Protein 9CD3 (pdb70)

Structure (mmCIF, N/CA/C/O backbone):
data_9CD3
#
_entry.id   9CD3
#
_cell.length_a   1.00
_cell.length_b   1.00
_cell.length_c   1.00
_cell.angle_alpha   90.00
_cell.angle_beta   90.00
_cell.angle_gamma   90.00
#
_symmetry.space_group_name_H-M   'P 1'
#
loop_
_entity.id
_entity.type
_entity.pdbx_description
1 polymer 'Phosphoketolase family protein'
2 non-polymer 'THIAMINE DIPHOSPHATE'
#
loop_
_atom_site.group_PDB
_atom_site.id
_atom_site.type_symbol
_atom_site.label_atom_id
_atom_site.label_alt_id
_atom_site.label_comp_id
_atom_site.label_asym_id
_atom_site.label_entity_id
_atom_site.label_seq_id
_atom_site.pdbx_PDB_ins_code
_atom_site.Cartn_x
_atom_site.Cartn_y
_atom_site.Cartn_z
_atom_site.occupancy
_atom_site.B_iso_or_equiv
_atom_site.auth_seq_id
_atom_site.auth_comp_id
_atom_site.auth_asym_id
_atom_site.auth_atom_id
_atom_site.pdbx_PDB_model_num
ATOM 1 N N . SER A 1 15 ? 110.66575 107.05169 167.44399 1.000 120.82153 15 SER A N 1
ATOM 2 C CA . SER A 1 15 ? 112.07850 107.32870 167.21375 1.000 128.45363 15 SER A CA 1
ATOM 3 C C . SER A 1 15 ? 112.91060 106.05655 167.32909 1.000 126.84746 15 SER A C 1
ATOM 4 O O . SER A 1 15 ? 113.86021 105.85484 166.57276 1.000 120.40038 15 SER A O 1
ATOM 7 N N . GLY A 1 16 ? 112.54750 105.20258 168.28801 1.000 131.22178 16 GLY A N 1
ATOM 8 C CA . GLY A 1 16 ? 113.26972 103.95313 168.46305 1.000 126.69800 16 GLY A CA 1
ATOM 9 C C . GLY A 1 16 ? 113.15777 103.03729 167.25973 1.000 121.97165 16 GLY A C 1
ATOM 10 O O . GLY A 1 16 ? 114.13850 102.41490 166.84886 1.000 114.87162 16 GLY A O 1
ATOM 11 N N . GLN A 1 17 ? 111.95776 102.93335 166.68538 1.000 121.69736 17 GLN A N 1
ATOM 12 C CA . GLN A 1 17 ? 111.77617 102.11296 165.49285 1.000 116.18821 17 GLN A CA 1
ATOM 13 C C . GLN A 1 17 ? 112.29629 102.81157 164.24270 1.000 109.63352 17 GLN A C 1
ATOM 14 O O . GLN A 1 17 ? 112.67798 102.14482 163.27383 1.000 106.12637 17 GLN A O 1
ATOM 20 N N . ASN A 1 18 ? 112.32195 104.14626 164.24604 1.000 109.40443 18 ASN A N 1
ATOM 21 C CA . ASN A 1 18 ? 112.68956 104.88742 163.04421 1.000 104.33697 18 ASN A CA 1
ATOM 22 C C . ASN A 1 18 ? 114.16839 104.74131 162.70737 1.000 101.79030 18 ASN A C 1
ATOM 23 O O . ASN A 1 18 ? 114.52742 104.69030 161.52511 1.000 95.34905 18 ASN A O 1
ATOM 28 N N . LEU A 1 19 ? 115.03461 104.67317 163.72167 1.000 99.49672 19 LEU A N 1
ATOM 29 C CA . LEU A 1 19 ? 116.47235 104.62730 163.46974 1.000 93.94255 19 LEU A CA 1
ATOM 30 C C . LEU A 1 19 ? 116.86300 103.37122 162.69903 1.000 88.48486 19 LEU A C 1
ATOM 31 O O . LEU A 1 19 ? 117.69725 103.42650 161.78627 1.000 82.80275 19 LEU A O 1
ATOM 36 N N . GLU A 1 20 ? 116.26647 102.22946 163.05007 1.000 88.64498 20 GLU A N 1
ATOM 37 C CA . GLU A 1 20 ? 116.53014 100.99661 162.31591 1.000 85.12802 20 GLU A CA 1
ATOM 38 C C . GLU A 1 20 ? 116.09065 101.11431 160.86407 1.000 79.70881 20 GLU A C 1
ATOM 39 O O . GLU A 1 20 ? 116.78066 100.63173 159.95925 1.000 78.53145 20 GLU A O 1
ATOM 45 N N . ASN A 1 21 ? 114.94177 101.74682 160.62062 1.000 75.56805 21 ASN A N 1
ATOM 46 C CA . ASN A 1 21 ? 114.47873 101.92371 159.24912 1.000 73.60107 21 ASN A CA 1
ATOM 47 C C . ASN A 1 21 ? 115.42187 102.82394 158.46025 1.000 72.61005 21 ASN A C 1
ATOM 48 O O . ASN A 1 21 ? 115.69983 102.56407 157.28323 1.000 72.40127 21 ASN A O 1
ATOM 53 N N . ILE A 1 22 ? 115.93199 103.88390 159.09266 1.000 70.47409 22 ILE A N 1
ATOM 54 C CA . ILE A 1 22 ? 116.90558 104.74313 158.42140 1.000 66.76072 22 ILE A CA 1
ATOM 55 C C . ILE A 1 22 ? 118.16602 103.95655 158.08828 1.000 68.09822 22 ILE A C 1
ATOM 56 O O . ILE A 1 22 ? 118.73018 104.09054 156.99484 1.000 67.42621 22 ILE A O 1
ATOM 61 N N . LYS A 1 23 ? 118.63271 103.13206 159.02957 1.000 70.86644 23 LYS A N 1
ATOM 62 C CA . LYS A 1 23 ? 119.82339 102.32329 158.78488 1.000 66.37178 23 LYS A CA 1
ATOM 63 C C . LYS A 1 23 ? 119.60886 101.35516 157.62657 1.000 61.84781 23 LYS A C 1
ATOM 64 O O . LYS A 1 23 ? 120.49167 101.18656 156.77594 1.000 61.64283 23 LYS A O 1
ATOM 70 N N . LYS A 1 24 ? 118.44007 100.71125 157.57779 1.000 60.93130 24 LYS A N 1
ATOM 71 C CA . LYS A 1 24 ? 118.13373 99.80611 156.47364 1.000 61.47953 24 LYS A CA 1
ATOM 72 C C . LYS A 1 24 ? 118.09416 100.54998 155.14521 1.000 61.67257 24 LYS A C 1
ATOM 73 O O . LYS A 1 24 ? 118.59740 100.05244 154.12857 1.000 64.90905 24 LYS A O 1
ATOM 79 N N . PHE A 1 25 ? 117.49829 101.74511 155.13598 1.000 57.91981 25 PHE A N 1
ATOM 80 C CA . PHE A 1 25 ? 117.45580 102.54861 153.91879 1.000 60.70738 25 PHE A CA 1
ATOM 81 C C . PHE A 1 25 ? 118.86068 102.89587 153.43973 1.000 64.32019 25 PHE A C 1
ATOM 82 O O . PHE A 1 25 ? 119.16428 102.78695 152.24446 1.000 62.30789 25 PHE A O 1
ATOM 90 N N . ILE A 1 26 ? 119.73448 103.30565 154.36314 1.000 61.36489 26 ILE A N 1
ATOM 91 C CA . ILE A 1 26 ? 121.10057 103.66870 153.99113 1.000 58.11019 26 ILE A CA 1
ATOM 92 C C . ILE A 1 26 ? 121.85438 102.45367 153.46352 1.000 59.92357 26 ILE A C 1
ATOM 93 O O . ILE A 1 26 ? 122.60206 102.54689 152.48119 1.000 58.44031 26 ILE A O 1
ATOM 98 N N . ARG A 1 27 ? 121.67324 101.29681 154.10703 1.000 59.77921 27 ARG A N 1
ATOM 99 C CA . ARG A 1 27 ? 122.32476 100.07548 153.64255 1.000 56.37903 27 ARG A CA 1
ATOM 100 C C . ARG A 1 27 ? 121.88479 99.72326 152.22726 1.000 55.11566 27 ARG A C 1
ATOM 101 O O . ARG A 1 27 ? 122.71351 99.39101 151.36805 1.000 56.14754 27 ARG A O 1
ATOM 109 N N . ALA A 1 28 ? 120.57699 99.79477 151.96500 1.000 54.71918 28 ALA A N 1
ATOM 110 C CA . ALA A 1 28 ? 120.07627 99.47366 150.63257 1.000 55.04537 28 ALA A CA 1
ATOM 111 C C . ALA A 1 28 ? 120.60535 100.45227 149.59215 1.000 59.39622 28 ALA A C 1
ATOM 112 O O . ALA A 1 28 ? 120.97837 100.05018 148.48150 1.000 59.56638 28 ALA A O 1
ATOM 114 N N . ALA A 1 29 ? 120.64571 101.74336 149.93289 1.000 57.73698 29 ALA A N 1
ATOM 115 C CA . ALA A 1 29 ? 121.15791 102.73747 148.99477 1.000 56.13176 29 ALA A CA 1
ATOM 116 C C . ALA A 1 29 ? 122.63058 102.50017 148.68409 1.000 58.85163 29 ALA A C 1
ATOM 117 O O . ALA A 1 29 ? 123.05272 102.60772 147.52654 1.000 60.09658 29 ALA A O 1
ATOM 119 N N . ASN A 1 30 ? 123.42755 102.17262 149.70612 1.000 54.39677 30 ASN A N 1
ATOM 120 C CA . ASN A 1 30 ? 124.84100 101.87970 149.48398 1.000 49.09642 30 ASN A CA 1
ATOM 121 C C . ASN A 1 30 ? 125.01836 100.65989 148.58819 1.000 53.30124 30 ASN A C 1
ATOM 122 O O . ASN A 1 30 ? 125.84767 100.66762 147.66562 1.000 54.35274 30 ASN A O 1
ATOM 127 N N . TYR A 1 31 ? 124.24579 99.60047 148.84664 1.000 51.87354 31 TYR A N 1
ATOM 128 C CA . TYR A 1 31 ? 124.33841 98.40224 148.02038 1.000 48.86961 31 TYR A CA 1
ATOM 129 C C . TYR A 1 31 ? 123.99625 98.71045 146.56911 1.000 54.27259 31 TYR A C 1
ATOM 130 O O . TYR A 1 31 ? 124.69366 98.26159 145.65006 1.000 59.42372 31 TYR A O 1
ATOM 139 N N . LEU A 1 32 ? 122.93063 99.48244 146.34115 1.000 52.52501 32 LEU A N 1
ATOM 140 C CA . LEU A 1 32 ? 122.55040 99.80442 144.96949 1.000 51.30284 32 LEU A CA 1
ATOM 141 C C . LEU A 1 32 ? 123.59111 100.69174 144.29593 1.000 54.98434 32 LEU A C 1
ATOM 142 O O . LEU A 1 32 ? 123.84528 100.55084 143.09442 1.000 59.99914 32 LEU A O 1
ATOM 147 N N . THR A 1 33 ? 124.20666 101.60788 145.04827 1.000 55.56811 33 THR A N 1
ATOM 148 C CA . THR A 1 33 ? 125.26353 102.43964 144.47821 1.000 52.55816 33 THR A CA 1
ATOM 149 C C . THR A 1 33 ? 126.43882 101.58877 144.01248 1.000 55.64945 33 THR A C 1
ATOM 150 O O . THR A 1 33 ? 126.94421 101.75978 142.89462 1.000 54.25412 33 THR A O 1
ATOM 154 N N . VAL A 1 34 ? 126.88021 100.65339 144.85790 1.000 57.27194 34 VAL A N 1
ATOM 155 C CA . VAL A 1 34 ? 127.99149 99.78406 144.47416 1.000 54.39622 34 VAL A CA 1
ATOM 156 C C . VAL A 1 34 ? 127.61007 98.93048 143.27008 1.000 54.34481 34 VAL A C 1
ATOM 157 O O . VAL A 1 34 ? 128.42011 98.72099 142.35364 1.000 56.43927 34 VAL A O 1
ATOM 161 N N . SER A 1 35 ? 126.37378 98.42264 143.25363 1.000 58.88017 35 SER A N 1
ATOM 162 C CA . SER A 1 35 ? 125.91248 97.62805 142.12024 1.000 57.07244 35 SER A CA 1
ATOM 163 C C . SER A 1 35 ? 125.98312 98.42752 140.82639 1.000 57.87793 35 SER A C 1
ATOM 164 O O . SER A 1 35 ? 126.52631 97.95108 139.82330 1.000 56.89993 35 SER A O 1
ATOM 167 N N . GLN A 1 36 ? 125.47812 99.66551 140.84750 1.000 57.40074 36 GLN A N 1
ATOM 168 C CA . GLN A 1 36 ? 125.52605 100.50988 139.65663 1.000 59.49555 36 GLN A CA 1
ATOM 169 C C . GLN A 1 36 ? 126.95988 100.76847 139.21926 1.000 64.24347 36 GLN A C 1
ATOM 170 O O . GLN A 1 36 ? 127.26076 100.76335 138.01974 1.000 61.35916 36 GLN A O 1
ATOM 176 N N . ILE A 1 37 ? 127.85594 101.01779 140.17705 1.000 63.39215 37 ILE A N 1
ATOM 177 C CA . ILE A 1 37 ? 129.23521 101.33245 139.81835 1.000 58.49593 37 ILE A CA 1
ATOM 178 C C . ILE A 1 37 ? 129.90957 100.13997 139.14966 1.000 61.62140 37 ILE A C 1
ATOM 179 O O . ILE A 1 37 ? 130.59961 100.29347 138.13499 1.000 58.75092 37 ILE A O 1
ATOM 184 N N . PHE A 1 38 ? 129.71518 98.93536 139.68640 1.000 62.73955 38 PHE A N 1
ATOM 185 C CA . PHE A 1 38 ? 130.53160 97.79805 139.27352 1.000 60.85163 38 PHE A CA 1
ATOM 186 C C . PHE A 1 38 ? 129.82571 96.79454 138.37169 1.000 65.55309 38 PHE A C 1
ATOM 187 O O . PHE A 1 38 ? 130.33923 96.47536 137.29583 1.000 65.51235 38 PHE A O 1
ATOM 195 N N . LEU A 1 39 ? 128.66889 96.27574 138.77219 1.000 65.43588 39 LEU A N 1
ATOM 196 C CA . LEU A 1 39 ? 128.18121 95.02951 138.19741 1.000 63.95158 39 LEU A CA 1
ATOM 197 C C . LEU A 1 39 ? 127.51834 95.22559 136.83971 1.000 67.38487 39 LEU A C 1
ATOM 198 O O . LEU A 1 39 ? 126.90304 96.25727 136.55996 1.000 69.71292 39 LEU A O 1
ATOM 203 N N . GLN A 1 40 ? 127.65401 94.20333 135.99330 1.000 68.67296 40 GLN A N 1
ATOM 204 C CA . GLN A 1 40 ? 126.89177 94.08083 134.76002 1.000 66.81072 40 GLN A CA 1
ATOM 205 C C . GLN A 1 40 ? 126.03045 92.82483 134.73487 1.000 71.70445 40 GLN A C 1
ATOM 206 O O . GLN A 1 40 ? 125.23610 92.65177 133.80275 1.000 67.33103 40 GLN A O 1
ATOM 212 N N . ASP A 1 41 ? 126.15908 91.95394 135.73248 1.000 76.64862 41 ASP A N 1
ATOM 213 C CA . ASP A 1 41 ? 125.37496 90.72981 135.84168 1.000 69.70116 41 ASP A CA 1
ATOM 214 C C . ASP A 1 41 ? 125.46661 90.25282 137.28482 1.000 72.72028 41 ASP A C 1
ATOM 215 O O . ASP A 1 41 ? 126.32176 90.70305 138.05089 1.000 78.03058 41 ASP A O 1
ATOM 220 N N . ASN A 1 42 ? 124.56504 89.33778 137.64709 1.000 70.16228 42 ASN A N 1
ATOM 221 C CA . ASN A 1 42 ? 124.53073 88.73782 138.98295 1.000 69.82860 42 ASN A CA 1
ATOM 222 C C . ASN A 1 42 ? 124.40359 89.80704 140.06791 1.000 69.07815 42 ASN A C 1
ATOM 223 O O . ASN A 1 42 ? 125.17830 89.85335 141.02414 1.000 75.74866 42 ASN A O 1
ATOM 228 N N . PHE A 1 43 ? 123.40083 90.67309 139.91090 1.000 67.68074 43 PHE A N 1
ATOM 229 C CA . PHE A 1 43 ? 123.25950 91.82059 140.80246 1.000 66.33076 43 PHE A CA 1
ATOM 230 C C . PHE A 1 43 ? 122.86085 91.39518 142.20837 1.000 69.24563 43 PHE A C 1
ATOM 231 O O . PHE A 1 43 ? 123.25944 92.02804 143.19245 1.000 72.03664 43 PHE A O 1
ATOM 239 N N . LEU A 1 44 ? 122.06892 90.33272 142.32479 1.000 70.68263 44 LEU A N 1
ATOM 240 C CA . LEU A 1 44 ? 121.59383 89.88389 143.62550 1.000 76.90115 44 LEU A CA 1
ATOM 241 C C . LEU A 1 44 ? 122.59096 88.98801 144.34860 1.000 79.69716 44 LEU A C 1
ATOM 242 O O . LEU A 1 44 ? 122.34729 88.63407 145.50709 1.000 79.07088 44 LEU A O 1
ATOM 247 N N . LEU A 1 45 ? 123.69460 88.61803 143.69586 1.000 79.95312 45 LEU A N 1
ATOM 248 C CA . LEU A 1 45 ? 124.75654 87.80538 144.29091 1.000 81.00055 45 LEU A CA 1
ATOM 249 C C . LEU A 1 45 ? 124.22357 86.44986 144.76149 1.000 84.57715 45 LEU A C 1
ATOM 250 O O . LEU A 1 45 ? 124.35036 86.06741 145.92612 1.000 85.97084 45 LEU A O 1
ATOM 255 N N . GLU A 1 46 ? 123.62085 85.72121 143.82124 1.000 85.26173 46 GLU A N 1
ATOM 256 C CA . GLU A 1 46 ? 123.18602 84.35566 144.09737 1.000 87.57139 46 GLU A CA 1
ATOM 257 C C . GLU A 1 46 ? 124.33790 83.37181 143.92167 1.000 94.89348 46 GLU A C 1
ATOM 258 O O . GLU A 1 46 ? 124.69369 82.64021 144.85137 1.000 99.57544 46 GLU A O 1
ATOM 264 N N . ARG A 1 47 ? 124.92586 83.33840 142.73092 1.000 90.74273 47 ARG A N 1
ATOM 265 C CA . ARG A 1 47 ? 126.12053 82.55633 142.46325 1.000 84.22109 47 ARG A CA 1
ATOM 266 C C . ARG A 1 47 ? 127.36687 83.38243 142.75109 1.000 90.57954 47 ARG A C 1
ATOM 267 O O . ARG A 1 47 ? 127.32639 84.61611 142.71971 1.000 91.01077 47 ARG A O 1
ATOM 275 N N . PRO A 1 48 ? 128.49265 82.73179 143.05493 1.000 93.83049 48 PRO A N 1
ATOM 276 C CA . PRO A 1 48 ? 129.71015 83.48369 143.38450 1.000 92.03584 48 PRO A CA 1
ATOM 277 C C . PRO A 1 48 ? 130.16247 84.37025 142.23418 1.000 87.67680 48 PRO A C 1
ATOM 278 O O . PRO A 1 48 ? 129.99999 84.03678 141.05854 1.000 93.24470 48 PRO A O 1
ATOM 282 N N . LEU A 1 49 ? 130.73126 85.51825 142.59378 1.000 79.04587 49 LEU A N 1
ATOM 283 C CA . LEU A 1 49 ? 131.14971 86.49852 141.60136 1.000 77.27327 49 LEU A CA 1
ATOM 284 C C . LEU A 1 49 ? 132.34144 85.99077 140.79886 1.000 79.93146 49 LEU A C 1
ATOM 285 O O . LEU A 1 49 ? 133.26796 85.38646 141.34371 1.000 83.51472 49 LEU A O 1
ATOM 290 N N . THR A 1 50 ? 132.31131 86.24166 139.49102 1.000 75.92513 50 THR A N 1
ATOM 291 C CA . THR A 1 50 ? 133.39979 85.84976 138.60425 1.000 78.04823 50 THR A CA 1
ATOM 292 C C . THR A 1 50 ? 133.89568 87.04617 137.80271 1.000 78.94347 50 THR A C 1
ATOM 293 O O . THR A 1 50 ? 133.43998 88.17392 138.01306 1.000 79.25551 50 THR A O 1
ATOM 297 N N . PHE A 1 51 ? 134.82884 86.81000 136.88165 1.000 80.08931 51 PHE A N 1
ATOM 298 C CA . PHE A 1 51 ? 135.36709 87.87378 136.04415 1.000 77.94205 51 PHE A CA 1
ATOM 299 C C . PHE A 1 51 ? 134.40009 88.32488 134.95834 1.000 81.13119 51 PHE A C 1
ATOM 300 O O . PHE A 1 51 ? 134.61668 89.38480 134.36198 1.000 82.03735 51 PHE A O 1
ATOM 308 N N . GLU A 1 52 ? 133.34881 87.55637 134.68559 1.000 81.26409 52 GLU A N 1
ATOM 309 C CA . GLU A 1 52 ? 132.39972 87.89691 133.63657 1.000 76.68659 52 GLU A CA 1
ATOM 310 C C . GLU A 1 52 ? 131.28071 88.81251 134.11239 1.000 79.47130 52 GLU A C 1
ATOM 311 O O . GLU A 1 52 ? 130.49321 89.28001 133.28386 1.000 84.20866 52 GLU A O 1
ATOM 317 N N . ASP A 1 53 ? 131.19241 89.08318 135.41511 1.000 78.03061 53 ASP A N 1
ATOM 318 C CA . ASP A 1 53 ? 130.15484 89.93725 135.97950 1.000 74.31696 53 ASP A CA 1
ATOM 319 C C . ASP A 1 53 ? 130.66991 91.33218 136.32001 1.000 74.81491 53 ASP A C 1
ATOM 320 O O . ASP A 1 53 ? 130.12247 91.99587 137.20563 1.000 75.01790 53 ASP A O 1
ATOM 325 N N . ILE A 1 54 ? 131.71351 91.79048 135.63467 1.000 72.15770 54 ILE A N 1
ATOM 326 C CA . ILE A 1 54 ? 132.30761 93.09969 135.87231 1.000 68.09898 54 ILE A CA 1
ATOM 327 C C . ILE A 1 54 ? 132.26954 93.88725 134.57123 1.000 70.37988 54 ILE A C 1
ATOM 328 O O . ILE A 1 54 ? 132.47998 93.32572 133.49085 1.000 77.45596 54 ILE A O 1
ATOM 333 N N . LYS A 1 55 ? 131.99022 95.18245 134.67573 1.000 68.65966 55 LYS A N 1
ATOM 334 C CA . LYS A 1 55 ? 131.87642 96.01947 133.49060 1.000 70.33073 55 LYS A CA 1
ATOM 335 C C . LYS A 1 55 ? 133.21226 96.07703 132.75265 1.000 76.33499 55 LYS A C 1
ATOM 336 O O . LYS A 1 55 ? 134.27184 96.12813 133.38784 1.000 79.12184 55 LYS A O 1
ATOM 342 N N . PRO A 1 56 ? 133.20179 96.06646 131.41805 1.000 77.73043 56 PRO A N 1
ATOM 343 C CA . PRO A 1 56 ? 134.46544 96.17958 130.67204 1.000 77.84968 56 PRO A CA 1
ATOM 344 C C . PRO A 1 56 ? 135.17539 97.50524 130.87767 1.000 82.10054 56 PRO A C 1
ATOM 345 O O . PRO A 1 56 ? 136.39219 97.57767 130.66982 1.000 91.84586 56 PRO A O 1
ATOM 349 N N . ARG A 1 57 ? 134.45724 98.55630 131.26689 1.000 80.86546 57 ARG A N 1
ATOM 350 C CA . ARG A 1 57 ? 135.05176 99.85999 131.53739 1.000 74.40433 57 ARG A CA 1
ATOM 351 C C . ARG A 1 57 ? 134.43070 100.41173 132.80807 1.000 75.38551 57 ARG A C 1
ATOM 352 O O . ARG A 1 57 ? 133.24123 100.74013 132.82443 1.000 76.50681 57 ARG A O 1
ATOM 360 N N . LEU A 1 58 ? 135.22724 100.51837 133.86438 1.000 74.50277 58 LEU A N 1
ATOM 361 C CA . LEU A 1 58 ? 134.74433 101.03131 135.13787 1.000 75.73748 58 LEU A CA 1
ATOM 362 C C . LEU A 1 58 ? 134.81216 102.55251 135.11784 1.000 76.18929 58 LEU A C 1
ATOM 363 O O . LEU A 1 58 ? 135.88634 103.12970 134.91943 1.000 81.75553 58 LEU A O 1
ATOM 368 N N . LEU A 1 59 ? 133.66383 103.19594 135.30695 1.000 76.25307 59 LEU A N 1
ATOM 369 C CA . LEU A 1 59 ? 133.57023 104.64500 135.35356 1.000 70.71944 59 LEU A CA 1
ATOM 370 C C . LEU A 1 59 ? 132.68912 105.04757 136.52629 1.000 68.56714 59 LEU A C 1
ATOM 371 O O . LEU A 1 59 ? 131.80748 104.29866 136.95207 1.000 74.91907 59 LEU A O 1
ATOM 376 N N . GLY A 1 60 ? 132.93848 106.23743 137.05056 1.000 69.37613 60 GLY A N 1
ATOM 377 C CA . GLY A 1 60 ? 132.15139 106.78543 138.13401 1.000 70.02326 60 GLY A CA 1
ATOM 378 C C . GLY A 1 60 ? 133.01304 107.23429 139.29766 1.000 70.95502 60 GLY A C 1
ATOM 379 O O . GLY A 1 60 ? 134.24169 107.22195 139.24638 1.000 79.04399 60 GLY A O 1
ATOM 380 N N . HIS A 1 61 ? 132.32776 107.64244 140.36235 1.000 61.39884 61 HIS A N 1
ATOM 381 C CA . HIS A 1 61 ? 132.95742 108.13545 141.57723 1.000 70.02410 61 HIS A CA 1
ATOM 382 C C . HIS A 1 61 ? 132.25626 107.52436 142.78010 1.000 69.33537 61 HIS A C 1
ATOM 383 O O . HIS A 1 61 ? 131.06532 107.20842 142.71726 1.000 69.15471 61 HIS A O 1
ATOM 390 N N . TRP A 1 62 ? 132.99806 107.35749 143.87636 1.000 67.71603 62 TRP A N 1
ATOM 391 C CA . TRP A 1 62 ? 132.47023 106.71603 145.07039 1.000 64.35039 62 TRP A CA 1
ATOM 392 C C . TRP A 1 62 ? 132.71557 107.49031 146.35849 1.000 65.28081 62 TRP A C 1
ATOM 393 O O . TRP A 1 62 ? 131.96907 107.29133 147.32278 1.000 68.46776 62 TRP A O 1
ATOM 404 N N . GLY A 1 63 ? 133.70115 108.38879 146.39189 1.000 62.13338 63 GLY A N 1
ATOM 405 C CA . GLY A 1 63 ? 134.12926 108.96399 147.65946 1.000 66.75388 63 GLY A CA 1
ATOM 406 C C . GLY A 1 63 ? 133.03271 109.72349 148.38283 1.000 72.72442 63 GLY A C 1
ATOM 407 O O . GLY A 1 63 ? 132.88239 109.60870 149.60151 1.000 67.75924 63 GLY A O 1
ATOM 408 N N . SER A 1 64 ? 132.25532 110.51493 147.64554 1.000 74.94711 64 SER A N 1
ATOM 409 C CA . SER A 1 64 ? 131.22453 111.34984 148.25004 1.000 71.11455 64 SER A CA 1
ATOM 410 C C . SER A 1 64 ? 129.85702 110.68093 148.31144 1.000 64.30297 64 SER A C 1
ATOM 411 O O . SER A 1 64 ? 128.93904 111.24708 148.91306 1.000 69.35943 64 SER A O 1
ATOM 414 N N . CYS A 1 65 ? 129.70177 109.50227 147.71132 1.000 61.68130 65 CYS A N 1
ATOM 415 C CA . CYS A 1 65 ? 128.39453 108.85085 147.67017 1.000 60.24537 65 CYS A CA 1
ATOM 416 C C . CYS A 1 65 ? 127.79650 108.54346 149.04179 1.000 57.36913 65 CYS A C 1
ATOM 417 O O . CYS A 1 65 ? 126.58139 108.74878 149.20434 1.000 60.11087 65 CYS A O 1
ATOM 420 N N . PRO A 1 66 ? 128.54007 108.04047 150.03797 1.000 60.28850 66 PRO A N 1
ATOM 421 C CA . PRO A 1 66 ? 127.88956 107.71171 151.32131 1.000 58.01890 66 PRO A CA 1
ATOM 422 C C . PRO A 1 66 ? 127.20507 108.88484 152.00876 1.000 62.83236 66 PRO A C 1
ATOM 423 O O . PRO A 1 66 ? 126.20423 108.67622 152.70450 1.000 64.40128 66 PRO A O 1
ATOM 427 N N . GLY A 1 67 ? 127.71629 110.10813 151.85583 1.000 61.18190 67 GLY A N 1
ATOM 428 C CA . GLY A 1 67 ? 127.08231 111.24831 152.50445 1.000 55.51437 67 GLY A CA 1
ATOM 429 C C . GLY A 1 67 ? 125.70916 111.56494 151.93997 1.000 62.76173 67 GLY A C 1
ATOM 430 O O . GLY A 1 67 ? 124.78741 111.92885 152.68195 1.000 73.37581 67 GLY A O 1
ATOM 431 N N . VAL A 1 68 ? 125.55467 111.43179 150.62052 1.000 57.99398 68 VAL A N 1
ATOM 432 C CA . VAL A 1 68 ? 124.27307 111.70485 149.97719 1.000 58.85328 68 VAL A CA 1
ATOM 433 C C . VAL A 1 68 ? 123.18976 110.79307 150.53481 1.000 62.99213 68 VAL A C 1
ATOM 434 O O . VAL A 1 68 ? 122.05733 111.22733 150.77906 1.000 65.44339 68 VAL A O 1
ATOM 438 N N . ASN A 1 69 ? 123.51510 109.51372 150.73291 1.000 57.24145 69 ASN A N 1
ATOM 439 C CA . ASN A 1 69 ? 122.53710 108.56703 151.25853 1.000 53.24950 69 ASN A CA 1
ATOM 440 C C . ASN A 1 69 ? 122.09379 108.95934 152.66271 1.000 57.10258 69 ASN A C 1
ATOM 441 O O . ASN A 1 69 ? 120.89706 108.93154 152.98050 1.000 66.32147 69 ASN A O 1
ATOM 446 N N . TRP A 1 70 ? 123.05033 109.33665 153.51537 1.000 51.03319 70 TRP A N 1
ATOM 447 C CA . TRP A 1 70 ? 122.71874 109.78735 154.86314 1.000 55.63956 70 TRP A CA 1
ATOM 448 C C . TRP A 1 70 ? 121.77039 110.97694 154.81887 1.000 57.85292 70 TRP A C 1
ATOM 449 O O . TRP A 1 70 ? 120.72489 110.98812 155.48837 1.000 61.57746 70 TRP A O 1
ATOM 460 N N . VAL A 1 71 ? 122.12539 111.99181 154.02559 1.000 56.90825 71 VAL A N 1
ATOM 461 C CA . VAL A 1 71 ? 121.32535 113.21122 153.97854 1.000 57.83058 71 VAL A CA 1
ATOM 462 C C . VAL A 1 71 ? 119.92200 112.91006 153.47068 1.000 55.52641 71 VAL A C 1
ATOM 463 O O . VAL A 1 71 ? 118.92853 113.37009 154.04568 1.000 60.80517 71 VAL A O 1
ATOM 467 N N . TYR A 1 72 ? 119.81426 112.11903 152.40097 1.000 50.39693 72 TYR A N 1
ATOM 468 C CA . TYR A 1 72 ? 118.50518 111.83659 151.82215 1.000 51.11930 72 TYR A CA 1
ATOM 469 C C . TYR A 1 72 ? 117.62525 111.03681 152.77609 1.000 52.47850 72 TYR A C 1
ATOM 470 O O . TYR A 1 72 ? 116.42910 111.32519 152.90933 1.000 57.54064 72 TYR A O 1
ATOM 479 N N . ALA A 1 73 ? 118.18923 110.02699 153.44671 1.000 49.03392 73 ALA A N 1
ATOM 480 C CA . ALA A 1 73 ? 117.38552 109.23233 154.36994 1.000 51.17731 73 ALA A CA 1
ATOM 481 C C . ALA A 1 73 ? 116.89797 110.07136 155.54468 1.000 58.06541 73 ALA A C 1
ATOM 482 O O . ALA A 1 73 ? 115.72506 109.98275 155.94213 1.000 60.85757 73 ALA A O 1
ATOM 484 N N . HIS A 1 74 ? 117.77820 110.90215 156.11111 1.000 55.48897 74 HIS A N 1
ATOM 485 C CA . HIS A 1 74 ? 117.35010 111.73383 157.23018 1.000 54.85625 74 HIS A CA 1
ATOM 486 C C . HIS A 1 74 ? 116.32571 112.77661 156.79340 1.000 56.65988 74 HIS A C 1
ATOM 487 O O . HIS A 1 74 ? 115.39628 113.08631 157.54957 1.000 64.04757 74 HIS A O 1
ATOM 494 N N . LEU A 1 75 ? 116.45868 113.30686 155.57460 1.000 56.51131 75 LEU A N 1
ATOM 495 C CA . LEU A 1 75 ? 115.46151 114.23983 155.06154 1.000 50.81167 75 LEU A CA 1
ATOM 496 C C . LEU A 1 75 ? 114.11065 113.56135 154.87808 1.000 52.54477 75 LEU A C 1
ATOM 497 O O . LEU A 1 75 ? 113.06745 114.16119 155.15546 1.000 58.43339 75 LEU A O 1
ATOM 502 N N . LEU A 1 76 ? 114.10675 112.31460 154.39838 1.000 55.71539 76 LEU A N 1
ATOM 503 C CA . LEU A 1 76 ? 112.84863 111.58477 154.25654 1.000 56.24959 76 LEU A CA 1
ATOM 504 C C . LEU A 1 76 ? 112.18351 111.36017 155.60934 1.000 58.66262 76 LEU A C 1
ATOM 505 O O . LEU A 1 76 ? 110.96206 111.52343 155.74921 1.000 62.83361 76 LEU A O 1
ATOM 510 N N . ASN A 1 77 ? 112.97170 110.98434 156.61922 1.000 57.65362 77 ASN A N 1
ATOM 511 C CA . ASN A 1 77 ? 112.40777 110.80961 157.95560 1.000 57.47283 77 ASN A CA 1
ATOM 512 C C . ASN A 1 77 ? 111.83163 112.11893 158.48629 1.000 60.06892 77 ASN A C 1
ATOM 513 O O . ASN A 1 77 ? 110.73475 112.14041 159.06557 1.000 65.75375 77 ASN A O 1
ATOM 518 N N . ILE A 1 78 ? 112.55299 113.22519 158.28507 1.000 60.58652 78 ILE A N 1
ATOM 519 C CA . ILE A 1 78 ? 112.07501 114.52433 158.75163 1.000 57.15431 78 ILE A CA 1
ATOM 520 C C . ILE A 1 78 ? 110.78324 114.90881 158.03912 1.000 59.68797 78 ILE A C 1
ATOM 521 O O . ILE A 1 78 ? 109.85508 115.44133 158.65625 1.000 67.72044 78 ILE A O 1
ATOM 526 N N . GLN A 1 79 ? 110.70386 114.65299 156.73097 1.000 58.15001 79 GLN A N 1
ATOM 527 C CA . GLN A 1 79 ? 109.49640 114.98951 155.98279 1.000 57.51846 79 GLN A CA 1
ATOM 528 C C . GLN A 1 79 ? 108.30231 114.17940 156.46308 1.000 61.18155 79 GLN A C 1
ATOM 529 O O . GLN A 1 79 ? 107.18747 114.70512 156.56349 1.000 65.28467 79 GLN A O 1
ATOM 535 N N . LYS A 1 80 ? 108.50850 112.89172 156.74871 1.000 69.61111 80 LYS A N 1
ATOM 536 C CA . LYS A 1 80 ? 107.41391 112.08661 157.28326 1.000 69.20468 80 LYS A CA 1
ATOM 537 C C . LYS A 1 80 ? 106.95210 112.62150 158.63549 1.000 68.27376 80 LYS A C 1
ATOM 538 O O . LYS A 1 80 ? 105.74412 112.72332 158.89770 1.000 68.25410 80 LYS A O 1
ATOM 544 N N . GLN A 1 81 ? 107.90073 112.99417 159.49916 1.000 70.41696 81 GLN A N 1
ATOM 545 C CA . GLN A 1 81 ? 107.52904 113.55997 160.79351 1.000 69.67279 81 GLN A CA 1
ATOM 546 C C . GLN A 1 81 ? 106.76530 114.87099 160.63121 1.000 70.23472 81 GLN A C 1
ATOM 547 O O . GLN A 1 81 ? 105.79870 115.12852 161.35752 1.000 69.88374 81 GLN A O 1
ATOM 553 N N . LEU A 1 82 ? 107.19524 115.71966 159.69450 1.000 72.34791 82 LEU A N 1
ATOM 554 C CA . LEU A 1 82 ? 106.50701 116.98682 159.46354 1.000 66.25113 82 LEU A CA 1
ATOM 555 C C . LEU A 1 82 ? 105.09205 116.75869 158.95408 1.000 66.13561 82 LEU A C 1
ATOM 556 O O . LEU A 1 82 ? 104.14946 117.42592 159.39421 1.000 67.66185 82 LEU A O 1
ATOM 561 N N . GLU A 1 83 ? 104.92607 115.82302 158.01782 1.000 72.37812 83 GLU A N 1
ATOM 562 C CA . GLU A 1 83 ? 103.59814 115.49119 157.52070 1.000 68.84413 83 GLU A CA 1
ATOM 563 C C . GLU A 1 83 ? 102.69882 114.95442 158.62388 1.000 72.54414 83 GLU A C 1
ATOM 564 O O . GLU A 1 83 ? 101.49190 115.22025 158.61059 1.000 69.06440 83 GLU A O 1
ATOM 570 N N . PHE A 1 84 ? 103.26030 114.22088 159.58656 1.000 77.34123 84 PHE A N 1
ATOM 571 C CA . PHE A 1 84 ? 102.44752 113.71297 160.68796 1.000 75.47374 84 PHE A CA 1
ATOM 572 C C . PHE A 1 84 ? 101.84206 114.83721 161.52385 1.000 75.49201 84 PHE A C 1
ATOM 573 O O . PHE A 1 84 ? 100.70207 114.72102 161.98570 1.000 74.64108 84 PHE A O 1
ATOM 581 N N . ALA A 1 85 ? 102.58204 115.92898 161.73223 1.000 83.42441 85 ALA A N 1
ATOM 582 C CA . ALA A 1 85 ? 102.18059 116.98263 162.65892 1.000 75.65779 85 ALA A CA 1
ATOM 583 C C . ALA A 1 85 ? 101.42113 118.12085 161.98458 1.000 74.88011 85 ALA A C 1
ATOM 584 O O . ALA A 1 85 ? 101.38369 119.23401 162.52519 1.000 76.44126 85 ALA A O 1
ATOM 586 N N . LYS A 1 86 ? 100.79927 117.86607 160.83404 1.000 77.10545 86 LYS A N 1
ATOM 587 C CA . LYS A 1 86 ? 99.98709 118.84700 160.10881 1.000 79.94830 86 LYS A CA 1
ATOM 588 C C . LYS A 1 86 ? 100.74202 120.16120 159.89770 1.000 83.05804 86 LYS A C 1
ATOM 589 O O . LYS A 1 86 ? 100.36581 121.21785 160.40612 1.000 82.58714 86 LYS A O 1
ATOM 595 N N . SER A 1 87 ? 101.82448 120.07866 159.13143 1.000 86.08669 87 SER A N 1
ATOM 596 C CA . SER A 1 87 ? 102.61161 121.24327 158.75671 1.000 78.95832 87 SER A CA 1
ATOM 597 C C . SER A 1 87 ? 102.66845 121.37056 157.23990 1.000 78.91467 87 SER A C 1
ATOM 598 O O . SER A 1 87 ? 102.62744 120.37816 156.50797 1.000 82.14748 87 SER A O 1
ATOM 601 N N . GLY A 1 88 ? 102.76360 122.61288 156.77268 1.000 68.18735 88 GLY A N 1
ATOM 602 C CA . GLY A 1 88 ? 102.75024 122.88004 155.34779 1.000 66.02797 88 GLY A CA 1
ATOM 603 C C . GLY A 1 88 ? 104.11879 122.99200 154.70764 1.000 65.92812 88 GLY A C 1
ATOM 604 O O . GLY A 1 88 ? 104.22840 123.33900 153.52865 1.000 71.55435 88 GLY A O 1
ATOM 605 N N . LEU A 1 89 ? 105.16906 122.69353 155.46590 1.000 61.76848 89 LEU A N 1
ATOM 606 C CA . LEU A 1 89 ? 106.53846 122.79639 154.97632 1.000 60.81216 89 LEU A CA 1
ATOM 607 C C . LEU A 1 89 ? 106.85801 121.59666 154.09140 1.000 61.01541 89 LEU A C 1
ATOM 608 O O . LEU A 1 89 ? 106.58158 120.45275 154.46607 1.000 67.14437 89 LEU A O 1
ATOM 613 N N . LYS A 1 90 ? 107.43557 121.85918 152.92186 1.000 56.34256 90 LYS A N 1
ATOM 614 C CA . LYS A 1 90 ? 107.84425 120.81704 151.98859 1.000 54.18680 90 LYS A CA 1
ATOM 615 C C . LYS A 1 90 ? 109.32873 120.96336 151.68183 1.000 57.21493 90 LYS A C 1
ATOM 616 O O . LYS A 1 90 ? 109.78736 122.05114 151.32106 1.000 63.96185 90 LYS A O 1
ATOM 622 N N . ALA A 1 91 ? 110.07039 119.86826 151.81150 1.000 58.55222 91 ALA A N 1
ATOM 623 C CA . ALA A 1 91 ? 111.51906 119.88006 151.66752 1.000 56.63430 91 ALA A CA 1
ATOM 624 C C . ALA A 1 91 ? 111.92921 119.34202 150.30392 1.000 56.23402 91 ALA A C 1
ATOM 625 O O . ALA A 1 91 ? 111.28078 118.44701 149.75587 1.000 61.62030 91 ALA A O 1
ATOM 627 N N . ALA A 1 92 ? 113.00708 119.90066 149.75964 1.000 53.69358 92 ALA A N 1
ATOM 628 C CA . ALA A 1 92 ? 113.58028 119.47385 148.49218 1.000 56.03061 92 ALA A CA 1
ATOM 629 C C . ALA A 1 92 ? 115.05537 119.15115 148.70248 1.000 62.88492 92 ALA A C 1
ATOM 630 O O . ALA A 1 92 ? 115.60653 119.34803 149.78898 1.000 65.66318 92 ALA A O 1
ATOM 632 N N . PHE A 1 93 ? 115.70213 118.64861 147.65197 1.000 66.71224 93 PHE A N 1
ATOM 633 C CA . PHE A 1 93 ? 117.10317 118.25680 147.71588 1.000 65.11461 93 PHE A CA 1
ATOM 634 C C . PHE A 1 93 ? 117.86986 118.87393 146.55708 1.000 62.78539 93 PHE A C 1
ATOM 635 O O . PHE A 1 93 ? 117.39236 118.88368 145.41975 1.000 64.99060 93 PHE A O 1
ATOM 643 N N . MET A 1 94 ? 119.06204 119.38398 146.85505 1.000 66.73894 94 MET A N 1
ATOM 644 C CA . MET A 1 94 ? 119.94020 119.99844 145.86866 1.000 66.34174 94 MET A CA 1
ATOM 645 C C . MET A 1 94 ? 121.30517 119.32928 145.94223 1.000 69.09236 94 MET A C 1
ATOM 646 O O . MET A 1 94 ? 121.91820 119.28171 147.01378 1.000 65.91506 94 MET A O 1
ATOM 651 N N . LEU A 1 95 ? 121.78293 118.82279 144.80738 1.000 73.06879 95 LEU A N 1
ATOM 652 C CA . LEU A 1 95 ? 123.03314 118.07124 144.74812 1.000 71.99845 95 LEU A CA 1
ATOM 653 C C . LEU A 1 95 ? 124.12113 118.94826 144.13786 1.000 74.42140 95 LEU A C 1
ATOM 654 O O . LEU A 1 95 ? 124.13503 119.17977 142.92501 1.000 74.43493 95 LEU A O 1
ATOM 659 N N . GLY A 1 96 ? 125.03237 119.42715 144.98087 1.000 74.10078 96 GLY A N 1
ATOM 660 C CA . GLY A 1 96 ? 126.16664 120.20400 144.53826 1.000 71.29518 96 GLY A CA 1
ATOM 661 C C . GLY A 1 96 ? 127.23075 119.36624 143.85575 1.000 76.13588 96 GLY A C 1
ATOM 662 O O . GLY A 1 96 ? 127.63153 119.64035 142.72072 1.000 80.29367 96 GLY A O 1
ATOM 663 N N . PRO A 1 97 ? 127.72365 118.32806 144.54332 1.000 77.08435 97 PRO A N 1
ATOM 664 C CA . PRO A 1 97 ? 128.67118 117.40697 143.90070 1.000 73.67580 97 PRO A CA 1
ATOM 665 C C . PRO A 1 97 ? 128.00228 116.52266 142.86156 1.000 73.49099 97 PRO A C 1
ATOM 666 O O . PRO A 1 97 ? 127.62948 115.38322 143.15426 1.000 79.75497 97 PRO A O 1
ATOM 670 N N . GLY A 1 98 ? 127.84854 117.03955 141.64216 1.000 70.14291 98 GLY A N 1
ATOM 671 C CA . GLY A 1 98 ? 127.15560 116.32351 140.58370 1.000 69.05001 98 GLY A CA 1
ATOM 672 C C . GLY A 1 98 ? 127.81142 115.02338 140.16001 1.000 73.18669 98 GLY A C 1
ATOM 673 O O . GLY A 1 98 ? 127.20177 114.26659 139.39566 1.000 75.89387 98 GLY A O 1
ATOM 674 N N . HIS A 1 99 ? 129.02957 114.74689 140.62261 1.000 71.97934 99 HIS A N 1
ATOM 675 C CA . HIS A 1 99 ? 129.68453 113.47729 140.33382 1.000 66.60505 99 HIS A CA 1
ATOM 676 C C . HIS A 1 99 ? 129.20852 112.34677 141.23798 1.000 64.31079 99 HIS A C 1
ATOM 677 O O . HIS A 1 99 ? 129.60074 111.19622 141.02169 1.000 68.14639 99 HIS A O 1
ATOM 684 N N . ALA A 1 100 ? 128.36943 112.64096 142.23344 1.000 60.39083 100 ALA A N 1
ATOM 685 C CA . ALA A 1 100 ? 127.76091 111.62654 143.08571 1.000 59.21928 100 ALA A CA 1
ATOM 686 C C . ALA A 1 100 ? 126.38315 111.20180 142.58873 1.000 59.70018 100 ALA A C 1
ATOM 687 O O . ALA A 1 100 ? 125.51003 110.86385 143.39766 1.000 64.28701 100 ALA A O 1
ATOM 689 N N . PHE A 1 101 ? 126.17435 111.21937 141.27299 1.000 62.07830 101 PHE A N 1
ATOM 690 C CA . PHE A 1 101 ? 124.86736 110.89994 140.70330 1.000 57.80434 101 PHE A CA 1
ATOM 691 C C . PHE A 1 101 ? 124.33640 109.51230 141.06165 1.000 59.29891 101 PHE A C 1
ATOM 692 O O . PHE A 1 101 ? 123.12842 109.40889 141.33661 1.000 62.49719 101 PHE A O 1
ATOM 700 N N . PRO A 1 102 ? 125.12907 108.42705 141.05095 1.000 55.88120 102 PRO A N 1
ATOM 701 C CA . PRO A 1 102 ? 124.54122 107.10498 141.34882 1.000 56.16446 102 PRO A CA 1
ATOM 702 C C . PRO A 1 102 ? 123.83837 107.01730 142.69457 1.000 57.34322 102 PRO A C 1
ATOM 703 O O . PRO A 1 102 ? 122.82352 106.31859 142.80452 1.000 63.00562 102 PRO A O 1
ATOM 707 N N . ALA A 1 103 ? 124.33850 107.70292 143.72395 1.000 53.13296 103 ALA A N 1
ATOM 708 C CA . ALA A 1 103 ? 123.63992 107.70528 145.00637 1.000 53.77223 103 ALA A CA 1
ATOM 709 C C . ALA A 1 103 ? 122.26649 108.35826 144.88645 1.000 54.20973 103 ALA A C 1
ATOM 710 O O . ALA A 1 103 ? 121.27854 107.85940 145.44247 1.000 53.72284 103 ALA A O 1
ATOM 712 N N . LEU A 1 104 ? 122.18382 109.47249 144.15529 1.000 54.95185 104 LEU A N 1
ATOM 713 C CA . LEU A 1 104 ? 120.89875 110.13102 143.94638 1.000 52.47662 104 LEU A CA 1
ATOM 714 C C . LEU A 1 104 ? 119.95081 109.24624 143.14906 1.000 55.14326 104 LEU A C 1
ATOM 715 O O . LEU A 1 104 ? 118.75021 109.18824 143.43967 1.000 60.61328 104 LEU A O 1
ATOM 720 N N . GLN A 1 105 ? 120.47152 108.55626 142.13266 1.000 55.26490 105 GLN A N 1
ATOM 721 C CA . GLN A 1 105 ? 119.63820 107.65061 141.34989 1.000 53.89238 105 GLN A CA 1
ATOM 722 C C . GLN A 1 105 ? 119.10082 106.51769 142.21344 1.000 55.47948 105 GLN A C 1
ATOM 723 O O . GLN A 1 105 ? 117.92744 106.14338 142.10197 1.000 59.86465 105 GLN A O 1
ATOM 729 N N . ALA A 1 106 ? 119.94481 105.96488 143.08699 1.000 53.51477 106 ALA A N 1
ATOM 730 C CA . ALA A 1 106 ? 119.49187 104.91532 143.99238 1.000 51.73047 106 ALA A CA 1
ATOM 731 C C . ALA A 1 106 ? 118.42266 105.42973 144.94656 1.000 55.11341 106 ALA A C 1
ATOM 732 O O . ALA A 1 106 ? 117.44508 104.72829 145.22980 1.000 55.67749 106 ALA A O 1
ATOM 734 N N . ASN A 1 107 ? 118.59605 106.64850 145.46365 1.000 57.70774 107 ASN A N 1
ATOM 735 C CA . ASN A 1 107 ? 117.60617 107.20179 146.38459 1.000 52.74758 107 ASN A CA 1
ATOM 736 C C . ASN A 1 107 ? 116.27437 107.45721 145.68796 1.000 57.16042 107 ASN A C 1
ATOM 737 O O . ASN A 1 107 ? 115.20822 107.23684 146.27290 1.000 63.32474 107 ASN A O 1
ATOM 742 N N . LEU A 1 108 ? 116.31324 107.93339 144.44220 1.000 58.37380 108 LEU A N 1
ATOM 743 C CA . LEU A 1 108 ? 115.07374 108.16965 143.70787 1.000 54.54198 108 LEU A CA 1
ATOM 744 C C . LEU A 1 108 ? 114.40169 106.85930 143.31707 1.000 56.62070 108 LEU A C 1
ATOM 745 O O . LEU A 1 108 ? 113.17060 106.78563 143.23705 1.000 61.35128 108 LEU A O 1
ATOM 750 N N . PHE A 1 109 ? 115.19336 105.81557 143.05720 1.000 56.29732 109 PHE A N 1
ATOM 751 C CA . PHE A 1 109 ? 114.61630 104.53484 142.66008 1.000 52.03315 109 PHE A CA 1
ATOM 752 C C . PHE A 1 109 ? 113.87427 103.87376 143.81500 1.000 54.60109 109 PHE A C 1
ATOM 753 O O . PHE A 1 109 ? 112.87156 103.18446 143.60146 1.000 58.11334 109 PHE A O 1
ATOM 761 N N . MET A 1 110 ? 114.36223 104.04990 145.04426 1.000 59.02411 110 MET A N 1
ATOM 762 C CA . MET A 1 110 ? 113.71452 103.41038 146.18426 1.000 59.02937 110 MET A CA 1
ATOM 763 C C . MET A 1 110 ? 112.35732 104.03278 146.47971 1.000 62.96147 110 MET A C 1
ATOM 764 O O . MET A 1 110 ? 111.54607 103.44110 147.20005 1.000 68.42986 110 MET A O 1
ATOM 769 N N . GLU A 1 111 ? 112.10053 105.22497 145.95375 1.000 63.81321 111 GLU A N 1
ATOM 770 C CA . GLU A 1 111 ? 110.76264 105.79160 145.92446 1.000 66.03968 111 GLU A CA 1
ATOM 771 C C . GLU A 1 111 ? 110.09563 105.37204 144.61695 1.000 67.01896 111 GLU A C 1
ATOM 772 O O . GLU A 1 111 ? 110.60369 104.52345 143.88245 1.000 76.85162 111 GLU A O 1
ATOM 778 N N . GLU A 1 112 ? 108.94823 105.95701 144.30140 1.000 65.31445 112 GLU A N 1
ATOM 779 C CA . GLU A 1 112 ? 108.31504 105.71999 143.01380 1.000 77.69715 112 GLU A CA 1
ATOM 780 C C . GLU A 1 112 ? 108.54890 106.86501 142.03846 1.000 79.94736 112 GLU A C 1
ATOM 781 O O . GLU A 1 112 ? 107.93112 106.89434 140.96736 1.000 85.32131 112 GLU A O 1
ATOM 787 N N . THR A 1 113 ? 109.43664 107.80127 142.38579 1.000 75.44590 113 THR A N 1
ATOM 788 C CA . THR A 1 113 ? 109.67803 108.95971 141.53294 1.000 72.46221 113 THR A CA 1
ATOM 789 C C . THR A 1 113 ? 110.22062 108.54478 140.17355 1.000 72.20649 113 THR A C 1
ATOM 790 O O . THR A 1 113 ? 109.78494 109.06298 139.13957 1.000 80.46902 113 THR A O 1
ATOM 794 N N . LEU A 1 114 ? 111.17636 107.61544 140.15332 1.000 64.34357 114 LEU A N 1
ATOM 795 C CA . LEU A 1 114 ? 111.72175 107.15572 138.88177 1.000 66.26642 114 LEU A CA 1
ATOM 796 C C . LEU A 1 114 ? 110.67504 106.40071 138.07420 1.000 73.52293 114 LEU A C 1
ATOM 797 O O . LEU A 1 114 ? 110.60513 106.54316 136.84821 1.000 78.41505 114 LEU A O 1
ATOM 802 N N . SER A 1 115 ? 109.84941 105.59266 138.74414 1.000 73.34651 115 SER A N 1
ATOM 803 C CA . SER A 1 115 ? 108.83838 104.81907 138.03152 1.000 73.39515 115 SER A CA 1
ATOM 804 C C . SER A 1 115 ? 107.73839 105.70700 137.46459 1.000 76.04767 115 SER A C 1
ATOM 805 O O . SER A 1 115 ? 107.07856 105.32358 136.49294 1.000 77.40447 115 SER A O 1
ATOM 808 N N . LYS A 1 116 ? 107.51673 106.88522 138.05307 1.000 76.94412 116 LYS A N 1
ATOM 809 C CA . LYS A 1 116 ? 106.53277 107.80235 137.48672 1.000 73.39803 116 LYS A CA 1
ATOM 810 C C . LYS A 1 116 ? 106.95580 108.34626 136.12912 1.000 70.47561 116 LYS A C 1
ATOM 811 O O . LYS A 1 116 ? 106.09798 108.79148 135.36010 1.000 71.69977 116 LYS A O 1
ATOM 817 N N . VAL A 1 117 ? 108.24940 108.32192 135.81496 1.000 72.08468 117 VAL A N 1
ATOM 818 C CA . VAL A 1 117 ? 108.73698 108.82553 134.54338 1.000 74.90306 117 VAL A CA 1
ATOM 819 C C . VAL A 1 117 ? 109.11900 107.70671 133.57877 1.000 79.99683 117 VAL A C 1
ATOM 820 O O . VAL A 1 117 ? 108.73413 107.76189 132.40494 1.000 84.62316 117 VAL A O 1
ATOM 824 N N . ASP A 1 118 ? 109.85133 106.69386 134.03370 1.000 79.22771 118 ASP A N 1
ATOM 825 C CA . ASP A 1 118 ? 110.22003 105.54999 133.21131 1.000 77.82071 118 ASP A CA 1
ATOM 826 C C . ASP A 1 118 ? 109.52571 104.31143 133.75579 1.000 78.58385 118 ASP A C 1
ATOM 827 O O . ASP A 1 118 ? 109.60562 104.02761 134.95503 1.000 79.69052 118 ASP A O 1
ATOM 832 N N . LYS A 1 119 ? 108.84752 103.57698 132.87206 1.000 79.74070 119 LYS A N 1
ATOM 833 C CA . LYS A 1 119 ? 108.06706 102.42533 133.31086 1.000 80.73050 119 LYS A CA 1
ATOM 834 C C . LYS A 1 119 ? 108.95118 101.24043 133.67885 1.000 79.25702 119 LYS A C 1
ATOM 835 O O . LYS A 1 119 ? 108.56446 100.42144 134.51975 1.000 77.57210 119 LYS A O 1
ATOM 841 N N . LYS A 1 120 ? 110.13241 101.12911 133.06957 1.000 78.07107 120 LYS A N 1
ATOM 842 C CA . LYS A 1 120 ? 111.01752 100.00347 133.34426 1.000 77.98298 120 LYS A CA 1
ATOM 843 C C . LYS A 1 120 ? 111.72556 100.11190 134.68804 1.000 73.94705 120 LYS A C 1
ATOM 844 O O . LYS A 1 120 ? 112.37520 99.14706 135.10194 1.000 71.48310 120 LYS A O 1
ATOM 850 N N . ALA A 1 121 ? 111.61402 101.24535 135.37971 1.000 73.34398 121 ALA A N 1
ATOM 851 C CA . ALA A 1 121 ? 112.31523 101.47081 136.63688 1.000 69.87015 121 ALA A CA 1
ATOM 852 C C . ALA A 1 121 ? 111.44982 101.15159 137.85099 1.000 73.29671 121 ALA A C 1
ATOM 853 O O . ALA A 1 121 ? 111.58921 101.79129 138.89859 1.000 73.40148 121 ALA A O 1
ATOM 855 N N . THR A 1 122 ? 110.55912 100.17079 137.72890 1.000 72.60687 122 THR A N 1
ATOM 856 C CA . THR A 1 122 ? 109.72840 99.76360 138.85255 1.000 68.61127 122 THR A CA 1
ATOM 857 C C . THR A 1 122 ? 110.59271 99.15762 139.95344 1.000 65.72949 122 THR A C 1
ATOM 858 O O . THR A 1 122 ? 111.67727 98.62783 139.70216 1.000 67.73913 122 THR A O 1
ATOM 862 N N . ARG A 1 123 ? 110.10255 99.24204 141.19026 1.000 63.90512 123 ARG A N 1
ATOM 863 C CA . ARG A 1 123 ? 110.86894 98.81899 142.36213 1.000 64.83743 123 ARG A CA 1
ATOM 864 C C . ARG A 1 123 ? 110.79060 97.29894 142.52097 1.000 64.66634 123 ARG A C 1
ATOM 865 O O . ARG A 1 123 ? 110.17300 96.75885 143.44051 1.000 66.79727 123 ARG A O 1
ATOM 873 N N . ASN A 1 124 ? 111.44746 96.60363 141.59687 1.000 64.20908 124 ASN A N 1
ATOM 874 C CA . ASN A 1 124 ? 111.56528 95.15204 141.66259 1.000 61.93868 124 ASN A CA 1
ATOM 875 C C . ASN A 1 124 ? 112.90579 94.74718 141.05440 1.000 66.35547 124 ASN A C 1
ATOM 876 O O . ASN A 1 124 ? 113.76757 95.59158 140.78951 1.000 68.08294 124 ASN A O 1
ATOM 881 N N . ALA A 1 125 ? 113.08062 93.43954 140.84129 1.000 68.76768 125 ALA A N 1
ATOM 882 C CA . ALA A 1 125 ? 114.35189 92.92149 140.34387 1.000 61.61944 125 ALA A CA 1
ATOM 883 C C . ALA A 1 125 ? 114.64175 93.40764 138.92982 1.000 63.92926 125 ALA A C 1
ATOM 884 O O . ALA A 1 125 ? 115.79634 93.70203 138.59073 1.000 70.70768 125 ALA A O 1
ATOM 886 N N . GLN A 1 126 ? 113.61112 93.48182 138.08608 1.000 64.99046 126 GLN A N 1
ATOM 887 C CA . GLN A 1 126 ? 113.80624 93.97923 136.72967 1.000 69.58407 126 GLN A CA 1
ATOM 888 C C . GLN A 1 126 ? 114.31337 95.41428 136.74342 1.000 71.12579 126 GLN A C 1
ATOM 889 O O . GLN A 1 126 ? 115.25289 95.75634 136.01653 1.000 73.21024 126 GLN A O 1
ATOM 895 N N . GLY A 1 127 ? 113.71819 96.26275 137.58253 1.000 64.99430 127 GLY A N 1
ATOM 896 C CA . GLY A 1 127 ? 114.19026 97.63194 137.69171 1.000 63.68764 127 GLY A CA 1
ATOM 897 C C . GLY A 1 127 ? 115.58315 97.72578 138.28333 1.000 66.16867 127 GLY A C 1
ATOM 898 O O . GLY A 1 127 ? 116.38165 98.57446 137.87698 1.000 68.35426 127 GLY A O 1
ATOM 899 N N . ILE A 1 128 ? 115.89169 96.86397 139.25634 1.000 62.44781 128 ILE A N 1
ATOM 900 C CA . ILE A 1 128 ? 117.23303 96.84834 139.83730 1.000 60.06573 128 ILE A CA 1
ATOM 901 C C . ILE A 1 128 ? 118.26939 96.56453 138.75767 1.000 63.08093 128 ILE A C 1
ATOM 902 O O . ILE A 1 128 ? 119.26691 97.28422 138.62216 1.000 67.82664 128 ILE A O 1
ATOM 907 N N . GLU A 1 129 ? 118.03422 95.52188 137.95766 1.000 66.08068 129 GLU A N 1
ATOM 908 C CA . GLU A 1 129 ? 118.95891 95.20380 136.87440 1.000 69.50704 129 GLU A CA 1
ATOM 909 C C . GLU A 1 129 ? 119.01799 96.33297 135.85311 1.000 70.51090 129 GLU A C 1
ATOM 910 O O . GLU A 1 129 ? 120.09888 96.67914 135.35936 1.000 73.66559 129 GLU A O 1
ATOM 916 N N . TYR A 1 130 ? 117.86483 96.92814 135.53664 1.000 66.97229 130 TYR A N 1
ATOM 917 C CA . TYR A 1 130 ? 117.80701 97.98242 134.52929 1.000 69.27770 130 TYR A CA 1
ATOM 918 C C . TYR A 1 130 ? 118.63058 99.19654 134.94474 1.000 70.55508 130 TYR A C 1
ATOM 919 O O . TYR A 1 130 ? 119.35226 99.77956 134.12801 1.000 72.81465 130 TYR A O 1
ATOM 928 N N . ILE A 1 131 ? 118.53852 99.59447 136.21454 1.000 67.41185 131 ILE A N 1
ATOM 929 C CA . ILE A 1 131 ? 119.26869 100.78031 136.65233 1.000 65.33176 131 ILE A CA 1
ATOM 930 C C . ILE A 1 131 ? 120.73537 100.45191 136.90636 1.000 67.13966 131 ILE A C 1
ATOM 931 O O . ILE A 1 131 ? 121.60887 101.31175 136.74394 1.000 73.10141 131 ILE A O 1
ATOM 936 N N . SER A 1 132 ? 121.03853 99.21256 137.30478 1.000 65.04927 132 SER A N 1
ATOM 937 C CA . SER A 1 132 ? 122.42689 98.85921 137.58218 1.000 65.03241 132 SER A CA 1
ATOM 938 C C . SER A 1 132 ? 123.23506 98.72844 136.29716 1.000 68.01491 132 SER A C 1
ATOM 939 O O . SER A 1 132 ? 124.36106 99.22906 136.20825 1.000 75.02143 132 SER A O 1
ATOM 942 N N . LYS A 1 133 ? 122.67800 98.06000 135.28645 1.000 64.01858 133 LYS A N 1
ATOM 943 C CA . LYS A 1 133 ? 123.44766 97.80384 134.07418 1.000 62.55641 133 LYS A CA 1
ATOM 944 C C . LYS A 1 133 ? 123.62366 99.05952 133.22860 1.000 66.38997 133 LYS A C 1
ATOM 945 O O . LYS A 1 133 ? 124.67413 99.23778 132.60202 1.000 70.18630 133 LYS A O 1
ATOM 951 N N . ASN A 1 134 ? 122.63001 99.94405 133.20809 1.000 67.37104 134 ASN A N 1
ATOM 952 C CA . ASN A 1 134 ? 122.61995 101.06796 132.27997 1.000 69.97219 134 ASN A CA 1
ATOM 953 C C . ASN A 1 134 ? 123.31212 102.31382 132.81725 1.000 72.98481 134 ASN A C 1
ATOM 954 O O . ASN A 1 134 ? 123.31816 103.33942 132.13018 1.000 75.24059 134 ASN A O 1
ATOM 959 N N . PHE A 1 135 ? 123.88911 102.26030 134.01370 1.000 70.77323 135 PHE A N 1
ATOM 960 C CA . PHE A 1 135 ? 124.64411 103.39540 134.52875 1.000 67.90619 135 PHE A CA 1
ATOM 961 C C . PHE A 1 135 ? 125.94647 103.54301 133.75053 1.000 71.34742 135 PHE A C 1
ATOM 962 O O . PHE A 1 135 ? 126.72261 102.58876 133.64058 1.000 75.44674 135 PHE A O 1
ATOM 970 N N . SER A 1 136 ? 126.17599 104.73409 133.20043 1.000 72.24078 136 SER A N 1
ATOM 971 C CA . SER A 1 136 ? 127.35954 105.08447 132.41824 1.000 76.86080 136 SER A CA 1
ATOM 972 C C . SER A 1 136 ? 127.50458 104.25502 131.14767 1.000 76.42016 136 SER A C 1
ATOM 973 O O . SER A 1 136 ? 128.52950 104.35509 130.46403 1.000 77.72470 136 SER A O 1
ATOM 976 N N . TRP A 1 137 ? 126.51163 103.44003 130.81177 1.000 75.05530 137 TRP A N 1
ATOM 977 C CA . TRP A 1 137 ? 126.54354 102.65706 129.58475 1.000 70.66706 137 TRP A CA 1
ATOM 978 C C . TRP A 1 137 ? 126.26021 103.55578 128.38266 1.000 73.61937 137 TRP A C 1
ATOM 979 O O . TRP A 1 137 ? 125.48876 104.51169 128.49237 1.000 74.79403 137 TRP A O 1
ATOM 990 N N . PRO A 1 138 ? 126.88085 103.28690 127.23514 1.000 76.07164 138 PRO A N 1
ATOM 991 C CA . PRO A 1 138 ? 126.53358 104.03360 126.01677 1.000 76.40475 138 PRO A CA 1
ATOM 992 C C . PRO A 1 138 ? 125.07363 103.81926 125.64930 1.000 78.85858 138 PRO A C 1
ATOM 993 O O . PRO A 1 138 ? 124.62933 102.69202 125.42288 1.000 79.39776 138 PRO A O 1
ATOM 997 N N . GLY A 1 139 ? 124.32679 104.91820 125.58447 1.000 77.42395 139 GLY A N 1
ATOM 998 C CA . GLY A 1 139 ? 122.90158 104.86322 125.34984 1.000 71.39323 139 GLY A CA 1
ATOM 999 C C . GLY A 1 139 ? 122.05347 104.71100 126.59258 1.000 78.13011 139 GLY A C 1
ATOM 1000 O O . GLY A 1 139 ? 120.82368 104.64284 126.47692 1.000 83.13913 139 GLY A O 1
ATOM 1001 N N . GLY A 1 140 ? 122.66394 104.65235 127.77281 1.000 78.56294 140 GLY A N 1
ATOM 1002 C CA . GLY A 1 140 ? 121.91939 104.53739 129.01063 1.000 72.87416 140 GLY A CA 1
ATOM 1003 C C . GLY A 1 140 ? 121.92013 105.81898 129.81512 1.000 73.52912 140 GLY A C 1
ATOM 1004 O O . GLY A 1 140 ? 121.92327 106.91396 129.24629 1.000 76.51527 140 GLY A O 1
ATOM 1005 N N . PHE A 1 141 ? 121.91111 105.69952 131.13836 1.000 71.87808 141 PHE A N 1
ATOM 1006 C CA . PHE A 1 141 ? 121.95472 106.87874 131.98371 1.000 73.25573 141 PHE A CA 1
ATOM 1007 C C . PHE A 1 141 ? 123.35358 107.49403 131.96546 1.000 78.15485 141 PHE A C 1
ATOM 1008 O O . PHE A 1 141 ? 124.35317 106.78059 131.85150 1.000 84.37020 141 PHE A O 1
ATOM 1016 N N . PRO A 1 142 ? 123.45186 108.81285 132.06929 1.000 81.25581 142 PRO A N 1
ATOM 1017 C CA . PRO A 1 142 ? 124.76041 109.46813 132.14551 1.000 79.11652 142 PRO A CA 1
ATOM 1018 C C . PRO A 1 142 ? 125.38687 109.26043 133.52159 1.000 81.14303 142 PRO A C 1
ATOM 1019 O O . PRO A 1 142 ? 124.79039 108.68345 134.42841 1.000 81.23259 142 PRO A O 1
ATOM 1023 N N . SER A 1 143 ? 126.61876 109.74397 133.66099 1.000 79.00229 143 SER A N 1
ATOM 1024 C CA . SER A 1 143 ? 127.37056 109.59916 134.89917 1.000 78.72574 143 SER A CA 1
ATOM 1025 C C . SER A 1 143 ? 127.17703 110.76124 135.86491 1.000 79.41202 143 SER A C 1
ATOM 1026 O O . SER A 1 143 ? 127.66518 110.68857 136.99763 1.000 75.14401 143 SER A O 1
ATOM 1029 N N . SER A 1 144 ? 126.47825 111.81886 135.45579 1.000 82.06689 144 SER A N 1
ATOM 1030 C CA . SER A 1 144 ? 126.29037 112.99885 136.28715 1.000 80.07389 144 SER A CA 1
ATOM 1031 C C . SER A 1 144 ? 124.84946 113.47553 136.17002 1.000 76.77400 144 SER A C 1
ATOM 1032 O O . SER A 1 144 ? 124.09280 113.03107 135.30322 1.000 76.75731 144 SER A O 1
ATOM 1035 N N . ALA A 1 145 ? 124.47532 114.39246 137.06108 1.000 71.31203 145 ALA A N 1
ATOM 1036 C CA . ALA A 1 145 ? 123.12030 114.92784 137.06611 1.000 72.56090 145 ALA A CA 1
ATOM 1037 C C . ALA A 1 145 ? 122.82965 115.66832 135.76637 1.000 82.44613 145 ALA A C 1
ATOM 1038 O O . ALA A 1 145 ? 123.70909 116.31006 135.18649 1.000 88.52067 145 ALA A O 1
ATOM 1040 N N . SER A 1 146 ? 121.58273 115.57572 135.30940 1.000 76.73931 146 SER A N 1
ATOM 1041 C CA . SER A 1 146 ? 121.20182 116.10367 134.00597 1.000 71.48999 146 SER A CA 1
ATOM 1042 C C . SER A 1 146 ? 119.70495 116.39879 133.97384 1.000 73.34999 146 SER A C 1
ATOM 1043 O O . SER A 1 146 ? 118.98811 116.03689 134.91507 1.000 70.37542 146 SER A O 1
ATOM 1046 N N . PRO A 1 147 ? 119.19456 117.06281 132.92987 1.000 77.20768 147 PRO A N 1
ATOM 1047 C CA . PRO A 1 147 ? 117.73923 117.27420 132.83924 1.000 67.82693 147 PRO A CA 1
ATOM 1048 C C . PRO A 1 147 ? 116.92931 115.99101 132.76348 1.000 68.12524 147 PRO A C 1
ATOM 1049 O O . PRO A 1 147 ? 115.70837 116.03946 132.95243 1.000 71.16274 147 PRO A O 1
ATOM 1053 N N . PHE A 1 148 ? 117.55841 114.84906 132.48287 1.000 68.98960 148 PHE A N 1
ATOM 1054 C CA . PHE A 1 148 ? 116.84072 113.58112 132.43546 1.000 65.64941 148 PHE A CA 1
ATOM 1055 C C . PHE A 1 148 ? 116.45631 113.06427 133.81605 1.000 64.27580 148 PHE A C 1
ATOM 1056 O O . PHE A 1 148 ? 115.72145 112.07619 133.90410 1.000 64.04359 148 PHE A O 1
ATOM 1064 N N . THR A 1 149 ? 116.92759 113.68908 134.87788 1.000 62.54558 149 THR A N 1
ATOM 1065 C CA . THR A 1 149 ? 116.59453 113.23491 136.22028 1.000 60.43001 149 THR A CA 1
ATOM 1066 C C . THR A 1 149 ? 115.49432 114.10064 136.81156 1.000 65.49130 149 THR A C 1
ATOM 1067 O O . THR A 1 149 ? 115.62955 115.33254 136.83158 1.000 68.08658 149 THR A O 1
ATOM 1071 N N . PRO A 1 150 ? 114.39888 113.50716 137.28501 1.000 62.72097 150 PRO A N 1
ATOM 1072 C CA . PRO A 1 150 ? 113.31740 114.30966 137.87079 1.000 58.15030 150 PRO A CA 1
ATOM 1073 C C . PRO A 1 150 ? 113.77449 115.06272 139.11185 1.000 63.19911 150 PRO A C 1
ATOM 1074 O O . PRO A 1 150 ? 114.58416 114.57017 139.89900 1.000 65.88693 150 PRO A O 1
ATOM 1078 N N . GLY A 1 151 ? 113.23164 116.26606 139.28531 1.000 65.51379 151 GLY A N 1
ATOM 1079 C CA . GLY A 1 151 ? 113.54447 117.07870 140.44377 1.000 66.18502 151 GLY A CA 1
ATOM 1080 C C . GLY A 1 151 ? 114.90569 117.73155 140.42842 1.000 71.62192 151 GLY A C 1
ATOM 1081 O O . GLY A 1 151 ? 115.42294 118.07991 141.49316 1.000 74.37383 151 GLY A O 1
ATOM 1082 N N . VAL A 1 152 ? 115.50183 117.91724 139.25441 1.000 74.16042 152 VAL A N 1
ATOM 1083 C CA . VAL A 1 152 ? 116.85547 118.44150 139.11978 1.000 71.09282 152 VAL A CA 1
ATOM 1084 C C . VAL A 1 152 ? 116.79129 119.78353 138.40474 1.000 72.43064 152 VAL A C 1
ATOM 1085 O O . VAL A 1 152 ? 116.15604 119.90325 137.35033 1.000 79.06504 152 VAL A O 1
ATOM 1089 N N . ILE A 1 153 ? 117.44004 120.79278 138.98354 1.000 69.92255 153 ILE A N 1
ATOM 1090 C CA . ILE A 1 153 ? 117.58992 122.08560 138.32127 1.000 69.18405 153 ILE A CA 1
ATOM 1091 C C . ILE A 1 153 ? 119.03933 122.51402 138.16536 1.000 72.29208 153 ILE A C 1
ATOM 1092 O O . ILE A 1 153 ? 119.33750 123.35534 137.29888 1.000 74.83294 153 ILE A O 1
ATOM 1097 N N . LEU A 1 154 ? 119.97318 121.98331 138.94996 1.000 74.02086 154 LEU A N 1
ATOM 1098 C CA . LEU A 1 154 ? 121.38115 122.35504 138.88381 1.000 69.89340 154 LEU A CA 1
ATOM 1099 C C . LEU A 1 154 ? 122.18145 121.17831 138.34274 1.000 79.52507 154 LEU A C 1
ATOM 1100 O O . LEU A 1 154 ? 122.12358 120.07653 138.89869 1.000 86.19256 154 LEU A O 1
ATOM 1105 N N . GLU A 1 155 ? 122.92635 121.41536 137.26138 1.000 77.54536 155 GLU A N 1
ATOM 1106 C CA . GLU A 1 155 ? 123.71094 120.34758 136.64979 1.000 79.04412 155 GLU A CA 1
ATOM 1107 C C . GLU A 1 155 ? 124.87141 119.92933 137.54588 1.000 84.62456 155 GLU A C 1
ATOM 1108 O O . GLU A 1 155 ? 125.08016 118.73584 137.79142 1.000 81.15055 155 GLU A O 1
ATOM 1114 N N . GLY A 1 156 ? 125.63767 120.89791 138.04470 1.000 87.15508 156 GLY A N 1
ATOM 1115 C CA . GLY A 1 156 ? 126.72131 120.62415 138.96496 1.000 81.22246 156 GLY A CA 1
ATOM 1116 C C . GLY A 1 156 ? 128.03187 120.19848 138.33814 1.000 86.86961 156 GLY A C 1
ATOM 1117 O O . GLY A 1 156 ? 128.96185 119.85129 139.07641 1.000 86.63305 156 GLY A O 1
ATOM 1118 N N . GLY A 1 157 ? 128.14083 120.20424 137.00810 1.000 87.60591 157 GLY A N 1
ATOM 1119 C CA . GLY A 1 157 ? 129.39371 119.81172 136.37946 1.000 77.91741 157 GLY A CA 1
ATOM 1120 C C . GLY A 1 157 ? 130.53300 120.75736 136.70547 1.000 83.30968 157 GLY A C 1
ATOM 1121 O O . GLY A 1 157 ? 131.63437 120.32746 137.05480 1.000 88.67683 157 GLY A O 1
ATOM 1122 N N . GLU A 1 158 ? 130.28330 122.05817 136.59690 1.000 81.64738 158 GLU A N 1
ATOM 1123 C CA . GLU A 1 158 ? 131.23941 123.07911 137.00174 1.000 76.27934 158 GLU A CA 1
ATOM 1124 C C . GLU A 1 158 ? 130.92596 123.47117 138.43916 1.000 77.49855 158 GLU A C 1
ATOM 1125 O O . GLU A 1 158 ? 129.82459 123.94926 138.72846 1.000 74.77311 158 GLU A O 1
ATOM 1131 N N . LEU A 1 159 ? 131.88910 123.26102 139.33267 1.000 76.90885 159 LEU A N 1
ATOM 1132 C CA . LEU A 1 159 ? 131.62758 123.39070 140.75915 1.000 75.63951 159 LEU A CA 1
ATOM 1133 C C . LEU A 1 159 ? 131.31476 124.83389 141.13116 1.000 75.38497 159 LEU A C 1
ATOM 1134 O O . LEU A 1 159 ? 131.77810 125.77791 140.48609 1.000 72.00485 159 LEU A O 1
ATOM 1139 N N . GLY A 1 160 ? 130.52093 124.99498 142.18399 1.000 75.80731 160 GLY A N 1
ATOM 1140 C CA . GLY A 1 160 ? 129.98877 126.28512 142.57394 1.000 67.41214 160 GLY A CA 1
ATOM 1141 C C . GLY A 1 160 ? 128.56666 126.47060 142.08161 1.000 75.76859 160 GLY A C 1
ATOM 1142 O O . GLY A 1 160 ? 127.95039 125.58056 141.48670 1.000 78.42979 160 GLY A O 1
ATOM 1143 N N . TYR A 1 161 ? 128.03768 127.65942 142.36195 1.000 70.97382 161 TYR A N 1
ATOM 1144 C CA . TYR A 1 161 ? 126.74685 128.17838 141.92491 1.000 70.19688 161 TYR A CA 1
ATOM 1145 C C . TYR A 1 161 ? 125.57713 127.52711 142.66183 1.000 65.55751 161 TYR A C 1
ATOM 1146 O O . TYR A 1 161 ? 124.44272 127.99033 142.50938 1.000 69.66006 161 TYR A O 1
ATOM 1155 N N . SER A 1 162 ? 125.80721 126.49500 143.47639 1.000 59.30863 162 SER A N 1
ATOM 1156 C CA . SER A 1 162 ? 124.69739 125.77637 144.09398 1.000 64.97487 162 SER A CA 1
ATOM 1157 C C . SER A 1 162 ? 123.97965 126.64187 145.12183 1.000 65.44194 162 SER A C 1
ATOM 1158 O O . SER A 1 162 ? 122.74545 126.68357 145.15660 1.000 69.11909 162 SER A O 1
ATOM 1161 N N . LEU A 1 163 ? 124.73676 127.33857 145.97109 1.000 60.47259 163 LEU A N 1
ATOM 1162 C CA . LEU A 1 163 ? 124.11889 128.17173 146.99783 1.000 55.74815 163 LEU A CA 1
ATOM 1163 C C . LEU A 1 163 ? 123.33368 129.32465 146.38016 1.000 55.63379 163 LEU A C 1
ATOM 1164 O O . LEU A 1 163 ? 122.22546 129.64389 146.82938 1.000 61.77619 163 LEU A O 1
ATOM 1169 N N . SER A 1 164 ? 123.88688 129.95629 145.34239 1.000 59.18346 164 SER A N 1
ATOM 1170 C CA . SER A 1 164 ? 123.17958 131.04953 144.68361 1.000 57.95184 164 SER A CA 1
ATOM 1171 C C . SER A 1 164 ? 121.91645 130.55482 143.98847 1.000 54.10480 164 SER A C 1
ATOM 1172 O O . SER A 1 164 ? 120.86969 131.21058 144.05417 1.000 56.10865 164 SER A O 1
ATOM 1175 N N . THR A 1 165 ? 121.98433 129.39570 143.32716 1.000 54.68339 165 THR A N 1
ATOM 1176 C CA . THR A 1 165 ? 120.78816 128.84951 142.69534 1.000 53.09908 165 THR A CA 1
ATOM 1177 C C . THR A 1 165 ? 119.73251 128.49084 143.73526 1.000 53.05570 165 THR A C 1
ATOM 1178 O O . THR A 1 165 ? 118.53408 128.70447 143.51543 1.000 56.96210 165 THR A O 1
ATOM 1182 N N . ALA A 1 166 ? 120.15839 127.94676 144.87704 1.000 57.08500 166 ALA A N 1
ATOM 1183 C CA . ALA A 1 166 ? 119.21460 127.62293 145.94040 1.000 53.15503 166 ALA A CA 1
ATOM 1184 C C . ALA A 1 166 ? 118.54309 128.87584 146.48436 1.000 55.73180 166 ALA A C 1
ATOM 1185 O O . ALA A 1 166 ? 117.33651 128.87434 146.75342 1.000 56.91044 166 ALA A O 1
ATOM 1187 N N . PHE A 1 167 ? 119.30900 129.95472 146.66345 1.000 59.33030 167 PHE A N 1
ATOM 1188 C CA . PHE A 1 167 ? 118.71048 131.20457 147.12269 1.000 51.40301 167 PHE A CA 1
ATOM 1189 C C . PHE A 1 167 ? 117.76685 131.77863 146.07392 1.000 51.80847 167 PHE A C 1
ATOM 1190 O O . PHE A 1 167 ? 116.78164 132.44361 146.41109 1.000 55.76125 167 PHE A O 1
ATOM 1198 N N . GLY A 1 168 ? 118.05495 131.53919 144.79506 1.000 53.71621 168 GLY A N 1
ATOM 1199 C CA . GLY A 1 168 ? 117.15368 132.00144 143.75305 1.000 50.01257 168 GLY A CA 1
ATOM 1200 C C . GLY A 1 168 ? 115.89050 131.16738 143.65324 1.000 54.55995 168 GLY A C 1
ATOM 1201 O O . GLY A 1 168 ? 114.86761 131.63303 143.14439 1.000 52.46597 168 GLY A O 1
ATOM 1202 N N . ALA A 1 169 ? 115.94611 129.91938 144.12322 1.000 57.39495 169 ALA A N 1
ATOM 1203 C CA . ALA A 1 169 ? 114.77261 129.05407 144.05378 1.000 47.04439 169 ALA A CA 1
ATOM 1204 C C . ALA A 1 169 ? 113.70016 129.47973 145.05109 1.000 53.64144 169 ALA A C 1
ATOM 1205 O O . ALA A 1 169 ? 112.51308 129.51972 144.70929 1.000 60.96432 169 ALA A O 1
ATOM 1207 N N . ILE A 1 170 ? 114.08849 129.79054 146.28842 1.000 58.40187 170 ILE A N 1
ATOM 1208 C CA . ILE A 1 170 ? 113.12873 130.26019 147.28408 1.000 55.47877 170 ILE A CA 1
ATOM 1209 C C . ILE A 1 170 ? 112.96896 131.78012 147.26819 1.000 61.68450 170 ILE A C 1
ATOM 1210 O O . ILE A 1 170 ? 113.44600 132.49359 148.15310 1.000 67.16711 170 ILE A O 1
ATOM 1215 N N . LEU A 1 171 ? 112.19040 132.28086 146.31265 1.000 62.15470 171 LEU A N 1
ATOM 1216 C CA . LEU A 1 171 ? 111.97596 133.71313 146.18861 1.000 59.53804 171 LEU A CA 1
ATOM 1217 C C . LEU A 1 171 ? 110.51732 134.12637 146.26927 1.000 66.10675 171 LEU A C 1
ATOM 1218 O O . LEU A 1 171 ? 110.24452 135.28823 146.58411 1.000 77.96937 171 LEU A O 1
ATOM 1223 N N . ASP A 1 172 ? 109.57722 133.22552 145.98829 1.000 61.40653 172 ASP A N 1
ATOM 1224 C CA . ASP A 1 172 ? 108.17426 133.50183 146.27018 1.000 61.30930 172 ASP A CA 1
ATOM 1225 C C . ASP A 1 172 ? 107.46944 132.27257 146.83207 1.000 64.58886 172 ASP A C 1
ATOM 1226 O O . ASP A 1 172 ? 106.23825 132.18919 146.76209 1.000 70.07775 172 ASP A O 1
ATOM 1231 N N . ASN A 1 173 ? 108.21984 131.32116 147.38472 1.000 64.20514 173 ASN A N 1
ATOM 1232 C CA . ASN A 1 173 ? 107.66923 130.08993 147.93143 1.000 59.89908 173 ASN A CA 1
ATOM 1233 C C . ASN A 1 173 ? 107.91787 130.04889 149.43244 1.000 61.72781 173 ASN A C 1
ATOM 1234 O O . ASN A 1 173 ? 108.93233 129.49957 149.87696 1.000 65.72945 173 ASN A O 1
ATOM 1239 N N . PRO A 1 174 ? 107.02525 130.61858 150.24157 1.000 60.35333 174 PRO A N 1
ATOM 1240 C CA . PRO A 1 174 ? 107.25836 130.63851 151.69490 1.000 60.48226 174 PRO A CA 1
ATOM 1241 C C . PRO A 1 174 ? 107.24940 129.26588 152.34788 1.000 65.08379 174 PRO A C 1
ATOM 1242 O O . PRO A 1 174 ? 107.72144 129.13302 153.48359 1.000 68.44574 174 PRO A O 1
ATOM 1246 N N . ASN A 1 175 ? 106.72138 128.24053 151.67870 1.000 63.20083 175 ASN A N 1
ATOM 1247 C CA . ASN A 1 175 ? 106.60253 126.91050 152.26132 1.000 58.74006 175 ASN A CA 1
ATOM 1248 C C . ASN A 1 175 ? 107.60041 125.91236 151.67822 1.000 60.97856 175 ASN A C 1
ATOM 1249 O O . ASN A 1 175 ? 107.41888 124.70188 151.84163 1.000 66.92028 175 ASN A O 1
ATOM 1254 N N . LEU A 1 176 ? 108.64483 126.38645 151.00569 1.000 58.10041 176 LEU A N 1
ATOM 1255 C CA . LEU A 1 176 ? 109.67243 125.52254 150.44002 1.000 54.17285 176 LEU A CA 1
ATOM 1256 C C . LEU A 1 176 ? 110.95653 125.65603 151.24703 1.000 57.80645 176 LEU A C 1
ATOM 1257 O O . LEU A 1 176 ? 111.43767 126.76969 151.47596 1.000 65.30545 176 LEU A O 1
ATOM 1262 N N . VAL A 1 177 ? 111.50275 124.52210 151.67792 1.000 56.01346 177 VAL A N 1
ATOM 1263 C CA . VAL A 1 177 ? 112.78345 124.46274 152.37517 1.000 52.95957 177 VAL A CA 1
ATOM 1264 C C . VAL A 1 177 ? 113.74427 123.68861 151.48458 1.000 57.80601 177 VAL A C 1
ATOM 1265 O O . VAL A 1 177 ? 113.56949 122.48196 151.27444 1.000 61.41144 177 VAL A O 1
ATOM 1269 N N . MET A 1 178 ? 114.75977 124.37244 150.96628 1.000 58.69620 178 MET A N 1
ATOM 1270 C CA . MET A 1 178 ? 115.71021 123.78086 150.03369 1.000 58.17888 178 MET A CA 1
ATOM 1271 C C . MET A 1 178 ? 116.97713 123.38838 150.78207 1.000 66.10141 178 MET A C 1
ATOM 1272 O O . MET A 1 178 ? 117.64554 124.24407 151.37129 1.000 63.91051 178 MET A O 1
ATOM 1277 N N . THR A 1 179 ? 117.30185 122.09938 150.75709 1.000 66.06370 179 THR A N 1
ATOM 1278 C CA . THR A 1 179 ? 118.51235 121.57858 151.37780 1.000 62.78619 179 THR A CA 1
ATOM 1279 C C . THR A 1 179 ? 119.55072 121.33463 150.29016 1.000 65.19910 179 THR A C 1
ATOM 1280 O O . THR A 1 179 ? 119.33267 120.51630 149.39077 1.000 63.72857 179 THR A O 1
ATOM 1284 N N . THR A 1 180 ? 120.67332 122.04303 150.37383 1.000 68.82401 180 THR A N 1
ATOM 1285 C CA . THR A 1 180 ? 121.71575 121.99289 149.35851 1.000 71.20546 180 THR A CA 1
ATOM 1286 C C . THR A 1 180 ? 123.00084 121.46155 149.97773 1.000 67.64069 180 THR A C 1
ATOM 1287 O O . THR A 1 180 ? 123.39684 121.89186 151.06615 1.000 61.65384 180 THR A O 1
ATOM 1291 N N . LEU A 1 181 ? 123.63815 120.51884 149.28785 1.000 63.45294 181 LEU A N 1
ATOM 1292 C CA . LEU A 1 181 ? 124.85293 119.87089 149.76413 1.000 66.02553 181 LEU A CA 1
ATOM 1293 C C . LEU A 1 181 ? 126.05761 120.44629 149.03222 1.000 67.37289 181 LEU A C 1
ATOM 1294 O O . LEU A 1 181 ? 126.10229 120.43747 147.79826 1.000 73.57500 181 LEU A O 1
ATOM 1299 N N . ILE A 1 182 ? 127.02952 120.94065 149.79621 1.000 63.40373 182 ILE A N 1
ATOM 1300 C CA . ILE A 1 182 ? 128.20544 121.61726 149.26125 1.000 63.26430 182 ILE A CA 1
ATOM 1301 C C . ILE A 1 182 ? 129.45088 120.87044 149.71854 1.000 64.08000 182 ILE A C 1
ATOM 1302 O O . ILE A 1 182 ? 129.59838 120.56978 150.90883 1.000 60.51329 182 ILE A O 1
ATOM 1307 N N . GLY A 1 183 ? 130.34247 120.57217 148.77353 1.000 65.43902 183 GLY A N 1
ATOM 1308 C CA . GLY A 1 183 ? 131.59871 119.93320 149.11699 1.000 64.70684 183 GLY A CA 1
ATOM 1309 C C . GLY A 1 183 ? 132.60714 120.91545 149.68510 1.000 65.54109 183 GLY A C 1
ATOM 1310 O O . GLY A 1 183 ? 132.52632 122.12323 149.47051 1.000 71.62360 183 GLY A O 1
ATOM 1311 N N . ASP A 1 184 ? 133.57879 120.37850 150.42854 1.000 63.77738 184 ASP A N 1
ATOM 1312 C CA . ASP A 1 184 ? 134.58315 121.23840 151.04828 1.000 62.97522 184 ASP A CA 1
ATOM 1313 C C . ASP A 1 184 ? 135.52521 121.83367 150.00859 1.000 64.37437 184 ASP A C 1
ATOM 1314 O O . ASP A 1 184 ? 135.94347 122.99001 150.13148 1.000 67.01270 184 ASP A O 1
ATOM 1319 N N . GLY A 1 185 ? 135.88084 121.05988 148.98322 1.000 65.56310 185 GLY A N 1
ATOM 1320 C CA . GLY A 1 185 ? 136.65027 121.62174 147.88729 1.000 63.96598 185 GLY A CA 1
ATOM 1321 C C . GLY A 1 185 ? 135.86782 122.64078 147.08481 1.000 70.15945 185 GLY A C 1
ATOM 1322 O O . GLY A 1 185 ? 136.42436 123.64741 146.63963 1.000 73.58613 185 GLY A O 1
ATOM 1323 N N . GLU A 1 186 ? 134.56949 122.39724 146.88975 1.000 68.06839 186 GLU A N 1
ATOM 1324 C CA . GLU A 1 186 ? 133.72813 123.35481 146.18056 1.000 64.81888 186 GLU A CA 1
ATOM 1325 C C . GLU A 1 186 ? 133.59756 124.66429 146.94756 1.000 66.63746 186 GLU A C 1
ATOM 1326 O O . GLU A 1 186 ? 133.42911 125.72596 146.33802 1.000 71.85089 186 GLU A O 1
ATOM 1332 N N . ALA A 1 187 ? 133.68410 124.61452 148.27765 1.000 63.51050 187 ALA A N 1
ATOM 1333 C CA . ALA A 1 187 ? 133.56324 125.81753 149.08974 1.000 64.22829 187 ALA A CA 1
ATOM 1334 C C . ALA A 1 187 ? 134.72667 126.78151 148.90044 1.000 67.55048 187 ALA A C 1
ATOM 1335 O O . ALA A 1 187 ? 134.63969 127.92441 149.36103 1.000 66.89833 187 ALA A O 1
ATOM 1337 N N . GLU A 1 188 ? 135.80561 126.35597 148.24386 1.000 66.61825 188 GLU A N 1
ATOM 1338 C CA . GLU A 1 188 ? 136.95113 127.22493 148.01374 1.000 64.35360 188 GLU A CA 1
ATOM 1339 C C . GLU A 1 188 ? 136.77408 128.13976 146.81055 1.000 64.75776 188 GLU A C 1
ATOM 1340 O O . GLU A 1 188 ? 137.61957 129.01283 146.59254 1.000 71.00032 188 GLU A O 1
ATOM 1346 N N . THR A 1 189 ? 135.71245 127.96586 146.02942 1.000 64.65948 189 THR A N 1
ATOM 1347 C CA . THR A 1 189 ? 135.48199 128.81382 144.87026 1.000 64.02224 189 THR A CA 1
ATOM 1348 C C . THR A 1 189 ? 134.94737 130.17807 145.29036 1.000 68.74791 189 THR A C 1
ATOM 1349 O O . THR A 1 189 ? 134.29582 130.32666 146.32971 1.000 68.93000 189 THR A O 1
ATOM 1353 N N . GLY A 1 190 ? 135.22830 131.18154 144.45743 1.000 68.75394 190 GLY A N 1
ATOM 1354 C CA . GLY A 1 190 ? 134.76605 132.52752 144.75241 1.000 62.53460 190 GLY A CA 1
ATOM 1355 C C . GLY A 1 190 ? 133.25485 132.64986 144.73247 1.000 64.56077 190 GLY A C 1
ATOM 1356 O O . GLY A 1 190 ? 132.67416 133.40834 145.51325 1.000 66.80935 190 GLY A O 1
ATOM 1357 N N . SER A 1 191 ? 132.59748 131.91016 143.83529 1.000 63.93360 191 SER A N 1
ATOM 1358 C CA . SER A 1 191 ? 131.14099 131.96170 143.75837 1.000 65.02057 191 SER A CA 1
ATOM 1359 C C . SER A 1 191 ? 130.50153 131.49164 145.05786 1.000 60.95559 191 SER A C 1
ATOM 1360 O O . SER A 1 191 ? 129.55446 132.11241 145.55317 1.000 62.65604 191 SER A O 1
ATOM 1363 N N . ILE A 1 192 ? 131.00278 130.39401 145.62357 1.000 60.42084 192 ILE A N 1
ATOM 1364 C CA . ILE A 1 192 ? 130.48930 129.92477 146.90484 1.000 57.93024 192 ILE A CA 1
ATOM 1365 C C . ILE A 1 192 ? 130.89542 130.87496 148.02363 1.000 61.91114 192 ILE A C 1
ATOM 1366 O O . ILE A 1 192 ? 130.11557 131.13467 148.94717 1.000 64.49381 192 ILE A O 1
ATOM 1371 N N . ALA A 1 193 ? 132.11555 131.41576 147.95822 1.000 64.20088 193 ALA A N 1
ATOM 1372 C CA . ALA A 1 193 ? 132.59619 132.28584 149.02730 1.000 66.07806 193 ALA A CA 1
ATOM 1373 C C . ALA A 1 193 ? 131.76153 133.55676 149.13599 1.000 67.90334 193 ALA A C 1
ATOM 1374 O O . ALA A 1 193 ? 131.49693 134.04083 150.24228 1.000 70.35310 193 ALA A O 1
ATOM 1376 N N . ALA A 1 194 ? 131.34792 134.11922 147.99952 1.000 60.64358 194 ALA A N 1
ATOM 1377 C CA . ALA A 1 194 ? 130.56031 135.34664 148.02019 1.000 56.32194 194 ALA A CA 1
ATOM 1378 C C . ALA A 1 194 ? 129.11526 135.10782 148.44067 1.000 59.85993 194 ALA A C 1
ATOM 1379 O O . ALA A 1 194 ? 128.48885 136.00310 149.01725 1.000 61.64339 194 ALA A O 1
ATOM 1381 N N . ALA A 1 195 ? 128.57561 133.91588 148.17646 1.000 61.45056 195 ALA A N 1
ATOM 1382 C CA . ALA A 1 195 ? 127.14825 133.67622 148.35853 1.000 56.38801 195 ALA A CA 1
ATOM 1383 C C . ALA A 1 195 ? 126.74495 133.50918 149.81790 1.000 57.34056 195 ALA A C 1
ATOM 1384 O O . ALA A 1 195 ? 125.54664 133.44021 150.10508 1.000 57.38944 195 ALA A O 1
ATOM 1386 N N . TRP A 1 196 ? 127.70204 133.44014 150.74457 1.000 59.16069 196 TRP A N 1
ATOM 1387 C CA . TRP A 1 196 ? 127.34796 133.26625 152.14922 1.000 57.97114 196 TRP A CA 1
ATOM 1388 C C . TRP A 1 196 ? 126.67016 134.49816 152.73505 1.000 64.55196 196 TRP A C 1
ATOM 1389 O O . TRP A 1 196 ? 126.04229 134.40014 153.79436 1.000 66.85869 196 TRP A O 1
ATOM 1400 N N . HIS A 1 197 ? 126.78079 135.64993 152.07734 1.000 65.37223 197 HIS A N 1
ATOM 1401 C CA . HIS A 1 197 ? 126.17190 136.88634 152.55106 1.000 59.42934 197 HIS A CA 1
ATOM 1402 C C . HIS A 1 197 ? 124.80879 137.15782 151.92864 1.000 62.89457 197 HIS A C 1
ATOM 1403 O O . HIS A 1 197 ? 124.22830 138.21622 152.18603 1.000 67.56153 197 HIS A O 1
ATOM 1410 N N . LEU A 1 198 ? 124.28416 136.23286 151.12268 1.000 61.35829 198 LEU A N 1
ATOM 1411 C CA . LEU A 1 198 ? 123.00986 136.45678 150.45125 1.000 57.28135 198 LEU A CA 1
ATOM 1412 C C . LEU A 1 198 ? 121.83334 136.49474 151.41820 1.000 56.33025 198 LEU A C 1
ATOM 1413 O O . LEU A 1 198 ? 120.74314 136.92123 151.02646 1.000 64.65848 198 LEU A O 1
ATOM 1418 N N . SER A 1 199 ? 122.02245 136.06566 152.66623 1.000 56.67598 199 SER A N 1
ATOM 1419 C CA . SER A 1 199 ? 120.93353 136.08437 153.63424 1.000 55.28408 199 SER A CA 1
ATOM 1420 C C . SER A 1 199 ? 120.63202 137.48059 154.15957 1.000 57.52552 199 SER A C 1
ATOM 1421 O O . SER A 1 199 ? 119.64298 137.64914 154.87991 1.000 58.30013 199 SER A O 1
ATOM 1424 N N . LYS A 1 200 ? 121.45236 138.47411 153.82877 1.000 57.11909 200 LYS A N 1
ATOM 1425 C CA . LYS A 1 200 ? 121.22875 139.84882 154.25379 1.000 56.41697 200 LYS A CA 1
ATOM 1426 C C . LYS A 1 200 ? 120.33570 140.62714 153.29826 1.000 58.07506 200 LYS A C 1
ATOM 1427 O O . LYS A 1 200 ? 120.04680 141.79805 153.55936 1.000 65.34011 200 LYS A O 1
ATOM 1433 N N . LEU A 1 201 ? 119.89415 140.01185 152.20365 1.000 57.32409 201 LEU A N 1
ATOM 1434 C CA . LEU A 1 201 ? 119.05070 140.67957 151.22743 1.000 55.52265 201 LEU A CA 1
ATOM 1435 C C . LEU A 1 201 ? 117.70673 140.00176 151.00403 1.000 60.14910 201 LEU A C 1
ATOM 1436 O O . LEU A 1 201 ? 116.84758 140.58920 150.33874 1.000 63.35737 201 LEU A O 1
ATOM 1441 N N . ILE A 1 202 ? 117.49548 138.79713 151.53059 1.000 59.83523 202 ILE A N 1
ATOM 1442 C CA . ILE A 1 202 ? 116.28635 138.02003 151.28223 1.000 56.59127 202 ILE A CA 1
ATOM 1443 C C . ILE A 1 202 ? 115.55597 137.81078 152.60037 1.000 62.09318 202 ILE A C 1
ATOM 1444 O O . ILE A 1 202 ? 116.15991 137.37869 153.58861 1.000 65.62209 202 ILE A O 1
ATOM 1449 N N . ASP A 1 203 ? 114.26219 138.11126 152.61074 1.000 59.06920 203 ASP A N 1
ATOM 1450 C CA . ASP A 1 203 ? 113.44006 137.88726 153.79418 1.000 59.98431 203 ASP A CA 1
ATOM 1451 C C . ASP A 1 203 ? 112.95627 136.44221 153.81529 1.000 64.96997 203 ASP A C 1
ATOM 1452 O O . ASP A 1 203 ? 112.26523 136.01973 152.88311 1.000 68.01109 203 ASP A O 1
ATOM 1457 N N . PRO A 1 204 ? 113.27999 135.66195 154.84527 1.000 62.15249 204 PRO A N 1
ATOM 1458 C CA . PRO A 1 204 ? 112.92681 134.23575 154.82918 1.000 57.24292 204 PRO A CA 1
ATOM 1459 C C . PRO A 1 204 ? 111.46020 133.97306 155.13196 1.000 64.56673 204 PRO A C 1
ATOM 1460 O O . PRO A 1 204 ? 110.92128 132.93218 154.74377 1.000 67.63568 204 PRO A O 1
ATOM 1464 N N . VAL A 1 205 ? 110.80646 134.90664 155.82609 1.000 65.13885 205 VAL A N 1
ATOM 1465 C CA . VAL A 1 205 ? 109.43139 134.68273 156.26630 1.000 66.14623 205 VAL A CA 1
ATOM 1466 C C . VAL A 1 205 ? 108.48286 134.62773 155.07492 1.000 66.32358 205 VAL A C 1
ATOM 1467 O O . VAL A 1 205 ? 107.53532 133.83307 155.05342 1.000 78.85745 205 VAL A O 1
ATOM 1471 N N . LYS A 1 206 ? 108.72129 135.45996 154.06525 1.000 60.38856 206 LYS A N 1
ATOM 1472 C CA . LYS A 1 206 ? 107.83713 135.55580 152.91343 1.000 60.01526 206 LYS A CA 1
ATOM 1473 C C . LYS A 1 206 ? 108.40389 134.89426 151.66180 1.000 66.29738 206 LYS A C 1
ATOM 1474 O O . LYS A 1 206 ? 107.78253 134.98158 150.59869 1.000 71.26057 206 LYS A O 1
ATOM 1480 N N . ASN A 1 207 ? 109.56195 134.23499 151.75390 1.000 61.28440 207 ASN A N 1
ATOM 1481 C CA . ASN A 1 207 ? 110.21217 133.68999 150.56907 1.000 57.67335 207 ASN A CA 1
ATOM 1482 C C . ASN A 1 207 ? 110.73271 132.26674 150.71790 1.000 62.72742 207 ASN A C 1
ATOM 1483 O O . ASN A 1 207 ? 111.05877 131.64853 149.69966 1.000 63.87814 207 ASN A O 1
ATOM 1488 N N . GLY A 1 208 ? 110.83004 131.73012 151.92739 1.000 64.22207 208 GLY A N 1
ATOM 1489 C CA . GLY A 1 208 ? 111.37363 130.39980 152.12779 1.000 54.19717 208 GLY A CA 1
ATOM 1490 C C . GLY A 1 208 ? 112.73546 130.43195 152.79563 1.000 59.88694 208 GLY A C 1
ATOM 1491 O O . GLY A 1 208 ? 113.33704 131.48518 153.02465 1.000 65.15088 208 GLY A O 1
ATOM 1492 N N . VAL A 1 209 ? 113.22802 129.23426 153.10873 1.000 57.02248 209 VAL A N 1
ATOM 1493 C CA . VAL A 1 209 ? 114.47064 129.06273 153.84954 1.000 55.33077 209 VAL A CA 1
ATOM 1494 C C . VAL A 1 209 ? 115.41330 128.16413 153.06080 1.000 58.00526 209 VAL A C 1
ATOM 1495 O O . VAL A 1 209 ? 114.98967 127.20857 152.40397 1.000 58.84037 209 VAL A O 1
ATOM 1499 N N . VAL A 1 210 ? 116.70462 128.48185 153.12713 1.000 59.13305 210 VAL A N 1
ATOM 1500 C CA . VAL A 1 210 ? 117.76315 127.66086 152.55032 1.000 57.44789 210 VAL A CA 1
ATOM 1501 C C . VAL A 1 210 ? 118.51880 126.99722 153.69284 1.000 60.19480 210 VAL A C 1
ATOM 1502 O O . VAL A 1 210 ? 118.95502 127.67475 154.63063 1.000 67.26340 210 VAL A O 1
ATOM 1506 N N . LEU A 1 211 ? 118.65913 125.67390 153.62076 1.000 55.61808 211 LEU A N 1
ATOM 1507 C CA . LEU A 1 211 ? 119.39339 124.91021 154.62463 1.000 54.89028 211 LEU A CA 1
ATOM 1508 C C . LEU A 1 211 ? 120.61916 124.27570 153.98034 1.000 62.41892 211 LEU A C 1
ATOM 1509 O O . LEU A 1 211 ? 120.49970 123.24427 153.30158 1.000 61.03568 211 LEU A O 1
ATOM 1514 N N . PRO A 1 212 ? 121.81188 124.84478 154.15111 1.000 65.79392 212 PRO A N 1
ATOM 1515 C CA . PRO A 1 212 ? 123.00221 124.28005 153.50743 1.000 65.11098 212 PRO A CA 1
ATOM 1516 C C . PRO A 1 212 ? 123.72059 123.26009 154.37895 1.000 69.51034 212 PRO A C 1
ATOM 1517 O O . PRO A 1 212 ? 123.84009 123.40728 155.59690 1.000 61.85378 212 PRO A O 1
ATOM 1521 N N . VAL A 1 213 ? 124.20109 122.20198 153.72926 1.000 69.82638 213 VAL A N 1
ATOM 1522 C CA . VAL A 1 213 ? 124.96204 121.14082 154.37799 1.000 61.50452 213 VAL A CA 1
ATOM 1523 C C . VAL A 1 213 ? 126.35870 121.11872 153.77422 1.000 67.39202 213 VAL A C 1
ATOM 1524 O O . VAL A 1 213 ? 126.51166 120.95978 152.55765 1.000 64.88145 213 VAL A O 1
ATOM 1528 N N . LEU A 1 214 ? 127.37176 121.27494 154.62162 1.000 70.69409 214 LEU A N 1
ATOM 1529 C CA . LEU A 1 214 ? 128.76364 121.26615 154.19131 1.000 66.29322 214 LEU A CA 1
ATOM 1530 C C . LEU A 1 214 ? 129.32878 119.86329 154.36953 1.000 66.75137 214 LEU A C 1
ATOM 1531 O O . LEU A 1 214 ? 129.48142 119.38993 155.50073 1.000 64.94528 214 LEU A O 1
ATOM 1536 N N . HIS A 1 215 ? 129.63724 119.20398 153.25398 1.000 61.45644 215 HIS A N 1
ATOM 1537 C CA . HIS A 1 215 ? 130.17549 117.84527 153.27763 1.000 60.74293 215 HIS A CA 1
ATOM 1538 C C . HIS A 1 215 ? 131.68063 117.94050 153.48365 1.000 65.56884 215 HIS A C 1
ATOM 1539 O O . HIS A 1 215 ? 132.45637 118.07182 152.53684 1.000 63.60850 215 HIS A O 1
ATOM 1546 N N . LEU A 1 216 ? 132.09538 117.86828 154.74474 1.000 69.24268 216 LEU A N 1
ATOM 1547 C CA . LEU A 1 216 ? 133.49912 118.01992 155.11419 1.000 66.56692 216 LEU A CA 1
ATOM 1548 C C . LEU A 1 216 ? 134.15781 116.64496 155.22255 1.000 66.66064 216 LEU A C 1
ATOM 1549 O O . LEU A 1 216 ? 134.49073 116.15837 156.30259 1.000 63.08951 216 LEU A O 1
ATOM 1554 N N . ASN A 1 217 ? 134.33785 116.01160 154.06234 1.000 67.86879 217 ASN A N 1
ATOM 1555 C CA . ASN A 1 217 ? 135.04776 114.74038 154.02213 1.000 63.97906 217 ASN A CA 1
ATOM 1556 C C . ASN A 1 217 ? 136.55951 114.91434 154.05034 1.000 68.07026 217 ASN A C 1
ATOM 1557 O O . ASN A 1 217 ? 137.27371 113.93709 154.29619 1.000 73.56193 217 ASN A O 1
ATOM 1562 N N . GLY A 1 218 ? 137.05952 116.12430 153.80705 1.000 69.03777 218 GLY A N 1
ATOM 1563 C CA . GLY A 1 218 ? 138.44423 116.45437 154.06218 1.000 58.35319 218 GLY A CA 1
ATOM 1564 C C . GLY A 1 218 ? 139.38766 116.36553 152.88468 1.000 62.08572 218 GLY A C 1
ATOM 1565 O O . GLY A 1 218 ? 140.57891 116.64292 153.05761 1.000 68.31932 218 GLY A O 1
ATOM 1566 N N . TYR A 1 219 ? 138.91153 115.99792 151.69779 1.000 66.15692 219 TYR A N 1
ATOM 1567 C CA . TYR A 1 219 ? 139.81522 115.78811 150.57675 1.000 68.32688 219 TYR A CA 1
ATOM 1568 C C . TYR A 1 219 ? 139.18690 116.22421 149.26258 1.000 69.32531 219 TYR A C 1
ATOM 1569 O O . TYR A 1 219 ? 137.98854 116.03887 149.03682 1.000 72.18142 219 TYR A O 1
ATOM 1578 N N . LYS A 1 220 ? 140.01497 116.81419 148.40925 1.000 69.09791 220 LYS A N 1
ATOM 1579 C CA . LYS A 1 220 ? 139.70785 117.04778 147.00653 1.000 64.67792 220 LYS A CA 1
ATOM 1580 C C . LYS A 1 220 ? 140.11110 115.80310 146.21535 1.000 65.76135 220 LYS A C 1
ATOM 1581 O O . LYS A 1 220 ? 140.26151 114.72027 146.78614 1.000 69.20687 220 LYS A O 1
ATOM 1587 N N . ILE A 1 221 ? 140.23805 115.93352 144.89216 1.000 65.91043 221 ILE A N 1
ATOM 1588 C CA . ILE A 1 221 ? 140.63693 114.80605 144.04803 1.000 70.18173 221 ILE A CA 1
ATOM 1589 C C . ILE A 1 221 ? 141.89088 114.13428 144.59692 1.000 73.45187 221 ILE A C 1
ATOM 1590 O O . ILE A 1 221 ? 141.91113 112.92450 144.84990 1.000 74.76572 221 ILE A O 1
ATOM 1595 N N . SER A 1 222 ? 142.95794 114.90907 144.78920 1.000 70.48486 222 SER A N 1
ATOM 1596 C CA . SER A 1 222 ? 144.25626 114.33366 145.13048 1.000 68.22806 222 SER A CA 1
ATOM 1597 C C . SER A 1 222 ? 144.96264 115.14301 146.21052 1.000 66.38778 222 SER A C 1
ATOM 1598 O O . SER A 1 222 ? 146.16777 115.39630 146.12461 1.000 70.02214 222 SER A O 1
ATOM 1601 N N . GLY A 1 223 ? 144.23879 115.55121 147.24895 1.000 64.38747 223 GLY A N 1
ATOM 1602 C CA . GLY A 1 223 ? 144.85465 116.26729 148.34150 1.000 62.09003 223 GLY A CA 1
ATOM 1603 C C . GLY A 1 223 ? 143.86763 116.79646 149.36132 1.000 67.72976 223 GLY A C 1
ATOM 1604 O O . GLY A 1 223 ? 142.65112 116.76564 149.15853 1.000 71.37151 223 GLY A O 1
ATOM 1605 N N . PRO A 1 224 ? 144.37970 117.29574 150.48391 1.000 70.84999 224 PRO A N 1
ATOM 1606 C CA . PRO A 1 224 ? 143.50134 117.83781 151.52799 1.000 70.78151 224 PRO A CA 1
ATOM 1607 C C . PRO A 1 224 ? 142.90103 119.17750 151.12174 1.000 71.43185 224 PRO A C 1
ATOM 1608 O O . PRO A 1 224 ? 143.30360 119.81295 150.14581 1.000 71.08060 224 PRO A O 1
ATOM 1612 N N . THR 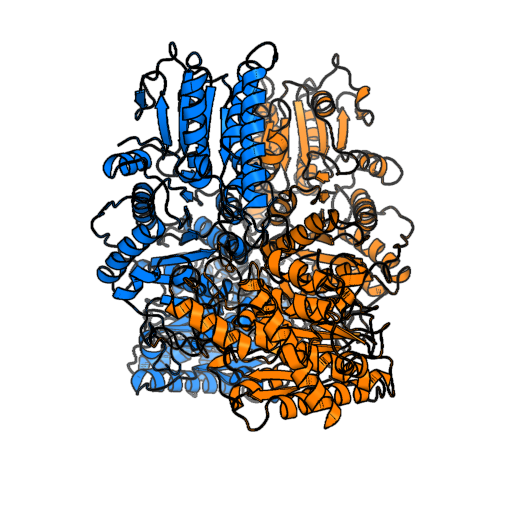A 1 225 ? 141.91227 119.60445 151.90345 1.000 68.19655 225 THR A N 1
ATOM 1613 C CA . THR A 1 225 ? 141.13550 120.80324 151.62675 1.000 69.13952 225 THR A CA 1
ATOM 1614 C C . THR A 1 225 ? 141.49475 121.91869 152.59921 1.000 67.64555 225 THR A C 1
ATOM 1615 O O . THR A 1 225 ? 142.02453 121.68220 153.68774 1.000 69.89124 225 THR A O 1
ATOM 1619 N N . ILE A 1 226 ? 141.19198 123.15033 152.18310 1.000 66.82491 226 ILE A N 1
ATOM 1620 C CA . ILE A 1 226 ? 141.41913 124.31061 153.04140 1.000 68.73003 226 ILE A CA 1
ATOM 1621 C C . ILE A 1 226 ? 140.54131 124.23171 154.28363 1.000 70.88136 226 ILE A C 1
ATOM 1622 O O . ILE A 1 226 ? 140.99947 124.46719 155.40776 1.000 70.15630 226 ILE A O 1
ATOM 1627 N N . PHE A 1 227 ? 139.26270 123.89524 154.09770 1.00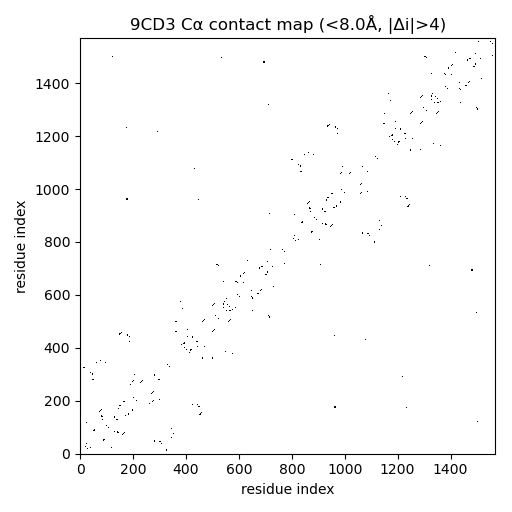0 69.81803 227 PHE A N 1
ATOM 1628 C CA . PHE A 1 227 ? 138.33369 123.86711 155.22163 1.000 63.51147 227 PHE A CA 1
ATOM 1629 C C . PHE A 1 227 ? 138.56453 122.65813 156.11640 1.000 67.56596 227 PHE A C 1
ATOM 1630 O O . PHE A 1 227 ? 138.24217 122.70303 157.30853 1.000 66.56675 227 PHE A O 1
ATOM 1638 N N . GLY A 1 228 ? 139.11606 121.57426 155.56773 1.000 64.10439 228 GLY A N 1
ATOM 1639 C CA . GLY A 1 228 ? 139.42362 120.41440 156.38269 1.000 64.91667 228 GLY A CA 1
ATOM 1640 C C . GLY A 1 228 ? 140.58388 120.62250 157.33064 1.000 72.18448 228 GLY A C 1
ATOM 1641 O O . GLY A 1 228 ? 140.67305 119.92584 158.34610 1.000 76.52102 228 GLY A O 1
ATOM 1642 N N . SER A 1 229 ? 141.47203 121.56627 157.02533 1.000 69.95917 229 SER A N 1
ATOM 1643 C CA . SER A 1 229 ? 142.61249 121.86308 157.87935 1.000 63.96248 229 SER A CA 1
ATOM 1644 C C . SER A 1 229 ? 142.26170 122.75624 159.06090 1.000 66.54663 229 SER A C 1
ATOM 1645 O O . SER A 1 229 ? 143.04038 122.82331 160.01677 1.000 73.15739 229 SER A O 1
ATOM 1648 N N . MET A 1 230 ? 141.12064 123.43557 159.02543 1.000 65.22682 230 MET A N 1
ATOM 1649 C CA . MET A 1 230 ? 140.73214 124.31028 160.11988 1.000 64.97278 230 MET A CA 1
ATOM 1650 C C . MET A 1 230 ? 140.15938 123.50344 161.27722 1.000 64.90087 230 MET A C 1
ATOM 1651 O O . MET A 1 230 ? 139.74466 122.35290 161.11867 1.000 70.84761 230 MET A O 1
ATOM 1656 N N . SER A 1 231 ? 140.14211 124.12107 162.45028 1.000 64.61251 231 SER A N 1
ATOM 1657 C CA . SER A 1 231 ? 139.61119 123.48654 163.64335 1.000 64.50744 231 SER A CA 1
ATOM 1658 C C . SER A 1 231 ? 138.14273 123.85550 163.84422 1.000 63.77647 231 SER A C 1
ATOM 1659 O O . SER A 1 231 ? 137.56434 124.65787 163.10647 1.000 68.67308 231 SER A O 1
ATOM 1662 N N . ASP A 1 232 ? 137.53684 123.24347 164.86472 1.000 63.53164 232 ASP A N 1
ATOM 1663 C CA . ASP A 1 232 ? 136.14235 123.53187 165.18294 1.000 64.69495 232 ASP A CA 1
ATOM 1664 C C . ASP A 1 232 ? 135.95965 124.98981 165.58114 1.000 64.94970 232 ASP A C 1
ATOM 1665 O O . ASP A 1 232 ? 134.98509 125.63586 165.17602 1.000 69.86733 232 ASP A O 1
ATOM 1670 N N . PHE A 1 233 ? 136.88782 125.52218 166.37850 1.000 63.98745 233 PHE A N 1
ATOM 1671 C CA . PHE A 1 233 ? 136.81338 126.92072 166.78505 1.000 62.93252 233 PHE A CA 1
ATOM 1672 C C . PHE A 1 233 ? 136.87165 127.84438 165.57554 1.000 61.78207 233 PHE A C 1
ATOM 1673 O O . PHE A 1 233 ? 136.08068 128.78773 165.46189 1.000 62.82081 233 PHE A O 1
ATOM 1681 N N . GLU A 1 234 ? 137.79634 127.57521 164.64997 1.000 59.51785 234 GLU A N 1
ATOM 1682 C CA . GLU A 1 234 ? 137.90531 128.39728 163.44924 1.000 61.87471 234 GLU A CA 1
ATOM 1683 C C . GLU A 1 234 ? 136.64511 128.31211 162.59929 1.000 62.80748 234 GLU A C 1
ATOM 1684 O O . GLU A 1 234 ? 136.16212 129.33121 162.09470 1.000 64.48096 234 GLU A O 1
ATOM 1690 N N . LEU A 1 235 ? 136.10303 127.10477 162.42002 1.000 59.14623 235 LEU A N 1
ATOM 1691 C CA . LEU A 1 235 ? 134.90633 126.94915 161.59779 1.000 56.57707 235 LEU A CA 1
ATOM 1692 C C . LEU A 1 235 ? 133.72459 127.69589 162.20264 1.000 59.71223 235 LEU A C 1
ATOM 1693 O O . LEU A 1 235 ? 132.99095 128.40253 161.49755 1.000 61.63682 235 LEU A O 1
ATOM 1698 N N . ILE A 1 236 ? 133.52915 127.55471 163.51567 1.000 59.26253 236 ILE A N 1
ATOM 1699 C CA . ILE A 1 236 ? 132.41562 128.22652 164.17629 1.000 56.29056 236 ILE A CA 1
ATOM 1700 C C . ILE A 1 236 ? 132.58364 129.73714 164.09925 1.000 60.70837 236 ILE A C 1
ATOM 1701 O O . ILE A 1 236 ? 131.62947 130.46537 163.80409 1.000 66.16272 236 ILE A O 1
ATOM 1706 N N . GLN A 1 237 ? 133.80004 130.23297 164.34432 1.000 62.24482 237 GLN A N 1
ATOM 1707 C CA . GLN A 1 237 ? 134.03556 131.67138 164.28625 1.000 60.35904 237 GLN A CA 1
ATOM 1708 C C . GLN A 1 237 ? 133.80196 132.21714 162.88457 1.000 60.38052 237 GLN A C 1
ATOM 1709 O O . GLN A 1 237 ? 133.21940 133.29446 162.72046 1.000 60.26748 237 GLN A O 1
ATOM 1715 N N . PHE A 1 238 ? 134.25469 131.49314 161.85994 1.000 59.36573 238 PHE A N 1
ATOM 1716 C CA . PHE A 1 238 ? 134.09680 131.97328 160.49298 1.000 54.98320 238 PHE A CA 1
ATOM 1717 C C . PHE A 1 238 ? 132.63232 131.99177 160.07740 1.000 59.30294 238 PHE A C 1
ATOM 1718 O O . PHE A 1 238 ? 132.14023 132.99703 159.55293 1.000 63.44552 238 PHE A O 1
ATOM 1726 N N . PHE A 1 239 ? 131.91601 130.88737 160.29586 1.000 61.53043 239 PHE A N 1
ATOM 1727 C CA . PHE A 1 239 ? 130.53676 130.82148 159.83075 1.000 60.00856 239 PHE A CA 1
ATOM 1728 C C . PHE A 1 239 ? 129.58502 131.63741 160.69346 1.000 60.54817 239 PHE A C 1
ATOM 1729 O O . PHE A 1 239 ? 128.52841 132.04815 160.20465 1.000 66.81272 239 PHE A O 1
ATOM 1737 N N . HIS A 1 240 ? 129.93130 131.88958 161.95536 1.000 60.59452 240 HIS A N 1
ATOM 1738 C CA . HIS A 1 240 ? 129.17047 132.84453 162.74742 1.000 60.23618 240 HIS A CA 1
ATOM 1739 C C . HIS A 1 240 ? 129.47618 134.28188 162.35080 1.000 66.45595 240 HIS A C 1
ATOM 1740 O O . HIS A 1 240 ? 128.69488 135.18104 162.67605 1.000 73.24114 240 HIS A O 1
ATOM 1747 N N . GLY A 1 241 ? 130.59692 134.51628 161.66454 1.000 65.93882 241 GLY A N 1
ATOM 1748 C CA . GLY A 1 241 ? 130.89324 135.85481 161.18382 1.000 55.51831 241 GLY A CA 1
ATOM 1749 C C . GLY A 1 241 ? 129.90943 136.31927 160.12995 1.000 60.79052 241 GLY A C 1
ATOM 1750 O O . GLY A 1 241 ? 129.57388 137.50295 160.05773 1.000 69.68070 241 GLY A O 1
ATOM 1751 N N . ALA A 1 242 ? 129.44591 135.39950 159.29154 1.000 62.29166 242 ALA A N 1
ATOM 1752 C CA . ALA A 1 242 ? 128.33977 135.67871 158.38838 1.000 66.51846 242 ALA A CA 1
ATOM 1753 C C . ALA A 1 242 ? 127.03102 135.52245 159.16204 1.000 64.28849 242 ALA A C 1
ATOM 1754 O O . ALA A 1 242 ? 127.01981 135.36354 160.38534 1.000 71.59515 242 ALA A O 1
ATOM 1756 N N . GLY A 1 243 ? 125.90566 135.56696 158.45936 1.000 63.19829 243 GLY A N 1
ATOM 1757 C CA . GLY A 1 243 ? 124.62173 135.45404 159.12155 1.000 68.98132 243 GLY A CA 1
ATOM 1758 C C . GLY A 1 243 ? 124.10905 134.03242 159.19701 1.000 70.22502 243 GLY A C 1
ATOM 1759 O O . GLY A 1 243 ? 123.06065 133.71681 158.62680 1.000 71.72761 243 GLY A O 1
ATOM 1760 N N . TRP A 1 244 ? 124.83227 133.16455 159.90146 1.000 65.27315 244 TRP A N 1
ATOM 1761 C CA . TRP A 1 244 ? 124.49022 131.75262 159.95801 1.000 63.55247 244 TRP A CA 1
ATOM 1762 C C . TRP A 1 244 ? 124.72393 131.22132 161.36336 1.000 69.36291 244 TRP A C 1
ATOM 1763 O O . TRP A 1 244 ? 125.44564 131.81608 162.16597 1.000 74.97862 244 TRP A O 1
ATOM 1774 N N . GLU A 1 245 ? 124.08740 130.08826 161.65171 1.000 68.65429 245 GLU A N 1
ATOM 1775 C CA . GLU A 1 245 ? 124.18675 129.41217 162.94453 1.000 70.58669 245 GLU A CA 1
ATOM 1776 C C . GLU A 1 245 ? 124.59863 127.96941 162.68312 1.000 68.71046 245 GLU A C 1
ATOM 1777 O O . GLU A 1 245 ? 123.74680 127.08943 162.50083 1.000 68.11910 245 GLU A O 1
ATOM 1783 N N . PRO A 1 246 ? 125.89775 127.69138 162.65049 1.000 73.30626 246 PRO A N 1
ATOM 1784 C CA . PRO A 1 246 ? 126.36273 126.36362 162.24544 1.000 72.12799 246 PRO A CA 1
ATOM 1785 C C . PRO A 1 246 ? 126.40929 125.37336 163.40119 1.000 69.45373 246 PRO A C 1
ATOM 1786 O O . PRO A 1 246 ? 126.63037 125.72433 164.56116 1.000 65.57622 246 PRO A O 1
ATOM 1790 N N . LYS A 1 247 ? 126.19344 124.10722 163.04777 1.000 67.74694 247 LYS A N 1
ATOM 1791 C CA . LYS A 1 247 ? 126.33525 122.98148 163.95862 1.000 66.98734 247 LYS A CA 1
ATOM 1792 C C . LYS A 1 247 ? 127.20176 121.92005 163.29567 1.000 65.51390 247 LYS A C 1
ATOM 1793 O O . LYS A 1 247 ? 127.13341 121.71310 162.08158 1.000 62.40338 247 LYS A O 1
ATOM 1799 N N . ILE A 1 248 ? 128.01612 121.24457 164.10269 1.000 66.30213 248 ILE A N 1
ATOM 1800 C CA . ILE A 1 248 ? 129.03652 120.32719 163.60779 1.000 68.70951 248 ILE A CA 1
ATOM 1801 C C . ILE A 1 248 ? 128.75130 118.92954 164.13876 1.000 71.02391 248 ILE A C 1
ATOM 1802 O O . ILE A 1 248 ? 128.59764 118.73873 165.35042 1.000 73.07305 248 ILE A O 1
ATOM 1807 N N . VAL A 1 249 ? 128.68659 117.95776 163.23082 1.000 71.68124 249 VAL A N 1
ATOM 1808 C CA . VAL A 1 249 ? 128.61653 116.54240 163.57385 1.000 72.44026 249 VAL A CA 1
ATOM 1809 C C . VAL A 1 249 ? 129.75265 115.83032 162.85304 1.000 74.27780 249 VAL A C 1
ATOM 1810 O O . VAL A 1 249 ? 129.93986 116.01832 161.64591 1.000 71.58879 249 VAL A O 1
ATOM 1814 N N . ASP A 1 250 ? 130.51365 115.02175 163.58946 1.000 78.06326 250 ASP A N 1
ATOM 1815 C CA . ASP A 1 250 ? 131.67883 114.34283 163.03966 1.000 86.61830 250 ASP A CA 1
ATOM 1816 C C . ASP A 1 250 ? 131.61909 112.84966 163.32996 1.000 85.81687 250 ASP A C 1
ATOM 1817 O O . ASP A 1 250 ? 131.23768 112.43061 164.42601 1.000 83.41463 250 ASP A O 1
ATOM 1822 N N . GLU A 1 251 ? 132.00455 112.05228 162.33270 1.000 83.07980 251 GLU A N 1
ATOM 1823 C CA . GLU A 1 251 ? 131.98083 110.60010 162.44684 1.000 76.48686 251 GLU A CA 1
ATOM 1824 C C . GLU A 1 251 ? 133.11756 110.05399 163.30070 1.000 82.56311 251 GLU A C 1
ATOM 1825 O O . GLU A 1 251 ? 133.02633 108.91721 163.77554 1.000 81.66587 251 GLU A O 1
ATOM 1831 N N . TYR A 1 252 ? 134.17702 110.83743 163.51400 1.000 88.22434 252 TYR A N 1
ATOM 1832 C CA . TYR A 1 252 ? 135.36794 110.31505 164.17725 1.000 81.05611 252 TYR A CA 1
ATOM 1833 C C . TYR A 1 252 ? 135.13846 110.09192 165.66726 1.000 78.23279 252 TYR A C 1
ATOM 1834 O O . TYR A 1 252 ? 135.57361 109.07543 166.21859 1.000 81.55175 252 TYR A O 1
ATOM 1843 N N . SER A 1 253 ? 134.46320 111.02315 166.33819 1.000 81.68240 253 SER A N 1
ATOM 1844 C CA . SER A 1 253 ? 134.35309 110.99708 167.79128 1.000 88.08630 253 SER A CA 1
ATOM 1845 C C . SER A 1 253 ? 132.93292 110.75400 168.28780 1.000 96.92543 253 SER A C 1
ATOM 1846 O O . SER A 1 253 ? 132.68035 110.88434 169.48987 1.000 105.01746 253 SER A O 1
ATOM 1849 N N . ALA A 1 254 ? 132.00407 110.39975 167.40622 1.000 97.16167 254 ALA A N 1
ATOM 1850 C CA . ALA A 1 254 ? 130.60895 110.20615 167.77896 1.000 97.15179 254 ALA A CA 1
ATOM 1851 C C . ALA A 1 254 ? 130.33034 108.72862 168.01763 1.000 96.87972 254 ALA A C 1
ATOM 1852 O O . ALA A 1 254 ? 130.75780 107.87624 167.23224 1.000 92.88681 254 ALA A O 1
ATOM 1854 N N . GLU A 1 255 ? 129.61744 108.42983 169.10663 1.000 101.32038 255 GLU A N 1
ATOM 1855 C CA . GLU A 1 255 ? 129.20227 107.05341 169.35753 1.000 103.11957 255 GLU A CA 1
ATOM 1856 C C . GLU A 1 255 ? 128.12217 106.61284 168.37609 1.000 100.13119 255 GLU A C 1
ATOM 1857 O O . GLU A 1 255 ? 128.18955 105.50641 167.82793 1.000 99.55374 255 GLU A O 1
ATOM 1863 N N . ASP A 1 256 ? 127.12280 107.46341 168.13471 1.000 90.46061 256 ASP A N 1
ATOM 1864 C CA . ASP A 1 256 ? 126.01681 107.15232 167.22747 1.000 79.44839 256 ASP A CA 1
ATOM 1865 C C . ASP A 1 256 ? 125.88031 108.30044 166.22979 1.000 81.44561 256 ASP A C 1
ATOM 1866 O O . ASP A 1 256 ? 125.19190 109.29548 166.48806 1.000 89.14656 256 ASP A O 1
ATOM 1871 N N . PHE A 1 257 ? 126.54604 108.14358 165.08343 1.000 76.70881 257 PHE A N 1
ATOM 1872 C CA . PHE A 1 257 ? 126.53121 109.17556 164.05321 1.000 77.07252 257 PHE A CA 1
ATOM 1873 C C . PHE A 1 257 ? 125.12065 109.42049 163.53230 1.000 74.93009 257 PHE A C 1
ATOM 1874 O O . PHE A 1 257 ? 124.71935 110.57168 163.32528 1.000 77.13814 257 PHE A O 1
ATOM 1882 N N . ASP A 1 258 ? 124.35546 108.34915 163.30986 1.000 72.07132 258 ASP A N 1
ATOM 1883 C CA . ASP A 1 258 ? 122.98868 108.50048 162.82082 1.000 71.34552 258 ASP A CA 1
ATOM 1884 C C . ASP A 1 258 ? 122.11014 109.21738 163.83891 1.000 75.57393 258 ASP A C 1
ATOM 1885 O O . ASP A 1 258 ? 121.27442 110.05202 163.46908 1.000 81.45001 258 ASP A O 1
ATOM 1890 N N . LEU A 1 259 ? 122.28207 108.90382 165.12434 1.000 71.62370 259 LEU A N 1
ATOM 1891 C CA . LEU A 1 259 ? 121.51559 109.58839 166.15912 1.000 72.15627 259 LEU A CA 1
ATOM 1892 C C . LEU A 1 259 ? 121.83819 111.07748 166.19017 1.000 69.12524 259 LEU A C 1
ATOM 1893 O O . LEU A 1 259 ? 120.93036 111.91761 166.27280 1.000 67.48372 259 LEU A O 1
ATOM 1898 N N . GLU A 1 260 ? 123.12690 111.42519 166.11515 1.000 65.72980 260 GLU A N 1
ATOM 1899 C CA . GLU A 1 260 ? 123.49884 112.83835 166.09959 1.000 66.50841 260 GLU A CA 1
ATOM 1900 C C . GLU A 1 260 ? 122.94741 113.54297 164.86571 1.000 63.99739 260 GLU A C 1
ATOM 1901 O O . GLU A 1 260 ? 122.47669 114.68404 164.95255 1.000 71.55510 260 GLU A O 1
ATOM 1907 N N . LEU A 1 261 ? 122.99766 112.88089 163.70725 1.000 60.90149 261 LEU A N 1
ATOM 1908 C CA . LEU A 1 261 ? 122.46744 113.48234 162.48768 1.000 57.64734 261 LEU A CA 1
ATOM 1909 C C . LEU A 1 261 ? 120.97018 113.73835 162.60373 1.000 58.21637 261 LEU A C 1
ATOM 1910 O O . LEU A 1 261 ? 120.47979 114.80612 162.21014 1.000 61.32584 261 LEU A O 1
ATOM 1915 N N . SER A 1 262 ? 120.22761 112.76795 163.14252 1.000 58.13481 262 SER A N 1
ATOM 1916 C CA . SER A 1 262 ? 118.78956 112.94496 163.30791 1.000 56.52734 262 SER A CA 1
ATOM 1917 C C . SER A 1 262 ? 118.48288 114.08682 164.26784 1.000 60.14540 262 SER A C 1
ATOM 1918 O O . SER A 1 262 ? 117.58831 114.90239 164.00788 1.000 68.63834 262 SER A O 1
ATOM 1921 N N . ASN A 1 263 ? 119.22216 114.16890 165.37856 1.000 57.04717 263 ASN A N 1
ATOM 1922 C CA . ASN A 1 263 ? 119.00928 115.26308 166.32203 1.000 58.69170 263 ASN A CA 1
ATOM 1923 C C . ASN A 1 263 ? 119.27781 116.61533 165.67289 1.000 59.77697 263 ASN A C 1
ATOM 1924 O O . ASN A 1 263 ? 118.50591 117.56615 165.85640 1.000 61.84141 263 ASN A O 1
ATOM 1929 N N . ALA A 1 264 ? 120.36490 116.71854 164.90477 1.000 53.95241 264 ALA A N 1
ATOM 1930 C CA . ALA A 1 264 ? 120.70118 117.98480 164.26267 1.000 48.45291 264 ALA A CA 1
ATOM 1931 C C . ALA A 1 264 ? 119.62913 118.39922 163.26258 1.000 57.34593 264 ALA A C 1
ATOM 1932 O O . ALA A 1 264 ? 119.20459 119.56192 163.23470 1.000 65.87942 264 ALA A O 1
ATOM 1934 N N . PHE A 1 265 ? 119.17458 117.45686 162.43181 1.000 55.23114 265 PHE A N 1
ATOM 1935 C CA . PHE A 1 265 ? 118.15020 117.78536 161.44489 1.000 48.15352 265 PHE A CA 1
ATOM 1936 C C . PHE A 1 265 ? 116.84451 118.19626 162.11657 1.000 51.51983 265 PHE A C 1
ATOM 1937 O O . PHE A 1 265 ? 116.19334 119.16242 161.69148 1.000 57.77252 265 PHE A O 1
ATOM 1945 N N . SER A 1 266 ? 116.44946 117.48261 163.17554 1.000 53.76915 266 SER A N 1
ATOM 1946 C CA . SER A 1 266 ? 115.21500 117.82707 163.87136 1.000 57.15876 266 SER A CA 1
ATOM 1947 C C . SER A 1 266 ? 115.29968 119.21349 164.49728 1.000 59.95669 266 SER A C 1
ATOM 1948 O O . SER A 1 266 ? 114.35100 120.00180 164.40232 1.000 61.35453 266 SER A O 1
ATOM 1951 N N . ASN A 1 267 ? 116.42869 119.53361 165.13787 1.000 62.80645 267 ASN A N 1
ATOM 1952 C CA . ASN A 1 267 ? 116.57882 120.85527 165.74113 1.000 59.96101 267 ASN A CA 1
ATOM 1953 C C . ASN A 1 267 ? 116.55839 121.95316 164.68503 1.000 60.93108 267 ASN A C 1
ATOM 1954 O O . ASN A 1 267 ? 115.93655 123.00591 164.88386 1.000 67.39492 267 ASN A O 1
ATOM 1959 N N . ALA A 1 268 ? 117.22807 121.72601 163.55221 1.000 58.33979 268 ALA A N 1
ATOM 1960 C CA . ALA A 1 268 ? 117.23514 122.72523 162.48924 1.000 56.33851 268 ALA A CA 1
ATOM 1961 C C . ALA A 1 268 ? 115.82655 122.98512 161.97127 1.000 60.89491 268 ALA A C 1
ATOM 1962 O O . ALA A 1 268 ? 115.42367 124.13983 161.78263 1.000 62.82958 268 ALA A O 1
ATOM 1964 N N . PHE A 1 269 ? 115.05271 121.92026 161.74541 1.000 63.95099 269 PHE A N 1
ATOM 1965 C CA . PHE A 1 269 ? 113.70617 122.12066 161.21997 1.000 54.70380 269 PHE A CA 1
ATOM 1966 C C . PHE A 1 269 ? 112.77912 122.74402 162.25560 1.000 57.96738 269 PHE A C 1
ATOM 1967 O O . PHE A 1 269 ? 111.90015 123.53843 161.89754 1.000 67.10381 269 PHE A O 1
ATOM 1975 N N . ARG A 1 270 ? 112.96161 122.41616 163.53597 1.000 58.54202 270 ARG A N 1
ATOM 1976 C CA . ARG A 1 270 ? 112.17947 123.07313 164.57713 1.000 63.09256 270 ARG A CA 1
ATOM 1977 C C . ARG A 1 270 ? 112.45824 124.57081 164.60045 1.000 66.72088 270 ARG A C 1
ATOM 1978 O O . ARG A 1 270 ? 111.53426 125.38763 164.70857 1.000 67.45326 270 ARG A O 1
ATOM 1986 N N . ASP A 1 271 ? 113.73465 124.95042 164.49082 1.000 68.06358 271 ASP A N 1
ATOM 1987 C CA . ASP A 1 271 ? 114.07988 126.36850 164.46418 1.000 64.31362 271 ASP A CA 1
ATOM 1988 C C . ASP A 1 271 ? 113.50757 127.05136 163.22925 1.000 64.84779 271 ASP A C 1
ATOM 1989 O O . ASP A 1 271 ? 113.03725 128.19316 163.30329 1.000 70.94040 271 ASP A O 1
ATOM 1994 N N . ILE A 1 272 ? 113.54332 126.36840 162.08313 1.000 65.41478 272 ILE A N 1
ATOM 1995 C CA . ILE A 1 272 ? 112.97982 126.93552 160.86020 1.000 57.14140 272 ILE A CA 1
ATOM 1996 C C . ILE A 1 272 ? 111.49128 127.20441 161.03979 1.000 59.12442 272 ILE A C 1
ATOM 1997 O O . ILE A 1 272 ? 110.99076 128.28273 160.69904 1.000 65.17920 272 ILE A O 1
ATOM 2002 N N . SER A 1 273 ? 110.76358 126.22861 161.58907 1.000 63.68865 273 SER A N 1
ATOM 2003 C CA . SER A 1 273 ? 109.32924 126.40542 161.79512 1.000 68.36098 273 SER A CA 1
ATOM 2004 C C . SER A 1 273 ? 109.04458 127.53761 162.77353 1.000 73.01907 273 SER A C 1
ATOM 2005 O O . SER A 1 273 ? 108.13908 128.35060 162.54673 1.000 76.49523 273 SER A O 1
ATOM 2008 N N . ARG A 1 274 ? 109.80399 127.60543 163.87030 1.000 74.64389 274 ARG A N 1
ATOM 2009 C CA . ARG A 1 274 ? 109.58684 128.66169 164.85454 1.000 73.85292 274 ARG A CA 1
ATOM 2010 C C . ARG A 1 274 ? 109.81529 130.03840 164.24331 1.000 71.50859 274 ARG A C 1
ATOM 2011 O O . ARG A 1 274 ? 108.99480 130.94731 164.40985 1.000 73.10473 274 ARG A O 1
ATOM 2019 N N . ILE A 1 275 ? 110.91972 130.20528 163.51171 1.000 73.61329 275 ILE A N 1
ATOM 2020 C CA . ILE A 1 275 ? 111.20841 131.49469 162.88911 1.000 73.89620 275 ILE A CA 1
ATOM 2021 C C . ILE A 1 275 ? 110.13130 131.84620 161.87151 1.000 78.04643 275 ILE A C 1
ATOM 2022 O O . ILE A 1 275 ? 109.67572 132.99385 161.79845 1.000 84.56415 275 ILE A O 1
ATOM 2027 N N . LYS A 1 276 ? 109.69976 130.86512 161.07629 1.000 84.15002 276 LYS A N 1
ATOM 2028 C CA . LYS A 1 276 ? 108.72630 131.14022 160.02732 1.000 79.42947 276 LYS A CA 1
ATOM 2029 C C . LYS A 1 276 ? 107.37518 131.54073 160.60470 1.000 79.79748 276 LYS A C 1
ATOM 2030 O O . LYS A 1 276 ? 106.73134 132.46736 160.10007 1.000 84.35036 276 LYS A O 1
ATOM 2036 N N . PHE A 1 277 ? 106.93069 130.87149 161.66553 1.000 85.12539 277 PHE A N 1
ATOM 2037 C CA . PHE A 1 277 ? 105.55773 131.02523 162.12363 1.000 95.80144 277 PHE A CA 1
ATOM 2038 C C . PHE A 1 277 ? 105.40828 131.86391 163.38786 1.000 94.10541 277 PHE A C 1
ATOM 2039 O O . PHE A 1 277 ? 104.27781 132.05590 163.84447 1.000 94.52497 277 PHE A O 1
ATOM 2047 N N . GLY A 1 278 ? 106.49401 132.36153 163.97613 1.000 95.69987 278 GLY A N 1
ATOM 2048 C CA . GLY A 1 278 ? 106.32080 133.17365 165.16340 1.000 104.68630 278 GLY A CA 1
ATOM 2049 C C . GLY A 1 278 ? 106.26840 134.67323 164.95435 1.000 112.56071 278 GLY A C 1
ATOM 2050 O O . GLY A 1 278 ? 105.28446 135.31647 165.33291 1.000 118.17819 278 GLY A O 1
ATOM 2051 N N . ARG A 1 279 ? 107.30237 135.23579 164.33070 1.000 115.66917 279 ARG A N 1
ATOM 2052 C CA . ARG A 1 279 ? 107.49585 136.68168 164.27703 1.000 123.17865 279 ARG A CA 1
ATOM 2053 C C . ARG A 1 279 ? 108.77920 136.95830 163.50015 1.000 131.36792 279 ARG A C 1
ATOM 2054 O O . ARG A 1 279 ? 109.60941 136.06634 163.29984 1.000 128.34008 279 ARG A O 1
ATOM 2062 N N . ASN A 1 280 ? 108.93434 138.20978 163.06889 1.000 135.01388 280 ASN A N 1
ATOM 2063 C CA . ASN A 1 280 ? 110.19807 138.67535 162.50024 1.000 136.76722 280 ASN A CA 1
ATOM 2064 C C . ASN A 1 280 ? 110.25048 140.19041 162.62842 1.000 138.96306 280 ASN A C 1
ATOM 2065 O O . ASN A 1 280 ? 109.32160 140.88462 162.20096 1.000 137.02045 280 ASN A O 1
ATOM 2070 N N . SER A 1 281 ? 111.29619 140.69714 163.27874 1.000 138.25947 281 SER A N 1
ATOM 2071 C CA . SER A 1 281 ? 111.50773 142.13199 163.42745 1.000 138.30336 281 SER A CA 1
ATOM 2072 C C . SER A 1 281 ? 112.82947 142.59375 162.83626 1.000 134.53498 281 SER A C 1
ATOM 2073 O O . SER A 1 281 ? 112.85285 143.54042 162.04088 1.000 134.14954 281 SER A O 1
ATOM 2076 N N . LYS A 1 282 ? 113.93260 141.95112 163.20634 1.000 127.83296 282 LYS A N 1
ATOM 2077 C CA . LYS A 1 282 ? 115.27640 142.32681 162.80041 1.000 117.43858 282 LYS A CA 1
ATOM 2078 C C . LYS A 1 282 ? 115.86835 141.24496 161.89859 1.000 110.98374 282 LYS A C 1
ATOM 2079 O O . LYS A 1 282 ? 115.17596 140.31614 161.46778 1.000 112.43539 282 LYS A O 1
ATOM 2085 N N . PHE A 1 283 ? 117.15753 141.38512 161.59510 1.000 104.02248 283 PHE A N 1
ATOM 2086 C CA . PHE A 1 283 ? 117.85727 140.39850 160.78308 1.000 91.23109 283 PHE A CA 1
ATOM 2087 C C . PHE A 1 283 ? 117.82451 139.02989 161.45493 1.000 89.25451 283 PHE A C 1
ATOM 2088 O O . PHE A 1 283 ? 117.93279 138.91553 162.67870 1.000 91.09967 283 PHE A O 1
ATOM 2096 N N . ILE A 1 284 ? 117.67777 137.98622 160.64192 1.000 83.91107 284 ILE A N 1
ATOM 2097 C CA . ILE A 1 284 ? 117.45099 136.62592 161.11802 1.000 83.84296 284 ILE A CA 1
ATOM 2098 C C . ILE A 1 284 ? 118.62353 135.75304 160.69089 1.000 79.00335 284 ILE A C 1
ATOM 2099 O O . ILE A 1 284 ? 119.02319 135.76781 159.52036 1.000 78.82910 284 ILE A O 1
ATOM 2104 N N . ARG A 1 285 ? 119.17154 134.99469 161.63947 1.000 77.17091 285 ARG A N 1
ATOM 2105 C CA . ARG A 1 285 ? 120.27889 134.08076 161.38493 1.000 73.73866 285 ARG A CA 1
ATOM 2106 C C . ARG A 1 285 ? 119.73186 132.67698 161.15543 1.000 72.06543 285 ARG A C 1
ATOM 2107 O O . ARG A 1 285 ? 119.08792 132.10514 162.04103 1.000 72.14797 285 ARG A O 1
ATOM 2115 N N . LEU A 1 286 ? 119.99761 132.12498 159.97686 1.000 63.25552 286 LEU A N 1
ATOM 2116 C CA . LEU A 1 286 ? 119.51466 130.80723 159.60046 1.000 57.23329 286 LEU A CA 1
ATOM 2117 C C . LEU A 1 286 ? 120.51651 129.73274 159.99743 1.000 59.86847 286 LEU A C 1
ATOM 2118 O O . LEU A 1 286 ? 121.72680 129.97109 160.01721 1.000 64.33342 286 LEU A O 1
ATOM 2123 N N . PRO A 1 287 ? 120.04544 128.53184 160.31811 1.000 63.31093 287 PRO A N 1
ATOM 2124 C CA . PRO A 1 287 ? 120.96092 127.46005 160.71492 1.000 63.44156 287 PRO A CA 1
ATOM 2125 C C . PRO A 1 287 ? 121.53987 126.72137 159.51578 1.000 63.24951 287 PRO A C 1
ATOM 2126 O O . PRO A 1 287 ? 120.98694 126.71999 158.41518 1.000 65.81451 287 PRO A O 1
ATOM 2130 N N . MET A 1 288 ? 122.68260 126.08288 159.75859 1.000 59.06627 288 MET A N 1
ATOM 2131 C CA . MET A 1 288 ? 123.36233 125.28467 158.74912 1.000 60.45425 288 MET A CA 1
ATOM 2132 C C . MET A 1 288 ? 124.05968 124.12369 159.44314 1.000 66.94022 288 MET A C 1
ATOM 2133 O O . MET A 1 288 ? 124.27618 124.14196 160.65735 1.000 68.07611 288 MET A O 1
ATOM 2138 N N . ILE A 1 289 ? 124.40299 123.10436 158.65877 1.000 66.72056 289 ILE A N 1
ATOM 2139 C CA . ILE A 1 289 ? 124.94589 121.85643 159.18262 1.000 60.78441 289 ILE A CA 1
ATOM 2140 C C . ILE A 1 289 ? 126.30237 121.59471 158.54198 1.000 63.97652 289 ILE A C 1
ATOM 2141 O O . ILE A 1 289 ? 126.43907 121.66208 157.31560 1.000 59.06326 289 ILE A O 1
ATOM 2146 N N . ILE A 1 290 ? 127.29980 121.29752 159.37214 1.000 66.62117 290 ILE A N 1
ATOM 2147 C CA . ILE A 1 290 ? 128.62336 120.88141 158.92044 1.000 63.27328 290 ILE A CA 1
ATOM 2148 C C . ILE A 1 290 ? 128.79283 119.41243 159.28134 1.000 66.97190 290 ILE A C 1
ATOM 2149 O O . ILE A 1 290 ? 128.69770 119.03982 160.45712 1.000 72.33952 290 ILE A O 1
ATOM 2154 N N . MET A 1 291 ? 129.04479 118.58045 158.27510 1.000 68.05374 291 MET A N 1
ATOM 2155 C CA . MET A 1 291 ? 129.15704 117.13751 158.44912 1.000 67.28405 291 MET A CA 1
ATOM 2156 C C . MET A 1 291 ? 130.58301 116.70405 158.13710 1.000 68.18228 291 MET A C 1
ATOM 2157 O O . MET A 1 291 ? 131.06117 116.89516 157.01446 1.000 66.67692 291 MET A O 1
ATOM 2162 N N . ARG A 1 292 ? 131.25212 116.11569 159.12533 1.000 70.04162 292 ARG A N 1
ATOM 2163 C CA . ARG A 1 292 ? 132.61799 115.62665 158.98182 1.000 68.68404 292 ARG A CA 1
ATOM 2164 C C . ARG A 1 292 ? 132.59983 114.10478 158.99669 1.000 71.22085 292 ARG A C 1
ATOM 2165 O O . ARG A 1 292 ? 132.08543 113.49595 159.93986 1.000 70.59497 292 ARG A O 1
ATOM 2173 N N . SER A 1 293 ? 133.17043 113.49630 157.96147 1.000 70.66489 293 SER A N 1
ATOM 2174 C CA . SER A 1 293 ? 133.15244 112.04961 157.81374 1.000 68.18089 293 SER A CA 1
ATOM 2175 C C . SER A 1 293 ? 134.38844 111.61978 157.03598 1.000 66.80974 293 SER A C 1
ATOM 2176 O O . SER A 1 293 ? 135.08114 112.43851 156.42656 1.000 74.29848 293 SER A O 1
ATOM 2179 N N . LYS A 1 294 ? 134.66277 110.31942 157.06500 1.000 65.97511 294 LYS A N 1
ATOM 2180 C CA . LYS A 1 294 ? 135.77573 109.74495 156.32431 1.000 68.56936 294 LYS A CA 1
ATOM 2181 C C . LYS A 1 294 ? 135.36020 109.51766 154.87807 1.000 64.23904 294 LYS A C 1
ATOM 2182 O O . LYS A 1 294 ? 134.31290 108.91976 154.61485 1.000 72.78346 294 LYS A O 1
ATOM 2188 N N . LYS A 1 295 ? 136.17833 110.00078 153.94664 1.000 60.21996 295 LYS A N 1
ATOM 2189 C CA . LYS A 1 295 ? 135.85293 109.87713 152.53235 1.000 62.94179 295 LYS A CA 1
ATOM 2190 C C . LYS A 1 295 ? 135.80596 108.41169 152.11868 1.000 67.32368 295 LYS A C 1
ATOM 2191 O O . LYS A 1 295 ? 136.69852 107.62883 152.45467 1.000 68.62888 295 LYS A O 1
ATOM 2197 N N . GLY A 1 296 ? 134.76226 108.04607 151.38223 1.000 63.48166 296 GLY A N 1
ATOM 2198 C CA . GLY A 1 296 ? 134.58067 106.66892 150.95716 1.000 63.05680 296 GLY A CA 1
ATOM 2199 C C . GLY A 1 296 ? 134.30233 105.70224 152.08742 1.000 63.21643 296 GLY A C 1
ATOM 2200 O O . GLY A 1 296 ? 134.78511 104.56365 152.05575 1.000 61.66428 296 GLY A O 1
ATOM 2201 N N . SER A 1 297 ? 133.52462 106.12470 153.08123 1.000 61.80841 297 SER A N 1
ATOM 2202 C CA . SER A 1 297 ? 133.24311 105.27739 154.23160 1.000 68.55677 297 SER A CA 1
ATOM 2203 C C . SER A 1 297 ? 132.46431 104.03510 153.81441 1.000 74.09140 297 SER A C 1
ATOM 2204 O O . SER A 1 297 ? 131.73387 104.04350 152.81964 1.000 78.12990 297 SER A O 1
ATOM 2207 N N . SER A 1 298 ? 132.64413 102.95712 154.57751 1.000 76.66509 298 SER A N 1
ATOM 2208 C CA . SER A 1 298 ? 132.02090 101.64219 154.41971 1.000 68.19905 298 SER A CA 1
ATOM 2209 C C . SER A 1 298 ? 132.54832 100.88487 153.20459 1.000 70.03276 298 SER A C 1
ATOM 2210 O O . SER A 1 298 ? 132.05680 99.78568 152.92793 1.000 73.59932 298 SER A O 1
ATOM 2213 N N . GLY A 1 299 ? 133.52316 101.41939 152.47693 1.000 66.75207 299 GLY A N 1
ATOM 2214 C CA . GLY A 1 299 ? 134.10415 100.75101 151.33517 1.000 63.64813 299 GLY A CA 1
ATOM 2215 C C . GLY A 1 299 ? 135.35991 99.98302 151.69158 1.000 64.75729 299 GLY A C 1
ATOM 2216 O O . GLY A 1 299 ? 135.58004 99.59191 152.84327 1.000 67.16946 299 GLY A O 1
ATOM 2217 N N . VAL A 1 300 ? 136.20114 99.76101 150.67849 1.000 67.73652 300 VAL A N 1
ATOM 2218 C CA . VAL A 1 300 ? 137.47383 99.08962 150.90849 1.000 74.34467 300 VAL A CA 1
ATOM 2219 C C . VAL A 1 300 ? 138.37783 99.98029 151.74969 1.000 75.74698 300 VAL A C 1
ATOM 2220 O O . VAL A 1 300 ? 138.38756 101.20905 151.60316 1.000 77.68003 300 VAL A O 1
ATOM 2224 N N . LYS A 1 301 ? 139.14231 99.35935 152.64753 1.000 75.68211 301 LYS A N 1
ATOM 2225 C CA . LYS A 1 301 ? 139.99858 100.10381 153.56393 1.000 73.65907 301 LYS A CA 1
ATOM 2226 C C . LYS A 1 301 ? 141.41456 100.28104 153.02486 1.000 78.05344 301 LYS A C 1
ATOM 2227 O O . LYS A 1 301 ? 141.94740 101.39447 153.03287 1.000 78.75348 301 LYS A O 1
ATOM 2233 N N . GLU A 1 302 ? 142.03908 99.20074 152.56263 1.000 78.00935 302 GLU A N 1
ATOM 2234 C CA . GLU A 1 302 ? 143.40523 99.25890 152.06777 1.000 80.61396 302 GLU A CA 1
ATOM 2235 C C . GLU A 1 302 ? 143.53441 98.41303 150.81235 1.000 77.97638 302 GLU A C 1
ATOM 2236 O O . GLU A 1 302 ? 142.80848 97.43466 150.62448 1.000 83.53133 302 GLU A O 1
ATOM 2242 N N . ASN A 1 303 ? 144.47584 98.80178 149.95673 1.000 76.17660 303 ASN A N 1
ATOM 2243 C CA . ASN A 1 303 ? 144.79709 98.02542 148.76253 1.000 79.85265 303 ASN A CA 1
ATOM 2244 C C . ASN A 1 303 ? 146.26540 98.27702 148.45317 1.000 88.27201 303 ASN A C 1
ATOM 2245 O O . ASN A 1 303 ? 146.64126 99.41023 148.13812 1.000 92.69384 303 ASN A O 1
ATOM 2250 N N . ASN A 1 304 ? 147.08490 97.22786 148.55233 1.000 91.89972 304 ASN A N 1
ATOM 2251 C CA . ASN A 1 304 ? 148.53931 97.33366 148.45105 1.000 93.98052 304 ASN A CA 1
ATOM 2252 C C . ASN A 1 304 ? 149.11570 98.26928 149.51013 1.000 94.45406 304 ASN A C 1
ATOM 2253 O O . ASN A 1 304 ? 150.11545 98.94842 149.26970 1.000 90.15925 304 ASN A O 1
ATOM 2258 N N . GLY A 1 305 ? 148.49089 98.30885 150.68567 1.000 97.38525 305 GLY A N 1
ATOM 2259 C CA . GLY A 1 305 ? 148.94261 99.15570 151.77276 1.000 97.66747 305 GLY A CA 1
ATOM 2260 C C . GLY A 1 305 ? 148.92864 100.63369 151.44169 1.000 100.52431 305 GLY A C 1
ATOM 2261 O O . GLY A 1 305 ? 149.87750 101.35320 151.76625 1.000 98.05543 305 GLY A O 1
ATOM 2262 N N . GLN A 1 306 ? 147.85820 101.10279 150.79822 1.000 100.74996 306 GLN A N 1
ATOM 2263 C CA . GLN A 1 306 ? 147.78433 102.47781 150.32706 1.000 93.03080 306 GLN A CA 1
ATOM 2264 C C . GLN A 1 306 ? 146.67981 103.30040 150.97630 1.000 85.67772 306 GLN A C 1
ATOM 2265 O O . GLN A 1 306 ? 146.53437 104.47887 150.63310 1.000 87.68577 306 GLN A O 1
ATOM 2271 N N . LYS A 1 307 ? 145.90052 102.72471 151.89419 1.000 84.63307 307 LYS A N 1
ATOM 2272 C CA . LYS A 1 307 ? 144.89773 103.45693 152.67273 1.000 79.23890 307 LYS A CA 1
ATOM 2273 C C . LYS A 1 307 ? 143.86892 104.13648 151.76142 1.000 79.28101 307 LYS A C 1
ATOM 2274 O O . LYS A 1 307 ? 143.80975 105.35961 151.63832 1.000 78.97245 307 LYS A O 1
ATOM 2280 N N . ILE A 1 308 ? 143.07422 103.29435 151.09747 1.000 84.10840 308 ILE A N 1
ATOM 2281 C CA . ILE A 1 308 ? 142.01990 103.79792 150.21857 1.000 73.93936 308 ILE A CA 1
ATOM 2282 C C . ILE A 1 308 ? 141.01790 104.63754 151.00462 1.000 74.29522 308 ILE A C 1
ATOM 2283 O O . ILE A 1 308 ? 140.83426 105.82988 150.73425 1.000 78.54440 308 ILE A O 1
ATOM 2288 N N . GLU A 1 309 ? 140.35659 104.03097 151.98704 1.000 70.24961 309 GLU A N 1
ATOM 2289 C CA . GLU A 1 309 ? 139.33901 104.72814 152.76204 1.000 69.22467 309 GLU A CA 1
ATOM 2290 C C . GLU A 1 309 ? 139.96658 105.82986 153.60600 1.000 73.02816 309 GLU A C 1
ATOM 2291 O O . GLU A 1 309 ? 141.08546 105.68758 154.10506 1.000 81.55991 309 GLU A O 1
ATOM 2297 N N . GLY A 1 310 ? 139.23528 106.93169 153.76680 1.000 67.08921 310 GLY A N 1
ATOM 2298 C CA . GLY A 1 310 ? 139.73533 108.05477 154.53529 1.000 64.75789 310 GLY A CA 1
ATOM 2299 C C . GLY A 1 310 ? 140.85437 108.82255 153.87385 1.000 66.97201 310 GLY A C 1
ATOM 2300 O O . GLY A 1 310 ? 141.66504 109.44019 154.56726 1.000 68.51753 310 GLY A O 1
ATOM 2301 N N . ASN A 1 311 ? 140.91891 108.80544 152.54566 1.000 71.40118 311 ASN A N 1
ATOM 2302 C CA . ASN A 1 311 ? 142.01499 109.41822 151.81357 1.000 71.09819 311 ASN A CA 1
ATOM 2303 C C . ASN A 1 311 ? 141.50166 109.85214 150.44885 1.000 72.96517 311 ASN A C 1
ATOM 2304 O O . ASN A 1 311 ? 140.42867 109.43480 150.00772 1.000 73.81634 311 ASN A O 1
ATOM 2309 N N . SER A 1 312 ? 142.28403 110.70036 149.78079 1.000 72.86023 312 SER A N 1
ATOM 2310 C CA . SER A 1 312 ? 141.90392 111.21309 148.47070 1.000 72.37021 312 SER A CA 1
ATOM 2311 C C . SER A 1 312 ? 141.85404 110.13227 147.39874 1.000 72.55587 312 SER A C 1
ATOM 2312 O O . SER A 1 312 ? 141.31737 110.38681 146.31563 1.000 70.37905 312 SER A O 1
ATOM 2315 N N . LEU A 1 313 ? 142.39777 108.94371 147.66528 1.000 71.25318 313 LEU A N 1
ATOM 2316 C CA . LEU A 1 313 ? 142.40979 107.87738 146.67203 1.000 76.22708 313 LEU A CA 1
ATOM 2317 C C . LEU A 1 313 ? 141.05405 107.20429 146.50151 1.000 81.52301 313 LEU A C 1
ATOM 2318 O O . LEU A 1 313 ? 140.90136 106.38679 145.58833 1.000 79.78988 313 LEU A O 1
ATOM 2323 N N . ALA A 1 314 ? 140.07689 107.52044 147.34707 1.000 79.00469 314 ALA A N 1
ATOM 2324 C CA . ALA A 1 314 ? 138.73103 106.97587 147.23115 1.000 72.90272 314 ALA A CA 1
ATOM 2325 C C . ALA A 1 314 ? 137.83147 107.80480 146.32255 1.000 77.91361 314 ALA A C 1
ATOM 2326 O O . ALA A 1 314 ? 136.64814 107.48048 146.18637 1.000 83.40743 314 ALA A O 1
ATOM 2328 N N . HIS A 1 315 ? 138.36303 108.86036 145.70292 1.000 73.34341 315 HIS A N 1
ATOM 2329 C CA . HIS A 1 315 ? 137.54624 109.75616 144.88938 1.000 72.22646 315 HIS A CA 1
ATOM 2330 C C . HIS A 1 315 ? 136.92000 109.02096 143.70871 1.000 72.38820 315 HIS A C 1
ATOM 2331 O O . HIS A 1 315 ? 135.69579 109.01019 143.54322 1.000 72.79186 315 HIS A O 1
ATOM 2338 N N . GLN A 1 316 ? 137.74742 108.40320 142.87567 1.000 73.29029 316 GLN A N 1
ATOM 2339 C CA . GLN A 1 316 ? 137.27995 107.64704 141.72281 1.000 72.26544 316 GLN A CA 1
ATOM 2340 C C . GLN A 1 316 ? 137.09762 106.18202 142.12625 1.000 78.14771 316 GLN A C 1
ATOM 2341 O O . GLN A 1 316 ? 137.04976 105.85784 143.31568 1.000 81.39731 316 GLN A O 1
ATOM 2347 N N . VAL A 1 317 ? 136.96279 105.29145 141.14704 1.000 79.06116 317 VAL A N 1
ATOM 2348 C CA . VAL A 1 317 ? 136.80074 103.85974 141.39497 1.000 75.08492 317 VAL A CA 1
ATOM 2349 C C . VAL A 1 317 ? 137.98809 103.34820 142.20204 1.000 74.92070 317 VAL A C 1
ATOM 2350 O O . VAL A 1 317 ? 139.14188 103.57701 141.81582 1.000 73.52468 317 VAL A O 1
ATOM 2354 N N . PRO A 1 318 ? 137.76073 102.67022 143.32568 1.000 77.17980 318 PRO A N 1
ATOM 2355 C CA . PRO A 1 318 ? 138.88690 102.20512 144.14783 1.000 74.47539 318 PRO A CA 1
ATOM 2356 C C . PRO A 1 318 ? 139.62288 101.00436 143.56722 1.000 75.87606 318 PRO A C 1
ATOM 2357 O O . PRO A 1 318 ? 140.85289 100.93666 143.64811 1.000 84.90417 318 PRO A O 1
ATOM 2361 N N . LEU A 1 319 ? 138.89803 100.05570 142.98160 1.000 71.17956 319 LEU A N 1
ATOM 2362 C CA . LEU A 1 319 ? 139.48132 98.81858 142.46082 1.000 72.64144 319 LEU A CA 1
ATOM 2363 C C . LEU A 1 319 ? 139.45195 98.88227 140.93576 1.000 74.09598 319 LEU A C 1
ATOM 2364 O O . LEU A 1 319 ? 138.43149 98.59981 140.30735 1.000 84.35707 319 LEU A O 1
ATOM 2369 N N . LEU A 1 320 ? 140.58708 99.24533 140.34204 1.000 75.20451 320 LEU A N 1
ATOM 2370 C CA . LEU A 1 320 ? 140.66669 99.45355 138.90289 1.000 81.71648 320 LEU A CA 1
ATOM 2371 C C . LEU A 1 320 ? 140.84783 98.16815 138.10846 1.000 87.66980 320 LEU A C 1
ATOM 2372 O O . LEU A 1 320 ? 140.63237 98.17987 136.89198 1.000 94.28114 320 LEU A O 1
ATOM 2377 N N . LYS A 1 321 ? 141.23444 97.06601 138.75090 1.000 85.98904 321 LYS A N 1
ATOM 2378 C CA . LYS A 1 321 ? 141.56699 95.83830 138.03690 1.000 88.14034 321 LYS A CA 1
ATOM 2379 C C . LYS A 1 321 ? 140.73946 94.64970 138.51107 1.000 85.82130 321 LYS A C 1
ATOM 2380 O O . LYS A 1 321 ? 141.20334 93.50853 138.43148 1.000 88.99468 321 LYS A O 1
ATOM 2386 N N . ALA A 1 322 ? 139.51927 94.89088 138.99715 1.000 81.69928 322 ALA A N 1
ATOM 2387 C CA . ALA A 1 322 ? 138.69014 93.80476 139.50739 1.000 80.25330 322 ALA A CA 1
ATOM 2388 C C . ALA A 1 322 ? 138.31353 92.79953 138.42795 1.000 78.72571 322 ALA A C 1
ATOM 2389 O O . ALA A 1 322 ? 137.90390 91.68210 138.75639 1.000 82.46317 322 ALA A O 1
ATOM 2391 N N . LYS A 1 323 ? 138.44077 93.16379 137.15439 1.000 78.88584 323 LYS A N 1
ATOM 2392 C CA . LYS A 1 323 ? 138.13094 92.25361 136.06155 1.000 82.42963 323 LYS A CA 1
ATOM 2393 C C . LYS A 1 323 ? 139.32665 91.41896 135.61741 1.000 87.40100 323 LYS A C 1
ATOM 2394 O O . LYS A 1 323 ? 139.17378 90.57112 134.73136 1.000 86.50587 323 LYS A O 1
ATOM 2400 N N . THR A 1 324 ? 140.50864 91.63584 136.19871 1.000 88.13539 324 THR A N 1
ATOM 2401 C CA . THR A 1 324 ? 141.69154 90.86209 135.84532 1.000 87.53979 324 THR A CA 1
ATOM 2402 C C . THR A 1 324 ? 142.50040 90.37727 137.03912 1.000 89.00171 324 THR A C 1
ATOM 2403 O O . THR A 1 324 ? 143.42534 89.58172 136.84428 1.000 89.24466 324 THR A O 1
ATOM 2407 N N . ASP A 1 325 ? 142.19261 90.82004 138.25361 1.000 89.76556 325 ASP A N 1
ATOM 2408 C CA . ASP A 1 325 ? 142.94648 90.45372 139.44533 1.000 86.25001 325 ASP A CA 1
ATOM 2409 C C . ASP A 1 325 ? 142.06633 89.59966 140.34570 1.000 84.33592 325 ASP A C 1
ATOM 2410 O O . ASP A 1 325 ? 140.93747 89.98787 140.66375 1.000 85.08594 325 ASP A O 1
ATOM 2415 N N . LYS A 1 326 ? 142.58341 88.43745 140.75003 1.000 83.29914 326 LYS A N 1
ATOM 2416 C CA . LYS A 1 326 ? 141.83101 87.56551 141.64631 1.000 83.43473 326 LYS A CA 1
ATOM 2417 C C . LYS A 1 326 ? 141.67162 88.19940 143.02171 1.000 84.04641 326 LYS A C 1
ATOM 2418 O O . LYS A 1 326 ? 140.62470 88.05529 143.66286 1.000 79.48360 326 LYS A O 1
ATOM 2424 N N . ASN A 1 327 ? 142.70642 88.89466 143.49725 1.000 86.23677 327 ASN A N 1
ATOM 2425 C CA . ASN A 1 327 ? 142.64013 89.51353 144.81651 1.000 85.42387 327 ASN A CA 1
ATOM 2426 C C . ASN A 1 327 ? 141.62654 90.64956 144.84761 1.000 85.23173 327 ASN A C 1
ATOM 2427 O O . ASN A 1 327 ? 140.93143 90.84448 145.85115 1.000 86.79054 327 ASN A O 1
ATOM 2432 N N . GLU A 1 328 ? 141.53509 91.41722 143.76156 1.000 85.75639 328 GLU A N 1
ATOM 2433 C CA . GLU A 1 328 ? 140.59448 92.53172 143.72173 1.000 80.51693 328 GLU A CA 1
ATOM 2434 C C . GLU A 1 328 ? 139.15381 92.04353 143.63422 1.000 79.28261 328 GLU A C 1
ATOM 2435 O O . GLU A 1 328 ? 138.24844 92.66624 144.20063 1.000 78.79495 328 GLU A O 1
ATOM 2441 N N . LEU A 1 329 ? 138.92210 90.93103 142.93308 1.000 75.67692 329 LEU A N 1
ATOM 2442 C CA . LEU A 1 329 ? 137.56821 90.39940 142.80809 1.000 72.39979 329 LEU A CA 1
ATOM 2443 C C . LEU A 1 329 ? 137.01969 89.95215 144.15777 1.000 74.20165 329 LEU A C 1
ATOM 2444 O O . LEU A 1 329 ? 135.82184 90.09549 144.42735 1.000 76.80725 329 LEU A O 1
ATOM 2449 N N . GLU A 1 330 ? 137.87983 89.39543 145.01349 1.000 75.58888 330 GLU A N 1
ATOM 2450 C CA . GLU A 1 330 ? 137.45070 88.98457 146.34688 1.000 77.42832 330 GLU A CA 1
ATOM 2451 C C . GLU A 1 330 ? 137.03819 90.19789 147.17382 1.000 75.21450 330 GLU A C 1
ATOM 2452 O O . GLU A 1 330 ? 135.99596 90.18425 147.84140 1.000 79.91201 330 GLU A O 1
ATOM 2458 N N . LYS A 1 331 ? 137.82364 91.27580 147.10308 1.000 70.39622 331 LYS A N 1
ATOM 2459 C CA . LYS A 1 331 ? 137.53295 92.46359 147.89988 1.000 68.23133 331 LYS A CA 1
ATOM 2460 C C . LYS A 1 331 ? 136.17391 93.05364 147.54532 1.000 71.22028 331 LYS A C 1
ATOM 2461 O O . LYS A 1 331 ? 135.41739 93.45973 148.43353 1.000 74.59795 331 LYS A O 1
ATOM 2467 N N . LEU A 1 332 ? 135.84566 93.10637 146.25258 1.000 67.45665 332 LEU A N 1
ATOM 2468 C CA . LEU A 1 332 ? 134.54378 93.61919 145.83723 1.000 65.82148 332 LEU A CA 1
ATOM 2469 C C . LEU A 1 332 ? 133.40904 92.75876 146.37858 1.000 66.46462 332 LEU A C 1
ATOM 2470 O O . LEU A 1 332 ? 132.38788 93.28259 146.84345 1.000 68.89660 332 LEU A O 1
ATOM 2475 N N . GLU A 1 333 ? 133.56711 91.43421 146.32268 1.000 64.58977 333 GLU A N 1
ATOM 2476 C CA . GLU A 1 333 ? 132.52951 90.54486 146.83283 1.000 68.01875 333 GLU A CA 1
ATOM 2477 C C . GLU A 1 333 ? 132.32157 90.73620 148.32864 1.000 69.19282 333 GLU A C 1
ATOM 2478 O O . GLU A 1 333 ? 131.18055 90.79995 148.79685 1.000 70.89139 333 GLU A O 1
ATOM 2484 N N . ASN A 1 334 ? 133.40996 90.82789 149.09644 1.000 67.09995 334 ASN A N 1
ATOM 2485 C CA . ASN A 1 334 ? 133.27358 91.05704 150.53346 1.000 69.08152 334 ASN A CA 1
ATOM 2486 C C . ASN A 1 334 ? 132.62707 92.40769 150.81619 1.000 67.32311 334 ASN A C 1
ATOM 2487 O O . ASN A 1 334 ? 131.75741 92.52421 151.69148 1.000 67.93946 334 ASN A O 1
ATOM 2492 N N . TRP A 1 335 ? 133.03777 93.43644 150.07247 1.000 66.71971 335 TRP A N 1
ATOM 2493 C CA . TRP A 1 335 ? 132.46829 94.76951 150.22195 1.000 58.56519 335 TRP A CA 1
ATOM 2494 C C . TRP A 1 335 ? 130.95976 94.74353 150.01617 1.000 62.08289 335 TRP A C 1
ATOM 2495 O O . TRP A 1 335 ? 130.20246 95.30195 150.81744 1.000 68.90020 335 TRP A O 1
ATOM 2506 N N . MET A 1 336 ? 130.50192 94.07843 148.95396 1.000 59.32838 336 MET A N 1
ATOM 2507 C CA . MET A 1 336 ? 129.06841 94.04665 148.68247 1.000 59.48984 336 MET A CA 1
ATOM 2508 C C . MET A 1 336 ? 128.32232 93.17973 149.69163 1.000 59.61137 336 MET A C 1
ATOM 2509 O O . MET A 1 336 ? 127.23596 93.55171 150.14844 1.000 59.85581 336 MET A O 1
ATOM 2514 N N . LYS A 1 337 ? 128.88231 92.02457 150.05756 1.000 60.31551 337 LYS A N 1
ATOM 2515 C CA . LYS A 1 337 ? 128.22229 91.15035 151.01931 1.000 58.52979 337 LYS A CA 1
ATOM 2516 C C . LYS A 1 337 ? 128.18371 91.73341 152.42336 1.000 61.52281 337 LYS A C 1
ATOM 2517 O O . LYS A 1 337 ? 127.42464 91.23219 153.25882 1.000 62.54234 337 LYS A O 1
ATOM 2523 N N . SER A 1 338 ? 128.98338 92.76145 152.70947 1.000 62.30151 338 SER A N 1
ATOM 2524 C CA . SER A 1 338 ? 128.92980 93.38430 154.02682 1.000 58.74739 338 SER A CA 1
ATOM 2525 C C . SER A 1 338 ? 127.59814 94.06873 154.32162 1.000 61.78441 338 SER A C 1
ATOM 2526 O O . SER A 1 338 ? 127.32536 94.36453 155.48939 1.000 62.68718 338 SER A O 1
ATOM 2529 N N . TYR A 1 339 ? 126.76461 94.32160 153.31062 1.000 63.01156 339 TYR A N 1
ATOM 2530 C CA . TYR A 1 339 ? 125.53109 95.07486 153.50786 1.000 57.88492 339 TYR A CA 1
ATOM 2531 C C . TYR A 1 339 ? 124.33319 94.20996 153.87622 1.000 61.31904 339 TYR A C 1
ATOM 2532 O O . TYR A 1 339 ? 123.36292 94.73685 154.43194 1.000 62.65020 339 TYR A O 1
ATOM 2541 N N . LYS A 1 340 ? 124.37381 92.90989 153.57968 1.000 61.72444 340 LYS A N 1
ATOM 2542 C CA . LYS A 1 340 ? 123.29739 91.97326 153.91046 1.000 60.94218 340 LYS A CA 1
ATOM 2543 C C . LYS A 1 340 ? 121.97833 92.38978 153.25534 1.000 61.34467 340 LYS A C 1
ATOM 2544 O O . LYS A 1 340 ? 120.96395 92.61642 153.91510 1.000 70.53207 340 LYS A O 1
ATOM 2550 N N . PHE A 1 341 ? 122.01309 92.47673 151.92523 1.000 62.79988 341 PHE A N 1
ATOM 2551 C CA . PHE A 1 341 ? 120.83273 92.86725 151.16381 1.000 58.90484 341 PHE A CA 1
ATOM 2552 C C . PHE A 1 341 ? 119.71245 91.84097 151.25627 1.000 62.04169 341 PHE A C 1
ATOM 2553 O O . PHE A 1 341 ? 118.55333 92.18444 151.00439 1.000 66.84181 341 PHE A O 1
ATOM 2561 N N . ASP A 1 342 ? 120.02723 90.59265 151.60763 1.000 65.62690 342 ASP A N 1
ATOM 2562 C CA . ASP A 1 342 ? 119.01514 89.54547 151.65698 1.000 65.40552 342 ASP A CA 1
ATOM 2563 C C . ASP A 1 342 ? 118.06082 89.69996 152.83265 1.000 63.62669 342 ASP A C 1
ATOM 2564 O O . ASP A 1 342 ? 116.99734 89.07256 152.83350 1.000 69.77593 342 ASP A O 1
ATOM 2569 N N . GLU A 1 343 ? 118.41047 90.51052 153.82796 1.000 63.71116 343 GLU A N 1
ATOM 2570 C CA . GLU A 1 343 ? 117.51093 90.79917 154.93576 1.000 65.79847 343 GLU A CA 1
ATOM 2571 C C . GLU A 1 343 ? 116.57832 91.96783 154.65269 1.000 64.66564 343 GLU A C 1
ATOM 2572 O O . GLU A 1 343 ? 115.66477 92.21739 155.44516 1.000 68.74224 343 GLU A O 1
ATOM 2578 N N . LEU A 1 344 ? 116.78788 92.68820 153.55061 1.000 64.54432 344 LEU A N 1
ATOM 2579 C CA . LEU A 1 344 ? 115.95655 93.82643 153.19366 1.000 63.50469 344 LEU A CA 1
ATOM 2580 C C . LEU A 1 344 ? 115.18635 93.62860 151.89969 1.000 65.08480 344 LEU A C 1
ATOM 2581 O O . LEU A 1 344 ? 114.19678 94.33100 151.67710 1.000 64.68422 344 LEU A O 1
ATOM 2586 N N . PHE A 1 345 ? 115.61359 92.70042 151.05150 1.000 66.22600 345 PHE A N 1
ATOM 2587 C CA . PHE A 1 345 ? 114.94733 92.39060 149.79716 1.000 60.20839 345 PHE A CA 1
ATOM 2588 C C . PHE A 1 345 ? 114.43958 90.95747 149.83934 1.000 63.93115 345 PHE A C 1
ATOM 2589 O O . PHE A 1 345 ? 115.11908 90.06331 150.35177 1.000 67.87251 345 PHE A O 1
ATOM 2597 N N . ASP A 1 346 ? 113.23835 90.74712 149.31251 1.000 69.13051 346 ASP A N 1
ATOM 2598 C CA . ASP A 1 346 ? 112.62935 89.42286 149.25453 1.000 76.93719 346 ASP A CA 1
ATOM 2599 C C . ASP A 1 346 ? 112.98341 88.78110 147.91929 1.000 77.40004 346 ASP A C 1
ATOM 2600 O O . ASP A 1 346 ? 112.50520 89.21582 146.86881 1.000 80.48790 346 ASP A O 1
ATOM 2605 N N . TYR A 1 347 ? 113.81847 87.74148 147.96100 1.000 77.36351 347 TYR A N 1
ATOM 2606 C CA . TYR A 1 347 ? 114.34646 87.17034 146.72707 1.000 76.08563 347 TYR A CA 1
ATOM 2607 C C . TYR A 1 347 ? 113.30386 86.35782 145.96813 1.000 83.86108 347 TYR A C 1
ATOM 2608 O O . TYR A 1 347 ? 113.30006 86.37022 144.73234 1.000 89.44271 347 TYR A O 1
ATOM 2617 N N . GLU A 1 348 ? 112.42523 85.63873 146.67125 1.000 88.52606 348 GLU A N 1
ATOM 2618 C CA . GLU A 1 348 ? 111.42711 84.82805 145.97642 1.000 90.07986 348 GLU A CA 1
ATOM 2619 C C . GLU A 1 348 ? 110.36537 85.68648 145.29002 1.000 88.76447 348 GLU A C 1
ATOM 2620 O O . GLU A 1 348 ? 110.03960 85.45267 144.12094 1.000 88.19747 348 GLU A O 1
ATOM 2626 N N . ARG A 1 349 ? 109.81021 86.68468 145.98121 1.000 87.96205 349 ARG A N 1
ATOM 2627 C CA . ARG A 1 349 ? 108.87481 87.57484 145.29885 1.000 82.78408 349 ARG A CA 1
ATOM 2628 C C . ARG A 1 349 ? 109.55626 88.70772 144.54182 1.000 81.72993 349 ARG A C 1
ATOM 2629 O O . ARG A 1 349 ? 108.89504 89.37459 143.73915 1.000 85.12733 349 ARG A O 1
ATOM 2637 N N . GLY A 1 350 ? 110.84655 88.93525 144.75852 1.000 77.15883 350 GLY A N 1
ATOM 2638 C CA . GLY A 1 350 ? 111.54925 89.98517 144.03911 1.000 71.64170 350 GLY A CA 1
ATOM 2639 C C . GLY A 1 350 ? 111.10845 91.39180 144.38123 1.000 72.66893 350 GLY A C 1
ATOM 2640 O O . GLY A 1 350 ? 111.03793 92.24723 143.49075 1.000 73.60259 350 GLY A O 1
ATOM 2641 N N . GLU A 1 351 ? 110.81772 91.65641 145.65304 1.000 74.16969 351 GLU A N 1
ATOM 2642 C CA . GLU A 1 351 ? 110.37896 92.97378 146.08960 1.000 71.25412 351 GLU A CA 1
ATOM 2643 C C . GLU A 1 351 ? 110.93259 93.24509 147.47955 1.000 63.75140 351 GLU A C 1
ATOM 2644 O O . GLU A 1 351 ? 111.37554 92.33385 148.17992 1.000 68.00097 351 GLU A O 1
ATOM 2650 N N . PHE A 1 352 ? 110.91161 94.51612 147.86809 1.000 58.99958 352 PHE A N 1
ATOM 2651 C CA . PHE A 1 352 ? 111.31933 94.89027 149.21370 1.000 61.00958 352 PHE A CA 1
ATOM 2652 C C . PHE A 1 352 ? 110.32724 94.35811 150.24077 1.000 67.12720 352 PHE A C 1
ATOM 2653 O O . PHE A 1 352 ? 109.15213 94.12997 149.94417 1.000 74.03447 352 PHE A O 1
ATOM 2661 N N . LYS A 1 353 ? 110.81315 94.15725 151.46137 1.000 64.79609 353 LYS A N 1
ATOM 2662 C CA . LYS A 1 353 ? 109.95322 93.70108 152.54007 1.000 68.06495 353 LYS A CA 1
ATOM 2663 C C . LYS A 1 353 ? 109.06867 94.84842 153.03010 1.000 74.72213 353 LYS A C 1
ATOM 2664 O O . LYS A 1 353 ? 109.13607 95.98013 152.54443 1.000 77.07313 353 LYS A O 1
ATOM 2670 N N . TRP A 1 354 ? 108.22872 94.54579 154.02228 1.000 76.93971 354 TRP A N 1
ATOM 2671 C CA . TRP A 1 354 ? 107.23278 95.50339 154.49073 1.000 78.37565 354 TRP A CA 1
ATOM 2672 C C . TRP A 1 354 ? 107.84190 96.67541 155.25311 1.000 79.78396 354 TRP A C 1
ATOM 2673 O O . TRP A 1 354 ? 107.15558 97.68142 155.45937 1.000 81.27264 354 TRP A O 1
ATOM 2684 N N . TRP A 1 355 ? 109.10599 96.57600 155.67306 1.000 76.92619 355 TRP A N 1
ATOM 2685 C CA . TRP A 1 355 ? 109.71267 97.65383 156.44981 1.000 67.52289 355 TRP A CA 1
ATOM 2686 C C . TRP A 1 355 ? 109.73738 98.96725 155.67749 1.000 71.93880 355 TRP A C 1
ATOM 2687 O O . TRP A 1 355 ? 109.58125 100.03751 156.27442 1.000 76.35979 355 TRP A O 1
ATOM 2698 N N . ILE A 1 356 ? 109.92603 98.90908 154.35717 1.000 74.54414 356 ILE A N 1
ATOM 2699 C CA . ILE A 1 356 ? 110.07574 100.13047 153.57121 1.000 69.91620 356 ILE A CA 1
ATOM 2700 C C . ILE A 1 356 ? 108.77453 100.92697 153.54545 1.000 72.14593 356 ILE A C 1
ATOM 2701 O O . ILE A 1 356 ? 108.79157 102.16310 153.54284 1.000 72.20594 356 ILE A O 1
ATOM 2706 N N . ASN A 1 357 ? 107.62867 100.24212 153.53065 1.000 71.51552 357 ASN A N 1
ATOM 2707 C CA . ASN A 1 357 ? 106.35115 100.94046 153.45389 1.000 71.54292 357 ASN A CA 1
ATOM 2708 C C . ASN A 1 357 ? 106.00259 101.66089 154.74866 1.000 76.45182 357 ASN A C 1
ATOM 2709 O O . ASN A 1 357 ? 105.22049 102.61636 154.71974 1.000 79.57899 357 ASN A O 1
ATOM 2714 N N . ASP A 1 358 ? 106.56180 101.22928 155.87734 1.000 78.00556 358 ASP A N 1
ATOM 2715 C CA . ASP A 1 358 ? 106.34832 101.91228 157.14478 1.000 76.33546 358 ASP A CA 1
ATOM 2716 C C . ASP A 1 358 ? 107.29240 103.08902 157.34508 1.000 78.19214 358 ASP A C 1
ATOM 2717 O O . ASP A 1 358 ? 107.17756 103.78964 158.35569 1.000 86.67627 358 ASP A O 1
ATOM 2722 N N . PHE A 1 359 ? 108.21612 103.31794 156.41416 1.000 72.75108 359 PHE A N 1
ATOM 2723 C CA . PHE A 1 359 ? 109.20358 104.38521 156.50639 1.000 63.69710 359 PHE A CA 1
ATOM 2724 C C . PHE A 1 359 ? 108.93225 105.53006 155.54012 1.000 67.00125 359 PHE A C 1
ATOM 2725 O O . PHE A 1 359 ? 109.08722 106.69612 155.91168 1.000 69.76426 359 PHE A O 1
ATOM 2733 N N . LEU A 1 360 ? 108.52874 105.22574 154.31065 1.000 69.48391 360 LEU A N 1
ATOM 2734 C CA . LEU A 1 360 ? 108.30645 106.26364 153.31965 1.000 67.40403 360 LEU A CA 1
ATOM 2735 C C . LEU A 1 360 ? 107.03210 107.04780 153.63247 1.000 71.35687 360 LEU A C 1
ATOM 2736 O O . LEU A 1 360 ? 106.07564 106.50123 154.18734 1.000 73.14573 360 LEU A O 1
ATOM 2741 N N . PRO A 1 361 ? 106.99573 108.33828 153.28498 1.000 75.69474 361 PRO A N 1
ATOM 2742 C CA . PRO A 1 361 ? 105.77683 109.12754 153.50073 1.000 76.40350 361 PRO A CA 1
ATOM 2743 C C . PRO A 1 361 ? 104.76728 108.92958 152.38329 1.000 79.42147 361 PRO A C 1
ATOM 2744 O O . PRO A 1 361 ? 104.97746 108.09660 151.49695 1.000 82.50576 361 PRO A O 1
ATOM 2748 N N . GLU A 1 362 ? 103.67140 109.68430 152.41321 1.000 79.30251 362 GLU A N 1
ATOM 2749 C CA . GLU A 1 362 ? 102.66940 109.57841 151.36237 1.000 83.46430 362 GLU A CA 1
ATOM 2750 C C . GLU A 1 362 ? 103.23426 110.06571 150.03412 1.000 84.67313 362 GLU A C 1
ATOM 2751 O O . GLU A 1 362 ? 104.14989 110.89043 149.98687 1.000 84.03303 362 GLU A O 1
ATOM 2757 N N . ASN A 1 363 ? 102.66745 109.54122 148.94467 1.000 86.44479 363 ASN A N 1
ATOM 2758 C CA . ASN A 1 363 ? 103.22977 109.77176 147.61678 1.000 85.14491 363 ASN A CA 1
ATOM 2759 C C . ASN A 1 363 ? 103.26566 111.25416 147.26278 1.000 89.39704 363 ASN A C 1
ATOM 2760 O O . ASN A 1 363 ? 104.16900 111.70590 146.54928 1.000 88.71837 363 ASN A O 1
ATOM 2765 N N . SER A 1 364 ? 102.28630 112.02613 147.73706 1.000 89.56626 364 SER A N 1
ATOM 2766 C CA . SER A 1 364 ? 102.28620 113.45883 147.45910 1.000 90.07029 364 SER A CA 1
ATOM 2767 C C . SER A 1 364 ? 103.40841 114.16851 148.20716 1.000 90.75493 364 SER A C 1
ATOM 2768 O O . SER A 1 364 ? 104.05141 115.07421 147.66420 1.000 84.55794 364 SER A O 1
ATOM 2771 N N . SER A 1 365 ? 103.65443 113.77579 149.45311 1.000 91.15158 365 SER A N 1
ATOM 2772 C CA . SER A 1 365 ? 104.66848 114.41365 150.29237 1.000 82.76060 365 SER A CA 1
ATOM 2773 C C . SER A 1 365 ? 106.01081 113.69026 150.22228 1.000 81.20556 365 SER A C 1
ATOM 2774 O O . SER A 1 365 ? 106.58245 113.31659 151.24440 1.000 85.23328 365 SER A O 1
ATOM 2777 N N . ARG A 1 366 ? 106.53462 113.49392 149.01595 1.000 80.69239 366 ARG A N 1
ATOM 2778 C CA . ARG A 1 366 ? 107.81606 112.83136 148.82088 1.000 72.19059 366 ARG A CA 1
ATOM 2779 C C . ARG A 1 366 ? 108.82630 113.80821 148.23508 1.000 71.82472 366 ARG A C 1
ATOM 2780 O O . ARG A 1 366 ? 108.48026 114.64822 147.39875 1.000 76.17605 366 ARG A O 1
ATOM 2788 N N . ILE A 1 367 ? 110.07951 113.68020 148.68062 1.000 70.52954 367 ILE A N 1
ATOM 2789 C CA . ILE A 1 367 ? 111.10514 114.67861 148.38316 1.000 65.44375 367 ILE A CA 1
ATOM 2790 C C . ILE A 1 367 ? 111.30989 114.82114 146.88061 1.000 67.62187 367 ILE A C 1
ATOM 2791 O O . ILE A 1 367 ? 111.51284 115.92928 146.37113 1.000 68.69815 367 ILE A O 1
ATOM 2796 N N . GLY A 1 368 ? 111.26131 113.70737 146.14851 1.000 69.62231 368 GLY A N 1
ATOM 2797 C CA . GLY A 1 368 ? 111.49674 113.75999 144.71573 1.000 67.73867 368 GLY A CA 1
ATOM 2798 C C . GLY A 1 368 ? 110.46804 114.57567 143.95772 1.000 73.39175 368 GLY A C 1
ATOM 2799 O O . GLY A 1 368 ? 110.75871 115.09792 142.87878 1.000 72.99016 368 GLY A O 1
ATOM 2800 N N . ARG A 1 369 ? 109.25888 114.69333 144.49713 1.000 72.85157 369 ARG A N 1
ATOM 2801 C CA . ARG A 1 369 ? 108.19210 115.48175 143.88464 1.000 73.08261 369 ARG A CA 1
ATOM 2802 C C . ARG A 1 369 ? 107.82515 116.60345 144.84994 1.000 71.78956 369 ARG A C 1
ATOM 2803 O O . ARG A 1 369 ? 106.99139 116.41809 145.74044 1.000 75.56257 369 ARG A O 1
ATOM 2811 N N . ASN A 1 370 ? 108.44796 117.76339 144.67496 1.000 70.11404 370 ASN A N 1
ATOM 2812 C CA . ASN A 1 370 ? 108.15429 118.94514 145.47508 1.000 70.40550 370 ASN A CA 1
ATOM 2813 C C . ASN A 1 370 ? 107.44559 119.95946 144.58967 1.000 71.98150 370 ASN A C 1
ATOM 2814 O O . ASN A 1 370 ? 108.05879 120.52099 143.67777 1.000 79.83731 370 ASN A O 1
ATOM 2819 N N . ARG A 1 371 ? 106.16585 120.21106 144.88471 1.000 70.43230 371 ARG A N 1
ATOM 2820 C CA . ARG A 1 371 ? 105.31080 120.98171 143.98389 1.000 67.01696 371 ARG A CA 1
ATOM 2821 C C . ARG A 1 371 ? 105.86315 122.37353 143.70706 1.000 68.59489 371 ARG A C 1
ATOM 2822 O O . ARG A 1 371 ? 105.60001 122.94168 142.64171 1.000 74.03792 371 ARG A O 1
ATOM 2830 N N . PHE A 1 372 ? 106.62462 122.93905 144.64262 1.000 61.89751 372 PHE A N 1
ATOM 2831 C CA . PHE A 1 372 ? 107.16033 124.28074 144.45855 1.000 58.30812 372 PHE A CA 1
ATOM 2832 C C . PHE A 1 372 ? 108.37888 124.31499 143.54738 1.000 62.36583 372 PHE A C 1
ATOM 2833 O O . PHE A 1 372 ? 108.84924 125.40586 143.21104 1.000 66.88427 372 PHE A O 1
ATOM 2841 N N . VAL A 1 373 ? 108.89586 123.15946 143.13601 1.000 63.94591 373 VAL A N 1
ATOM 2842 C CA . VAL A 1 373 ? 110.11924 123.11288 142.34436 1.000 61.01555 373 VAL A CA 1
ATOM 2843 C C . VAL A 1 373 ? 109.79356 122.94086 140.86612 1.000 65.39269 373 VAL A C 1
ATOM 2844 O O . VAL A 1 373 ? 110.47943 123.50284 140.00541 1.000 63.83082 373 VAL A O 1
ATOM 2848 N N . ASP A 1 374 ? 108.75050 122.17178 140.55475 1.000 67.47235 374 ASP A N 1
ATOM 2849 C CA . ASP A 1 374 ? 108.39411 121.93426 139.15963 1.000 68.61518 374 ASP A CA 1
ATOM 2850 C C . ASP A 1 374 ? 107.92097 123.22629 138.50802 1.000 66.02109 374 ASP A C 1
ATOM 2851 O O . ASP A 1 374 ? 107.12225 123.96835 139.08730 1.000 71.35012 374 ASP A O 1
ATOM 2856 N N . ALA A 1 375 ? 108.41479 123.49215 137.30102 1.000 61.54770 375 ALA A N 1
ATOM 2857 C CA . ALA A 1 375 ? 107.92541 124.60684 136.50517 1.000 63.93284 375 ALA A CA 1
ATOM 2858 C C . ALA A 1 375 ? 106.56600 124.32977 135.88018 1.000 69.41025 375 ALA A C 1
ATOM 2859 O O . ALA A 1 375 ? 105.84438 125.28008 135.56232 1.000 73.45098 375 ALA A O 1
ATOM 2861 N N . ASN A 1 376 ? 106.19867 123.05764 135.71110 1.000 68.97008 376 ASN A N 1
ATOM 2862 C CA . ASN A 1 376 ? 104.93064 122.72143 135.07466 1.000 65.56234 376 ASN A CA 1
ATOM 2863 C C . ASN A 1 376 ? 103.73911 123.16866 135.91038 1.000 68.28235 376 ASN A C 1
ATOM 2864 O O . ASN A 1 376 ? 102.68894 123.50845 135.35495 1.000 78.77234 376 ASN A O 1
ATOM 2869 N N . LEU A 1 377 ? 103.87606 123.17494 137.23262 1.000 65.52676 377 LEU A N 1
ATOM 2870 C CA . LEU A 1 377 ? 102.79164 123.56394 138.12264 1.000 68.90915 377 LEU A CA 1
ATOM 2871 C C . LEU A 1 377 ? 102.84395 125.03084 138.52820 1.000 68.99252 377 LEU A C 1
ATOM 2872 O O . LEU A 1 377 ? 102.01512 125.46147 139.33601 1.000 76.69193 377 LEU A O 1
ATOM 2877 N N . ASN A 1 378 ? 103.79026 125.80729 137.99882 1.000 68.18190 378 ASN A N 1
ATOM 2878 C CA . ASN A 1 378 ? 103.95656 127.19213 138.41427 1.000 69.03710 378 ASN A CA 1
ATOM 2879 C C . ASN A 1 378 ? 104.08066 128.19000 137.27326 1.000 69.32759 378 ASN A C 1
ATOM 2880 O O . ASN A 1 378 ? 103.85322 129.38143 137.50619 1.000 73.12052 378 ASN A O 1
ATOM 2885 N N . PHE A 1 379 ? 104.42791 127.76051 136.06296 1.000 70.38206 379 PHE A N 1
ATOM 2886 C CA . PHE A 1 379 ? 104.61402 128.69164 134.96051 1.000 71.54802 379 PHE A CA 1
ATOM 2887 C C . PHE A 1 379 ? 103.28656 129.32796 134.56674 1.000 72.96671 379 PHE A C 1
ATOM 2888 O O . PHE A 1 379 ? 102.27404 128.63747 134.41731 1.000 75.49393 379 PHE A O 1
ATOM 2896 N N . LYS A 1 380 ? 103.29846 130.64810 134.40004 1.000 75.67985 380 LYS A N 1
ATOM 2897 C CA . LYS A 1 380 ? 102.14424 131.40669 133.94588 1.000 69.49911 380 LYS A CA 1
ATOM 2898 C C . LYS A 1 380 ? 102.59190 132.40777 132.89281 1.000 71.06630 380 LYS A C 1
ATOM 2899 O O . LYS A 1 380 ? 103.75671 132.81061 132.85418 1.000 76.07000 380 LYS A O 1
ATOM 2905 N N . GLU A 1 381 ? 101.65822 132.80226 132.03422 1.000 75.95830 381 GLU A N 1
ATOM 2906 C CA . GLU A 1 381 ? 101.96448 133.78940 131.01171 1.000 78.93811 381 GLU A CA 1
ATOM 2907 C C . GLU A 1 381 ? 102.18529 135.16130 131.63811 1.000 81.78762 381 GLU A C 1
ATOM 2908 O O . GLU A 1 381 ? 101.71834 135.44972 132.74294 1.000 80.98193 381 GLU A O 1
ATOM 2914 N N . LEU A 1 382 ? 102.91400 136.00893 130.91962 1.000 81.30809 382 LEU A N 1
ATOM 2915 C CA . LEU A 1 382 ? 103.17699 137.37510 131.34668 1.000 74.60127 382 LEU A CA 1
ATOM 2916 C C . LEU A 1 382 ? 102.30124 138.33783 130.55635 1.000 75.80387 382 LEU A C 1
ATOM 2917 O O . LEU A 1 382 ? 102.23645 138.26800 129.32587 1.000 76.49112 382 LEU A O 1
ATOM 2922 N N . LYS A 1 383 ? 101.62357 139.23161 131.27221 1.000 75.40761 383 LYS A N 1
ATOM 2923 C CA . LYS A 1 383 ? 100.73133 140.20517 130.65766 1.000 76.33832 383 LYS A CA 1
ATOM 2924 C C . LYS A 1 383 ? 101.49897 141.48309 130.34619 1.000 80.14338 383 LYS A C 1
ATOM 2925 O O . LYS A 1 383 ? 102.06741 142.10922 131.24625 1.000 80.33434 383 LYS A O 1
ATOM 2931 N N . LEU A 1 384 ? 101.50460 141.86902 129.07230 1.000 82.29665 384 LEU A N 1
ATOM 2932 C CA . LEU A 1 384 ? 102.26757 143.01848 128.60192 1.000 78.37448 384 LEU A CA 1
ATOM 2933 C C . LEU A 1 384 ? 101.39796 144.26245 128.56791 1.000 80.99731 384 LEU A C 1
ATOM 2934 O O . LEU A 1 384 ? 100.30302 144.22919 127.98830 1.000 84.71909 384 LEU A O 1
ATOM 2939 N N . PRO A 1 385 ? 101.84251 145.36508 129.16404 1.000 80.01127 385 PRO A N 1
ATOM 2940 C CA . PRO A 1 385 ? 101.08963 146.61955 129.06485 1.000 80.70019 385 PRO A CA 1
ATOM 2941 C C . PRO A 1 385 ? 101.15831 147.18790 127.65590 1.000 81.56143 385 PRO A C 1
ATOM 2942 O O . PRO A 1 385 ? 101.95898 146.77020 126.81881 1.000 86.09596 385 PRO A O 1
ATOM 2946 N N . GLU A 1 386 ? 100.28803 148.16045 127.40033 1.000 82.48962 386 GLU A N 1
ATOM 2947 C CA . GLU A 1 386 ? 100.23053 148.78750 126.08742 1.000 88.89690 386 GLU A CA 1
ATOM 2948 C C . GLU A 1 386 ? 101.52753 149.52781 125.78562 1.000 95.11376 386 GLU A C 1
ATOM 2949 O O . GLU A 1 386 ? 102.11898 150.16404 126.66165 1.000 98.68799 386 GLU A O 1
ATOM 2955 N N . ILE A 1 387 ? 101.96894 149.44167 124.53241 1.000 96.35536 387 ILE A N 1
ATOM 2956 C CA . ILE A 1 387 ? 103.21086 150.07826 124.09965 1.000 96.28291 387 ILE A CA 1
ATOM 2957 C C . ILE A 1 387 ? 102.90910 151.56054 123.89383 1.000 103.40845 387 ILE A C 1
ATOM 2958 O O . ILE A 1 387 ? 102.16780 151.93789 122.98387 1.000 103.74329 387 ILE A O 1
ATOM 2963 N N . THR A 1 388 ? 103.46876 152.40739 124.75789 1.000 106.64049 388 THR A N 1
ATOM 2964 C CA . THR A 1 388 ? 103.30907 153.85594 124.64869 1.000 104.24650 388 THR A CA 1
ATOM 2965 C C . THR A 1 388 ? 104.60149 154.43944 124.08430 1.000 104.47966 388 THR A C 1
ATOM 2966 O O . THR A 1 388 ? 105.47765 154.91639 124.80464 1.000 109.69995 388 THR A O 1
ATOM 2970 N N . GLU A 1 389 ? 104.70940 154.40125 122.75740 1.000 98.52382 389 GLU A N 1
ATOM 2971 C CA . GLU A 1 389 ? 105.89958 154.89122 122.06547 1.000 99.24047 389 GLU A CA 1
ATOM 2972 C C . GLU A 1 389 ? 105.85463 156.41581 122.03908 1.000 93.83167 389 GLU A C 1
ATOM 2973 O O . GLU A 1 389 ? 105.49083 157.05042 121.04651 1.000 88.43060 389 GLU A O 1
ATOM 2979 N N . GLY A 1 390 ? 106.23710 157.01043 123.16720 1.000 98.23686 390 GLY A N 1
ATOM 2980 C CA . GLY A 1 390 ? 106.27222 158.44818 123.29760 1.000 103.31555 390 GLY A CA 1
ATOM 2981 C C . GLY A 1 390 ? 107.49802 159.05337 122.64566 1.000 100.44257 390 GLY A C 1
ATOM 2982 O O . GLY A 1 390 ? 108.40296 158.36568 122.17384 1.000 87.62368 390 GLY A O 1
ATOM 2983 N N . PHE A 1 391 ? 107.52168 160.38327 122.62570 1.000 104.50482 391 PHE A N 1
ATOM 2984 C CA . PHE A 1 391 ? 108.60642 161.09194 121.96632 1.000 99.61851 391 PHE A CA 1
ATOM 2985 C C . PHE A 1 391 ? 108.73887 162.48118 122.56813 1.000 99.88155 391 PHE A C 1
ATOM 2986 O O . PHE A 1 391 ? 107.73818 163.10482 122.92864 1.000 98.47235 391 PHE A O 1
ATOM 2994 N N . GLY A 1 392 ? 109.97953 162.94526 122.68490 1.000 97.92850 392 GLY A N 1
ATOM 2995 C CA . GLY A 1 392 ? 110.26654 164.31081 123.07138 1.000 92.81847 392 GLY A CA 1
ATOM 2996 C C . GLY A 1 392 ? 111.00946 165.03498 121.96831 1.000 91.61390 392 GLY A C 1
ATOM 2997 O O . GLY A 1 392 ? 110.42886 165.35457 120.92687 1.000 96.53861 392 GLY A O 1
ATOM 2998 N N . GLU A 1 393 ? 112.29449 165.29552 122.18195 1.000 89.33777 393 GLU A N 1
ATOM 2999 C CA . GLU A 1 393 ? 113.15932 165.87735 121.16239 1.000 88.47720 393 GLU A CA 1
ATOM 3000 C C . GLU A 1 393 ? 114.32089 164.96202 120.80840 1.000 92.41220 393 GLU A C 1
ATOM 3001 O O . GLU A 1 393 ? 114.54982 164.68174 119.63024 1.000 88.94960 393 GLU A O 1
ATOM 3007 N N . LYS A 1 394 ? 115.02886 164.44513 121.81004 1.000 91.07072 394 LYS A N 1
ATOM 3008 C CA . LYS A 1 394 ? 116.15791 163.54760 121.61894 1.000 82.59886 394 LYS A CA 1
ATOM 3009 C C . LYS A 1 394 ? 115.82137 162.17867 122.19223 1.000 82.05909 394 LYS A C 1
ATOM 3010 O O . LYS A 1 394 ? 115.21129 162.07624 123.26118 1.000 84.00822 394 LYS A O 1
ATOM 3016 N N . SER A 1 395 ? 116.21999 161.13172 121.47501 1.000 77.85477 395 SER A N 1
ATOM 3017 C CA . SER A 1 395 ? 115.95181 159.76960 121.91398 1.000 73.62011 395 SER A CA 1
ATOM 3018 C C . SER A 1 395 ? 116.71834 159.44195 123.18912 1.000 71.33696 395 SER A C 1
ATOM 3019 O O . SER A 1 395 ? 117.91315 159.72373 123.30676 1.000 75.34723 395 SER A O 1
ATOM 3022 N N . LEU A 1 396 ? 116.01920 158.83415 124.14799 1.000 72.95684 396 LEU A N 1
ATOM 3023 C CA . LEU A 1 396 ? 116.61951 158.34619 125.39356 1.000 72.68499 396 LEU A CA 1
ATOM 3024 C C . LEU A 1 396 ? 116.14709 156.90357 125.57000 1.000 73.33173 396 LEU A C 1
ATOM 3025 O O . LEU A 1 396 ? 115.10901 156.65190 126.18676 1.000 75.03666 396 LEU A O 1
ATOM 3030 N N . ALA A 1 397 ? 116.91803 155.96235 125.01773 1.000 73.70314 397 ALA A N 1
ATOM 3031 C CA . ALA A 1 397 ? 116.48083 154.56967 124.96642 1.000 68.00072 397 ALA A CA 1
ATOM 3032 C C . ALA A 1 397 ? 116.31905 153.97181 126.35895 1.000 67.03037 397 ALA A C 1
ATOM 3033 O O . ALA A 1 397 ? 115.34233 153.26101 126.62530 1.000 69.75494 397 ALA A O 1
ATOM 3035 N N . MET A 1 398 ? 117.26813 154.23942 127.25863 1.000 63.50190 398 MET A N 1
ATOM 3036 C CA . MET A 1 398 ? 117.20975 153.63852 128.58742 1.000 66.99210 398 MET A CA 1
ATOM 3037 C C . MET A 1 398 ? 116.01075 154.14662 129.37557 1.000 73.42914 398 MET A C 1
ATOM 3038 O O . MET A 1 398 ? 115.37229 153.38049 130.10424 1.000 76.23845 398 MET A O 1
ATOM 3043 N N . ASN A 1 399 ? 115.69180 155.43705 129.24979 1.000 70.80520 399 ASN A N 1
ATOM 3044 C CA . ASN A 1 399 ? 114.51259 155.97272 129.92409 1.000 65.77518 399 ASN A CA 1
ATOM 3045 C C . ASN A 1 399 ? 113.23594 155.33082 129.39460 1.000 64.28625 399 ASN A C 1
ATOM 3046 O O . ASN A 1 399 ? 112.33167 154.99508 130.16910 1.000 69.51429 399 ASN A O 1
ATOM 3051 N N . ALA A 1 400 ? 113.14492 155.15303 128.07472 1.000 61.89737 400 ALA A N 1
ATOM 3052 C CA . ALA A 1 400 ? 111.97006 154.51521 127.49051 1.000 61.36003 400 ALA A CA 1
ATOM 3053 C C . ALA A 1 400 ? 111.83233 153.07240 127.95825 1.000 63.20680 400 ALA A C 1
ATOM 3054 O O . ALA A 1 400 ? 110.72330 152.60973 128.24836 1.000 65.69629 400 ALA A O 1
ATOM 3056 N N . VAL A 1 401 ? 112.94652 152.34169 128.02869 1.000 63.51953 401 VAL A N 1
ATOM 3057 C CA . VAL A 1 401 ? 112.89446 150.96172 128.50219 1.000 60.12407 401 VAL A CA 1
ATOM 3058 C C . VAL A 1 401 ? 112.49761 150.91355 129.97326 1.000 60.24485 401 VAL A C 1
ATOM 3059 O O . VAL A 1 401 ? 111.67799 150.08266 130.38099 1.000 66.10707 401 VAL A O 1
ATOM 3063 N N . GLY A 1 402 ? 113.06155 151.80429 130.79011 1.000 58.28597 402 GLY A N 1
ATOM 3064 C CA . GLY A 1 402 ? 112.72841 151.81496 132.20449 1.000 66.42616 402 GLY A CA 1
ATOM 3065 C C . GLY A 1 402 ? 111.28117 152.18093 132.47094 1.000 69.35494 402 GLY A C 1
ATOM 3066 O O . GLY A 1 402 ? 110.67165 151.68003 133.41978 1.000 70.75833 402 GLY A O 1
ATOM 3067 N N . SER A 1 403 ? 110.71492 153.07174 131.65259 1.000 67.54422 403 SER A N 1
ATOM 3068 C CA . SER A 1 403 ? 109.30901 153.42630 131.81987 1.000 62.51249 403 SER A CA 1
ATOM 3069 C C . SER A 1 403 ? 108.40134 152.24018 131.51797 1.000 65.03278 403 SER A C 1
ATOM 3070 O O . SER A 1 403 ? 107.41767 152.00572 132.22891 1.000 67.09892 403 SER A O 1
ATOM 3073 N N . LEU A 1 404 ? 108.71355 151.48169 130.46433 1.000 65.43268 404 LEU A N 1
ATOM 3074 C CA . LEU A 1 404 ? 107.91553 150.30490 130.13423 1.000 60.11462 404 LEU A CA 1
ATOM 3075 C C . LEU A 1 404 ? 108.01449 149.24605 131.22404 1.000 60.65510 404 LEU A C 1
ATOM 3076 O O . LEU A 1 404 ? 107.01436 148.61142 131.57611 1.000 63.93215 404 LEU A O 1
ATOM 3081 N N . LEU A 1 405 ? 109.21588 149.03673 131.76514 1.000 59.63874 405 LEU A N 1
ATOM 3082 C CA . LEU A 1 405 ? 109.39957 148.02036 132.79410 1.000 58.22062 405 LEU A CA 1
ATOM 3083 C C . LEU A 1 405 ? 108.67900 148.38762 134.08313 1.000 66.61620 405 LEU A C 1
ATOM 3084 O O . LEU A 1 405 ? 108.38735 147.50952 134.90205 1.000 73.43301 405 LEU A O 1
ATOM 3089 N N . GLU A 1 406 ? 108.40080 149.67515 134.29129 1.000 67.21728 406 GLU A N 1
ATOM 3090 C CA . GLU A 1 406 ? 107.66051 150.08691 135.47868 1.000 65.32431 406 GLU A CA 1
ATOM 3091 C C . GLU A 1 406 ? 106.22864 149.56529 135.44610 1.000 67.85767 406 GLU A C 1
ATOM 3092 O O . GLU A 1 406 ? 105.69655 149.12221 136.47031 1.000 70.51820 406 GLU A O 1
ATOM 3098 N N . LYS A 1 407 ? 105.58848 149.61154 134.27692 1.000 69.34746 407 LYS A N 1
ATOM 3099 C CA . LYS A 1 407 ? 104.22395 149.10970 134.15506 1.000 66.33988 407 LYS A CA 1
ATOM 3100 C C . LYS A 1 407 ? 104.17630 147.59104 134.27670 1.000 66.04872 407 LYS A C 1
ATOM 3101 O O . LYS A 1 407 ? 103.20673 147.03681 134.80630 1.000 70.47378 407 LYS A O 1
ATOM 3107 N N . VAL A 1 408 ? 105.20837 146.90190 133.78280 1.000 67.32563 408 VAL A N 1
ATOM 3108 C CA . VAL A 1 408 ? 105.26193 145.44562 133.89488 1.000 67.50064 408 VAL A CA 1
ATOM 3109 C C . VAL A 1 408 ? 105.27962 145.02640 135.35934 1.000 67.29597 408 VAL A C 1
ATOM 3110 O O . VAL A 1 408 ? 104.66479 144.02430 135.74342 1.000 67.92989 408 VAL A O 1
ATOM 3114 N N . PHE A 1 409 ? 105.97710 145.79260 136.19963 1.000 65.77402 409 PHE A N 1
ATOM 3115 C CA . PHE A 1 409 ? 106.01584 145.49627 137.62724 1.000 66.32066 409 PHE A CA 1
ATOM 3116 C C . PHE A 1 409 ? 104.62506 145.56151 138.24435 1.000 73.00427 409 PHE A C 1
ATOM 3117 O O . PHE A 1 409 ? 104.30983 144.80203 139.16760 1.000 74.38730 409 PHE A O 1
ATOM 3125 N N . GLU A 1 410 ? 103.78288 146.47337 137.75606 1.000 72.75375 410 GLU A N 1
ATOM 3126 C CA . GLU A 1 410 ? 102.45887 146.65841 138.33905 1.000 73.56903 410 GLU A CA 1
ATOM 3127 C C . GLU A 1 410 ? 101.49036 145.55785 137.92109 1.000 74.75696 410 GLU A C 1
ATOM 3128 O O . GLU A 1 410 ? 100.66619 145.11618 138.72855 1.000 77.60110 410 GLU A O 1
ATOM 3134 N N . LYS A 1 411 ? 101.57330 145.10272 136.67059 1.000 70.86985 411 LYS A N 1
ATOM 3135 C CA . LYS A 1 411 ? 100.60784 144.14266 136.15162 1.000 65.30653 411 LYS A CA 1
ATOM 3136 C C . LYS A 1 411 ? 100.93314 142.70119 136.52070 1.000 70.67296 411 LYS A C 1
ATOM 3137 O O . LYS A 1 411 ? 100.06346 141.83439 136.38663 1.000 74.33349 411 LYS A O 1
ATOM 3143 N N . ASN A 1 412 ? 102.15386 142.42221 136.97266 1.000 68.36737 412 ASN A N 1
ATOM 3144 C CA . ASN A 1 412 ? 102.57761 141.07565 137.35840 1.000 67.49809 412 ASN A CA 1
ATOM 3145 C C . ASN A 1 412 ? 103.24078 141.14339 138.72738 1.000 66.77349 412 ASN A C 1
ATOM 3146 O O . ASN A 1 412 ? 104.47082 141.10587 138.84264 1.000 67.29787 412 ASN A O 1
ATOM 3151 N N . PRO A 1 413 ? 102.44982 141.24325 139.79099 1.000 70.08658 413 PRO A N 1
ATOM 3152 C CA . PRO A 1 413 ? 103.02652 141.50162 141.11642 1.000 72.71326 413 PRO A CA 1
ATOM 3153 C C . PRO A 1 413 ? 103.53618 140.26029 141.83226 1.000 72.12168 413 PRO A C 1
ATOM 3154 O O . PRO A 1 413 ? 103.80867 140.31547 143.03545 1.000 73.01557 413 PRO A O 1
ATOM 3158 N N . ASP A 1 414 ? 103.66969 139.13813 141.12515 1.000 70.25979 414 ASP A N 1
ATOM 3159 C CA . ASP A 1 414 ? 104.08356 137.90839 141.79018 1.000 63.83811 414 ASP A CA 1
ATOM 3160 C C . ASP A 1 414 ? 105.17010 137.11726 141.07766 1.000 66.09446 414 ASP A C 1
ATOM 3161 O O . ASP A 1 414 ? 105.78344 136.26389 141.72372 1.000 72.26023 414 ASP A O 1
ATOM 3166 N N . ASN A 1 415 ? 105.43650 137.34800 139.79307 1.000 65.00583 415 ASN A N 1
ATOM 3167 C CA . ASN A 1 415 ? 106.39754 136.52676 139.06246 1.000 59.42763 415 ASN A CA 1
ATOM 3168 C C . ASN A 1 415 ? 107.29734 137.38214 138.17794 1.000 60.92851 415 ASN A C 1
ATOM 3169 O O . ASN A 1 415 ? 107.62014 137.00517 137.04731 1.000 65.33386 415 ASN A O 1
ATOM 3174 N N . PHE A 1 416 ? 107.71777 138.54445 138.67435 1.000 63.16334 416 PHE A N 1
ATOM 3175 C CA . PHE A 1 416 ? 108.68727 139.37305 137.97058 1.000 59.92560 416 PHE A CA 1
ATOM 3176 C C . PHE A 1 416 ? 109.66373 139.97528 138.97007 1.000 59.79299 416 PHE A C 1
ATOM 3177 O O . PHE A 1 416 ? 109.27826 140.37595 140.07039 1.000 64.45923 416 PHE A O 1
ATOM 3185 N N . ARG A 1 417 ? 110.93423 140.03719 138.57355 1.000 55.86795 417 ARG A N 1
ATOM 3186 C CA . ARG A 1 417 ? 111.98718 140.54940 139.44124 1.000 59.02473 417 ARG A CA 1
ATOM 3187 C C . ARG A 1 417 ? 113.10743 141.11931 138.58118 1.000 63.52938 417 ARG A C 1
ATOM 3188 O O . ARG A 1 417 ? 113.23046 140.79840 137.39689 1.000 62.69552 417 ARG A O 1
ATOM 3196 N N . PHE A 1 418 ? 113.92765 141.96908 139.20018 1.000 64.21932 418 PHE A N 1
ATOM 3197 C CA . PHE A 1 418 ? 114.97771 142.71045 138.51349 1.000 59.81986 418 PHE A CA 1
ATOM 3198 C C . PHE A 1 418 ? 116.28132 142.58705 139.29057 1.000 61.52026 418 PHE A C 1
ATOM 3199 O O . PHE A 1 418 ? 116.29004 142.69449 140.52008 1.000 61.24904 418 PHE A O 1
ATOM 3207 N N . PHE A 1 419 ? 117.38202 142.36506 138.57065 1.000 64.58042 419 PHE A N 1
ATOM 3208 C CA . PHE A 1 419 ? 118.69072 142.15123 139.17918 1.000 67.37387 419 PHE A CA 1
ATOM 3209 C C . PHE A 1 419 ? 119.72649 143.03979 138.50302 1.000 65.65404 419 PHE A C 1
ATOM 3210 O O . PHE A 1 419 ? 119.78433 143.10095 137.27134 1.000 70.30594 419 PHE A O 1
ATOM 3218 N N . SER A 1 420 ? 120.55127 143.71694 139.30937 1.000 67.82013 420 SER A N 1
ATOM 3219 C CA . SER A 1 420 ? 121.56619 144.63672 138.80168 1.000 74.52178 420 SER A CA 1
ATOM 3220 C C . SER A 1 420 ? 122.67407 144.82104 139.82973 1.000 74.59251 420 SER A C 1
ATOM 3221 O O . SER A 1 420 ? 122.39112 144.82251 141.03534 1.000 71.07708 420 SER A O 1
ATOM 3224 N N . PRO A 1 421 ? 123.93366 144.97664 139.39699 1.000 76.25211 421 PRO A N 1
ATOM 3225 C CA . PRO A 1 421 ? 125.04936 145.15102 140.34365 1.000 75.03780 421 PRO A CA 1
ATOM 3226 C C . PRO A 1 421 ? 125.28028 146.61265 140.72676 1.000 80.52509 421 PRO A C 1
ATOM 3227 O O . PRO A 1 421 ? 126.34501 147.18563 140.47551 1.000 80.95391 421 PRO A O 1
ATOM 3231 N N . ASP A 1 422 ? 124.26781 147.22171 141.34919 1.000 83.04033 422 ASP A N 1
ATOM 3232 C CA . ASP A 1 422 ? 124.34848 148.59166 141.86322 1.000 83.24320 422 ASP A CA 1
ATOM 3233 C C . ASP A 1 422 ? 124.57925 149.60589 140.74254 1.000 78.23333 422 ASP A C 1
ATOM 3234 O O . ASP A 1 422 ? 125.30991 150.58121 140.91241 1.000 81.29026 422 ASP A O 1
ATOM 3239 N N . GLU A 1 423 ? 123.94955 149.37825 139.58821 1.000 74.49987 423 GLU A N 1
ATOM 3240 C CA . GLU A 1 423 ? 124.06011 150.28488 138.45060 1.000 76.48766 423 GLU A CA 1
ATOM 3241 C C . GLU A 1 423 ? 122.68800 150.69294 137.92721 1.000 78.88755 423 GLU A C 1
ATOM 3242 O O . GLU A 1 423 ? 122.53513 150.98023 136.73820 1.000 79.40295 423 GLU A O 1
ATOM 3248 N N . THR A 1 424 ? 121.67608 150.71782 138.79647 1.000 79.10866 424 THR A N 1
ATOM 3249 C CA . THR A 1 424 ? 120.34044 151.10814 138.35409 1.000 75.77412 424 THR A CA 1
ATOM 3250 C C . THR A 1 424 ? 120.28066 152.59679 138.03251 1.000 77.87993 424 THR A C 1
ATOM 3251 O O . THR A 1 424 ? 119.75772 152.99502 136.98558 1.000 75.58229 424 THR A O 1
ATOM 3255 N N . TYR A 1 425 ? 120.81195 153.43650 138.92429 1.000 78.37815 425 TYR A N 1
ATOM 3256 C CA . TYR A 1 425 ? 120.83235 154.87189 138.66266 1.000 76.17027 425 TYR A CA 1
ATOM 3257 C C . TYR A 1 425 ? 121.79435 155.21700 137.53448 1.000 74.51111 425 TYR A C 1
ATOM 3258 O O . TYR A 1 425 ? 121.49486 156.07617 136.69782 1.000 76.35512 425 TYR A O 1
ATOM 3267 N N . SER A 1 426 ? 122.95587 154.56037 137.49720 1.000 74.26994 426 SER A N 1
ATOM 3268 C CA . SER A 1 426 ? 123.95384 154.87703 136.48176 1.000 76.44819 426 SER A CA 1
ATOM 3269 C C . SER A 1 426 ? 123.46395 154.53746 135.08190 1.000 77.36626 426 SER A C 1
ATOM 3270 O O . SER A 1 426 ? 123.84022 155.20829 134.11470 1.000 80.10214 426 SER A O 1
ATOM 3273 N N . ASN A 1 427 ? 122.62729 153.51181 134.95179 1.000 74.21294 427 ASN A N 1
ATOM 3274 C CA . ASN A 1 427 ? 122.13012 153.07144 133.65583 1.000 73.37979 427 ASN A CA 1
ATOM 3275 C C . ASN A 1 427 ? 120.84038 153.76878 133.24235 1.000 79.86952 427 ASN A C 1
ATOM 3276 O O . ASN A 1 427 ? 120.26733 153.40961 132.20867 1.000 77.29210 427 ASN A O 1
ATOM 3281 N N . LYS A 1 428 ? 120.37384 154.74639 134.02344 1.000 79.85338 428 LYS A N 1
ATOM 3282 C CA . LYS A 1 428 ? 119.15913 155.50783 133.72053 1.000 72.16118 428 LYS A CA 1
ATOM 3283 C C . LYS A 1 428 ? 117.93375 154.59638 133.65479 1.000 76.55945 428 LYS A C 1
ATOM 3284 O O . LYS A 1 428 ? 117.09749 154.69935 132.75525 1.000 77.16674 428 LYS A O 1
ATOM 3290 N N . LEU A 1 429 ? 117.83064 153.69442 134.63031 1.000 74.06666 429 LEU A N 1
ATOM 3291 C CA . LEU A 1 429 ? 116.69802 152.78324 134.73348 1.000 73.65948 429 LEU A CA 1
ATOM 3292 C C . LEU A 1 429 ? 116.04614 152.87566 136.10692 1.000 77.68717 429 LEU A C 1
ATOM 3293 O O . LEU A 1 429 ? 115.50099 151.89037 136.60858 1.000 78.40732 429 LEU A O 1
ATOM 3298 N N . ASP A 1 430 ? 116.09193 154.05337 136.72637 1.000 80.73217 430 ASP A N 1
ATOM 3299 C CA . ASP A 1 430 ? 115.50045 154.25197 138.04303 1.000 83.15166 430 ASP A CA 1
ATOM 3300 C C . ASP A 1 430 ? 114.01350 154.57571 137.98443 1.000 80.79495 430 ASP A C 1
ATOM 3301 O O . ASP A 1 430 ? 113.39359 154.74844 139.03920 1.000 79.80467 430 ASP A O 1
ATOM 3306 N N . ALA A 1 431 ? 113.42862 154.66340 136.78668 1.000 80.42263 431 ALA A N 1
ATOM 3307 C CA . ALA A 1 431 ? 111.98969 154.87998 136.68153 1.000 76.51950 431 ALA A CA 1
ATOM 3308 C C . ALA A 1 431 ? 111.20508 153.70039 137.23718 1.000 76.56940 431 ALA A C 1
ATOM 3309 O O . ALA A 1 431 ? 110.02535 153.84329 137.57279 1.000 79.27349 431 ALA A O 1
ATOM 3311 N N . ILE A 1 432 ? 111.83696 152.52869 137.33978 1.000 77.58022 432 ILE A N 1
ATOM 3312 C CA . ILE A 1 432 ? 111.18416 151.36689 137.92932 1.000 76.47645 432 ILE A CA 1
ATOM 3313 C C . ILE A 1 432 ? 111.04082 151.47648 139.43689 1.000 75.98607 432 ILE A C 1
ATOM 3314 O O . ILE A 1 432 ? 110.40024 150.61754 140.05089 1.000 77.24136 432 ILE A O 1
ATOM 3319 N N . PHE A 1 433 ? 111.61514 152.50933 140.05132 1.000 70.78581 433 PHE A N 1
ATOM 3320 C CA . PHE A 1 433 ? 111.57076 152.64398 141.50000 1.000 73.79510 433 PHE A CA 1
ATOM 3321 C C . PHE A 1 433 ? 110.29896 153.31386 142.00030 1.000 78.01106 433 PHE A C 1
ATOM 3322 O O . PHE A 1 433 ? 110.12505 153.44006 143.21718 1.000 80.24341 433 PHE A O 1
ATOM 3330 N N . GLU A 1 434 ? 109.41280 153.74893 141.10324 1.000 76.30349 434 GLU A N 1
ATOM 3331 C CA . GLU A 1 434 ? 108.10406 154.22625 141.52886 1.000 73.54685 434 GLU A CA 1
ATOM 3332 C C . GLU A 1 434 ? 107.17532 153.09105 141.93289 1.000 75.12545 434 GLU A C 1
ATOM 3333 O O . GLU A 1 434 ? 106.14004 153.35326 142.55339 1.000 75.69734 434 GLU A O 1
ATOM 3339 N N . ALA A 1 435 ? 107.52000 151.84453 141.60274 1.000 72.78810 435 ALA A N 1
ATOM 3340 C CA . ALA A 1 435 ? 106.69419 150.69375 141.92973 1.000 66.55382 435 ALA A CA 1
ATOM 3341 C C . ALA A 1 435 ? 107.27078 149.79665 143.01329 1.000 70.31124 435 ALA A C 1
ATOM 3342 O O . ALA A 1 435 ? 106.49414 149.13805 143.71227 1.000 77.39590 435 ALA A O 1
ATOM 3344 N N . THR A 1 436 ? 108.59034 149.74853 143.18016 1.000 64.16477 436 THR A N 1
ATOM 3345 C CA . THR A 1 436 ? 109.18224 148.85869 144.16952 1.000 64.72986 436 THR A CA 1
ATOM 3346 C C . THR A 1 436 ? 110.53087 149.41028 144.60469 1.000 67.95408 436 THR A C 1
ATOM 3347 O O . THR A 1 436 ? 111.13483 150.24072 143.92215 1.000 72.37484 436 THR A O 1
ATOM 3351 N N . SER A 1 437 ? 110.98706 148.93735 145.75987 1.000 67.67348 437 SER A N 1
ATOM 3352 C CA . SER A 1 437 ? 112.25663 149.32795 146.34671 1.000 65.02298 437 SER A CA 1
ATOM 3353 C C . SER A 1 437 ? 113.29016 148.21712 146.15870 1.000 67.00399 437 SER A C 1
ATOM 3354 O O . SER A 1 437 ? 113.06470 147.23604 145.44492 1.000 67.64123 437 SER A O 1
ATOM 3357 N N . ARG A 1 438 ? 114.44335 148.37551 146.80208 1.000 70.68800 438 ARG A N 1
ATOM 3358 C CA . ARG A 1 438 ? 115.50868 147.38239 146.78052 1.000 68.45943 438 ARG A CA 1
ATOM 3359 C C . ARG A 1 438 ? 115.49354 146.60023 148.08697 1.000 63.61974 438 ARG A C 1
ATOM 3360 O O . ARG A 1 438 ? 115.38865 147.19011 149.16679 1.000 65.20887 438 ARG A O 1
ATOM 3368 N N . SER A 1 439 ? 115.58912 145.27628 147.98335 1.000 63.46424 439 SER A N 1
ATOM 3369 C CA . SER A 1 439 ? 115.48662 144.42349 149.16022 1.000 63.23384 439 SER A CA 1
ATOM 3370 C C . SER A 1 439 ? 116.67160 144.63641 150.09452 1.000 63.81461 439 SER A C 1
ATOM 3371 O O . SER A 1 439 ? 117.82739 144.66937 149.66535 1.000 67.11139 439 SER A O 1
ATOM 3374 N N . TRP A 1 440 ? 116.37499 144.77256 151.38540 1.000 63.68227 440 TRP A N 1
ATOM 3375 C CA . TRP A 1 440 ? 117.39574 145.05038 152.38721 1.000 63.70769 440 TRP A CA 1
ATOM 3376 C C . TRP A 1 440 ? 116.84591 144.66990 153.75241 1.000 63.31217 440 TRP A C 1
ATOM 3377 O O . TRP A 1 440 ? 115.76259 145.12281 154.12965 1.000 62.33216 440 TRP A O 1
ATOM 3388 N N . GLN A 1 441 ? 117.58879 143.84461 154.48740 1.000 62.60477 441 GLN A N 1
ATOM 3389 C CA . GLN A 1 441 ? 117.13329 143.32325 155.76855 1.000 64.32945 441 GLN A CA 1
ATOM 3390 C C . GLN A 1 441 ? 117.85548 143.93139 156.96147 1.000 68.78993 441 GLN A C 1
ATOM 3391 O O . GLN A 1 441 ? 117.54832 143.56873 158.10143 1.000 76.51741 441 GLN A O 1
ATOM 3397 N N . ARG A 1 442 ? 118.80053 144.83573 156.73882 1.000 72.62534 442 ARG A N 1
ATOM 3398 C CA . ARG A 1 442 ? 119.54349 145.46387 157.81651 1.000 74.02985 442 ARG A CA 1
ATOM 3399 C C . ARG A 1 442 ? 118.98070 146.86059 158.08374 1.000 74.86054 442 ARG A C 1
ATOM 3400 O O . ARG A 1 442 ? 117.94170 147.25098 157.54383 1.000 73.81772 442 ARG A O 1
ATOM 3408 N N . GLU A 1 443 ? 119.66916 147.62225 158.93025 1.000 73.56575 443 GLU A N 1
ATOM 3409 C CA . GLU A 1 443 ? 119.18910 148.93974 159.32570 1.000 71.66861 443 GLU A CA 1
ATOM 3410 C C . GLU A 1 443 ? 119.16724 149.89603 158.13716 1.000 73.08676 443 GLU A C 1
ATOM 3411 O O . GLU A 1 443 ? 119.98383 149.80189 157.21765 1.000 78.33351 443 GLU A O 1
ATOM 3417 N N . ILE A 1 444 ? 118.21390 150.82565 158.16481 1.000 70.30817 444 ILE A N 1
ATOM 3418 C CA . ILE A 1 444 ? 118.04198 151.83276 157.12392 1.000 69.82280 444 ILE A CA 1
ATOM 3419 C C . ILE A 1 444 ? 118.21082 153.20858 157.75303 1.000 73.00051 444 ILE A C 1
ATOM 3420 O O . ILE A 1 444 ? 117.61534 153.49556 158.79763 1.000 74.80778 444 ILE A O 1
ATOM 3425 N N . LYS A 1 445 ? 119.04003 154.07023 157.10756 1.000 77.04832 445 LYS A N 1
ATOM 3426 C CA . LYS A 1 445 ? 119.33666 155.41724 157.57290 1.000 74.32530 445 LYS A CA 1
ATOM 3427 C C . LYS A 1 445 ? 118.33785 156.42246 157.00461 1.000 72.11924 445 LYS A C 1
ATOM 3428 O O . LYS A 1 445 ? 117.78416 156.21154 155.92123 1.000 73.88795 445 LYS A O 1
ATOM 3434 N N . PRO A 1 446 ? 118.08951 157.52093 157.72591 1.000 76.28368 446 PRO A N 1
ATOM 3435 C CA . PRO A 1 446 ? 117.09955 158.50206 157.24923 1.000 73.72490 446 PRO A CA 1
ATOM 3436 C C . PRO A 1 446 ? 117.41785 159.09287 155.88712 1.000 73.87908 446 PRO A C 1
ATOM 3437 O O . PRO A 1 446 ? 116.49129 159.36684 155.11474 1.000 66.85946 446 PRO A O 1
ATOM 3441 N N . TRP A 1 447 ? 118.69170 159.29789 155.56316 1.000 76.15523 447 TRP A N 1
ATOM 3442 C CA . TRP A 1 447 ? 119.07211 159.89445 154.29020 1.000 70.42877 447 TRP A CA 1
ATOM 3443 C C . TRP A 1 447 ? 119.16139 158.88007 153.15770 1.000 73.94737 447 TRP A C 1
ATOM 3444 O O . TRP A 1 447 ? 119.41832 159.27266 152.01548 1.000 68.40836 447 TRP A O 1
ATOM 3455 N N . GLU A 1 448 ? 118.95834 157.59689 153.44080 1.000 76.55850 448 GLU A N 1
ATOM 3456 C CA . GLU A 1 448 ? 118.93945 156.56941 152.41091 1.000 71.30445 448 GLU A CA 1
ATOM 3457 C C . GLU A 1 448 ? 117.52395 156.38034 151.88203 1.000 78.28290 448 GLU A C 1
ATOM 3458 O O . GLU A 1 448 ? 116.54382 156.48158 152.62420 1.000 83.17231 448 GLU A O 1
ATOM 3464 N N . LYS A 1 449 ? 117.42586 156.09358 150.58713 1.000 75.41933 449 LYS A N 1
ATOM 3465 C CA . LYS A 1 449 ? 116.14341 155.97165 149.91307 1.000 77.69423 449 LYS A CA 1
ATOM 3466 C C . LYS A 1 449 ? 116.11337 154.71217 149.05829 1.000 74.87633 449 LYS A C 1
ATOM 3467 O O . LYS A 1 449 ? 117.15680 154.17365 148.68000 1.000 77.48446 449 LYS A O 1
ATOM 3473 N N . ASP A 1 450 ? 114.89426 154.24466 148.77349 1.000 71.60220 450 ASP A N 1
ATOM 3474 C CA . ASP A 1 450 ? 114.64717 153.07383 147.92691 1.000 68.07698 450 ASP A CA 1
ATOM 3475 C C . ASP A 1 450 ? 115.19960 151.79151 148.54886 1.000 70.24973 450 ASP A C 1
ATOM 3476 O O . ASP A 1 450 ? 115.84220 150.98714 147.87504 1.000 73.37285 450 ASP A O 1
ATOM 3481 N N . LEU A 1 451 ? 114.94216 151.59647 149.83924 1.000 71.47322 451 LEU A N 1
ATOM 3482 C CA . LEU A 1 451 ? 115.28066 150.36187 150.53373 1.000 64.39523 451 LEU A CA 1
ATOM 3483 C C . LEU A 1 451 ? 114.05361 149.86812 151.28379 1.000 67.12663 451 LEU A C 1
ATOM 3484 O O . LEU A 1 451 ? 113.40154 150.64540 151.98753 1.000 72.10184 451 LEU A O 1
ATOM 3489 N N . ALA A 1 452 ? 113.74079 148.58213 151.13475 1.000 64.80326 452 ALA A N 1
ATOM 3490 C CA . ALA A 1 452 ? 112.59618 147.99202 151.81350 1.000 62.28776 452 ALA A CA 1
ATOM 3491 C C . ALA A 1 452 ? 112.85908 146.51494 152.06050 1.000 63.71786 452 ALA A C 1
ATOM 3492 O O . ALA A 1 452 ? 113.65396 145.88576 151.35953 1.000 66.05651 452 ALA A O 1
ATOM 3494 N N . LYS A 1 453 ? 112.17466 145.96601 153.06630 1.000 66.37332 453 LYS A N 1
ATOM 3495 C CA . LYS A 1 453 ? 112.31269 144.54867 153.37911 1.000 63.67132 453 LYS A CA 1
ATOM 3496 C C . LYS A 1 453 ? 111.69975 143.65309 152.31197 1.000 64.26557 453 LYS A C 1
ATOM 3497 O O . LYS A 1 453 ? 112.10189 142.49189 152.19263 1.000 68.68178 453 LYS A O 1
ATOM 3503 N N . ASN A 1 454 ? 110.74312 144.16192 151.53464 1.000 68.28381 454 ASN A N 1
ATOM 3504 C CA . ASN A 1 454 ? 110.04057 143.36567 150.53560 1.000 66.84258 454 ASN A CA 1
ATOM 3505 C C . ASN A 1 454 ? 110.29469 143.86220 149.11754 1.000 67.75443 454 ASN A C 1
ATOM 3506 O O . ASN A 1 454 ? 109.44740 143.67435 148.23959 1.000 67.95405 454 ASN A O 1
ATOM 3511 N N . GLY A 1 455 ? 111.44093 144.49235 148.87496 1.000 66.30696 455 GLY A N 1
ATOM 3512 C CA . GLY A 1 455 ? 111.73963 144.96977 147.53908 1.000 62.39662 455 GLY A CA 1
ATOM 3513 C C . GLY A 1 455 ? 111.90056 143.82965 146.55289 1.000 64.90244 455 GLY A C 1
ATOM 3514 O O . GLY A 1 455 ? 112.35494 142.73785 146.89437 1.000 70.32332 455 GLY A O 1
ATOM 3515 N N . ARG A 1 456 ? 111.51259 144.09350 145.30674 1.000 62.15959 456 ARG A N 1
ATOM 3516 C CA . ARG A 1 456 ? 111.59686 143.11226 144.23548 1.000 60.75380 456 ARG A CA 1
ATOM 3517 C C . ARG A 1 456 ? 112.78595 143.35939 143.31401 1.000 63.07819 456 ARG A C 1
ATOM 3518 O O . ARG A 1 456 ? 112.84896 142.78534 142.22209 1.000 61.47715 456 ARG A O 1
ATOM 3526 N N . VAL A 1 457 ? 113.72377 144.20632 143.72982 1.000 68.43055 457 VAL A N 1
ATOM 3527 C CA . VAL A 1 457 ? 114.97837 144.41951 143.01977 1.000 69.69862 457 VAL A CA 1
ATOM 3528 C C . VAL A 1 457 ? 116.11479 144.10584 143.98139 1.000 68.46864 457 VAL A C 1
ATOM 3529 O O . VAL A 1 457 ? 116.16043 144.64933 145.09005 1.000 65.52996 457 VAL A O 1
ATOM 3533 N N . THR A 1 458 ? 117.02160 143.22578 143.56503 1.000 66.95843 458 THR A N 1
ATOM 3534 C CA . THR A 1 458 ? 118.15097 142.81161 144.38611 1.000 67.14109 458 THR A CA 1
ATOM 3535 C C . THR A 1 458 ? 119.44094 143.30798 143.75192 1.000 72.18147 458 THR A C 1
ATOM 3536 O O . THR A 1 458 ? 119.67772 143.08497 142.56011 1.000 74.56955 458 THR A O 1
ATOM 3540 N N . GLU A 1 459 ? 120.26979 143.97821 144.54881 1.000 74.03976 459 GLU A N 1
ATOM 3541 C CA . GLU A 1 459 ? 121.51012 144.56888 144.06758 1.000 72.81005 459 GLU A CA 1
ATOM 3542 C C . GLU A 1 459 ? 122.67529 144.08624 144.91686 1.000 74.12956 459 GLU A C 1
ATOM 3543 O O . GLU A 1 459 ? 122.62622 144.16214 146.14859 1.000 72.58397 459 GLU A O 1
ATOM 3549 N N . ILE A 1 460 ? 123.71893 143.59267 144.25157 1.000 75.34296 460 ILE A N 1
ATOM 3550 C CA . ILE A 1 460 ? 124.95011 143.18599 144.91679 1.000 70.62530 460 ILE A CA 1
ATOM 3551 C C . ILE A 1 460 ? 126.05835 143.21857 143.87576 1.000 70.62944 460 ILE A C 1
ATOM 3552 O O . ILE A 1 460 ? 125.81530 143.00967 142.68505 1.000 73.64109 460 ILE A O 1
ATOM 3557 N N . LEU A 1 461 ? 127.28043 143.50913 144.32477 1.000 68.81005 461 LEU A N 1
ATOM 3558 C CA . LEU A 1 461 ? 128.39880 143.66477 143.40069 1.000 70.53068 461 LEU A CA 1
ATOM 3559 C C . LEU A 1 461 ? 128.89533 142.34995 142.81766 1.000 70.94219 461 LEU A C 1
ATOM 3560 O O . LEU A 1 461 ? 129.68093 142.37768 141.86491 1.000 72.02224 461 LEU A O 1
ATOM 3565 N N . SER A 1 462 ? 128.46358 141.21226 143.34741 1.000 69.84362 462 SER A N 1
ATOM 3566 C CA . SER A 1 462 ? 128.88929 139.92467 142.81884 1.000 66.07781 462 SER A CA 1
ATOM 3567 C C . SER A 1 462 ? 128.07420 139.59322 141.57547 1.000 65.87890 462 SER A C 1
ATOM 3568 O O . SER A 1 462 ? 126.89376 139.24456 141.67663 1.000 67.11266 462 SER A O 1
ATOM 3571 N N . GLU A 1 463 ? 128.70349 139.69836 140.40216 1.000 66.90583 463 GLU A N 1
ATOM 3572 C CA . GLU A 1 463 ? 128.01753 139.33975 139.16546 1.000 66.63164 463 GLU A CA 1
ATOM 3573 C C . GLU A 1 463 ? 127.67504 137.85750 139.12307 1.000 70.05537 463 GLU A C 1
ATOM 3574 O O . GLU A 1 463 ? 126.74188 137.45880 138.41739 1.000 67.55833 463 GLU A O 1
ATOM 3580 N N . ASN A 1 464 ? 128.41999 137.02914 139.85760 1.000 67.04664 464 ASN A N 1
ATOM 3581 C CA . ASN A 1 464 ? 128.12217 135.60203 139.89344 1.000 60.15808 464 ASN A CA 1
ATOM 3582 C C . ASN A 1 464 ? 126.88587 135.31416 140.73545 1.000 62.24132 464 ASN A C 1
ATOM 3583 O O . ASN A 1 464 ? 126.07395 134.45222 140.38024 1.000 57.56068 464 ASN A O 1
ATOM 3588 N N . CYS A 1 465 ? 126.73073 136.01792 141.85888 1.000 64.44333 465 CYS A N 1
ATOM 3589 C CA . CYS A 1 465 ? 125.55277 135.82346 142.69781 1.000 59.01612 465 CYS A CA 1
ATOM 3590 C C . CYS A 1 465 ? 124.28153 136.25312 141.97607 1.000 54.36796 465 CYS A C 1
ATOM 3591 O O . CYS A 1 465 ? 123.24472 135.58916 142.08247 1.000 62.73238 465 CYS A O 1
ATOM 3594 N N . LEU A 1 466 ? 124.34074 137.36516 141.24021 1.000 54.12214 466 LEU A N 1
ATOM 3595 C CA . LEU A 1 466 ? 123.16639 137.83781 140.51369 1.000 56.03855 466 LEU A CA 1
ATOM 3596 C C . LEU A 1 466 ? 122.73578 136.84296 139.44488 1.000 57.23578 466 LEU A C 1
ATOM 3597 O O . LEU A 1 466 ? 121.53798 136.60270 139.25808 1.000 61.54563 466 LEU A O 1
ATOM 3602 N N . GLN A 1 467 ? 123.69726 136.26536 138.72156 1.000 56.04544 467 GLN A N 1
ATOM 3603 C CA . GLN A 1 467 ? 123.36163 135.26430 137.71572 1.000 55.33976 467 GLN A CA 1
ATOM 3604 C C . GLN A 1 467 ? 122.76766 134.01319 138.34931 1.000 58.74508 467 GLN A C 1
ATOM 3605 O O . GLN A 1 467 ? 121.85811 133.40306 137.77744 1.000 62.65327 467 GLN A O 1
ATOM 3611 N N . GLY A 1 468 ? 123.25689 133.62379 139.52695 1.000 58.99714 468 GLY A N 1
ATOM 3612 C CA . GLY A 1 468 ? 122.70443 132.45907 140.19682 1.000 52.69020 468 GLY A CA 1
ATOM 3613 C C . GLY A 1 468 ? 121.26754 132.65690 140.63983 1.000 56.13177 468 GLY A C 1
ATOM 3614 O O . GLY A 1 468 ? 120.43691 131.75590 140.49761 1.000 63.53561 468 GLY A O 1
ATOM 3615 N N . LEU A 1 469 ? 120.95479 133.83260 141.18971 1.000 51.01020 469 LEU A N 1
ATOM 3616 C CA . LEU A 1 469 ? 119.58538 134.10874 141.61321 1.000 49.37810 469 LEU A CA 1
ATOM 3617 C C . LEU A 1 469 ? 118.63443 134.13504 140.42412 1.000 55.38459 469 LEU A C 1
ATOM 3618 O O . LEU A 1 469 ? 117.50895 133.63231 140.50899 1.000 62.15197 469 LEU A O 1
ATOM 3623 N N . LEU A 1 470 ? 119.06850 134.72352 139.30818 1.000 54.66346 470 LEU A N 1
ATOM 3624 C CA . LEU A 1 470 ? 118.20028 134.84196 138.14170 1.000 53.76159 470 LEU A CA 1
ATOM 3625 C C . LEU A 1 470 ? 117.85428 133.47791 137.55644 1.000 57.23565 470 LEU A C 1
ATOM 3626 O O . LEU A 1 470 ? 116.69760 133.22503 137.20102 1.000 63.64867 470 LEU A O 1
ATOM 3631 N N . GLN A 1 471 ? 118.84084 132.58465 137.44204 1.000 56.42113 471 GLN A N 1
ATOM 3632 C CA . GLN A 1 471 ? 118.57052 131.28138 136.84255 1.000 56.83011 471 GLN A CA 1
ATOM 3633 C C . GLN A 1 471 ? 117.80942 130.36900 137.79631 1.000 59.77699 471 GLN A C 1
ATOM 3634 O O . GLN A 1 471 ? 117.07328 129.48592 137.34617 1.000 65.09807 471 GLN A O 1
ATOM 3640 N N . GLY A 1 472 ? 117.96821 130.55914 139.10651 1.000 56.61746 472 GLY A N 1
ATOM 3641 C CA . GLY A 1 472 ? 117.12407 129.84470 140.04762 1.000 49.40065 472 GLY A CA 1
ATOM 3642 C C . GLY A 1 472 ? 115.66932 130.25750 139.95193 1.000 54.92570 472 GLY A C 1
ATOM 3643 O O . GLY A 1 472 ? 114.77074 129.43222 140.12956 1.000 61.79164 472 GLY A O 1
ATOM 3644 N N . TYR A 1 473 ? 115.41864 131.53823 139.67309 1.000 58.96400 473 TYR A N 1
ATOM 3645 C CA . TYR A 1 473 ? 114.05333 132.02497 139.50951 1.000 55.24645 473 TYR A CA 1
ATOM 3646 C C . TYR A 1 473 ? 113.42256 131.48968 138.23105 1.000 54.68831 473 TYR A C 1
ATOM 3647 O O . TYR A 1 473 ? 112.26953 131.04594 138.23923 1.000 56.75549 473 TYR A O 1
ATOM 3656 N N . ILE A 1 474 ? 114.16551 131.51994 137.12458 1.000 53.95516 474 ILE A N 1
ATOM 3657 C CA . ILE A 1 474 ? 113.60581 131.13161 135.83455 1.000 55.20966 474 ILE A CA 1
ATOM 3658 C C . ILE A 1 474 ? 113.34097 129.63122 135.78333 1.000 60.05530 474 ILE A C 1
ATOM 3659 O O . ILE A 1 474 ? 112.33691 129.18448 135.21537 1.000 65.34545 474 ILE A O 1
ATOM 3664 N N . LEU A 1 475 ? 114.22806 128.82835 136.37520 1.000 62.35688 475 LEU A N 1
ATOM 3665 C CA . LEU A 1 475 ? 114.07844 127.37912 136.30222 1.000 58.40288 475 LEU A CA 1
ATOM 3666 C C . LEU A 1 475 ? 112.89142 126.86974 137.10881 1.000 61.10552 475 LEU A C 1
ATOM 3667 O O . LEU A 1 475 ? 112.40246 125.76924 136.83505 1.000 65.53125 475 LEU A O 1
ATOM 3672 N N . THR A 1 476 ? 112.41951 127.63334 138.09072 1.000 60.04088 476 THR A N 1
ATOM 3673 C CA . THR A 1 476 ? 111.20608 127.29385 138.81978 1.000 58.80532 476 THR A CA 1
ATOM 3674 C C . THR A 1 476 ? 109.94862 127.72093 138.06081 1.000 60.12793 476 THR A C 1
ATOM 3675 O O . THR A 1 476 ? 108.85916 127.21030 138.33703 1.000 65.64179 476 THR A O 1
ATOM 3679 N N . GLY A 1 477 ? 110.08707 128.59262 137.06590 1.000 61.39474 477 GLY A N 1
ATOM 3680 C CA . GLY A 1 477 ? 108.97099 128.93894 136.20813 1.000 54.40648 477 GLY A CA 1
ATOM 3681 C C . GLY A 1 477 ? 108.48516 130.36874 136.31981 1.000 59.59007 477 GLY A C 1
ATOM 3682 O O . GLY A 1 477 ? 107.28445 130.62509 136.19818 1.000 66.63245 477 GLY A O 1
ATOM 3683 N N . ARG A 1 478 ? 109.40029 131.31103 136.53746 1.000 61.55748 478 ARG A N 1
ATOM 3684 C CA . ARG A 1 478 ? 109.04195 132.71450 136.70398 1.000 55.93892 478 ARG A CA 1
ATOM 3685 C C . ARG A 1 478 ? 109.92650 133.55144 135.78152 1.000 55.09638 478 ARG A C 1
ATOM 3686 O O . ARG A 1 478 ? 110.67809 133.01783 134.96073 1.000 60.36360 478 ARG A O 1
ATOM 3694 N N . TYR A 1 479 ? 109.82933 134.87495 135.90324 1.000 55.51517 479 TYR A N 1
ATOM 3695 C CA . TYR A 1 479 ? 110.45704 135.79724 134.96693 1.000 55.18833 479 TYR A CA 1
ATOM 3696 C C . TYR A 1 479 ? 111.43587 136.72242 135.67940 1.000 57.11172 479 TYR A C 1
ATOM 3697 O O . TYR A 1 479 ? 111.31937 136.98357 136.87872 1.000 62.32436 479 TYR A O 1
ATOM 3706 N N . GLY A 1 480 ? 112.40222 137.22265 134.91870 1.000 56.03691 480 GLY A N 1
ATOM 3707 C CA . GLY A 1 480 ? 113.38883 138.13384 135.46802 1.000 59.18846 480 GLY A CA 1
ATOM 3708 C C . GLY A 1 480 ? 114.25841 138.71017 134.37110 1.000 61.01376 480 GLY A C 1
ATOM 3709 O O . GLY A 1 480 ? 114.34948 138.16563 133.26573 1.000 54.98586 480 GLY A O 1
ATOM 3710 N N . VAL A 1 481 ? 114.89933 139.83201 134.70304 1.000 61.74288 481 VAL A N 1
ATOM 3711 C CA . VAL A 1 481 ? 115.78519 140.54523 133.79029 1.000 61.30832 481 VAL A CA 1
ATOM 3712 C C . VAL A 1 481 ? 117.03456 140.96098 134.55676 1.000 61.64571 481 VAL A C 1
ATOM 3713 O O . VAL A 1 481 ? 116.96585 141.35383 135.72497 1.000 60.86209 481 VAL A O 1
ATOM 3717 N N . LEU A 1 482 ? 118.18781 140.85706 133.89451 1.000 63.07363 482 LEU A N 1
ATOM 3718 C CA . LEU A 1 482 ? 119.46456 141.25888 134.46857 1.000 64.77409 482 LEU A CA 1
ATOM 3719 C C . LEU A 1 482 ? 120.10991 142.32153 133.59216 1.000 67.62006 482 LEU A C 1
ATOM 3720 O O . LEU A 1 482 ? 120.10034 142.21419 132.36312 1.000 71.62324 482 LEU A O 1
ATOM 3725 N N . THR A 1 483 ? 120.67042 143.34702 134.23110 1.000 70.77385 483 THR A N 1
ATOM 3726 C CA . THR A 1 483 ? 121.36697 144.41860 133.53524 1.000 71.55172 483 THR A CA 1
ATOM 3727 C C . THR A 1 483 ? 122.70252 144.68473 134.21555 1.000 73.54933 483 THR A C 1
ATOM 3728 O O . THR A 1 483 ? 122.86095 144.45082 135.41597 1.000 73.88234 483 THR A O 1
ATOM 3732 N N . SER A 1 484 ? 123.66796 145.15657 133.43239 1.000 72.45048 484 SER A N 1
ATOM 3733 C CA . SER A 1 484 ? 125.01751 145.42057 133.92513 1.000 73.52412 484 SER A CA 1
ATOM 3734 C C . SER A 1 484 ? 125.76501 146.22382 132.86735 1.000 73.80149 484 SER A C 1
ATOM 3735 O O . SER A 1 484 ? 125.19565 146.63310 131.85092 1.000 71.72989 484 SER A O 1
ATOM 3738 N N . TYR A 1 485 ? 127.05145 146.45348 133.12341 1.000 76.67802 485 TYR A N 1
ATOM 3739 C CA . TYR A 1 485 ? 127.91795 147.07529 132.13189 1.000 65.94601 485 TYR A CA 1
ATOM 3740 C C . TYR A 1 485 ? 128.32914 146.05593 131.07720 1.000 69.75727 485 TYR A C 1
ATOM 3741 O O . TYR A 1 485 ? 128.58327 144.88600 131.38294 1.000 77.35572 485 TYR A O 1
ATOM 3750 N N . GLU A 1 486 ? 128.39384 146.50811 129.82475 1.000 65.21156 486 GLU A N 1
ATOM 3751 C CA . GLU A 1 486 ? 128.75819 145.60767 128.73730 1.000 63.62252 486 GLU A CA 1
ATOM 3752 C C . GLU A 1 486 ? 130.17600 145.07890 128.90900 1.000 59.93535 486 GLU A C 1
ATOM 3753 O O . GLU A 1 486 ? 130.44293 143.89950 128.65117 1.000 67.64541 486 GLU A O 1
ATOM 3759 N N . ALA A 1 487 ? 131.09739 145.93509 129.35335 1.000 63.47063 487 ALA A N 1
ATOM 3760 C CA . ALA A 1 487 ? 132.49439 145.52951 129.46454 1.000 64.45008 487 ALA A CA 1
ATOM 3761 C C . ALA A 1 487 ? 132.69313 144.49180 130.56236 1.000 67.64900 487 ALA A C 1
ATOM 3762 O O . ALA A 1 487 ? 133.56959 143.62702 130.45520 1.000 70.61903 487 ALA A O 1
ATOM 3764 N N . PHE A 1 488 ? 131.90216 144.56463 131.62940 1.000 66.93455 488 PHE A N 1
ATOM 3765 C CA . PHE A 1 488 ? 132.03564 143.64465 132.75003 1.000 67.83455 488 PHE A CA 1
ATOM 3766 C C . PHE A 1 488 ? 131.04313 142.49107 132.69881 1.000 69.44443 488 PHE A C 1
ATOM 3767 O O . PHE A 1 488 ? 131.04569 141.64904 133.60132 1.000 71.86944 488 PHE A O 1
ATOM 3775 N N . ALA A 1 489 ? 130.19336 142.43991 131.67696 1.000 72.44255 489 ALA A N 1
ATOM 3776 C CA . ALA A 1 489 ? 129.38020 141.24873 131.44299 1.000 68.43617 489 ALA A CA 1
ATOM 3777 C C . ALA A 1 489 ? 130.17800 139.95042 131.30819 1.000 68.25185 489 ALA A C 1
ATOM 3778 O O . ALA A 1 489 ? 129.73412 138.93460 131.86970 1.000 69.49265 489 ALA A O 1
ATOM 3780 N N . PRO A 1 490 ? 131.33275 139.88892 130.59166 1.000 69.12601 490 PRO A N 1
ATOM 3781 C CA . PRO A 1 490 ? 132.00477 138.59137 130.39702 1.000 70.29987 490 PRO A CA 1
ATOM 3782 C C . PRO A 1 490 ? 132.49858 137.90726 131.66723 1.000 67.16486 490 PRO A C 1
ATOM 3783 O O . PRO A 1 490 ? 133.10777 136.83640 131.58803 1.000 67.23964 490 PRO A O 1
ATOM 3787 N N . VAL A 1 491 ? 132.25976 138.50571 132.83632 1.000 64.47499 491 VAL A N 1
ATOM 3788 C CA . VAL A 1 491 ? 132.62859 137.87003 134.09602 1.000 61.01642 491 VAL A CA 1
ATOM 3789 C C . VAL A 1 491 ? 131.86176 136.57157 134.31641 1.000 63.39744 491 VAL A C 1
ATOM 3790 O O . VAL A 1 491 ? 132.39466 135.62950 134.91284 1.000 72.02238 491 VAL A O 1
ATOM 3794 N N . ILE A 1 492 ? 130.62849 136.48503 133.82154 1.000 64.58627 492 ILE A N 1
ATOM 3795 C CA . ILE A 1 492 ? 129.77345 135.32512 134.05027 1.000 67.32314 492 ILE A CA 1
ATOM 3796 C C . ILE A 1 492 ? 129.60715 134.54158 132.75587 1.000 65.24671 492 ILE A C 1
ATOM 3797 O O . ILE A 1 492 ? 128.56963 133.91092 132.52770 1.000 69.59755 492 ILE A O 1
ATOM 3802 N N . SER A 1 493 ? 130.63030 134.57815 131.90117 1.000 62.30515 493 SER A N 1
ATOM 3803 C CA . SER A 1 493 ? 130.54488 133.91095 130.60638 1.000 65.54618 493 SER A CA 1
ATOM 3804 C C . SER A 1 493 ? 130.38749 132.40108 130.75819 1.000 67.55582 493 SER A C 1
ATOM 3805 O O . SER A 1 493 ? 129.62829 131.77246 130.01230 1.000 69.01088 493 SER A O 1
ATOM 3808 N N . SER A 1 494 ? 131.09811 131.79890 131.71434 1.000 63.47793 494 SER A N 1
ATOM 3809 C CA . SER A 1 494 ? 131.06256 130.34542 131.85296 1.000 63.27096 494 SER A CA 1
ATOM 3810 C C . SER A 1 494 ? 129.72080 129.86119 132.39275 1.000 67.62637 494 SER A C 1
ATOM 3811 O O . SER A 1 494 ? 129.22887 128.80454 131.98114 1.000 67.09261 494 SER A O 1
ATOM 3814 N N . MET A 1 495 ? 129.11609 130.61346 133.31658 1.000 69.30584 495 MET A N 1
ATOM 3815 C CA . MET A 1 495 ? 127.83236 130.20380 133.88127 1.000 66.80606 495 MET A CA 1
ATOM 3816 C C . MET A 1 495 ? 126.72820 130.20685 132.83182 1.000 66.68128 495 MET A C 1
ATOM 3817 O O . MET A 1 495 ? 125.85740 129.32949 132.83619 1.000 68.26384 495 MET A O 1
ATOM 3822 N N . MET A 1 496 ? 126.73746 131.19098 131.93240 1.000 61.81346 496 MET A N 1
ATOM 3823 C CA . MET A 1 496 ? 125.76238 131.20075 130.84831 1.000 59.01464 496 MET A CA 1
ATOM 3824 C C . MET A 1 496 ? 125.92017 129.97234 129.96087 1.000 63.49290 496 MET A C 1
ATOM 3825 O O . MET A 1 496 ? 124.93420 129.45149 129.42724 1.000 73.28394 496 MET A O 1
ATOM 3830 N N . ASP A 1 497 ? 127.15544 129.49370 129.79172 1.000 63.05824 497 ASP A N 1
ATOM 3831 C CA . ASP A 1 497 ? 127.38447 128.30671 128.97326 1.000 66.82274 497 ASP A CA 1
ATOM 3832 C C . ASP A 1 497 ? 126.80327 127.05830 129.62655 1.000 68.73261 497 ASP A C 1
ATOM 3833 O O . ASP A 1 497 ? 126.26363 126.18437 128.93915 1.000 68.43205 497 ASP A O 1
ATOM 3838 N N . GLN A 1 498 ? 126.92146 126.94735 130.95177 1.000 68.54355 498 GLN A N 1
ATOM 3839 C CA . GLN A 1 498 ? 126.34188 125.80618 131.65341 1.000 67.93549 498 GLN A CA 1
ATOM 3840 C C . GLN A 1 498 ? 124.82226 125.81035 131.54900 1.000 66.98346 498 GLN A C 1
ATOM 3841 O O . GLN A 1 498 ? 124.19959 124.75337 131.39520 1.000 66.19933 498 GLN A O 1
ATOM 3847 N N . TYR A 1 499 ? 124.20767 126.99241 131.64087 1.000 66.87024 499 TYR A N 1
ATOM 3848 C CA . TYR A 1 499 ? 122.76460 127.09896 131.45396 1.000 63.55236 499 TYR A CA 1
ATOM 3849 C C . TYR A 1 499 ? 122.36607 126.72292 130.03299 1.000 58.61775 499 TYR A C 1
ATOM 3850 O O . TYR A 1 499 ? 121.32495 126.09281 129.81855 1.000 62.07072 499 TYR A O 1
ATOM 3859 N N . ALA A 1 500 ? 123.17805 127.10913 129.04734 1.000 55.28495 500 ALA A N 1
ATOM 3860 C CA . ALA A 1 500 ? 122.86433 126.78327 127.66094 1.000 57.03978 500 ALA A CA 1
ATOM 3861 C C . ALA A 1 500 ? 122.88741 125.28086 127.41550 1.000 62.97283 500 ALA A C 1
ATOM 3862 O O . ALA A 1 500 ? 122.20335 124.79003 126.51088 1.000 64.80146 500 ALA A O 1
ATOM 3864 N N . LYS A 1 501 ? 123.66956 124.53700 128.19998 1.000 65.45546 501 LYS A N 1
ATOM 3865 C CA . LYS A 1 501 ? 123.69572 123.08531 128.05447 1.000 63.75378 501 LYS A CA 1
ATOM 3866 C C . LYS A 1 501 ? 122.44007 122.45108 128.64000 1.000 65.52848 501 LYS A C 1
ATOM 3867 O O . LYS A 1 501 ? 121.96923 121.42058 128.14617 1.000 71.37009 501 LYS A O 1
ATOM 3873 N N . PHE A 1 502 ? 121.89088 123.04941 129.69882 1.000 61.46910 502 PHE A N 1
ATOM 3874 C CA . PHE A 1 502 ? 120.63324 122.56921 130.26178 1.000 56.63881 502 PHE A CA 1
ATOM 3875 C C . PHE A 1 502 ? 119.49195 122.70240 129.26017 1.000 62.12508 502 PHE A C 1
ATOM 3876 O O . PHE A 1 502 ? 118.67937 121.78281 129.10714 1.000 65.35567 502 PHE A O 1
ATOM 3884 N N . LEU A 1 503 ? 119.41773 123.84104 128.56784 1.000 64.43312 503 LEU A N 1
ATOM 3885 C CA . LEU A 1 503 ? 118.32118 124.08421 127.63544 1.000 62.62797 503 LEU A CA 1
ATOM 3886 C C . LEU A 1 503 ? 118.33764 123.08676 126.48477 1.000 64.67878 503 LEU A C 1
ATOM 3887 O O . LEU A 1 503 ? 117.29361 122.54763 126.10181 1.000 72.28918 503 LEU A O 1
ATOM 3892 N N . ALA A 1 504 ? 119.51639 122.84109 125.90743 1.000 64.11032 504 ALA A N 1
ATOM 3893 C CA . ALA A 1 504 ? 119.60330 121.93133 124.76953 1.000 69.32477 504 ALA A CA 1
ATOM 3894 C C . ALA A 1 504 ? 119.24427 120.50639 125.16933 1.000 69.61254 504 ALA A C 1
ATOM 3895 O O . ALA A 1 504 ? 118.54146 119.80574 124.43267 1.000 75.28436 504 ALA A O 1
ATOM 3897 N N . GLN A 1 505 ? 119.72082 120.05815 126.33111 1.000 65.11483 505 GLN A N 1
ATOM 3898 C CA . GLN A 1 505 ? 119.42277 118.70247 126.77814 1.000 67.63693 505 GLN A CA 1
ATOM 3899 C C . GLN A 1 505 ? 117.94508 118.54277 127.11216 1.000 72.96167 505 GLN A C 1
ATOM 3900 O O . GLN A 1 505 ? 117.31716 117.54953 126.72849 1.000 78.10201 505 GLN A O 1
ATOM 3906 N N . SER A 1 506 ? 117.36769 119.51517 127.82454 1.000 69.80370 506 SER A N 1
ATOM 3907 C CA . SER A 1 506 ? 115.97138 119.40564 128.23169 1.000 67.12962 506 SER A CA 1
ATOM 3908 C C . SER A 1 506 ? 115.01547 119.47179 127.04904 1.000 72.88622 506 SER A C 1
ATOM 3909 O O . SER A 1 506 ? 113.83116 119.16159 127.20841 1.000 75.53835 506 SER A O 1
ATOM 3912 N N . LYS A 1 507 ? 115.49998 119.86950 125.87170 1.000 74.40538 507 LYS A N 1
ATOM 3913 C CA . LYS A 1 507 ? 114.67053 119.86194 124.67440 1.000 75.76444 507 LYS A CA 1
ATOM 3914 C C . LYS A 1 507 ? 114.30175 118.45153 124.23471 1.000 78.94067 507 LYS A C 1
ATOM 3915 O O . LYS A 1 507 ? 113.31928 118.28046 123.50597 1.000 83.91247 507 LYS A O 1
ATOM 3921 N N . GLU A 1 508 ? 115.06558 117.44407 124.65200 1.000 79.55654 508 GLU A N 1
ATOM 3922 C CA . GLU A 1 508 ? 114.79368 116.05546 124.30845 1.000 79.44485 508 GLU A CA 1
ATOM 3923 C C . GLU A 1 508 ? 113.94133 115.34548 125.34991 1.000 75.00797 508 GLU A C 1
ATOM 3924 O O . GLU A 1 508 ? 113.62925 114.16426 125.17516 1.000 76.93321 508 GLU A O 1
ATOM 3930 N N . VAL A 1 509 ? 113.55901 116.03251 126.42061 1.000 72.51539 509 VAL A N 1
ATOM 3931 C CA . VAL A 1 509 ? 112.75558 115.45591 127.49052 1.000 71.34789 509 VAL A CA 1
ATOM 3932 C C . VAL A 1 509 ? 111.30449 115.84647 127.25040 1.000 72.54403 509 VAL A C 1
ATOM 3933 O O . VAL A 1 509 ? 110.97990 117.03619 127.16014 1.000 73.32282 509 VAL A O 1
ATOM 3937 N N . LYS A 1 510 ? 110.42923 114.84644 127.15076 1.000 73.74068 510 LYS A N 1
ATOM 3938 C CA . LYS A 1 510 ? 109.04482 115.07777 126.76053 1.000 75.91857 510 LYS A CA 1
ATOM 3939 C C . LYS A 1 510 ? 108.14183 115.47167 127.92156 1.000 80.55364 510 LYS A C 1
ATOM 3940 O O . LYS A 1 510 ? 106.99023 115.84936 127.68264 1.000 89.43393 510 LYS A O 1
ATOM 3946 N N . TRP A 1 511 ? 108.62173 115.39931 129.16252 1.000 74.13878 511 TRP A N 1
ATOM 3947 C CA . TRP A 1 511 ? 107.80963 115.74696 130.32236 1.000 68.92344 511 TRP A CA 1
ATOM 3948 C C . TRP A 1 511 ? 108.31999 116.99428 131.03568 1.000 71.07383 511 TRP A C 1
ATOM 3949 O O . TRP A 1 511 ? 107.96727 117.22516 132.19545 1.000 72.11091 511 TRP A O 1
ATOM 3960 N N . ARG A 1 512 ? 109.13594 117.81013 130.36860 1.000 71.91061 512 ARG A N 1
ATOM 3961 C CA . ARG A 1 512 ? 109.72012 118.98330 131.01197 1.000 70.09643 512 ARG A CA 1
ATOM 3962 C C . ARG A 1 512 ? 108.79077 120.19376 130.94629 1.000 80.47397 512 ARG A C 1
ATOM 3963 O O . ARG A 1 512 ? 108.39741 120.73728 131.98318 1.000 84.45495 512 ARG A O 1
ATOM 3971 N N . GLY A 1 513 ? 108.43433 120.62801 129.74055 1.000 79.55866 513 GLY A N 1
ATOM 3972 C CA . GLY A 1 513 ? 107.52040 121.74640 129.60488 1.000 80.29734 513 GLY A CA 1
ATOM 3973 C C . GLY A 1 513 ? 108.12837 122.99891 129.00655 1.000 79.06984 513 GLY A C 1
ATOM 3974 O O . GLY A 1 513 ? 108.93395 122.92217 128.07472 1.000 84.11069 513 GLY A O 1
ATOM 3975 N N . ASP A 1 514 ? 107.74913 124.16133 129.53705 1.000 77.31162 514 ASP A N 1
ATOM 3976 C CA . ASP A 1 514 ? 108.15112 125.44794 128.98798 1.000 77.63833 514 ASP A CA 1
ATOM 3977 C C . ASP A 1 514 ? 108.77652 126.31200 130.07339 1.000 72.07372 514 ASP A C 1
ATOM 3978 O O . ASP A 1 514 ? 108.44150 126.19456 131.25462 1.000 76.65736 514 ASP A O 1
ATOM 3983 N N . LEU A 1 515 ? 109.68948 127.18723 129.65524 1.000 66.74362 515 LEU A N 1
ATOM 3984 C CA . LEU A 1 515 ? 110.38102 128.09379 130.55994 1.000 66.65693 515 LEU A CA 1
ATOM 3985 C C . LEU A 1 515 ? 110.49789 129.46457 129.91063 1.000 69.24537 515 LEU A C 1
ATOM 3986 O O . LEU A 1 515 ? 110.46331 129.59939 128.68611 1.000 68.81007 515 LEU A O 1
ATOM 3991 N N . ALA A 1 516 ? 110.64717 130.48444 130.75057 1.000 68.49146 516 ALA A N 1
ATOM 3992 C CA . ALA A 1 516 ? 110.87511 131.83624 130.26816 1.000 61.24518 516 ALA A CA 1
ATOM 3993 C C . ALA A 1 516 ? 112.30696 131.98817 129.76173 1.000 68.49135 516 ALA A C 1
ATOM 3994 O O . ALA A 1 516 ? 113.17721 131.15334 130.01852 1.000 83.05172 516 ALA A O 1
ATOM 3996 N N . SER A 1 517 ? 112.54404 133.07260 129.03058 1.000 65.61615 517 SER A N 1
ATOM 3997 C CA . SER A 1 517 ? 113.85891 133.32518 128.46472 1.000 60.63972 517 SER A CA 1
ATOM 3998 C C . SER A 1 517 ? 114.76432 134.02946 129.47117 1.000 61.53694 517 SER A C 1
ATOM 3999 O O . SER A 1 517 ? 114.30802 134.69630 130.40238 1.000 70.42673 517 SER A O 1
ATOM 4002 N N . LEU A 1 518 ? 116.06891 133.86765 129.26734 1.000 60.97870 518 LEU A N 1
ATOM 4003 C CA . LEU A 1 518 ? 117.09101 134.56644 130.03608 1.000 58.69446 518 LEU A CA 1
ATOM 4004 C C . LEU A 1 518 ? 117.42359 135.86603 129.31452 1.000 60.02072 518 LEU A C 1
ATOM 4005 O O . LEU A 1 518 ? 118.00271 135.84130 128.22379 1.000 65.11513 518 LEU A O 1
ATOM 4010 N N . ASN A 1 519 ? 117.06614 136.99414 129.92251 1.000 58.66396 519 ASN A N 1
ATOM 4011 C CA . ASN A 1 519 ? 117.12155 138.29060 129.26177 1.000 58.78623 519 ASN A CA 1
ATOM 4012 C C . ASN A 1 519 ? 118.18176 139.17516 129.90173 1.000 61.56644 519 ASN A C 1
ATOM 4013 O O . ASN A 1 519 ? 118.26300 139.27572 131.12985 1.000 63.08484 519 ASN A O 1
ATOM 4018 N N . TYR A 1 520 ? 118.98835 139.81871 129.05711 1.000 60.01140 520 TYR A N 1
ATOM 4019 C CA . TYR A 1 520 ? 120.05332 140.70863 129.49589 1.000 59.59086 520 TYR A CA 1
ATOM 4020 C C . TYR A 1 520 ? 119.89187 142.07428 128.84560 1.000 66.83535 520 TYR A C 1
ATOM 4021 O O . TYR A 1 520 ? 119.60061 142.17220 127.65029 1.000 66.36439 520 TYR A O 1
ATOM 4030 N N . ILE A 1 521 ? 120.08578 143.12465 129.63901 1.000 71.29206 521 ILE A N 1
ATOM 4031 C CA . ILE A 1 521 ? 120.10634 144.50180 129.15589 1.000 68.34917 521 ILE A CA 1
ATOM 4032 C C . ILE A 1 521 ? 121.50187 145.04951 129.42052 1.000 70.63346 521 ILE A C 1
ATOM 4033 O O . ILE A 1 521 ? 121.89602 145.22773 130.57915 1.000 70.27238 521 ILE A O 1
ATOM 4038 N N . LEU A 1 522 ? 122.24902 145.32408 128.35704 1.000 69.81941 522 LEU A N 1
ATOM 4039 C CA . LEU A 1 522 ? 123.60890 145.83717 128.46762 1.000 67.33524 522 LEU A CA 1
ATOM 4040 C C . LEU A 1 522 ? 123.64787 147.25368 127.91163 1.000 72.26873 522 LEU A C 1
ATOM 4041 O O . LEU A 1 522 ? 123.24334 147.48603 126.76818 1.000 77.10344 522 LEU A O 1
ATOM 4046 N N . THR A 1 523 ? 124.12840 148.19563 128.72007 1.000 69.21326 523 THR A N 1
ATOM 4047 C CA . THR A 1 523 ? 124.22917 149.58903 128.31327 1.000 71.30488 523 THR A CA 1
ATOM 4048 C C . THR A 1 523 ? 125.52339 150.17116 128.86482 1.000 72.08693 523 THR A C 1
ATOM 4049 O O . THR A 1 523 ? 126.37560 149.45124 129.39380 1.000 75.65845 523 THR A O 1
ATOM 4053 N N . SER A 1 524 ? 125.65994 151.49378 128.74429 1.000 74.99843 524 SER A N 1
ATOM 4054 C CA . SER A 1 524 ? 126.88616 152.20424 129.11158 1.000 71.79920 524 SER A CA 1
ATOM 4055 C C . SER A 1 524 ? 128.08962 151.60821 128.38516 1.000 74.40027 524 SER A C 1
ATOM 4056 O O . SER A 1 524 ? 129.10815 151.26843 128.98972 1.000 80.19304 524 SER A O 1
ATOM 4059 N N . THR A 1 525 ? 127.95763 151.48171 127.06745 1.000 76.55610 525 THR A N 1
ATOM 4060 C CA . THR A 1 525 ? 128.97596 150.83377 126.26064 1.000 77.27658 525 THR A CA 1
ATOM 4061 C C . THR A 1 525 ? 130.26937 151.64864 126.26209 1.000 75.69059 525 THR A C 1
ATOM 4062 O O . THR A 1 525 ? 130.34850 152.75524 126.79986 1.000 73.54414 525 THR A O 1
ATOM 4066 N N . GLY A 1 526 ? 131.29654 151.07765 125.63695 1.000 72.34415 526 GLY A N 1
ATOM 4067 C CA . GLY A 1 526 ? 132.61377 151.68125 125.65449 1.000 71.80543 526 GLY A CA 1
ATOM 4068 C C . GLY A 1 526 ? 132.78934 152.85543 124.71774 1.000 77.88569 526 GLY A C 1
ATOM 4069 O O . GLY A 1 526 ? 133.84153 153.50140 124.76017 1.000 81.57500 526 GLY A O 1
ATOM 4070 N N . TRP A 1 527 ? 131.79815 153.14643 123.87586 1.000 76.37909 527 TRP A N 1
ATOM 4071 C CA . TRP A 1 527 ? 131.90253 154.28972 122.98026 1.000 74.87849 527 TRP A CA 1
ATOM 4072 C C . TRP A 1 527 ? 131.64713 155.61792 123.68004 1.000 77.64968 527 TRP A C 1
ATOM 4073 O O . TRP A 1 527 ? 131.95363 156.66604 123.10263 1.000 77.46578 527 TRP A O 1
ATOM 4084 N N . ARG A 1 528 ? 131.09918 155.60616 124.89996 1.000 80.82226 528 ARG A N 1
ATOM 4085 C CA . ARG A 1 528 ? 130.76296 156.84551 125.59083 1.000 79.08404 528 ARG A CA 1
ATOM 4086 C C . ARG A 1 528 ? 131.11026 156.78742 127.07287 1.000 80.58678 528 ARG A C 1
ATOM 4087 O O . ARG A 1 528 ? 130.42648 157.40533 127.89528 1.000 86.56341 528 ARG A O 1
ATOM 4095 N N . GLN A 1 529 ? 132.15919 156.05757 127.43670 1.000 82.13054 529 GLN A N 1
ATOM 4096 C CA . GLN A 1 529 ? 132.62065 156.02635 128.82258 1.000 86.09447 529 GLN A CA 1
ATOM 4097 C C . GLN A 1 529 ? 133.41676 157.29844 129.08085 1.000 88.77932 529 GLN A C 1
ATOM 4098 O O . GLN A 1 529 ? 134.54996 157.44284 128.61778 1.000 93.63950 529 GLN A O 1
ATOM 4104 N N . ASP A 1 530 ? 132.81969 158.23109 129.82261 1.000 86.35393 530 ASP A N 1
ATOM 4105 C CA . ASP A 1 530 ? 133.41826 159.54404 130.03152 1.000 85.97311 530 ASP A CA 1
ATOM 4106 C C . ASP A 1 530 ? 134.26502 159.61436 131.29608 1.000 86.53506 530 ASP A C 1
ATOM 4107 O O . ASP A 1 530 ? 135.33438 160.23242 131.28736 1.000 87.19882 530 ASP A O 1
ATOM 4112 N N . HIS A 1 531 ? 133.81120 159.00128 132.38604 1.000 88.57808 531 HIS A N 1
ATOM 4113 C CA . HIS A 1 531 ? 134.55522 159.01929 133.63726 1.000 86.98674 531 HIS A CA 1
ATOM 4114 C C . HIS A 1 531 ? 135.57333 157.89058 133.74374 1.000 89.93026 531 HIS A C 1
ATOM 4115 O O . HIS A 1 531 ? 136.28401 157.81314 134.75178 1.000 91.03637 531 HIS A O 1
ATOM 4122 N N . ASN A 1 532 ? 135.65748 157.01821 132.73987 1.000 91.23805 532 ASN A N 1
ATOM 4123 C CA . ASN A 1 532 ? 136.61278 155.91912 132.72530 1.000 90.09009 532 ASN A CA 1
ATOM 4124 C C . ASN A 1 532 ? 137.18772 155.78267 131.32200 1.000 90.56764 532 ASN A C 1
ATOM 4125 O O . ASN A 1 532 ? 136.61472 156.27429 130.34730 1.000 96.07135 532 ASN A O 1
ATOM 4130 N N . GLY A 1 533 ? 138.33382 155.11056 131.22384 1.000 82.72441 533 GLY A N 1
ATOM 4131 C CA . GLY A 1 533 ? 138.99942 154.99111 129.93994 1.000 87.84587 533 GLY A CA 1
ATOM 4132 C C . GLY A 1 533 ? 139.73322 153.69042 129.67617 1.000 93.53541 533 GLY A C 1
ATOM 4133 O O . GLY A 1 533 ? 140.61188 153.28846 130.44506 1.000 99.14633 533 GLY A O 1
ATOM 4134 N N . PHE A 1 534 ? 139.34818 153.01618 128.59025 1.000 91.53580 534 PHE A N 1
ATOM 4135 C CA . PHE A 1 534 ? 140.03465 151.85263 128.03069 1.000 84.96700 534 PHE A CA 1
ATOM 4136 C C . PHE A 1 534 ? 139.95869 150.62704 128.93464 1.000 82.80429 534 PHE A C 1
ATOM 4137 O O . PHE A 1 534 ? 140.39522 149.54003 128.54729 1.000 88.54986 534 PHE A O 1
ATOM 4145 N N . ASN A 1 535 ? 139.39012 150.77371 130.12557 1.000 83.49312 535 ASN A N 1
ATOM 4146 C CA . ASN A 1 535 ? 139.13510 149.62541 130.98157 1.000 81.19759 535 ASN A CA 1
ATOM 4147 C C . ASN A 1 535 ? 137.68604 149.17713 130.93713 1.000 81.46034 535 ASN A C 1
ATOM 4148 O O . ASN A 1 535 ? 137.40828 147.98763 131.11756 1.000 85.02093 535 ASN A O 1
ATOM 4153 N N . HIS A 1 536 ? 136.76450 150.10469 130.71013 1.000 78.01571 536 HIS A N 1
ATOM 4154 C CA . HIS A 1 536 ? 135.35442 149.78324 130.51258 1.000 75.13510 536 HIS A CA 1
ATOM 4155 C C . HIS A 1 536 ? 135.03472 149.71110 129.01989 1.000 69.67789 536 HIS A C 1
ATOM 4156 O O . HIS A 1 536 ? 134.15595 150.40198 128.50673 1.000 74.67113 536 HIS A O 1
ATOM 4163 N N . GLN A 1 537 ? 135.76807 148.84453 128.31905 1.000 68.91315 537 GLN A N 1
ATOM 4164 C CA . GLN A 1 537 ? 135.60751 148.69262 126.87234 1.000 69.19586 537 GLN A CA 1
ATOM 4165 C C . GLN A 1 537 ? 135.91417 147.23941 126.51569 1.000 73.78943 537 GLN A C 1
ATOM 4166 O O . GLN A 1 537 ? 137.07781 146.88746 126.30446 1.000 81.75909 537 GLN A O 1
ATOM 4172 N N . ASN A 1 538 ? 134.87143 146.40857 126.43382 1.000 68.79775 538 ASN A N 1
ATOM 4173 C CA . ASN A 1 538 ? 135.05741 144.98808 126.15597 1.000 64.46172 538 ASN A CA 1
ATOM 4174 C C . ASN A 1 538 ? 133.77252 144.35697 125.62967 1.000 69.43845 538 ASN A C 1
ATOM 4175 O O . ASN A 1 538 ? 132.98551 143.80950 126.41133 1.000 74.51367 538 ASN A O 1
ATOM 4180 N N . PRO A 1 539 ? 133.52175 144.40821 124.31501 1.000 68.83250 539 PRO A N 1
ATOM 4181 C CA . PRO A 1 539 ? 132.29507 143.84523 123.73865 1.000 64.68159 539 PRO A CA 1
ATOM 4182 C C . PRO A 1 539 ? 132.42344 142.37772 123.32614 1.000 67.43611 539 PRO A C 1
ATOM 4183 O O . PRO A 1 539 ? 132.15730 142.00727 122.17812 1.000 66.28996 539 PRO A O 1
ATOM 4187 N N . SER A 1 540 ? 132.82203 141.52310 124.26848 1.000 67.39379 540 SER A N 1
ATOM 4188 C CA . SER A 1 540 ? 133.04871 140.11512 123.96735 1.000 64.13862 540 SER A CA 1
ATOM 4189 C C . SER A 1 540 ? 131.91309 139.20026 124.40759 1.000 64.99924 540 SER A C 1
ATOM 4190 O O . SER A 1 540 ? 131.84713 138.05905 123.93920 1.000 67.43713 540 SER A O 1
ATOM 4193 N N . PHE A 1 541 ? 131.02424 139.66659 125.28823 1.000 65.65253 541 PHE A N 1
ATOM 4194 C CA . PHE A 1 541 ? 129.97345 138.79913 125.81343 1.000 63.61852 541 PHE A CA 1
ATOM 4195 C C . PHE A 1 541 ? 128.99685 138.36919 124.72495 1.000 62.80310 541 PHE A C 1
ATOM 4196 O O . PHE A 1 541 ? 128.54547 137.21897 124.71034 1.000 63.16153 541 PHE A O 1
ATOM 4204 N N . ILE A 1 542 ? 128.64676 139.27894 123.81305 1.000 62.37096 542 ILE A N 1
ATOM 4205 C CA . ILE A 1 542 ? 127.68213 138.94284 122.76796 1.000 59.18447 542 ILE A CA 1
ATOM 4206 C C . ILE A 1 542 ? 128.25193 137.88382 121.83069 1.000 68.07281 542 ILE A C 1
ATOM 4207 O O . ILE A 1 542 ? 127.51934 137.02539 121.32116 1.000 71.70644 542 ILE A O 1
ATOM 4212 N N . ASP A 1 543 ? 129.56391 137.92642 121.58555 1.000 64.47519 543 ASP A N 1
ATOM 4213 C CA . ASP A 1 543 ? 130.20124 136.89519 120.77256 1.000 63.43427 543 ASP A CA 1
ATOM 4214 C C . ASP A 1 543 ? 130.08458 135.53080 121.44205 1.000 68.77117 543 ASP A C 1
ATOM 4215 O O . ASP A 1 543 ? 129.85393 134.51501 120.77626 1.000 68.26145 543 ASP A O 1
ATOM 4220 N N . GLU A 1 544 ? 130.24177 135.49047 122.76649 1.000 67.60878 544 GLU A N 1
ATOM 4221 C CA . GLU A 1 544 ? 130.09784 134.23222 123.48973 1.000 67.72186 544 GLU A CA 1
ATOM 4222 C C . GLU A 1 544 ? 128.66809 133.70976 123.41159 1.000 67.92174 544 GLU A C 1
ATOM 4223 O O . GLU A 1 544 ? 128.44780 132.49840 123.30152 1.000 71.26033 544 GLU A O 1
ATOM 4229 N N . VAL A 1 545 ? 127.68214 134.60869 123.47284 1.000 66.19581 545 VAL A N 1
ATOM 4230 C CA . VAL A 1 545 ? 126.28546 134.19244 123.38629 1.000 61.49794 545 VAL A CA 1
ATOM 4231 C C . VAL A 1 545 ? 125.96059 133.67060 121.99357 1.000 59.05744 545 VAL A C 1
ATOM 4232 O O . VAL A 1 545 ? 125.24322 132.67395 121.84836 1.000 59.65719 545 VAL A O 1
ATOM 4236 N N . LEU A 1 546 ? 126.49096 134.30808 120.95314 1.000 57.44505 546 LEU A N 1
ATOM 4237 C CA . LEU A 1 546 ? 126.23292 133.88434 119.58204 1.000 59.39187 546 LEU A CA 1
ATOM 4238 C C . LEU A 1 546 ? 126.89100 132.55653 119.22363 1.000 65.88425 546 LEU A C 1
ATOM 4239 O O . LEU A 1 546 ? 126.81990 132.14658 118.06075 1.000 64.39242 546 LEU A O 1
ATOM 4244 N N . ARG A 1 547 ? 127.51694 131.87363 120.18072 1.000 68.62798 547 ARG A N 1
ATOM 4245 C CA . ARG A 1 547 ? 128.33468 130.70691 119.87968 1.000 65.75525 547 ARG A CA 1
ATOM 4246 C C . ARG A 1 547 ? 127.62078 129.38244 120.12146 1.000 67.96550 547 ARG A C 1
ATOM 4247 O O . ARG A 1 547 ? 128.07542 128.35166 119.61344 1.000 72.81596 547 ARG A O 1
ATOM 4255 N N . ARG A 1 548 ? 126.52942 129.37904 120.88284 1.000 68.27351 548 ARG A N 1
ATOM 4256 C CA . ARG A 1 548 ? 125.75316 128.16085 121.07552 1.000 73.25586 548 ARG A CA 1
ATOM 4257 C C . ARG A 1 548 ? 125.06688 127.76381 119.77341 1.000 83.29363 548 ARG A C 1
ATOM 4258 O O . ARG A 1 548 ? 124.57823 128.61602 119.02635 1.000 84.80640 548 ARG A O 1
ATOM 4266 N N . GLU A 1 549 ? 125.02529 126.46185 119.50159 1.000 82.29609 549 GLU A N 1
ATOM 4267 C CA . GLU A 1 549 ? 124.62455 125.95271 118.19467 1.000 90.14925 549 GLU A CA 1
ATOM 4268 C C . GLU A 1 549 ? 123.43882 124.99904 118.28701 1.000 90.43345 549 GLU A C 1
ATOM 4269 O O . GLU A 1 549 ? 123.40590 123.95800 117.62761 1.000 95.93540 549 GLU A O 1
ATOM 4275 N N . ASN A 1 550 ? 122.44085 125.34548 119.09355 1.000 80.85719 550 ASN A N 1
ATOM 4276 C CA . ASN A 1 550 ? 121.22164 124.55250 119.20851 1.000 79.33612 550 ASN A CA 1
ATOM 4277 C C . ASN A 1 550 ? 119.99284 125.44760 119.16255 1.000 82.39659 550 ASN A C 1
ATOM 4278 O O . ASN A 1 550 ? 119.03039 125.25251 119.90954 1.000 79.10088 550 ASN A O 1
ATOM 4283 N N . GLY A 1 551 ? 120.00558 126.43931 118.27736 1.000 81.05550 551 GLY A N 1
ATOM 4284 C CA . GLY A 1 551 ? 118.91538 127.40040 118.21183 1.000 69.01566 551 GLY A CA 1
ATOM 4285 C C . GLY A 1 551 ? 118.80838 128.27928 119.43862 1.000 65.93338 551 GLY A C 1
ATOM 4286 O O . GLY A 1 551 ? 117.69833 128.63916 119.84903 1.000 65.27276 551 GLY A O 1
ATOM 4287 N N . ILE A 1 552 ? 119.94311 128.64077 120.03167 1.000 68.70093 552 ILE A N 1
ATOM 4288 C CA . ILE A 1 552 ? 119.98800 129.44946 121.24255 1.000 68.24378 552 ILE A CA 1
ATOM 4289 C C . ILE A 1 552 ? 120.93057 130.62206 121.01112 1.000 64.88271 552 ILE A C 1
ATOM 4290 O O . ILE A 1 552 ? 122.02869 130.44961 120.47125 1.000 66.26853 552 ILE A O 1
ATOM 4295 N N . GLY A 1 553 ? 120.49712 131.81610 121.41119 1.000 59.67616 553 GLY A N 1
ATOM 4296 C CA . GLY A 1 553 ? 121.33781 132.99505 121.32927 1.000 57.72348 553 GLY A CA 1
ATOM 4297 C C . GLY A 1 553 ? 120.85067 134.03936 120.34699 1.000 64.15108 553 GLY A C 1
ATOM 4298 O O . GLY A 1 553 ? 120.96010 133.85795 119.13123 1.000 67.86967 553 GLY A O 1
ATOM 4299 N N . GLN A 1 554 ? 120.31716 135.14401 120.86374 1.000 63.52311 554 GLN A N 1
ATOM 4300 C CA . GLN A 1 554 ? 119.79404 136.22578 120.04251 1.000 62.59889 554 GLN A CA 1
ATOM 4301 C C . GLN A 1 554 ? 120.29170 137.55954 120.57947 1.000 64.56038 554 GLN A C 1
ATOM 4302 O O . GLN A 1 554 ? 120.35354 137.76320 121.79522 1.000 66.05502 554 GLN A O 1
ATOM 4308 N N . ILE A 1 555 ? 120.64377 138.46594 119.66856 1.000 62.94069 555 ILE A N 1
ATOM 4309 C CA . ILE A 1 555 ? 121.17204 139.78025 120.01660 1.000 67.14267 555 ILE A CA 1
ATOM 4310 C C . ILE A 1 555 ? 120.30903 140.84654 119.35414 1.000 66.78875 555 ILE A C 1
ATOM 4311 O O . ILE A 1 555 ? 120.00008 140.74813 118.16165 1.000 58.21293 555 ILE A O 1
ATOM 4316 N N . PHE A 1 556 ? 119.92566 141.86191 120.12647 1.000 70.76687 556 PHE A N 1
ATOM 4317 C CA . PHE A 1 556 ? 119.12770 142.98351 119.64434 1.000 61.30332 556 PHE A CA 1
ATOM 4318 C C . PHE A 1 556 ? 119.96239 144.25729 119.68662 1.000 61.10594 556 PHE A C 1
ATOM 4319 O O . PHE A 1 556 ? 120.58689 144.56014 120.70840 1.000 64.77948 556 PHE A O 1
ATOM 4327 N N . LEU A 1 557 ? 119.95907 145.00671 118.58344 1.000 62.45330 557 LEU A N 1
ATOM 4328 C CA . LEU A 1 557 ? 120.76057 146.22374 118.43623 1.000 61.20795 557 LEU A CA 1
ATOM 4329 C C . LEU A 1 557 ? 119.85141 147.37057 118.01265 1.000 64.44076 557 LEU A C 1
ATOM 4330 O O . LEU A 1 557 ? 119.80160 147.73566 116.83043 1.000 64.04713 557 LEU A O 1
ATOM 4335 N N . PRO A 1 558 ? 119.12557 147.96934 118.95574 1.000 61.47901 558 PRO A N 1
ATOM 4336 C CA . PRO A 1 558 ? 118.15364 149.00789 118.59482 1.000 55.15956 558 PRO A CA 1
ATOM 4337 C C . PRO A 1 558 ? 118.82423 150.27625 118.09044 1.000 55.38476 558 PRO A C 1
ATOM 4338 O O . PRO A 1 558 ? 119.97246 150.57852 118.42215 1.000 63.93109 558 PRO A O 1
ATOM 4342 N N . ALA A 1 559 ? 118.08023 151.02748 117.27953 1.000 56.12296 559 ALA A N 1
ATOM 4343 C CA . ALA A 1 559 ? 118.56551 152.28202 116.72049 1.000 52.20008 559 ALA A CA 1
ATOM 4344 C C . ALA A 1 559 ? 118.16561 153.50508 117.53303 1.000 60.70533 559 ALA A C 1
ATOM 4345 O O . ALA A 1 559 ? 118.91639 154.48481 117.55865 1.000 69.86378 559 ALA A O 1
ATOM 4347 N N . ASP A 1 560 ? 117.01133 153.47981 118.19140 1.000 57.95009 560 ASP A N 1
ATOM 4348 C CA . ASP A 1 560 ? 116.55084 154.60208 119.00271 1.000 55.24796 560 ASP A CA 1
ATOM 4349 C C . ASP A 1 560 ? 115.60532 154.06309 120.07139 1.000 61.97570 560 ASP A C 1
ATOM 4350 O O . ASP A 1 560 ? 115.51056 152.84989 120.28246 1.000 66.87894 560 ASP A O 1
ATOM 4355 N N . ASP A 1 561 ? 114.90208 154.97071 120.75368 1.000 62.42212 561 ASP A N 1
ATOM 4356 C CA . ASP A 1 561 ? 114.02332 154.55442 121.84362 1.000 62.25402 561 ASP A CA 1
ATOM 4357 C C . ASP A 1 561 ? 112.79042 153.82143 121.32415 1.000 65.19041 561 ASP A C 1
ATOM 4358 O O . ASP A 1 561 ? 112.29331 152.89831 121.97858 1.000 68.51310 561 ASP A O 1
ATOM 4363 N N . ASN A 1 562 ? 112.27455 154.22279 120.15909 1.000 68.26471 562 ASN A N 1
ATOM 4364 C CA . ASN A 1 562 ? 111.13670 153.51629 119.57652 1.000 68.62575 562 ASN A CA 1
ATOM 4365 C C . ASN A 1 562 ? 111.49842 152.07684 119.23227 1.000 67.21622 562 ASN A C 1
ATOM 4366 O O . ASN A 1 562 ? 110.70426 151.15718 119.45852 1.000 70.34753 562 ASN A O 1
ATOM 4371 N N . SER A 1 563 ? 112.69011 151.86290 118.67214 1.000 64.15506 563 SER A N 1
ATOM 4372 C CA . SER A 1 563 ? 113.13495 150.50455 118.38199 1.000 64.09620 563 SER A CA 1
ATOM 4373 C C . SER A 1 563 ? 113.42298 149.73352 119.66416 1.000 65.56630 563 SER A C 1
ATOM 4374 O O . SER A 1 563 ? 113.28023 148.50647 119.70549 1.000 65.51886 563 SER A O 1
ATOM 4377 N N . ALA A 1 564 ? 113.84148 150.43520 120.71866 1.000 63.71282 564 ALA A N 1
ATOM 4378 C CA . ALA A 1 564 ? 114.19979 149.75950 121.95992 1.000 58.20084 564 ALA A CA 1
ATOM 4379 C C . ALA A 1 564 ? 112.98398 149.12671 122.62533 1.000 66.60002 564 ALA A C 1
ATOM 4380 O O . ALA A 1 564 ? 113.05672 147.99237 123.11088 1.000 74.11803 564 ALA A O 1
ATOM 4382 N N . VAL A 1 565 ? 111.85855 149.84456 122.66750 1.000 63.86392 565 VAL A N 1
ATOM 4383 C CA . VAL A 1 565 ? 110.67017 149.30719 123.32493 1.000 62.34334 565 VAL A CA 1
ATOM 4384 C C . VAL A 1 565 ? 110.06820 148.17264 122.50493 1.000 63.07541 565 VAL A C 1
ATOM 4385 O O . VAL A 1 565 ? 109.44665 147.25601 123.05392 1.000 66.59035 565 VAL A O 1
ATOM 4389 N N . ALA A 1 566 ? 110.23028 148.21800 121.18141 1.000 62.39583 566 ALA A N 1
ATOM 4390 C CA . ALA A 1 566 ? 109.76034 147.11843 120.34465 1.000 61.04089 566 ALA A CA 1
ATOM 4391 C C . ALA A 1 566 ? 110.53613 145.83839 120.62910 1.000 62.16309 566 ALA A C 1
ATOM 4392 O O . ALA A 1 566 ? 109.96465 144.74228 120.62460 1.000 63.44877 566 ALA A O 1
ATOM 4394 N N . ALA A 1 567 ? 111.84387 145.95695 120.86948 1.000 65.86140 567 ALA A N 1
ATOM 4395 C CA . ALA A 1 567 ? 112.66663 144.77470 121.10450 1.000 61.96828 567 ALA A CA 1
ATOM 4396 C C . ALA A 1 567 ? 112.43264 144.18957 122.49182 1.000 56.72802 567 ALA A C 1
ATOM 4397 O O . ALA A 1 567 ? 112.35748 142.96618 122.64516 1.000 60.35799 567 ALA A O 1
ATOM 4399 N N . ILE A 1 568 ? 112.32032 145.04007 123.51487 1.000 55.07663 568 ILE A N 1
ATOM 4400 C CA . ILE A 1 568 ? 112.14810 144.53457 124.87452 1.000 60.55645 568 ILE A CA 1
ATOM 4401 C C . ILE A 1 568 ? 110.80280 143.83249 125.01927 1.000 61.80182 568 ILE A C 1
ATOM 4402 O O . ILE A 1 568 ? 110.67567 142.85664 125.76769 1.000 64.35566 568 ILE A O 1
ATOM 4407 N N . SER A 1 569 ? 109.77735 144.31563 124.31428 1.000 63.79705 569 SER A N 1
ATOM 4408 C CA . SER A 1 569 ? 108.49132 143.62744 124.32246 1.000 66.18474 569 SER A CA 1
ATOM 4409 C C . SER A 1 569 ? 108.60223 142.25189 123.67761 1.000 68.53697 569 SER A C 1
ATOM 4410 O O . SER A 1 569 ? 108.00401 141.28325 124.15904 1.000 66.66730 569 SER A O 1
ATOM 4413 N N . LYS A 1 570 ? 109.36092 142.15010 122.58398 1.000 65.62099 570 LYS A N 1
ATOM 4414 C CA . LYS A 1 570 ? 109.55903 140.86256 121.92778 1.000 60.22111 570 LYS A CA 1
ATOM 4415 C C . LYS A 1 570 ? 110.35346 139.90470 122.80817 1.000 61.72398 570 LYS A C 1
ATOM 4416 O O . LYS A 1 570 ? 110.07170 138.70172 122.83388 1.000 62.93589 570 LYS A O 1
ATOM 4422 N N . MET A 1 571 ? 111.35467 140.41732 123.52999 1.000 63.90019 571 MET A N 1
ATOM 4423 C CA . MET A 1 571 ? 112.15684 139.56502 124.40313 1.000 56.29414 571 MET A CA 1
ATOM 4424 C C . MET A 1 571 ? 111.30537 138.93278 125.49356 1.000 59.71316 571 MET A C 1
ATOM 4425 O O . MET A 1 571 ? 111.47892 137.75486 125.82295 1.000 71.78701 571 MET A O 1
ATOM 4430 N N . LEU A 1 572 ? 110.37742 139.69866 126.06377 1.000 58.06638 572 LEU A N 1
ATOM 4431 C CA . LEU A 1 572 ? 109.56980 139.21504 127.17489 1.000 60.77681 572 LEU A CA 1
ATOM 4432 C C . LEU A 1 572 ? 108.55570 138.15640 126.76089 1.000 65.35499 572 LEU A C 1
ATOM 4433 O O . LEU A 1 572 ? 107.95416 137.52865 127.63814 1.000 69.00722 572 LEU A O 1
ATOM 4438 N N . LYS A 1 573 ? 108.35383 137.93898 125.46218 1.000 65.52216 573 LYS A N 1
ATOM 4439 C CA . LYS A 1 573 ? 107.39126 136.96107 124.97585 1.000 65.16901 573 LYS A CA 1
ATOM 4440 C C . LYS A 1 573 ? 108.03735 135.70344 124.41028 1.000 71.92727 573 LYS A C 1
ATOM 4441 O O . LYS A 1 573 ? 107.32179 134.74698 124.09721 1.000 78.93919 573 LYS A O 1
ATOM 4447 N N . THR A 1 574 ? 109.35765 135.67545 124.26330 1.000 68.10633 574 THR A N 1
ATOM 4448 C CA . THR A 1 574 ? 110.05008 134.49803 123.76204 1.000 71.06049 574 THR A CA 1
ATOM 4449 C C . THR A 1 574 ? 110.31731 133.52404 124.90427 1.000 77.15016 574 THR A C 1
ATOM 4450 O O . THR A 1 574 ? 110.50718 133.92397 126.05590 1.000 71.79667 574 THR A O 1
ATOM 4454 N N . ARG A 1 575 ? 110.32402 132.23365 124.57436 1.000 77.16833 575 ARG A N 1
ATOM 4455 C CA . ARG A 1 575 ? 110.42517 131.17496 125.56780 1.000 73.84725 575 ARG A CA 1
ATOM 4456 C C . ARG A 1 575 ? 111.55782 130.22026 125.21350 1.000 74.38783 575 ARG A C 1
ATOM 4457 O O . ARG A 1 575 ? 111.78010 129.91624 124.03745 1.000 73.07601 575 ARG A O 1
ATOM 4465 N N . ASN A 1 576 ? 112.27298 129.75865 126.24365 1.000 70.67453 576 ASN A N 1
ATOM 4466 C CA . ASN A 1 576 ? 113.34379 128.76575 126.11625 1.000 67.32223 576 ASN A CA 1
ATOM 4467 C C . ASN A 1 576 ? 114.47181 129.26321 125.20661 1.000 71.07320 576 ASN A C 1
ATOM 4468 O O . ASN A 1 576 ? 114.80056 128.65067 124.18934 1.000 71.76666 576 ASN A O 1
ATOM 4473 N N . ASN A 1 577 ? 115.07732 130.38218 125.59953 1.000 67.05654 577 ASN A N 1
ATOM 4474 C CA . ASN A 1 577 ? 116.16845 130.96594 124.82741 1.000 62.53088 577 ASN A CA 1
ATOM 4475 C C . ASN A 1 577 ? 116.97244 131.89769 125.72676 1.000 61.96735 577 ASN A C 1
ATOM 4476 O O . ASN A 1 577 ? 116.70386 132.02509 126.92395 1.000 65.80494 577 ASN A O 1
ATOM 4481 N N . ILE A 1 578 ? 117.97825 132.54110 125.13336 1.000 61.20958 578 ILE A N 1
ATOM 4482 C CA . ILE A 1 578 ? 118.81337 133.53156 125.80519 1.000 61.37520 578 ILE A CA 1
ATOM 4483 C C . ILE A 1 578 ? 118.89210 134.76460 124.91547 1.000 62.19596 578 ILE A C 1
ATOM 4484 O O . ILE A 1 578 ? 119.20946 134.65389 123.72662 1.000 62.56889 578 ILE A O 1
ATOM 4489 N N . ASN A 1 579 ? 118.60999 135.93620 125.48762 1.000 63.39951 579 ASN A N 1
ATOM 4490 C CA . ASN A 1 579 ? 118.52539 137.17582 124.72567 1.000 63.46504 579 ASN A CA 1
ATOM 4491 C C . ASN A 1 579 ? 119.37647 138.26087 125.36885 1.000 63.42846 579 ASN A C 1
ATOM 4492 O O . ASN A 1 579 ? 119.51154 138.31361 126.59493 1.000 61.22185 579 ASN A O 1
ATOM 4497 N N . VAL A 1 580 ? 119.93966 139.12991 124.52916 1.000 64.84439 580 VAL A N 1
ATOM 4498 C CA . VAL A 1 580 ? 120.76705 140.25031 124.96703 1.000 66.02108 580 VAL A CA 1
ATOM 4499 C C . VAL A 1 580 ? 120.37492 141.48396 124.16285 1.000 67.25221 580 VAL A C 1
ATOM 4500 O O . VAL A 1 580 ? 120.23632 141.41200 122.93749 1.000 61.77648 580 VAL A O 1
ATOM 4504 N N . LEU A 1 581 ? 120.18935 142.61164 124.84978 1.000 72.59547 581 LEU A N 1
ATOM 4505 C CA . LEU A 1 581 ? 119.92715 143.89905 124.21619 1.000 68.34382 581 LEU A CA 1
ATOM 4506 C C . LEU A 1 581 ? 121.02876 144.88045 124.59298 1.000 70.14999 581 LEU A C 1
ATOM 4507 O O . LEU A 1 581 ? 121.36357 145.01758 125.77401 1.000 66.81677 581 LEU A O 1
ATOM 4512 N N . VAL A 1 582 ? 121.58628 145.56114 123.59191 1.000 66.30080 582 VAL A N 1
ATOM 4513 C CA . VAL A 1 582 ? 122.66386 146.52531 123.78877 1.000 66.74005 582 VAL A CA 1
ATOM 4514 C C . VAL A 1 582 ? 122.25103 147.85995 123.18222 1.000 69.96761 582 VAL A C 1
ATOM 4515 O O . VAL A 1 582 ? 121.91950 147.92982 121.99396 1.000 72.21593 582 VAL A O 1
ATOM 4519 N N . ALA A 1 583 ? 122.28305 148.91682 123.99272 1.000 66.06456 583 ALA A N 1
ATOM 4520 C CA . ALA A 1 583 ? 121.95346 150.25481 123.51864 1.000 69.69203 583 ALA A CA 1
ATOM 4521 C C . ALA A 1 583 ? 122.56269 151.28309 124.46081 1.000 75.22236 583 ALA A C 1
ATOM 4522 O O . ALA A 1 583 ? 122.88773 150.98145 125.61151 1.000 74.91961 583 ALA A O 1
ATOM 4524 N N . GLY A 1 584 ? 122.69998 152.51067 123.95680 1.000 79.37362 584 GLY A N 1
ATOM 4525 C CA . GLY A 1 584 ? 123.28107 153.59235 124.72346 1.000 76.30755 584 GLY A CA 1
ATOM 4526 C C . GLY A 1 584 ? 122.29676 154.24030 125.68175 1.000 79.34237 584 GLY A C 1
ATOM 4527 O O . GLY A 1 584 ? 121.12117 153.88637 125.76006 1.000 85.69966 584 GLY A O 1
ATOM 4528 N N . LYS A 1 585 ? 122.80537 155.22662 126.42905 1.000 75.99839 585 LYS A N 1
ATOM 4529 C CA . LYS A 1 585 ? 122.01128 155.92534 127.43407 1.000 71.92946 585 LYS A CA 1
ATOM 4530 C C . LYS A 1 585 ? 122.17032 157.43999 127.33127 1.000 73.87391 585 LYS A C 1
ATOM 4531 O O . LYS A 1 585 ? 121.91152 158.16146 128.30049 1.000 75.84807 585 LYS A O 1
ATOM 4537 N N . THR A 1 586 ? 122.57904 157.93933 126.16992 1.000 77.43451 586 THR A N 1
ATOM 4538 C CA . THR A 1 586 ? 122.81239 159.35836 125.95914 1.000 71.18156 586 THR A CA 1
ATOM 4539 C C . THR A 1 586 ? 121.84089 159.89525 124.91910 1.000 71.49633 586 THR A C 1
ATOM 4540 O O . THR A 1 586 ? 121.33570 159.13376 124.08914 1.000 78.25247 586 THR A O 1
ATOM 4544 N N . PRO A 1 587 ? 121.54403 161.19592 124.95244 1.000 72.03431 587 PRO A N 1
ATOM 4545 C CA . PRO A 1 587 ? 120.63654 161.77423 123.94771 1.000 70.33086 587 PRO A CA 1
ATOM 4546 C C . PRO A 1 587 ? 121.16088 161.55346 122.53822 1.000 69.99916 587 PRO A C 1
ATOM 4547 O O . PRO A 1 587 ? 122.31210 161.86411 122.22747 1.000 78.78528 587 PRO A O 1
ATOM 4551 N N . GLU A 1 588 ? 120.30082 161.02085 121.68374 1.000 68.61813 588 GLU A N 1
ATOM 4552 C CA . GLU A 1 588 ? 120.65208 160.56560 120.34723 1.000 69.82989 588 GLU A CA 1
ATOM 4553 C C . GLU A 1 588 ? 119.55021 160.96140 119.38142 1.000 74.24097 588 GLU A C 1
ATOM 4554 O O . GLU A 1 588 ? 118.40009 161.16461 119.78267 1.000 75.82538 588 GLU A O 1
ATOM 4560 N N . PRO A 1 589 ? 119.86782 161.10043 118.09660 1.000 71.72374 589 PRO A N 1
ATOM 4561 C CA . PRO A 1 589 ? 118.82010 161.36326 117.10484 1.000 68.64811 589 PRO A CA 1
ATOM 4562 C C . PRO A 1 589 ? 117.82365 160.21742 117.01439 1.000 68.73287 589 PRO A C 1
ATOM 4563 O O . PRO A 1 589 ? 118.11498 159.06766 117.34903 1.000 70.84096 589 PRO A O 1
ATOM 4567 N N . ARG A 1 590 ? 116.62155 160.55739 116.55811 1.000 64.59610 590 ARG A N 1
ATOM 4568 C CA . ARG A 1 590 ? 115.53706 159.60262 116.37529 1.000 63.83326 590 ARG A CA 1
ATOM 4569 C C . ARG A 1 590 ? 115.23653 159.47880 114.88903 1.000 65.61689 590 ARG A C 1
ATOM 4570 O O . ARG A 1 590 ? 115.04515 160.49026 114.20699 1.000 70.75557 590 ARG A O 1
ATOM 4578 N N . TYR A 1 591 ? 115.19875 158.24327 114.38927 1.000 60.39071 591 TYR A N 1
ATOM 4579 C CA . TYR A 1 591 ? 115.04521 157.99498 112.96112 1.000 60.79379 591 TYR A CA 1
ATOM 4580 C C . TYR A 1 591 ? 113.72636 157.34654 112.57575 1.000 64.75630 591 TYR A C 1
ATOM 4581 O O . TYR A 1 591 ? 113.21599 157.62683 111.49015 1.000 67.83946 591 TYR A O 1
ATOM 4590 N N . PHE A 1 592 ? 113.16423 156.48949 113.42331 1.000 62.50871 592 PHE A N 1
ATOM 4591 C CA . PHE A 1 592 ? 112.02946 155.65991 113.04935 1.000 64.47764 592 PHE A CA 1
ATOM 4592 C C . PHE A 1 592 ? 110.83718 155.93737 113.95430 1.000 68.03951 592 PHE A C 1
ATOM 4593 O O . PHE A 1 592 ? 110.98995 156.38590 115.09425 1.000 69.77742 592 PHE A O 1
ATOM 4601 N N . SER A 1 593 ? 109.64640 155.65981 113.43054 1.000 72.18263 593 SER A N 1
ATOM 4602 C CA . SER A 1 593 ? 108.39968 155.92377 114.13038 1.000 71.64180 593 SER A CA 1
ATOM 4603 C C . SER A 1 593 ? 107.95022 154.70889 114.93856 1.000 74.21865 593 SER A C 1
ATOM 4604 O O . SER A 1 593 ? 108.61523 153.67310 114.98971 1.000 76.39730 593 SER A O 1
ATOM 4607 N N . LEU A 1 594 ? 106.79078 154.85671 115.58009 1.000 79.23131 594 LEU A N 1
ATOM 4608 C CA . LEU A 1 594 ? 106.25202 153.78432 116.40983 1.000 81.53137 594 LEU A CA 1
ATOM 4609 C C . LEU A 1 594 ? 105.87368 152.56541 115.57599 1.000 78.43245 594 LEU A C 1
ATOM 4610 O O . LEU A 1 594 ? 106.09540 151.42397 115.99599 1.000 73.14016 594 LEU A O 1
ATOM 4615 N N . GLU A 1 595 ? 105.30388 152.78735 114.39012 1.000 82.63874 595 GLU A N 1
ATOM 4616 C CA . GLU A 1 595 ? 104.75514 151.69176 113.60018 1.000 83.13030 595 GLU A CA 1
ATOM 4617 C C . GLU A 1 595 ? 105.81357 151.04943 112.71093 1.000 82.17080 595 GLU A C 1
ATOM 4618 O O . GLU A 1 595 ? 105.79061 149.83270 112.49392 1.000 82.78520 595 GLU A O 1
ATOM 4624 N N . SER A 1 596 ? 106.74864 151.84718 112.19246 1.000 77.60269 596 SER A N 1
ATOM 4625 C CA . SER A 1 596 ? 107.78319 151.30228 111.32073 1.000 71.82206 596 SER A CA 1
ATOM 4626 C C . SER A 1 596 ? 108.71238 150.36504 112.08116 1.000 71.63026 596 SER A C 1
ATOM 4627 O O . SER A 1 596 ? 109.17468 149.35936 111.53136 1.000 76.36018 596 SER A O 1
ATOM 4630 N N . ALA A 1 597 ? 109.00500 150.68187 113.34481 1.000 67.81282 597 ALA A N 1
ATOM 4631 C CA . ALA A 1 597 ? 109.92431 149.85461 114.12018 1.000 66.18063 597 ALA A CA 1
ATOM 4632 C C . ALA A 1 597 ? 109.38141 148.44428 114.31372 1.000 71.03899 597 ALA A C 1
ATOM 4633 O O . ALA A 1 597 ? 110.11477 147.46219 114.15223 1.000 73.67347 597 ALA A O 1
ATOM 4635 N N . GLN A 1 598 ? 108.09715 148.32252 114.65723 1.000 73.02652 598 GLN A N 1
ATOM 4636 C CA . GLN A 1 598 ? 107.51988 147.00506 114.90509 1.000 68.71971 598 GLN A CA 1
ATOM 4637 C C . GLN A 1 598 ? 107.41661 146.19657 113.61987 1.000 66.20429 598 GLN A C 1
ATOM 4638 O O . GLN A 1 598 ? 107.56555 144.96994 113.63568 1.000 70.13895 598 GLN A O 1
ATOM 4644 N N . LYS A 1 599 ? 107.15216 146.86566 112.49709 1.000 66.55297 599 LYS A N 1
ATOM 4645 C CA . LYS A 1 599 ? 107.11657 146.17237 111.21445 1.000 69.08344 599 LYS A CA 1
ATOM 4646 C C . LYS A 1 599 ? 108.48042 145.58879 110.86626 1.000 73.08605 599 LYS A C 1
ATOM 4647 O O . LYS A 1 599 ? 108.56937 144.48931 110.30847 1.000 72.61980 599 LYS A O 1
ATOM 4653 N N . GLN A 1 600 ? 109.55471 146.31745 111.18039 1.000 67.35518 600 GLN A N 1
ATOM 4654 C CA . GLN A 1 600 ? 110.89974 145.83762 110.87741 1.000 64.72484 600 GLN A CA 1
ATOM 4655 C C . GLN A 1 600 ? 111.22017 144.55885 111.64100 1.000 71.21734 600 GLN A C 1
ATOM 4656 O O . GLN A 1 600 ? 111.83194 143.63619 111.09073 1.000 79.60788 600 GLN A O 1
ATOM 4662 N N . LEU A 1 601 ? 110.81880 144.48637 112.91202 1.000 68.10287 601 LEU A N 1
ATOM 4663 C CA . LEU A 1 601 ? 111.12786 143.31917 113.72929 1.000 69.49780 601 LEU A CA 1
ATOM 4664 C C . LEU A 1 601 ? 110.42629 142.05963 113.23804 1.000 74.45073 601 LEU A C 1
ATOM 4665 O O . LEU A 1 601 ? 110.91646 140.95515 113.49236 1.000 75.19045 601 LEU A O 1
ATOM 4670 N N . GLU A 1 602 ? 109.29984 142.19610 112.54424 1.000 72.09514 602 GLU A N 1
ATOM 4671 C CA . GLU A 1 602 ? 108.57620 141.05529 112.00130 1.000 73.63503 602 GLU A CA 1
ATOM 4672 C C . GLU A 1 602 ? 109.00923 140.70208 110.58565 1.000 72.13128 602 GLU A C 1
ATOM 4673 O O . GLU A 1 602 ? 108.46963 139.75549 110.00520 1.000 77.27894 602 GLU A O 1
ATOM 4679 N N . ASN A 1 603 ? 109.96279 141.43752 110.01988 1.000 69.64014 603 ASN A N 1
ATOM 4680 C CA . ASN A 1 603 ? 110.44237 141.20874 108.66553 1.000 68.56642 603 ASN A CA 1
ATOM 4681 C C . ASN A 1 603 ? 111.86673 140.67682 108.63150 1.000 73.79089 603 ASN A C 1
ATOM 4682 O O . ASN A 1 603 ? 112.40914 140.46014 107.54352 1.000 79.14671 603 ASN A O 1
ATOM 4687 N N . GLY A 1 604 ? 112.48172 140.45401 109.78837 1.000 71.99186 604 GLY A N 1
ATOM 4688 C CA . GLY A 1 604 ? 113.87682 140.08285 109.86662 1.000 66.72468 604 GLY A CA 1
ATOM 4689 C C . GLY A 1 604 ? 114.78043 141.11156 110.51255 1.000 73.26318 604 GLY A C 1
ATOM 4690 O O . GLY A 1 604 ? 115.99510 140.88994 110.57046 1.000 79.26657 604 GLY A O 1
ATOM 4691 N N . GLY A 1 605 ? 114.23241 142.22286 110.99915 1.000 72.73335 605 GLY A N 1
ATOM 4692 C CA . GLY A 1 605 ? 115.01672 143.24401 111.66531 1.000 62.21730 605 GLY A CA 1
ATOM 4693 C C . GLY A 1 605 ? 116.01632 143.95288 110.77579 1.000 59.16134 605 GLY A C 1
ATOM 4694 O O . GLY A 1 605 ? 117.16335 144.16214 111.17764 1.000 63.89250 605 GLY A O 1
ATOM 4695 N N . ILE A 1 606 ? 115.60294 144.32645 109.56777 1.000 57.45594 606 ILE A N 1
ATOM 4696 C CA . ILE A 1 606 ? 116.47541 145.02002 108.62751 1.000 61.90698 606 ILE A CA 1
ATOM 4697 C C . ILE A 1 606 ? 115.68680 146.11921 107.92543 1.000 59.72598 606 ILE A C 1
ATOM 4698 O O . ILE A 1 606 ? 114.54976 145.90570 107.49236 1.000 61.20101 606 ILE A O 1
ATOM 4703 N N . PHE A 1 607 ? 116.29585 147.30009 107.82144 1.000 53.41368 607 PHE A N 1
ATOM 4704 C CA . PHE A 1 607 ? 115.71933 148.44956 107.13944 1.000 51.17293 607 PHE A CA 1
ATOM 4705 C C . PHE A 1 607 ? 116.58838 148.81375 105.94491 1.000 49.22303 607 PHE A C 1
ATOM 4706 O O . PHE A 1 607 ? 117.81727 148.83037 106.04536 1.000 54.40514 607 PHE A O 1
ATOM 4714 N N . VAL A 1 608 ? 115.94847 149.10340 104.81519 1.000 49.10908 608 VAL A N 1
ATOM 4715 C CA . VAL A 1 608 ? 116.63963 149.40799 103.56808 1.000 56.89260 608 VAL A CA 1
ATOM 4716 C C . VAL A 1 608 ? 116.10101 150.71777 103.00981 1.000 54.92537 608 VAL A C 1
ATOM 4717 O O . VAL A 1 608 ? 114.88393 150.90546 102.91171 1.000 60.95354 608 VAL A O 1
ATOM 4721 N N . PHE A 1 609 ? 117.00821 151.62016 102.63526 1.000 51.34754 609 PHE A N 1
ATOM 4722 C CA . PHE A 1 609 ? 116.63695 152.91546 102.07384 1.000 53.11436 609 PHE A CA 1
ATOM 4723 C C . PHE A 1 609 ? 117.41174 153.14235 100.78532 1.000 52.97229 609 PHE A C 1
ATOM 4724 O O . PHE A 1 609 ? 118.62921 152.94727 100.75079 1.000 51.44710 609 PHE A O 1
ATOM 4732 N N . ASP A 1 610 ? 116.70966 153.56063 99.73460 1.000 54.47330 610 ASP A N 1
ATOM 4733 C CA . ASP A 1 610 ? 117.32449 153.85420 98.44369 1.000 52.31286 610 ASP A CA 1
ATOM 4734 C C . ASP A 1 610 ? 117.43944 155.36885 98.29788 1.000 55.37534 610 ASP A C 1
ATOM 4735 O O . ASP A 1 610 ? 116.45535 156.04438 97.98332 1.000 63.00943 610 ASP A O 1
ATOM 4740 N N . SER A 1 611 ? 118.64964 155.89720 98.50291 1.000 57.31484 611 SER A N 1
ATOM 4741 C CA . SER A 1 611 ? 118.82421 157.33765 98.67973 1.000 56.05199 611 SER A CA 1
ATOM 4742 C C . SER A 1 611 ? 118.55416 158.11911 97.39827 1.000 60.14857 611 SER A C 1
ATOM 4743 O O . SER A 1 611 ? 117.97922 159.21166 97.44708 1.000 61.97853 611 SER A O 1
ATOM 4746 N N . TRP A 1 612 ? 118.96710 157.59293 96.24472 1.000 62.93830 612 TRP A N 1
ATOM 4747 C CA . TRP A 1 612 ? 118.84265 158.35969 95.00884 1.000 57.04076 612 TRP A CA 1
ATOM 4748 C C . TRP A 1 612 ? 117.40255 158.49935 94.53455 1.000 62.92793 612 TRP A C 1
ATOM 4749 O O . TRP A 1 612 ? 117.14869 159.27281 93.60542 1.000 70.07874 612 TRP A O 1
ATOM 4760 N N . LYS A 1 613 ? 116.46297 157.77232 95.13515 1.000 61.41412 613 LYS A N 1
ATOM 4761 C CA . LYS A 1 613 ? 115.05833 157.88783 94.78406 1.000 60.28505 613 LYS A CA 1
ATOM 4762 C C . LYS A 1 613 ? 114.17121 158.20148 95.97954 1.000 66.42623 613 LYS A C 1
ATOM 4763 O O . LYS A 1 613 ? 112.95723 158.34663 95.80242 1.000 74.61388 613 LYS A O 1
ATOM 4769 N N . ASN A 1 614 ? 114.73970 158.31690 97.18157 1.000 65.70217 614 ASN A N 1
ATOM 4770 C CA . ASN A 1 614 ? 113.98834 158.62730 98.39917 1.000 64.18350 614 ASN A CA 1
ATOM 4771 C C . ASN A 1 614 ? 112.86986 157.61318 98.63341 1.000 64.96392 614 ASN A C 1
ATOM 4772 O O . ASN A 1 614 ? 111.74893 157.96249 99.00576 1.000 66.71059 614 ASN A O 1
ATOM 4777 N N . GLN A 1 615 ? 113.18712 156.34042 98.41421 1.000 65.88470 615 GLN A N 1
ATOM 4778 C CA . GLN A 1 615 ? 112.21993 155.25735 98.51451 1.000 65.56899 615 GLN A CA 1
ATOM 4779 C C . GLN A 1 615 ? 112.67058 154.25509 99.56506 1.000 64.31552 615 GLN A C 1
ATOM 4780 O O . GLN A 1 615 ? 113.79377 153.74581 99.50293 1.000 62.62666 615 GLN A O 1
ATOM 4786 N N . LYS A 1 616 ? 111.79013 153.96900 100.51733 1.000 65.59595 616 LYS A N 1
ATOM 4787 C CA . LYS A 1 616 ? 112.02419 152.95215 101.53070 1.000 65.35450 616 LYS A CA 1
ATOM 4788 C C . LYS A 1 616 ? 111.48581 151.61848 101.03555 1.000 68.97555 616 LYS A C 1
ATOM 4789 O O . LYS A 1 616 ? 110.46858 151.56869 100.33853 1.000 75.71950 616 LYS A O 1
ATOM 4795 N N . ILE A 1 617 ? 112.17391 150.53970 101.39580 1.000 69.46726 617 ILE A N 1
ATOM 4796 C CA . ILE A 1 617 ? 111.83427 149.19747 100.94238 1.000 77.65393 617 ILE A CA 1
ATOM 4797 C C . ILE A 1 617 ? 111.52315 148.33897 102.15872 1.000 82.11783 617 ILE A C 1
ATOM 4798 O O . ILE A 1 617 ? 112.29000 148.32512 103.12871 1.000 77.61062 617 ILE A O 1
ATOM 4803 N N . THR A 1 618 ? 110.39010 147.63517 102.10907 1.000 88.23293 618 THR A N 1
ATOM 4804 C CA . THR A 1 618 ? 109.97897 146.73745 103.17762 1.000 92.17109 618 THR A CA 1
ATOM 4805 C C . THR A 1 618 ? 109.76251 145.30227 102.72637 1.000 94.70522 618 THR A C 1
ATOM 4806 O O . THR A 1 618 ? 109.76186 144.40469 103.57527 1.000 93.04330 618 THR A O 1
ATOM 4810 N N . ASP A 1 619 ? 109.57657 145.05930 101.43144 1.000 96.50037 619 ASP A N 1
ATOM 4811 C CA . ASP A 1 619 ? 109.43598 143.71465 100.88741 1.000 98.19566 619 ASP A CA 1
ATOM 4812 C C . ASP A 1 619 ? 110.60304 143.43687 99.95079 1.000 95.86550 619 ASP A C 1
ATOM 4813 O O . ASP A 1 619 ? 110.87880 144.22580 99.04132 1.000 99.62951 619 ASP A O 1
ATOM 4818 N N . TRP A 1 620 ? 111.29239 142.31943 100.17873 1.000 92.55324 620 TRP A N 1
ATOM 4819 C CA . TRP A 1 620 ? 112.49795 142.03328 99.41495 1.000 91.97141 620 TRP A CA 1
ATOM 4820 C C . TRP A 1 620 ? 112.20565 141.59361 97.98786 1.000 96.75763 620 TRP A C 1
ATOM 4821 O O . TRP A 1 620 ? 113.11871 141.61203 97.15571 1.000 98.02647 620 TRP A O 1
ATOM 4832 N N . ASP A 1 621 ? 110.97211 141.20773 97.68147 1.000 108.44820 621 ASP A N 1
ATOM 4833 C CA . ASP A 1 621 ? 110.62230 140.90384 96.30541 1.000 115.10066 621 ASP A CA 1
ATOM 4834 C C . ASP A 1 621 ? 110.39564 142.19427 95.52402 1.000 115.70763 621 ASP A C 1
ATOM 4835 O O . ASP A 1 621 ? 110.18322 143.26853 96.09386 1.000 110.17913 621 ASP A O 1
ATOM 4840 N N . SER A 1 622 ? 110.45710 142.07452 94.19872 1.000 119.10655 622 SER A N 1
ATOM 4841 C CA . SER A 1 622 ? 110.28200 143.16854 93.24716 1.000 123.42683 622 SER A CA 1
ATOM 4842 C C . SER A 1 622 ? 111.37154 144.22899 93.34712 1.000 116.88499 622 SER A C 1
ATOM 4843 O O . SER A 1 622 ? 111.21421 145.31867 92.78288 1.000 116.12149 622 SER A O 1
ATOM 4846 N N . ILE A 1 623 ? 112.46902 143.95083 94.04625 1.000 110.95069 623 ILE A N 1
ATOM 4847 C CA . ILE A 1 623 ? 113.63482 144.82838 94.02230 1.000 103.27616 623 ILE A CA 1
ATOM 4848 C C . ILE A 1 623 ? 114.26719 144.69847 92.64122 1.000 107.77613 623 ILE A C 1
ATOM 4849 O O . ILE A 1 623 ? 114.69049 143.61156 92.24171 1.000 110.38927 623 ILE A O 1
ATOM 4854 N N . SER A 1 624 ? 114.31901 145.80618 91.90585 1.000 107.52919 624 SER A N 1
ATOM 4855 C CA . SER A 1 624 ? 114.72487 145.76779 90.50763 1.000 108.91724 624 SER A CA 1
ATOM 4856 C C . SER A 1 624 ? 116.18877 145.37492 90.36713 1.000 110.21318 624 SER A C 1
ATOM 4857 O O . SER A 1 624 ? 117.06690 145.95021 91.01468 1.000 110.15858 624 SER A O 1
ATOM 4860 N N . GLU A 1 625 ? 116.44477 144.38408 89.51224 1.000 113.55760 625 GLU A N 1
ATOM 4861 C CA . GLU A 1 625 ? 117.81652 144.03493 89.16564 1.000 116.73339 625 GLU A CA 1
ATOM 4862 C C . GLU A 1 625 ? 118.41943 145.03808 88.19175 1.000 116.46299 625 GLU A C 1
ATOM 4863 O O . GLU A 1 625 ? 119.63883 145.23922 88.18790 1.000 114.15833 625 GLU A O 1
ATOM 4869 N N . ASP A 1 626 ? 117.58508 145.67366 87.36637 1.000 116.21513 626 ASP A N 1
ATOM 4870 C CA . ASP A 1 626 ? 118.07998 146.68514 86.43904 1.000 117.96665 626 ASP A CA 1
ATOM 4871 C C . ASP A 1 626 ? 118.57586 147.92162 87.17977 1.000 115.77529 626 ASP A C 1
ATOM 4872 O O . ASP A 1 626 ? 119.54078 148.56362 86.74979 1.000 117.78183 626 ASP A O 1
ATOM 4877 N N . ASP A 1 627 ? 117.93088 148.27230 88.29023 1.000 108.23256 627 ASP A N 1
ATOM 4878 C CA . ASP A 1 627 ? 118.28195 149.45961 89.06910 1.000 101.63458 627 ASP A CA 1
ATOM 4879 C C . ASP A 1 627 ? 118.84561 149.00408 90.41175 1.000 97.38178 627 ASP A C 1
ATOM 4880 O O . ASP A 1 627 ? 118.10687 148.63827 91.32569 1.000 98.32078 627 ASP A O 1
ATOM 4885 N N . GLU A 1 628 ? 120.16657 149.04198 90.53174 1.000 92.81364 628 GLU A N 1
ATOM 4886 C CA . GLU A 1 628 ? 120.87842 148.61585 91.72415 1.000 82.15212 628 GLU A CA 1
ATOM 4887 C C . GLU A 1 628 ? 121.86740 149.69068 92.15859 1.000 77.88059 628 GLU A C 1
ATOM 4888 O O . GLU A 1 628 ? 122.32107 150.49740 91.33816 1.000 80.85415 628 GLU A O 1
ATOM 4894 N N . PRO A 1 629 ? 122.21531 149.74004 93.44267 1.000 70.76126 629 PRO A N 1
ATOM 4895 C CA . PRO A 1 629 ? 123.16110 150.75777 93.90872 1.000 69.33804 629 PRO A CA 1
ATOM 4896 C C . PRO A 1 629 ? 124.56685 150.50419 93.38677 1.000 71.01520 629 PRO A C 1
ATOM 4897 O O . PRO A 1 629 ? 124.93098 149.39215 93.00060 1.000 76.70749 629 PRO A O 1
ATOM 4901 N N . ASP A 1 630 ? 125.36055 151.57587 93.36461 1.000 73.30545 630 ASP A N 1
ATOM 4902 C CA . ASP A 1 630 ? 126.78301 151.44696 93.07896 1.000 66.08462 630 ASP A CA 1
ATOM 4903 C C . ASP A 1 630 ? 127.59513 151.13097 94.32618 1.000 61.96757 630 ASP A C 1
ATOM 4904 O O . ASP A 1 630 ? 128.76456 150.75016 94.21007 1.000 65.16968 630 ASP A O 1
ATOM 4909 N N . LEU A 1 631 ? 126.99753 151.26663 95.50626 1.000 62.02550 631 LEU A N 1
ATOM 4910 C CA . LEU A 1 631 ? 127.70007 151.06677 96.76343 1.000 59.71449 631 LEU A CA 1
ATOM 4911 C C . LEU A 1 631 ? 126.66591 150.88550 97.86415 1.000 61.99654 631 LEU A C 1
ATOM 4912 O O . LEU A 1 631 ? 125.59484 151.49550 97.83819 1.000 64.81366 631 LEU A O 1
ATOM 4917 N N . ILE A 1 632 ? 126.99648 150.03436 98.83107 1.000 57.95708 632 ILE A N 1
ATOM 4918 C CA . ILE A 1 632 ? 126.12529 149.75735 99.96494 1.000 56.62278 632 ILE A CA 1
ATOM 4919 C C . ILE A 1 632 ? 126.83001 150.21470 101.23252 1.000 55.83392 632 ILE A C 1
ATOM 4920 O O . ILE A 1 632 ? 127.98373 149.84551 101.47364 1.000 56.12973 632 ILE A O 1
ATOM 4925 N N . LEU A 1 633 ? 126.14240 151.02343 102.03176 1.000 58.59108 633 LEU A N 1
ATOM 4926 C CA . LEU A 1 633 ? 126.61448 151.44023 103.34521 1.000 53.46355 633 LEU A CA 1
ATOM 4927 C C . LEU A 1 633 ? 125.75554 150.74990 104.39408 1.000 54.49965 633 LEU A C 1
ATOM 4928 O O . LEU A 1 633 ? 124.52396 150.79418 104.31655 1.000 57.29569 633 LEU A O 1
ATOM 4933 N N . ALA A 1 634 ? 126.39907 150.11191 105.36544 1.000 53.17417 634 ALA A N 1
ATOM 4934 C CA . ALA A 1 634 ? 125.69571 149.32383 106.36280 1.000 50.92080 634 ALA A CA 1
ATOM 4935 C C . ALA A 1 634 ? 126.26717 149.59905 107.74472 1.000 54.50071 634 ALA A C 1
ATOM 4936 O O . ALA A 1 634 ? 127.40972 150.03579 107.89475 1.000 56.09451 634 ALA A O 1
ATOM 4938 N N . ALA A 1 635 ? 125.44757 149.33659 108.75800 1.000 53.30672 635 ALA A N 1
ATOM 4939 C CA . ALA A 1 635 ? 125.85192 149.53651 110.13970 1.000 54.93504 635 ALA A CA 1
ATOM 4940 C C . ALA A 1 635 ? 124.97906 148.67592 111.03820 1.000 56.04978 635 ALA A C 1
ATOM 4941 O O . ALA A 1 635 ? 123.90174 148.22485 110.64323 1.000 55.59153 635 ALA A O 1
ATOM 4943 N N . SER A 1 636 ? 125.46643 148.45359 112.25805 1.000 60.57329 636 SER A N 1
ATOM 4944 C CA . SER A 1 636 ? 124.72941 147.68764 113.26091 1.000 59.90870 636 SER A CA 1
ATOM 4945 C C . SER A 1 636 ? 125.18438 148.19293 114.62645 1.000 65.65100 636 SER A C 1
ATOM 4946 O O . SER A 1 636 ? 126.28711 147.87002 115.07471 1.000 69.74694 636 SER A O 1
ATOM 4949 N N . GLY A 1 637 ? 124.33187 148.97998 115.27386 1.000 65.18345 637 GLY A N 1
ATOM 4950 C CA . GLY A 1 637 ? 124.69184 149.66944 116.49607 1.000 63.85521 637 GLY A CA 1
ATOM 4951 C C . GLY A 1 637 ? 124.36490 151.14410 116.39138 1.000 68.36378 637 GLY A C 1
ATOM 4952 O O . GLY A 1 637 ? 124.58844 151.75416 115.34284 1.000 70.74307 637 GLY A O 1
ATOM 4953 N N . ASP A 1 638 ? 123.83185 151.72904 117.46585 1.000 67.45531 638 ASP A N 1
ATOM 4954 C CA . ASP A 1 638 ? 123.34130 153.10308 117.39603 1.000 70.60032 638 ASP A CA 1
ATOM 4955 C C . ASP A 1 638 ? 124.47244 154.08966 117.12882 1.000 69.40064 638 ASP A C 1
ATOM 4956 O O . ASP A 1 638 ? 124.33591 154.99800 116.30156 1.000 65.57575 638 ASP A O 1
ATOM 4961 N N . TYR A 1 639 ? 125.60089 153.92651 117.82211 1.000 71.80053 639 TYR A N 1
ATOM 4962 C CA . TYR A 1 639 ? 126.69528 154.88283 117.68580 1.000 65.23533 639 TYR A CA 1
ATOM 4963 C C . TYR A 1 639 ? 127.32348 154.82301 116.29911 1.000 61.18130 639 TYR A C 1
ATOM 4964 O O . TYR A 1 639 ? 127.68059 155.85968 115.72889 1.000 65.66487 639 TYR A O 1
ATOM 4973 N N . VAL A 1 640 ? 127.46787 153.62208 115.73710 1.000 58.54250 640 VAL A N 1
ATOM 4974 C CA . VAL A 1 640 ? 128.04445 153.50790 114.40217 1.000 58.22155 640 VAL A CA 1
ATOM 4975 C C . VAL A 1 640 ? 127.02601 153.80250 113.30896 1.000 61.81280 640 VAL A C 1
ATOM 4976 O O . VAL A 1 640 ? 127.41674 154.05539 112.16284 1.000 63.62425 640 VAL A O 1
ATOM 4980 N N . PHE A 1 641 ? 125.72902 153.77097 113.62457 1.000 60.36912 641 PHE A N 1
ATOM 4981 C CA . PHE A 1 641 ? 124.72427 154.15452 112.63755 1.000 56.78875 641 PHE A CA 1
ATOM 4982 C C . PHE A 1 641 ? 124.67507 155.66723 112.46403 1.000 59.83961 641 PHE A C 1
ATOM 4983 O O . PHE A 1 641 ? 124.43189 156.16252 111.35802 1.000 60.65883 641 PHE A O 1
ATOM 4991 N N . LYS A 1 642 ? 124.89613 156.41570 113.54812 1.000 60.97026 642 LYS A N 1
ATOM 4992 C CA . LYS A 1 642 ? 124.91783 157.87187 113.45578 1.000 56.40472 642 LYS A CA 1
ATOM 4993 C C . LYS A 1 642 ? 126.03351 158.35054 112.53746 1.000 58.66816 642 LYS A C 1
ATOM 4994 O O . LYS A 1 642 ? 125.83408 159.26456 111.72933 1.000 64.61137 642 LYS A O 1
ATOM 5000 N N . GLU A 1 643 ? 127.21786 157.74662 112.65075 1.000 58.16357 643 GLU A N 1
ATOM 5001 C CA . GLU A 1 643 ? 128.32186 158.10854 111.76969 1.000 56.08757 643 GLU A CA 1
ATOM 5002 C C . GLU A 1 643 ? 128.02374 157.72585 110.32687 1.000 57.27641 643 GLU A C 1
ATOM 5003 O O . GLU A 1 643 ? 128.47193 158.40004 109.39326 1.000 62.73356 643 GLU A O 1
ATOM 5009 N N . THR A 1 644 ? 127.27582 156.63931 110.12388 1.000 53.39465 644 THR A N 1
ATOM 5010 C CA . THR A 1 644 ? 126.96914 156.19235 108.76858 1.000 56.53723 644 THR A CA 1
ATOM 5011 C C . THR A 1 644 ? 125.94263 157.10000 108.10025 1.000 59.16503 644 THR A C 1
ATOM 5012 O O . THR A 1 644 ? 126.04352 157.38237 106.90111 1.000 58.43713 644 THR A O 1
ATOM 5016 N N . VAL A 1 645 ? 124.94059 157.55485 108.85419 1.000 62.64133 645 VAL A N 1
ATOM 5017 C CA . VAL A 1 645 ? 123.96066 158.48638 108.30368 1.000 60.72531 645 VAL A CA 1
ATOM 5018 C C . VAL A 1 645 ? 124.62459 159.81019 107.94708 1.000 60.27653 645 VAL A C 1
ATOM 5019 O O . VAL A 1 645 ? 124.36618 160.38296 106.88200 1.000 64.12134 645 VAL A O 1
ATOM 5023 N N . ALA A 1 646 ? 125.49424 160.31231 108.82759 1.000 58.44426 646 ALA A N 1
ATOM 5024 C CA . ALA A 1 646 ? 126.18503 161.56977 108.56194 1.000 57.68952 646 ALA A CA 1
ATOM 5025 C C . ALA A 1 646 ? 127.08433 161.46308 107.33660 1.000 57.59003 646 ALA A C 1
ATOM 5026 O O . ALA A 1 646 ? 127.18630 162.40973 106.54837 1.000 61.17408 646 ALA A O 1
ATOM 5028 N N . ALA A 1 647 ? 127.75095 160.32065 107.16299 1.000 55.78462 647 ALA A N 1
ATOM 5029 C CA . ALA A 1 647 ? 128.62091 160.14165 106.00571 1.000 53.66788 647 ALA A CA 1
ATOM 5030 C C . ALA A 1 647 ? 127.82073 160.09342 104.71101 1.000 57.70394 647 ALA A C 1
ATOM 5031 O O . ALA A 1 647 ? 128.30474 160.52446 103.65878 1.000 63.72457 647 ALA A O 1
ATOM 5033 N N . LEU A 1 648 ? 126.59988 159.55556 104.76310 1.000 54.35331 648 LEU A N 1
ATOM 5034 C CA . LEU A 1 648 ? 125.75648 159.51559 103.57188 1.000 52.75907 648 LEU A CA 1
ATOM 5035 C C . LEU A 1 648 ? 125.36220 160.91766 103.12376 1.000 56.74836 648 LEU A C 1
ATOM 5036 O O . LEU A 1 648 ? 125.29238 161.19555 101.92196 1.000 60.40874 648 LEU A O 1
ATOM 5041 N N . GLN A 1 649 ? 125.08893 161.81161 104.07757 1.000 59.76508 649 GLN A N 1
ATOM 5042 C CA . GLN A 1 649 ? 124.71578 163.17996 103.73190 1.000 54.77408 649 GLN A CA 1
ATOM 5043 C C . GLN A 1 649 ? 125.84852 163.89839 103.00874 1.000 61.66975 649 GLN A C 1
ATOM 5044 O O . GLN A 1 649 ? 125.61573 164.61349 102.02569 1.000 69.62031 649 GLN A O 1
ATOM 5050 N N . VAL A 1 650 ? 127.08361 163.71357 103.47911 1.000 60.22241 650 VAL A N 1
ATOM 5051 C CA . VAL A 1 650 ? 128.23382 164.35967 102.85244 1.000 59.19560 650 VAL A CA 1
ATOM 5052 C C . VAL A 1 650 ? 128.39456 163.87950 101.41562 1.000 62.25725 650 VAL A C 1
ATOM 5053 O O . VAL A 1 650 ? 128.63147 164.67415 100.49827 1.000 67.84151 650 VAL A O 1
ATOM 5057 N N . LEU A 1 651 ? 128.26719 162.56877 101.19901 1.000 58.01263 651 LEU A N 1
ATOM 5058 C CA . LEU A 1 651 ? 128.41875 162.02494 99.85367 1.000 59.71928 651 LEU A CA 1
ATOM 5059 C C . LEU A 1 651 ? 127.28185 162.46951 98.94248 1.000 65.84785 651 LEU A C 1
ATOM 5060 O O . LEU A 1 651 ? 127.51133 162.78752 97.77014 1.000 71.71203 651 LEU A O 1
ATOM 5065 N N . LEU A 1 652 ? 126.05438 162.51258 99.46754 1.000 65.86881 652 LEU A N 1
ATOM 5066 C CA . LEU A 1 652 ? 124.92349 163.00311 98.68529 1.000 63.54145 652 LEU A CA 1
ATOM 5067 C C . LEU A 1 652 ? 125.13547 164.45040 98.26746 1.000 68.54154 652 LEU A C 1
ATOM 5068 O O . LEU A 1 652 ? 124.80246 164.83572 97.14105 1.000 72.71922 652 LEU A O 1
ATOM 5073 N N . HIS A 1 653 ? 125.67465 165.27073 99.17132 1.000 70.90773 653 HIS A N 1
ATOM 5074 C CA . HIS A 1 653 ? 125.97696 166.65608 98.82977 1.000 73.07941 653 HIS A CA 1
ATOM 5075 C C . HIS A 1 653 ? 127.07340 166.74564 97.77346 1.000 75.00597 653 HIS A C 1
ATOM 5076 O O . HIS A 1 653 ? 126.93990 167.48809 96.79429 1.000 77.41143 653 HIS A O 1
ATOM 5083 N N . ASP A 1 654 ? 128.15919 165.99109 97.94693 1.000 74.67729 654 ASP A N 1
ATOM 5084 C CA . ASP A 1 654 ? 129.34753 166.19864 97.12469 1.000 72.13569 654 ASP A CA 1
ATOM 5085 C C . ASP A 1 654 ? 129.25668 165.48205 95.78079 1.000 77.95065 654 ASP A C 1
ATOM 5086 O O . ASP A 1 654 ? 129.28269 166.12179 94.72497 1.000 82.79804 654 ASP A O 1
ATOM 5091 N N . VAL A 1 655 ? 129.15306 164.15381 95.79609 1.000 79.06140 655 VAL A N 1
ATOM 5092 C CA . VAL A 1 655 ? 129.29504 163.38612 94.56058 1.000 83.01432 655 VAL A CA 1
ATOM 5093 C C . VAL A 1 655 ? 128.03801 163.49631 93.70737 1.000 90.13820 655 VAL A C 1
ATOM 5094 O O . VAL A 1 655 ? 128.08557 163.95071 92.55859 1.000 93.88630 655 VAL A O 1
ATOM 5098 N N . ALA A 1 656 ? 126.90121 163.06243 94.24944 1.000 87.66734 656 ALA A N 1
ATOM 5099 C CA . ALA A 1 656 ? 125.57080 163.18355 93.65900 1.000 84.20773 656 ALA A CA 1
ATOM 5100 C C . ALA A 1 656 ? 125.40721 162.41973 92.35133 1.000 84.90640 656 ALA A C 1
ATOM 5101 O O . ALA A 1 656 ? 124.35892 162.54903 91.71023 1.000 90.39240 656 ALA A O 1
ATOM 5103 N N . GLN A 1 657 ? 126.39772 161.63827 91.92435 1.000 82.97400 657 GLN A N 1
ATOM 5104 C CA . GLN A 1 657 ? 126.26938 160.83416 90.71857 1.000 79.65521 657 GLN A CA 1
ATOM 5105 C C . GLN A 1 657 ? 126.34961 159.33792 90.97963 1.000 81.62112 657 GLN A C 1
ATOM 5106 O O . GLN A 1 657 ? 126.01472 158.55443 90.08589 1.000 89.88407 657 GLN A O 1
ATOM 5112 N N . VAL A 1 658 ? 126.77217 158.92170 92.16943 1.000 78.27909 658 VAL A N 1
ATOM 5113 C CA . VAL A 1 658 ? 126.83842 157.51332 92.53835 1.000 74.84909 658 VAL A CA 1
ATOM 5114 C C . VAL A 1 658 ? 125.66337 157.19648 93.45389 1.000 76.16701 658 VAL A C 1
ATOM 5115 O O . VAL A 1 658 ? 125.31190 157.99591 94.33122 1.000 79.76433 658 VAL A O 1
ATOM 5119 N N . LYS A 1 659 ? 125.03044 156.04868 93.22660 1.000 69.92460 659 LYS A N 1
ATOM 5120 C CA . LYS A 1 659 ? 123.84756 155.66914 93.98619 1.000 60.37066 659 LYS A CA 1
ATOM 5121 C C . LYS A 1 659 ? 124.24128 154.83904 95.20022 1.000 60.51271 659 LYS A C 1
ATOM 5122 O O . LYS A 1 659 ? 125.02224 153.88985 95.08822 1.000 62.07035 659 LYS A O 1
ATOM 5128 N N . ILE A 1 660 ? 123.69305 155.19644 96.35863 1.000 61.25552 660 ILE A N 1
ATOM 5129 C CA . ILE A 1 660 ? 124.02434 154.56014 97.62622 1.000 59.39225 660 ILE A CA 1
ATOM 5130 C C . ILE A 1 660 ? 122.75725 153.97664 98.23262 1.000 57.91550 660 ILE A C 1
ATOM 5131 O O . ILE A 1 660 ? 121.71237 154.63517 98.26379 1.000 63.17390 660 ILE A O 1
ATOM 5136 N N . ARG A 1 661 ? 122.84890 152.73816 98.70750 1.000 55.53130 661 ARG A N 1
ATOM 5137 C CA . ARG A 1 661 ? 121.77118 152.08664 99.43791 1.000 54.45064 661 ARG A CA 1
ATOM 5138 C C . ARG A 1 661 ? 122.16849 151.98635 100.90369 1.000 52.57279 661 ARG A C 1
ATOM 5139 O O . ARG A 1 661 ? 123.30220 151.61515 101.21922 1.000 54.75242 661 ARG A O 1
ATOM 5147 N N . LEU A 1 662 ? 121.24241 152.32857 101.79118 1.000 49.56746 662 LEU A N 1
ATOM 5148 C CA . LEU A 1 662 ? 121.49478 152.37303 103.22398 1.000 50.48830 662 LEU A CA 1
ATOM 5149 C C . LEU A 1 662 ? 120.81526 151.18061 103.88329 1.000 53.76485 662 LEU A C 1
ATOM 5150 O O . LEU A 1 662 ? 119.64685 150.89592 103.60396 1.000 56.71765 662 LEU A O 1
ATOM 5155 N N . VAL A 1 663 ? 121.54844 150.48369 104.74894 1.000 52.06209 663 VAL A N 1
ATOM 5156 C CA . VAL A 1 663 ? 121.06420 149.27797 105.41131 1.000 52.41455 663 VAL A CA 1
ATOM 5157 C C . VAL A 1 663 ? 121.40650 149.36384 106.89182 1.000 56.96525 663 VAL A C 1
ATOM 5158 O O . VAL A 1 663 ? 122.51980 149.75832 107.25313 1.000 60.58299 663 VAL A O 1
ATOM 5162 N N . TYR A 1 664 ? 120.44803 149.00939 107.74468 1.000 52.05959 664 TYR A N 1
ATOM 5163 C CA . TYR A 1 664 ? 120.67589 148.87860 109.17554 1.000 52.28649 664 TYR A CA 1
ATOM 5164 C C . TYR A 1 664 ? 120.15159 147.52921 109.64109 1.000 53.28717 664 TYR A C 1
ATOM 5165 O O . TYR A 1 664 ? 119.08468 147.08668 109.20759 1.000 55.08059 664 TYR A O 1
ATOM 5174 N N . ILE A 1 665 ? 120.90439 146.87905 110.52392 1.000 49.76922 665 ILE A N 1
ATOM 5175 C CA . ILE A 1 665 ? 120.57279 145.55035 111.02721 1.000 49.33330 665 ILE A CA 1
ATOM 5176 C C . ILE A 1 665 ? 120.22333 145.67956 112.50206 1.000 55.23006 665 ILE A C 1
ATOM 5177 O O . ILE A 1 665 ? 121.02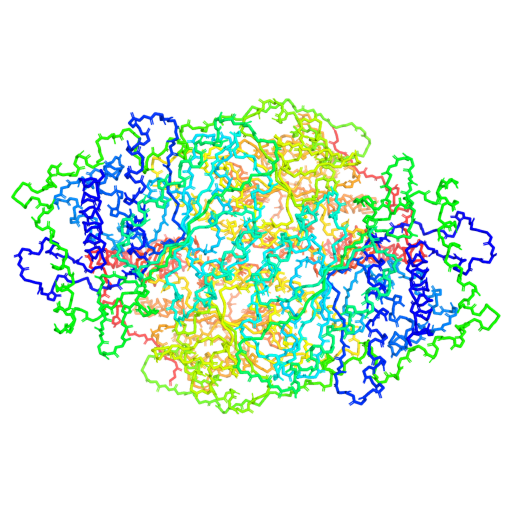997 146.17563 113.29688 1.000 64.32481 665 ILE A O 1
ATOM 5182 N N . GLN A 1 666 ? 119.02794 145.22171 112.87259 1.000 55.70710 666 GLN A N 1
ATOM 5183 C CA . GLN A 1 666 ? 118.54670 145.36863 114.23895 1.000 53.54437 666 GLN A CA 1
ATOM 5184 C C . GLN A 1 666 ? 118.71883 144.11914 115.09205 1.000 62.80175 666 GLN A C 1
ATOM 5185 O O . GLN A 1 666 ? 118.64934 144.22120 116.32121 1.000 66.08083 666 GLN A O 1
ATOM 5191 N N . ALA A 1 667 ? 118.93962 142.95262 114.48780 1.000 64.36654 667 ALA A N 1
ATOM 5192 C CA . ALA A 1 667 ? 119.03575 141.72058 115.25716 1.000 60.20741 667 ALA A CA 1
ATOM 5193 C C . ALA A 1 667 ? 119.91016 140.71035 114.52741 1.000 66.70090 667 ALA A C 1
ATOM 5194 O O . ALA A 1 667 ? 119.95529 140.67698 113.29497 1.000 67.42586 667 ALA A O 1
ATOM 5196 N N . LEU A 1 668 ? 120.60012 139.88189 115.31116 1.000 67.32712 668 LEU A N 1
ATOM 5197 C CA . LEU A 1 668 ? 121.44866 138.81487 114.80015 1.000 64.42088 668 LEU A CA 1
ATOM 5198 C C . LEU A 1 668 ? 121.21684 137.56145 115.62902 1.000 65.56182 668 LEU A C 1
ATOM 5199 O O . LEU A 1 668 ? 121.05652 137.64050 116.84934 1.000 71.22381 668 LEU A O 1
ATOM 5204 N N . CYS A 1 669 ? 121.20393 136.41033 114.96948 1.000 61.11931 669 CYS A N 1
ATOM 5205 C CA . CYS A 1 669 ? 120.99726 135.13050 115.63350 1.000 64.55717 669 CYS A CA 1
ATOM 5206 C C . CYS A 1 669 ? 122.10675 134.15919 115.24322 1.000 71.55769 669 CYS A C 1
ATOM 5207 O O . CYS A 1 669 ? 122.90049 134.41415 114.33544 1.000 71.29203 669 CYS A O 1
ATOM 5210 N N . GLY A 1 670 ? 122.14602 133.02557 115.94292 1.000 68.81825 670 GLY A N 1
ATOM 5211 C CA . GLY A 1 670 ? 123.14974 132.00844 115.69230 1.000 61.37107 670 GLY A CA 1
ATOM 5212 C C . GLY A 1 670 ? 123.01872 131.30526 114.35866 1.000 63.00191 670 GLY A C 1
ATOM 5213 O O . GLY A 1 670 ? 123.92916 130.55975 113.98286 1.000 69.13627 670 GLY A O 1
ATOM 5214 N N . LYS A 1 671 ? 121.91998 131.51992 113.63903 1.000 67.23992 671 LYS A N 1
ATOM 5215 C CA . LYS A 1 671 ? 121.70944 130.90510 112.33760 1.000 65.91199 671 LYS A CA 1
ATOM 5216 C C . LYS A 1 671 ? 121.92244 131.86668 111.17877 1.000 69.83073 671 LYS A C 1
ATOM 5217 O O . LYS A 1 671 ? 121.92068 131.42896 110.02422 1.000 79.11462 671 LYS A O 1
ATOM 5223 N N . GLY A 1 672 ? 122.10537 133.14523 111.44364 1.000 67.05906 672 GLY A N 1
ATOM 5224 C CA . GLY A 1 672 ? 122.33879 134.10497 110.38678 1.000 63.36042 672 GLY A CA 1
ATOM 5225 C C . GLY A 1 672 ? 121.83777 135.48439 110.79542 1.000 64.94636 672 GLY A C 1
ATOM 5226 O O . GLY A 1 672 ? 121.92024 135.86200 111.96588 1.000 65.09830 672 GLY A O 1
ATOM 5227 N N . ILE A 1 673 ? 121.32423 136.21513 109.81063 1.000 64.80979 673 ILE A N 1
ATOM 5228 C CA . ILE A 1 673 ? 120.84735 137.57912 110.01002 1.000 64.91720 673 ILE A CA 1
ATOM 5229 C C . ILE A 1 673 ? 119.35792 137.53959 110.32385 1.000 69.21761 673 ILE A C 1
ATOM 5230 O O . ILE A 1 673 ? 118.56859 136.97464 109.55962 1.000 69.33433 673 ILE A O 1
ATOM 5235 N N . GLY A 1 674 ? 118.97211 138.14569 111.44822 1.000 67.21715 674 GLY A N 1
ATOM 5236 C CA . GLY A 1 674 ? 117.58304 138.23717 111.84516 1.000 61.99971 674 GLY A CA 1
ATOM 5237 C C . GLY A 1 674 ? 117.32985 137.52614 113.16305 1.000 66.51596 674 GLY A C 1
ATOM 5238 O O . GLY A 1 674 ? 118.22028 137.42670 114.01560 1.000 69.19533 674 GLY A O 1
ATOM 5239 N N . THR A 1 675 ? 116.10407 137.03996 113.31951 1.000 70.63253 675 THR A N 1
ATOM 5240 C CA . THR A 1 675 ? 115.69181 136.27586 114.48706 1.000 72.90056 675 THR A CA 1
ATOM 5241 C C . THR A 1 675 ? 115.54884 134.80486 114.11864 1.000 71.18400 675 THR A C 1
ATOM 5242 O O . THR A 1 675 ? 115.59051 134.42445 112.94683 1.000 73.36384 675 THR A O 1
ATOM 5246 N N . PHE A 1 676 ? 115.39332 133.96836 115.14638 1.000 69.67451 676 PHE A N 1
ATOM 5247 C CA . PHE A 1 676 ? 115.16881 132.54774 114.90252 1.000 67.79741 676 PHE A CA 1
ATOM 5248 C C . PHE A 1 676 ? 113.84355 132.31765 114.18936 1.000 72.48649 676 PHE A C 1
ATOM 5249 O O . PHE A 1 676 ? 113.75428 131.48404 113.28050 1.000 70.96098 676 PHE A O 1
ATOM 5257 N N . GLU A 1 677 ? 112.80248 133.05113 114.58787 1.000 76.11173 677 GLU A N 1
ATOM 5258 C CA . GLU A 1 677 ? 111.50585 132.92042 113.93250 1.000 80.85545 677 GLU A CA 1
ATOM 5259 C C . GLU A 1 677 ? 111.57744 133.35476 112.47501 1.000 75.97769 677 GLU A C 1
ATOM 5260 O O . GLU A 1 677 ? 110.96499 132.72905 111.60275 1.000 77.93599 677 GLU A O 1
ATOM 5266 N N . ASN A 1 678 ? 112.31822 134.42343 112.19053 1.000 71.08222 678 ASN A N 1
ATOM 5267 C CA . ASN A 1 678 ? 112.44981 134.95619 110.83546 1.000 74.35947 678 ASN A CA 1
ATOM 5268 C C . ASN A 1 678 ? 113.92312 135.25808 110.57859 1.000 75.31389 678 ASN A C 1
ATOM 5269 O O . ASN A 1 678 ? 114.41931 136.32505 110.95134 1.000 74.29532 678 ASN A O 1
ATOM 5274 N N . THR A 1 679 ? 114.61639 134.32045 109.93946 1.000 79.55050 679 THR A N 1
ATOM 5275 C CA . THR A 1 679 ? 116.03919 134.43785 109.65121 1.000 79.11989 679 THR A CA 1
ATOM 5276 C C . THR A 1 679 ? 116.22658 134.67025 108.15929 1.000 75.48250 679 THR A C 1
ATOM 5277 O O . THR A 1 679 ? 115.63988 133.95774 107.33905 1.000 77.04499 679 THR A O 1
ATOM 5281 N N . LEU A 1 680 ? 117.03320 135.67252 107.81576 1.000 74.42041 680 LEU A N 1
ATOM 5282 C CA . LEU A 1 680 ? 117.23051 136.03675 106.41969 1.000 70.54296 680 LEU A CA 1
ATOM 5283 C C . LEU A 1 680 ? 117.86629 134.88716 105.64930 1.000 71.62152 680 LEU A C 1
ATOM 5284 O O . LEU A 1 680 ? 118.80326 134.24319 106.12771 1.000 77.67061 680 LEU A O 1
ATOM 5289 N N . SER A 1 681 ? 117.35006 134.63280 104.45361 1.000 68.67757 681 SER A N 1
ATOM 5290 C CA . SER A 1 681 ? 117.81184 133.53372 103.62307 1.000 66.69199 681 SER A CA 1
ATOM 5291 C C . SER A 1 681 ? 118.96244 133.97797 102.72452 1.000 66.64181 681 SER A C 1
ATOM 5292 O O . SER A 1 681 ? 119.28774 135.16245 102.62518 1.000 65.03980 681 SER A O 1
ATOM 5295 N N . LYS A 1 682 ? 119.58714 132.99556 102.07202 1.000 67.80373 682 LYS A N 1
ATOM 5296 C CA . LYS A 1 682 ? 120.70849 133.28973 101.18662 1.000 59.53739 682 LYS A CA 1
ATOM 5297 C C . LYS A 1 682 ? 120.24511 133.99946 99.92203 1.000 64.96839 682 LYS A C 1
ATOM 5298 O O . LYS A 1 682 ? 120.93604 134.88941 99.41344 1.000 70.62820 682 LYS A O 1
ATOM 5304 N N . SER A 1 683 ? 119.08549 133.60789 99.38895 1.000 61.79132 683 SER A N 1
ATOM 5305 C CA . SER A 1 683 ? 118.56990 134.25216 98.18494 1.000 60.12661 683 SER A CA 1
ATOM 5306 C C . SER A 1 683 ? 118.21592 135.71053 98.44498 1.000 62.39509 683 SER A C 1
ATOM 5307 O O . SER A 1 683 ? 118.45348 136.57535 97.59474 1.000 65.40875 683 SER A O 1
ATOM 5310 N N . ASP A 1 684 ? 117.63770 136.00055 99.61304 1.000 66.50169 684 ASP A N 1
ATOM 5311 C CA . ASP A 1 684 ? 117.27851 137.37548 99.94553 1.000 65.36943 684 ASP A CA 1
ATOM 5312 C C . ASP A 1 684 ? 118.51627 138.24040 100.14775 1.000 65.56269 684 ASP A C 1
ATOM 5313 O O . ASP A 1 684 ? 118.51537 139.42645 99.79930 1.000 66.98351 684 ASP A O 1
ATOM 5318 N N . PHE A 1 685 ? 119.57840 137.66585 100.71993 1.000 62.97247 685 PHE A N 1
ATOM 5319 C CA . PHE A 1 685 ? 120.81376 138.41509 100.93260 1.000 55.28506 685 PHE A CA 1
ATOM 5320 C C . PHE A 1 685 ? 121.36255 138.95120 99.61706 1.000 55.95333 685 PHE A C 1
ATOM 5321 O O . PHE A 1 685 ? 121.85205 140.08399 99.55455 1.000 57.73622 685 PHE A O 1
ATOM 5329 N N . VAL A 1 686 ? 121.29150 138.14836 98.55439 1.000 57.85847 686 VAL A N 1
ATOM 5330 C CA . VAL A 1 686 ? 121.74199 138.59885 97.24174 1.000 60.03006 686 VAL A CA 1
ATOM 5331 C C . VAL A 1 686 ? 120.84356 139.71248 96.71660 1.000 64.08161 686 VAL A C 1
ATOM 5332 O O . VAL A 1 686 ? 121.29400 140.58667 95.96598 1.000 70.75252 686 VAL A O 1
ATOM 5336 N N . LYS A 1 687 ? 119.56596 139.70764 97.09914 1.000 63.22484 687 LYS A N 1
ATOM 5337 C CA . LYS A 1 687 ? 118.66487 140.76471 96.65243 1.000 63.98766 687 LYS A CA 1
ATOM 5338 C C . LYS A 1 687 ? 118.98923 142.09427 97.32365 1.000 66.82673 687 LYS A C 1
ATOM 5339 O O . LYS A 1 687 ? 119.01024 143.13908 96.66354 1.000 70.15827 687 LYS A O 1
ATOM 5345 N N . ILE A 1 688 ? 119.24924 142.07728 98.63014 1.000 63.68108 688 ILE A N 1
ATOM 5346 C CA . ILE A 1 688 ? 119.54341 143.31363 99.34630 1.000 57.92602 688 ILE A CA 1
ATOM 5347 C C . ILE A 1 688 ? 120.93612 143.82228 98.99583 1.000 59.89251 688 ILE A C 1
ATOM 5348 O O . ILE A 1 688 ? 121.09392 144.92544 98.46173 1.000 63.78182 688 ILE A O 1
ATOM 5353 N N . PHE A 1 689 ? 121.96433 143.03000 99.28853 1.000 59.54098 689 PHE A N 1
ATOM 5354 C CA . PHE A 1 689 ? 123.33803 143.34219 98.91115 1.000 58.72611 689 PHE A CA 1
ATOM 5355 C C . PHE A 1 689 ? 123.56678 142.76990 97.51924 1.000 62.76657 689 PHE A C 1
ATOM 5356 O O . PHE A 1 689 ? 123.45585 141.55749 97.31844 1.000 72.55044 689 PHE A O 1
ATOM 5364 N N . THR A 1 690 ? 123.88813 143.63517 96.56151 1.000 59.85223 690 THR A N 1
ATOM 5365 C CA . THR A 1 690 ? 124.06695 143.18292 95.18921 1.000 65.19312 690 THR A CA 1
ATOM 5366 C C . THR A 1 690 ? 125.24081 142.21092 95.11861 1.000 72.63638 690 THR A C 1
ATOM 5367 O O . THR A 1 690 ? 126.20482 142.31647 95.88137 1.000 76.88742 690 THR A O 1
ATOM 5371 N N . LYS A 1 691 ? 125.13719 141.24224 94.20238 1.000 71.94522 691 LYS A N 1
ATOM 5372 C CA . LYS A 1 691 ? 126.06549 140.11423 94.16393 1.000 71.42347 691 LYS A CA 1
ATOM 5373 C C . LYS A 1 691 ? 127.52515 140.55583 94.08981 1.000 76.53421 691 LYS A C 1
ATOM 5374 O O . LYS A 1 691 ? 128.40757 139.87632 94.62619 1.000 79.93429 691 LYS A O 1
ATOM 5380 N N . ASP A 1 692 ? 127.80873 141.67483 93.42697 1.000 76.93290 692 ASP A N 1
ATOM 5381 C CA . ASP A 1 692 ? 129.19321 142.06371 93.15789 1.000 67.15016 692 ASP A CA 1
ATOM 5382 C C . ASP A 1 692 ? 129.41515 143.55900 93.38394 1.000 73.22458 692 ASP A C 1
ATOM 5383 O O . ASP A 1 692 ? 130.04556 144.24216 92.57690 1.000 79.28870 692 ASP A O 1
ATOM 5388 N N . LYS A 1 693 ? 128.90973 144.09180 94.49674 1.000 70.69112 693 LYS A N 1
ATOM 5389 C CA . LYS A 1 693 ? 129.14913 145.50126 94.77043 1.000 62.87570 693 LYS A CA 1
ATOM 5390 C C . LYS A 1 693 ? 129.81856 145.68291 96.12737 1.000 60.94708 693 LYS A C 1
ATOM 5391 O O . LYS A 1 693 ? 129.59965 144.87715 97.03734 1.000 65.04228 693 LYS A O 1
ATOM 5397 N N . PRO A 1 694 ? 130.63896 146.72119 96.29195 1.000 55.25855 694 PRO A N 1
ATOM 5398 C CA . PRO A 1 694 ? 131.33379 146.91532 97.56977 1.000 54.91138 694 PRO A CA 1
ATOM 5399 C C . PRO A 1 694 ? 130.35994 147.17043 98.70975 1.000 58.68558 694 PRO A C 1
ATOM 5400 O O . PRO A 1 694 ? 129.31219 147.79413 98.53181 1.000 58.84090 694 PRO A O 1
ATOM 5404 N N . VAL A 1 695 ? 130.71915 146.67807 99.89165 1.000 57.93578 695 VAL A N 1
ATOM 5405 C CA . VAL A 1 695 ? 129.93592 146.87327 101.10428 1.000 54.39946 695 VAL A CA 1
ATOM 5406 C C . VAL A 1 695 ? 130.87033 147.39397 102.18485 1.000 58.16449 695 VAL A C 1
ATOM 5407 O O . VAL A 1 695 ? 131.86220 146.73668 102.51903 1.000 64.30180 695 VAL A O 1
ATOM 5411 N N . ILE A 1 696 ? 130.56040 148.56518 102.72756 1.000 56.42567 696 ILE A N 1
ATOM 5412 C CA . ILE A 1 696 ? 131.28471 149.12370 103.86257 1.000 57.75992 696 ILE A CA 1
ATOM 5413 C C . ILE A 1 696 ? 130.39953 148.94824 105.08683 1.000 55.50705 696 ILE A C 1
ATOM 5414 O O . ILE A 1 696 ? 129.29317 149.49307 105.15122 1.000 58.74211 696 ILE A O 1
ATOM 5419 N N . PHE A 1 697 ? 130.88276 148.18009 106.05690 1.000 55.50134 697 PHE A N 1
ATOM 5420 C CA . PHE A 1 697 ? 130.09628 147.76938 107.20896 1.000 55.63645 697 PHE A CA 1
ATOM 5421 C C . PHE A 1 697 ? 130.80979 148.20936 108.47791 1.000 54.74840 697 PHE A C 1
ATOM 5422 O O . PHE A 1 697 ? 131.96916 147.84822 108.69964 1.000 58.89858 697 PHE A O 1
ATOM 5430 N N . ALA A 1 698 ? 130.11665 148.98653 109.30323 1.000 54.48485 698 ALA A N 1
ATOM 5431 C CA . ALA A 1 698 ? 130.61144 149.40633 110.60451 1.000 54.46006 698 ALA A CA 1
ATOM 5432 C C . ALA A 1 698 ? 129.84008 148.66488 111.68406 1.000 58.59978 698 ALA A C 1
ATOM 5433 O O . ALA A 1 698 ? 128.61288 148.55755 111.61749 1.000 61.44050 698 ALA A O 1
ATOM 5435 N N . PHE A 1 699 ? 130.55996 148.14956 112.67464 1.000 57.59549 699 PHE A N 1
ATOM 5436 C CA . PHE A 1 699 ? 129.97951 147.27305 113.67770 1.000 57.05185 699 PHE A CA 1
ATOM 5437 C C . PHE A 1 699 ? 130.26910 147.79940 115.07622 1.000 58.07682 699 PHE A C 1
ATOM 5438 O O . PHE A 1 699 ? 131.28453 148.45765 115.31441 1.000 65.69284 699 PHE A O 1
ATOM 5446 N N . HIS A 1 700 ? 129.35440 147.50169 116.00005 1.000 58.12666 700 HIS A N 1
ATOM 5447 C CA . HIS A 1 700 ? 129.48034 147.97096 117.37402 1.000 61.49567 700 HIS A CA 1
ATOM 5448 C C . HIS A 1 700 ? 130.53732 147.19943 118.15174 1.000 63.16854 700 HIS A C 1
ATOM 5449 O O . HIS A 1 700 ? 131.18156 147.76658 119.04027 1.000 64.79973 700 HIS A O 1
ATOM 5456 N N . GLY A 1 701 ? 130.73046 145.92129 117.83811 1.000 59.91938 701 GLY A N 1
ATOM 5457 C CA . GLY A 1 701 ? 131.68994 145.10089 118.55091 1.000 56.33175 701 GLY A CA 1
ATOM 5458 C C . GLY A 1 701 ? 132.90526 144.71682 117.73199 1.000 63.15104 701 GLY A C 1
ATOM 5459 O O . GLY A 1 701 ? 133.29615 145.43683 116.80884 1.000 67.32575 701 GLY A O 1
ATOM 5460 N N . TYR A 1 702 ? 133.51062 143.57883 118.06720 1.000 63.37508 702 TYR A N 1
ATOM 5461 C CA . TYR A 1 702 ? 134.70900 143.12923 117.37273 1.000 57.91529 702 TYR A CA 1
ATOM 5462 C C . TYR A 1 702 ? 134.40003 142.79929 115.91899 1.000 54.77612 702 TYR A C 1
ATOM 5463 O O . TYR A 1 702 ? 133.30727 142.33464 115.58752 1.000 62.44670 702 TYR A O 1
ATOM 5472 N N . ALA A 1 703 ? 135.37997 143.04037 115.04678 1.000 55.75078 703 ALA A N 1
ATOM 5473 C CA . ALA A 1 703 ? 135.18326 142.79310 113.62293 1.000 56.26857 703 ALA A CA 1
ATOM 5474 C C . ALA A 1 703 ? 135.07846 141.30582 113.30873 1.000 59.33090 703 ALA A C 1
ATOM 5475 O O . ALA A 1 703 ? 134.39987 140.92528 112.34848 1.000 57.75285 703 ALA A O 1
ATOM 5477 N N . LYS A 1 704 ? 135.73999 140.45282 114.09392 1.000 63.10775 704 LYS A N 1
ATOM 5478 C CA . LYS A 1 704 ? 135.72844 139.02432 113.79640 1.000 61.16919 704 LYS A CA 1
ATOM 5479 C C . LYS A 1 704 ? 134.41979 138.36579 114.21230 1.000 57.80812 704 LYS A C 1
ATOM 5480 O O . LYS A 1 704 ? 134.08594 137.28852 113.70802 1.000 62.02631 704 LYS A O 1
ATOM 5486 N N . THR A 1 705 ? 133.67175 138.98741 115.12647 1.000 57.68598 705 THR A N 1
ATOM 5487 C CA . THR A 1 705 ? 132.36218 138.45668 115.49133 1.000 58.72706 705 THR A CA 1
ATOM 5488 C C . THR A 1 705 ? 131.41187 138.47701 114.30149 1.000 60.83802 705 THR A C 1
ATOM 5489 O O . THR A 1 705 ? 130.65893 137.52202 114.08068 1.000 64.95091 705 THR A O 1
ATOM 5493 N N . LEU A 1 706 ? 131.43186 139.55922 113.52356 1.000 61.98732 706 LEU A N 1
ATOM 5494 C CA . LEU A 1 706 ? 130.59580 139.64158 112.33293 1.000 61.36095 706 LEU A CA 1
ATOM 5495 C C . LEU A 1 706 ? 131.15855 138.82360 111.17720 1.000 63.96901 706 LEU A C 1
ATOM 5496 O O . LEU A 1 706 ? 130.39159 138.34719 110.33353 1.000 68.55387 706 LEU A O 1
ATOM 5501 N N . LYS A 1 707 ? 132.48255 138.65338 111.11783 1.000 59.49116 707 LYS A N 1
ATOM 5502 C CA . LYS A 1 707 ? 133.08425 137.88042 110.03435 1.000 60.21178 707 LYS A CA 1
ATOM 5503 C C . LYS A 1 707 ? 132.62572 136.42836 110.06949 1.000 64.19025 707 LYS A C 1
ATOM 5504 O O . LYS A 1 707 ? 132.40318 135.81468 109.01990 1.000 70.11535 707 LYS A O 1
ATOM 5510 N N . SER A 1 708 ? 132.49461 135.85682 111.26841 1.000 64.03236 708 SER A N 1
ATOM 5511 C CA . SER A 1 708 ? 132.05355 134.47081 111.38175 1.000 64.03106 708 SER A CA 1
ATOM 5512 C C . SER A 1 708 ? 130.62633 134.30127 110.87540 1.000 66.88492 708 SER A C 1
ATOM 5513 O O . SER A 1 708 ? 130.29542 133.28136 110.26021 1.000 71.72956 708 SER A O 1
ATOM 5516 N N . ILE A 1 709 ? 129.76420 135.28726 111.13067 1.000 63.66558 709 ILE A N 1
ATOM 5517 C CA . ILE A 1 709 ? 128.38843 135.21324 110.65064 1.000 61.21063 709 ILE A CA 1
ATOM 5518 C C . ILE A 1 709 ? 128.33951 135.37278 109.13691 1.000 58.17586 709 ILE A C 1
ATOM 5519 O O . ILE A 1 709 ? 127.62908 134.63572 108.44384 1.000 61.77654 709 ILE A O 1
ATOM 5524 N N . LEU A 1 710 ? 129.10177 136.32025 108.59789 1.000 58.85385 710 LEU A N 1
ATOM 5525 C CA . LEU A 1 710 ? 129.06863 136.61553 107.17152 1.000 58.83106 710 LEU A CA 1
ATOM 5526 C C . LEU A 1 710 ? 129.87930 135.63329 106.33765 1.000 63.98301 710 LEU A C 1
ATOM 5527 O O . LEU A 1 710 ? 129.92140 135.77775 105.11158 1.000 64.21148 710 LEU A O 1
ATOM 5532 N N . PHE A 1 711 ? 130.52374 134.64916 106.96811 1.000 67.69147 711 PHE A N 1
ATOM 5533 C CA . PHE A 1 711 ? 131.27549 133.64805 106.21934 1.000 63.30328 711 PHE A CA 1
ATOM 5534 C C . PHE A 1 711 ? 130.37099 132.83143 105.30523 1.000 65.92960 711 PHE A C 1
ATOM 5535 O O . PHE A 1 711 ? 130.76998 132.48016 104.18916 1.000 62.86083 711 PHE A O 1
ATOM 5543 N N . ASP A 1 712 ? 129.15751 132.52348 105.75427 1.000 65.93822 712 ASP A N 1
ATOM 5544 C CA . ASP A 1 712 ? 128.24683 131.65008 105.02753 1.000 65.90045 712 ASP A CA 1
ATOM 5545 C C . ASP A 1 712 ? 127.42282 132.37522 103.97150 1.000 68.21607 712 ASP A C 1
ATOM 5546 O O . ASP A 1 712 ? 126.61994 131.73185 103.28922 1.000 68.01925 712 ASP A O 1
ATOM 5551 N N . TYR A 1 713 ? 127.59307 133.68339 103.81637 1.000 65.98687 713 TYR A N 1
ATOM 5552 C CA . TYR A 1 713 ? 126.80432 134.45486 102.87195 1.000 55.26501 713 TYR A CA 1
ATOM 5553 C C . TYR A 1 713 ? 127.58324 134.66209 101.57483 1.000 58.35570 713 TYR A C 1
ATOM 5554 O O . TYR A 1 713 ? 128.69267 134.15734 101.39363 1.000 65.73256 713 TYR A O 1
ATOM 5563 N N . GLU A 1 714 ? 126.98627 135.41938 100.65947 1.000 56.36300 714 GLU A N 1
ATOM 5564 C CA . GLU A 1 714 ? 127.49063 135.51397 99.29605 1.000 61.38723 714 GLU A CA 1
ATOM 5565 C C . GLU A 1 714 ? 128.67899 136.46418 99.19873 1.000 64.15263 714 GLU A C 1
ATOM 5566 O O . GLU A 1 714 ? 128.62363 137.59683 99.68736 1.000 66.33073 714 GLU A O 1
ATOM 5572 N N . ASN A 1 715 ? 129.75107 135.99310 98.55313 1.000 60.42903 715 ASN A N 1
ATOM 5573 C CA . ASN A 1 715 ? 130.93067 136.76441 98.17169 1.000 56.44996 715 ASN A CA 1
ATOM 5574 C C . ASN A 1 715 ? 131.52000 137.56168 99.33073 1.000 57.92295 715 ASN A C 1
ATOM 5575 O O . ASN A 1 715 ? 131.44786 138.79604 99.32991 1.000 62.16293 715 ASN A O 1
ATOM 5580 N N . PRO A 1 716 ? 132.12408 136.90479 100.32515 1.000 60.28860 716 PRO A N 1
ATOM 5581 C CA . PRO A 1 716 ? 132.70199 137.65539 101.45111 1.000 61.93399 716 PRO A CA 1
ATOM 5582 C C . PRO A 1 716 ? 133.93991 138.46047 101.08871 1.000 62.61663 716 PRO A C 1
ATOM 5583 O O . PRO A 1 716 ? 134.39992 139.25419 101.91787 1.000 68.14760 716 PRO A O 1
ATOM 5587 N N . ALA A 1 717 ? 134.50011 138.28165 99.89124 1.000 63.16338 717 ALA A N 1
ATOM 5588 C CA . ALA A 1 717 ? 135.74324 138.95889 99.54062 1.000 55.71849 717 ALA A CA 1
ATOM 5589 C C . ALA A 1 717 ? 135.55958 140.45195 99.30081 1.000 60.64592 717 ALA A C 1
ATOM 5590 O O . ALA A 1 717 ? 136.54615 141.19429 99.32844 1.000 66.18804 717 ALA A O 1
ATOM 5592 N N . ARG A 1 718 ? 134.33234 140.90906 99.06489 1.000 63.25891 718 ARG A N 1
ATOM 5593 C CA . ARG A 1 718 ? 134.06515 142.30226 98.73627 1.000 58.81100 718 ARG A CA 1
ATOM 5594 C C . ARG A 1 718 ? 133.44030 143.07597 99.89104 1.000 59.89448 718 ARG A C 1
ATOM 5595 O O . ARG A 1 718 ? 132.85197 144.13673 99.66366 1.000 60.30575 718 ARG A O 1
ATOM 5603 N N . ILE A 1 719 ? 133.55351 142.57720 101.11822 1.000 57.92260 719 ILE A N 1
ATOM 5604 C CA . ILE A 1 719 ? 132.93425 143.19227 102.28558 1.000 56.80245 719 ILE A CA 1
ATOM 5605 C C . ILE A 1 719 ? 134.02998 143.65152 103.23559 1.000 60.71905 719 ILE A C 1
ATOM 5606 O O . ILE A 1 719 ? 134.86881 142.84865 103.66014 1.000 68.37109 719 ILE A O 1
ATOM 5611 N N . GLN A 1 720 ? 134.01931 144.9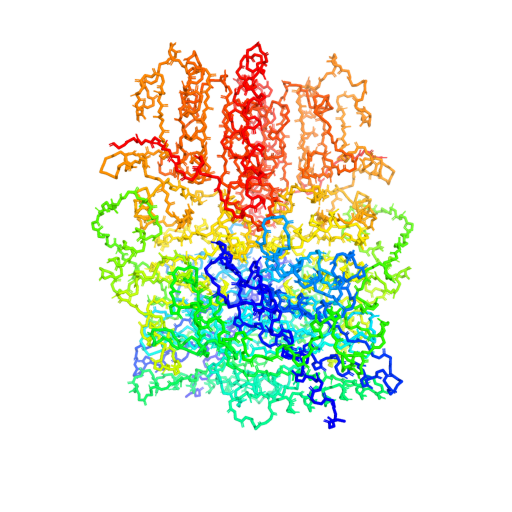3801 103.57178 1.000 60.26414 720 GLN A N 1
ATOM 5612 C CA . GLN A 1 720 ? 134.96709 145.52253 104.51092 1.000 59.65654 720 GLN A CA 1
ATOM 5613 C C . GLN A 1 720 ? 134.26174 145.78723 105.83283 1.000 59.53844 720 GLN A C 1
ATOM 5614 O O . GLN A 1 720 ? 133.21110 146.43510 105.85963 1.000 60.47297 720 GLN A O 1
ATOM 5620 N N . ILE A 1 721 ? 134.83958 145.28890 106.92253 1.000 57.10995 721 ILE A N 1
ATOM 5621 C CA . ILE A 1 721 ? 134.23683 145.36210 108.24766 1.000 58.07895 721 ILE A CA 1
ATOM 5622 C C . ILE A 1 721 ? 135.20368 146.07371 109.18122 1.000 57.14487 721 ILE A C 1
ATOM 5623 O O . ILE A 1 721 ? 136.39990 145.76383 109.19813 1.000 60.06833 721 ILE A O 1
ATOM 5628 N N . ASN A 1 722 ? 134.68646 147.03287 109.94538 1.000 58.18627 722 ASN A N 1
ATOM 5629 C CA . ASN A 1 722 ? 135.46225 147.76798 110.93245 1.000 58.74931 722 ASN A CA 1
ATOM 5630 C C . ASN A 1 722 ? 134.70893 147.78081 112.25325 1.000 57.32214 722 ASN A C 1
ATOM 5631 O O . ASN A 1 722 ? 133.48473 147.93014 112.27568 1.000 53.00249 722 ASN A O 1
ATOM 5636 N N . GLY A 1 723 ? 135.44283 147.62162 113.35134 1.000 61.93297 723 GLY A N 1
ATOM 5637 C CA . GLY A 1 723 ? 134.82321 147.54002 114.65865 1.000 55.40562 723 GLY A CA 1
ATOM 5638 C C . GLY A 1 723 ? 135.57756 148.25585 115.75900 1.000 62.62084 723 GLY A C 1
ATOM 5639 O O . GLY A 1 723 ? 136.21529 149.28360 115.51707 1.000 69.51300 723 GLY A O 1
ATOM 5640 N N . TYR A 1 724 ? 135.50921 147.71363 116.97734 1.000 66.52820 724 TYR A N 1
ATOM 5641 C CA . TYR A 1 724 ? 136.07826 148.39417 118.13760 1.000 69.60730 724 TYR A CA 1
ATOM 5642 C C . TYR A 1 724 ? 137.59953 148.49798 118.04027 1.000 75.09088 724 TYR A C 1
ATOM 5643 O O . TYR A 1 724 ? 138.17920 149.53968 118.36201 1.000 79.15364 724 TYR A O 1
ATOM 5652 N N . GLU A 1 725 ? 138.26667 147.42485 117.62330 1.000 68.08068 725 GLU A N 1
ATOM 5653 C CA . GLU A 1 725 ? 139.70378 147.36977 117.33190 1.000 68.78903 725 GLU A CA 1
ATOM 5654 C C . GLU A 1 725 ? 140.59711 147.55093 118.56123 1.000 69.65754 725 GLU A C 1
ATOM 5655 O O . GLU A 1 725 ? 141.82399 147.54064 118.40572 1.000 76.94024 725 GLU A O 1
ATOM 5661 N N . GLU A 1 726 ? 140.04129 147.72636 119.76116 1.000 67.85223 726 GLU A N 1
ATOM 5662 C CA . GLU A 1 726 ? 140.82447 147.77338 121.00116 1.000 71.37537 726 GLU A CA 1
ATOM 5663 C C . GLU A 1 726 ? 141.81761 148.93542 121.01716 1.000 72.82516 726 GLU A C 1
ATOM 5664 O O . GLU A 1 726 ? 143.02012 148.74333 121.20296 1.000 77.74386 726 GLU A O 1
ATOM 5670 N N . LYS A 1 727 ? 141.31415 150.15338 120.83010 1.000 70.82696 727 LYS A N 1
ATOM 5671 C CA . LYS A 1 727 ? 142.12000 151.36281 120.94574 1.000 71.05489 727 LYS A CA 1
ATOM 5672 C C . LYS A 1 727 ? 141.26695 152.47943 121.52677 1.000 78.63747 727 LYS A C 1
ATOM 5673 O O . LYS A 1 727 ? 140.16309 152.73643 121.03642 1.000 87.52302 727 LYS A O 1
ATOM 5679 N N . GLY A 1 728 ? 141.77115 153.13734 122.56323 1.000 83.15535 728 GLY A N 1
ATOM 5680 C CA . GLY A 1 728 ? 141.05253 154.25749 123.13900 1.000 90.70084 728 GLY A CA 1
ATOM 5681 C C . GLY A 1 728 ? 141.62480 154.65133 124.47969 1.000 89.08664 728 GLY A C 1
ATOM 5682 O O . GLY A 1 728 ? 142.46927 153.96175 125.05723 1.000 90.91594 728 GLY A O 1
ATOM 5683 N N . SER A 1 729 ? 141.13774 155.78405 124.96946 1.000 90.27301 729 SER A N 1
ATOM 5684 C CA . SER A 1 729 ? 141.53131 156.35111 126.25784 1.000 87.10621 729 SER A CA 1
ATOM 5685 C C . SER A 1 729 ? 140.48154 157.39089 126.63906 1.000 90.28122 729 SER A C 1
ATOM 5686 O O . SER A 1 729 ? 139.45059 157.52548 125.97003 1.000 93.27554 729 SER A O 1
ATOM 5689 N N . THR A 1 730 ? 140.74024 158.13194 127.71373 1.000 90.32414 730 THR A N 1
ATOM 5690 C CA . THR A 1 730 ? 139.82653 159.18584 128.14040 1.000 87.48940 730 THR A CA 1
ATOM 5691 C C . THR A 1 730 ? 139.92485 160.37269 127.18886 1.000 84.16038 730 THR A C 1
ATOM 5692 O O . THR A 1 730 ? 140.92237 161.10104 127.19909 1.000 83.81171 730 THR A O 1
ATOM 5696 N N . THR A 1 731 ? 138.89526 160.57489 126.37645 1.000 80.95030 731 THR A N 1
ATOM 5697 C CA . THR A 1 731 ? 138.90111 161.63079 125.36575 1.000 79.86973 731 THR A CA 1
ATOM 5698 C C . THR A 1 731 ? 137.45722 161.91714 124.96042 1.000 77.85327 731 THR A C 1
ATOM 5699 O O . THR A 1 731 ? 136.51178 161.36185 125.53260 1.000 81.72131 731 THR A O 1
ATOM 5703 N N . THR A 1 732 ? 137.28952 162.78970 123.96909 1.000 76.62723 732 THR A N 1
ATOM 5704 C CA . THR A 1 732 ? 135.97818 163.18337 123.48152 1.000 74.75661 732 THR A CA 1
ATOM 5705 C C . THR A 1 732 ? 135.34987 162.06841 122.65126 1.000 74.24034 732 THR A C 1
ATOM 5706 O O . THR A 1 732 ? 136.05447 161.22138 122.09752 1.000 77.75826 732 THR A O 1
ATOM 5710 N N . PRO A 1 733 ? 134.01531 162.04272 122.55661 1.000 75.34082 733 PRO A N 1
ATOM 5711 C CA . PRO A 1 733 ? 133.36209 160.96471 121.79365 1.000 75.50237 733 PRO A CA 1
ATOM 5712 C C . PRO A 1 733 ? 133.80475 160.87426 120.34369 1.000 74.49027 733 PRO A C 1
ATOM 5713 O O . PRO A 1 733 ? 133.92977 159.76441 119.81423 1.000 75.67642 733 PRO A O 1
ATOM 5717 N N . PHE A 1 734 ? 134.04583 162.00605 119.68031 1.000 75.08132 734 PHE A N 1
ATOM 5718 C CA . PHE A 1 734 ? 134.48020 161.95530 118.28730 1.000 72.31020 734 PHE A CA 1
ATOM 5719 C C . PHE A 1 734 ? 135.87351 161.35179 118.16081 1.000 72.61114 734 PHE A C 1
ATOM 5720 O O . PHE A 1 734 ? 136.15704 160.62621 117.20064 1.000 72.63101 734 PHE A O 1
ATOM 5728 N N . ASP A 1 735 ? 136.75878 161.65189 119.11353 1.000 74.90562 735 ASP A N 1
ATOM 5729 C CA . ASP A 1 735 ? 138.11588 161.11839 119.06397 1.000 73.10115 735 ASP A CA 1
ATOM 5730 C C . ASP A 1 735 ? 138.12134 159.60117 119.20230 1.000 74.21321 735 ASP A C 1
ATOM 5731 O O . ASP A 1 735 ? 138.88290 158.91124 118.51432 1.000 74.60644 735 ASP A O 1
ATOM 5736 N N . MET A 1 736 ? 137.28040 159.06374 120.08992 1.000 75.65238 736 MET A N 1
ATOM 5737 C CA . MET A 1 736 ? 137.18746 157.61487 120.23797 1.000 74.43342 736 MET A CA 1
ATOM 5738 C C . MET A 1 736 ? 136.72417 156.95559 118.94669 1.000 68.99432 736 MET A C 1
ATOM 5739 O O . MET A 1 736 ? 137.25705 155.91537 118.54605 1.000 70.28061 736 MET A O 1
ATOM 5744 N N . LEU A 1 737 ? 135.72775 157.54297 118.28409 1.000 67.11910 737 LEU A N 1
ATOM 5745 C CA . LEU A 1 737 ? 135.26107 156.99210 117.01743 1.000 67.93420 737 LEU A CA 1
ATOM 5746 C C . LEU A 1 737 ? 136.34704 157.07289 115.95004 1.000 70.55061 737 LEU A C 1
ATOM 5747 O O . LEU A 1 737 ? 136.51026 156.14683 115.14770 1.000 66.61425 737 LEU A O 1
ATOM 5752 N N . ALA A 1 738 ? 137.10496 158.17226 115.92845 1.000 72.82920 738 ALA A N 1
ATOM 5753 C CA . ALA A 1 738 ? 138.14116 158.34036 114.91361 1.000 67.24500 738 ALA A CA 1
ATOM 5754 C C . ALA A 1 738 ? 139.35878 157.47259 115.20641 1.000 69.77118 738 ALA A C 1
ATOM 5755 O O . ALA A 1 738 ? 140.04909 157.03341 114.27958 1.000 71.76988 738 ALA A O 1
ATOM 5757 N N . ARG A 1 739 ? 139.64366 157.22299 116.48762 1.000 68.71489 739 ARG A N 1
ATOM 5758 C CA . ARG A 1 739 ? 140.79145 156.39510 116.84540 1.000 66.88409 739 ARG A CA 1
ATOM 5759 C C . ARG A 1 739 ? 140.65782 154.99012 116.27560 1.000 69.96367 739 ARG A C 1
ATOM 5760 O O . ARG A 1 739 ? 141.63014 154.42223 115.76519 1.000 78.80677 739 ARG A O 1
ATOM 5768 N N . ASN A 1 740 ? 139.46266 154.41495 116.35323 1.000 68.37857 740 ASN A N 1
ATOM 5769 C CA . ASN A 1 740 ? 139.20284 153.07346 115.85781 1.000 64.80141 740 ASN A CA 1
ATOM 5770 C C . ASN A 1 740 ? 138.75811 153.06317 114.40288 1.000 66.84771 740 ASN A C 1
ATOM 5771 O O . ASN A 1 740 ? 138.21835 152.05384 113.94027 1.000 73.45114 740 ASN A O 1
ATOM 5776 N N . LYS A 1 741 ? 138.96650 154.16627 113.68247 1.000 68.51282 741 LYS A N 1
ATOM 5777 C CA . LYS A 1 741 ? 138.71500 154.25261 112.24388 1.000 73.35589 741 LYS A CA 1
ATOM 5778 C C . LYS A 1 741 ? 137.24531 154.03642 111.89694 1.000 70.57000 741 LYS A C 1
ATOM 5779 O O . LYS A 1 741 ? 136.92010 153.51585 110.82759 1.000 64.68387 741 LYS A O 1
ATOM 5785 N N . VAL A 1 742 ? 136.34368 154.43777 112.78884 1.000 75.49422 742 VAL A N 1
ATOM 5786 C CA . VAL A 1 742 ? 134.90638 154.43586 112.51640 1.000 69.15067 742 VAL A CA 1
ATOM 5787 C C . VAL A 1 742 ? 134.39986 155.85147 112.78527 1.000 68.74036 742 VAL A C 1
ATOM 5788 O O . VAL A 1 742 ? 133.99791 156.18962 113.90080 1.000 74.67453 742 VAL A O 1
ATOM 5792 N N . SER A 1 743 ? 134.40832 156.68858 111.75311 1.000 66.76888 743 SER A N 1
ATOM 5793 C CA . SER A 1 743 ? 133.88433 158.04235 111.84436 1.000 62.30142 743 SER A CA 1
ATOM 5794 C C . SER A 1 743 ? 133.37344 158.42562 110.46681 1.000 62.72962 743 SER A C 1
ATOM 5795 O O . SER A 1 743 ? 133.63620 157.73465 109.48236 1.000 68.92547 743 SER A O 1
ATOM 5798 N N . ARG A 1 744 ? 132.61743 159.52259 110.40675 1.000 56.98103 744 ARG A N 1
ATOM 5799 C CA . ARG A 1 744 ? 131.97449 159.89549 109.15049 1.000 59.60891 744 ARG A CA 1
ATOM 5800 C C . ARG A 1 744 ? 133.00236 160.14673 108.05463 1.000 64.49980 744 ARG A C 1
ATOM 5801 O O . ARG A 1 744 ? 132.82847 159.70364 106.91203 1.000 65.72811 744 ARG A O 1
ATOM 5809 N N . TYR A 1 745 ? 134.09862 160.82486 108.39105 1.000 65.42368 745 TYR A N 1
ATOM 5810 C CA . TYR A 1 745 ? 135.06480 161.20281 107.36779 1.000 65.82550 745 TYR A CA 1
ATOM 5811 C C . TYR A 1 745 ? 135.85963 159.99980 106.87170 1.000 64.49642 745 TYR A C 1
ATOM 5812 O O . TYR A 1 745 ? 136.08168 159.85768 105.66432 1.000 66.87754 745 TYR A O 1
ATOM 5821 N N . ASP A 1 746 ? 136.27671 159.10729 107.77296 1.000 62.37934 746 ASP A N 1
ATOM 5822 C CA . ASP A 1 746 ? 136.99523 157.92484 107.31267 1.000 65.58493 746 ASP A CA 1
ATOM 5823 C C . ASP A 1 746 ? 136.07256 156.90867 106.65173 1.000 63.70894 746 ASP A C 1
ATOM 5824 O O . ASP A 1 746 ? 136.54885 156.08203 105.86718 1.000 64.00641 746 ASP A O 1
ATOM 5829 N N . ILE A 1 747 ? 134.76956 156.94937 106.94130 1.000 62.85588 747 ILE A N 1
ATOM 5830 C CA . ILE A 1 747 ? 133.82265 156.13916 106.18312 1.000 60.29759 747 ILE A CA 1
ATOM 5831 C C . ILE A 1 747 ? 133.65973 156.69363 104.77372 1.000 61.06422 747 ILE A C 1
ATOM 5832 O O . ILE A 1 747 ? 133.57606 155.93521 103.80064 1.000 61.47871 747 ILE A O 1
ATOM 5837 N N . THR A 1 748 ? 133.61646 158.02230 104.63712 1.000 57.99697 748 THR A N 1
ATOM 5838 C CA . THR A 1 748 ? 133.52685 158.61747 103.30578 1.000 61.89894 748 THR A CA 1
ATOM 5839 C C . THR A 1 748 ? 134.79444 158.36248 102.49882 1.000 68.78806 748 THR A C 1
ATOM 5840 O O . THR A 1 748 ? 134.73344 158.16812 101.27959 1.000 73.73495 748 THR A O 1
ATOM 5844 N N . VAL A 1 749 ? 135.95571 158.38021 103.15769 1.000 69.70860 749 VAL A N 1
ATOM 5845 C CA . VAL A 1 749 ? 137.20724 158.07974 102.46507 1.000 67.70606 749 VAL A CA 1
ATOM 5846 C C . VAL A 1 749 ? 137.21459 156.63549 101.97831 1.000 68.56757 749 VAL A C 1
ATOM 5847 O O . VAL A 1 749 ? 137.60600 156.35033 100.83975 1.000 67.87517 749 VAL A O 1
ATOM 5851 N N . ARG A 1 750 ? 136.77684 155.70295 102.82943 1.000 66.93843 750 ARG A N 1
ATOM 5852 C CA . ARG A 1 750 ? 136.72739 154.29865 102.43294 1.000 61.31935 750 ARG A CA 1
ATOM 5853 C C . ARG A 1 750 ? 135.76913 154.08499 101.26926 1.000 64.33573 750 ARG A C 1
ATOM 5854 O O . ARG A 1 750 ? 136.06179 153.31475 100.34793 1.000 70.46068 750 ARG A O 1
ATOM 5862 N N . ALA A 1 751 ? 134.61558 154.75384 101.29681 1.000 63.75755 751 ALA A N 1
ATOM 5863 C CA . ALA A 1 751 ? 133.63466 154.58591 100.23019 1.000 62.55495 751 ALA A CA 1
ATOM 5864 C C . ALA A 1 751 ? 134.14097 155.14715 98.90741 1.000 65.97589 751 ALA A C 1
ATOM 5865 O O . ALA A 1 751 ? 133.90331 154.56009 97.84636 1.000 71.22603 751 ALA A O 1
ATOM 5867 N N . LEU A 1 752 ? 134.83047 156.28955 98.94732 1.000 69.45845 752 LEU A N 1
ATOM 5868 C CA . LEU A 1 752 ? 135.28231 156.92487 97.71223 1.000 74.43154 752 LEU A CA 1
ATOM 5869 C C . LEU A 1 752 ? 136.35455 156.09688 97.01469 1.000 77.72082 752 LEU A C 1
ATOM 5870 O O . LEU A 1 752 ? 136.39874 156.03630 95.78113 1.000 78.05990 752 LEU A O 1
ATOM 5875 N N . LYS A 1 753 ? 137.24000 155.46677 97.78554 1.000 79.54686 753 LYS A N 1
ATOM 5876 C CA . LYS A 1 753 ? 138.27581 154.63427 97.18491 1.000 78.73285 753 LYS A CA 1
ATOM 5877 C C . LYS A 1 753 ? 137.68360 153.36904 96.57649 1.000 81.61931 753 LYS A C 1
ATOM 5878 O O . LYS A 1 753 ? 138.19530 152.85750 95.57344 1.000 86.10495 753 LYS A O 1
ATOM 5884 N N . SER A 1 754 ? 136.60307 152.85400 97.16902 1.000 78.74037 754 SER A N 1
ATOM 5885 C CA . SER A 1 754 ? 135.99743 151.61992 96.67898 1.000 72.39189 754 SER A CA 1
ATOM 5886 C C . SER A 1 754 ? 135.44862 151.78329 95.26713 1.000 76.38344 754 SER A C 1
ATOM 5887 O O . SER A 1 754 ? 135.60528 150.88974 94.42773 1.000 81.78943 754 SER A O 1
ATOM 5890 N N . VAL A 1 755 ? 134.79142 152.90949 94.98678 1.000 80.79279 755 VAL A N 1
ATOM 5891 C CA . VAL A 1 755 ? 134.17207 153.09345 93.67683 1.000 82.60616 755 VAL A CA 1
ATOM 5892 C C . VAL A 1 755 ? 135.23438 153.30945 92.60290 1.000 88.00939 755 VAL A C 1
ATOM 5893 O O . VAL A 1 755 ? 135.11374 152.80423 91.48115 1.000 92.10446 755 VAL A O 1
ATOM 5897 N N . SER A 1 756 ? 136.28881 154.06008 92.92288 1.000 91.83584 756 SER A N 1
ATOM 5898 C CA . SER A 1 756 ? 137.39512 154.27795 91.98880 1.000 99.08920 756 SER A CA 1
ATOM 5899 C C . SER A 1 756 ? 138.67546 154.47549 92.79479 1.000 105.59164 756 SER A C 1
ATOM 5900 O O . SER A 1 756 ? 138.98225 155.59298 93.22111 1.000 102.63856 756 SER A O 1
ATOM 5903 N N . GLU A 1 757 ? 139.41806 153.39019 92.99661 1.000 109.01778 757 GLU A N 1
ATOM 5904 C CA . GLU A 1 757 ? 140.72431 153.43348 93.63760 1.000 116.38459 757 GLU A CA 1
ATOM 5905 C C . GLU A 1 757 ? 141.83999 153.79085 92.65739 1.000 129.55120 757 GLU A C 1
ATOM 5906 O O . GLU A 1 757 ? 143.01018 153.84001 93.05006 1.000 131.83860 757 GLU A O 1
ATOM 5912 N N . GLY A 1 758 ? 141.50124 154.06983 91.39663 1.000 131.42244 758 GLY A N 1
ATOM 5913 C CA . GLY A 1 758 ? 142.51387 154.49970 90.44752 1.000 135.30866 758 GLY A CA 1
ATOM 5914 C C . GLY A 1 758 ? 143.16096 155.81760 90.82504 1.000 138.48986 758 GLY A C 1
ATOM 5915 O O . GLY A 1 758 ? 144.21604 156.17019 90.29055 1.000 139.54425 758 GLY A O 1
ATOM 5916 N N . ASP A 1 759 ? 142.53255 156.56795 91.73119 1.000 137.98561 759 ASP A N 1
ATOM 5917 C CA . ASP A 1 759 ? 143.02063 157.80988 92.32508 1.000 139.78922 759 ASP A CA 1
ATOM 5918 C C . ASP A 1 759 ? 143.06348 158.96685 91.33627 1.000 139.44678 759 ASP A C 1
ATOM 5919 O O . ASP A 1 759 ? 143.39618 160.08911 91.73608 1.000 136.74662 759 ASP A O 1
ATOM 5924 N N . LYS A 1 760 ? 142.73609 158.74146 90.06403 1.000 139.73395 760 LYS A N 1
ATOM 5925 C CA . LYS A 1 760 ? 142.65876 159.82848 89.09840 1.000 135.06380 760 LYS A CA 1
ATOM 5926 C C . LYS A 1 760 ? 141.45511 160.73008 89.32925 1.000 127.93054 760 LYS A C 1
ATOM 5927 O O . LYS A 1 760 ? 141.43212 161.85215 88.81202 1.000 129.74804 760 LYS A O 1
ATOM 5933 N N . VAL A 1 761 ? 140.46499 160.26944 90.08906 1.000 122.75882 761 VAL A N 1
ATOM 5934 C CA . VAL A 1 761 ? 139.28381 161.05326 90.41555 1.000 119.60676 761 VAL A CA 1
ATOM 5935 C C . VAL A 1 761 ? 139.07509 161.00376 91.92110 1.000 112.85938 761 VAL A C 1
ATOM 5936 O O . VAL A 1 761 ? 139.55425 160.09299 92.60376 1.000 119.11654 761 VAL A O 1
ATOM 5940 N N . PHE A 1 762 ? 138.36488 162.00495 92.43846 1.000 100.83858 762 PHE A N 1
ATOM 5941 C CA . PHE A 1 762 ? 138.03056 162.15210 93.85251 1.000 93.73260 762 PHE A CA 1
ATOM 5942 C C . PHE A 1 762 ? 139.25530 162.30846 94.74492 1.000 92.21010 762 PHE A C 1
ATOM 5943 O O . PHE A 1 762 ? 139.12819 162.21341 95.96999 1.000 90.76132 762 PHE A O 1
ATOM 5951 N N . GLY A 1 763 ? 140.43793 162.54715 94.17431 1.000 91.48688 763 GLY A N 1
ATOM 5952 C CA . GLY A 1 763 ? 141.62478 162.70706 95.00150 1.000 80.11498 763 GLY A CA 1
ATOM 5953 C C . GLY A 1 763 ? 141.55366 163.93518 95.88796 1.000 80.46066 763 GLY A C 1
ATOM 5954 O O . GLY A 1 763 ? 141.88593 163.88380 97.07623 1.000 81.30616 763 GLY A O 1
ATOM 5955 N N . SER A 1 764 ? 141.11388 165.05982 95.31992 1.000 81.83596 764 SER A N 1
ATOM 5956 C CA . SER A 1 764 ? 140.95317 166.27340 96.11281 1.000 83.95997 764 SER A CA 1
ATOM 5957 C C . SER A 1 764 ? 139.87776 166.09592 97.17616 1.000 81.70004 764 SER A C 1
ATOM 5958 O O . SER A 1 764 ? 140.01303 166.59979 98.29722 1.000 80.50709 764 SER A O 1
ATOM 5961 N N . LEU A 1 765 ? 138.79667 165.38906 96.83838 1.000 75.67877 765 LEU A N 1
ATOM 5962 C CA . LEU A 1 765 ? 137.74822 165.12292 97.81739 1.000 71.70749 765 LEU A CA 1
ATOM 5963 C C . LEU A 1 765 ? 138.27585 164.28025 98.97148 1.000 73.25992 765 LEU A C 1
ATOM 5964 O O . LEU A 1 765 ? 137.96176 164.54395 100.13750 1.000 73.82323 765 LEU A O 1
ATOM 5969 N N . VAL A 1 766 ? 139.08035 163.26076 98.66493 1.000 77.61603 766 VAL A N 1
ATOM 5970 C CA . VAL A 1 766 ? 139.69299 162.45303 99.71543 1.000 77.22076 766 VAL A CA 1
ATOM 5971 C C . VAL A 1 766 ? 140.61769 163.31101 100.56620 1.000 77.09218 766 VAL A C 1
ATOM 5972 O O . VAL A 1 766 ? 140.68188 163.15588 101.79216 1.000 76.42540 766 VAL A O 1
ATOM 5976 N N . LYS A 1 767 ? 141.34347 164.23518 99.93152 1.000 80.32515 767 LYS A N 1
ATOM 5977 C CA . LYS A 1 767 ? 142.17180 165.16507 100.69176 1.000 80.30205 767 LYS A CA 1
ATOM 5978 C C . LYS A 1 767 ? 141.33122 166.00743 101.64235 1.000 83.51747 767 LYS A C 1
ATOM 5979 O O . LYS A 1 767 ? 141.61447 166.06430 102.84312 1.000 84.05488 767 LYS A O 1
ATOM 5985 N N . GLU A 1 768 ? 140.26433 166.62756 101.13127 1.000 81.42023 768 GLU A N 1
ATOM 5986 C CA . GLU A 1 768 ? 139.51532 167.60544 101.91635 1.000 76.78486 768 GLU A CA 1
ATOM 5987 C C . GLU A 1 768 ? 138.92911 166.98810 103.18068 1.000 75.53051 768 GLU A C 1
ATOM 5988 O O . GLU A 1 768 ? 138.93975 167.61374 104.24748 1.000 73.58158 768 GLU A O 1
ATOM 5994 N N . TYR A 1 769 ? 138.41337 165.76158 103.08407 1.000 73.21882 769 TYR A N 1
ATOM 5995 C CA . TYR A 1 769 ? 137.77587 165.13945 104.24027 1.000 71.07360 769 TYR A CA 1
ATOM 5996 C C . TYR A 1 769 ? 138.78197 164.85257 105.34855 1.000 70.70259 769 TYR A C 1
ATOM 5997 O O . TYR A 1 769 ? 138.42616 164.86549 106.53225 1.000 74.07998 769 TYR A O 1
ATOM 6006 N N . ARG A 1 770 ? 140.03815 164.57807 104.98904 1.000 72.56173 770 ARG A N 1
ATOM 6007 C CA . ARG A 1 770 ? 141.04539 164.29267 106.00713 1.000 73.43948 770 ARG A CA 1
ATOM 6008 C C . ARG A 1 770 ? 141.39193 165.53548 106.82136 1.000 74.50572 770 ARG A C 1
ATOM 6009 O O . ARG A 1 770 ? 141.57763 165.45143 108.04169 1.000 78.35743 770 ARG A O 1
ATOM 6017 N N . LYS A 1 771 ? 141.48837 166.69878 106.16957 1.000 72.76292 771 LYS A N 1
ATOM 6018 C CA . LYS A 1 771 ? 141.74982 167.93007 106.91410 1.000 73.91502 771 LYS A CA 1
ATOM 6019 C C . LYS A 1 771 ? 140.59351 168.28793 107.83992 1.000 75.75280 771 LYS A C 1
ATOM 6020 O O . LYS A 1 771 ? 140.81126 168.88767 108.89566 1.000 80.63749 771 LYS A O 1
ATOM 6026 N N . ARG A 1 772 ? 139.35755 167.94153 107.47029 1.000 73.90131 772 ARG A N 1
ATOM 6027 C CA . ARG A 1 772 ? 138.24789 168.16430 108.39504 1.000 68.90008 772 ARG A CA 1
ATOM 6028 C C . ARG A 1 772 ? 138.42530 167.35434 109.67344 1.000 70.48287 772 ARG A C 1
ATOM 6029 O O . ARG A 1 772 ? 138.23961 167.87559 110.78125 1.000 79.88534 772 ARG A O 1
ATOM 6037 N N . GLN A 1 773 ? 138.79540 166.07964 109.53969 1.000 66.02152 773 GLN A N 1
ATOM 6038 C CA . GLN A 1 773 ? 139.04651 165.25482 110.71554 1.000 72.15525 773 GLN A CA 1
ATOM 6039 C C . GLN A 1 773 ? 140.21899 165.79491 111.52414 1.000 78.42384 773 GLN A C 1
ATOM 6040 O O . GLN A 1 773 ? 140.17289 165.81805 112.76091 1.000 79.23855 773 GLN A O 1
ATOM 6046 N N . ASP A 1 774 ? 141.27950 166.23628 110.84071 1.000 79.26088 774 ASP A N 1
ATOM 6047 C CA . ASP A 1 774 ? 142.42526 166.81132 111.53954 1.000 77.53302 774 ASP A CA 1
ATOM 6048 C C . ASP A 1 774 ? 142.02799 168.05480 112.32463 1.000 80.13527 774 ASP A C 1
ATOM 6049 O O . ASP A 1 774 ? 142.43000 168.22238 113.48224 1.000 85.65866 774 ASP A O 1
ATOM 6054 N N . ASP A 1 775 ? 141.23740 168.93703 111.70908 1.000 77.91210 775 ASP A N 1
ATOM 6055 C CA . ASP A 1 775 ? 140.79174 170.14801 112.38708 1.000 78.47382 775 ASP A CA 1
ATOM 6056 C C . ASP A 1 775 ? 139.92662 169.81471 113.59248 1.000 78.94566 775 ASP A C 1
ATOM 6057 O O . ASP A 1 775 ? 140.06361 170.43342 114.65380 1.000 76.66408 775 ASP A O 1
ATOM 6062 N N . ALA A 1 776 ? 139.02263 168.84313 113.44489 1.000 80.72130 776 ALA A N 1
ATOM 6063 C CA . ALA A 1 776 ? 138.17194 168.45476 114.56401 1.000 73.27129 776 ALA A CA 1
ATOM 6064 C C . ALA A 1 776 ? 138.99539 167.89740 115.71848 1.000 78.83998 776 ALA A C 1
ATOM 6065 O O . ALA A 1 776 ? 138.75633 168.23844 116.88430 1.000 84.60058 776 ALA A O 1
ATOM 6067 N N . LEU A 1 777 ? 139.97571 167.04256 115.41549 1.000 78.04186 777 LEU A N 1
ATOM 6068 C CA . LEU A 1 777 ? 140.81382 166.48438 116.47279 1.000 75.05414 777 LEU A CA 1
ATOM 6069 C C . LEU A 1 777 ? 141.65172 167.56530 117.14582 1.000 77.27239 777 LEU A C 1
ATOM 6070 O O . LEU A 1 777 ? 141.83463 167.54641 118.36857 1.000 77.95896 777 LEU A O 1
ATOM 6075 N N . ARG A 1 778 ? 142.17234 168.51538 116.36449 1.000 79.40745 778 ARG A N 1
ATOM 6076 C CA . ARG A 1 778 ? 142.93456 169.61617 116.94624 1.000 78.86369 778 ARG A CA 1
ATOM 6077 C C . ARG A 1 778 ? 142.06307 170.47242 117.85571 1.000 78.46328 778 ARG A C 1
ATOM 6078 O O . ARG A 1 778 ? 142.49135 170.86973 118.94711 1.000 79.33456 778 ARG A O 1
ATOM 6086 N N . PHE A 1 779 ? 140.83725 170.77258 117.41889 1.000 77.39232 779 PHE A N 1
ATOM 6087 C CA . PHE A 1 779 ? 139.92395 171.54572 118.25183 1.000 76.96331 779 PHE A CA 1
ATOM 6088 C C . PHE A 1 779 ? 139.61852 170.81098 119.54747 1.000 75.23435 779 PHE A C 1
ATOM 6089 O O . PHE A 1 779 ? 139.59267 171.41987 120.62380 1.000 73.70024 779 PHE A O 1
ATOM 6097 N N . ALA A 1 780 ? 139.37563 169.50159 119.46215 1.000 77.02006 780 ALA A N 1
ATOM 6098 C CA . ALA A 1 780 ? 139.13679 168.71847 120.66827 1.000 74.11559 780 ALA A CA 1
ATOM 6099 C C . ALA A 1 780 ? 140.33462 168.78772 121.60585 1.000 77.60854 780 ALA A C 1
ATOM 6100 O O . ALA A 1 780 ? 140.18521 169.06564 122.80048 1.000 77.20162 780 ALA A O 1
ATOM 6102 N N . GLN A 1 781 ? 141.53992 168.58448 121.06637 1.000 80.46011 781 GLN A N 1
ATOM 6103 C CA . GLN A 1 781 ? 142.74325 168.61588 121.89227 1.000 76.49895 781 GLN A CA 1
ATOM 6104 C C . GLN A 1 781 ? 142.91566 169.96651 122.57280 1.000 78.82657 781 GLN A C 1
ATOM 6105 O O . GLN A 1 781 ? 143.34009 170.03657 123.73168 1.000 76.63851 781 GLN A O 1
ATOM 6111 N N . GLU A 1 782 ? 142.59765 171.05143 121.86774 1.000 81.56135 782 GLU A N 1
ATOM 6112 C CA . GLU A 1 782 ? 142.79836 172.37732 122.43990 1.000 80.83379 782 GLU A CA 1
ATOM 6113 C C . GLU A 1 782 ? 141.72764 172.73424 123.46589 1.000 80.87233 782 GLU A C 1
ATOM 6114 O O . GLU A 1 782 ? 142.02493 173.40678 124.45938 1.000 78.22098 782 GLU A O 1
ATOM 6120 N N . ASN A 1 783 ? 140.48102 172.29771 123.25652 1.000 81.03601 783 ASN A N 1
ATOM 6121 C CA . ASN A 1 783 ? 139.36536 172.85596 124.00814 1.000 75.30770 783 ASN A CA 1
ATOM 6122 C C . ASN A 1 783 ? 138.66916 171.89536 124.96256 1.000 75.74774 783 ASN A C 1
ATOM 6123 O O . ASN A 1 783 ? 137.79955 172.34457 125.71461 1.000 78.17465 783 ASN A O 1
ATOM 6128 N N . SER A 1 784 ? 139.00516 170.60294 124.95546 1.000 76.35835 784 SER A N 1
ATOM 6129 C CA . SER A 1 784 ? 138.37525 169.58663 125.79615 1.000 76.30585 784 SER A CA 1
ATOM 6130 C C . SER A 1 784 ? 136.89959 169.38068 125.47461 1.000 79.43726 784 SER A C 1
ATOM 6131 O O . SER A 1 784 ? 136.19047 168.73305 126.25338 1.000 79.97627 784 SER A O 1
ATOM 6134 N N . VAL A 1 785 ? 136.41269 169.91669 124.35238 1.000 80.77876 785 VAL A N 1
ATOM 6135 C CA . VAL A 1 785 ? 135.05170 169.68900 123.88293 1.000 79.25059 785 VAL A CA 1
ATOM 6136 C C . VAL A 1 785 ? 135.09477 169.46777 122.37784 1.000 77.23667 785 VAL A C 1
ATOM 6137 O O . VAL A 1 785 ? 136.07079 169.80381 121.70508 1.000 82.41857 785 VAL A O 1
ATOM 6141 N N . ASP A 1 786 ? 134.01640 168.89714 121.85032 1.000 75.51784 786 ASP A N 1
ATOM 6142 C CA . ASP A 1 786 ? 133.92586 168.64279 120.42070 1.000 78.01856 786 ASP A CA 1
ATOM 6143 C C . ASP A 1 786 ? 133.63076 169.92810 119.65724 1.000 76.58940 786 ASP A C 1
ATOM 6144 O O . ASP A 1 786 ? 133.11000 170.90088 120.20886 1.000 75.22397 786 ASP A O 1
ATOM 6149 N N . ALA A 1 787 ? 133.97384 169.91938 118.37170 1.000 75.16220 787 ALA A N 1
ATOM 6150 C CA . ALA A 1 787 ? 133.79944 171.09582 117.53756 1.000 72.03302 787 ALA A CA 1
ATOM 6151 C C . ALA A 1 787 ? 132.31405 171.39690 117.33409 1.000 75.90670 787 ALA A C 1
ATOM 6152 O O . ALA A 1 787 ? 131.48110 170.48393 117.31999 1.000 79.71089 787 ALA A O 1
ATOM 6154 N N . PRO A 1 788 ? 131.95415 172.67534 117.18491 1.000 75.39256 788 PRO A N 1
ATOM 6155 C CA . PRO A 1 788 ? 130.54044 173.01562 116.95718 1.000 74.43318 788 PRO A CA 1
ATOM 6156 C C . PRO A 1 788 ? 129.96939 172.42232 115.68267 1.000 72.64307 788 PRO A C 1
ATOM 6157 O O . PRO A 1 788 ? 128.77466 172.10245 115.64405 1.000 75.19863 788 PRO A O 1
ATOM 6161 N N . GLU A 1 789 ? 130.78734 172.26357 114.63910 1.000 71.74092 789 GLU A N 1
ATOM 6162 C CA . GLU A 1 789 ? 130.29341 171.70289 113.38523 1.000 74.89743 789 GLU A CA 1
ATOM 6163 C C . GLU A 1 789 ? 129.73494 170.30111 113.59108 1.000 77.81419 789 GLU A C 1
ATOM 6164 O O . GLU A 1 789 ? 128.70750 169.94032 113.00560 1.000 79.12140 789 GLU A O 1
ATOM 6170 N N . ILE A 1 790 ? 130.39374 169.50014 114.42332 1.000 77.62647 790 ILE A N 1
ATOM 6171 C CA . ILE A 1 790 ? 129.90286 168.16125 114.71807 1.000 76.83111 790 ILE A CA 1
ATOM 6172 C C . ILE A 1 790 ? 128.84504 168.17701 115.81942 1.000 79.10289 790 ILE A C 1
ATOM 6173 O O . ILE A 1 790 ? 127.90212 167.38019 115.77922 1.000 80.88797 790 ILE A O 1
ATOM 6178 N N . GLU A 1 791 ? 128.97519 169.07316 116.80133 1.000 76.56868 791 GLU A N 1
ATOM 6179 C CA . GLU A 1 791 ? 128.02202 169.10322 117.90727 1.000 73.86620 791 GLU A CA 1
ATOM 6180 C C . GLU A 1 791 ? 126.62668 169.50793 117.44297 1.000 71.83971 791 GLU A C 1
ATOM 6181 O O . GLU A 1 791 ? 125.62752 168.95834 117.91939 1.000 77.19613 791 GLU A O 1
ATOM 6187 N N . ASN A 1 792 ? 126.53271 170.46689 116.52239 1.000 71.48351 792 ASN A N 1
ATOM 6188 C CA . ASN A 1 792 ? 125.25053 170.97793 116.05746 1.000 70.79795 792 ASN A CA 1
ATOM 6189 C C . ASN A 1 792 ? 124.83179 170.38053 114.71841 1.000 71.34130 792 ASN A C 1
ATOM 6190 O O . ASN A 1 792 ? 124.14471 171.04692 113.93744 1.000 74.63593 792 ASN A O 1
ATOM 6195 N N . TRP A 1 793 ? 125.23128 169.14214 114.44008 1.000 68.45917 793 TRP A N 1
ATOM 6196 C CA . TRP A 1 793 ? 124.93155 168.52170 113.15681 1.000 63.55084 793 TRP A CA 1
ATOM 6197 C C . TRP A 1 793 ? 123.43582 168.25565 113.02081 1.000 67.26062 793 TRP A C 1
ATOM 6198 O O . TRP A 1 793 ? 122.74361 167.97794 114.00358 1.000 66.07620 793 TRP A O 1
ATOM 6209 N N . ASP A 1 794 ? 122.93853 168.35342 111.79080 1.000 70.75987 794 ASP A N 1
ATOM 6210 C CA . ASP A 1 794 ? 121.53869 168.10112 111.47336 1.000 65.46598 794 ASP A CA 1
ATOM 6211 C C . ASP A 1 794 ? 121.46719 166.77598 110.72185 1.000 70.27424 794 ASP A C 1
ATOM 6212 O O . ASP A 1 794 ? 122.00356 166.65564 109.61548 1.000 74.32959 794 ASP A O 1
ATOM 6217 N N . TYR A 1 795 ? 120.79616 165.79323 111.31508 1.000 62.98067 795 TYR A N 1
ATOM 6218 C CA . TYR A 1 795 ? 120.76243 164.43919 110.78193 1.000 55.71096 795 TYR A CA 1
ATOM 6219 C C . TYR A 1 795 ? 119.48451 164.18166 109.98991 1.000 55.72271 795 TYR A C 1
ATOM 6220 O O . TYR A 1 795 ? 118.59479 165.02754 109.88743 1.000 59.88803 795 TYR A O 1
ATOM 6229 N N . LEU A 1 796 ? 119.41282 162.98247 109.42032 1.000 60.19180 796 LEU A N 1
ATOM 6230 C CA . LEU A 1 796 ? 118.25067 162.53365 108.67321 1.000 62.34100 796 LEU A CA 1
ATOM 6231 C C . LEU A 1 796 ? 117.27307 161.80111 109.58782 1.000 69.99259 796 LEU A C 1
ATOM 6232 O O . LEU A 1 796 ? 117.63711 161.27932 110.64542 1.000 70.06569 796 LEU A O 1
ATOM 6237 N N . ARG A 1 797 ? 116.01159 161.77138 109.16522 1.000 70.56991 797 ARG A N 1
ATOM 6238 C CA . ARG A 1 797 ? 114.99298 160.99260 109.85136 1.000 69.54940 797 ARG A CA 1
ATOM 6239 C C . ARG A 1 797 ? 114.02098 160.45348 108.81508 1.000 68.49588 797 ARG A C 1
ATOM 6240 O O . ARG A 1 797 ? 113.81701 161.06019 107.76101 1.000 67.94237 797 ARG A O 1
ATOM 6248 N N . PHE A 1 798 ? 113.42790 159.30150 109.12176 1.000 71.35910 798 PHE A N 1
ATOM 6249 C CA . PHE A 1 798 ? 112.60646 158.57475 108.16350 1.000 74.45550 798 PHE A CA 1
ATOM 6250 C C . PHE A 1 798 ? 111.15617 158.42976 108.60643 1.000 74.61469 798 PHE A C 1
ATOM 6251 O O . PHE A 1 798 ? 110.46397 157.52440 108.13031 1.000 76.10324 798 PHE A O 1
ATOM 6259 N N . PHE A 1 799 ? 110.67659 159.29184 109.49704 1.000 73.58756 799 PHE A N 1
ATOM 6260 C CA . PHE A 1 799 ? 109.26551 159.27350 109.86544 1.000 82.31221 799 PHE A CA 1
ATOM 6261 C C . PHE A 1 799 ? 108.62052 160.63937 109.65559 1.000 96.69152 799 PHE A C 1
ATOM 6262 O O . PHE A 1 799 ? 107.39719 160.77130 109.66893 1.000 100.60082 799 PHE A O 1
ATOM 6271 N N . SER B 1 15 ? 157.61169 161.96890 168.24374 1.000 117.22089 15 SER B N 1
ATOM 6272 C CA . SER B 1 15 ? 156.47091 161.72150 167.36976 1.000 117.72122 15 SER B CA 1
ATOM 6273 C C . SER B 1 15 ? 155.59470 162.96266 167.23908 1.000 116.18975 15 SER B C 1
ATOM 6274 O O . SER B 1 15 ? 154.86746 163.11532 166.25819 1.000 109.77597 15 SER B O 1
ATOM 6277 N N . GLY B 1 16 ? 155.66846 163.84586 168.23759 1.000 121.32015 16 GLY B N 1
ATOM 6278 C CA . GLY B 1 16 ? 154.87555 165.06419 168.19325 1.000 117.18469 16 GLY B CA 1
ATOM 6279 C C . GLY B 1 16 ? 155.21829 165.94080 167.00477 1.000 110.98695 16 GLY B C 1
ATOM 6280 O O . GLY B 1 16 ? 154.32919 166.47701 166.33945 1.000 106.81415 16 GLY B O 1
ATOM 6281 N N . GLN B 1 17 ? 156.51280 166.10387 166.72511 1.000 112.84495 17 GLN B N 1
ATOM 6282 C CA . GLN B 1 17 ? 156.91954 166.80119 165.51057 1.000 107.08517 17 GLN B CA 1
ATOM 6283 C C . GLN B 1 17 ? 156.56035 165.99133 164.27267 1.000 102.35596 17 GLN B C 1
ATOM 6284 O O . GLN B 1 17 ? 156.18251 166.55460 163.23830 1.000 98.42230 17 GLN B O 1
ATOM 6290 N N . ASN B 1 18 ? 156.68573 164.66473 164.35751 1.000 104.65328 18 ASN B N 1
ATOM 6291 C CA . ASN B 1 18 ? 156.31886 163.81130 163.23324 1.000 100.31296 18 ASN B CA 1
ATOM 6292 C C . ASN B 1 18 ? 154.82125 163.86303 162.96390 1.000 96.55116 18 ASN B C 1
ATOM 6293 O O . ASN B 1 18 ? 154.39578 163.92136 161.80531 1.000 89.35063 18 ASN B O 1
ATOM 6298 N N . LEU B 1 19 ? 154.00692 163.84984 164.02208 1.000 96.40982 19 LEU B N 1
ATOM 6299 C CA . LEU B 1 19 ? 152.55719 163.85006 163.84761 1.000 88.94986 19 LEU B CA 1
ATOM 6300 C C . LEU B 1 19 ? 152.08627 165.10805 163.12998 1.000 84.45792 19 LEU B C 1
ATOM 6301 O O . LEU B 1 19 ? 151.24286 165.04512 162.22831 1.000 78.68025 19 LEU B O 1
ATOM 6306 N N . GLU B 1 20 ? 152.62755 166.26416 163.51471 1.000 85.60981 20 GLU B N 1
ATOM 6307 C CA . GLU B 1 20 ? 152.21595 167.51374 162.88869 1.000 80.06315 20 GLU B CA 1
ATOM 6308 C C . GLU B 1 20 ? 152.65739 167.55087 161.42910 1.000 76.27999 20 GLU B C 1
ATOM 6309 O O . GLU B 1 20 ? 151.91889 168.04256 160.56934 1.000 75.45257 20 GLU B O 1
ATOM 6315 N N . ASN B 1 21 ? 153.83244 166.99438 161.12542 1.000 75.72630 21 ASN B N 1
ATOM 6316 C CA . ASN B 1 21 ? 154.31536 166.97811 159.74823 1.000 70.85497 21 ASN B CA 1
ATOM 6317 C C . ASN B 1 21 ? 153.43394 166.11334 158.85309 1.000 70.75029 21 ASN B C 1
ATOM 6318 O O . ASN B 1 21 ? 153.26182 166.41769 157.66741 1.000 71.13075 21 ASN B O 1
ATOM 6323 N N . ILE B 1 22 ? 152.87793 165.02530 159.39256 1.000 70.99023 22 ILE B N 1
ATOM 6324 C CA . ILE B 1 22 ? 151.96815 164.19476 158.60517 1.000 64.98702 22 ILE B CA 1
ATOM 6325 C C . ILE B 1 22 ? 150.72428 164.98498 158.22389 1.000 67.36789 22 ILE B C 1
ATOM 6326 O O . ILE B 1 22 ? 150.21056 164.86275 157.10552 1.000 66.93787 22 ILE B O 1
ATOM 6331 N N . LYS B 1 23 ? 150.22206 165.80776 159.14733 1.000 69.43299 23 LYS B N 1
ATOM 6332 C CA . LYS B 1 23 ? 149.03120 166.60338 158.87027 1.000 64.30425 23 LYS B CA 1
ATOM 6333 C C . LYS B 1 23 ? 149.26269 167.56991 157.71447 1.000 59.45647 23 LYS B C 1
ATOM 6334 O O . LYS B 1 23 ? 148.37342 167.76931 156.87887 1.000 59.38603 23 LYS B O 1
ATOM 6340 N N . LYS B 1 24 ? 150.44808 168.18413 157.65035 1.000 59.71946 24 LYS B N 1
ATOM 6341 C CA . LYS B 1 24 ? 150.76745 169.03989 156.51130 1.000 58.38881 24 LYS B CA 1
ATOM 6342 C C . LYS B 1 24 ? 150.76817 168.25102 155.20995 1.000 59.08292 24 LYS B C 1
ATOM 6343 O O . LYS B 1 24 ? 150.27227 168.73218 154.18469 1.000 62.20371 24 LYS B O 1
ATOM 6349 N N . PHE B 1 25 ? 151.33641 167.04303 155.22733 1.000 56.21125 25 PHE B N 1
ATOM 6350 C CA . PHE B 1 25 ? 151.38988 166.23356 154.01458 1.000 58.45966 25 PHE B CA 1
ATOM 6351 C C . PHE B 1 25 ? 149.99094 165.87219 153.53086 1.000 63.42798 25 PHE B C 1
ATOM 6352 O O . PHE B 1 25 ? 149.70570 165.93651 152.32959 1.000 61.77058 25 PHE B O 1
ATOM 6360 N N . ILE B 1 26 ? 149.10353 165.49360 154.45352 1.000 59.55142 26 ILE B N 1
ATOM 6361 C CA . ILE B 1 26 ? 147.73949 165.13695 154.07569 1.000 56.26556 26 ILE B CA 1
ATOM 6362 C C . ILE B 1 26 ? 146.98587 166.35839 153.56373 1.000 59.17942 26 ILE B C 1
ATOM 6363 O O . ILE B 1 26 ? 146.23163 166.27355 152.58736 1.000 58.72953 26 ILE B O 1
ATOM 6368 N N . ARG B 1 27 ? 147.17394 167.51029 154.21331 1.000 61.37462 27 ARG B N 1
ATOM 6369 C CA . ARG B 1 27 ? 146.50070 168.73100 153.78026 1.000 56.19254 27 ARG B CA 1
ATOM 6370 C C . ARG B 1 27 ? 146.90679 169.11127 152.36300 1.000 54.71131 27 ARG B C 1
ATOM 6371 O O . ARG B 1 27 ? 146.05821 169.45762 151.53363 1.000 56.24145 27 ARG B O 1
ATOM 6379 N N . ALA B 1 28 ? 148.20659 169.05380 152.06616 1.000 54.71297 28 ALA B N 1
ATOM 6380 C CA . ALA B 1 28 ? 148.67331 169.42553 150.73478 1.000 56.59815 28 ALA B CA 1
ATOM 6381 C C . ALA B 1 28 ? 148.20185 168.42982 149.68406 1.000 59.53214 28 ALA B C 1
ATOM 6382 O O . ALA B 1 28 ? 147.85589 168.81811 148.56273 1.000 60.04028 28 ALA B O 1
ATOM 6384 N N . ALA B 1 29 ? 148.18919 167.13928 150.02442 1.000 57.85433 29 ALA B N 1
ATOM 6385 C CA . ALA B 1 29 ? 147.70953 166.13116 149.08415 1.000 56.05304 29 ALA B CA 1
ATOM 6386 C C . ALA B 1 29 ? 146.22746 166.31575 148.78568 1.000 59.99461 29 ALA B C 1
ATOM 6387 O O . ALA B 1 29 ? 145.78915 166.13303 147.64416 1.000 59.75368 29 ALA B O 1
ATOM 6389 N N . ASN B 1 30 ? 145.43836 166.66690 149.80488 1.000 56.09125 30 ASN B N 1
ATOM 6390 C CA . ASN B 1 30 ? 144.02080 166.94035 149.59084 1.000 53.01485 30 ASN B CA 1
ATOM 6391 C C . ASN B 1 30 ? 143.82144 168.14021 148.67383 1.000 57.27418 30 ASN B C 1
ATOM 6392 O O . ASN B 1 30 ? 142.95646 168.11880 147.79127 1.000 56.60576 30 ASN B O 1
ATOM 6397 N N . TYR B 1 31 ? 144.61285 169.19760 148.87082 1.000 54.66376 31 TYR B N 1
ATOM 6398 C CA . TYR B 1 31 ? 144.47589 170.39665 148.05072 1.000 51.74841 31 TYR B CA 1
ATOM 6399 C C . TYR B 1 31 ? 144.76535 170.10282 146.58434 1.000 57.06680 31 TYR B C 1
ATOM 6400 O O . TYR B 1 31 ? 144.05292 170.58456 145.69613 1.000 62.29119 31 TYR B O 1
ATOM 6409 N N . LEU B 1 32 ? 145.81072 169.32009 146.30818 1.000 54.08349 32 LEU B N 1
ATOM 6410 C CA . LEU B 1 32 ? 146.15577 169.02607 144.92189 1.000 51.04579 32 LEU B CA 1
ATOM 6411 C C . LEU B 1 32 ? 145.14918 168.08401 144.27555 1.000 56.27844 32 LEU B C 1
ATOM 6412 O O . LEU B 1 32 ? 144.95978 168.13035 143.05584 1.000 60.96717 32 LEU B O 1
ATOM 6417 N N . THR B 1 33 ? 144.50518 167.22065 145.06382 1.000 55.76472 33 THR B N 1
ATOM 6418 C CA . THR B 1 33 ? 143.47633 166.34414 144.51182 1.000 53.10209 33 THR B CA 1
ATOM 6419 C C . THR B 1 33 ? 142.29649 167.15147 143.98373 1.000 57.08886 33 THR B C 1
ATOM 6420 O O . THR B 1 33 ? 141.77859 166.87900 142.89517 1.000 55.88448 33 THR B O 1
ATOM 6424 N N . VAL B 1 34 ? 141.86378 168.16033 144.74338 1.000 58.72423 34 VAL B N 1
ATOM 6425 C CA . VAL B 1 34 ? 140.74772 168.99650 144.31017 1.000 57.16459 34 VAL B CA 1
ATOM 6426 C C . VAL B 1 34 ? 141.13723 169.81326 143.08511 1.000 57.26334 34 VAL B C 1
ATOM 6427 O O . VAL B 1 34 ? 140.32123 170.03497 142.18230 1.000 59.20141 34 VAL B O 1
ATOM 6431 N N . SER B 1 35 ? 142.39166 170.26642 143.03128 1.000 59.82839 35 SER B N 1
ATOM 6432 C CA . SER B 1 35 ? 142.83895 171.09565 141.91708 1.000 58.54903 35 SER B CA 1
ATOM 6433 C C . SER B 1 35 ? 142.76924 170.34151 140.59496 1.000 59.08635 35 SER B C 1
ATOM 6434 O O . SER B 1 35 ? 142.39814 170.91570 139.56533 1.000 60.63044 35 SER B O 1
ATOM 6437 N N . GLN B 1 36 ? 143.12257 169.05409 140.60041 1.000 57.73349 36 GLN B N 1
ATOM 6438 C CA . GLN B 1 36 ? 143.11195 168.28375 139.36016 1.000 62.30039 36 GLN B CA 1
ATOM 6439 C C . GLN B 1 36 ? 141.69701 168.05267 138.84253 1.000 66.54899 36 GLN B C 1
ATOM 6440 O O . GLN B 1 36 ? 141.48836 167.99412 137.62636 1.000 62.86700 36 GLN B O 1
ATOM 6446 N N . ILE B 1 37 ? 140.71880 167.91639 139.73878 1.000 64.08993 37 ILE B N 1
ATOM 6447 C CA . ILE B 1 37 ? 139.35830 167.60424 139.31120 1.000 59.56849 37 ILE B CA 1
ATOM 6448 C C . ILE B 1 37 ? 138.67771 168.82140 138.69559 1.000 62.12410 37 ILE B C 1
ATOM 6449 O O . ILE B 1 37 ? 138.04017 168.71984 137.64219 1.000 63.95884 37 ILE B O 1
ATOM 6454 N N . PHE B 1 38 ? 138.80338 169.98919 139.32969 1.000 61.55243 38 PHE B N 1
ATOM 6455 C CA . PHE B 1 38 ? 138.02424 171.15905 138.95149 1.000 62.18689 38 PHE B CA 1
ATOM 6456 C C . PHE B 1 38 ? 138.77525 172.20825 138.14714 1.000 64.93545 38 PHE B C 1
ATOM 6457 O O . PHE B 1 38 ? 138.23972 172.67754 137.13800 1.000 67.33497 38 PHE B O 1
ATOM 6465 N N . LEU B 1 39 ? 139.98194 172.58854 138.55213 1.000 63.68930 39 LEU B N 1
ATOM 6466 C CA . LEU B 1 39 ? 140.56819 173.85769 138.14070 1.000 66.30043 39 LEU B CA 1
ATOM 6467 C C . LEU B 1 39 ? 141.14289 173.77932 136.73196 1.000 69.19683 39 LEU B C 1
ATOM 6468 O O . LEU B 1 39 ? 141.79365 172.79489 136.36698 1.000 69.54973 39 LEU B O 1
ATOM 6473 N N . GLN B 1 40 ? 140.89412 174.82921 135.94911 1.000 70.65794 40 GLN B N 1
ATOM 6474 C CA . GLN B 1 40 ? 141.52130 175.04857 134.65461 1.000 66.14214 40 GLN B CA 1
ATOM 6475 C C . GLN B 1 40 ? 142.57127 176.14996 134.69481 1.000 71.98823 40 GLN B C 1
ATOM 6476 O O . GLN B 1 40 ? 143.40276 176.23025 133.78427 1.000 67.50556 40 GLN B O 1
ATOM 6482 N N . ASP B 1 41 ? 142.54623 176.98877 135.72680 1.000 77.03919 41 ASP B N 1
ATOM 6483 C CA . ASP B 1 41 ? 143.43810 178.13175 135.87237 1.000 70.80128 41 ASP B CA 1
ATOM 6484 C C . ASP B 1 41 ? 143.35406 178.58716 137.32270 1.000 72.30157 41 ASP B C 1
ATOM 6485 O O . ASP B 1 41 ? 142.50418 178.12284 138.08627 1.000 76.17217 41 ASP B O 1
ATOM 6490 N N . ASN B 1 42 ? 144.25441 179.49880 137.69485 1.000 70.83654 42 ASN B N 1
ATOM 6491 C CA . ASN B 1 42 ? 144.28309 180.08609 139.03584 1.000 71.32569 42 ASN B CA 1
ATOM 6492 C C . ASN B 1 42 ? 144.41061 179.00639 140.11023 1.000 68.50477 42 ASN B C 1
ATOM 6493 O O . ASN B 1 42 ? 143.63662 178.95080 141.06662 1.000 72.82933 42 ASN B O 1
ATOM 6498 N N . PHE B 1 43 ? 145.41253 178.14126 139.94319 1.000 66.94862 43 PHE B N 1
ATOM 6499 C CA . PHE B 1 43 ? 145.56337 176.99293 140.83207 1.000 64.57216 43 PHE B CA 1
ATOM 6500 C C . PHE B 1 43 ? 145.96558 177.41872 142.23674 1.000 69.67388 43 PHE B C 1
ATOM 6501 O O . PHE B 1 43 ? 145.60130 176.76397 143.21975 1.000 72.36839 43 PHE B O 1
ATOM 6509 N N . LEU B 1 44 ? 146.72119 178.50724 142.35317 1.000 69.38211 44 LEU B N 1
ATOM 6510 C CA . LEU B 1 44 ? 147.19904 178.96057 143.65118 1.000 73.55439 44 LEU B CA 1
ATOM 6511 C C . LEU B 1 44 ? 146.21180 179.87496 144.36549 1.000 76.13987 44 LEU B C 1
ATOM 6512 O O . LEU B 1 44 ? 146.48321 180.27699 145.50184 1.000 76.17357 44 LEU B O 1
ATOM 6517 N N . LEU B 1 45 ? 145.08345 180.20423 143.73136 1.000 76.46301 45 LEU B N 1
ATOM 6518 C CA . LEU B 1 45 ? 144.03986 181.04328 144.32580 1.000 77.76948 45 LEU B CA 1
ATOM 6519 C C . LEU B 1 45 ? 144.58483 182.41069 144.73856 1.000 79.64857 45 LEU B C 1
ATOM 6520 O O . LEU B 1 45 ? 144.33617 182.89824 145.84295 1.000 83.31755 45 LEU B O 1
ATOM 6525 N N . GLU B 1 46 ? 145.34336 183.03214 143.83311 1.000 79.91381 46 GLU B N 1
ATOM 6526 C CA . GLU B 1 46 ? 145.82333 184.38811 144.08144 1.000 83.49631 46 GLU B CA 1
ATOM 6527 C C . GLU B 1 46 ? 144.70498 185.41022 143.91730 1.000 90.30781 46 GLU B C 1
ATOM 6528 O O . GLU B 1 46 ? 144.59565 186.35235 144.71018 1.000 96.30045 46 GLU B O 1
ATOM 6534 N N . ARG B 1 47 ? 143.87109 185.24284 142.89908 1.000 88.10323 47 ARG B N 1
ATOM 6535 C CA . ARG B 1 47 ? 142.72948 186.09867 142.62898 1.000 82.88111 47 ARG B CA 1
ATOM 6536 C C . ARG B 1 47 ? 141.43997 185.31197 142.82999 1.000 88.91359 47 ARG B C 1
ATOM 6537 O O . ARG B 1 47 ? 141.43759 184.07857 142.73794 1.000 90.54182 47 ARG B O 1
ATOM 6545 N N . PRO B 1 48 ? 140.32854 185.98966 143.12827 1.000 91.28130 48 PRO B N 1
ATOM 6546 C CA . PRO B 1 48 ? 139.08088 185.26859 143.41549 1.000 90.95365 48 PRO B CA 1
ATOM 6547 C C . PRO B 1 48 ? 138.63825 184.40023 142.24704 1.000 86.32068 48 PRO B C 1
ATOM 6548 O O . PRO B 1 48 ? 138.82003 184.75196 141.07976 1.000 88.83624 48 PRO B O 1
ATOM 6552 N N . LEU B 1 49 ? 138.05659 183.25063 142.58011 1.000 79.96335 49 LEU B N 1
ATOM 6553 C CA . LEU B 1 49 ? 137.64796 182.28649 141.56816 1.000 77.27529 49 LEU B CA 1
ATOM 6554 C C . LEU B 1 49 ? 136.47016 182.81127 140.75603 1.000 78.32636 49 LEU B C 1
ATOM 6555 O O . LEU B 1 49 ? 135.54986 183.43231 141.29265 1.000 82.02195 49 LEU B O 1
ATOM 6560 N N . THR B 1 50 ? 136.50482 182.55550 139.44933 1.000 76.00551 50 THR B N 1
ATOM 6561 C CA . THR B 1 50 ? 135.42627 182.95737 138.55490 1.000 77.26432 50 THR B CA 1
ATOM 6562 C C . THR B 1 50 ? 134.92065 181.76307 137.75663 1.000 78.32635 50 THR B C 1
ATOM 6563 O O . THR B 1 50 ? 135.35992 180.63073 137.97665 1.000 77.71386 50 THR B O 1
ATOM 6567 N N . PHE B 1 51 ? 133.99746 182.00642 136.82755 1.000 79.3908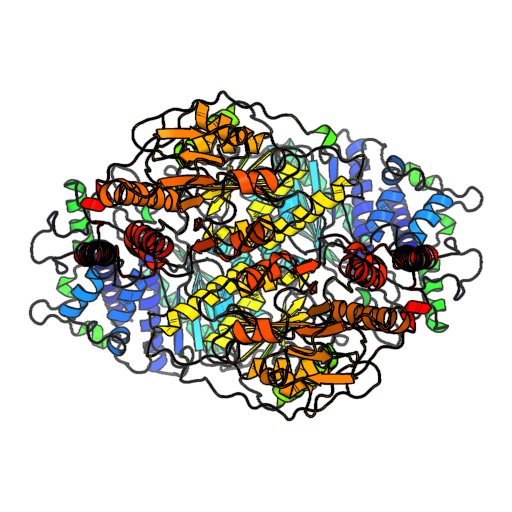8 51 PHE B N 1
ATOM 6568 C CA . PHE B 1 51 ? 133.43970 180.94271 136.00301 1.000 76.83460 51 PHE B CA 1
ATOM 6569 C C . PHE B 1 51 ? 134.39377 180.46384 134.91712 1.000 82.45771 51 PHE B C 1
ATOM 6570 O O . PHE B 1 51 ? 134.16375 179.39385 134.34428 1.000 84.65877 51 PHE B O 1
ATOM 6578 N N . GLU B 1 52 ? 135.44882 181.21789 134.61790 1.000 82.24053 52 GLU B N 1
ATOM 6579 C CA . GLU B 1 52 ? 136.38935 180.83518 133.57512 1.000 78.41311 52 GLU B CA 1
ATOM 6580 C C . GLU B 1 52 ? 137.52867 179.96301 134.08349 1.000 79.54463 52 GLU B C 1
ATOM 6581 O O . GLU B 1 52 ? 138.34763 179.51343 133.27579 1.000 85.78449 52 GLU B O 1
ATOM 6587 N N . ASP B 1 53 ? 137.60246 179.71260 135.39066 1.000 78.41236 53 ASP B N 1
ATOM 6588 C CA . ASP B 1 53 ? 138.63664 178.87159 135.97711 1.000 73.33560 53 ASP B CA 1
ATOM 6589 C C . ASP B 1 53 ? 138.13730 177.46501 136.29205 1.000 74.99542 53 ASP B C 1
ATOM 6590 O O . ASP B 1 53 ? 138.71927 176.78343 137.14150 1.000 74.07729 53 ASP B O 1
ATOM 6595 N N . ILE B 1 54 ? 137.07287 177.02018 135.62961 1.000 75.44267 54 ILE B N 1
ATOM 6596 C CA . ILE B 1 54 ? 136.49748 175.69704 135.83429 1.000 68.33807 54 ILE B CA 1
ATOM 6597 C C . ILE B 1 54 ? 136.52348 174.95415 134.50668 1.000 69.97904 54 ILE B C 1
ATOM 6598 O O . ILE B 1 54 ? 136.30531 175.55304 133.44831 1.000 76.86515 54 ILE B O 1
ATOM 6603 N N . LYS B 1 55 ? 136.80188 173.65614 134.56376 1.000 67.59026 55 LYS B N 1
ATOM 6604 C CA . LYS B 1 55 ? 136.91267 172.86823 133.34505 1.000 67.72921 55 LYS B CA 1
ATOM 6605 C C . LYS B 1 55 ? 135.55638 172.77093 132.65007 1.000 73.32887 55 LYS B C 1
ATOM 6606 O O . LYS B 1 55 ? 134.51740 172.72216 133.31874 1.000 78.92151 55 LYS B O 1
ATOM 6612 N N . PRO B 1 56 ? 135.52745 172.74814 131.31520 1.000 73.49748 56 PRO B N 1
ATOM 6613 C CA . PRO B 1 56 ? 134.24161 172.60943 130.61217 1.000 74.71130 56 PRO B CA 1
ATOM 6614 C C . PRO B 1 56 ? 133.51006 171.31882 130.93439 1.000 80.64351 56 PRO B C 1
ATOM 6615 O O . PRO B 1 56 ? 132.27378 171.31149 130.97048 1.000 93.04599 56 PRO B O 1
ATOM 6619 N N . ARG B 1 57 ? 134.23188 170.22378 131.15978 1.000 78.79069 57 ARG B N 1
ATOM 6620 C CA . ARG B 1 57 ? 133.63737 168.95836 131.56689 1.000 74.52667 57 ARG B CA 1
ATOM 6621 C C . ARG B 1 57 ? 134.32070 168.48352 132.83693 1.000 73.42248 57 ARG B C 1
ATOM 6622 O O . ARG B 1 57 ? 135.54718 168.34661 132.87021 1.000 73.22521 57 ARG B O 1
ATOM 6630 N N . LEU B 1 58 ? 133.53254 168.22575 133.87245 1.000 74.95522 58 LEU B N 1
ATOM 6631 C CA . LEU B 1 58 ? 134.05223 167.73443 135.13949 1.000 76.22476 58 LEU B CA 1
ATOM 6632 C C . LEU B 1 58 ? 133.98999 166.21354 135.13425 1.000 78.09128 58 LEU B C 1
ATOM 6633 O O . LEU B 1 58 ? 132.91031 165.63214 134.98461 1.000 82.56498 58 LEU B O 1
ATOM 6638 N N . LEU B 1 59 ? 135.14756 165.57666 135.28151 1.000 76.59041 59 LEU B N 1
ATOM 6639 C CA . LEU B 1 59 ? 135.24996 164.12833 135.31924 1.000 72.60136 59 LEU B CA 1
ATOM 6640 C C . LEU B 1 59 ? 136.13515 163.72438 136.48809 1.000 69.61811 59 LEU B C 1
ATOM 6641 O O . LEU B 1 59 ? 137.03103 164.46443 136.89931 1.000 74.61768 59 LEU B O 1
ATOM 6646 N N . GLY B 1 60 ? 135.87206 162.54405 137.02634 1.000 69.55437 60 GLY B N 1
ATOM 6647 C CA . GLY B 1 60 ? 136.65636 161.99749 138.11221 1.000 70.93469 60 GLY B CA 1
ATOM 6648 C C . GLY B 1 60 ? 135.79254 161.56850 139.28143 1.000 72.10983 60 GLY B C 1
ATOM 6649 O O . GLY B 1 60 ? 134.56450 161.62132 139.24308 1.000 78.30249 60 GLY B O 1
ATOM 6650 N N . HIS B 1 61 ? 136.47477 161.13083 140.33566 1.000 64.44052 61 HIS B N 1
ATOM 6651 C CA . HIS B 1 61 ? 135.84038 160.64700 141.55134 1.000 71.00802 61 HIS B CA 1
ATOM 6652 C C . HIS B 1 61 ? 136.54343 161.25833 142.75278 1.000 69.27454 61 HIS B C 1
ATOM 6653 O O . HIS B 1 61 ? 137.74671 161.52662 142.70554 1.000 70.86671 61 HIS B O 1
ATOM 6660 N N . TRP B 1 62 ? 135.78856 161.47886 143.82998 1.000 68.50330 62 TRP B N 1
ATOM 6661 C CA . TRP B 1 62 ? 136.32006 162.11250 145.02622 1.000 66.19972 62 TRP B CA 1
ATOM 6662 C C . TRP B 1 62 ? 136.06843 161.33416 146.30970 1.000 65.97191 62 TRP B C 1
ATOM 6663 O O . TRP B 1 62 ? 136.82938 161.50639 147.26722 1.000 66.48067 62 TRP B O 1
ATOM 6674 N N . GLY B 1 63 ? 135.05723 160.46458 146.34764 1.000 63.48806 63 GLY B N 1
ATOM 6675 C CA . GLY B 1 63 ? 134.64034 159.87567 147.61182 1.000 67.35452 63 GLY B CA 1
ATOM 6676 C C . GLY B 1 63 ? 135.73506 159.09249 148.31217 1.000 73.17317 63 GLY B C 1
ATOM 6677 O O . GLY B 1 63 ? 135.90009 159.19541 149.53003 1.000 68.02755 63 GLY B O 1
ATOM 6678 N N . SER B 1 64 ? 136.49308 158.29669 147.55965 1.000 73.13406 64 SER B N 1
ATOM 6679 C CA . SER B 1 64 ? 137.53611 157.46253 148.14259 1.000 68.72520 64 SER B CA 1
ATOM 6680 C C . SER B 1 64 ? 138.89944 158.14038 148.19318 1.000 62.28430 64 SER B C 1
ATOM 6681 O O . SER B 1 64 ? 139.81534 157.59770 148.81907 1.000 65.92727 64 SER B O 1
ATOM 6684 N N . CYS B 1 65 ? 139.05388 159.30140 147.56158 1.000 60.13117 65 CYS B N 1
ATOM 6685 C CA . CYS B 1 65 ? 140.35102 159.97282 147.52303 1.000 58.28552 65 CYS B CA 1
ATOM 6686 C C . CYS B 1 65 ? 140.92302 160.31999 148.89485 1.000 53.26072 65 CYS B C 1
ATOM 6687 O O . CYS B 1 65 ? 142.13543 160.12753 149.08476 1.000 53.00677 65 CYS B O 1
ATOM 6690 N N . PRO B 1 66 ? 140.16027 160.84164 149.86404 1.000 56.61953 66 PRO B N 1
ATOM 6691 C CA . PRO B 1 66 ? 140.76537 161.12035 151.17778 1.000 54.25605 66 PRO B CA 1
ATOM 6692 C C . PRO B 1 66 ? 141.33383 159.89118 151.86405 1.000 59.75298 66 PRO B C 1
ATOM 6693 O O . PRO B 1 66 ? 142.28658 160.01661 152.64259 1.000 62.49748 66 PRO B O 1
ATOM 6697 N N . GLY B 1 67 ? 140.77094 158.70805 151.61480 1.000 59.83782 67 GLY B N 1
ATOM 6698 C CA . GLY B 1 67 ? 141.31271 157.50113 152.21840 1.000 52.90749 67 GLY B CA 1
ATOM 6699 C C . GLY B 1 67 ? 142.69235 157.14767 151.69647 1.000 56.14506 67 GLY B C 1
ATOM 6700 O O . GLY B 1 67 ? 143.54193 156.65981 152.44583 1.000 63.19470 67 GLY B O 1
ATOM 6701 N N . VAL B 1 68 ? 142.93002 157.37524 150.40320 1.000 55.15215 68 VAL B N 1
ATOM 6702 C CA . VAL B 1 68 ? 144.24192 157.10151 149.82342 1.000 51.35297 68 VAL B CA 1
ATOM 6703 C C . VAL B 1 68 ? 145.29615 158.01605 150.43129 1.000 58.01462 68 VAL B C 1
ATOM 6704 O O . VAL B 1 68 ? 146.41419 157.58361 150.73541 1.000 60.23859 68 VAL B O 1
ATOM 6708 N N . ASN B 1 69 ? 144.95907 159.29529 150.61367 1.000 57.41467 69 ASN B N 1
ATOM 6709 C CA . ASN B 1 69 ? 145.92027 160.25075 151.15510 1.000 52.44425 69 ASN B CA 1
ATOM 6710 C C . ASN B 1 69 ? 146.32393 159.88939 152.57869 1.000 52.05644 69 ASN B C 1
ATOM 6711 O O . ASN B 1 69 ? 147.47220 160.10891 152.97916 1.000 57.79580 69 ASN B O 1
ATOM 6716 N N . TRP B 1 70 ? 145.39061 159.34794 153.36304 1.000 50.82584 70 TRP B N 1
ATOM 6717 C CA . TRP B 1 70 ? 145.71250 158.95659 154.73146 1.000 53.03006 70 TRP B CA 1
ATOM 6718 C C . TRP B 1 70 ? 146.72266 157.81624 154.76327 1.000 57.06965 70 TRP B C 1
ATOM 6719 O O . TRP B 1 70 ? 147.66445 157.83281 155.56376 1.000 58.18205 70 TRP B O 1
ATOM 6730 N N . VAL B 1 71 ? 146.53461 156.80897 153.90860 1.000 58.30510 71 VAL B N 1
ATOM 6731 C CA . VAL B 1 71 ? 147.38078 155.62039 153.95777 1.000 55.40182 71 VAL B CA 1
ATOM 6732 C C . VAL B 1 71 ? 148.78836 155.93455 153.46555 1.000 53.76642 71 VAL B C 1
ATOM 6733 O O . VAL B 1 71 ? 149.77953 155.52654 154.08162 1.000 60.69969 71 VAL B O 1
ATOM 6737 N N . TYR B 1 72 ? 148.90093 156.66892 152.35734 1.000 50.42881 72 TYR B N 1
ATOM 6738 C CA . TYR B 1 72 ? 150.21055 156.92295 151.76456 1.000 50.61746 72 TYR B CA 1
ATOM 6739 C C . TYR B 1 72 ? 151.09509 157.75291 152.68664 1.000 52.70174 72 TYR B C 1
ATOM 6740 O O . TYR B 1 72 ? 152.30586 157.51884 152.77040 1.000 55.19581 72 TYR B O 1
ATOM 6749 N N . ALA B 1 73 ? 150.51425 158.73747 153.37456 1.000 53.40839 73 ALA B N 1
ATOM 6750 C CA . ALA B 1 73 ? 151.30779 159.58853 154.25450 1.000 51.49051 73 ALA B CA 1
ATOM 6751 C C . ALA B 1 73 ? 151.80382 158.82293 155.47452 1.000 58.22600 73 ALA B C 1
ATOM 6752 O O . ALA B 1 73 ? 152.92564 159.04984 155.94086 1.000 58.79690 73 ALA B O 1
ATOM 6754 N N . HIS B 1 74 ? 150.98123 157.92046 156.01281 1.000 57.70959 74 HIS B N 1
ATOM 6755 C CA . HIS B 1 74 ? 151.40081 157.14064 157.17277 1.000 54.86122 74 HIS B CA 1
ATOM 6756 C C . HIS B 1 74 ? 152.42078 156.07301 156.79655 1.000 54.73034 74 HIS B C 1
ATOM 6757 O O . HIS B 1 74 ? 153.24621 155.68684 157.63063 1.000 61.06734 74 HIS B O 1
ATOM 6764 N N . LEU B 1 75 ? 152.37383 155.57690 155.55890 1.000 53.44934 75 LEU B N 1
ATOM 6765 C CA . LEU B 1 75 ? 153.37857 154.61999 155.10787 1.000 50.89177 75 LEU B CA 1
ATOM 6766 C C . LEU B 1 75 ? 154.74033 155.28296 154.95048 1.000 53.93700 75 LEU B C 1
ATOM 6767 O O . LEU B 1 75 ? 155.77288 154.66550 155.23217 1.000 60.09091 75 LEU B O 1
ATOM 6772 N N . LEU B 1 76 ? 154.76256 156.53581 154.49005 1.000 57.28081 76 LEU B N 1
ATOM 6773 C CA . LEU B 1 76 ? 156.02515 157.25357 154.34536 1.000 56.34417 76 LEU B CA 1
ATOM 6774 C C . LEU B 1 76 ? 156.67823 157.50173 155.69859 1.000 58.95553 76 LEU B C 1
ATOM 6775 O O . LEU B 1 76 ? 157.90629 157.44016 155.82441 1.000 61.43673 76 LEU B O 1
ATOM 6780 N N . ASN B 1 77 ? 155.87434 157.80282 156.71937 1.000 58.17851 77 ASN B N 1
ATOM 6781 C CA . ASN B 1 77 ? 156.42497 158.03194 158.05044 1.000 58.67004 77 ASN B CA 1
ATOM 6782 C C . ASN B 1 77 ? 156.98303 156.74634 158.64566 1.000 62.72685 77 ASN B C 1
ATOM 6783 O O . ASN B 1 77 ? 157.98695 156.77190 159.36609 1.000 67.60274 77 ASN B O 1
ATOM 6788 N N . ILE B 1 78 ? 156.33668 155.61264 158.36767 1.000 62.76261 78 ILE B N 1
ATOM 6789 C CA . ILE B 1 78 ? 156.82893 154.33161 158.86494 1.000 58.65442 78 ILE B CA 1
ATOM 6790 C C . ILE B 1 78 ? 158.16400 153.98472 158.21778 1.000 62.04497 78 ILE B C 1
ATOM 6791 O O . ILE B 1 78 ? 159.09235 153.52047 158.88958 1.000 72.52998 78 ILE B O 1
ATOM 6796 N N . GLN B 1 79 ? 158.28716 154.21910 156.90913 1.000 58.91654 79 GLN B N 1
ATOM 6797 C CA . GLN B 1 79 ? 159.50879 153.85744 156.19796 1.000 61.92442 79 GLN B CA 1
ATOM 6798 C C . GLN B 1 79 ? 160.71562 154.60505 156.74622 1.000 69.96489 79 GLN B C 1
ATOM 6799 O O . GLN B 1 79 ? 161.79720 154.02526 156.89197 1.000 76.96536 79 GLN B O 1
ATOM 6805 N N . LYS B 1 80 ? 160.55191 155.89328 157.05605 1.000 73.14378 80 LYS B N 1
ATOM 6806 C CA . LYS B 1 80 ? 161.66320 156.66816 157.59883 1.000 73.52729 80 LYS B CA 1
ATOM 6807 C C . LYS B 1 80 ? 162.09646 156.13350 158.95812 1.000 71.86302 80 LYS B C 1
ATOM 6808 O O . LYS B 1 80 ? 163.28634 156.15718 159.29218 1.000 76.05622 80 LYS B O 1
ATOM 6814 N N . GLN B 1 81 ? 161.14353 155.65662 159.76092 1.000 70.26373 81 GLN B N 1
ATOM 6815 C CA . GLN B 1 81 ? 161.49338 155.04136 161.03654 1.000 71.29337 81 GLN B CA 1
ATOM 6816 C C . GLN B 1 81 ? 162.24431 153.73186 160.82889 1.000 76.00290 81 GLN B C 1
ATOM 6817 O O . GLN B 1 81 ? 163.16905 153.41148 161.58403 1.000 80.67177 81 GLN B O 1
ATOM 6823 N N . LEU B 1 82 ? 161.85090 152.95440 159.81730 1.000 75.42379 82 LEU B N 1
ATOM 6824 C CA . LEU B 1 82 ? 162.53868 151.69844 159.53547 1.000 69.43981 82 LEU B CA 1
ATOM 6825 C C . LEU B 1 82 ? 163.97773 151.94403 159.10447 1.000 73.65735 82 LEU B C 1
ATOM 6826 O O . LEU B 1 82 ? 164.88412 151.19267 159.47974 1.000 82.08772 82 LEU B O 1
ATOM 6831 N N . GLU B 1 83 ? 164.20577 152.98991 158.30925 1.000 78.03247 83 GLU B N 1
ATOM 6832 C CA . GLU B 1 83 ? 165.55319 153.28210 157.83669 1.000 79.64887 83 GLU B CA 1
ATOM 6833 C C . GLU B 1 83 ? 166.44882 153.77547 158.96390 1.000 81.86438 83 GLU B C 1
ATOM 6834 O O . GLU B 1 83 ? 167.67092 153.60247 158.90320 1.000 79.95089 83 GLU B O 1
ATOM 6840 N N . PHE B 1 84 ? 165.86346 154.39709 159.98930 1.000 83.26183 84 PHE B N 1
ATOM 6841 C CA . PHE B 1 84 ? 166.65681 154.93469 161.08884 1.000 84.43622 84 PHE B CA 1
ATOM 6842 C C . PHE B 1 84 ? 167.37251 153.82646 161.84950 1.000 84.84546 84 PHE B C 1
ATOM 6843 O O . PHE B 1 84 ? 168.53457 153.98482 162.23995 1.000 84.10035 84 PHE B O 1
ATOM 6851 N N . ALA B 1 85 ? 166.69991 152.69942 162.06677 1.000 88.88832 85 ALA B N 1
ATOM 6852 C CA . ALA B 1 85 ? 167.29202 151.57670 162.77713 1.000 90.18699 85 ALA B CA 1
ATOM 6853 C C . ALA B 1 85 ? 166.63084 150.28823 162.31600 1.000 92.64944 85 ALA B C 1
ATOM 6854 O O . ALA B 1 85 ? 165.41108 150.24276 162.13602 1.000 94.91905 85 ALA B O 1
ATOM 6856 N N . LYS B 1 86 ? 167.44435 149.24494 162.13701 1.000 92.64098 86 LYS B N 1
ATOM 6857 C CA . LYS B 1 86 ? 166.98084 147.90975 161.75268 1.000 105.87458 86 LYS B CA 1
ATOM 6858 C C . LYS B 1 86 ? 166.22560 147.95951 160.41916 1.000 104.20927 86 LYS B C 1
ATOM 6859 O O . LYS B 1 86 ? 165.03049 147.67575 160.32077 1.000 92.40567 86 LYS B O 1
ATOM 6865 N N . SER B 1 87 ? 166.97181 148.33764 159.38693 1.000 100.55619 87 SER B N 1
ATOM 6866 C CA . SER B 1 87 ? 166.41910 148.47792 158.04704 1.000 97.33892 87 SER B CA 1
ATOM 6867 C C . SER B 1 87 ? 166.32094 147.10813 157.37836 1.000 88.68485 87 SER B C 1
ATOM 6868 O O . SER B 1 87 ? 166.45359 146.06062 158.01574 1.000 87.56365 87 SER B O 1
ATOM 6871 N N . GLY B 1 88 ? 166.07125 147.10834 156.07322 1.000 86.82365 88 GLY B N 1
ATOM 6872 C CA . GLY B 1 88 ? 165.96419 145.88005 155.31414 1.000 73.01186 88 GLY B CA 1
ATOM 6873 C C . GLY B 1 88 ? 164.61496 145.71196 154.65017 1.000 70.78543 88 GLY B C 1
ATOM 6874 O O . GLY B 1 88 ? 164.53345 145.28216 153.49678 1.000 77.42123 88 GLY B O 1
ATOM 6875 N N . LEU B 1 89 ? 163.54868 146.05863 155.36388 1.000 63.26555 89 LEU B N 1
ATOM 6876 C CA . LEU B 1 89 ? 162.20159 145.93532 154.82657 1.000 61.52708 89 LEU B CA 1
ATOM 6877 C C . LEU B 1 89 ? 161.85918 147.15141 153.97660 1.000 62.57432 89 LEU B C 1
ATOM 6878 O O . LEU B 1 89 ? 162.02662 148.29325 154.41451 1.000 68.26237 89 LEU B O 1
ATOM 6883 N N . LYS B 1 90 ? 161.38126 146.90255 152.76038 1.000 58.48138 90 LYS B N 1
ATOM 6884 C CA . LYS B 1 90 ? 160.99846 147.95001 151.82424 1.000 56.05373 90 LYS B CA 1
ATOM 6885 C C . LYS B 1 90 ? 159.50795 147.83670 151.54228 1.000 55.60349 90 LYS B C 1
ATOM 6886 O O . LYS B 1 90 ? 159.03840 146.78882 151.08893 1.000 63.27351 90 LYS B O 1
ATOM 6892 N N . ALA B 1 91 ? 158.77172 148.91242 151.79562 1.000 58.51764 91 ALA B N 1
ATOM 6893 C CA . ALA B 1 91 ? 157.32393 148.91586 151.65428 1.000 58.72498 91 ALA B CA 1
ATOM 6894 C C . ALA B 1 91 ? 156.91329 149.43879 150.28391 1.000 57.90958 91 ALA B C 1
ATOM 6895 O O . ALA B 1 91 ? 157.59201 150.27792 149.68820 1.000 61.22163 91 ALA B O 1
ATOM 6897 N N . ALA B 1 92 ? 155.78974 148.92617 149.78897 1.000 55.78724 92 ALA B N 1
ATOM 6898 C CA . ALA B 1 92 ? 155.21411 149.33174 148.51574 1.000 58.68342 92 ALA B CA 1
ATOM 6899 C C . ALA B 1 92 ? 153.73503 149.63911 148.71939 1.000 63.91945 92 ALA B C 1
ATOM 6900 O O . ALA B 1 92 ? 153.18254 149.44297 149.80532 1.000 64.70137 92 ALA B O 1
ATOM 6902 N N . PHE B 1 93 ? 153.08669 150.12794 147.66360 1.000 66.56727 93 PHE B N 1
ATOM 6903 C CA . PHE B 1 93 ? 151.68504 150.51749 147.72351 1.000 64.71952 93 PHE B CA 1
ATOM 6904 C C . PHE B 1 93 ? 150.92949 149.93446 146.53999 1.000 63.20763 93 PHE B C 1
ATOM 6905 O O . PHE B 1 93 ? 151.40097 149.99225 145.40153 1.000 64.96331 93 PHE B O 1
ATOM 6913 N N . MET B 1 94 ? 149.75285 149.37707 146.81795 1.000 68.06926 94 MET B N 1
ATOM 6914 C CA . MET B 1 94 ? 148.86644 148.83655 145.79581 1.000 68.83509 94 MET B CA 1
ATOM 6915 C C . MET B 1 94 ? 147.51107 149.51671 145.90680 1.000 68.52511 94 MET B C 1
ATOM 6916 O O . MET B 1 94 ? 146.92813 149.57032 146.99423 1.000 65.16006 94 MET B O 1
ATOM 6921 N N . LEU B 1 95 ? 147.00828 150.02382 144.78387 1.000 70.14061 95 LEU B N 1
ATOM 6922 C CA . LEU B 1 95 ? 145.74961 150.76084 144.74745 1.000 69.23206 95 LEU B CA 1
ATOM 6923 C C . LEU B 1 95 ? 144.67050 149.87605 144.13315 1.000 72.90034 95 LEU B C 1
ATOM 6924 O O . LEU B 1 95 ? 144.67420 149.62849 142.92341 1.000 75.16208 95 LEU B O 1
ATOM 6929 N N . GLY B 1 96 ? 143.74774 149.40749 144.96900 1.000 73.04987 96 GLY B N 1
ATOM 6930 C CA . GLY B 1 96 ? 142.62829 148.61305 144.52048 1.000 70.89348 96 GLY B CA 1
ATOM 6931 C C . GLY B 1 96 ? 141.54932 149.43915 143.84770 1.000 76.19154 96 GLY B C 1
ATOM 6932 O O . GLY B 1 96 ? 141.13465 149.15445 142.72030 1.000 77.30398 96 GLY B O 1
ATOM 6933 N N . PRO B 1 97 ? 141.05984 150.47940 144.53409 1.000 77.77188 97 PRO B N 1
ATOM 6934 C CA . PRO B 1 97 ? 140.11468 151.40102 143.88932 1.000 73.15621 97 PRO B CA 1
ATOM 6935 C C . PRO B 1 97 ? 140.78800 152.27987 142.84852 1.000 73.85400 97 PRO B C 1
ATOM 6936 O O . PRO B 1 97 ? 141.16279 153.41948 143.13799 1.000 78.44581 97 PRO B O 1
ATOM 6940 N N . GLY B 1 98 ? 140.94364 151.75787 141.63151 1.000 69.95531 98 GLY B N 1
ATOM 6941 C CA . GLY B 1 98 ? 141.63363 152.47242 140.57018 1.000 69.61798 98 GLY B CA 1
ATOM 6942 C C . GLY B 1 98 ? 140.97621 153.77200 140.14868 1.000 73.47823 98 GLY B C 1
ATOM 6943 O O . GLY B 1 98 ? 141.59804 154.54704 139.41293 1.000 73.46552 98 GLY B O 1
ATOM 6944 N N . HIS B 1 99 ? 139.74212 154.02845 140.58345 1.000 70.30012 99 HIS B N 1
ATOM 6945 C CA . HIS B 1 99 ? 139.08750 155.29835 140.29736 1.000 63.97072 99 HIS B CA 1
ATOM 6946 C C . HIS B 1 99 ? 139.57178 156.42904 141.19629 1.000 63.44844 99 HIS B C 1
ATOM 6947 O O . HIS B 1 99 ? 139.19969 157.58366 140.96513 1.000 69.28002 99 HIS B O 1
ATOM 6954 N N . ALA B 1 100 ? 140.39192 156.12913 142.20612 1.000 59.21695 100 ALA B N 1
ATOM 6955 C CA . ALA B 1 100 ? 141.00713 157.14065 143.05692 1.000 59.85367 100 ALA B CA 1
ATOM 6956 C C . ALA B 1 100 ? 142.38471 157.56206 142.55707 1.000 60.43613 100 ALA B C 1
ATOM 6957 O O . ALA B 1 100 ? 143.24641 157.93520 143.36273 1.000 62.31614 100 ALA B O 1
ATOM 6959 N N . PHE B 1 101 ? 142.60891 157.50157 141.24484 1.000 62.52392 101 PHE B N 1
ATOM 6960 C CA . PHE B 1 101 ? 143.91322 157.84251 140.68148 1.000 58.87161 101 PHE B CA 1
ATOM 6961 C C . PHE B 1 101 ? 144.39476 159.25409 141.01288 1.000 58.91063 101 PHE B C 1
ATOM 6962 O O . PHE B 1 101 ? 145.58928 159.40083 141.32422 1.000 61.85530 101 PHE B O 1
ATOM 6970 N N . PRO B 1 102 ? 143.57234 160.31256 140.95421 1.000 55.07206 102 PRO B N 1
ATOM 6971 C CA . PRO B 1 102 ? 144.10312 161.65396 141.26407 1.000 53.64002 102 PRO B CA 1
ATOM 6972 C C . PRO B 1 102 ? 144.72657 161.77179 142.64420 1.000 56.15399 102 PRO B C 1
ATOM 6973 O O . PRO B 1 102 ? 145.65170 162.57221 142.82382 1.000 60.27416 102 PRO B O 1
ATOM 6977 N N . ALA B 1 103 ? 144.24753 161.01252 143.62979 1.000 55.35905 103 ALA B N 1
ATOM 6978 C CA . ALA B 1 103 ? 144.89746 161.02033 144.93611 1.000 53.98548 103 ALA B CA 1
ATOM 6979 C C . ALA B 1 103 ? 146.27335 160.36739 144.87168 1.000 55.06426 103 ALA B C 1
ATOM 6980 O O . ALA B 1 103 ? 147.19803 160.78325 145.57916 1.000 53.16083 103 ALA B O 1
ATOM 6982 N N . LEU B 1 104 ? 146.42524 159.33701 144.03602 1.000 58.63732 104 LEU B N 1
ATOM 6983 C CA . LEU B 1 104 ? 147.72162 158.68193 143.89312 1.000 53.51394 104 LEU B CA 1
ATOM 6984 C C . LEU B 1 104 ? 148.71146 159.56809 143.14922 1.000 56.53065 104 LEU B C 1
ATOM 6985 O O . LEU B 1 104 ? 149.90586 159.57297 143.46506 1.000 63.04818 104 LEU B O 1
ATOM 6990 N N . GLN B 1 105 ? 148.23440 160.31998 142.15516 1.000 56.95784 105 GLN B N 1
ATOM 6991 C CA . GLN B 1 105 ? 149.12267 161.18128 141.38169 1.000 56.19566 105 GLN B CA 1
ATOM 6992 C C . GLN B 1 105 ? 149.74057 162.26725 142.25317 1.000 57.11056 105 GLN B C 1
ATOM 6993 O O . GLN B 1 105 ? 150.91511 162.61392 142.08552 1.000 61.93276 105 GLN B O 1
ATOM 6999 N N . ALA B 1 106 ? 148.96188 162.82163 143.18428 1.000 55.30983 106 ALA B N 1
ATOM 7000 C CA . ALA B 1 106 ? 149.47909 163.87024 144.05683 1.000 53.15248 106 ALA B CA 1
ATOM 7001 C C . ALA B 1 106 ? 150.58748 163.34926 144.96285 1.000 58.90984 106 ALA B C 1
ATOM 7002 O O . ALA B 1 106 ? 151.58702 164.03978 145.19082 1.000 59.78749 106 ALA B O 1
ATOM 7004 N N . ASN B 1 107 ? 150.42304 162.13868 145.50095 1.000 61.46384 107 ASN B N 1
ATOM 7005 C CA . ASN B 1 107 ? 151.43027 161.58449 146.40127 1.000 56.14061 107 ASN B CA 1
ATOM 7006 C C . ASN B 1 107 ? 152.73544 161.29690 145.67036 1.000 60.50423 107 ASN B C 1
ATOM 7007 O O . ASN B 1 107 ? 153.82030 161.50729 146.22272 1.000 67.32558 107 ASN B O 1
ATOM 7012 N N . LEU B 1 108 ? 152.65330 160.80967 144.43140 1.000 61.16582 108 LEU B N 1
ATOM 7013 C CA . LEU B 1 108 ? 153.85780 160.58340 143.64259 1.000 58.53762 108 LEU B CA 1
ATOM 7014 C C . LEU B 1 108 ? 154.48118 161.88534 143.16253 1.000 60.70964 108 LEU B C 1
ATOM 7015 O O . LEU B 1 108 ? 155.59141 161.86512 142.62360 1.000 66.70044 108 LEU B O 1
ATOM 7020 N N . PHE B 1 109 ? 153.78639 163.01185 143.32835 1.000 59.72772 109 PHE B N 1
ATOM 7021 C CA . PHE B 1 109 ? 154.33329 164.29737 142.91156 1.000 54.37486 109 PHE B CA 1
ATOM 7022 C C . PHE B 1 109 ? 155.03555 165.00440 144.06508 1.000 55.69256 109 PHE B C 1
ATOM 7023 O O . PHE B 1 109 ? 156.09544 165.60806 143.86986 1.000 59.76014 109 PHE B O 1
ATOM 7031 N N . MET B 1 110 ? 154.46249 164.94197 145.26959 1.000 60.26244 110 MET B N 1
ATOM 7032 C CA . MET B 1 110 ? 155.09609 165.57374 146.42233 1.000 60.15682 110 MET B CA 1
ATOM 7033 C C . MET B 1 110 ? 156.44859 164.94222 146.71973 1.000 64.59488 110 MET B C 1
ATOM 7034 O O . MET B 1 110 ? 157.39996 165.63832 147.08952 1.000 72.13971 110 MET B O 1
ATOM 7039 N N . GLU B 1 111 ? 156.54949 163.62561 146.58989 1.000 64.47255 111 GLU B N 1
ATOM 7040 C CA . GLU B 1 111 ? 157.86028 163.01343 146.47735 1.000 68.90071 111 GLU B CA 1
ATOM 7041 C C . GLU B 1 111 ? 158.30354 163.05697 145.01798 1.000 70.47514 111 GLU B C 1
ATOM 7042 O O . GLU B 1 111 ? 157.48743 163.13266 144.09850 1.000 77.30695 111 GLU B O 1
ATOM 7048 N N . GLU B 1 112 ? 159.61032 163.01943 144.80620 1.000 67.16970 112 GLU B N 1
ATOM 7049 C CA . GLU B 1 112 ? 160.15300 163.31316 143.48685 1.000 75.21041 112 GLU B CA 1
ATOM 7050 C C . GLU B 1 112 ? 160.09170 162.12759 142.52972 1.000 78.38096 112 GLU B C 1
ATOM 7051 O O . GLU B 1 112 ? 160.83543 162.11306 141.54327 1.000 83.81122 112 GLU B O 1
ATOM 7057 N N . THR B 1 113 ? 159.22789 161.14410 142.79471 1.000 73.13213 113 THR B N 1
ATOM 7058 C CA . THR B 1 113 ? 159.14028 159.97231 141.92786 1.000 71.60767 113 THR B CA 1
ATOM 7059 C C . THR B 1 113 ? 158.69149 160.34529 140.51969 1.000 70.24578 113 THR B C 1
ATOM 7060 O O . THR B 1 113 ? 159.23913 159.84028 139.53339 1.000 78.86443 113 THR B O 1
ATOM 7064 N N . LEU B 1 114 ? 157.69741 161.22784 140.40330 1.000 64.40877 114 LEU B N 1
ATOM 7065 C CA . LEU B 1 114 ? 157.16917 161.57065 139.08691 1.000 65.21855 114 LEU B CA 1
ATOM 7066 C C . LEU B 1 114 ? 158.17505 162.35252 138.25271 1.000 73.51744 114 LEU B C 1
ATOM 7067 O O . LEU B 1 114 ? 158.17465 162.23981 137.02210 1.000 76.84591 114 LEU B O 1
ATOM 7072 N N . SER B 1 115 ? 159.03261 163.14893 138.89411 1.000 73.25640 115 SER B N 1
ATOM 7073 C CA . SER B 1 115 ? 160.00868 163.94158 138.15531 1.000 73.90595 115 SER B CA 1
ATOM 7074 C C . SER B 1 115 ? 161.08776 163.08558 137.50386 1.000 76.86157 115 SER B C 1
ATOM 7075 O O . SER B 1 115 ? 161.78789 163.57092 136.61016 1.000 79.61108 115 SER B O 1
ATOM 7078 N N . LYS B 1 116 ? 161.24195 161.83050 137.92868 1.000 77.04698 116 LYS B N 1
ATOM 7079 C CA . LYS B 1 116 ? 162.24014 160.95054 137.33447 1.000 76.95034 116 LYS B CA 1
ATOM 7080 C C . LYS B 1 116 ? 161.80415 160.37771 135.99437 1.000 71.14141 116 LYS B C 1
ATOM 7081 O O . LYS B 1 116 ? 162.64719 159.83898 135.27081 1.000 73.34702 116 LYS B O 1
ATOM 7087 N N . VAL B 1 117 ? 160.52338 160.47749 135.64751 1.000 73.60111 117 VAL B N 1
ATOM 7088 C CA . VAL B 1 117 ? 160.01596 159.91816 134.40049 1.000 78.33784 117 VAL B CA 1
ATOM 7089 C C . VAL B 1 117 ? 159.64928 161.04861 133.44881 1.000 84.01256 117 VAL B C 1
ATOM 7090 O O . VAL B 1 117 ? 159.97372 161.00242 132.25715 1.000 89.10590 117 VAL B O 1
ATOM 7094 N N . ASP B 1 118 ? 158.97809 162.07383 133.96755 1.000 82.88806 118 ASP B N 1
ATOM 7095 C CA . ASP B 1 118 ? 158.59671 163.23976 133.18242 1.000 81.34653 118 ASP B CA 1
ATOM 7096 C C . ASP B 1 118 ? 159.29019 164.46436 133.75629 1.000 79.41437 118 ASP B C 1
ATOM 7097 O O . ASP B 1 118 ? 159.20175 164.72437 134.96015 1.000 77.90434 118 ASP B O 1
ATOM 7102 N N . LYS B 1 119 ? 159.97915 165.21166 132.89298 1.000 80.66783 119 LYS B N 1
ATOM 7103 C CA . LYS B 1 119 ? 160.73621 166.37330 133.34361 1.000 81.33341 119 LYS B CA 1
ATOM 7104 C C . LYS B 1 119 ? 159.83784 167.54664 133.71301 1.000 80.93315 119 LYS B C 1
ATOM 7105 O O . LYS B 1 119 ? 160.19796 168.34213 134.58731 1.000 80.01518 119 LYS B O 1
ATOM 7111 N N . LYS B 1 120 ? 158.67662 167.67393 133.06902 1.000 77.77608 120 LYS B N 1
ATOM 7112 C CA . LYS B 1 120 ? 157.78244 168.79347 133.33924 1.000 78.58305 120 LYS B CA 1
ATOM 7113 C C . LYS B 1 120 ? 157.07249 168.68237 134.68188 1.000 73.84775 120 LYS B C 1
ATOM 7114 O O . LYS B 1 120 ? 156.43242 169.65051 135.10293 1.000 69.10311 120 LYS B O 1
ATOM 7120 N N . ALA B 1 121 ? 157.17278 167.54251 135.36461 1.000 73.25856 121 ALA B N 1
ATOM 7121 C CA . ALA B 1 121 ? 156.48000 167.31677 136.62640 1.000 70.86313 121 ALA B CA 1
ATOM 7122 C C . ALA B 1 121 ? 157.34956 167.64789 137.83427 1.000 75.46254 121 ALA B C 1
ATOM 7123 O O . ALA B 1 121 ? 157.20104 167.03096 138.89424 1.000 75.21288 121 ALA B O 1
ATOM 7125 N N . THR B 1 122 ? 158.25483 168.61250 137.69246 1.000 74.00816 122 THR B N 1
ATOM 7126 C CA . THR B 1 122 ? 159.09857 169.02400 138.80478 1.000 68.94582 122 THR B CA 1
ATOM 7127 C C . THR B 1 122 ? 158.25040 169.64729 139.90813 1.000 67.40190 122 THR B C 1
ATOM 7128 O O . THR B 1 122 ? 157.19314 170.22949 139.65648 1.000 69.87679 122 THR B O 1
ATOM 7132 N N . ARG B 1 123 ? 158.72284 169.51660 141.14778 1.000 64.12328 123 ARG B N 1
ATOM 7133 C CA . ARG B 1 123 ? 157.96854 169.96360 142.31838 1.000 64.91674 123 ARG B CA 1
ATOM 7134 C C . ARG B 1 123 ? 158.13193 171.47357 142.50428 1.000 67.35011 123 ARG B C 1
ATOM 7135 O O . ARG B 1 123 ? 158.78650 171.96243 143.42693 1.000 69.49706 123 ARG B O 1
ATOM 7143 N N . ASN B 1 124 ? 157.50337 172.21916 141.60067 1.000 65.63038 124 ASN B N 1
ATOM 7144 C CA . ASN B 1 124 ? 157.46725 173.67359 141.68329 1.000 62.73572 124 ASN B CA 1
ATOM 7145 C C . ASN B 1 124 ? 156.13160 174.14959 141.12050 1.000 66.16451 124 ASN B C 1
ATOM 7146 O O . ASN B 1 124 ? 155.25837 173.34367 140.78553 1.000 67.87971 124 ASN B O 1
ATOM 7151 N N . ALA B 1 125 ? 155.97473 175.47207 141.01588 1.000 69.98504 125 ALA B N 1
ATOM 7152 C CA . ALA B 1 125 ? 154.70517 176.03729 140.56871 1.000 62.72670 125 ALA B CA 1
ATOM 7153 C C . ALA B 1 125 ? 154.38671 175.63347 139.13540 1.000 61.21468 125 ALA B C 1
ATOM 7154 O O . ALA B 1 125 ? 153.21428 175.51370 138.76346 1.000 64.53159 125 ALA B O 1
ATOM 7156 N N . GLN B 1 126 ? 155.41497 175.43409 138.31022 1.000 65.93483 126 GLN B N 1
ATOM 7157 C CA . GLN B 1 126 ? 155.18045 174.98660 136.94140 1.000 66.17546 126 GLN B CA 1
ATOM 7158 C C . GLN B 1 126 ? 154.59199 173.58149 136.91302 1.000 71.62479 126 GLN B C 1
ATOM 7159 O O . GLN B 1 126 ? 153.71008 173.28507 136.09876 1.000 74.37593 126 GLN B O 1
ATOM 7165 N N . GLY B 1 127 ? 155.07652 172.69946 137.78825 1.000 66.42818 127 GLY B N 1
ATOM 7166 C CA . GLY B 1 127 ? 154.55758 171.34253 137.82359 1.000 63.62794 127 GLY B CA 1
ATOM 7167 C C . GLY B 1 127 ? 153.12360 171.26831 138.31171 1.000 66.06180 127 GLY B C 1
ATOM 7168 O O . GLY B 1 127 ? 152.33896 170.44664 137.83026 1.000 67.24916 127 GLY B O 1
ATOM 7169 N N . ILE B 1 128 ? 152.76402 172.11871 139.27729 1.000 63.53927 128 ILE B N 1
ATOM 7170 C CA . ILE B 1 128 ? 151.41006 172.10385 139.82960 1.000 61.65598 128 ILE B CA 1
ATOM 7171 C C . ILE B 1 128 ? 150.38660 172.38155 138.73539 1.000 63.64394 128 ILE B C 1
ATOM 7172 O O . ILE B 1 128 ? 149.35880 171.70246 138.63374 1.000 68.06452 128 ILE B O 1
ATOM 7177 N N . GLU B 1 129 ? 150.65610 173.38176 137.89615 1.000 65.73331 129 GLU B N 1
ATOM 7178 C CA . GLU B 1 129 ? 149.76042 173.66932 136.78202 1.000 69.74693 129 GLU B CA 1
ATOM 7179 C C . GLU B 1 129 ? 149.73344 172.51685 135.78593 1.000 71.46809 129 GLU B C 1
ATOM 7180 O O . GLU B 1 129 ? 148.68284 172.20959 135.21084 1.000 75.96526 129 GLU B O 1
ATOM 7186 N N . TYR B 1 130 ? 150.87849 171.86401 135.57642 1.000 68.51418 130 TYR B N 1
ATOM 7187 C CA . TYR B 1 130 ? 150.97096 170.80850 134.57186 1.000 69.17362 130 TYR B CA 1
ATOM 7188 C C . TYR B 1 130 ? 150.10047 169.60968 134.93705 1.000 70.73075 130 TYR B C 1
ATOM 7189 O O . TYR B 1 130 ? 149.33069 169.11250 134.10747 1.000 73.47253 130 TYR B O 1
ATOM 7198 N N . ILE B 1 131 ? 150.21070 169.12626 136.17589 1.000 66.77330 131 ILE B N 1
ATOM 7199 C CA . ILE B 1 131 ? 149.45931 167.93632 136.56518 1.000 66.69583 131 ILE B CA 1
ATOM 7200 C C . ILE B 1 131 ? 147.97917 168.25970 136.74183 1.000 68.86166 131 ILE B C 1
ATOM 7201 O O . ILE B 1 131 ? 147.11232 167.42959 136.44474 1.000 73.92901 131 ILE B O 1
ATOM 7206 N N . SER B 1 132 ? 147.66273 169.46276 137.22745 1.000 66.01589 132 SER B N 1
ATOM 7207 C CA . SER B 1 132 ? 146.26939 169.81540 137.48552 1.000 67.19125 132 SER B CA 1
ATOM 7208 C C . SER B 1 132 ? 145.48975 169.98234 136.18733 1.000 67.20267 132 SER B C 1
ATOM 7209 O O . SER B 1 132 ? 144.37629 169.46502 136.04846 1.000 74.51426 132 SER B O 1
ATOM 7212 N N . LYS B 1 133 ? 146.06032 170.70369 135.22328 1.000 62.17406 133 LYS B N 1
ATOM 7213 C CA . LYS B 1 133 ? 145.34104 170.98967 133.98787 1.000 62.27718 133 LYS B CA 1
ATOM 7214 C C . LYS B 1 133 ? 145.17151 169.74553 133.12468 1.000 67.23943 133 LYS B C 1
ATOM 7215 O O . LYS B 1 133 ? 144.13700 169.58788 132.46676 1.000 72.26619 133 LYS B O 1
ATOM 7221 N N . ASN B 1 134 ? 146.15484 168.84789 133.12414 1.000 67.63739 134 ASN B N 1
ATOM 7222 C CA . ASN B 1 134 ? 146.17269 167.71559 132.20746 1.000 69.43826 134 ASN B CA 1
ATOM 7223 C C . ASN B 1 134 ? 145.48910 166.47133 132.75807 1.000 71.89064 134 ASN B C 1
ATOM 7224 O O . ASN B 1 134 ? 145.48566 165.43908 132.08202 1.000 75.50855 134 ASN B O 1
ATOM 7229 N N . PHE B 1 135 ? 144.91639 166.53439 133.95637 1.000 69.91386 135 PHE B N 1
ATOM 7230 C CA . PHE B 1 135 ? 144.16415 165.40278 134.48314 1.000 69.21153 135 PHE B CA 1
ATOM 7231 C C . PHE B 1 135 ? 142.85437 165.25521 133.71792 1.000 71.07773 135 PHE B C 1
ATOM 7232 O O . PHE B 1 135 ? 142.07985 166.21130 133.61028 1.000 73.92115 135 PHE B O 1
ATOM 7240 N N . SER B 1 136 ? 142.61566 164.06179 133.17713 1.000 70.84060 136 SER B N 1
ATOM 7241 C CA . SER B 1 136 ? 141.42647 163.71413 132.40258 1.000 76.59019 136 SER B CA 1
ATOM 7242 C C . SER B 1 136 ? 141.28000 164.54027 131.13008 1.000 77.02759 136 SER B C 1
ATOM 7243 O O . SER B 1 136 ? 140.25383 164.43955 130.44831 1.000 78.81655 136 SER B O 1
ATOM 7246 N N . TRP B 1 137 ? 142.27427 165.35326 130.79079 1.000 76.78563 137 TRP B N 1
ATOM 7247 C CA . TRP B 1 137 ? 142.24779 166.13617 129.56384 1.000 72.68972 137 TRP B CA 1
ATOM 7248 C C . TRP B 1 137 ? 142.53163 165.23651 128.36269 1.000 75.80881 137 TRP B C 1
ATOM 7249 O O . TRP B 1 137 ? 143.29944 164.27793 128.47472 1.000 75.87427 137 TRP B O 1
ATOM 7260 N N . PRO B 1 138 ? 141.91555 165.50772 127.21335 1.000 76.33240 138 PRO B N 1
ATOM 7261 C CA . PRO B 1 138 ? 142.26523 164.76107 125.99574 1.000 77.58653 138 PRO B CA 1
ATOM 7262 C C . PRO B 1 138 ? 143.72681 164.97286 125.63328 1.000 79.44420 138 PRO B C 1
ATOM 7263 O O . PRO B 1 138 ? 144.17339 166.09907 125.40617 1.000 78.96695 138 PRO B O 1
ATOM 7267 N N . GLY B 1 139 ? 144.47184 163.87408 125.57391 1.000 76.93425 139 GLY B N 1
ATOM 7268 C CA . GLY B 1 139 ? 145.89790 163.93198 125.34041 1.000 72.70972 139 GLY B CA 1
ATOM 7269 C C . GLY B 1 139 ? 146.74579 164.09010 126.58114 1.000 78.36063 139 GLY B C 1
ATOM 7270 O O . GLY B 1 139 ? 147.97464 164.15996 126.46471 1.000 80.60306 139 GLY B O 1
ATOM 7271 N N . GLY B 1 140 ? 146.13538 164.15195 127.76151 1.000 78.18352 140 GLY B N 1
ATOM 7272 C CA . GLY B 1 140 ? 146.87980 164.26837 128.99947 1.000 72.57949 140 GLY B CA 1
ATOM 7273 C C . GLY B 1 140 ? 146.87938 162.98725 129.80511 1.000 75.47521 140 GLY B C 1
ATOM 7274 O O . GLY B 1 140 ? 146.87635 161.89158 129.23746 1.000 78.28167 140 GLY B O 1
ATOM 7275 N N . PHE B 1 141 ? 146.88640 163.10797 131.12825 1.000 73.99317 141 PHE B N 1
ATOM 7276 C CA . PHE B 1 141 ? 146.84580 161.92937 131.97426 1.000 76.08157 141 PHE B CA 1
ATOM 7277 C C . PHE B 1 141 ? 145.44999 161.30735 131.95293 1.000 78.73378 141 PHE B C 1
ATOM 7278 O O . PHE B 1 141 ? 144.44735 162.01557 131.83395 1.000 82.47990 141 PHE B O 1
ATOM 7286 N N . PRO B 1 142 ? 145.35804 159.98826 132.05922 1.000 82.07966 142 PRO B N 1
ATOM 7287 C CA . PRO B 1 142 ? 144.05290 159.32630 132.13668 1.000 79.34871 142 PRO B CA 1
ATOM 7288 C C . PRO B 1 142 ? 143.42477 159.53555 133.51170 1.000 79.70853 142 PRO B C 1
ATOM 7289 O O . PRO B 1 142 ? 144.02613 160.09969 134.42334 1.000 79.82193 142 PRO B O 1
ATOM 7293 N N . SER B 1 143 ? 142.18564 159.06932 133.64433 1.000 78.02828 143 SER B N 1
ATOM 7294 C CA . SER B 1 143 ? 141.43301 159.21622 134.88165 1.000 76.49983 143 SER B CA 1
ATOM 7295 C C . SER B 1 143 ? 141.61512 158.04906 135.84344 1.000 76.89180 143 SER B C 1
ATOM 7296 O O . SER B 1 143 ? 141.13096 158.12411 136.97774 1.000 73.84831 143 SER B O 1
ATOM 7299 N N . SER B 1 144 ? 142.29981 156.98434 135.42897 1.000 80.35588 144 SER B N 1
ATOM 7300 C CA . SER B 1 144 ? 142.48418 155.80299 136.25926 1.000 79.32801 144 SER B CA 1
ATOM 7301 C C . SER B 1 144 ? 143.92735 155.33056 136.15179 1.000 76.70640 144 SER B C 1
ATOM 7302 O O . SER B 1 144 ? 144.68902 155.77900 135.29147 1.000 77.33600 144 SER B O 1
ATOM 7305 N N . ALA B 1 145 ? 144.29798 154.41292 137.04361 1.000 73.38325 145 ALA B N 1
ATOM 7306 C CA . ALA B 1 145 ? 145.65396 153.87993 137.05505 1.000 71.53368 145 ALA B CA 1
ATOM 7307 C C . ALA B 1 145 ? 145.95209 153.14077 135.75621 1.000 80.99264 145 ALA B C 1
ATOM 7308 O O . ALA B 1 145 ? 145.07620 152.49886 135.17117 1.000 86.38880 145 ALA B O 1
ATOM 7310 N N . SER B 1 146 ? 147.20133 153.23462 135.30579 1.000 75.98959 146 SER B N 1
ATOM 7311 C CA . SER B 1 146 ? 147.58838 152.70984 134.00287 1.000 72.48043 146 SER B CA 1
ATOM 7312 C C . SER B 1 146 ? 149.08482 152.41201 133.97762 1.000 75.70995 146 SER B C 1
ATOM 7313 O O . SER B 1 146 ? 149.79764 152.77073 134.92312 1.000 71.69905 146 SER B O 1
ATOM 7316 N N . PRO B 1 147 ? 149.59913 151.74885 132.93507 1.000 78.71076 147 PRO B N 1
ATOM 7317 C CA . PRO B 1 147 ? 151.05425 151.53306 132.85273 1.000 69.19279 147 PRO B CA 1
ATOM 7318 C C . PRO B 1 147 ? 151.86838 152.81379 132.78041 1.000 70.82022 147 PRO B C 1
ATOM 7319 O O . PRO B 1 147 ? 153.08485 152.76480 132.99627 1.000 73.08508 147 PRO B O 1
ATOM 7323 N N . PHE B 1 148 ? 151.24807 153.95395 132.47345 1.000 71.10690 148 PHE B N 1
ATOM 7324 C CA . PHE B 1 148 ? 151.96962 155.21996 132.42776 1.000 65.54948 148 PHE B CA 1
ATOM 7325 C C . PHE B 1 148 ? 152.35749 155.73344 133.80874 1.000 64.71637 148 PHE B C 1
ATOM 7326 O O . PHE B 1 148 ? 153.11616 156.70338 133.89741 1.000 66.12893 148 PHE B O 1
ATOM 7334 N N . THR B 1 149 ? 151.86310 155.12592 134.86994 1.000 61.16522 149 THR B N 1
ATOM 7335 C CA . THR B 1 149 ? 152.20862 155.56541 136.21428 1.000 59.67542 149 THR B CA 1
ATOM 7336 C C . THR B 1 149 ? 153.30870 154.68851 136.78869 1.000 66.90285 149 THR B C 1
ATOM 7337 O O . THR B 1 149 ? 153.15066 153.46025 136.83336 1.000 71.87571 149 THR B O 1
ATOM 7341 N N . PRO B 1 150 ? 154.42822 155.26731 137.22198 1.000 64.59315 150 PRO B N 1
ATOM 7342 C CA . PRO B 1 150 ? 155.50577 154.45262 137.79764 1.000 61.77850 150 PRO B CA 1
ATOM 7343 C C . PRO B 1 150 ? 155.06523 153.74210 139.06942 1.000 64.60710 150 PRO B C 1
ATOM 7344 O O . PRO B 1 150 ? 154.28549 154.27139 139.86291 1.000 66.51635 150 PRO B O 1
ATOM 7348 N N . GLY B 1 151 ? 155.58739 152.53230 139.26077 1.000 66.55012 151 GLY B N 1
ATOM 7349 C CA . GLY B 1 151 ? 155.27068 151.74740 140.43719 1.000 67.53798 151 GLY B CA 1
ATOM 7350 C C . GLY B 1 151 ? 153.91439 151.08452 140.42411 1.000 73.97267 151 GLY B C 1
ATOM 7351 O O . GLY B 1 151 ? 153.40729 150.72007 141.48825 1.000 79.53450 151 GLY B O 1
ATOM 7352 N N . VAL B 1 152 ? 153.31201 150.90734 139.25189 1.000 75.20018 152 VAL B N 1
ATOM 7353 C CA . VAL B 1 152 ? 151.95980 150.37896 139.11954 1.000 72.55127 152 VAL B CA 1
ATOM 7354 C C . VAL B 1 152 ? 152.02867 149.04402 138.39143 1.000 73.40274 152 VAL B C 1
ATOM 7355 O O . VAL B 1 152 ? 152.65814 148.93881 137.33198 1.000 80.42494 152 VAL B O 1
ATOM 7359 N N . ILE B 1 153 ? 151.39556 148.02429 138.96633 1.000 70.52432 153 ILE B N 1
ATOM 7360 C CA . ILE B 1 153 ? 151.25667 146.73571 138.30129 1.000 70.52737 153 ILE B CA 1
ATOM 7361 C C . ILE B 1 153 ? 149.80779 146.28512 138.17408 1.000 75.54773 153 ILE B C 1
ATOM 7362 O O . ILE B 1 153 ? 149.51231 145.44586 137.30818 1.000 75.32475 153 ILE B O 1
ATOM 7367 N N . LEU B 1 154 ? 148.88998 146.80315 138.98728 1.000 78.72984 154 LEU B N 1
ATOM 7368 C CA . LEU B 1 154 ? 147.47547 146.45537 138.91885 1.000 70.37198 154 LEU B CA 1
ATOM 7369 C C . LEU B 1 154 ? 146.68707 147.68990 138.50746 1.000 79.57560 154 LEU B C 1
ATOM 7370 O O . LEU B 1 154 ? 146.76876 148.72982 139.16930 1.000 87.94914 154 LEU B O 1
ATOM 7375 N N . GLU B 1 155 ? 145.92345 147.57323 137.41891 1.000 81.37519 155 GLU B N 1
ATOM 7376 C CA . GLU B 1 155 ? 145.18207 148.72258 136.90887 1.000 83.85024 155 GLU B CA 1
ATOM 7377 C C . GLU B 1 155 ? 143.99295 149.05596 137.80244 1.000 84.84833 155 GLU B C 1
ATOM 7378 O O . GLU B 1 155 ? 143.74827 150.22655 138.11597 1.000 80.84548 155 GLU B O 1
ATOM 7384 N N . GLY B 1 156 ? 143.24199 148.04183 138.22161 1.000 85.53735 156 GLY B N 1
ATOM 7385 C CA . GLY B 1 156 ? 142.11923 148.24201 139.11283 1.000 80.83739 156 GLY B CA 1
ATOM 7386 C C . GLY B 1 156 ? 140.81042 148.61820 138.45525 1.000 82.20906 156 GLY B C 1
ATOM 7387 O O . GLY B 1 156 ? 139.87368 149.00256 139.16455 1.000 80.26114 156 GLY B O 1
ATOM 7388 N N . GLY B 1 157 ? 140.71158 148.52778 137.13093 1.000 83.70312 157 GLY B N 1
ATOM 7389 C CA . GLY B 1 157 ? 139.46686 148.82197 136.44651 1.000 76.07039 157 GLY B CA 1
ATOM 7390 C C . GLY B 1 157 ? 138.35119 147.87233 136.82932 1.000 82.28462 157 GLY B C 1
ATOM 7391 O O . GLY B 1 157 ? 137.37041 148.27884 137.45831 1.000 85.57456 157 GLY B O 1
ATOM 7392 N N . GLU B 1 158 ? 138.48930 146.60289 136.45649 1.000 82.64932 158 GLU B N 1
ATOM 7393 C CA . GLU B 1 158 ? 137.56676 145.56985 136.90765 1.000 75.60071 158 GLU B CA 1
ATOM 7394 C C . GLU B 1 158 ? 137.94849 145.16177 138.32476 1.000 75.74620 158 GLU B C 1
ATOM 7395 O O . GLU B 1 158 ? 139.04393 144.63916 138.55264 1.000 75.03006 158 GLU B O 1
ATOM 7401 N N . LEU B 1 159 ? 137.05019 145.40502 139.27296 1.000 76.24319 159 LEU B N 1
ATOM 7402 C CA . LEU B 1 159 ? 137.38280 145.25943 140.68150 1.000 74.51515 159 LEU B CA 1
ATOM 7403 C C . LEU B 1 159 ? 137.46435 143.79190 141.08668 1.000 74.64430 159 LEU B C 1
ATOM 7404 O O . LEU B 1 159 ? 136.82806 142.91976 140.48985 1.000 71.84036 159 LEU B O 1
ATOM 7409 N N . GLY B 1 160 ? 138.26627 143.52694 142.11857 1.000 71.26608 160 GLY B N 1
ATOM 7410 C CA . GLY B 1 160 ? 138.32591 142.22013 142.74272 1.000 65.16908 160 GLY B CA 1
ATOM 7411 C C . GLY B 1 160 ? 139.62404 141.45728 142.57954 1.000 70.63983 160 GLY B C 1
ATOM 7412 O O . GLY B 1 160 ? 139.76120 140.38511 143.17858 1.000 78.00402 160 GLY B O 1
ATOM 7413 N N . TYR B 1 161 ? 140.58649 141.96138 141.80907 1.000 73.33872 161 TYR B N 1
ATOM 7414 C CA . TYR B 1 161 ? 141.80344 141.21710 141.50676 1.000 66.26522 161 TYR B CA 1
ATOM 7415 C C . TYR B 1 161 ? 143.03732 141.81899 142.17365 1.000 65.16171 161 TYR B C 1
ATOM 7416 O O . TYR B 1 161 ? 144.13559 141.76014 141.61778 1.000 69.07538 161 TYR B O 1
ATOM 7425 N N . SER B 1 162 ? 142.88063 142.38903 143.36661 1.000 64.42526 162 SER B N 1
ATOM 7426 C CA . SER B 1 162 ? 143.98782 143.04959 144.04794 1.000 66.07658 162 SER B CA 1
ATOM 7427 C C . SER B 1 162 ? 144.65233 142.17858 145.10520 1.000 63.40751 162 SER B C 1
ATOM 7428 O O . SER B 1 162 ? 145.88300 142.14689 145.18419 1.000 66.90609 162 SER B O 1
ATOM 7431 N N . LEU B 1 163 ? 143.87040 141.47525 145.92625 1.000 61.47093 163 LEU B N 1
ATOM 7432 C CA . LEU B 1 163 ? 144.45567 140.66881 146.99326 1.000 53.87391 163 LEU B CA 1
ATOM 7433 C C . LEU B 1 163 ? 145.28107 139.51308 146.43763 1.000 56.66022 163 LEU B C 1
ATOM 7434 O O . LEU B 1 163 ? 146.34194 139.18656 146.98060 1.000 62.81903 163 LEU B O 1
ATOM 7439 N N . SER B 1 164 ? 144.81024 138.87571 145.36399 1.000 59.67131 164 SER B N 1
ATOM 7440 C CA . SER B 1 164 ? 145.53778 137.73809 144.80981 1.000 55.16442 164 SER B CA 1
ATOM 7441 C C . SER B 1 164 ? 146.77827 138.18844 144.04776 1.000 52.33794 164 SER B C 1
ATOM 7442 O O . SER B 1 164 ? 147.78938 137.47835 144.02426 1.000 56.08111 164 SER B O 1
ATOM 7445 N N . THR B 1 165 ? 146.71844 139.35850 143.40923 1.000 55.80052 165 THR B N 1
ATOM 7446 C CA . THR B 1 165 ? 147.88884 139.87498 142.70908 1.000 51.91486 165 THR B CA 1
ATOM 7447 C C . THR B 1 165 ? 149.00022 140.24875 143.68129 1.000 51.98666 165 THR B C 1
ATOM 7448 O O . THR B 1 165 ? 150.18219 140.07354 143.36661 1.000 57.09555 165 THR B O 1
ATOM 7452 N N . ALA B 1 166 ? 148.64450 140.75978 144.86108 1.000 55.46373 166 ALA B N 1
ATOM 7453 C CA . ALA B 1 166 ? 149.65506 141.09861 145.85667 1.000 51.99312 166 ALA B CA 1
ATOM 7454 C C . ALA B 1 166 ? 150.38985 139.85688 146.34419 1.000 54.47933 166 ALA B C 1
ATOM 7455 O O . ALA B 1 166 ? 151.60430 139.89463 146.57139 1.000 57.23279 166 ALA B O 1
ATOM 7457 N N . PHE B 1 167 ? 149.66768 138.74808 146.52304 1.000 56.38463 167 PHE B N 1
ATOM 7458 C CA . PHE B 1 167 ? 150.30469 137.51023 146.95996 1.000 50.46843 167 PHE B CA 1
ATOM 7459 C C . PHE B 1 167 ? 151.23295 136.94780 145.89117 1.000 50.02097 167 PHE B C 1
ATOM 7460 O O . PHE B 1 167 ? 152.16415 136.20277 146.20966 1.000 58.01855 167 PHE B O 1
ATOM 7468 N N . GLY B 1 168 ? 150.99320 137.27997 144.62134 1.000 50.64041 168 GLY B N 1
ATOM 7469 C CA . GLY B 1 168 ? 151.83994 136.76866 143.55876 1.000 50.35228 168 GLY B CA 1
ATOM 7470 C C . GLY B 1 168 ? 153.13696 137.52657 143.38510 1.000 52.60208 168 GLY B C 1
ATOM 7471 O O . GLY B 1 168 ? 154.14866 136.94025 142.98991 1.000 50.74631 168 GLY B O 1
ATOM 7472 N N . ALA B 1 169 ? 153.13253 138.82830 143.66692 1.000 53.72194 169 ALA B N 1
ATOM 7473 C CA . ALA B 1 169 ? 154.34482 139.63023 143.59059 1.000 52.54332 169 ALA B CA 1
ATOM 7474 C C . ALA B 1 169 ? 155.18684 139.53921 144.85294 1.000 54.25144 169 ALA B C 1
ATOM 7475 O O . ALA B 1 169 ? 156.29647 140.08065 144.88059 1.000 60.07599 169 ALA B O 1
ATOM 7477 N N . ILE B 1 170 ? 154.68760 138.86345 145.89211 1.000 59.00466 170 ILE B N 1
ATOM 7478 C CA . ILE B 1 170 ? 155.38223 138.78877 147.17007 1.000 55.09595 170 ILE B CA 1
ATOM 7479 C C . ILE B 1 170 ? 156.23030 137.52781 147.28940 1.000 57.65595 170 ILE B C 1
ATOM 7480 O O . ILE B 1 170 ? 156.90068 137.33164 148.31200 1.000 63.64145 170 ILE B O 1
ATOM 7485 N N . LEU B 1 171 ? 156.22944 136.67116 146.27024 1.000 59.44515 171 LEU B N 1
ATOM 7486 C CA . LEU B 1 171 ? 156.96813 135.41634 146.31129 1.000 56.87739 171 LEU B CA 1
ATOM 7487 C C . LEU B 1 171 ? 158.43907 135.64820 145.98885 1.000 61.79110 171 LEU B C 1
ATOM 7488 O O . LEU B 1 171 ? 158.77192 136.41541 145.07996 1.000 63.47695 171 LEU B O 1
ATOM 7493 N N . ASP B 1 172 ? 159.31518 134.97777 146.74053 1.000 62.47549 172 ASP B N 1
ATOM 7494 C CA . ASP B 1 172 ? 160.76745 135.05475 146.59639 1.000 59.74429 172 ASP B CA 1
ATOM 7495 C C . ASP B 1 172 ? 161.31637 136.44879 146.87136 1.000 61.49143 172 ASP B C 1
ATOM 7496 O O . ASP B 1 172 ? 162.42177 136.77570 146.43146 1.000 69.19967 172 ASP B O 1
ATOM 7501 N N . ASN B 1 173 ? 160.57050 137.27998 147.59637 1.000 61.88478 173 ASN B N 1
ATOM 7502 C CA . ASN B 1 173 ? 160.99818 138.62911 147.96503 1.000 59.27015 173 ASN B CA 1
ATOM 7503 C C . ASN B 1 173 ? 160.84670 138.76445 149.47230 1.000 62.16405 173 ASN B C 1
ATOM 7504 O O . ASN B 1 173 ? 159.88267 139.36850 149.95856 1.000 69.03591 173 ASN B O 1
ATOM 7509 N N . PRO B 1 174 ? 161.78401 138.21091 150.24481 1.000 58.89349 174 PRO B N 1
ATOM 7510 C CA . PRO B 1 174 ? 161.62409 138.20702 151.70871 1.000 59.40616 174 PRO B CA 1
ATOM 7511 C C . PRO B 1 174 ? 161.61213 139.58925 152.33774 1.000 65.79791 174 PRO B C 1
ATOM 7512 O O . PRO B 1 174 ? 161.12266 139.73193 153.46403 1.000 70.10751 174 PRO B O 1
ATOM 7516 N N . ASN B 1 175 ? 162.13721 140.60746 151.66039 1.000 62.75673 175 ASN B N 1
ATOM 7517 C CA . ASN B 1 175 ? 162.25130 141.94441 152.22540 1.000 55.81574 175 ASN B CA 1
ATOM 7518 C C . ASN B 1 175 ? 161.21545 142.91812 151.67429 1.000 59.77564 175 ASN B C 1
ATOM 7519 O O . ASN B 1 175 ? 161.35426 144.12835 151.87252 1.000 69.20308 175 ASN B O 1
ATOM 7524 N N . LEU B 1 176 ? 160.18649 142.42553 150.99220 1.000 57.07305 176 LEU B N 1
ATOM 7525 C CA . LEU B 1 176 ? 159.13698 143.27014 150.43899 1.000 54.03093 176 LEU B CA 1
ATOM 7526 C C . LEU B 1 176 ? 157.87200 143.14020 151.27725 1.000 58.07937 176 LEU B C 1
ATOM 7527 O O . LEU B 1 176 ? 157.42198 142.02665 151.56202 1.000 63.26174 176 LEU B O 1
ATOM 7532 N N . VAL B 1 177 ? 157.31165 144.27797 151.67876 1.000 56.91916 177 VAL B N 1
ATOM 7533 C CA . VAL B 1 177 ? 156.03190 144.33701 152.37680 1.000 53.22257 177 VAL B CA 1
ATOM 7534 C C . VAL B 1 177 ? 155.06402 145.11555 151.49821 1.000 56.48097 177 VAL B C 1
ATOM 7535 O O . VAL B 1 177 ? 155.22539 146.32771 151.31283 1.000 60.25956 177 VAL B O 1
ATOM 7539 N N . MET B 1 178 ? 154.05958 144.42661 150.96518 1.000 58.54967 178 MET B N 1
ATOM 7540 C CA . MET B 1 178 ? 153.10720 145.01973 150.03551 1.000 59.00476 178 MET B CA 1
ATOM 7541 C C . MET B 1 178 ? 151.84373 145.41543 150.78741 1.000 65.29508 178 MET B C 1
ATOM 7542 O O . MET B 1 178 ? 151.18904 144.56591 151.40042 1.000 63.60907 178 MET B O 1
ATOM 7547 N N . THR B 1 179 ? 151.50640 146.70035 150.73833 1.000 63.81747 179 THR B N 1
ATOM 7548 C CA . THR B 1 179 ? 150.29717 147.22188 151.36034 1.000 64.35802 179 THR B CA 1
ATOM 7549 C C . THR B 1 179 ? 149.25976 147.47126 150.27307 1.000 67.08383 179 THR B C 1
ATOM 7550 O O . THR B 1 179 ? 149.47715 148.29609 149.37946 1.000 65.09504 179 THR B O 1
ATOM 7554 N N . THR B 1 180 ? 148.13865 146.76007 150.35089 1.000 68.88641 180 THR B N 1
ATOM 7555 C CA . THR B 1 180 ? 147.09672 146.81454 149.33542 1.000 72.36169 180 THR B CA 1
ATOM 7556 C C . THR B 1 180 ? 145.80942 147.33451 149.95957 1.000 68.47084 180 THR B C 1
ATOM 7557 O O . THR B 1 180 ? 145.41594 146.89335 151.04455 1.000 63.37304 180 THR B O 1
ATOM 7561 N N . LEU B 1 181 ? 145.16779 148.28002 149.27811 1.000 62.81441 181 LEU B N 1
ATOM 7562 C CA . LEU B 1 181 ? 143.94724 148.91476 149.75716 1.000 64.66020 181 LEU B CA 1
ATOM 7563 C C . LEU B 1 181 ? 142.75017 148.34221 149.01058 1.000 66.87975 181 LEU B C 1
ATOM 7564 O O . LEU B 1 181 ? 142.71172 148.37041 147.77669 1.000 71.10374 181 LEU B O 1
ATOM 7569 N N . ILE B 1 182 ? 141.77733 147.82908 149.76079 1.000 62.80077 182 ILE B N 1
ATOM 7570 C CA . ILE B 1 182 ? 140.59954 147.17322 149.20424 1.000 61.55200 182 ILE B CA 1
ATOM 7571 C C . ILE B 1 182 ? 139.35982 147.91845 149.67786 1.000 64.52184 182 ILE B C 1
ATOM 7572 O O . ILE B 1 182 ? 139.21129 148.18771 150.87552 1.000 61.79814 182 ILE B O 1
ATOM 7577 N N . GLY B 1 183 ? 138.47455 148.25110 148.73932 1.000 65.34313 183 GLY B N 1
ATOM 7578 C CA . GLY B 1 183 ? 137.22458 148.89219 149.09788 1.000 64.40876 183 GLY B CA 1
ATOM 7579 C C . GLY B 1 183 ? 136.21960 147.91062 149.67277 1.000 65.17137 183 GLY B C 1
ATOM 7580 O O . GLY B 1 183 ? 136.27014 146.70867 149.41952 1.000 72.81403 183 GLY B O 1
ATOM 7581 N N . ASP B 1 184 ? 135.28640 148.44222 150.46698 1.000 63.53631 184 ASP B N 1
ATOM 7582 C CA . ASP B 1 184 ? 134.26697 147.58876 151.07039 1.000 64.02074 184 ASP B CA 1
ATOM 7583 C C . ASP B 1 184 ? 133.30810 147.04634 150.01864 1.000 66.76276 184 ASP B C 1
ATOM 7584 O O . ASP B 1 184 ? 132.81911 145.91764 150.13767 1.000 69.79027 184 ASP B O 1
ATOM 7589 N N . GLY B 1 185 ? 133.01662 147.83804 148.98726 1.000 64.08140 185 GLY B N 1
ATOM 7590 C CA . GLY B 1 185 ? 132.24593 147.31602 147.87230 1.000 62.58111 185 GLY B CA 1
ATOM 7591 C C . GLY B 1 185 ? 132.99038 146.23509 147.11230 1.000 69.83425 185 GLY B C 1
ATOM 7592 O O . GLY B 1 185 ? 132.40786 145.21917 146.72672 1.000 73.25648 185 GLY B O 1
ATOM 7593 N N . GLU B 1 186 ? 134.29294 146.43535 146.89526 1.000 67.95202 186 GLU B N 1
ATOM 7594 C CA . GLU B 1 186 ? 135.09593 145.44307 146.18816 1.000 67.61098 186 GLU B CA 1
ATOM 7595 C C . GLU B 1 186 ? 135.20254 144.13952 146.97112 1.000 68.41029 186 GLU B C 1
ATOM 7596 O O . GLU B 1 186 ? 135.34698 143.06869 146.37139 1.000 71.55725 186 GLU B O 1
ATOM 7602 N N . ALA B 1 187 ? 135.12557 144.20429 148.30140 1.000 66.67520 187 ALA B N 1
ATOM 7603 C CA . ALA B 1 187 ? 135.23070 143.00575 149.12287 1.000 64.97772 187 ALA B CA 1
ATOM 7604 C C . ALA B 1 187 ? 134.06116 142.04869 148.93199 1.000 67.20096 187 ALA B C 1
ATOM 7605 O O . ALA B 1 187 ? 134.15317 140.89565 149.36558 1.000 67.35204 187 ALA B O 1
ATOM 7607 N N . GLU B 1 188 ? 132.97213 142.49029 148.30266 1.000 67.44182 188 GLU B N 1
ATOM 7608 C CA . GLU B 1 188 ? 131.83602 141.61800 148.03857 1.000 65.31626 188 GLU B CA 1
ATOM 7609 C C . GLU B 1 188 ? 132.03346 140.74472 146.80834 1.000 66.23259 188 GLU B C 1
ATOM 7610 O O . GLU B 1 188 ? 131.20216 139.86792 146.55399 1.000 70.95981 188 GLU B O 1
ATOM 7616 N N . THR B 1 189 ? 133.10004 140.96194 146.04512 1.000 67.84591 189 THR B N 1
ATOM 7617 C CA . THR B 1 189 ? 133.37158 140.15281 144.86866 1.000 67.10233 189 THR B CA 1
ATOM 7618 C C . THR B 1 189 ? 133.79853 138.74365 145.27672 1.000 70.32662 189 THR B C 1
ATOM 7619 O O . THR B 1 189 ? 134.34757 138.51776 146.35859 1.000 70.35249 189 THR B O 1
ATOM 7623 N N . GLY B 1 190 ? 133.52436 137.78314 144.39261 1.000 69.76712 190 GLY B N 1
ATOM 7624 C CA . GLY B 1 190 ? 133.93429 136.41335 144.65404 1.000 63.03270 190 GLY B CA 1
ATOM 7625 C C . GLY B 1 190 ? 135.44161 136.24464 144.69028 1.000 64.76574 190 GLY B C 1
ATOM 7626 O O . GLY B 1 190 ? 135.96673 135.45519 145.48009 1.000 65.00439 190 GLY B O 1
ATOM 7627 N N . SER B 1 191 ? 136.15804 136.97998 143.83570 1.000 67.16235 191 SER B N 1
ATOM 7628 C CA . SER B 1 191 ? 137.61098 136.84797 143.77880 1.000 67.44394 191 SER B CA 1
ATOM 7629 C C . SER B 1 191 ? 138.26424 137.28001 145.08594 1.000 62.57713 191 SER B C 1
ATOM 7630 O O . SER B 1 191 ? 139.19739 136.62748 145.56701 1.000 64.82956 191 SER B O 1
ATOM 7633 N N . ILE B 1 192 ? 137.79565 138.38225 145.67115 1.000 63.09380 192 ILE B N 1
ATOM 7634 C CA . ILE B 1 192 ? 138.35215 138.83827 146.94034 1.000 59.44999 192 ILE B CA 1
ATOM 7635 C C . ILE B 1 192 ? 137.97688 137.88152 148.06446 1.000 61.95188 192 ILE B C 1
ATOM 7636 O O . ILE B 1 192 ? 138.78442 137.60653 148.95939 1.000 63.61969 192 ILE B O 1
ATOM 7641 N N . ALA B 1 193 ? 136.75246 137.35098 148.03182 1.000 62.76844 193 ALA B N 1
ATOM 7642 C CA . ALA B 1 193 ? 136.27952 136.50092 149.12014 1.000 65.36688 193 ALA B CA 1
ATOM 7643 C C . ALA B 1 193 ? 137.08294 135.20947 149.21212 1.000 69.32634 193 ALA B C 1
ATOM 7644 O O . ALA B 1 193 ? 137.33860 134.70632 150.31194 1.000 70.59559 193 ALA B O 1
ATOM 7646 N N . ALA B 1 194 ? 137.47933 134.65076 148.06818 1.000 64.26925 194 ALA B N 1
ATOM 7647 C CA . ALA B 1 194 ? 138.26601 133.42351 148.07283 1.000 57.71157 194 ALA B CA 1
ATOM 7648 C C . ALA B 1 194 ? 139.71384 133.66330 148.48097 1.000 61.70128 194 ALA B C 1
ATOM 7649 O O . ALA B 1 194 ? 140.34100 132.77552 149.06828 1.000 64.63228 194 ALA B O 1
ATOM 7651 N N . ALA B 1 195 ? 140.25414 134.84875 148.19326 1.000 62.83302 195 ALA B N 1
ATOM 7652 C CA . ALA B 1 195 ? 141.67466 135.11622 148.38423 1.000 57.18597 195 ALA B CA 1
ATOM 7653 C C . ALA B 1 195 ? 142.07247 135.28849 149.84397 1.000 57.41719 195 ALA B C 1
ATOM 7654 O O . ALA B 1 195 ? 143.27116 135.36006 150.12887 1.000 57.22137 195 ALA B O 1
ATOM 7656 N N . TRP B 1 196 ? 141.11574 135.36048 150.77078 1.000 56.94634 196 TRP B N 1
ATOM 7657 C CA . TRP B 1 196 ? 141.46861 135.53485 152.17555 1.000 58.08657 196 TRP B CA 1
ATOM 7658 C C . TRP B 1 196 ? 142.14390 134.30173 152.76189 1.000 63.44992 196 TRP B C 1
ATOM 7659 O O . TRP B 1 196 ? 142.77503 134.39986 153.81929 1.000 67.16243 196 TRP B O 1
ATOM 7670 N N . HIS B 1 197 ? 142.02884 133.14934 152.10548 1.000 64.58467 197 HIS B N 1
ATOM 7671 C CA . HIS B 1 197 ? 142.63920 131.91225 152.57486 1.000 59.83119 197 HIS B CA 1
ATOM 7672 C C . HIS B 1 197 ? 143.99938 131.64174 151.94603 1.000 63.10859 197 HIS B C 1
ATOM 7673 O O . HIS B 1 197 ? 144.58095 130.58287 152.19917 1.000 67.58993 197 HIS B O 1
ATOM 7680 N N . LEU B 1 198 ? 144.51985 132.56757 151.13813 1.000 60.94021 198 LEU B N 1
ATOM 7681 C CA . LEU B 1 198 ? 145.78988 132.34381 150.45864 1.000 57.24963 198 LEU B CA 1
ATOM 7682 C C . LEU B 1 198 ? 146.97067 132.29389 151.41962 1.000 60.23487 198 LEU B C 1
ATOM 7683 O O . LEU B 1 198 ? 148.05073 131.84360 151.02642 1.000 66.80087 198 LEU B O 1
ATOM 7688 N N . SER B 1 199 ? 146.79631 132.73917 152.66418 1.000 60.69448 199 SER B N 1
ATOM 7689 C CA . SER B 1 199 ? 147.88714 132.69863 153.62935 1.000 58.96721 199 SER B CA 1
ATOM 7690 C C . SER B 1 199 ? 148.16365 131.29600 154.15096 1.000 58.37454 199 SER B C 1
ATOM 7691 O O . SER B 1 199 ? 149.16311 131.10319 154.85039 1.000 60.94361 199 SER B O 1
ATOM 7694 N N . LYS B 1 200 ? 147.31152 130.32337 153.83861 1.000 56.23884 200 LYS B N 1
ATOM 7695 C CA . LYS B 1 200 ? 147.49980 128.94663 154.27397 1.000 56.13415 200 LYS B CA 1
ATOM 7696 C C . LYS B 1 200 ? 148.40196 128.14737 153.34442 1.000 57.04353 200 LYS B C 1
ATOM 7697 O O . LYS B 1 200 ? 148.69174 126.98409 153.63690 1.000 66.09444 200 LYS B O 1
ATOM 7703 N N . LEU B 1 201 ? 148.85213 128.73613 152.23880 1.000 55.95651 201 LEU B N 1
ATOM 7704 C CA . LEU B 1 201 ? 149.68505 128.03609 151.27629 1.000 52.86714 201 LEU B CA 1
ATOM 7705 C C . LEU B 1 201 ? 151.03874 128.68704 151.03484 1.000 60.27414 201 LEU B C 1
ATOM 7706 O O . LEU B 1 201 ? 151.87186 128.08808 150.34764 1.000 64.00214 201 LEU B O 1
ATOM 7711 N N . ILE B 1 202 ? 151.28716 129.88110 151.56787 1.000 60.28086 202 ILE B N 1
ATOM 7712 C CA . ILE B 1 202 ? 152.49407 130.64514 151.27320 1.000 56.02942 202 ILE B CA 1
ATOM 7713 C C . ILE B 1 202 ? 153.22529 130.93628 152.57569 1.000 62.43702 202 ILE B C 1
ATOM 7714 O O . ILE B 1 202 ? 152.62223 131.42854 153.53575 1.000 68.94503 202 ILE B O 1
ATOM 7719 N N . ASP B 1 203 ? 154.52026 130.63814 152.60296 1.000 57.59514 203 ASP B N 1
ATOM 7720 C CA . ASP B 1 203 ? 155.32775 130.86228 153.79628 1.000 59.43935 203 ASP B CA 1
ATOM 7721 C C . ASP B 1 203 ? 155.84894 132.29413 153.81082 1.000 63.70558 203 ASP B C 1
ATOM 7722 O O . ASP B 1 203 ? 156.57817 132.68511 152.89321 1.000 66.55123 203 ASP B O 1
ATOM 7727 N N . PRO B 1 204 ? 155.51184 133.10009 154.82187 1.000 63.14761 204 PRO B N 1
ATOM 7728 C CA . PRO B 1 204 ? 155.93715 134.50555 154.82368 1.000 60.48618 204 PRO B CA 1
ATOM 7729 C C . PRO B 1 204 ? 157.34259 134.74007 155.35024 1.000 63.46035 204 PRO B C 1
ATOM 7730 O O . PRO B 1 204 ? 157.73083 135.90466 155.50903 1.000 70.93990 204 PRO B O 1
ATOM 7734 N N . VAL B 1 205 ? 158.10938 133.69116 155.64490 1.000 63.24674 205 VAL B N 1
ATOM 7735 C CA . VAL B 1 205 ? 159.47824 133.88735 156.11122 1.000 62.78343 205 VAL B CA 1
ATOM 7736 C C . VAL B 1 205 ? 160.45303 133.85958 154.94192 1.000 62.19727 205 VAL B C 1
ATOM 7737 O O . VAL B 1 205 ? 161.32655 134.72510 154.82271 1.000 67.89168 205 VAL B O 1
ATOM 7741 N N . LYS B 1 206 ? 160.32282 132.86693 154.06223 1.000 61.51656 206 LYS B N 1
ATOM 7742 C CA . LYS B 1 206 ? 161.14797 132.81915 152.86296 1.000 60.75039 206 LYS B CA 1
ATOM 7743 C C . LYS B 1 206 ? 160.61811 133.72321 151.75893 1.000 63.47080 206 LYS B C 1
ATOM 7744 O O . LYS B 1 206 ? 161.33565 133.97966 150.78684 1.000 69.70558 206 LYS B O 1
ATOM 7750 N N . ASN B 1 207 ? 159.38555 134.19878 151.88307 1.000 58.46935 207 ASN B N 1
ATOM 7751 C CA . ASN B 1 207 ? 158.80347 135.18963 150.99039 1.000 56.77680 207 ASN B CA 1
ATOM 7752 C C . ASN B 1 207 ? 158.42475 136.41836 151.81589 1.000 62.58197 207 ASN B C 1
ATOM 7753 O O . ASN B 1 207 ? 158.71752 136.50084 153.01059 1.000 71.42974 207 ASN B O 1
ATOM 7758 N N . GLY B 1 208 ? 157.76628 137.37724 151.17487 1.000 58.40903 208 GLY B N 1
ATOM 7759 C CA . GLY B 1 208 ? 157.39733 138.60948 151.83546 1.000 53.52795 208 GLY B CA 1
ATOM 7760 C C . GLY B 1 208 ? 156.09010 138.49702 152.59898 1.000 62.11197 208 GLY B C 1
ATOM 7761 O O . GLY B 1 208 ? 155.56093 137.41345 152.84992 1.000 64.39254 208 GLY B O 1
ATOM 7762 N N . VAL B 1 209 ? 155.56211 139.66135 152.97110 1.000 60.85947 209 VAL B N 1
ATOM 7763 C CA . VAL B 1 209 ? 154.33118 139.76882 153.74410 1.000 57.52072 209 VAL B CA 1
ATOM 7764 C C . VAL B 1 209 ? 153.37106 140.70083 153.01749 1.000 55.96333 209 VAL B C 1
ATOM 7765 O O . VAL B 1 209 ? 153.76721 141.77316 152.54891 1.000 55.81963 209 VAL B O 1
ATOM 7769 N N . VAL B 1 210 ? 152.10893 140.28855 152.91980 1.000 58.23201 210 VAL B N 1
ATOM 7770 C CA . VAL B 1 210 ? 151.05116 141.09902 152.32496 1.000 57.70565 210 VAL B CA 1
ATOM 7771 C C . VAL B 1 210 ? 150.25804 141.75317 153.44799 1.000 60.81603 210 VAL B C 1
ATOM 7772 O O . VAL B 1 210 ? 149.82381 141.07578 154.38778 1.000 67.04999 210 VAL B O 1
ATOM 7776 N N . LEU B 1 211 ? 150.07759 143.06878 153.36005 1.000 57.43383 211 LEU B N 1
ATOM 7777 C CA . LEU B 1 211 ? 149.33844 143.83363 154.36552 1.000 57.69039 211 LEU B CA 1
ATOM 7778 C C . LEU B 1 211 ? 148.09976 144.45913 153.73685 1.000 63.38816 211 LEU B C 1
ATOM 7779 O O . LEU B 1 211 ? 148.20868 145.45451 152.99904 1.000 61.76356 211 LEU B O 1
ATOM 7784 N N . PRO B 1 212 ? 146.90907 143.92326 153.99071 1.000 65.13722 212 PRO B N 1
ATOM 7785 C CA . PRO B 1 212 ? 145.69350 144.49021 153.40312 1.000 64.21808 212 PRO B CA 1
ATOM 7786 C C . PRO B 1 212 ? 145.01856 145.51922 154.29819 1.000 68.65786 212 PRO B C 1
ATOM 7787 O O . PRO B 1 212 ? 144.97212 145.39692 155.52343 1.000 61.60870 212 PRO B O 1
ATOM 7791 N N . VAL B 1 213 ? 144.48966 146.55663 153.65113 1.000 70.54132 213 VAL B N 1
ATOM 7792 C CA . VAL B 1 213 ? 143.75774 147.62874 154.31663 1.000 63.77397 213 VAL B CA 1
ATOM 7793 C C . VAL B 1 213 ? 142.35360 147.68802 153.73097 1.000 69.46713 213 VAL B C 1
ATOM 7794 O O . VAL B 1 213 ? 142.18926 147.84009 152.51497 1.000 66.55253 213 VAL B O 1
ATOM 7798 N N . LEU B 1 214 ? 141.34713 147.57428 154.59425 1.000 69.32452 214 LEU B N 1
ATOM 7799 C CA . LEU B 1 214 ? 139.94851 147.65096 154.19051 1.000 64.98654 214 LEU B CA 1
ATOM 7800 C C . LEU B 1 214 ? 139.46376 149.08405 154.37295 1.000 67.81406 214 LEU B C 1
ATOM 7801 O O . LEU B 1 214 ? 139.40347 149.58339 155.50181 1.000 66.38023 214 LEU B O 1
ATOM 7806 N N . HIS B 1 215 ? 139.11908 149.74004 153.26107 1.000 66.68548 215 HIS B N 1
ATOM 7807 C CA . HIS B 1 215 ? 138.80561 151.16502 153.31019 1.000 68.11376 215 HIS B CA 1
ATOM 7808 C C . HIS B 1 215 ? 137.51899 151.43349 154.08239 1.000 72.44289 215 HIS B C 1
ATOM 7809 O O . HIS B 1 215 ? 137.46468 152.36813 154.88893 1.000 78.96252 215 HIS B O 1
ATOM 7816 N N . LEU B 1 216 ? 136.47635 150.64805 153.83128 1.000 62.99035 216 LEU B N 1
ATOM 7817 C CA . LEU B 1 216 ? 135.23009 150.66798 154.60114 1.000 68.87484 216 LEU B CA 1
ATOM 7818 C C . LEU B 1 216 ? 134.68014 152.08511 154.77115 1.000 71.24507 216 LEU B C 1
ATOM 7819 O O . LEU B 1 216 ? 134.42422 152.56002 155.87761 1.000 64.54503 216 LEU B O 1
ATOM 7824 N N . ASN B 1 217 ? 134.49710 152.76400 153.64039 1.000 73.60992 217 ASN B N 1
ATOM 7825 C CA . ASN B 1 217 ? 133.85573 154.07011 153.67502 1.000 63.61318 217 ASN B CA 1
ATOM 7826 C C . ASN B 1 217 ? 132.34128 153.96843 153.77871 1.000 66.36866 217 ASN B C 1
ATOM 7827 O O . ASN B 1 217 ? 131.67885 154.99338 153.96852 1.000 74.38119 217 ASN B O 1
ATOM 7832 N N . GLY B 1 218 ? 131.78341 152.76358 153.66104 1.000 66.32889 218 GLY B N 1
ATOM 7833 C CA . GLY B 1 218 ? 130.39505 152.51940 153.97407 1.000 56.79712 218 GLY B CA 1
ATOM 7834 C C . GLY B 1 218 ? 129.44523 152.47526 152.79899 1.000 60.54957 218 GLY B C 1
ATOM 7835 O O . GLY B 1 218 ? 128.28951 152.07685 152.98171 1.000 66.94999 218 GLY B O 1
ATOM 7836 N N . TYR B 1 219 ? 129.87798 152.86214 151.60154 1.000 63.13933 219 TYR B N 1
ATOM 7837 C CA . TYR B 1 219 ? 128.95068 152.99298 150.48899 1.000 66.08990 219 TYR B CA 1
ATOM 7838 C C . TYR B 1 219 ? 129.58994 152.55439 149.17990 1.000 66.54212 219 TYR B C 1
ATOM 7839 O O . TYR B 1 219 ? 130.79890 152.68546 148.97649 1.000 67.97548 219 TYR B O 1
ATOM 7848 N N . LYS B 1 220 ? 128.74654 152.02016 148.29841 1.000 70.11700 220 LYS B N 1
ATOM 7849 C CA . LYS B 1 220 ? 129.06393 151.81666 146.89136 1.000 66.27327 220 LYS B CA 1
ATOM 7850 C C . LYS B 1 220 ? 128.64217 153.05456 146.11587 1.000 67.91457 220 LYS B C 1
ATOM 7851 O O . LYS B 1 220 ? 128.47648 154.12703 146.70403 1.000 70.49340 220 LYS B O 1
ATOM 7857 N N . ILE B 1 221 ? 128.51116 152.92466 144.79489 1.000 66.35116 221 ILE B N 1
ATOM 7858 C CA . ILE B 1 221 ? 128.13125 154.06193 143.96165 1.000 70.04463 221 ILE B CA 1
ATOM 7859 C C . ILE B 1 221 ? 126.85184 154.71097 144.47787 1.000 73.13657 221 ILE B C 1
ATOM 7860 O O . ILE B 1 221 ? 126.79204 155.93114 144.66667 1.000 73.65597 221 ILE B O 1
ATOM 7865 N N . SER B 1 222 ? 125.81347 153.91540 144.71469 1.000 70.26834 222 SER B N 1
ATOM 7866 C CA . SER B 1 222 ? 124.50663 154.47217 145.04899 1.000 67.71439 222 SER B CA 1
ATOM 7867 C C . SER B 1 222 ? 123.81338 153.67290 146.15344 1.000 68.30486 222 SER B C 1
ATOM 7868 O O . SER B 1 222 ? 122.62078 153.38951 146.09703 1.000 71.68481 222 SER B O 1
ATOM 7871 N N . GLY B 1 223 ? 124.54430 153.29883 147.20029 1.000 66.50384 223 GLY B N 1
ATOM 7872 C CA . GLY B 1 223 ? 123.93736 152.59650 148.30738 1.000 62.48397 223 GLY B CA 1
ATOM 7873 C C . GLY B 1 223 ? 124.92992 152.03842 149.30667 1.000 66.72680 223 GLY B C 1
ATOM 7874 O O . GLY B 1 223 ? 126.14292 152.04056 149.08212 1.000 70.45098 223 GLY B O 1
ATOM 7875 N N . PRO B 1 224 ? 124.42544 151.54381 150.43516 1.000 71.35297 224 PRO B N 1
ATOM 7876 C CA . PRO B 1 224 ? 125.30982 151.00123 151.47385 1.000 70.32906 224 PRO B CA 1
ATOM 7877 C C . PRO B 1 224 ? 125.89625 149.65363 151.07401 1.000 71.28385 224 PRO B C 1
ATOM 7878 O O . PRO B 1 224 ? 125.49505 149.02254 150.09489 1.000 71.38137 224 PRO B O 1
ATOM 7882 N N . THR B 1 225 ? 126.86997 149.21426 151.86753 1.000 70.65921 225 THR B N 1
ATOM 7883 C CA . THR B 1 225 ? 127.62201 147.99493 151.61374 1.000 69.42559 225 THR B CA 1
ATOM 7884 C C . THR B 1 225 ? 127.27373 146.92333 152.63824 1.000 65.30482 225 THR B C 1
ATOM 7885 O O . THR B 1 225 ? 126.81012 147.21259 153.74411 1.000 67.71620 225 THR B O 1
ATOM 7889 N N . ILE B 1 226 ? 127.50825 145.66877 152.24748 1.000 65.97003 226 ILE B N 1
ATOM 7890 C CA . ILE B 1 226 ? 127.25612 144.54377 153.14504 1.000 69.21162 226 ILE B CA 1
ATOM 7891 C C . ILE B 1 226 ? 128.19159 144.60187 154.34619 1.000 69.62310 226 ILE B C 1
ATOM 7892 O O . ILE B 1 226 ? 127.77290 144.40645 155.49321 1.000 70.27214 226 ILE B O 1
ATOM 7897 N N . PHE B 1 227 ? 129.47475 144.87652 154.09981 1.000 68.42478 227 PHE B N 1
ATOM 7898 C CA . PHE B 1 227 ? 130.44465 144.91935 155.18873 1.000 62.86788 227 PHE B CA 1
ATOM 7899 C C . PHE B 1 227 ? 130.22826 146.12477 156.09243 1.000 65.63172 227 PHE B C 1
ATOM 7900 O O . PHE B 1 227 ? 130.55998 146.07140 157.28146 1.000 66.59045 227 PHE B O 1
ATOM 7908 N N . GLY B 1 228 ? 129.67714 147.21437 155.55511 1.000 63.49145 228 GLY B N 1
ATOM 7909 C CA . GLY B 1 228 ? 129.38229 148.37178 156.37838 1.000 63.90663 228 GLY B CA 1
ATOM 7910 C C . GLY B 1 228 ? 128.22860 148.16605 157.33514 1.000 69.10119 228 GLY B C 1
ATOM 7911 O O . GLY B 1 228 ? 128.14672 148.86551 158.34926 1.000 70.98853 228 GLY B O 1
ATOM 7912 N N . SER B 1 229 ? 127.33693 147.22088 157.03824 1.000 68.49309 229 SER B N 1
ATOM 7913 C CA . SER B 1 229 ? 126.19885 146.94127 157.90292 1.000 61.71772 229 SER B CA 1
ATOM 7914 C C . SER B 1 229 ? 126.54969 146.05011 159.08628 1.000 64.27355 229 SER B C 1
ATOM 7915 O O . SER B 1 229 ? 125.75995 145.96928 160.03213 1.000 72.10265 229 SER B O 1
ATOM 7918 N N . MET B 1 230 ? 127.70037 145.38798 159.06338 1.000 61.00476 230 MET B N 1
ATOM 7919 C CA . MET B 1 230 ? 128.09948 144.50464 160.14746 1.000 62.98378 230 MET B CA 1
ATOM 7920 C C . MET B 1 230 ? 128.66760 145.30524 161.31135 1.000 62.38161 230 MET B C 1
ATOM 7921 O O . MET B 1 230 ? 129.20131 146.40299 161.13706 1.000 67.44679 230 MET B O 1
ATOM 7926 N N . SER B 1 231 ? 128.54346 144.74196 162.50735 1.000 62.01833 231 SER B N 1
ATOM 7927 C CA . SER B 1 231 ? 129.04077 145.38877 163.70785 1.000 62.11743 231 SER B CA 1
ATOM 7928 C C . SER B 1 231 ? 130.51846 145.06630 163.91970 1.000 62.03863 231 SER B C 1
ATOM 7929 O O . SER B 1 231 ? 131.14364 144.33675 163.14729 1.000 64.26846 231 SER B O 1
ATOM 7932 N N . ASP B 1 232 ? 131.08081 145.63513 164.98850 1.000 64.38390 232 ASP B N 1
ATOM 7933 C CA . ASP B 1 232 ? 132.47491 145.36346 165.32420 1.000 63.63516 232 ASP B CA 1
ATOM 7934 C C . ASP B 1 232 ? 132.67766 143.90094 165.69704 1.000 64.53972 232 ASP B C 1
ATOM 7935 O O . ASP B 1 232 ? 133.69166 143.29461 165.33365 1.000 71.31346 232 ASP B O 1
ATOM 7940 N N . PHE B 1 233 ? 131.72470 143.31969 166.42843 1.000 64.56395 233 PHE B N 1
ATOM 7941 C CA . PHE B 1 233 ? 131.84120 141.92130 166.82787 1.000 62.00865 233 PHE B CA 1
ATOM 7942 C C . PHE B 1 233 ? 131.84391 140.99515 165.61785 1.000 63.05063 233 PHE B C 1
ATOM 7943 O O . PHE B 1 233 ? 132.60906 140.02602 165.57228 1.000 63.98583 233 PHE B O 1
ATOM 7951 N N . GLU B 1 234 ? 130.98969 141.27245 164.63014 1.000 61.78433 234 GLU B N 1
ATOM 7952 C CA . GLU B 1 234 ? 130.92470 140.42298 163.44439 1.000 62.03650 234 GLU B CA 1
ATOM 7953 C C . GLU B 1 234 ? 132.20123 140.51333 162.61658 1.000 63.15853 234 GLU B C 1
ATOM 7954 O O . GLU B 1 234 ? 132.68729 139.49950 162.10300 1.000 66.48416 234 GLU B O 1
ATOM 7960 N N . LEU B 1 235 ? 132.74835 141.72118 162.45950 1.000 60.95194 235 LEU B N 1
ATOM 7961 C CA . LEU B 1 235 ? 133.92572 141.90005 161.61453 1.000 56.00602 235 LEU B CA 1
ATOM 7962 C C . LEU B 1 235 ? 135.13167 141.16470 162.18330 1.000 59.81278 235 LEU B C 1
ATOM 7963 O O . LEU B 1 235 ? 135.88745 140.52351 161.44512 1.000 62.95976 235 LEU B O 1
ATOM 7968 N N . ILE B 1 236 ? 135.33416 141.25681 163.49798 1.000 59.66021 236 ILE B N 1
ATOM 7969 C CA . ILE B 1 236 ? 136.46348 140.57654 164.12333 1.000 57.10331 236 ILE B CA 1
ATOM 7970 C C . ILE B 1 236 ? 136.31384 139.06722 163.99441 1.000 60.43879 236 ILE B C 1
ATOM 7971 O O . ILE B 1 236 ? 137.26753 138.36169 163.64658 1.000 64.45339 236 ILE B O 1
ATOM 7976 N N . GLN B 1 237 ? 135.10999 138.55174 164.25238 1.000 62.84773 237 GLN B N 1
ATOM 7977 C CA . GLN B 1 237 ? 134.88603 137.11053 164.20201 1.000 61.00291 237 GLN B CA 1
ATOM 7978 C C . GLN B 1 237 ? 135.11364 136.55799 162.80169 1.000 59.60568 237 GLN B C 1
ATOM 7979 O O . GLN B 1 237 ? 135.68911 135.47654 162.63984 1.000 62.90125 237 GLN B O 1
ATOM 7985 N N . PHE B 1 238 ? 134.65932 137.27990 161.77696 1.000 57.26857 238 PHE B N 1
ATOM 7986 C CA . PHE B 1 238 ? 134.78249 136.78395 160.41077 1.000 54.32227 238 PHE B CA 1
ATOM 7987 C C . PHE B 1 238 ? 136.24128 136.71027 159.97637 1.000 60.38676 238 PHE B C 1
ATOM 7988 O O . PHE B 1 238 ? 136.69350 135.68835 159.44859 1.000 62.35959 238 PHE B O 1
ATOM 7996 N N . PHE B 1 239 ? 136.99469 137.78983 160.18659 1.000 60.93955 239 PHE B N 1
ATOM 7997 C CA . PHE B 1 239 ? 138.37238 137.83152 159.71211 1.000 58.03395 239 PHE B CA 1
ATOM 7998 C C . PHE B 1 239 ? 139.30761 137.00774 160.58602 1.000 60.17237 239 PHE B C 1
ATOM 7999 O O . PHE B 1 239 ? 140.32807 136.51444 160.09571 1.000 66.54996 239 PHE B O 1
ATOM 8007 N N . HIS B 1 240 ? 138.98615 136.84366 161.86917 1.000 57.03221 240 HIS B N 1
ATOM 8008 C CA . HIS B 1 240 ? 139.77755 135.95627 162.71042 1.000 59.98393 240 HIS B CA 1
ATOM 8009 C C . HIS B 1 240 ? 139.60185 134.49379 162.32530 1.000 68.99532 240 HIS B C 1
ATOM 8010 O O . HIS B 1 240 ? 140.48942 133.68196 162.60421 1.000 75.42734 240 HIS B O 1
ATOM 8017 N N . GLY B 1 241 ? 138.48491 134.14152 161.69389 1.000 66.17861 241 GLY B N 1
ATOM 8018 C CA . GLY B 1 241 ? 138.25901 132.78023 161.25525 1.000 57.87620 241 GLY B CA 1
ATOM 8019 C C . GLY B 1 241 ? 138.85898 132.49884 159.89483 1.000 63.12571 241 GLY B C 1
ATOM 8020 O O . GLY B 1 241 ? 138.98804 131.34004 159.49200 1.000 69.90342 241 GLY B O 1
ATOM 8021 N N . ALA B 1 242 ? 139.22991 133.55426 159.17562 1.000 63.82934 242 ALA B N 1
ATOM 8022 C CA . ALA B 1 242 ? 139.85892 133.42761 157.86935 1.000 63.12204 242 ALA B CA 1
ATOM 8023 C C . ALA B 1 242 ? 141.37848 133.38792 157.94674 1.000 66.39399 242 ALA B C 1
ATOM 8024 O O . ALA B 1 242 ? 142.03605 133.32664 156.90434 1.000 75.71357 242 ALA B O 1
ATOM 8026 N N . GLY B 1 243 ? 141.94947 133.42361 159.14819 1.000 61.09186 243 GLY B N 1
ATOM 8027 C CA . GLY B 1 243 ? 143.38500 133.30728 159.30858 1.000 63.46897 243 GLY B CA 1
ATOM 8028 C C . GLY B 1 243 ? 144.12556 134.62847 159.32083 1.000 67.89654 243 GLY B C 1
ATOM 8029 O O . GLY B 1 243 ? 145.20296 134.74333 158.72996 1.000 71.10804 243 GLY B O 1
ATOM 8030 N N . TRP B 1 244 ? 143.56779 135.63164 159.99573 1.000 66.64874 244 TRP B N 1
ATOM 8031 C CA . TRP B 1 244 ? 144.16416 136.95727 160.04632 1.000 60.66177 244 TRP B CA 1
ATOM 8032 C C . TRP B 1 244 ? 143.99996 137.53039 161.44566 1.000 68.33713 244 TRP B C 1
ATOM 8033 O O . TRP B 1 244 ? 143.33277 136.95172 162.30592 1.000 73.58363 244 TRP B O 1
ATOM 8044 N N . GLU B 1 245 ? 144.63024 138.68169 161.66877 1.000 69.93654 245 GLU B N 1
ATOM 8045 C CA . GLU B 1 245 ? 144.56002 139.40544 162.93823 1.000 72.63389 245 GLU B CA 1
ATOM 8046 C C . GLU B 1 245 ? 144.16631 140.84653 162.64223 1.000 70.72596 245 GLU B C 1
ATOM 8047 O O . GLU B 1 245 ? 145.02897 141.71076 162.43677 1.000 72.40398 245 GLU B O 1
ATOM 8053 N N . PRO B 1 246 ? 142.87093 141.14072 162.60697 1.000 72.17483 246 PRO B N 1
ATOM 8054 C CA . PRO B 1 246 ? 142.42432 142.47780 162.21251 1.000 68.89819 246 PRO B CA 1
ATOM 8055 C C . PRO B 1 246 ? 142.35555 143.44904 163.38325 1.000 68.40759 246 PRO B C 1
ATOM 8056 O O . PRO B 1 246 ? 142.07878 143.08273 164.52627 1.000 65.77369 246 PRO B O 1
ATOM 8060 N N . LYS B 1 247 ? 142.61368 144.71666 163.06181 1.000 68.17793 247 LYS B N 1
ATOM 8061 C CA . LYS B 1 247 ? 142.44831 145.83383 163.98033 1.000 66.76525 247 LYS B CA 1
ATOM 8062 C C . LYS B 1 247 ? 141.55851 146.87997 163.32418 1.000 66.89526 247 LYS B C 1
ATOM 8063 O O . LYS B 1 247 ? 141.59078 147.06495 162.10497 1.000 63.03195 247 LYS B O 1
ATOM 8069 N N . ILE B 1 248 ? 140.76622 147.56928 164.14181 1.000 69.73377 248 ILE B N 1
ATOM 8070 C CA . ILE B 1 248 ? 139.73467 148.48044 163.65835 1.000 70.90086 248 ILE B CA 1
ATOM 8071 C C . ILE B 1 248 ? 140.02122 149.88245 164.17779 1.000 72.17514 248 ILE B C 1
ATOM 8072 O O . ILE B 1 248 ? 140.21141 150.07730 165.38356 1.000 75.42970 248 ILE B O 1
ATOM 8077 N N . VAL B 1 249 ? 140.04507 150.85341 163.26635 1.000 71.75731 249 VAL B N 1
ATOM 8078 C CA . VAL B 1 249 ? 140.12779 152.27025 163.60138 1.000 74.97577 249 VAL B CA 1
ATOM 8079 C C . VAL B 1 249 ? 138.99006 152.98770 162.88834 1.000 76.89447 249 VAL B C 1
ATOM 8080 O O . VAL B 1 249 ? 138.76312 152.76295 161.69500 1.000 72.99912 249 VAL B O 1
ATOM 8084 N N . ASP B 1 250 ? 138.27146 153.84227 163.61452 1.000 80.26335 250 ASP B N 1
ATOM 8085 C CA . ASP B 1 250 ? 137.12924 154.55410 163.05700 1.000 87.85909 250 ASP B CA 1
ATOM 8086 C C . ASP B 1 250 ? 137.26803 156.05509 163.27274 1.000 86.20581 250 ASP B C 1
ATOM 8087 O O . ASP B 1 250 ? 137.79786 156.50218 164.29361 1.000 84.61992 250 ASP B O 1
ATOM 8092 N N . GLU B 1 251 ? 136.78698 156.82876 162.29588 1.000 84.32537 251 GLU B N 1
ATOM 8093 C CA . GLU B 1 251 ? 136.89069 158.28249 162.33811 1.000 79.98217 251 GLU B CA 1
ATOM 8094 C C . GLU B 1 251 ? 136.06284 158.90681 163.45194 1.000 85.75292 251 GLU B C 1
ATOM 8095 O O . GLU B 1 251 ? 136.31076 160.06349 163.80748 1.000 88.15668 251 GLU B O 1
ATOM 8101 N N . TYR B 1 252 ? 135.09455 158.18088 164.00588 1.000 89.05532 252 TYR B N 1
ATOM 8102 C CA . TYR B 1 252 ? 134.28143 158.67823 165.11548 1.000 80.92682 252 TYR B CA 1
ATOM 8103 C C . TYR B 1 252 ? 135.01099 158.45792 166.44349 1.000 89.13907 252 TYR B C 1
ATOM 8104 O O . TYR B 1 252 ? 134.53070 157.78752 167.35636 1.000 77.87249 252 TYR B O 1
ATOM 8113 N N . SER B 1 253 ? 136.20450 159.04878 166.53132 1.000 100.15888 253 SER B N 1
ATOM 8114 C CA . SER B 1 253 ? 137.07319 158.92254 167.69455 1.000 96.02151 253 SER B CA 1
ATOM 8115 C C . SER B 1 253 ? 137.72135 160.27322 167.97675 1.000 96.22511 253 SER B C 1
ATOM 8116 O O . SER B 1 253 ? 137.51854 161.24841 167.24669 1.000 94.91329 253 SER B O 1
ATOM 8119 N N . ALA B 1 254 ? 138.51130 160.32574 169.05252 1.000 92.21620 254 ALA B N 1
ATOM 8120 C CA . ALA B 1 254 ? 139.09440 161.59164 169.48985 1.000 94.22769 254 ALA B CA 1
ATOM 8121 C C . ALA B 1 254 ? 140.11633 162.11863 168.48741 1.000 95.83462 254 ALA B C 1
ATOM 8122 O O . ALA B 1 254 ? 140.04990 163.28224 168.07418 1.000 94.22797 254 ALA B O 1
ATOM 8124 N N . GLU B 1 255 ? 141.07068 161.27900 168.08264 1.000 95.70956 255 GLU B N 1
ATOM 8125 C CA . GLU B 1 255 ? 142.13782 161.69009 167.16690 1.000 83.96306 255 GLU B CA 1
ATOM 8126 C C . GLU B 1 255 ? 142.38224 160.55549 166.17786 1.000 79.54169 255 GLU B C 1
ATOM 8127 O O . GLU B 1 255 ? 143.02847 159.56077 166.51672 1.000 83.17818 255 GLU B O 1
ATOM 8133 N N . ASP B 1 256 ? 141.86981 160.71400 164.95566 1.000 79.20684 256 ASP B N 1
ATOM 8134 C CA . ASP B 1 256 ? 142.02910 159.67477 163.94329 1.000 75.29665 256 ASP B CA 1
ATOM 8135 C C . ASP B 1 256 ? 143.49263 159.48516 163.56037 1.000 72.76227 256 ASP B C 1
ATOM 8136 O O . ASP B 1 256 ? 143.96177 158.35009 163.41880 1.000 74.14378 256 ASP B O 1
ATOM 8141 N N . PHE B 1 257 ? 144.23145 160.58393 163.39052 1.000 71.88220 257 PHE B N 1
ATOM 8142 C CA . PHE B 1 257 ? 145.61095 160.48021 162.92312 1.000 70.73897 257 PHE B CA 1
ATOM 8143 C C . PHE B 1 257 ? 146.52149 159.88184 163.98862 1.000 72.75351 257 PHE B C 1
ATOM 8144 O O . PHE B 1 257 ? 147.46063 159.14642 163.66498 1.000 76.81945 257 PHE B O 1
ATOM 8152 N N . ASP B 1 258 ? 146.27461 160.19535 165.26136 1.000 71.25624 258 ASP B N 1
ATOM 8153 C CA . ASP B 1 258 ? 147.04842 159.57118 166.32930 1.000 68.83597 258 ASP B CA 1
ATOM 8154 C C . ASP B 1 258 ? 146.78225 158.07303 166.40047 1.000 66.56895 258 ASP B C 1
ATOM 8155 O O . ASP B 1 258 ? 147.71249 157.27606 166.56611 1.000 67.08345 258 ASP B O 1
ATOM 8160 N N . LEU B 1 259 ? 145.51551 157.67143 166.27851 1.000 67.02059 259 LEU B N 1
ATOM 8161 C CA . LEU B 1 259 ? 145.17478 156.25399 166.34806 1.000 64.01346 259 LEU B CA 1
ATOM 8162 C C . LEU B 1 259 ? 145.67637 155.50432 165.12099 1.000 63.25525 259 LEU B C 1
ATOM 8163 O O . LEU B 1 259 ? 146.05963 154.33373 165.21651 1.000 70.98021 259 LEU B O 1
ATOM 8168 N N . GLU B 1 260 ? 145.66640 156.15613 163.95736 1.000 64.12745 260 GLU B N 1
ATOM 8169 C CA . GLU B 1 260 ? 146.18373 155.52236 162.74952 1.000 61.66125 260 GLU B CA 1
ATOM 8170 C C . GLU B 1 260 ? 147.68910 155.31100 162.83897 1.000 62.81095 260 GLU B C 1
ATOM 8171 O O . GLU B 1 260 ? 148.21751 154.32380 162.31568 1.000 65.43385 260 GLU B O 1
ATOM 8177 N N . LEU B 1 261 ? 148.39820 156.24067 163.48245 1.000 65.01988 261 LEU B N 1
ATOM 8178 C CA . LEU B 1 261 ? 149.84476 156.11177 163.62113 1.000 58.79737 261 LEU B CA 1
ATOM 8179 C C . LEU B 1 261 ? 150.21792 154.90728 164.47549 1.000 63.06369 261 LEU B C 1
ATOM 8180 O O . LEU B 1 261 ? 151.12282 154.14321 164.12198 1.000 70.89015 261 LEU B O 1
ATOM 8185 N N . SER B 1 262 ? 149.53502 154.72291 165.60736 1.000 64.22217 262 SER B N 1
ATOM 8186 C CA . SER B 1 262 ? 149.81878 153.57496 166.46121 1.000 64.33203 262 SER B CA 1
ATOM 8187 C C . SER B 1 262 ? 149.41544 152.26868 165.79336 1.000 66.96496 262 SER B C 1
ATOM 8188 O O . SER B 1 262 ? 149.99839 151.21784 166.08004 1.000 69.06119 262 SER B O 1
ATOM 8191 N N . ASN B 1 263 ? 148.42070 152.31365 164.90778 1.000 66.75779 263 ASN B N 1
ATOM 8192 C CA . ASN B 1 263 ? 147.95785 151.10342 164.23954 1.000 58.38902 263 ASN B CA 1
ATOM 8193 C C . ASN B 1 263 ? 149.01775 150.59659 163.26702 1.000 64.13917 263 ASN B C 1
ATOM 8194 O O . ASN B 1 263 ? 149.37155 149.41238 163.28066 1.000 68.99821 263 ASN B O 1
ATOM 8199 N N . ALA B 1 264 ? 149.54924 151.48474 162.42441 1.000 64.29655 264 ALA B N 1
ATOM 8200 C CA . ALA B 1 264 ? 150.53657 151.06351 161.43617 1.000 58.23995 264 ALA B CA 1
ATOM 8201 C C . ALA B 1 264 ? 151.86759 150.71896 162.09202 1.000 60.68817 264 ALA B C 1
ATOM 8202 O O . ALA B 1 264 ? 152.59952 149.85220 161.60186 1.000 65.24038 264 ALA B O 1
ATOM 8204 N N . PHE B 1 265 ? 152.20369 151.39138 163.19443 1.000 63.44135 265 PHE B N 1
ATOM 8205 C CA . PHE B 1 265 ? 153.45959 151.10695 163.88142 1.000 63.13300 265 PHE B CA 1
ATOM 8206 C C . PHE B 1 265 ? 153.44028 149.71869 164.51207 1.000 67.45960 265 PHE B C 1
ATOM 8207 O O . PHE B 1 265 ? 154.36780 148.92456 164.31919 1.000 70.83061 265 PHE B O 1
ATOM 8215 N N . SER B 1 266 ? 152.38623 149.40730 165.27236 1.000 71.69352 266 SER B N 1
ATOM 8216 C CA . SER B 1 266 ? 152.31949 148.11636 165.95096 1.000 70.80390 266 SER B CA 1
ATOM 8217 C C . SER B 1 266 ? 152.22449 146.96678 164.96084 1.000 69.36646 266 SER B C 1
ATOM 8218 O O . SER B 1 266 ? 152.64000 145.84529 165.26919 1.000 76.34364 266 SER B O 1
ATOM 8221 N N . ASN B 1 267 ? 151.67344 147.22086 163.77592 1.000 66.58964 267 ASN B N 1
ATOM 8222 C CA . ASN B 1 267 ? 151.54825 146.16876 162.77587 1.000 62.18018 267 ASN B CA 1
ATOM 8223 C C . ASN B 1 267 ? 152.90877 145.80913 162.19065 1.000 63.67775 267 ASN B C 1
ATOM 8224 O O . ASN B 1 267 ? 153.25444 144.62777 162.07814 1.000 66.38231 267 ASN B O 1
ATOM 8229 N N . ALA B 1 268 ? 153.69538 146.81693 161.80605 1.000 69.48925 268 ALA B N 1
ATOM 8230 C CA . ALA B 1 268 ? 155.03151 146.55448 161.28782 1.000 59.75059 268 ALA B CA 1
ATOM 8231 C C . ALA B 1 268 ? 155.95759 145.99515 162.35656 1.000 62.44930 268 ALA B C 1
ATOM 8232 O O . ALA B 1 268 ? 156.91736 145.29556 162.02203 1.000 70.62592 268 ALA B O 1
ATOM 8234 N N . PHE B 1 269 ? 155.69237 146.29014 163.62965 1.000 63.87239 269 PHE B N 1
ATOM 8235 C CA . PHE B 1 269 ? 156.47758 145.70526 164.71031 1.000 67.94044 269 PHE B CA 1
ATOM 8236 C C . PHE B 1 269 ? 156.25874 144.19361 164.74662 1.000 73.15150 269 PHE B C 1
ATOM 8237 O O . PHE B 1 269 ? 157.21914 143.42245 164.85155 1.000 73.37467 269 PHE B O 1
ATOM 8245 N N . ARG B 1 270 ? 155.00584 143.75204 164.60103 1.000 74.53964 270 ARG B N 1
ATOM 8246 C CA . ARG B 1 270 ? 154.71723 142.32033 164.56109 1.000 66.13243 270 ARG B CA 1
ATOM 8247 C C . ARG B 1 270 ? 155.43580 141.64247 163.40236 1.000 68.18682 270 ARG B C 1
ATOM 8248 O O . ARG B 1 270 ? 155.89829 140.50354 163.52833 1.000 77.02305 270 ARG B O 1
ATOM 8256 N N . ASP B 1 271 ? 155.52188 142.32145 162.25869 1.000 68.40642 271 ASP B N 1
ATOM 8257 C CA . ASP B 1 271 ? 156.12050 141.71284 161.07632 1.000 66.37551 271 ASP B CA 1
ATOM 8258 C C . ASP B 1 271 ? 157.61540 141.47315 161.26285 1.000 71.79095 271 ASP B C 1
ATOM 8259 O O . ASP B 1 271 ? 158.13743 140.42993 160.85495 1.000 75.71572 271 ASP B O 1
ATOM 8264 N N . ILE B 1 272 ? 158.32399 142.42778 161.86997 1.000 74.36308 272 ILE B N 1
ATOM 8265 C CA . ILE B 1 272 ? 159.76439 142.26949 162.06773 1.000 75.70303 272 ILE B CA 1
ATOM 8266 C C . ILE B 1 272 ? 160.04741 141.20378 163.12154 1.000 81.57815 272 ILE B C 1
ATOM 8267 O O . ILE B 1 272 ? 161.01606 140.44280 163.01399 1.000 86.73541 272 ILE B O 1
ATOM 8272 N N . SER B 1 273 ? 159.20349 141.12665 164.15221 1.000 83.55035 273 SER B N 1
ATOM 8273 C CA . SER B 1 273 ? 159.36671 140.15146 165.23177 1.000 87.16604 273 SER B CA 1
ATOM 8274 C C . SER B 1 273 ? 158.97262 138.75901 164.82918 1.000 84.25488 273 SER B C 1
ATOM 8275 O O . SER B 1 273 ? 158.92085 137.87831 165.69349 1.000 90.22468 273 SER B O 1
ATOM 8278 N N . ARG B 1 274 ? 158.68649 138.54520 163.54720 1.000 80.73910 274 ARG B N 1
ATOM 8279 C CA . ARG B 1 274 ? 158.22618 137.25436 163.05906 1.000 78.47220 274 ARG B CA 1
ATOM 8280 C C . ARG B 1 274 ? 159.05501 136.81748 161.85975 1.000 84.48297 274 ARG B C 1
ATOM 8281 O O . ARG B 1 274 ? 159.23756 135.61908 161.62657 1.000 90.51015 274 ARG B O 1
ATOM 8289 N N . ILE B 1 275 ? 159.56202 137.78145 161.08983 1.000 86.63339 275 ILE B N 1
ATOM 8290 C CA . ILE B 1 275 ? 160.28152 137.44207 159.86812 1.000 81.28560 275 ILE B CA 1
ATOM 8291 C C . ILE B 1 275 ? 161.74236 137.10380 160.12942 1.000 85.05387 275 ILE B C 1
ATOM 8292 O O . ILE B 1 275 ? 162.36332 136.41667 159.30986 1.000 91.27386 275 ILE B O 1
ATOM 8297 N N . LYS B 1 276 ? 162.31032 137.54805 161.24668 1.000 91.60085 276 LYS B N 1
ATOM 8298 C CA . LYS B 1 276 ? 163.72275 137.32173 161.52671 1.000 107.42582 276 LYS B CA 1
ATOM 8299 C C . LYS B 1 276 ? 163.96539 136.37738 162.69085 1.000 111.82525 276 LYS B C 1
ATOM 8300 O O . LYS B 1 276 ? 164.99858 135.70556 162.72378 1.000 120.66070 276 LYS B O 1
ATOM 8306 N N . PHE B 1 277 ? 163.04421 136.30655 163.65337 1.000 107.89066 277 PHE B N 1
ATOM 8307 C CA . PHE B 1 277 ? 163.20253 135.34683 164.73948 1.000 120.69461 277 PHE B CA 1
ATOM 8308 C C . PHE B 1 277 ? 163.09576 133.91744 164.22562 1.000 123.91891 277 PHE B C 1
ATOM 8309 O O . PHE B 1 277 ? 163.88988 133.05110 164.61038 1.000 132.25278 277 PHE B O 1
ATOM 8317 N N . GLY B 1 278 ? 162.12786 133.65518 163.34945 1.000 117.49607 278 GLY B N 1
ATOM 8318 C CA . GLY B 1 278 ? 161.94871 132.32197 162.79951 1.000 123.70987 278 GLY B CA 1
ATOM 8319 C C . GLY B 1 278 ? 161.67444 131.26083 163.83920 1.000 129.64261 278 GLY B C 1
ATOM 8320 O O . GLY B 1 278 ? 161.91464 130.07531 163.58709 1.000 129.94282 278 GLY B O 1
ATOM 8321 N N . ARG B 1 279 ? 161.17134 131.65610 165.00787 1.000 130.44044 279 ARG B N 1
ATOM 8322 C CA . ARG B 1 279 ? 160.95428 130.74765 166.12304 1.000 136.05677 279 ARG B CA 1
ATOM 8323 C C . ARG B 1 279 ? 159.56545 130.12314 166.11093 1.000 138.75193 279 ARG B C 1
ATOM 8324 O O . ARG B 1 279 ? 159.08068 129.69055 167.16259 1.000 140.49235 279 ARG B O 1
ATOM 8332 N N . ASN B 1 280 ? 158.91640 130.06909 164.95184 1.000 140.38323 280 ASN B N 1
ATOM 8333 C CA . ASN B 1 280 ? 157.58499 129.49820 164.82595 1.000 139.57890 280 ASN B CA 1
ATOM 8334 C C . ASN B 1 280 ? 157.57522 128.47795 163.69850 1.000 138.37828 280 ASN B C 1
ATOM 8335 O O . ASN B 1 280 ? 158.03538 128.76149 162.58863 1.000 134.85896 280 ASN B O 1
ATOM 8340 N N . SER B 1 281 ? 157.04661 127.28907 163.99042 1.000 139.81647 281 SER B N 1
ATOM 8341 C CA . SER B 1 281 ? 156.96687 126.21266 163.01597 1.000 141.25942 281 SER B CA 1
ATOM 8342 C C . SER B 1 281 ? 155.54551 125.86760 162.59893 1.000 135.33071 281 SER B C 1
ATOM 8343 O O . SER B 1 281 ? 155.37176 125.11000 161.63777 1.000 135.50311 281 SER B O 1
ATOM 8346 N N . LYS B 1 282 ? 154.53373 126.38811 163.28401 1.000 127.52862 282 LYS B N 1
ATOM 8347 C CA . LYS B 1 282 ? 153.14481 126.14462 162.94066 1.000 122.75024 282 LYS B CA 1
ATOM 8348 C C . LYS B 1 282 ? 152.62878 127.28300 162.06156 1.000 117.48974 282 LYS B C 1
ATOM 8349 O O . LYS B 1 282 ? 153.39565 128.11392 161.56625 1.000 116.00843 282 LYS B O 1
ATOM 8355 N N . PHE B 1 283 ? 151.31554 127.31317 161.84943 1.000 112.12345 283 PHE B N 1
ATOM 8356 C CA . PHE B 1 283 ? 150.70495 128.35288 161.03387 1.000 98.14185 283 PHE B CA 1
ATOM 8357 C C . PHE B 1 283 ? 150.84394 129.71479 161.70706 1.000 96.86125 283 PHE B C 1
ATOM 8358 O O . PHE B 1 283 ? 150.86071 129.82897 162.93510 1.000 101.00428 283 PHE B O 1
ATOM 8366 N N . ILE B 1 284 ? 150.94024 130.75734 160.88549 1.000 90.48903 284 ILE B N 1
ATOM 8367 C CA . ILE B 1 284 ? 151.16072 132.12346 161.35002 1.000 89.83969 284 ILE B CA 1
ATOM 8368 C C . ILE B 1 284 ? 149.90129 132.95069 161.12125 1.000 83.48999 284 ILE B C 1
ATOM 8369 O O . ILE B 1 284 ? 149.06454 132.60465 160.27907 1.000 89.63548 284 ILE B O 1
ATOM 8374 N N . ARG B 1 285 ? 149.75314 134.02044 161.89760 1.000 79.87927 285 ARG B N 1
ATOM 8375 C CA . ARG B 1 285 ? 148.59418 134.89957 161.81151 1.000 73.86521 285 ARG B CA 1
ATOM 8376 C C . ARG B 1 285 ? 149.04987 136.28816 161.37806 1.000 69.29782 285 ARG B C 1
ATOM 8377 O O . ARG B 1 285 ? 149.60318 137.04333 162.18405 1.000 63.75325 285 ARG B O 1
ATOM 8385 N N . LEU B 1 286 ? 148.81647 136.62492 160.10463 1.000 63.02612 286 LEU B N 1
ATOM 8386 C CA . LEU B 1 286 ? 149.26722 137.92798 159.64210 1.000 54.19710 286 LEU B CA 1
ATOM 8387 C C . LEU B 1 286 ? 148.26706 139.01480 160.02403 1.000 58.93554 286 LEU B C 1
ATOM 8388 O O . LEU B 1 286 ? 147.05698 138.77253 160.05344 1.000 64.02463 286 LEU B O 1
ATOM 8393 N N . PRO B 1 287 ? 148.74249 140.22144 160.31789 1.000 63.23307 287 PRO B N 1
ATOM 8394 C CA . PRO B 1 287 ? 147.83899 141.30942 160.69536 1.000 61.98442 287 PRO B CA 1
ATOM 8395 C C . PRO B 1 287 ? 147.27041 142.04648 159.48907 1.000 63.76073 287 PRO B C 1
ATOM 8396 O O . PRO B 1 287 ? 147.84393 142.06402 158.39893 1.000 67.69166 287 PRO B O 1
ATOM 8400 N N . MET B 1 288 ? 146.11362 142.66470 159.71499 1.000 60.90612 288 MET B N 1
ATOM 8401 C CA . MET B 1 288 ? 145.43169 143.44339 158.69204 1.000 61.80504 288 MET B CA 1
ATOM 8402 C C . MET B 1 288 ? 144.76215 144.63576 159.35923 1.000 68.59835 288 MET B C 1
ATOM 8403 O O . MET B 1 288 ? 144.57694 144.66547 160.57844 1.000 68.56007 288 MET B O 1
ATOM 8408 N N . ILE B 1 289 ? 144.40687 145.62705 158.54565 1.000 69.13183 289 ILE B N 1
ATOM 8409 C CA . ILE B 1 289 ? 143.89533 146.90301 159.03176 1.000 64.90896 289 ILE B CA 1
ATOM 8410 C C . ILE B 1 289 ? 142.50285 147.13434 158.46199 1.000 63.78013 289 ILE B C 1
ATOM 8411 O O . ILE B 1 289 ? 142.29979 147.04571 157.24578 1.000 59.00886 289 ILE B O 1
ATOM 8416 N N . ILE B 1 290 ? 141.55069 147.43359 159.34221 1.000 65.79091 290 ILE B N 1
ATOM 8417 C CA . ILE B 1 290 ? 140.21461 147.87503 158.95877 1.000 62.98857 290 ILE B CA 1
ATOM 8418 C C . ILE B 1 290 ? 140.04462 149.30196 159.45690 1.000 69.14029 290 ILE B C 1
ATOM 8419 O O . ILE B 1 290 ? 140.14776 149.55994 160.66209 1.000 70.79888 290 ILE B O 1
ATOM 8424 N N . MET B 1 291 ? 139.78670 150.22455 158.53755 1.000 72.21242 291 MET B N 1
ATOM 8425 C CA . MET B 1 291 ? 139.57828 151.62624 158.87030 1.000 69.99745 291 MET B CA 1
ATOM 8426 C C . MET B 1 291 ? 138.16589 152.03154 158.47282 1.000 69.59272 291 MET B C 1
ATOM 8427 O O . MET B 1 291 ? 137.69506 151.67194 157.39134 1.000 69.47859 291 MET B O 1
ATOM 8432 N N . ARG B 1 292 ? 137.48092 152.74481 159.36091 1.000 72.01851 292 ARG B N 1
ATOM 8433 C CA . ARG B 1 292 ? 136.12862 153.22251 159.10769 1.000 73.01931 292 ARG B CA 1
ATOM 8434 C C . ARG B 1 292 ? 136.13017 154.74366 159.07950 1.000 75.05167 292 ARG B C 1
ATOM 8435 O O . ARG B 1 292 ? 136.59442 155.38627 160.02571 1.000 73.39334 292 ARG B O 1
ATOM 8443 N N . SER B 1 293 ? 135.60494 155.31383 157.99960 1.000 75.90979 293 SER B N 1
ATOM 8444 C CA . SER B 1 293 ? 135.63249 156.75483 157.80911 1.000 71.53328 293 SER B CA 1
ATOM 8445 C C . SER B 1 293 ? 134.39466 157.17967 157.03528 1.000 70.74477 293 SER B C 1
ATOM 8446 O O . SER B 1 293 ? 133.70125 156.36034 156.42893 1.000 76.31638 293 SER B O 1
ATOM 8449 N N . LYS B 1 294 ? 134.12340 158.48050 157.06640 1.000 68.56775 294 LYS B N 1
ATOM 8450 C CA . LYS B 1 294 ? 133.01020 159.06131 156.32927 1.000 71.12645 294 LYS B CA 1
ATOM 8451 C C . LYS B 1 294 ? 133.43694 159.28206 154.88441 1.000 64.63496 294 LYS B C 1
ATOM 8452 O O . LYS B 1 294 ? 134.48577 159.88196 154.62872 1.000 69.29114 294 LYS B O 1
ATOM 8458 N N . LYS B 1 295 ? 132.63054 158.79371 153.94559 1.000 60.68256 295 LYS B N 1
ATOM 8459 C CA . LYS B 1 295 ? 132.97217 158.91464 152.53493 1.000 62.87687 295 LYS B CA 1
ATOM 8460 C C . LYS B 1 295 ? 133.01212 160.37897 152.11624 1.000 67.79897 295 LYS B C 1
ATOM 8461 O O . LYS B 1 295 ? 132.11072 161.15639 152.44088 1.000 69.24005 295 LYS B O 1
ATOM 8467 N N . GLY B 1 296 ? 134.06006 160.74975 151.38842 1.000 62.00302 296 GLY B N 1
ATOM 8468 C CA . GLY B 1 296 ? 134.24069 162.12856 150.96836 1.000 59.27629 296 GLY B CA 1
ATOM 8469 C C . GLY B 1 296 ? 134.50936 163.09136 152.10427 1.000 60.63318 296 GLY B C 1
ATOM 8470 O O . GLY B 1 296 ? 134.02686 164.23014 152.07254 1.000 61.63455 296 GLY B O 1
ATOM 8471 N N . SER B 1 297 ? 135.27895 162.66534 153.10296 1.000 60.48404 297 SER B N 1
ATOM 8472 C CA . SER B 1 297 ? 135.54523 163.50560 154.26200 1.000 69.18605 297 SER B CA 1
ATOM 8473 C C . SER B 1 297 ? 136.32530 164.75270 153.86196 1.000 73.50107 297 SER B C 1
ATOM 8474 O O . SER B 1 297 ? 137.06735 164.75305 152.87567 1.000 74.94667 297 SER B O 1
ATOM 8477 N N . SER B 1 298 ? 136.13392 165.82488 154.63012 1.000 78.37356 298 SER B N 1
ATOM 8478 C CA . SER B 1 298 ? 136.76213 167.13913 154.49115 1.000 73.51495 298 SER B CA 1
ATOM 8479 C C . SER B 1 298 ? 136.26641 167.89880 153.26450 1.000 71.04665 298 SER B C 1
ATOM 8480 O O . SER B 1 298 ? 136.81606 168.96253 152.95951 1.000 70.68852 298 SER B O 1
ATOM 8483 N N . GLY B 1 299 ? 135.25529 167.40506 152.55791 1.000 67.47392 299 GLY B N 1
ATOM 8484 C CA . GLY B 1 299 ? 134.71618 168.07015 151.39410 1.000 64.88072 299 GLY B CA 1
ATOM 8485 C C . GLY B 1 299 ? 133.42989 168.81364 151.68967 1.000 68.95998 299 GLY B C 1
ATOM 8486 O O . GLY B 1 299 ? 133.17243 169.25020 152.81701 1.000 71.07163 299 GLY B O 1
ATOM 8487 N N . VAL B 1 300 ? 132.60498 168.95998 150.64992 1.000 71.71652 300 VAL B N 1
ATOM 8488 C CA . VAL B 1 300 ? 131.31238 169.61399 150.80836 1.000 76.10474 300 VAL B CA 1
ATOM 8489 C C . VAL B 1 300 ? 130.40203 168.75080 151.67146 1.000 78.77142 300 VAL B C 1
ATOM 8490 O O . VAL B 1 300 ? 130.30340 167.53191 151.48203 1.000 81.27752 300 VAL B O 1
ATOM 8494 N N . LYS B 1 301 ? 129.72776 169.38407 152.63186 1.000 78.24172 301 LYS B N 1
ATOM 8495 C CA . LYS B 1 301 ? 128.85516 168.66436 153.55299 1.000 74.82785 301 LYS B CA 1
ATOM 8496 C C . LYS B 1 301 ? 127.43742 168.50732 153.01159 1.000 76.91986 301 LYS B C 1
ATOM 8497 O O . LYS B 1 301 ? 126.89604 167.39805 153.00180 1.000 80.57146 301 LYS B O 1
ATOM 8503 N N . GLU B 1 302 ? 126.82013 169.59963 152.56784 1.000 78.47576 302 GLU B N 1
ATOM 8504 C CA . GLU B 1 302 ? 125.45281 169.55776 152.07396 1.000 83.67327 302 GLU B CA 1
ATOM 8505 C C . GLU B 1 302 ? 125.33164 170.39890 150.81439 1.000 80.52981 302 GLU B C 1
ATOM 8506 O O . GLU B 1 302 ? 126.07077 171.36580 150.61883 1.000 85.46762 302 GLU B O 1
ATOM 8512 N N . ASN B 1 303 ? 124.38145 170.01958 149.96522 1.000 77.91230 303 ASN B N 1
ATOM 8513 C CA . ASN B 1 303 ? 124.05175 170.79122 148.77042 1.000 80.60678 303 ASN B CA 1
ATOM 8514 C C . ASN B 1 303 ? 122.57800 170.55133 148.48288 1.000 89.67321 303 ASN B C 1
ATOM 8515 O O . ASN B 1 303 ? 122.18713 169.42250 148.17184 1.000 95.60532 303 ASN B O 1
ATOM 8520 N N . ASN B 1 304 ? 121.76908 171.60744 148.59354 1.000 94.55827 304 ASN B N 1
ATOM 8521 C CA . ASN B 1 304 ? 120.31196 171.51138 148.52925 1.000 95.46998 304 ASN B CA 1
ATOM 8522 C C . ASN B 1 304 ? 119.75730 170.58741 149.60989 1.000 94.83721 304 ASN B C 1
ATOM 8523 O O . ASN B 1 304 ? 118.74211 169.92010 149.40331 1.000 90.51136 304 ASN B O 1
ATOM 8528 N N . GLY B 1 305 ? 120.41815 170.54566 150.76615 1.000 97.17591 305 GLY B N 1
ATOM 8529 C CA . GLY B 1 305 ? 119.99976 169.69994 151.86776 1.000 97.98175 305 GLY B CA 1
ATOM 8530 C C . GLY B 1 305 ? 119.95371 168.22750 151.51629 1.000 101.35751 305 GLY B C 1
ATOM 8531 O O . GLY B 1 305 ? 118.97919 167.54136 151.83714 1.000 99.30727 305 GLY B O 1
ATOM 8532 N N . GLN B 1 306 ? 121.00127 167.72548 150.85945 1.000 102.85097 306 GLN B N 1
ATOM 8533 C CA . GLN B 1 306 ? 120.99684 166.36913 150.32521 1.000 93.74140 306 GLN B CA 1
ATOM 8534 C C . GLN B 1 306 ? 122.08105 165.47461 150.91463 1.000 86.45831 306 GLN B C 1
ATOM 8535 O O . GLN B 1 306 ? 122.23478 164.33752 150.45447 1.000 90.68512 306 GLN B O 1
ATOM 8541 N N . LYS B 1 307 ? 122.83397 165.94585 151.91175 1.000 84.24909 307 LYS B N 1
ATOM 8542 C CA . LYS B 1 307 ? 123.80015 165.11795 152.63933 1.000 78.60904 307 LYS B CA 1
ATOM 8543 C C . LYS B 1 307 ? 124.84159 164.52449 151.68071 1.000 77.81305 307 LYS B C 1
ATOM 8544 O O . LYS B 1 307 ? 124.85214 163.33393 151.36742 1.000 77.78126 307 LYS B O 1
ATOM 8550 N N . ILE B 1 308 ? 125.68012 165.41845 151.15599 1.000 81.49312 308 ILE B N 1
ATOM 8551 C CA . ILE B 1 308 ? 126.75265 164.99308 150.25888 1.000 73.40884 308 ILE B CA 1
ATOM 8552 C C . ILE B 1 308 ? 127.78105 164.15528 151.01213 1.000 73.46498 308 ILE B C 1
ATOM 8553 O O . ILE B 1 308 ? 127.98805 162.97517 150.70884 1.000 79.18268 308 ILE B O 1
ATOM 8558 N N . GLU B 1 309 ? 128.43587 164.74993 152.00576 1.000 68.40483 309 GLU B N 1
ATOM 8559 C CA . GLU B 1 309 ? 129.45696 164.03581 152.76035 1.000 66.07060 309 GLU B CA 1
ATOM 8560 C C . GLU B 1 309 ? 128.82748 162.94516 153.61775 1.000 71.81390 309 GLU B C 1
ATOM 8561 O O . GLU B 1 309 ? 127.71613 163.09973 154.12915 1.000 80.57383 309 GLU B O 1
ATOM 8567 N N . GLY B 1 310 ? 129.54895 161.83676 153.77712 1.000 67.20864 310 GLY B N 1
ATOM 8568 C CA . GLY B 1 310 ? 129.03843 160.71897 154.54574 1.000 65.25692 310 GLY B CA 1
ATOM 8569 C C . GLY B 1 310 ? 127.91807 159.95818 153.87910 1.000 67.66708 310 GLY B C 1
ATOM 8570 O O . GLY B 1 310 ? 127.09234 159.35765 154.56922 1.000 67.99877 310 GLY B O 1
ATOM 8571 N N . ASN B 1 311 ? 127.86786 159.96462 152.55009 1.000 72.89644 311 ASN B N 1
ATOM 8572 C CA . ASN B 1 311 ? 126.77441 159.35588 151.81101 1.000 70.48961 311 ASN B CA 1
ATOM 8573 C C . ASN B 1 311 ? 127.29044 158.93456 150.44345 1.000 72.38893 311 ASN B C 1
ATOM 8574 O O . ASN B 1 311 ? 128.36142 159.36051 150.00579 1.000 73.06033 311 ASN B O 1
ATOM 8579 N N . SER B 1 312 ? 126.51185 158.08807 149.76863 1.000 71.87972 312 SER B N 1
ATOM 8580 C CA . SER B 1 312 ? 126.89498 157.58386 148.45604 1.000 72.04001 312 SER B CA 1
ATOM 8581 C C . SER B 1 312 ? 126.94336 158.67052 147.39013 1.000 71.46932 312 SER B C 1
ATOM 8582 O O . SER B 1 312 ? 127.48338 158.42377 146.30692 1.000 69.84730 312 SER B O 1
ATOM 8585 N N . LEU B 1 313 ? 126.39496 159.85553 147.66208 1.000 69.18602 313 LEU B N 1
ATOM 8586 C CA . LEU B 1 313 ? 126.37991 160.92698 146.67443 1.000 73.89631 313 LEU B CA 1
ATOM 8587 C C . LEU B 1 313 ? 127.73671 161.59646 146.49897 1.000 79.09082 313 LEU B C 1
ATOM 8588 O O . LEU B 1 313 ? 127.89018 162.40871 145.58127 1.000 79.08915 313 LEU B O 1
ATOM 8593 N N . ALA B 1 314 ? 128.71366 161.28323 147.34578 1.000 75.59440 314 ALA B N 1
ATOM 8594 C CA . ALA B 1 314 ? 130.05877 161.82975 147.23041 1.000 71.26976 314 ALA B CA 1
ATOM 8595 C C . ALA B 1 314 ? 130.95603 161.01003 146.31127 1.000 76.19861 314 ALA B C 1
ATOM 8596 O O . ALA B 1 314 ? 132.13352 161.34809 146.15927 1.000 82.46190 314 ALA B O 1
ATOM 8598 N N . HIS B 1 315 ? 130.42829 159.94796 145.69947 1.000 72.84391 315 HIS B N 1
ATOM 8599 C CA . HIS B 1 315 ? 131.24617 159.05154 144.88760 1.000 71.03613 315 HIS B CA 1
ATOM 8600 C C . HIS B 1 315 ? 131.87104 159.78430 143.70437 1.000 72.21549 315 HIS B C 1
ATOM 8601 O O . HIS B 1 315 ? 133.09498 159.79343 143.53679 1.000 75.24003 315 HIS B O 1
ATOM 8608 N N . GLN B 1 316 ? 131.04294 160.40182 142.87148 1.000 71.47851 316 GLN B N 1
ATOM 8609 C CA . GLN B 1 316 ? 131.50946 161.15640 141.71701 1.000 71.33065 316 GLN B CA 1
ATOM 8610 C C . GLN B 1 316 ? 131.68671 162.62344 142.11567 1.000 78.74098 316 GLN B C 1
ATOM 8611 O O . GLN B 1 316 ? 131.72654 162.95308 143.30385 1.000 83.49952 316 GLN B O 1
ATOM 8617 N N . VAL B 1 317 ? 131.82335 163.51075 141.13391 1.000 78.67113 317 VAL B N 1
ATOM 8618 C CA . VAL B 1 317 ? 132.00511 164.94030 141.38010 1.000 75.21572 317 VAL B CA 1
ATOM 8619 C C . VAL B 1 317 ? 130.81177 165.48487 142.15634 1.000 74.55478 317 VAL B C 1
ATOM 8620 O O . VAL B 1 317 ? 129.66736 165.35654 141.70081 1.000 73.99888 317 VAL B O 1
ATOM 8624 N N . PRO B 1 318 ? 131.02498 166.08955 143.32587 1.000 77.95410 318 PRO B N 1
ATOM 8625 C CA . PRO B 1 318 ? 129.89593 166.62255 144.10203 1.000 75.17286 318 PRO B CA 1
ATOM 8626 C C . PRO B 1 318 ? 129.21981 167.82632 143.45884 1.000 76.87141 318 PRO B C 1
ATOM 8627 O O . PRO B 1 318 ? 127.99540 167.84254 143.30113 1.000 85.52551 318 PRO B O 1
ATOM 8631 N N . LEU B 1 319 ? 130.00062 168.83841 143.08301 1.000 74.19044 319 LEU B N 1
ATOM 8632 C CA . LEU B 1 319 ? 129.45799 170.08852 142.54841 1.000 75.02428 319 LEU B CA 1
ATOM 8633 C C . LEU B 1 319 ? 129.42489 169.99010 141.02955 1.000 72.70892 319 LEU B C 1
ATOM 8634 O O . LEU B 1 319 ? 130.41074 170.26177 140.34475 1.000 81.75155 319 LEU B O 1
ATOM 8639 N N . LEU B 1 320 ? 128.26739 169.60457 140.49281 1.000 73.43728 320 LEU B N 1
ATOM 8640 C CA . LEU B 1 320 ? 128.14517 169.37611 139.05907 1.000 81.38220 320 LEU B CA 1
ATOM 8641 C C . LEU B 1 320 ? 128.06218 170.66172 138.24763 1.000 84.18836 320 LEU B C 1
ATOM 8642 O O . LEU B 1 320 ? 128.50404 170.67494 137.09399 1.000 88.69157 320 LEU B O 1
ATOM 8647 N N . LYS B 1 321 ? 127.50818 171.73477 138.80959 1.000 80.40388 321 LYS B N 1
ATOM 8648 C CA . LYS B 1 321 ? 127.25787 172.96251 138.06304 1.000 82.81725 321 LYS B CA 1
ATOM 8649 C C . LYS B 1 321 ? 128.09921 174.12366 138.58163 1.000 82.14655 321 LYS B C 1
ATOM 8650 O O . LYS B 1 321 ? 127.64219 175.26746 138.59705 1.000 85.61986 321 LYS B O 1
ATOM 8656 N N . ALA B 1 322 ? 129.33462 173.84532 139.00582 1.000 80.18040 322 ALA B N 1
ATOM 8657 C CA . ALA B 1 322 ? 130.18379 174.90082 139.54904 1.000 78.06524 322 ALA B CA 1
ATOM 8658 C C . ALA B 1 322 ? 130.52363 175.95267 138.50182 1.000 74.49428 322 ALA B C 1
ATOM 8659 O O . ALA B 1 322 ? 130.88025 177.08196 138.85298 1.000 76.40041 322 ALA B O 1
ATOM 8661 N N . LYS B 1 323 ? 130.42003 175.60933 137.21884 1.000 76.18103 323 LYS B N 1
ATOM 8662 C CA . LYS B 1 323 ? 130.70630 176.56262 136.15586 1.000 79.87343 323 LYS B CA 1
ATOM 8663 C C . LYS B 1 323 ? 129.48532 177.37331 135.73656 1.000 84.26362 323 LYS B C 1
ATOM 8664 O O . LYS B 1 323 ? 129.62278 178.29668 134.92682 1.000 83.07320 323 LYS B O 1
ATOM 8670 N N . THR B 1 324 ? 128.30406 177.06129 136.26066 1.000 83.45298 324 THR B N 1
ATOM 8671 C CA . THR B 1 324 ? 127.08481 177.76544 135.89023 1.000 82.88717 324 THR B CA 1
ATOM 8672 C C . THR B 1 324 ? 126.35288 178.38220 137.07264 1.000 85.11873 324 THR B C 1
ATOM 8673 O O . THR B 1 324 ? 125.74404 179.44286 136.91697 1.000 84.60723 324 THR B O 1
ATOM 8677 N N . ASP B 1 325 ? 126.41954 177.77069 138.25050 1.000 87.73237 325 ASP B N 1
ATOM 8678 C CA . ASP B 1 325 ? 125.70507 178.24498 139.42768 1.000 84.96911 325 ASP B CA 1
ATOM 8679 C C . ASP B 1 325 ? 126.65033 179.09817 140.26338 1.000 83.36719 325 ASP B C 1
ATOM 8680 O O . ASP B 1 325 ? 127.78599 178.69270 140.53114 1.000 84.67304 325 ASP B O 1
ATOM 8685 N N . LYS B 1 326 ? 126.17866 180.27802 140.67156 1.000 81.04702 326 LYS B N 1
ATOM 8686 C CA . LYS B 1 326 ? 126.99481 181.15350 141.50661 1.000 83.88714 326 LYS B CA 1
ATOM 8687 C C . LYS B 1 326 ? 127.19977 180.56626 142.89697 1.000 85.25315 326 LYS B C 1
ATOM 8688 O O . LYS B 1 326 ? 128.27889 180.70840 143.48246 1.000 82.66953 326 LYS B O 1
ATOM 8694 N N . ASN B 1 327 ? 126.17476 179.91350 143.44841 1.000 87.57077 327 ASN B N 1
ATOM 8695 C CA . ASN B 1 327 ? 126.30006 179.36166 144.79238 1.000 89.32208 327 ASN B CA 1
ATOM 8696 C C . ASN B 1 327 ? 127.18581 178.12369 144.81213 1.000 85.98023 327 ASN B C 1
ATOM 8697 O O . ASN B 1 327 ? 127.77948 177.80365 145.84766 1.000 86.34117 327 ASN B O 1
ATOM 8702 N N . GLU B 1 328 ? 127.28160 177.40927 143.69042 1.000 85.32816 328 GLU B N 1
ATOM 8703 C CA . GLU B 1 328 ? 128.21100 176.28871 143.61355 1.000 80.24735 328 GLU B CA 1
ATOM 8704 C C . GLU B 1 328 ? 129.65218 176.75458 143.45741 1.000 76.97335 328 GLU B C 1
ATOM 8705 O O . GLU B 1 328 ? 130.56542 176.10322 143.97501 1.000 77.94381 328 GLU B O 1
ATOM 8711 N N . LEU B 1 329 ? 129.87448 177.86632 142.75086 1.000 72.06998 329 LEU B N 1
ATOM 8712 C CA . LEU B 1 329 ? 131.21966 178.42251 142.63658 1.000 71.32587 329 LEU B CA 1
ATOM 8713 C C . LEU B 1 329 ? 131.76046 178.85425 143.99337 1.000 72.53695 329 LEU B C 1
ATOM 8714 O O . LEU B 1 329 ? 132.94579 178.65977 144.28483 1.000 72.61585 329 LEU B O 1
ATOM 8719 N N . GLU B 1 330 ? 130.90856 179.45408 144.82803 1.000 75.89665 330 GLU B N 1
ATOM 8720 C CA . GLU B 1 330 ? 131.29595 179.83102 146.18149 1.000 77.14798 330 GLU B CA 1
ATOM 8721 C C . GLU B 1 330 ? 131.65920 178.60105 147.00403 1.000 75.45005 330 GLU B C 1
ATOM 8722 O O . GLU B 1 330 ? 132.71383 178.58678 147.64473 1.000 79.80756 330 GLU B O 1
ATOM 8728 N N . LYS B 1 331 ? 130.85803 177.53506 146.92475 1.000 72.39147 331 LYS B N 1
ATOM 8729 C CA . LYS B 1 331 ? 131.12876 176.33927 147.71790 1.000 69.04622 331 LYS B CA 1
ATOM 8730 C C . LYS B 1 331 ? 132.49268 175.74566 147.38332 1.000 72.54723 331 LYS B C 1
ATOM 8731 O O . LYS B 1 331 ? 133.21344 175.29251 148.27896 1.000 74.36691 331 LYS B O 1
ATOM 8737 N N . LEU B 1 332 ? 132.86528 175.74579 146.10180 1.000 68.88744 332 LEU B N 1
ATOM 8738 C CA . LEU B 1 332 ? 134.17103 175.22715 145.70688 1.000 65.82957 332 LEU B CA 1
ATOM 8739 C C . LEU B 1 332 ? 135.30469 176.06223 146.28943 1.000 67.20660 332 LEU B C 1
ATOM 8740 O O . LEU B 1 332 ? 136.31200 175.51550 146.75275 1.000 71.30629 332 LEU B O 1
ATOM 8745 N N . GLU B 1 333 ? 135.16788 177.39033 146.26061 1.000 67.08188 333 GLU B N 1
ATOM 8746 C CA . GLU B 1 333 ? 136.22020 178.25132 146.79220 1.000 68.55071 333 GLU B CA 1
ATOM 8747 C C . GLU B 1 333 ? 136.40528 178.04463 148.28962 1.000 70.01417 333 GLU B C 1
ATOM 8748 O O . GLU B 1 333 ? 137.53716 177.92659 148.77038 1.000 71.26652 333 GLU B O 1
ATOM 8754 N N . ASN B 1 334 ? 135.30578 177.99259 149.04379 1.000 68.91356 334 ASN B N 1
ATOM 8755 C CA . ASN B 1 334 ? 135.41074 177.77433 150.48338 1.000 72.01143 334 ASN B CA 1
ATOM 8756 C C . ASN B 1 334 ? 135.96244 176.38931 150.78991 1.000 71.99879 334 ASN B C 1
ATOM 8757 O O . ASN B 1 334 ? 136.59992 176.18021 151.82802 1.000 67.94466 334 ASN B O 1
ATOM 8762 N N . TRP B 1 335 ? 135.71399 175.42840 149.90003 1.000 73.44540 335 TRP B N 1
ATOM 8763 C CA . TRP B 1 335 ? 136.25434 174.08450 150.06917 1.000 63.12000 335 TRP B CA 1
ATOM 8764 C C . TRP B 1 335 ? 137.77764 174.09700 150.00965 1.000 65.15492 335 TRP B C 1
ATOM 8765 O O . TRP B 1 335 ? 138.44968 173.56380 150.89920 1.000 72.25737 335 TRP B O 1
ATOM 8776 N N . MET B 1 336 ? 138.34156 174.72012 148.97246 1.000 60.88960 336 MET B N 1
ATOM 8777 C CA . MET B 1 336 ? 139.79014 174.69856 148.79824 1.000 63.21825 336 MET B CA 1
ATOM 8778 C C . MET B 1 336 ? 140.49271 175.57859 149.82492 1.000 63.16961 336 MET B C 1
ATOM 8779 O O . MET B 1 336 ? 141.58519 175.24080 150.29365 1.000 61.84602 336 MET B O 1
ATOM 8784 N N . LYS B 1 337 ? 139.88722 176.71079 150.18720 1.000 64.20044 337 LYS B N 1
ATOM 8785 C CA . LYS B 1 337 ? 140.50544 177.60083 151.16231 1.000 64.24584 337 LYS B CA 1
ATOM 8786 C C . LYS B 1 337 ? 140.55390 176.99463 152.55820 1.000 66.93371 337 LYS B C 1
ATOM 8787 O O . LYS B 1 337 ? 141.24064 177.53778 153.42938 1.000 67.39758 337 LYS B O 1
ATOM 8793 N N . SER B 1 338 ? 139.83545 175.89425 152.79554 1.000 66.09716 338 SER B N 1
ATOM 8794 C CA . SER B 1 338 ? 139.91772 175.22677 154.08971 1.000 61.03362 338 SER B CA 1
ATOM 8795 C C . SER B 1 338 ? 141.31666 174.68404 154.34468 1.000 64.60700 338 SER B C 1
ATOM 8796 O O . SER B 1 338 ? 141.79927 174.72022 155.48189 1.000 66.20659 338 SER B O 1
ATOM 8799 N N . TYR B 1 339 ? 141.97684 174.17247 153.30868 1.000 66.51125 339 TYR B N 1
ATOM 8800 C CA . TYR B 1 339 ? 143.38824 173.81415 153.38239 1.000 63.69283 339 TYR B CA 1
ATOM 8801 C C . TYR B 1 339 ? 144.19658 175.09472 153.22369 1.000 72.64342 339 TYR B C 1
ATOM 8802 O O . TYR B 1 339 ? 144.08733 175.78292 152.20402 1.000 77.18121 339 TYR B O 1
ATOM 8811 N N . LYS B 1 340 ? 145.00179 175.42200 154.23222 1.000 69.46968 340 LYS B N 1
ATOM 8812 C CA . LYS B 1 340 ? 145.79354 176.65071 154.21500 1.000 64.72066 340 LYS B CA 1
ATOM 8813 C C . LYS B 1 340 ? 147.09647 176.39541 153.45659 1.000 65.67661 340 LYS B C 1
ATOM 8814 O O . LYS B 1 340 ? 148.19135 176.33614 154.01795 1.000 76.11481 340 LYS B O 1
ATOM 8820 N N . PHE B 1 341 ? 146.95234 176.24480 152.13812 1.000 62.39918 341 PHE B N 1
ATOM 8821 C CA . PHE B 1 341 ? 148.08553 175.90876 151.28374 1.000 62.70645 341 PHE B CA 1
ATOM 8822 C C . PHE B 1 341 ? 149.16747 176.97850 151.29839 1.000 66.15233 341 PHE B C 1
ATOM 8823 O O . PHE B 1 341 ? 150.32674 176.67125 151.00402 1.000 69.64227 341 PHE B O 1
ATOM 8831 N N . ASP B 1 342 ? 148.81982 178.22428 151.62934 1.000 69.07036 342 ASP B N 1
ATOM 8832 C CA . ASP B 1 342 ? 149.81595 179.28741 151.67016 1.000 68.30883 342 ASP B CA 1
ATOM 8833 C C . ASP B 1 342 ? 150.77408 179.13733 152.84333 1.000 66.76104 342 ASP B C 1
ATOM 8834 O O . ASP B 1 342 ? 151.83232 179.77329 152.84683 1.000 73.34883 342 ASP B O 1
ATOM 8839 N N . GLU B 1 343 ? 150.43023 178.31923 153.83467 1.000 66.05140 343 GLU B N 1
ATOM 8840 C CA . GLU B 1 343 ? 151.32861 178.02205 154.94076 1.000 67.64932 343 GLU B CA 1
ATOM 8841 C C . GLU B 1 343 ? 152.25430 176.84946 154.65268 1.000 64.84676 343 GLU B C 1
ATOM 8842 O O . GLU B 1 343 ? 153.16541 176.58983 155.44481 1.000 69.93282 343 GLU B O 1
ATOM 8848 N N . LEU B 1 344 ? 152.04075 176.13716 153.54895 1.000 65.23897 344 LEU B N 1
ATOM 8849 C CA . LEU B 1 344 ? 152.85757 174.98954 153.18386 1.000 64.51012 344 LEU B CA 1
ATOM 8850 C C . LEU B 1 344 ? 153.63163 175.18848 151.89376 1.000 66.56601 344 LEU B C 1
ATOM 8851 O O . LEU B 1 344 ? 154.63439 174.50715 151.67952 1.000 66.34697 344 LEU B O 1
ATOM 8856 N N . PHE B 1 345 ? 153.18789 176.10125 151.03686 1.000 67.59289 345 PHE B N 1
ATOM 8857 C CA . PHE B 1 345 ? 153.86011 176.43038 149.79020 1.000 62.15347 345 PHE B CA 1
ATOM 8858 C C . PHE B 1 345 ? 154.37197 177.86118 149.86020 1.000 66.79910 345 PHE B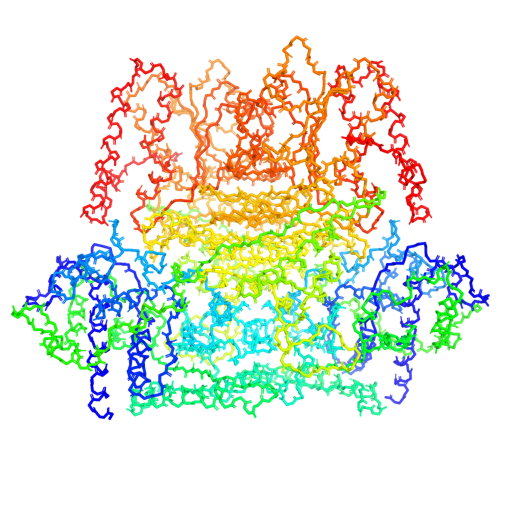 C 1
ATOM 8859 O O . PHE B 1 345 ? 153.69716 178.74453 150.39695 1.000 69.73137 345 PHE B O 1
ATOM 8867 N N . ASP B 1 346 ? 155.56729 178.08710 149.32465 1.000 71.45126 346 ASP B N 1
ATOM 8868 C CA . ASP B 1 346 ? 156.16495 179.42021 149.30429 1.000 78.64419 346 ASP B CA 1
ATOM 8869 C C . ASP B 1 346 ? 155.84648 180.04931 147.95450 1.000 78.88994 346 ASP B C 1
ATOM 8870 O O . ASP B 1 346 ? 156.33860 179.60389 146.91684 1.000 82.74042 346 ASP B O 1
ATOM 8875 N N . TYR B 1 347 ? 155.01759 181.09487 147.97022 1.000 79.49494 347 TYR B N 1
ATOM 8876 C CA . TYR B 1 347 ? 154.47457 181.63179 146.72637 1.000 79.23029 347 TYR B CA 1
ATOM 8877 C C . TYR B 1 347 ? 155.51166 182.42899 145.94421 1.000 84.90026 347 TYR B C 1
ATOM 8878 O O . TYR B 1 347 ? 155.54059 182.36669 144.70978 1.000 90.10762 347 TYR B O 1
ATOM 8887 N N . GLU B 1 348 ? 156.35827 183.19805 146.63277 1.000 89.64737 348 GLU B N 1
ATOM 8888 C CA . GLU B 1 348 ? 157.33624 184.01963 145.92412 1.000 91.92036 348 GLU B CA 1
ATOM 8889 C C . GLU B 1 348 ? 158.39813 183.16204 145.24057 1.000 92.52229 348 GLU B C 1
ATOM 8890 O O . GLU B 1 348 ? 158.69163 183.35661 144.05575 1.000 90.35225 348 GLU B O 1
ATOM 8896 N N . ARG B 1 349 ? 158.98404 182.20238 145.96113 1.000 92.53606 349 ARG B N 1
ATOM 8897 C CA . ARG B 1 349 ? 159.93467 181.30409 145.31123 1.000 86.23162 349 ARG B CA 1
ATOM 8898 C C . ARG B 1 349 ? 159.23275 180.30187 144.40314 1.000 85.94788 349 ARG B C 1
ATOM 8899 O O . ARG B 1 349 ? 159.71575 180.01627 143.30198 1.000 89.31317 349 ARG B O 1
ATOM 8907 N N . GLY B 1 350 ? 158.09951 179.76132 144.84045 1.000 81.67783 350 GLY B N 1
ATOM 8908 C CA . GLY B 1 350 ? 157.37190 178.79831 144.03881 1.000 76.14981 350 GLY B CA 1
ATOM 8909 C C . GLY B 1 350 ? 157.70266 177.36344 144.38846 1.000 76.35926 350 GLY B C 1
ATOM 8910 O O . GLY B 1 350 ? 157.70005 176.49046 143.51694 1.000 76.77584 350 GLY B O 1
ATOM 8911 N N . GLU B 1 351 ? 157.98354 177.10560 145.66300 1.000 76.86356 351 GLU B N 1
ATOM 8912 C CA . GLU B 1 351 ? 158.37479 175.77499 146.10442 1.000 70.65941 351 GLU B CA 1
ATOM 8913 C C . GLU B 1 351 ? 157.85430 175.54799 147.51473 1.000 65.84949 351 GLU B C 1
ATOM 8914 O O . GLU B 1 351 ? 157.45166 176.48579 148.20562 1.000 70.82213 351 GLU B O 1
ATOM 8920 N N . PHE B 1 352 ? 157.85983 174.28293 147.92675 1.000 62.54802 352 PHE B N 1
ATOM 8921 C CA . PHE B 1 352 ? 157.45515 173.93468 149.28095 1.000 63.49479 352 PHE B CA 1
ATOM 8922 C C . PHE B 1 352 ? 158.45733 174.47506 150.29343 1.000 68.84853 352 PHE B C 1
ATOM 8923 O O . PHE B 1 352 ? 159.62410 174.71995 149.97836 1.000 73.61358 352 PHE B O 1
ATOM 8931 N N . LYS B 1 353 ? 157.99052 174.66329 151.52342 1.000 67.22596 353 LYS B N 1
ATOM 8932 C CA . LYS B 1 353 ? 158.86595 175.10662 152.59495 1.000 69.82478 353 LYS B CA 1
ATOM 8933 C C . LYS B 1 353 ? 159.75944 173.95474 153.05686 1.000 74.82512 353 LYS B C 1
ATOM 8934 O O . LYS B 1 353 ? 159.68906 172.83030 152.55532 1.000 74.68474 353 LYS B O 1
ATOM 8940 N N . TRP B 1 354 ? 160.61079 174.24565 154.04290 1.000 78.80551 354 TRP B N 1
ATOM 8941 C CA . TRP B 1 354 ? 161.60411 173.27945 154.49915 1.000 77.85291 354 TRP B CA 1
ATOM 8942 C C . TRP B 1 354 ? 160.99130 172.09452 155.23867 1.000 77.83222 354 TRP B C 1
ATOM 8943 O O . TRP B 1 354 ? 161.67477 171.08278 155.42600 1.000 82.23070 354 TRP B O 1
ATOM 8954 N N . TRP B 1 355 ? 159.72717 172.18937 155.65987 1.000 75.02795 355 TRP B N 1
ATOM 8955 C CA . TRP B 1 355 ? 159.12169 171.10551 156.42926 1.000 65.33998 355 TRP B CA 1
ATOM 8956 C C . TRP B 1 355 ? 159.09100 169.79815 155.64662 1.000 70.29003 355 TRP B C 1
ATOM 8957 O O . TRP B 1 355 ? 159.23816 168.72264 156.23623 1.000 73.99842 355 TRP B O 1
ATOM 8968 N N . ILE B 1 356 ? 158.90696 169.86602 154.32614 1.000 73.35908 356 ILE B N 1
ATOM 8969 C CA . ILE B 1 356 ? 158.74344 168.64898 153.53592 1.000 68.61634 356 ILE B CA 1
ATOM 8970 C C . ILE B 1 356 ? 160.04196 167.84826 153.48798 1.000 70.96447 356 ILE B C 1
ATOM 8971 O O . ILE B 1 356 ? 160.02023 166.61220 153.49015 1.000 72.08438 356 ILE B O 1
ATOM 8976 N N . ASN B 1 357 ? 161.19051 168.52891 153.44467 1.000 71.49033 357 ASN B N 1
ATOM 8977 C CA . ASN B 1 357 ? 162.46202 167.81639 153.36962 1.000 71.66848 357 ASN B CA 1
ATOM 8978 C C . ASN B 1 357 ? 162.76657 167.07645 154.66411 1.000 78.02499 357 ASN B C 1
ATOM 8979 O O . ASN B 1 357 ? 163.42733 166.03209 154.64271 1.000 83.08561 357 ASN B O 1
ATOM 8984 N N . ASP B 1 358 ? 162.30016 167.60147 155.79614 1.000 76.45543 358 ASP B N 1
ATOM 8985 C CA . ASP B 1 358 ? 162.42090 166.89121 157.06188 1.000 79.12123 358 ASP B CA 1
ATOM 8986 C C . ASP B 1 358 ? 161.55566 165.63475 157.06968 1.000 78.80590 358 ASP B C 1
ATOM 8987 O O . ASP B 1 358 ? 161.96965 164.60273 157.60807 1.000 83.74013 358 ASP B O 1
ATOM 8992 N N . PHE B 1 359 ? 160.37301 165.69512 156.45258 1.000 74.78551 359 PHE B N 1
ATOM 8993 C CA . PHE B 1 359 ? 159.44638 164.56763 156.49124 1.000 69.77363 359 PHE B CA 1
ATOM 8994 C C . PHE B 1 359 ? 159.98502 163.36316 155.72493 1.000 70.98096 359 PHE B C 1
ATOM 8995 O O . PHE B 1 359 ? 159.87526 162.22582 156.19551 1.000 74.55727 359 PHE B O 1
ATOM 9003 N N . LEU B 1 360 ? 160.56695 163.58491 154.54705 1.000 74.73414 360 LEU B N 1
ATOM 9004 C CA . LEU B 1 360 ? 161.09496 162.50878 153.70525 1.000 78.79343 360 LEU B CA 1
ATOM 9005 C C . LEU B 1 360 ? 162.54359 162.80320 153.33186 1.000 93.86442 360 LEU B C 1
ATOM 9006 O O . LEU B 1 360 ? 162.85025 163.15821 152.18664 1.000 97.06432 360 LEU B O 1
ATOM 9011 N N . PRO B 1 361 ? 163.47373 162.63564 154.27650 1.000 99.32468 361 PRO B N 1
ATOM 9012 C CA . PRO B 1 361 ? 164.87525 162.96611 153.96815 1.000 104.76807 361 PRO B CA 1
ATOM 9013 C C . PRO B 1 361 ? 165.57242 161.92432 153.10900 1.000 112.64452 361 PRO B C 1
ATOM 9014 O O . PRO B 1 361 ? 166.51201 162.26589 152.37988 1.000 113.38513 361 PRO B O 1
ATOM 9018 N N . GLU B 1 362 ? 165.15098 160.66280 153.17535 1.000 108.24761 362 GLU B N 1
ATOM 9019 C CA . GLU B 1 362 ? 165.82017 159.61390 152.41688 1.000 103.80637 362 GLU B CA 1
ATOM 9020 C C . GLU B 1 362 ? 165.21182 159.48472 151.02715 1.000 98.30485 362 GLU B C 1
ATOM 9021 O O . GLU B 1 362 ? 163.98949 159.44970 150.86632 1.000 94.99485 362 GLU B O 1
ATOM 9027 N N . ASN B 1 363 ? 166.07948 159.40382 150.01962 1.000 94.90554 363 ASN B N 1
ATOM 9028 C CA . ASN B 1 363 ? 165.69204 159.54689 148.62203 1.000 94.83777 363 ASN B CA 1
ATOM 9029 C C . ASN B 1 363 ? 165.72159 158.23532 147.85299 1.000 94.08242 363 ASN B C 1
ATOM 9030 O O . ASN B 1 363 ? 164.86563 158.00522 146.99383 1.000 91.74125 363 ASN B O 1
ATOM 9035 N N . SER B 1 364 ? 166.69798 157.36859 148.12602 1.000 100.29882 364 SER B N 1
ATOM 9036 C CA . SER B 1 364 ? 166.80017 156.12035 147.37692 1.000 101.03902 364 SER B CA 1
ATOM 9037 C C . SER B 1 364 ? 165.60597 155.21271 147.64043 1.000 99.82458 364 SER B C 1
ATOM 9038 O O . SER B 1 364 ? 164.99685 154.68587 146.70225 1.000 95.80527 364 SER B O 1
ATOM 9041 N N . SER B 1 365 ? 165.25958 155.01633 148.90657 1.000 100.27638 365 SER B N 1
ATOM 9042 C CA . SER B 1 365 ? 164.18814 154.09895 149.29030 1.000 91.84383 365 SER B CA 1
ATOM 9043 C C . SER B 1 365 ? 162.88801 154.85127 149.57356 1.000 86.73945 365 SER B C 1
ATOM 9044 O O . SER B 1 365 ? 162.39101 154.89120 150.69873 1.000 82.05151 365 SER B O 1
ATOM 9047 N N . ARG B 1 366 ? 162.33400 155.45396 148.52713 1.000 86.56857 366 ARG B N 1
ATOM 9048 C CA . ARG B 1 366 ? 161.00268 156.03632 148.58451 1.000 73.94119 366 ARG B CA 1
ATOM 9049 C C . ARG B 1 366 ? 159.97512 155.00368 148.13932 1.000 72.91676 366 ARG B C 1
ATOM 9050 O O . ARG B 1 366 ? 160.27894 154.09694 147.36012 1.000 75.97658 366 ARG B O 1
ATOM 9058 N N . ILE B 1 367 ? 158.74837 155.15706 148.64448 1.000 72.61425 367 ILE B N 1
ATOM 9059 C CA . ILE B 1 367 ? 157.73058 154.11812 148.49226 1.000 66.00085 367 ILE B CA 1
ATOM 9060 C C . ILE B 1 367 ? 157.44008 153.85411 147.01892 1.000 66.12089 367 ILE B C 1
ATOM 9061 O O . ILE B 1 367 ? 157.27175 152.70198 146.60190 1.000 67.91775 367 ILE B O 1
ATOM 9066 N N . GLY B 1 368 ? 157.40322 154.90496 146.20564 1.000 65.77565 368 GLY B N 1
ATOM 9067 C CA . GLY B 1 368 ? 157.01610 154.77587 144.81659 1.000 67.76014 368 GLY B CA 1
ATOM 9068 C C . GLY B 1 368 ? 158.06170 154.22993 143.87259 1.000 72.32183 368 GLY B C 1
ATOM 9069 O O . GLY B 1 368 ? 157.76577 154.03339 142.69144 1.000 74.19196 368 GLY B O 1
ATOM 9070 N N . ARG B 1 369 ? 159.27693 153.97383 144.34571 1.000 70.79303 369 ARG B N 1
ATOM 9071 C CA . ARG B 1 369 ? 160.35498 153.43594 143.52028 1.000 69.26376 369 ARG B CA 1
ATOM 9072 C C . ARG B 1 369 ? 160.95492 152.19806 144.17569 1.000 68.53316 369 ARG B C 1
ATOM 9073 O O . ARG B 1 369 ? 162.17271 152.04910 144.29114 1.000 72.94638 369 ARG B O 1
ATOM 9081 N N . ASN B 1 370 ? 160.08856 151.28899 144.61900 1.000 71.35151 370 ASN B N 1
ATOM 9082 C CA . ASN B 1 370 ? 160.54211 150.08807 145.30813 1.000 71.57012 370 ASN B CA 1
ATOM 9083 C C . ASN B 1 370 ? 161.35308 149.19809 144.37324 1.000 74.17271 370 ASN B C 1
ATOM 9084 O O . ASN B 1 370 ? 160.97993 148.97078 143.21983 1.000 79.46514 370 ASN B O 1
ATOM 9089 N N . ARG B 1 371 ? 162.47500 148.69124 144.88749 1.000 73.06553 371 ARG B N 1
ATOM 9090 C CA . ARG B 1 371 ? 163.38932 147.90293 144.06685 1.000 71.42075 371 ARG B CA 1
ATOM 9091 C C . ARG B 1 371 ? 162.84212 146.50635 143.79774 1.000 71.36562 371 ARG B C 1
ATOM 9092 O O . ARG B 1 371 ? 163.02549 145.96303 142.70268 1.000 74.92466 371 ARG B O 1
ATOM 9100 N N . PHE B 1 372 ? 162.17421 145.90683 144.78504 1.000 64.87626 372 PHE B N 1
ATOM 9101 C CA . PHE B 1 372 ? 161.67454 144.54527 144.62208 1.000 57.80546 372 PHE B CA 1
ATOM 9102 C C . PHE B 1 372 ? 160.47850 144.49626 143.68078 1.000 61.75360 372 PHE B C 1
ATOM 9103 O O . PHE B 1 372 ? 160.36571 143.57966 142.85963 1.000 68.57331 372 PHE B O 1
ATOM 9111 N N . VAL B 1 373 ? 159.57118 145.46628 143.78964 1.000 67.40899 373 VAL B N 1
ATOM 9112 C CA . VAL B 1 373 ? 158.38160 145.46478 142.94569 1.000 66.60993 373 VAL B CA 1
ATOM 9113 C C . VAL B 1 373 ? 158.74915 145.77303 141.50148 1.000 66.09914 373 VAL B C 1
ATOM 9114 O O . VAL B 1 373 ? 158.22098 145.16104 140.56588 1.000 66.45619 373 VAL B O 1
ATOM 9118 N N . ASP B 1 374 ? 159.66457 146.71269 141.29718 1.000 70.46241 374 ASP B N 1
ATOM 9119 C CA . ASP B 1 374 ? 159.97034 147.18659 139.95575 1.000 75.22577 374 ASP B CA 1
ATOM 9120 C C . ASP B 1 374 ? 160.75661 146.14054 139.17509 1.000 73.77086 374 ASP B C 1
ATOM 9121 O O . ASP B 1 374 ? 161.70364 145.54285 139.69286 1.000 77.38736 374 ASP B O 1
ATOM 9126 N N . ALA B 1 375 ? 160.36248 145.92506 137.92285 1.000 72.21485 375 ALA B N 1
ATOM 9127 C CA . ALA B 1 375 ? 161.09925 145.04076 137.03603 1.000 69.01171 375 ALA B CA 1
ATOM 9128 C C . ALA B 1 375 ? 162.32288 145.77130 136.48415 1.000 83.14009 375 ALA B C 1
ATOM 9129 O O . ALA B 1 375 ? 162.72143 146.83002 136.97562 1.000 88.64575 375 ALA B O 1
ATOM 9131 N N . ASN B 1 376 ? 162.96260 145.16287 135.48205 1.000 76.44347 376 ASN B N 1
ATOM 9132 C CA . ASN B 1 376 ? 164.17858 145.69076 134.86396 1.000 75.93503 376 ASN B CA 1
ATOM 9133 C C . ASN B 1 376 ? 165.34201 145.64008 135.84625 1.000 77.63765 376 ASN B C 1
ATOM 9134 O O . ASN B 1 376 ? 166.48068 145.96013 135.49237 1.000 89.23703 376 ASN B O 1
ATOM 9139 N N . LEU B 1 377 ? 165.05856 145.23062 137.08068 1.000 72.04217 377 LEU B N 1
ATOM 9140 C CA . LEU B 1 377 ? 166.06491 145.00358 138.10068 1.000 75.24747 377 LEU B CA 1
ATOM 9141 C C . LEU B 1 377 ? 166.09314 143.56159 138.57625 1.000 74.83201 377 LEU B C 1
ATOM 9142 O O . LEU B 1 377 ? 167.04218 143.17369 139.26660 1.000 83.07423 377 LEU B O 1
ATOM 9147 N N . ASN B 1 378 ? 165.08304 142.76253 138.23031 1.000 71.63547 378 ASN B N 1
ATOM 9148 C CA . ASN B 1 378 ? 165.01579 141.36650 138.62534 1.000 72.90497 378 ASN B CA 1
ATOM 9149 C C . ASN B 1 378 ? 164.82902 140.41089 137.45852 1.000 71.62136 378 ASN B C 1
ATOM 9150 O O . ASN B 1 378 ? 165.04072 139.20723 137.63752 1.000 75.54021 378 ASN B O 1
ATOM 9155 N N . PHE B 1 379 ? 164.44512 140.89679 136.28138 1.000 70.35047 379 PHE B N 1
ATOM 9156 C CA . PHE B 1 379 ? 164.21930 140.01594 135.14494 1.000 71.14079 379 PHE B CA 1
ATOM 9157 C C . PHE B 1 379 ? 165.53338 139.40589 134.67318 1.000 72.16430 379 PHE B C 1
ATOM 9158 O O . PHE B 1 379 ? 166.53013 140.11073 134.48971 1.000 73.77762 379 PHE B O 1
ATOM 9166 N N . LYS B 1 380 ? 165.52836 138.08980 134.47587 1.000 75.03224 380 LYS B N 1
ATOM 9167 C CA . LYS B 1 380 ? 166.68446 137.35791 133.98443 1.000 70.00860 380 LYS B CA 1
ATOM 9168 C C . LYS B 1 380 ? 166.22721 136.37956 132.91491 1.000 73.29056 380 LYS B C 1
ATOM 9169 O O . LYS B 1 380 ? 165.05845 135.98964 132.86989 1.000 77.53368 380 LYS B O 1
ATOM 9175 N N . GLU B 1 381 ? 167.15735 135.99076 132.05003 1.000 79.14710 381 GLU B N 1
ATOM 9176 C CA . GLU B 1 381 ? 166.84805 135.00913 131.02338 1.000 79.32100 381 GLU B CA 1
ATOM 9177 C C . GLU B 1 381 ? 166.62012 133.63680 131.64576 1.000 82.09613 381 GLU B C 1
ATOM 9178 O O . GLU B 1 381 ? 167.08012 133.34516 132.75267 1.000 82.90263 381 GLU B O 1
ATOM 9184 N N . LEU B 1 382 ? 165.89354 132.79195 130.92158 1.000 83.10216 382 LEU B N 1
ATOM 9185 C CA . LEU B 1 382 ? 165.62250 131.42556 131.34613 1.000 75.73865 382 LEU B CA 1
ATOM 9186 C C . LEU B 1 382 ? 166.48894 130.46899 130.53850 1.000 75.82461 382 LEU B C 1
ATOM 9187 O O . LEU B 1 382 ? 166.53296 130.55276 129.30699 1.000 76.58954 382 LEU B O 1
ATOM 9192 N N . LYS B 1 383 ? 167.17900 129.56929 131.23448 1.000 76.78163 383 LYS B N 1
ATOM 9193 C CA . LYS B 1 383 ? 168.06492 128.60517 130.59681 1.000 75.86144 383 LYS B CA 1
ATOM 9194 C C . LYS B 1 383 ? 167.30509 127.31528 130.31860 1.000 79.52890 383 LYS B C 1
ATOM 9195 O O . LYS B 1 383 ? 166.73505 126.71292 131.23374 1.000 78.21889 383 LYS B O 1
ATOM 9201 N N . LEU B 1 384 ? 167.30781 126.89227 129.05819 1.000 81.20062 384 LEU B N 1
ATOM 9202 C CA . LEU B 1 384 ? 166.54477 125.72136 128.65243 1.000 76.49185 384 LEU B CA 1
ATOM 9203 C C . LEU B 1 384 ? 167.43351 124.48805 128.57102 1.000 81.62811 384 LEU B C 1
ATOM 9204 O O . LEU B 1 384 ? 168.53681 124.55198 128.01831 1.000 84.64301 384 LEU B O 1
ATOM 9209 N N . PRO B 1 385 ? 166.97184 123.36542 129.10492 1.000 80.95150 385 PRO B N 1
ATOM 9210 C CA . PRO B 1 385 ? 167.72321 122.11157 129.00705 1.000 79.42595 385 PRO B CA 1
ATOM 9211 C C . PRO B 1 385 ? 167.64010 121.54797 127.59246 1.000 80.37126 385 PRO B C 1
ATOM 9212 O O . PRO B 1 385 ? 166.86525 122.00601 126.75765 1.000 88.34016 385 PRO B O 1
ATOM 9216 N N . GLU B 1 386 ? 168.46315 120.53620 127.33547 1.000 79.71201 386 GLU B N 1
ATOM 9217 C CA . GLU B 1 386 ? 168.50202 119.91903 126.01836 1.000 89.59879 386 GLU B CA 1
ATOM 9218 C C . GLU B 1 386 ? 167.20423 119.17096 125.72942 1.000 96.06856 386 GLU B C 1
ATOM 9219 O O . GLU B 1 386 ? 166.51277 118.70112 126.63632 1.000 99.48038 386 GLU B O 1
ATOM 9225 N N . ILE B 1 387 ? 166.87938 119.06444 124.44607 1.000 97.09661 387 ILE B N 1
ATOM 9226 C CA . ILE B 1 387 ? 165.63588 118.44734 124.00028 1.000 96.38640 387 ILE B CA 1
ATOM 9227 C C . ILE B 1 387 ? 165.90767 117.00202 123.60464 1.000 100.37275 387 ILE B C 1
ATOM 9228 O O . ILE B 1 387 ? 166.78883 116.72658 122.78086 1.000 101.34219 387 ILE B O 1
ATOM 9233 N N . THR B 1 388 ? 165.14623 116.07900 124.18679 1.000 99.32869 388 THR B N 1
ATOM 9234 C CA . THR B 1 388 ? 165.27478 114.65480 123.91556 1.000 101.30023 388 THR B CA 1
ATOM 9235 C C . THR B 1 388 ? 163.98252 114.11962 123.31317 1.000 100.16654 388 THR B C 1
ATOM 9236 O O . THR B 1 388 ? 162.89231 114.60929 123.62272 1.000 96.48959 388 THR B O 1
ATOM 9240 N N . GLU B 1 389 ? 164.11132 113.11136 122.45392 1.000 102.58832 389 GLU B N 1
ATOM 9241 C CA . GLU B 1 389 ? 162.96018 112.53409 121.77803 1.000 95.59449 389 GLU B CA 1
ATOM 9242 C C . GLU B 1 389 ? 162.16086 111.65270 122.73736 1.000 98.87326 389 GLU B C 1
ATOM 9243 O O . GLU B 1 389 ? 162.48842 111.50158 123.91788 1.000 106.24943 389 GLU B O 1
ATOM 9249 N N . GLY B 1 390 ? 161.09201 111.05980 122.21199 1.000 95.00976 390 GLY B N 1
ATOM 9250 C CA . GLY B 1 390 ? 160.25099 110.14840 122.96481 1.000 94.84876 390 GLY B CA 1
ATOM 9251 C C . GLY B 1 390 ? 160.44090 108.72379 122.48113 1.000 95.68853 390 GLY B C 1
ATOM 9252 O O . GLY B 1 390 ? 160.68932 108.48449 121.29769 1.000 93.79945 390 GLY B O 1
ATOM 9253 N N . PHE B 1 391 ? 160.32196 107.77542 123.40568 1.000 98.12300 391 PHE B N 1
ATOM 9254 C CA . PHE B 1 391 ? 160.55399 106.36751 123.12383 1.000 97.14351 391 PHE B CA 1
ATOM 9255 C C . PHE B 1 391 ? 159.29559 105.56041 123.41677 1.000 99.82991 391 PHE B C 1
ATOM 9256 O O . PHE B 1 391 ? 158.54465 105.86183 124.34923 1.000 102.25255 391 PHE B O 1
ATOM 9264 N N . GLY B 1 392 ? 159.07666 104.53279 122.61115 1.000 96.86340 392 GLY B N 1
ATOM 9265 C CA . GLY B 1 392 ? 157.88187 103.72001 122.66977 1.000 93.41590 392 GLY B CA 1
ATOM 9266 C C . GLY B 1 392 ? 157.12915 103.73209 121.34778 1.000 93.58943 392 GLY B C 1
ATOM 9267 O O . GLY B 1 392 ? 157.45823 104.46521 120.41162 1.000 98.73842 392 GLY B O 1
ATOM 9268 N N . GLU B 1 393 ? 156.09892 102.88799 121.27401 1.000 88.96730 393 GLU B N 1
ATOM 9269 C CA . GLU B 1 393 ? 155.27699 102.85139 120.06909 1.000 87.35086 393 GLU B CA 1
ATOM 9270 C C . GLU B 1 393 ? 154.11673 103.83428 120.14122 1.000 89.83042 393 GLU B C 1
ATOM 9271 O O . GLU B 1 393 ? 153.65593 104.31848 119.10225 1.000 89.29209 393 GLU B O 1
ATOM 9277 N N . LYS B 1 394 ? 153.64289 104.14375 121.34362 1.000 91.28649 394 LYS B N 1
ATOM 9278 C CA . LYS B 1 394 ? 152.55390 105.08707 121.54597 1.000 82.97336 394 LYS B CA 1
ATOM 9279 C C . LYS B 1 394 ? 153.10018 106.39574 122.10004 1.000 81.29600 394 LYS B C 1
ATOM 9280 O O . LYS B 1 394 ? 153.91902 106.39742 123.02372 1.000 85.02325 394 LYS B O 1
ATOM 9286 N N . SER B 1 395 ? 152.63702 107.50715 121.53689 1.000 74.86070 395 SER B N 1
ATOM 9287 C CA . SER B 1 395 ? 153.08615 108.83485 121.93188 1.000 73.01737 395 SER B CA 1
ATOM 9288 C C . SER B 1 395 ? 152.19142 109.37834 123.03750 1.000 70.00158 395 SER B C 1
ATOM 9289 O O . SER B 1 395 ? 150.96987 109.45179 122.87436 1.000 72.78404 395 SER B O 1
ATOM 9292 N N . LEU B 1 396 ? 152.80197 109.75558 124.15737 1.000 70.42223 396 LEU B N 1
ATOM 9293 C CA . LEU B 1 396 ? 152.09995 110.35092 125.29283 1.000 73.61195 396 LEU B CA 1
ATOM 9294 C C . LEU B 1 396 ? 152.56709 111.79823 125.41510 1.000 72.39556 396 LEU B C 1
ATOM 9295 O O . LEU B 1 396 ? 153.66060 112.06381 125.92283 1.000 73.21651 396 LEU B O 1
ATOM 9300 N N . ALA B 1 397 ? 151.73484 112.73042 124.94362 1.000 74.10474 397 ALA B N 1
ATOM 9301 C CA . ALA B 1 397 ? 152.14434 114.12990 124.86949 1.000 67.59061 397 ALA B CA 1
ATOM 9302 C C . ALA B 1 397 ? 152.36647 114.73240 126.25172 1.000 67.80651 397 ALA B C 1
ATOM 9303 O O . ALA B 1 397 ? 153.35495 115.44005 126.47303 1.000 69.06976 397 ALA B O 1
ATOM 9305 N N . MET B 1 398 ? 151.45828 114.46949 127.19401 1.000 66.61736 398 MET B N 1
ATOM 9306 C CA . MET B 1 398 ? 151.54878 115.11379 128.50114 1.000 68.44722 398 MET B CA 1
ATOM 9307 C C . MET B 1 398 ? 152.74507 114.60415 129.29326 1.000 74.64757 398 MET B C 1
ATOM 9308 O O . MET B 1 398 ? 153.34463 115.35257 130.07342 1.000 77.37641 398 MET B O 1
ATOM 9313 N N . ASN B 1 399 ? 153.09827 113.32844 129.12143 1.000 71.98764 399 ASN B N 1
ATOM 9314 C CA . ASN B 1 399 ? 154.25902 112.78639 129.82108 1.000 66.28179 399 ASN B CA 1
ATOM 9315 C C . ASN B 1 399 ? 155.55084 113.42081 129.32119 1.000 66.97978 399 ASN B C 1
ATOM 9316 O O . ASN B 1 399 ? 156.46286 113.69409 130.10955 1.000 71.81753 399 ASN B O 1
ATOM 9321 N N . ALA B 1 400 ? 155.65063 113.65374 128.01078 1.000 65.12450 400 ALA B N 1
ATOM 9322 C CA . ALA B 1 400 ? 156.84708 114.27963 127.45768 1.000 61.72169 400 ALA B CA 1
ATOM 9323 C C . ALA B 1 400 ? 157.00551 115.71181 127.95313 1.000 63.32085 400 ALA B C 1
ATOM 9324 O O . ALA B 1 400 ? 158.11801 116.14710 128.27089 1.000 64.61349 400 ALA B O 1
ATOM 9326 N N . VAL B 1 401 ? 155.90509 116.46334 128.01660 1.000 66.22507 401 VAL B N 1
ATOM 9327 C CA . VAL B 1 401 ? 155.96936 117.83576 128.50899 1.000 63.11093 401 VAL B CA 1
ATOM 9328 C C . VAL B 1 401 ? 156.31463 117.85520 129.99298 1.000 62.43674 401 VAL B C 1
ATOM 9329 O O . VAL B 1 401 ? 157.10000 118.69327 130.45062 1.000 66.70969 401 VAL B O 1
ATOM 9333 N N . GLY B 1 402 ? 155.74373 116.93017 130.76513 1.000 59.72178 402 GLY B N 1
ATOM 9334 C CA . GLY B 1 402 ? 156.03408 116.88619 132.18903 1.000 65.75055 402 GLY B CA 1
ATOM 9335 C C . GLY B 1 402 ? 157.48877 116.57812 132.48809 1.000 69.16852 402 GLY B C 1
ATOM 9336 O O . GLY B 1 402 ? 158.05050 117.07965 133.46471 1.000 69.42832 402 GLY B O 1
ATOM 9337 N N . SER B 1 403 ? 158.11637 115.73936 131.66044 1.000 68.03624 403 SER B N 1
ATOM 9338 C CA . SER B 1 403 ? 159.52392 115.41668 131.87161 1.000 62.68609 403 SER B CA 1
ATOM 9339 C C . SER B 1 403 ? 160.41909 116.60775 131.55334 1.000 64.86267 403 SER B C 1
ATOM 9340 O O . SER B 1 403 ? 161.39301 116.86614 132.26920 1.000 66.07943 403 SER B O 1
ATOM 9343 N N . LEU B 1 404 ? 160.10973 117.34112 130.48145 1.000 66.16015 404 LEU B N 1
ATOM 9344 C CA . LEU B 1 404 ? 160.89515 118.52303 130.14035 1.000 62.67836 404 LEU B CA 1
ATOM 9345 C C . LEU B 1 404 ? 160.79065 119.58654 131.22496 1.000 62.76490 404 LEU B C 1
ATOM 9346 O O . LEU B 1 404 ? 161.78600 120.23278 131.56932 1.000 65.55674 404 LEU B O 1
ATOM 9351 N N . LEU B 1 405 ? 159.58976 119.78620 131.77069 1.000 62.05747 405 LEU B N 1
ATOM 9352 C CA . LEU B 1 405 ? 159.40376 120.79518 132.80629 1.000 58.33200 405 LEU B CA 1
ATOM 9353 C C . LEU B 1 405 ? 160.13363 120.42561 134.08950 1.000 65.68693 405 LEU B C 1
ATOM 9354 O O . LEU B 1 405 ? 160.42535 121.30140 134.91087 1.000 70.50063 405 LEU B O 1
ATOM 9359 N N . GLU B 1 406 ? 160.41981 119.13852 134.29015 1.000 67.88944 406 GLU B N 1
ATOM 9360 C CA . GLU B 1 406 ? 161.15837 118.72404 135.47779 1.000 67.56041 406 GLU B CA 1
ATOM 9361 C C . GLU B 1 406 ? 162.58963 119.24787 135.45140 1.000 67.59167 406 GLU B C 1
ATOM 9362 O O . GLU B 1 406 ? 163.11511 119.69451 136.47750 1.000 68.84631 406 GLU B O 1
ATOM 9368 N N . LYS B 1 407 ? 163.23687 119.19995 134.28606 1.000 69.19930 407 LYS B N 1
ATOM 9369 C CA . LYS B 1 407 ? 164.60081 119.70564 134.17299 1.000 65.57604 407 LYS B CA 1
ATOM 9370 C C . LYS B 1 407 ? 164.64237 121.22498 134.28703 1.000 66.68310 407 LYS B C 1
ATOM 9371 O O . LYS B 1 407 ? 165.60894 121.78569 134.81540 1.000 70.70364 407 LYS B O 1
ATOM 9377 N N . VAL B 1 408 ? 163.60858 121.90750 133.78789 1.000 66.71480 408 VAL B N 1
ATOM 9378 C CA . VAL B 1 408 ? 163.54641 123.36339 133.89875 1.000 65.61144 408 VAL B CA 1
ATOM 9379 C C . VAL B 1 408 ? 163.52248 123.78293 135.36299 1.000 64.53079 408 VAL B C 1
ATOM 9380 O O . VAL B 1 408 ? 164.13068 124.78857 135.74843 1.000 66.60150 408 VAL B O 1
ATOM 9384 N N . PHE B 1 409 ? 162.82850 123.01206 136.20195 1.000 64.09553 409 PHE B N 1
ATOM 9385 C CA . PHE B 1 409 ? 162.78476 123.30894 137.62923 1.000 64.78339 409 PHE B CA 1
ATOM 9386 C C . PHE B 1 409 ? 164.17438 123.24927 138.24967 1.000 71.45562 409 PHE B C 1
ATOM 9387 O O . PHE B 1 409 ? 164.49242 124.02641 139.15709 1.000 74.23012 409 PHE B O 1
ATOM 9395 N N . GLU B 1 410 ? 165.01234 122.32259 137.78224 1.000 72.80440 410 GLU B N 1
ATOM 9396 C CA . GLU B 1 410 ? 166.34092 122.15429 138.36011 1.000 72.58456 410 GLU B CA 1
ATOM 9397 C C . GLU B 1 410 ? 167.30041 123.25219 137.91547 1.000 74.11063 410 GLU B C 1
ATOM 9398 O O . GLU B 1 410 ? 168.10220 123.74005 138.71891 1.000 78.71832 410 GLU B O 1
ATOM 9404 N N . LYS B 1 411 ? 167.23422 123.65256 136.64549 1.000 71.40247 411 LYS B N 1
ATOM 9405 C CA . LYS B 1 411 ? 168.18414 124.61501 136.10285 1.000 64.10900 411 LYS B CA 1
ATOM 9406 C C . LYS B 1 411 ? 167.89094 126.05117 136.51714 1.000 68.97771 411 LYS B C 1
ATOM 9407 O O . LYS B 1 411 ? 168.79442 126.89124 136.45757 1.000 72.46282 411 LYS B O 1
ATOM 9413 N N . ASN B 1 412 ? 166.65986 126.35599 136.92543 1.000 66.54184 412 ASN B N 1
ATOM 9414 C CA . ASN B 1 412 ? 166.25921 127.70686 137.32136 1.000 66.83418 412 ASN B CA 1
ATOM 9415 C C . ASN B 1 412 ? 165.58613 127.62889 138.68394 1.000 65.53744 412 ASN B C 1
ATOM 9416 O O . ASN B 1 412 ? 164.35389 127.68062 138.78761 1.000 67.51334 412 ASN B O 1
ATOM 9421 N N . PRO B 1 413 ? 166.36805 127.51110 139.75701 1.000 69.98737 413 PRO B N 1
ATOM 9422 C CA . PRO B 1 413 ? 165.79422 127.29238 141.08829 1.000 72.30492 413 PRO B CA 1
ATOM 9423 C C . PRO B 1 413 ? 165.28528 128.54536 141.78351 1.000 72.56934 413 PRO B C 1
ATOM 9424 O O . PRO B 1 413 ? 165.01626 128.48910 142.98641 1.000 73.39061 413 PRO B O 1
ATOM 9428 N N . ASP B 1 414 ? 165.14483 129.66977 141.08211 1.000 71.55805 414 ASP B N 1
ATOM 9429 C CA . ASP B 1 414 ? 164.74656 130.90438 141.74582 1.000 68.00240 414 ASP B CA 1
ATOM 9430 C C . ASP B 1 414 ? 163.63819 131.68335 141.05516 1.000 68.49242 414 ASP B C 1
ATOM 9431 O O . ASP B 1 414 ? 163.01040 132.51192 141.71935 1.000 73.13319 414 ASP B O 1
ATOM 9436 N N . ASN B 1 415 ? 163.36840 131.46654 139.76936 1.000 66.59553 415 ASN B N 1
ATOM 9437 C CA . ASN B 1 415 ? 162.40105 132.28829 139.04902 1.000 59.83711 415 ASN B CA 1
ATOM 9438 C C . ASN B 1 415 ? 161.49807 131.43375 138.16732 1.000 61.07261 415 ASN B C 1
ATOM 9439 O O . ASN B 1 415 ? 161.16941 131.81203 137.03883 1.000 65.19421 415 ASN B O 1
ATOM 9444 N N . PHE B 1 416 ? 161.08196 130.27015 138.66438 1.000 63.42308 416 PHE B N 1
ATOM 9445 C CA . PHE B 1 416 ? 160.11062 129.44036 137.96491 1.000 61.83637 416 PHE B CA 1
ATOM 9446 C C . PHE B 1 416 ? 159.13451 128.84368 138.96816 1.000 60.65087 416 PHE B C 1
ATOM 9447 O O . PHE B 1 416 ? 159.51758 128.46395 140.07674 1.000 66.24232 416 PHE B O 1
ATOM 9455 N N . ARG B 1 417 ? 157.86730 128.76170 138.56493 1.000 57.63692 417 ARG B N 1
ATOM 9456 C CA . ARG B 1 417 ? 156.81331 128.25602 139.43516 1.000 60.64271 417 ARG B CA 1
ATOM 9457 C C . ARG B 1 417 ? 155.69077 127.68704 138.57763 1.000 62.78041 417 ARG B C 1
ATOM 9458 O O . ARG B 1 417 ? 155.56376 128.00989 137.39430 1.000 61.22063 417 ARG B O 1
ATOM 9466 N N . PHE B 1 418 ? 154.87370 126.83516 139.19750 1.000 64.12747 418 PHE B N 1
ATOM 9467 C CA . PHE B 1 418 ? 153.82479 126.09126 138.51185 1.000 60.68395 418 PHE B CA 1
ATOM 9468 C C . PHE B 1 418 ? 152.52322 126.20626 139.29382 1.000 61.07791 418 PHE B C 1
ATOM 9469 O O . PHE B 1 418 ? 152.51746 126.07992 140.52152 1.000 61.54351 418 PHE B O 1
ATOM 9477 N N . PHE B 1 419 ? 151.42101 126.44378 138.58086 1.000 63.78878 419 PHE B N 1
ATOM 9478 C CA . PHE B 1 419 ? 150.11501 126.64958 139.19775 1.000 67.06969 419 PHE B CA 1
ATOM 9479 C C . PHE B 1 419 ? 149.07861 125.76046 138.52344 1.000 66.24756 419 PHE B C 1
ATOM 9480 O O . PHE B 1 419 ? 149.01262 125.70520 137.29186 1.000 69.55323 419 PHE B O 1
ATOM 9488 N N . SER B 1 420 ? 148.26195 125.07612 139.33251 1.000 68.37530 420 SER B N 1
ATOM 9489 C CA . SER B 1 420 ? 147.24470 124.15406 138.83337 1.000 72.40097 420 SER B CA 1
ATOM 9490 C C . SER B 1 420 ? 146.13908 123.97041 139.86353 1.000 74.07538 420 SER B C 1
ATOM 9491 O O . SER B 1 420 ? 146.42426 123.96604 141.06862 1.000 72.50952 420 SER B O 1
ATOM 9494 N N . PRO B 1 421 ? 144.87968 123.81622 139.43240 1.000 74.63199 421 PRO B N 1
ATOM 9495 C CA . PRO B 1 421 ? 143.76582 123.60111 140.38186 1.000 73.72673 421 PRO B CA 1
ATOM 9496 C C . PRO B 1 421 ? 143.55201 122.12832 140.72081 1.000 79.22122 421 PRO B C 1
ATOM 9497 O O . PRO B 1 421 ? 142.51889 121.52268 140.40396 1.000 82.55276 421 PRO B O 1
ATOM 9501 N N . ASP B 1 422 ? 144.54794 121.53788 141.38573 1.000 81.12027 422 ASP B N 1
ATOM 9502 C CA . ASP B 1 422 ? 144.50548 120.13818 141.81618 1.000 80.38920 422 ASP B CA 1
ATOM 9503 C C . ASP B 1 422 ? 144.24111 119.20456 140.63539 1.000 77.16828 422 ASP B C 1
ATOM 9504 O O . ASP B 1 422 ? 143.37321 118.33183 140.68079 1.000 81.31675 422 ASP B O 1
ATOM 9509 N N . GLU B 1 423 ? 145.00679 119.39817 139.56202 1.000 75.34063 423 GLU B N 1
ATOM 9510 C CA . GLU B 1 423 ? 144.81074 118.61103 138.35262 1.000 78.54201 423 GLU B CA 1
ATOM 9511 C C . GLU B 1 423 ? 146.11569 118.09320 137.76001 1.000 77.92676 423 GLU B C 1
ATOM 9512 O O . GLU B 1 423 ? 146.10231 117.58841 136.63150 1.000 79.59246 423 GLU B O 1
ATOM 9518 N N . THR B 1 424 ? 147.23941 118.19978 138.47261 1.000 77.55671 424 THR B N 1
ATOM 9519 C CA . THR B 1 424 ? 148.51001 117.76228 137.90214 1.000 77.12316 424 THR B CA 1
ATOM 9520 C C . THR B 1 424 ? 148.57885 116.24138 137.80357 1.000 78.81694 424 THR B C 1
ATOM 9521 O O . THR B 1 424 ? 149.17521 115.70095 136.86516 1.000 78.67226 424 THR B O 1
ATOM 9525 N N . TYR B 1 425 ? 147.97529 115.53281 138.76157 1.000 78.89621 425 TYR B N 1
ATOM 9526 C CA . TYR B 1 425 ? 147.91454 114.07711 138.67758 1.000 77.57276 425 TYR B CA 1
ATOM 9527 C C . TYR B 1 425 ? 146.97955 113.63393 137.56082 1.000 75.72494 425 TYR B C 1
ATOM 9528 O O . TYR B 1 425 ? 147.30657 112.73000 136.78368 1.000 74.04843 425 TYR B O 1
ATOM 9537 N N . SER B 1 426 ? 145.80637 114.26354 137.46741 1.000 76.79173 426 SER B N 1
ATOM 9538 C CA . SER B 1 426 ? 144.83713 113.88399 136.44634 1.000 77.58083 426 SER B CA 1
ATOM 9539 C C . SER B 1 426 ? 145.33060 114.22065 135.04729 1.000 78.03520 426 SER B C 1
ATOM 9540 O O . SER B 1 426 ? 144.95996 113.54559 134.08088 1.000 80.65900 426 SER B O 1
ATOM 9543 N N . ASN B 1 427 ? 146.16182 115.25062 134.91680 1.000 74.78683 427 ASN B N 1
ATOM 9544 C CA . ASN B 1 427 ? 146.67537 115.67927 133.62353 1.000 74.82405 427 ASN B CA 1
ATOM 9545 C C . ASN B 1 427 ? 147.96891 114.97512 133.23557 1.000 80.15388 427 ASN B C 1
ATOM 9546 O O . ASN B 1 427 ? 148.54200 115.30063 132.19057 1.000 80.36269 427 ASN B O 1
ATOM 9551 N N . LYS B 1 428 ? 148.43723 114.02748 134.05155 1.000 79.38969 428 LYS B N 1
ATOM 9552 C CA . LYS B 1 428 ? 149.66259 113.26971 133.78714 1.000 72.71467 428 LYS B CA 1
ATOM 9553 C C . LYS B 1 428 ? 150.87637 114.19387 133.69473 1.000 76.66450 428 LYS B C 1
ATOM 9554 O O . LYS B 1 428 ? 151.70368 114.08916 132.78734 1.000 74.90661 428 LYS B O 1
ATOM 9560 N N . LEU B 1 429 ? 150.97750 115.10995 134.65679 1.000 76.02062 429 LEU B N 1
ATOM 9561 C CA . LEU B 1 429 ? 152.09991 116.03438 134.74606 1.000 74.97809 429 LEU B CA 1
ATOM 9562 C C . LEU B 1 429 ? 152.77164 115.94167 136.10986 1.000 77.40218 429 LEU B C 1
ATOM 9563 O O . LEU B 1 429 ? 153.33539 116.92324 136.59805 1.000 79.48258 429 LEU B O 1
ATOM 9568 N N . ASP B 1 430 ? 152.72102 114.76740 136.73626 1.000 79.48110 430 ASP B N 1
ATOM 9569 C CA . ASP B 1 430 ? 153.29013 114.57880 138.06434 1.000 83.17980 430 ASP B CA 1
ATOM 9570 C C . ASP B 1 430 ? 154.77460 114.24003 138.03539 1.000 83.72337 430 ASP B C 1
ATOM 9571 O O . ASP B 1 430 ? 155.37001 114.05492 139.10185 1.000 81.89094 430 ASP B O 1
ATOM 9576 N N . ALA B 1 431 ? 155.38498 114.15360 136.85136 1.000 82.88186 431 ALA B N 1
ATOM 9577 C CA . ALA B 1 431 ? 156.82632 113.94988 136.77282 1.000 75.83650 431 ALA B CA 1
ATOM 9578 C C . ALA B 1 431 ? 157.60369 115.14262 137.30987 1.000 76.10967 431 ALA B C 1
ATOM 9579 O O . ALA B 1 431 ? 158.79842 115.01321 137.59198 1.000 79.52418 431 ALA B O 1
ATOM 9581 N N . ILE B 1 432 ? 156.95631 116.29709 137.45883 1.000 76.63132 432 ILE B N 1
ATOM 9582 C CA . ILE B 1 432 ? 157.60685 117.49560 137.97408 1.000 76.25153 432 ILE B CA 1
ATOM 9583 C C . ILE B 1 432 ? 157.78374 117.37717 139.48081 1.000 76.81606 432 ILE B C 1
ATOM 9584 O O . ILE B 1 432 ? 158.44091 118.21622 140.10532 1.000 78.74318 432 ILE B O 1
ATOM 9589 N N . PHE B 1 433 ? 157.20157 116.34079 140.07621 1.000 71.90041 433 PHE B N 1
ATOM 9590 C CA . PHE B 1 433 ? 157.25183 116.16003 141.51942 1.000 75.07282 433 PHE B CA 1
ATOM 9591 C C . PHE B 1 433 ? 158.52630 115.47495 141.99110 1.000 79.74911 433 PHE B C 1
ATOM 9592 O O . PHE B 1 433 ? 158.71244 115.31221 143.20144 1.000 81.65573 433 PHE B O 1
ATOM 9600 N N . GLU B 1 434 ? 159.40251 115.06769 141.07392 1.000 78.08120 434 GLU B N 1
ATOM 9601 C CA . GLU B 1 434 ? 160.72422 114.59367 141.45799 1.000 74.89612 434 GLU B CA 1
ATOM 9602 C C . GLU B 1 434 ? 161.65003 115.72460 141.88094 1.000 77.16408 434 GLU B C 1
ATOM 9603 O O . GLU B 1 434 ? 162.67320 115.45843 142.51962 1.000 81.87903 434 GLU B O 1
ATOM 9609 N N . ALA B 1 435 ? 161.31498 116.97308 141.54694 1.000 75.04052 435 ALA B N 1
ATOM 9610 C CA . ALA B 1 435 ? 162.15198 118.11756 141.86990 1.000 70.63803 435 ALA B CA 1
ATOM 9611 C C . ALA B 1 435 ? 161.58511 119.01334 142.96013 1.000 71.90610 435 ALA B C 1
ATOM 9612 O O . ALA B 1 435 ? 162.36277 119.68759 143.64116 1.000 76.04826 435 ALA B O 1
ATOM 9614 N N . THR B 1 436 ? 160.26844 119.03996 143.14828 1.000 65.58243 436 THR B N 1
ATOM 9615 C CA . THR B 1 436 ? 159.66835 119.92684 144.13571 1.000 65.83628 436 THR B CA 1
ATOM 9616 C C . THR B 1 436 ? 158.33940 119.34090 144.58836 1.000 67.65044 436 THR B C 1
ATOM 9617 O O . THR B 1 436 ? 157.84959 118.35438 144.03526 1.000 69.96345 436 THR B O 1
ATOM 9621 N N . SER B 1 437 ? 157.76291 119.96962 145.60657 1.000 66.69962 437 SER B N 1
ATOM 9622 C CA . SER B 1 437 ? 156.51019 119.54917 146.21834 1.000 64.14810 437 SER B CA 1
ATOM 9623 C C . SER B 1 437 ? 155.47032 120.66208 146.08220 1.000 65.80274 437 SER B C 1
ATOM 9624 O O . SER B 1 437 ? 155.67906 121.65916 145.38719 1.000 67.20049 437 SER B O 1
ATOM 9627 N N . ARG B 1 438 ? 154.33768 120.47709 146.75346 1.000 69.57893 438 ARG B N 1
ATOM 9628 C CA . ARG B 1 438 ? 153.25700 121.45312 146.76686 1.000 66.79200 438 ARG B CA 1
ATOM 9629 C C . ARG B 1 438 ? 153.29197 122.22477 148.07883 1.000 60.41005 438 ARG B C 1
ATOM 9630 O O . ARG B 1 438 ? 153.41252 121.62689 149.15259 1.000 63.44353 438 ARG B O 1
ATOM 9638 N N . SER B 1 439 ? 153.19400 123.54911 147.98630 1.000 59.98529 439 SER B N 1
ATOM 9639 C CA . SER B 1 439 ? 153.32157 124.39283 149.16672 1.000 62.68806 439 SER B CA 1
ATOM 9640 C C . SER B 1 439 ? 152.13276 124.20482 150.10139 1.000 62.07345 439 SER B C 1
ATOM 9641 O O . SER B 1 439 ? 150.97549 124.21469 149.67523 1.000 64.41289 439 SER B O 1
ATOM 9644 N N . TRP B 1 440 ? 152.42796 124.03925 151.38912 1.000 63.78784 440 TRP B N 1
ATOM 9645 C CA . TRP B 1 440 ? 151.40228 123.75931 152.38523 1.000 64.92112 440 TRP B CA 1
ATOM 9646 C C . TRP B 1 440 ? 151.94569 124.13192 153.75547 1.000 65.13262 440 TRP B C 1
ATOM 9647 O O . TRP B 1 440 ? 153.00650 123.64405 154.15234 1.000 65.37217 440 TRP B O 1
ATOM 9658 N N . GLN B 1 441 ? 151.22234 124.99059 154.47278 1.000 62.60141 441 GLN B N 1
ATOM 9659 C CA . GLN B 1 441 ? 151.68022 125.51806 155.75199 1.000 64.16613 441 GLN B CA 1
ATOM 9660 C C . GLN B 1 441 ? 150.95206 124.91008 156.94304 1.000 68.94036 441 GLN B C 1
ATOM 9661 O O . GLN B 1 441 ? 151.18021 125.33903 158.07836 1.000 78.43410 441 GLN B O 1
ATOM 9667 N N . ARG B 1 442 ? 150.08847 123.92837 156.71952 1.000 72.58018 442 ARG B N 1
ATOM 9668 C CA . ARG B 1 442 ? 149.32699 123.29685 157.78370 1.000 73.83845 442 ARG B CA 1
ATOM 9669 C C . ARG B 1 442 ? 149.87832 121.89675 158.05362 1.000 76.90029 442 ARG B C 1
ATOM 9670 O O . ARG B 1 442 ? 150.90408 121.49068 157.49676 1.000 73.86795 442 ARG B O 1
ATOM 9678 N N . GLU B 1 443 ? 149.19187 121.15771 158.92153 1.000 79.53348 443 GLU B N 1
ATOM 9679 C CA . GLU B 1 443 ? 149.65502 119.83566 159.32127 1.000 75.97407 443 GLU B CA 1
ATOM 9680 C C . GLU B 1 443 ? 149.64650 118.87264 158.13830 1.000 74.31408 443 GLU B C 1
ATOM 9681 O O . GLU B 1 443 ? 148.80002 118.95516 157.24518 1.000 78.96141 443 GLU B O 1
ATOM 9687 N N . ILE B 1 444 ? 150.60798 117.95127 158.13920 1.000 71.94852 444 ILE B N 1
ATOM 9688 C CA . ILE B 1 444 ? 150.75837 116.94774 157.09170 1.000 72.64806 444 ILE B CA 1
ATOM 9689 C C . ILE B 1 444 ? 150.61555 115.56930 157.72179 1.000 75.66126 444 ILE B C 1
ATOM 9690 O O . ILE B 1 444 ? 151.25327 115.27844 158.74003 1.000 78.66175 444 ILE B O 1
ATOM 9695 N N . LYS B 1 445 ? 149.75716 114.70770 157.10597 1.000 78.92194 445 LYS B N 1
ATOM 9696 C CA . LYS B 1 445 ? 149.46759 113.35865 157.57000 1.000 75.54165 445 LYS B CA 1
ATOM 9697 C C . LYS B 1 445 ? 150.48288 112.36143 157.01752 1.000 74.38953 445 LYS B C 1
ATOM 9698 O O . LYS B 1 445 ? 151.05937 112.58144 155.94789 1.000 76.41608 445 LYS B O 1
ATOM 9704 N N . PRO B 1 446 ? 150.71935 111.25881 157.73610 1.000 78.45437 446 PRO B N 1
ATOM 9705 C CA . PRO B 1 446 ? 151.70711 110.27459 157.26225 1.000 76.36368 446 PRO B CA 1
ATOM 9706 C C . PRO B 1 446 ? 151.38877 109.68465 155.89987 1.000 74.22729 446 PRO B C 1
ATOM 9707 O O . PRO B 1 446 ? 152.31596 109.39126 155.13541 1.000 69.60922 446 PRO B O 1
ATOM 9711 N N . TRP B 1 447 ? 150.11377 109.50174 155.56707 1.000 76.99453 447 TRP B N 1
ATOM 9712 C CA . TRP B 1 447 ? 149.73132 108.89883 154.29764 1.000 72.46706 447 TRP B CA 1
ATOM 9713 C C . TRP B 1 447 ? 149.63619 109.90763 153.16086 1.000 75.16269 447 TRP B C 1
ATOM 9714 O O . TRP B 1 447 ? 149.38341 109.50830 152.02017 1.000 70.95064 447 TRP B O 1
ATOM 9725 N N . GLU B 1 448 ? 149.82980 111.19329 153.43831 1.000 75.17531 448 GLU B N 1
ATOM 9726 C CA . GLU B 1 448 ? 149.84631 112.21453 152.40234 1.000 69.70244 448 GLU B CA 1
ATOM 9727 C C . GLU B 1 448 ? 151.26447 112.41444 151.88483 1.000 76.33368 448 GLU B C 1
ATOM 9728 O O . GLU B 1 448 ? 152.23944 112.32018 152.63475 1.000 83.10288 448 GLU B O 1
ATOM 9734 N N . LYS B 1 449 ? 151.37102 112.69831 150.59000 1.000 72.77017 449 LYS B N 1
ATOM 9735 C CA . LYS B 1 449 ? 152.65830 112.82646 149.92659 1.000 77.97369 449 LYS B CA 1
ATOM 9736 C C . LYS B 1 449 ? 152.68533 114.08071 149.06411 1.000 75.64895 449 LYS B C 1
ATOM 9737 O O . LYS B 1 449 ? 151.64069 114.61377 148.68172 1.000 76.64407 449 LYS B O 1
ATOM 9743 N N . ASP B 1 450 ? 153.90310 114.55064 148.77842 1.000 73.49726 450 ASP B N 1
ATOM 9744 C CA . ASP B 1 450 ? 154.14763 115.72086 147.93003 1.000 69.35516 450 ASP B CA 1
ATOM 9745 C C . ASP B 1 450 ? 153.59955 117.00397 148.55394 1.000 68.96884 450 ASP B C 1
ATOM 9746 O O . ASP B 1 450 ? 152.97002 117.81735 147.87850 1.000 73.11747 450 ASP B O 1
ATOM 9751 N N . LEU B 1 451 ? 153.84563 117.18971 149.84786 1.000 69.42850 451 LEU B N 1
ATOM 9752 C CA . LEU B 1 451 ? 153.51103 118.42373 150.54530 1.000 64.14826 451 LEU B CA 1
ATOM 9753 C C . LEU B 1 451 ? 154.74548 118.92297 151.27924 1.000 67.23996 451 LEU B C 1
ATOM 9754 O O . LEU B 1 451 ? 155.40041 118.15282 151.98816 1.000 73.05301 451 LEU B O 1
ATOM 9759 N N . ALA B 1 452 ? 155.06155 120.20554 151.11023 1.000 63.69013 452 ALA B N 1
ATOM 9760 C CA . ALA B 1 452 ? 156.21540 120.79987 151.76895 1.000 60.85982 452 ALA B CA 1
ATOM 9761 C C . ALA B 1 452 ? 155.95577 122.27898 152.00670 1.000 63.24014 452 ALA B C 1
ATOM 9762 O O . ALA B 1 452 ? 155.13689 122.89709 151.32402 1.000 63.84075 452 ALA B O 1
ATOM 9764 N N . LYS B 1 453 ? 156.66821 122.84205 152.98504 1.000 67.29643 453 LYS B N 1
ATOM 9765 C CA . LYS B 1 453 ? 156.52736 124.26495 153.27604 1.000 62.88163 453 LYS B CA 1
ATOM 9766 C C . LYS B 1 453 ? 157.11193 125.13098 152.16855 1.000 62.38615 453 LYS B C 1
ATOM 9767 O O . LYS B 1 453 ? 156.59358 126.21952 151.89900 1.000 66.13119 453 LYS B O 1
ATOM 9773 N N . ASN B 1 454 ? 158.18221 124.67277 151.51935 1.000 65.12204 454 ASN B N 1
ATOM 9774 C CA . ASN B 1 454 ? 158.86091 125.44223 150.48522 1.000 61.27475 454 ASN B CA 1
ATOM 9775 C C . ASN B 1 454 ? 158.54535 124.93950 149.08160 1.000 63.25622 454 ASN B C 1
ATOM 9776 O O . ASN B 1 454 ? 159.36309 125.10503 148.17183 1.000 63.86441 454 ASN B O 1
ATOM 9781 N N . GLY B 1 455 ? 157.38123 124.32515 148.88850 1.000 63.59184 455 GLY B N 1
ATOM 9782 C CA . GLY B 1 455 ? 157.02532 123.84004 147.56945 1.000 60.73194 455 GLY B CA 1
ATOM 9783 C C . GLY B 1 455 ? 156.88400 124.97073 146.56943 1.000 62.13491 455 GLY B C 1
ATOM 9784 O O . GLY B 1 455 ? 156.44169 126.07201 146.89596 1.000 64.04776 455 GLY B O 1
ATOM 9785 N N . ARG B 1 456 ? 157.27507 124.68795 145.32847 1.000 61.03068 456 ARG B N 1
ATOM 9786 C CA . ARG B 1 456 ? 157.21172 125.65991 144.24744 1.000 59.16156 456 ARG B CA 1
ATOM 9787 C C . ARG B 1 456 ? 156.01995 125.42667 143.32642 1.000 61.81533 456 ARG B C 1
ATOM 9788 O O . ARG B 1 456 ? 155.96008 126.00648 142.23728 1.000 61.71025 456 ARG B O 1
ATOM 9796 N N . VAL B 1 457 ? 155.07659 124.58498 143.73944 1.000 66.93423 457 VAL B N 1
ATOM 9797 C CA . VAL B 1 457 ? 153.81750 124.38954 143.03300 1.000 69.16455 457 VAL B CA 1
ATOM 9798 C C . VAL B 1 457 ? 152.68913 124.71604 143.99972 1.000 68.36228 457 VAL B C 1
ATOM 9799 O O . VAL B 1 457 ? 152.63749 124.16701 145.10535 1.000 65.28314 457 VAL B O 1
ATOM 9803 N N . THR B 1 458 ? 151.79622 125.61361 143.59141 1.000 65.26263 458 THR B N 1
ATOM 9804 C CA . THR B 1 458 ? 150.67297 126.03706 144.41604 1.000 66.49208 458 THR B CA 1
ATOM 9805 C C . THR B 1 458 ? 149.37927 125.55171 143.78193 1.000 72.15667 458 THR B C 1
ATOM 9806 O O . THR B 1 458 ? 149.15430 125.75849 142.58495 1.000 75.74735 458 THR B O 1
ATOM 9810 N N . GLU B 1 459 ? 148.53417 124.90792 144.58320 1.000 70.96892 459 GLU B N 1
ATOM 9811 C CA . GLU B 1 459 ? 147.29898 124.31475 144.09278 1.000 71.47663 459 GLU B CA 1
ATOM 9812 C C . GLU B 1 459 ? 146.12492 124.77262 144.94269 1.000 73.62029 459 GLU B C 1
ATOM 9813 O O . GLU B 1 459 ? 146.16685 124.67939 146.17343 1.000 69.50251 459 GLU B O 1
ATOM 9819 N N . ILE B 1 460 ? 145.08120 125.26368 144.27638 1.000 75.69162 460 ILE B N 1
ATOM 9820 C CA . ILE B 1 460 ? 143.83440 125.63409 144.93232 1.000 70.09026 460 ILE B CA 1
ATOM 9821 C C . ILE B 1 460 ? 142.74259 125.58708 143.87516 1.000 72.64651 460 ILE B C 1
ATOM 9822 O O . ILE B 1 460 ? 143.00212 125.79270 142.68732 1.000 76.68013 460 ILE B O 1
ATOM 9827 N N . LEU B 1 461 ? 141.51632 125.28965 144.30656 1.000 69.49382 461 LEU B N 1
ATOM 9828 C CA . LEU B 1 461 ? 140.42775 125.07860 143.35888 1.000 74.21378 461 LEU B CA 1
ATOM 9829 C C . LEU B 1 461 ? 139.91073 126.37297 142.74312 1.000 73.57918 461 LEU B C 1
ATOM 9830 O O . LEU B 1 461 ? 139.12024 126.31368 141.79616 1.000 74.65800 461 LEU B O 1
ATOM 9835 N N . SER B 1 462 ? 140.33684 127.52907 143.23975 1.000 69.93712 462 SER B N 1
ATOM 9836 C CA . SER B 1 462 ? 139.89335 128.81194 142.71092 1.000 66.84228 462 SER B CA 1
ATOM 9837 C C . SER B 1 462 ? 140.71861 129.16983 141.48056 1.000 66.02249 462 SER B C 1
ATOM 9838 O O . SER B 1 462 ? 141.90897 129.47760 141.59522 1.000 68.32619 462 SER B O 1
ATOM 9841 N N . GLU B 1 463 ? 140.08382 129.13560 140.30608 1.000 65.06549 463 GLU B N 1
ATOM 9842 C CA . GLU B 1 463 ? 140.78152 129.50188 139.07773 1.000 66.62891 463 GLU B CA 1
ATOM 9843 C C . GLU B 1 463 ? 141.14200 130.98125 139.04897 1.000 70.64024 463 GLU B C 1
ATOM 9844 O O . GLU B 1 463 ? 142.08295 131.37335 138.34981 1.000 66.91381 463 GLU B O 1
ATOM 9850 N N . ASN B 1 464 ? 140.40098 131.81624 139.78042 1.000 68.13808 464 ASN B N 1
ATOM 9851 C CA . ASN B 1 464 ? 140.71085 133.24146 139.81244 1.000 61.45376 464 ASN B CA 1
ATOM 9852 C C . ASN B 1 464 ? 141.93640 133.52240 140.67290 1.000 61.84916 464 ASN B C 1
ATOM 9853 O O . ASN B 1 464 ? 142.76210 134.37445 140.32589 1.000 57.59600 464 ASN B O 1
ATOM 9858 N N . CYS B 1 465 ? 142.06725 132.82280 141.80287 1.000 64.35595 465 CYS B N 1
ATOM 9859 C CA . CYS B 1 465 ? 143.23469 133.00828 142.65923 1.000 59.44030 465 CYS B CA 1
ATOM 9860 C C . CYS B 1 465 ? 144.51205 132.55838 141.96054 1.000 55.53305 465 CYS B C 1
ATOM 9861 O O . CYS B 1 465 ? 145.55522 133.21014 142.08004 1.000 65.08511 465 CYS B O 1
ATOM 9864 N N . LEU B 1 466 ? 144.45164 131.44230 141.23075 1.000 54.76756 466 LEU B N 1
ATOM 9865 C CA . LEU B 1 466 ? 145.62724 130.96444 140.50965 1.000 57.84351 466 LEU B CA 1
ATOM 9866 C C . LEU B 1 466 ? 146.06012 131.95506 139.43769 1.000 57.24872 466 LEU B C 1
ATOM 9867 O O . LEU B 1 466 ? 147.25843 132.19142 139.24922 1.000 59.63334 466 LEU B O 1
ATOM 9872 N N . GLN B 1 467 ? 145.09937 132.53531 138.71531 1.000 56.72511 467 GLN B N 1
ATOM 9873 C CA . GLN B 1 467 ? 145.43540 133.53912 137.71230 1.000 57.49651 467 GLN B CA 1
ATOM 9874 C C . GLN B 1 467 ? 146.03234 134.78728 138.34933 1.000 60.13518 467 GLN B C 1
ATOM 9875 O O . GLN B 1 467 ? 146.94169 135.39790 137.77779 1.000 61.40611 467 GLN B O 1
ATOM 9881 N N . GLY B 1 468 ? 145.54682 135.17279 139.52993 1.000 59.80014 468 GLY B N 1
ATOM 9882 C CA . GLY B 1 468 ? 146.09869 136.33940 140.19924 1.000 52.97714 468 GLY B CA 1
ATOM 9883 C C . GLY B 1 468 ? 147.53810 136.13969 140.63197 1.000 56.58814 468 GLY B C 1
ATOM 9884 O O . GLY B 1 468 ? 148.37126 137.03839 140.49621 1.000 62.64841 468 GLY B O 1
ATOM 9885 N N . LEU B 1 469 ? 147.84810 134.95771 141.16961 1.000 50.82515 469 LEU B N 1
ATOM 9886 C CA . LEU B 1 469 ? 149.21784 134.67110 141.58500 1.000 48.24035 469 LEU B CA 1
ATOM 9887 C C . LEU B 1 469 ? 150.16524 134.65573 140.39315 1.000 55.33691 469 LEU B C 1
ATOM 9888 O O . LEU B 1 469 ? 151.29143 135.15655 140.47971 1.000 62.06332 469 LEU B O 1
ATOM 9893 N N . LEU B 1 470 ? 149.72734 134.07891 139.27290 1.000 55.32884 470 LEU B N 1
ATOM 9894 C CA . LEU B 1 470 ? 150.59361 133.96741 138.10446 1.000 55.15704 470 LEU B CA 1
ATOM 9895 C C . LEU B 1 470 ? 150.94297 135.33531 137.52969 1.000 57.44154 470 LEU B C 1
ATOM 9896 O O . LEU B 1 470 ? 152.09953 135.58659 137.17283 1.000 65.70702 470 LEU B O 1
ATOM 9901 N N . GLN B 1 471 ? 149.95971 136.23374 137.42617 1.000 55.60810 471 GLN B N 1
ATOM 9902 C CA . GLN B 1 471 ? 150.23442 137.54258 136.84040 1.000 55.74250 471 GLN B CA 1
ATOM 9903 C C . GLN B 1 471 ? 151.00129 138.44142 137.80214 1.000 58.57786 471 GLN B C 1
ATOM 9904 O O . GLN B 1 471 ? 151.74233 139.32466 137.36005 1.000 63.09320 471 GLN B O 1
ATOM 9910 N N . GLY B 1 472 ? 150.84056 138.24003 139.11005 1.000 56.67741 472 GLY B N 1
ATOM 9911 C CA . GLY B 1 472 ? 151.68285 138.94962 140.05811 1.000 50.48444 472 GLY B CA 1
ATOM 9912 C C . GLY B 1 472 ? 153.13835 138.53673 139.95242 1.000 54.79229 472 GLY B C 1
ATOM 9913 O O . GLY B 1 472 ? 154.04263 139.35387 140.13657 1.000 59.32044 472 GLY B O 1
ATOM 9914 N N . TYR B 1 473 ? 153.38197 137.25835 139.65580 1.000 58.12304 473 TYR B N 1
ATOM 9915 C CA . TYR B 1 473 ? 154.74623 136.76685 139.49601 1.000 56.41952 473 TYR B CA 1
ATOM 9916 C C . TYR B 1 473 ? 155.38620 137.30729 138.22455 1.000 56.09944 473 TYR B C 1
ATOM 9917 O O . TYR B 1 473 ? 156.53969 137.75023 138.24280 1.000 56.94644 473 TYR B O 1
ATOM 9926 N N . ILE B 1 474 ? 154.65240 137.28024 137.11185 1.000 54.95924 474 ILE B N 1
ATOM 9927 C CA . ILE B 1 474 ? 155.23059 137.66427 135.82887 1.000 57.30902 474 ILE B CA 1
ATOM 9928 C C . ILE B 1 474 ? 155.50227 139.16347 135.78166 1.000 62.55536 474 ILE B C 1
ATOM 9929 O O . ILE B 1 474 ? 156.51953 139.60651 135.23421 1.000 68.72651 474 ILE B O 1
ATOM 9934 N N . LEU B 1 475 ? 154.60848 139.96849 136.35821 1.000 61.81518 475 LEU B N 1
ATOM 9935 C CA . LEU B 1 475 ? 154.76665 141.41698 136.31166 1.000 59.58388 475 LEU B CA 1
ATOM 9936 C C . LEU B 1 475 ? 155.92589 141.91797 137.16232 1.000 60.32527 475 LEU B C 1
ATOM 9937 O O . LEU B 1 475 ? 156.38512 143.04349 136.94500 1.000 62.13751 475 LEU B O 1
ATOM 9942 N N . THR B 1 476 ? 156.40839 141.12213 138.11431 1.000 59.15976 476 THR B N 1
ATOM 9943 C CA . THR B 1 476 ? 157.58216 141.46669 138.90365 1.000 57.41620 476 THR B CA 1
ATOM 9944 C C . THR B 1 476 ? 158.87713 141.05521 138.20475 1.000 59.80127 476 THR B C 1
ATOM 9945 O O . THR B 1 476 ? 159.95328 141.54172 138.56288 1.000 68.60038 476 THR B O 1
ATOM 9949 N N . GLY B 1 477 ? 158.78913 140.22201 137.17703 1.000 59.27816 477 GLY B N 1
ATOM 9950 C CA . GLY B 1 477 ? 159.93904 139.84107 136.39262 1.000 53.15159 477 GLY B CA 1
ATOM 9951 C C . GLY B 1 477 ? 160.31960 138.37942 136.44121 1.000 61.77825 477 GLY B C 1
ATOM 9952 O O . GLY B 1 477 ? 161.50193 138.06402 136.27237 1.000 69.03199 477 GLY B O 1
ATOM 9953 N N . ARG B 1 478 ? 159.36055 137.47747 136.65045 1.000 60.74338 478 ARG B N 1
ATOM 9954 C CA . ARG B 1 478 ? 159.66246 136.05914 136.79816 1.000 54.08458 478 ARG B CA 1
ATOM 9955 C C . ARG B 1 478 ? 158.89878 135.22224 135.77752 1.000 55.46573 478 ARG B C 1
ATOM 9956 O O . ARG B 1 478 ? 158.26129 135.76956 134.87303 1.000 60.73847 478 ARG B O 1
ATOM 9964 N N . TYR B 1 479 ? 158.96300 133.89806 135.90665 1.000 57.30115 479 TYR B N 1
ATOM 9965 C CA . TYR B 1 479 ? 158.34825 132.98046 134.95850 1.000 56.33051 479 TYR B CA 1
ATOM 9966 C C . TYR B 1 479 ? 157.36183 132.06048 135.66703 1.000 58.43481 479 TYR B C 1
ATOM 9967 O O . TYR B 1 479 ? 157.46647 131.80944 136.87001 1.000 63.12093 479 TYR B O 1
ATOM 9976 N N . GLY B 1 480 ? 156.39797 131.55848 134.90361 1.000 57.01239 480 GLY B N 1
ATOM 9977 C CA . GLY B 1 480 ? 155.40216 130.65697 135.45625 1.000 59.15414 480 GLY B CA 1
ATOM 9978 C C . GLY B 1 480 ? 154.53440 130.07947 134.36009 1.000 62.94142 480 GLY B C 1
ATOM 9979 O O . GLY B 1 480 ? 154.44392 130.61925 133.25265 1.000 58.09117 480 GLY B O 1
ATOM 9980 N N . VAL B 1 481 ? 153.89078 128.95970 134.69296 1.000 63.60289 481 VAL B N 1
ATOM 9981 C CA . VAL B 1 481 ? 153.00241 128.24821 133.78169 1.000 63.59780 481 VAL B CA 1
ATOM 9982 C C . VAL B 1 481 ? 151.75438 127.83491 134.55134 1.000 63.43156 481 VAL B C 1
ATOM 9983 O O . VAL B 1 481 ? 151.82544 127.44266 135.71960 1.000 61.47143 481 VAL B O 1
ATOM 9987 N N . LEU B 1 482 ? 150.59969 127.94096 133.89237 1.000 65.77522 482 LEU B N 1
ATOM 9988 C CA . LEU B 1 482 ? 149.32539 127.53491 134.46855 1.000 66.30015 482 LEU B CA 1
ATOM 9989 C C . LEU B 1 482 ? 148.67930 126.47655 133.58754 1.000 68.94883 482 LEU B C 1
ATOM 9990 O O . LEU B 1 482 ? 148.69359 126.58682 132.35871 1.000 73.69416 482 LEU B O 1
ATOM 9995 N N . THR B 1 483 ? 148.11218 125.45166 134.22200 1.000 70.42434 483 THR B N 1
ATOM 9996 C CA . THR B 1 483 ? 147.42722 124.37742 133.51878 1.000 72.87354 483 THR B CA 1
ATOM 9997 C C . THR B 1 483 ? 146.10920 124.06609 134.21406 1.000 76.46695 483 THR B C 1
ATOM 9998 O O . THR B 1 483 ? 145.95668 124.29139 135.41713 1.000 75.24558 483 THR B O 1
ATOM 10002 N N . SER B 1 484 ? 145.15289 123.55779 133.44002 1.000 76.33519 484 SER B N 1
ATOM 10003 C CA . SER B 1 484 ? 143.82136 123.24787 133.94930 1.000 74.06238 484 SER B CA 1
ATOM 10004 C C . SER B 1 484 ? 143.07111 122.44654 132.89494 1.000 74.26931 484 SER B C 1
ATOM 10005 O O . SER B 1 484 ? 143.58074 122.19084 131.80106 1.000 72.82455 484 SER B O 1
ATOM 10008 N N . TYR B 1 485 ? 141.85119 122.04369 133.24685 1.000 75.21395 485 TYR B N 1
ATOM 10009 C CA . TYR B 1 485 ? 140.95287 121.44046 132.27225 1.000 68.00981 485 TYR B CA 1
ATOM 10010 C C . TYR B 1 485 ? 140.54185 122.48261 131.24114 1.000 69.57242 485 TYR B C 1
ATOM 10011 O O . TYR B 1 485 ? 140.29544 123.64346 131.57608 1.000 75.88218 485 TYR B O 1
ATOM 10020 N N . GLU B 1 486 ? 140.46499 122.06545 129.97704 1.000 66.48383 486 GLU B N 1
ATOM 10021 C CA . GLU B 1 486 ? 140.15274 123.01829 128.91724 1.000 64.16861 486 GLU B CA 1
ATOM 10022 C C . GLU B 1 486 ? 138.75304 123.60047 129.06717 1.000 62.68418 486 GLU B C 1
ATOM 10023 O O . GLU B 1 486 ? 138.55853 124.80188 128.85214 1.000 67.24341 486 GLU B O 1
ATOM 10029 N N . ALA B 1 487 ? 137.77423 122.77612 129.44510 1.000 67.54078 487 ALA B N 1
ATOM 10030 C CA . ALA B 1 487 ? 136.39032 123.23608 129.49164 1.000 64.26729 487 ALA B CA 1
ATOM 10031 C C . ALA B 1 487 ? 136.16742 124.29112 130.56842 1.000 67.14661 487 ALA B C 1
ATOM 10032 O O . ALA B 1 487 ? 135.25055 125.11009 130.44582 1.000 70.87199 487 ALA B O 1
ATOM 10034 N N . PHE B 1 488 ? 136.97862 124.29191 131.62336 1.000 67.45055 488 PHE B N 1
ATOM 10035 C CA . PHE B 1 488 ? 136.80640 125.22209 132.73028 1.000 67.46714 488 PHE B CA 1
ATOM 10036 C C . PHE B 1 488 ? 137.76532 126.40494 132.66449 1.000 70.44257 488 PHE B C 1
ATOM 10037 O O . PHE B 1 488 ? 137.81185 127.20653 133.60209 1.000 73.06869 488 PHE B O 1
ATOM 10045 N N . ALA B 1 489 ? 138.53249 126.52483 131.58340 1.000 71.43675 489 ALA B N 1
ATOM 10046 C CA . ALA B 1 489 ? 139.33147 127.72786 131.36729 1.000 67.36684 489 ALA B CA 1
ATOM 10047 C C . ALA B 1 489 ? 138.50705 129.00948 131.24747 1.000 68.75973 489 ALA B C 1
ATOM 10048 O O . ALA B 1 489 ? 138.93912 130.03276 131.80646 1.000 69.29537 489 ALA B O 1
ATOM 10050 N N . PRO B 1 490 ? 137.36125 129.04826 130.55028 1.000 67.37605 490 PRO B N 1
ATOM 10051 C CA . PRO B 1 490 ? 136.64738 130.32896 130.38162 1.000 68.73240 490 PRO B CA 1
ATOM 10052 C C . PRO B 1 490 ? 136.21033 131.00272 131.67879 1.000 68.07883 490 PRO B C 1
ATOM 10053 O O . PRO B 1 490 ? 135.63028 132.09340 131.61181 1.000 69.55944 490 PRO B O 1
ATOM 10057 N N . VAL B 1 491 ? 136.45371 130.39782 132.84349 1.000 63.85192 491 VAL B N 1
ATOM 10058 C CA . VAL B 1 491 ? 136.12838 131.04106 134.11053 1.000 61.46267 491 VAL B CA 1
ATOM 10059 C C . VAL B 1 491 ? 136.91972 132.32902 134.30922 1.000 67.28836 491 VAL B C 1
ATOM 10060 O O . VAL B 1 491 ? 136.44197 133.25361 134.97571 1.000 75.37619 491 VAL B O 1
ATOM 10064 N N . ILE B 1 492 ? 138.10937 132.42948 133.71787 1.000 67.63260 492 ILE B N 1
ATOM 10065 C CA . ILE B 1 492 ? 138.98939 133.57210 133.93981 1.000 69.04897 492 ILE B CA 1
ATOM 10066 C C . ILE B 1 492 ? 139.18429 134.36046 132.65077 1.000 65.53503 492 ILE B C 1
ATOM 10067 O O . ILE B 1 492 ? 140.25159 134.94033 132.42543 1.000 69.14913 492 ILE B O 1
ATOM 10072 N N . SER B 1 493 ? 138.15931 134.38728 131.79519 1.000 63.52598 493 SER B N 1
ATOM 10073 C CA . SER B 1 493 ? 138.27265 135.10768 130.52966 1.000 65.26667 493 SER B CA 1
ATOM 10074 C C . SER B 1 493 ? 138.44239 136.60571 130.75058 1.000 64.34965 493 SER B C 1
ATOM 10075 O O . SER B 1 493 ? 139.23906 137.25484 130.06383 1.000 68.97719 493 SER B O 1
ATOM 10078 N N . SER B 1 494 ? 137.69377 137.17504 131.69701 1.000 61.30309 494 SER B N 1
ATOM 10079 C CA . SER B 1 494 ? 137.77415 138.61200 131.93853 1.000 64.85792 494 SER B CA 1
ATOM 10080 C C . SER B 1 494 ? 139.12620 139.00506 132.52101 1.000 68.56943 494 SER B C 1
ATOM 10081 O O . SER B 1 494 ? 139.67479 140.05785 132.17629 1.000 69.76051 494 SER B O 1
ATOM 10084 N N . MET B 1 495 ? 139.67538 138.17539 133.41224 1.000 69.28979 495 MET B N 1
ATOM 10085 C CA . MET B 1 495 ? 140.96369 138.48884 134.02422 1.000 65.67143 495 MET B CA 1
ATOM 10086 C C . MET B 1 495 ? 142.08021 138.51199 132.98822 1.000 66.06602 495 MET B C 1
ATOM 10087 O O . MET B 1 495 ? 142.97523 139.36258 133.04770 1.000 67.30377 495 MET B O 1
ATOM 10092 N N . MET B 1 496 ? 142.05124 137.57723 132.03740 1.000 63.22212 496 MET B N 1
ATOM 10093 C CA . MET B 1 496 ? 143.03542 137.58433 130.96142 1.000 59.66068 496 MET B CA 1
ATOM 10094 C C . MET B 1 496 ? 142.88548 138.82367 130.08898 1.000 64.04880 496 MET B C 1
ATOM 10095 O O . MET B 1 496 ? 143.87982 139.37319 129.60180 1.000 74.80663 496 MET B O 1
ATOM 10100 N N . ASP B 1 497 ? 141.64716 139.27608 129.87687 1.000 63.52706 497 ASP B N 1
ATOM 10101 C CA . ASP B 1 497 ? 141.41795 140.45891 129.05224 1.000 66.59048 497 ASP B CA 1
ATOM 10102 C C . ASP B 1 497 ? 141.99011 141.71340 129.70168 1.000 66.05975 497 ASP B C 1
ATOM 10103 O O . ASP B 1 497 ? 142.54022 142.57988 129.01325 1.000 65.31627 497 ASP B O 1
ATOM 10108 N N . GLN B 1 498 ? 141.85581 141.83776 131.02384 1.000 66.93462 498 GLN B N 1
ATOM 10109 C CA . GLN B 1 498 ? 142.42316 142.99101 131.71524 1.000 67.80754 498 GLN B CA 1
ATOM 10110 C C . GLN B 1 498 ? 143.94412 142.99244 131.62613 1.000 66.27373 498 GLN B C 1
ATOM 10111 O O . GLN B 1 498 ? 144.56262 144.04928 131.45584 1.000 66.80491 498 GLN B O 1
ATOM 10117 N N . TYR B 1 499 ? 144.56464 141.81584 131.74680 1.000 65.40971 499 TYR B N 1
ATOM 10118 C CA . TYR B 1 499 ? 146.01096 141.71638 131.58044 1.000 62.00995 499 TYR B CA 1
ATOM 10119 C C . TYR B 1 499 ? 146.42652 142.08050 130.16122 1.000 58.78335 499 TYR B C 1
ATOM 10120 O O . TYR B 1 499 ? 147.47281 142.70419 129.95302 1.000 63.13377 499 TYR B O 1
ATOM 10129 N N . ALA B 1 500 ? 145.62256 141.69317 129.17044 1.000 54.87233 500 ALA B N 1
ATOM 10130 C CA . ALA B 1 500 ? 145.96726 141.98290 127.78375 1.000 57.16588 500 ALA B CA 1
ATOM 10131 C C . ALA B 1 500 ? 145.92249 143.47639 127.48837 1.000 64.23276 500 ALA B C 1
ATOM 10132 O O . ALA B 1 500 ? 146.62213 143.95062 126.58665 1.000 65.10421 500 ALA B O 1
ATOM 10134 N N . LYS B 1 501 ? 145.10417 144.23132 128.22347 1.000 66.59684 501 LYS B N 1
ATOM 10135 C CA . LYS B 1 501 ? 145.08380 145.67998 128.04735 1.000 66.23464 501 LYS B CA 1
ATOM 10136 C C . LYS B 1 501 ? 146.32324 146.32403 128.65590 1.000 69.63090 501 LYS B C 1
ATOM 10137 O O . LYS B 1 501 ? 146.79279 147.36050 128.17342 1.000 72.71663 501 LYS B O 1
ATOM 10143 N N . PHE B 1 502 ? 146.86069 145.72652 129.72112 1.000 64.31110 502 PHE B N 1
ATOM 10144 C CA . PHE B 1 502 ? 148.11078 146.20921 130.29771 1.000 56.18716 502 PHE B CA 1
ATOM 10145 C C . PHE B 1 502 ? 149.26367 146.06927 129.31083 1.000 63.13609 502 PHE B C 1
ATOM 10146 O O . PHE B 1 502 ? 150.09768 146.97269 129.18762 1.000 66.48234 502 PHE B O 1
ATOM 10154 N N . LEU B 1 503 ? 149.32815 144.94021 128.60174 1.000 66.78468 503 LEU B N 1
ATOM 10155 C CA . LEU B 1 503 ? 150.42608 144.70500 127.66895 1.000 64.02526 503 LEU B CA 1
ATOM 10156 C C . LEU B 1 503 ? 150.41131 145.70313 126.51856 1.000 64.50804 503 LEU B C 1
ATOM 10157 O O . LEU B 1 503 ? 151.46055 146.23342 126.13698 1.000 68.37541 503 LEU B O 1
ATOM 10162 N N . ALA B 1 504 ? 149.23451 145.95886 125.94035 1.000 65.99816 504 ALA B N 1
ATOM 10163 C CA . ALA B 1 504 ? 149.15920 146.83990 124.77844 1.000 70.10878 504 ALA B CA 1
ATOM 10164 C C . ALA B 1 504 ? 149.55779 148.26669 125.13308 1.000 73.84194 504 ALA B C 1
ATOM 10165 O O . ALA B 1 504 ? 150.29238 148.91794 124.38214 1.000 78.62418 504 ALA B O 1
ATOM 10167 N N . GLN B 1 505 ? 149.07912 148.77209 126.27109 1.000 67.78651 505 GLN B N 1
ATOM 10168 C CA . GLN B 1 505 ? 149.44063 150.12242 126.68715 1.000 68.40832 505 GLN B CA 1
ATOM 10169 C C . GLN B 1 505 ? 150.92403 150.22062 127.01580 1.000 72.39349 505 GLN B C 1
ATOM 10170 O O . GLN B 1 505 ? 151.57126 151.22699 126.70516 1.000 77.77162 505 GLN B O 1
ATOM 10176 N N . SER B 1 506 ? 151.47992 149.18410 127.64782 1.000 69.98628 506 SER B N 1
ATOM 10177 C CA . SER B 1 506 ? 152.87794 149.21578 128.06094 1.000 67.55205 506 SER B CA 1
ATOM 10178 C C . SER B 1 506 ? 153.83331 149.27017 126.87730 1.000 75.48262 506 SER B C 1
ATOM 10179 O O . SER B 1 506 ? 155.00443 149.61817 127.05728 1.000 78.99562 506 SER B O 1
ATOM 10182 N N . LYS B 1 507 ? 153.36392 148.93527 125.67428 1.000 76.22581 507 LYS B N 1
ATOM 10183 C CA . LYS B 1 507 ? 154.21179 149.01755 124.49218 1.000 77.20830 507 LYS B CA 1
ATOM 10184 C C . LYS B 1 507 ? 154.53986 150.45532 124.11625 1.000 81.83724 507 LYS B C 1
ATOM 10185 O O . LYS B 1 507 ? 155.51050 150.68799 123.38810 1.000 84.07300 507 LYS B O 1
ATOM 10191 N N . GLU B 1 508 ? 153.75378 151.42043 124.58690 1.000 83.41264 508 GLU B N 1
ATOM 10192 C CA . GLU B 1 508 ? 153.97355 152.82805 124.28831 1.000 83.11857 508 GLU B CA 1
ATOM 10193 C C . GLU B 1 508 ? 154.81351 153.53150 125.34419 1.000 76.68255 508 GLU B C 1
ATOM 10194 O O . GLU B 1 508 ? 155.05613 154.73542 125.22271 1.000 75.96541 508 GLU B O 1
ATOM 10200 N N . VAL B 1 509 ? 155.26218 152.81413 126.36838 1.000 74.21963 509 VAL B N 1
ATOM 10201 C CA . VAL B 1 509 ? 156.04948 153.38395 127.45395 1.000 71.94685 509 VAL B CA 1
ATOM 10202 C C . VAL B 1 509 ? 157.50822 153.01919 127.21880 1.000 75.20465 509 VAL B C 1
ATOM 10203 O O . VAL B 1 509 ? 157.85530 151.83539 127.13479 1.000 77.37494 509 VAL B O 1
ATOM 10207 N N . LYS B 1 510 ? 158.36441 154.03539 127.11654 1.000 74.73342 510 LYS B N 1
ATOM 10208 C CA . LYS B 1 510 ? 159.75580 153.83348 126.73340 1.000 76.44590 510 LYS B CA 1
ATOM 10209 C C . LYS B 1 510 ? 160.64176 153.36912 127.88118 1.000 80.23351 510 LYS B C 1
ATOM 10210 O O . LYS B 1 510 ? 161.76595 152.92405 127.62825 1.000 88.53093 510 LYS B O 1
ATOM 10216 N N . TRP B 1 511 ? 160.17653 153.45556 129.12580 1.000 73.93132 511 TRP B N 1
ATOM 10217 C CA . TRP B 1 511 ? 160.97613 153.06754 130.27968 1.000 69.68824 511 TRP B CA 1
ATOM 10218 C C . TRP B 1 511 ? 160.44227 151.81501 130.96603 1.000 72.99143 511 TRP B C 1
ATOM 10219 O O . TRP B 1 511 ? 160.78259 151.55702 132.12393 1.000 74.72309 511 TRP B O 1
ATOM 10230 N N . ARG B 1 512 ? 159.61809 151.02554 130.27620 1.000 74.03977 512 ARG B N 1
ATOM 10231 C CA . ARG B 1 512 ? 159.01101 149.86106 130.91239 1.000 71.71879 512 ARG B CA 1
ATOM 10232 C C . ARG B 1 512 ? 159.93105 148.64593 130.85463 1.000 83.07687 512 ARG B C 1
ATOM 10233 O O . ARG B 1 512 ? 160.30149 148.08785 131.89198 1.000 88.72818 512 ARG B O 1
ATOM 10241 N N . GLY B 1 513 ? 160.30651 148.21628 129.65299 1.000 82.17844 513 GLY B N 1
ATOM 10242 C CA . GLY B 1 513 ? 161.22295 147.09808 129.52906 1.000 82.55953 513 GLY B CA 1
ATOM 10243 C C . GLY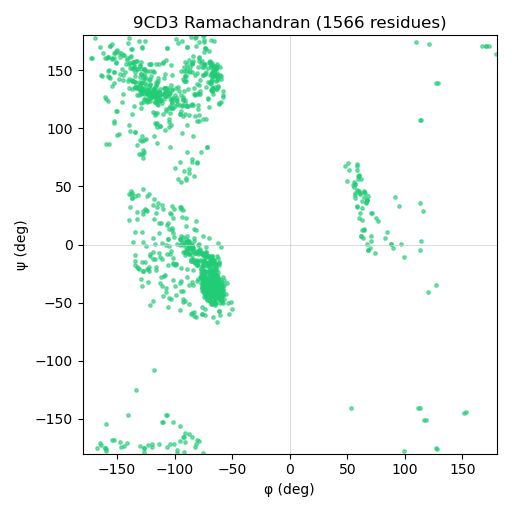 B 1 513 ? 160.61718 145.83019 128.96068 1.000 79.89405 513 GLY B C 1
ATOM 10244 O O . GLY B 1 513 ? 159.79854 145.88470 128.03864 1.000 85.93620 513 GLY B O 1
ATOM 10245 N N . ASP B 1 514 ? 161.01269 144.67951 129.50596 1.000 76.14933 514 ASP B N 1
ATOM 10246 C CA . ASP B 1 514 ? 160.61869 143.37995 128.98120 1.000 79.28147 514 ASP B CA 1
ATOM 10247 C C . ASP B 1 514 ? 160.05374 142.50847 130.09358 1.000 73.18164 514 ASP B C 1
ATOM 10248 O O . ASP B 1 514 ? 160.42263 142.64668 131.26243 1.000 77.41786 514 ASP B O 1
ATOM 10253 N N . LEU B 1 515 ? 159.15304 141.60377 129.71253 1.000 67.00211 515 LEU B N 1
ATOM 10254 C CA . LEU B 1 515 ? 158.54473 140.66122 130.64017 1.000 67.64886 515 LEU B CA 1
ATOM 10255 C C . LEU B 1 515 ? 158.39722 139.30697 129.96282 1.000 70.23900 515 LEU B C 1
ATOM 10256 O O . LEU B 1 515 ? 158.39223 139.19999 128.73474 1.000 71.23145 515 LEU B O 1
ATOM 10261 N N . ALA B 1 516 ? 158.27810 138.26817 130.78524 1.000 68.56786 516 ALA B N 1
ATOM 10262 C CA . ALA B 1 516 ? 157.98771 136.93182 130.28732 1.000 62.49426 516 ALA B CA 1
ATOM 10263 C C . ALA B 1 516 ? 156.52677 136.83438 129.86986 1.000 70.74297 516 ALA B C 1
ATOM 10264 O O . ALA B 1 516 ? 155.67299 137.56750 130.37476 1.000 86.23843 516 ALA B O 1
ATOM 10266 N N . SER B 1 517 ? 156.24080 135.92370 128.94460 1.000 64.64566 517 SER B N 1
ATOM 10267 C CA . SER B 1 517 ? 154.88830 135.79440 128.42683 1.000 63.91310 517 SER B CA 1
ATOM 10268 C C . SER B 1 517 ? 154.03040 134.91834 129.33911 1.000 61.85206 517 SER B C 1
ATOM 10269 O O . SER B 1 517 ? 154.52894 134.16923 130.18217 1.000 64.77724 517 SER B O 1
ATOM 10272 N N . LEU B 1 518 ? 152.71575 135.03337 129.16039 1.000 61.52810 518 LEU B N 1
ATOM 10273 C CA . LEU B 1 518 ? 151.73977 134.26347 129.92185 1.000 59.44842 518 LEU B CA 1
ATOM 10274 C C . LEU B 1 518 ? 151.45128 132.95367 129.19983 1.000 63.05604 518 LEU B C 1
ATOM 10275 O O . LEU B 1 518 ? 150.96206 132.96012 128.06640 1.000 65.31309 518 LEU B O 1
ATOM 10280 N N . ASN B 1 519 ? 151.74042 131.83484 129.86015 1.000 63.11805 519 ASN B N 1
ATOM 10281 C CA . ASN B 1 519 ? 151.70227 130.52217 129.23002 1.000 62.08197 519 ASN B CA 1
ATOM 10282 C C . ASN B 1 519 ? 150.63587 129.64582 129.87212 1.000 65.61104 519 ASN B C 1
ATOM 10283 O O . ASN B 1 519 ? 150.55120 129.55230 131.10059 1.000 66.70882 519 ASN B O 1
ATOM 10288 N N . TYR B 1 520 ? 149.82803 129.00064 129.02909 1.000 64.15767 520 TYR B N 1
ATOM 10289 C CA . TYR B 1 520 ? 148.76501 128.10822 129.46903 1.000 62.95312 520 TYR B CA 1
ATOM 10290 C C . TYR B 1 520 ? 148.92417 126.74434 128.81394 1.000 69.74670 520 TYR B C 1
ATOM 10291 O O . TYR B 1 520 ? 149.23622 126.65006 127.62362 1.000 71.36106 520 TYR B O 1
ATOM 10300 N N . ILE B 1 521 ? 148.70397 125.69134 129.59716 1.000 74.76432 521 ILE B N 1
ATOM 10301 C CA . ILE B 1 521 ? 148.67815 124.31695 129.10550 1.000 73.19155 521 ILE B CA 1
ATOM 10302 C C . ILE B 1 521 ? 147.28719 123.76451 129.38472 1.000 73.42110 521 ILE B C 1
ATOM 10303 O O . ILE B 1 521 ? 146.90274 123.59246 130.54757 1.000 70.25885 521 ILE B O 1
ATOM 10308 N N . LEU B 1 522 ? 146.53279 123.47898 128.32769 1.000 73.88843 522 LEU B N 1
ATOM 10309 C CA . LEU B 1 522 ? 145.17395 122.96490 128.45101 1.000 68.13234 522 LEU B CA 1
ATOM 10310 C C . LEU B 1 522 ? 145.13566 121.54661 127.90244 1.000 72.35588 522 LEU B C 1
ATOM 10311 O O . LEU B 1 522 ? 145.56791 121.30466 126.77133 1.000 78.10861 522 LEU B O 1
ATOM 10316 N N . THR B 1 523 ? 144.62645 120.61225 128.70243 1.000 68.34729 523 THR B N 1
ATOM 10317 C CA . THR B 1 523 ? 144.52819 119.21805 128.29662 1.000 70.97582 523 THR B CA 1
ATOM 10318 C C . THR B 1 523 ? 143.24299 118.62652 128.86050 1.000 71.67705 523 THR B C 1
ATOM 10319 O O . THR B 1 523 ? 142.41142 119.33318 129.43800 1.000 76.72644 523 THR B O 1
ATOM 10323 N N . SER B 1 524 ? 143.08968 117.31071 128.69131 1.000 74.54352 524 SER B N 1
ATOM 10324 C CA . SER B 1 524 ? 141.86942 116.59376 129.06762 1.000 73.10579 524 SER B CA 1
ATOM 10325 C C . SER B 1 524 ? 140.65203 117.20441 128.37702 1.000 76.34450 524 SER B C 1
ATOM 10326 O O . SER B 1 524 ? 139.66156 117.56931 129.01262 1.000 80.80779 524 SER B O 1
ATOM 10329 N N . THR B 1 525 ? 140.73823 117.31111 127.05432 1.000 75.93546 525 THR B N 1
ATOM 10330 C CA . THR B 1 525 ? 139.70624 117.96761 126.27149 1.000 76.73206 525 THR B CA 1
ATOM 10331 C C . THR B 1 525 ? 138.41202 117.15450 126.28934 1.000 78.65975 525 THR B C 1
ATOM 10332 O O . THR B 1 525 ? 138.33760 116.05110 126.83688 1.000 77.05803 525 THR B O 1
ATOM 10336 N N . GLY B 1 526 ? 137.37794 117.72053 125.67022 1.000 77.77162 526 GLY B N 1
ATOM 10337 C CA . GLY B 1 526 ? 136.07008 117.09692 125.66429 1.000 73.72815 526 GLY B CA 1
ATOM 10338 C C . GLY B 1 526 ? 135.91587 115.92433 124.72522 1.000 77.22031 526 GLY B C 1
ATOM 10339 O O . GLY B 1 526 ? 134.87684 115.25918 124.75635 1.000 83.04062 526 GLY B O 1
ATOM 10340 N N . TRP B 1 527 ? 136.91785 115.65366 123.88768 1.000 75.28408 527 TRP B N 1
ATOM 10341 C CA . TRP B 1 527 ? 136.84171 114.50576 122.99428 1.000 75.57922 527 TRP B CA 1
ATOM 10342 C C . TRP B 1 527 ? 137.10245 113.18844 123.71299 1.000 78.70343 527 TRP B C 1
ATOM 10343 O O . TRP B 1 527 ? 136.74061 112.13137 123.18647 1.000 76.84678 527 TRP B O 1
ATOM 10354 N N . ARG B 1 528 ? 137.71764 113.22245 124.89478 1.000 82.57550 528 ARG B N 1
ATOM 10355 C CA . ARG B 1 528 ? 138.07897 112.00689 125.61802 1.000 79.80892 528 ARG B CA 1
ATOM 10356 C C . ARG B 1 528 ? 137.75648 112.14075 127.09812 1.000 82.50848 528 ARG B C 1
ATOM 10357 O O . ARG B 1 528 ? 138.55630 111.76606 127.96086 1.000 88.16425 528 ARG B O 1
ATOM 10365 N N . GLN B 1 529 ? 136.58345 112.67742 127.41718 1.000 84.58978 529 GLN B N 1
ATOM 10366 C CA . GLN B 1 529 ? 136.11765 112.74621 128.80054 1.000 87.50957 529 GLN B CA 1
ATOM 10367 C C . GLN B 1 529 ? 135.35150 111.46216 129.09166 1.000 88.58149 529 GLN B C 1
ATOM 10368 O O . GLN B 1 529 ? 134.19994 111.30467 128.68014 1.000 91.24021 529 GLN B O 1
ATOM 10374 N N . ASP B 1 530 ? 135.99346 110.53744 129.80474 1.000 83.86833 530 ASP B N 1
ATOM 10375 C CA . ASP B 1 530 ? 135.42371 109.21543 130.03688 1.000 82.93997 530 ASP B CA 1
ATOM 10376 C C . ASP B 1 530 ? 134.59820 109.15342 131.31776 1.000 81.10048 530 ASP B C 1
ATOM 10377 O O . ASP B 1 530 ? 133.47095 108.65074 131.30671 1.000 80.25164 530 ASP B O 1
ATOM 10382 N N . HIS B 1 531 ? 135.14143 109.65224 132.42657 1.000 84.07233 531 HIS B N 1
ATOM 10383 C CA . HIS B 1 531 ? 134.42100 109.63028 133.69217 1.000 84.56772 531 HIS B CA 1
ATOM 10384 C C . HIS B 1 531 ? 133.40752 110.75999 133.81748 1.000 87.30780 531 HIS B C 1
ATOM 10385 O O . HIS B 1 531 ? 132.64760 110.78162 134.79176 1.000 87.52546 531 HIS B O 1
ATOM 10392 N N . ASN B 1 532 ? 133.38027 111.69015 132.86985 1.000 87.50833 532 ASN B N 1
ATOM 10393 C CA . ASN B 1 532 ? 132.43093 112.79455 132.84505 1.000 86.75541 532 ASN B CA 1
ATOM 10394 C C . ASN B 1 532 ? 131.72549 112.82406 131.49150 1.000 87.09103 532 ASN B C 1
ATOM 10395 O O . ASN B 1 532 ? 131.97048 111.98695 130.62027 1.000 92.89153 532 ASN B O 1
ATOM 10400 N N . GLY B 1 533 ? 130.84022 113.80136 131.31571 1.000 79.13694 533 GLY B N 1
ATOM 10401 C CA . GLY B 1 533 ? 130.02643 113.84216 130.11696 1.000 84.38840 533 GLY B CA 1
ATOM 10402 C C . GLY B 1 533 ? 129.92366 115.18734 129.42776 1.000 88.55333 533 GLY B C 1
ATOM 10403 O O . GLY B 1 533 ? 130.93605 115.80291 129.08129 1.000 89.86075 533 GLY B O 1
ATOM 10404 N N . PHE B 1 534 ? 128.68568 115.64320 129.21815 1.000 86.88128 534 PHE B N 1
ATOM 10405 C CA . PHE B 1 534 ? 128.44484 116.85374 128.43745 1.000 83.10238 534 PHE B CA 1
ATOM 10406 C C . PHE B 1 534 ? 128.97437 118.09491 129.14587 1.000 81.08314 534 PHE B C 1
ATOM 10407 O O . PHE B 1 534 ? 129.35275 119.07558 128.49576 1.000 82.46603 534 PHE B O 1
ATOM 10415 N N . ASN B 1 535 ? 129.01403 118.06963 130.47852 1.000 81.72999 535 ASN B N 1
ATOM 10416 C CA . ASN B 1 535 ? 129.38516 119.25379 131.24452 1.000 82.34084 535 ASN B CA 1
ATOM 10417 C C . ASN B 1 535 ? 130.85167 119.63347 131.08364 1.000 83.31009 535 ASN B C 1
ATOM 10418 O O . ASN B 1 535 ? 131.24433 120.72420 131.51070 1.000 86.66784 535 ASN B O 1
ATOM 10423 N N . HIS B 1 536 ? 131.66957 118.76833 130.49002 1.000 79.39190 536 HIS B N 1
ATOM 10424 C CA . HIS B 1 536 ? 133.11159 118.97231 130.40780 1.000 75.60555 536 HIS B CA 1
ATOM 10425 C C . HIS B 1 536 ? 133.58995 119.09483 128.96382 1.000 72.99055 536 HIS B C 1
ATOM 10426 O O . HIS B 1 536 ? 134.64864 118.58047 128.60152 1.000 75.05533 536 HIS B O 1
ATOM 10433 N N . GLN B 1 537 ? 132.81608 119.77393 128.11733 1.000 71.72422 537 GLN B N 1
ATOM 10434 C CA . GLN B 1 537 ? 133.17539 119.95757 126.70896 1.000 71.09133 537 GLN B CA 1
ATOM 10435 C C . GLN B 1 537 ? 132.83302 121.39137 126.31054 1.000 74.42627 537 GLN B C 1
ATOM 10436 O O . GLN B 1 537 ? 131.68334 121.68672 125.97249 1.000 83.39324 537 GLN B O 1
ATOM 10442 N N . ASN B 1 538 ? 133.83492 122.27550 126.33539 1.000 68.54927 538 ASN B N 1
ATOM 10443 C CA . ASN B 1 538 ? 133.62110 123.69101 126.05256 1.000 62.71020 538 ASN B CA 1
ATOM 10444 C C . ASN B 1 538 ? 134.91319 124.35637 125.58967 1.000 67.51008 538 ASN B C 1
ATOM 10445 O O . ASN B 1 538 ? 135.64697 124.92293 126.40845 1.000 73.13897 538 ASN B O 1
ATOM 10450 N N . PRO B 1 539 ? 135.22903 124.31216 124.28791 1.000 67.29453 539 PRO B N 1
ATOM 10451 C CA . PRO B 1 539 ? 136.47306 124.89565 123.77248 1.000 64.63692 539 PRO B CA 1
ATOM 10452 C C . PRO B 1 539 ? 136.34129 126.36126 123.35581 1.000 64.83082 539 PRO B C 1
ATOM 10453 O O . PRO B 1 539 ? 136.62396 126.73213 122.21185 1.000 64.37853 539 PRO B O 1
ATOM 10457 N N . SER B 1 540 ? 135.92096 127.21400 124.28969 1.000 63.89183 540 SER B N 1
ATOM 10458 C CA . SER B 1 540 ? 135.68325 128.61747 123.97804 1.000 61.58996 540 SER B CA 1
ATOM 10459 C C . SER B 1 540 ? 136.80125 129.54734 124.43319 1.000 62.02263 540 SER B C 1
ATOM 10460 O O . SER B 1 540 ? 136.85770 130.68967 123.96630 1.000 65.68824 540 SER B O 1
ATOM 10463 N N . PHE B 1 541 ? 137.68708 129.09221 125.32318 1.000 65.01380 541 PHE B N 1
ATOM 10464 C CA . PHE B 1 541 ? 138.73988 129.96503 125.83608 1.000 60.80787 541 PHE B CA 1
ATOM 10465 C C . PHE B 1 541 ? 139.71822 130.37511 124.74165 1.000 61.21050 541 PHE B C 1
ATOM 10466 O O . PHE B 1 541 ? 140.15992 131.52842 124.69918 1.000 63.47493 541 PHE B O 1
ATOM 10474 N N . ILE B 1 542 ? 140.08254 129.44408 123.85613 1.000 60.31299 542 ILE B N 1
ATOM 10475 C CA . ILE B 1 542 ? 141.05196 129.76434 122.81144 1.000 58.60689 542 ILE B CA 1
ATOM 10476 C C . ILE B 1 542 ? 140.48429 130.78366 121.83339 1.000 69.32620 542 ILE B C 1
ATOM 10477 O O . ILE B 1 542 ? 141.23843 131.52567 121.19283 1.000 73.93525 542 ILE B O 1
ATOM 10482 N N . ASP B 1 543 ? 139.15786 130.83519 121.68947 1.000 64.47694 543 ASP B N 1
ATOM 10483 C CA . ASP B 1 543 ? 138.54993 131.86691 120.85524 1.000 63.51524 543 ASP B CA 1
ATOM 10484 C C . ASP B 1 543 ? 138.70242 133.24337 121.49175 1.000 67.22303 543 ASP B C 1
ATOM 10485 O O . ASP B 1 543 ? 138.92819 134.23839 120.79339 1.000 67.40892 543 ASP B O 1
ATOM 10490 N N . GLU B 1 544 ? 138.58112 133.31896 122.81869 1.000 64.78984 544 GLU B N 1
ATOM 10491 C CA . GLU B 1 544 ? 138.71787 134.59908 123.50495 1.000 64.87764 544 GLU B CA 1
ATOM 10492 C C . GLU B 1 544 ? 140.13451 135.14838 123.38307 1.000 66.37337 544 GLU B C 1
ATOM 10493 O O . GLU B 1 544 ? 140.32705 136.36137 123.24280 1.000 71.42585 544 GLU B O 1
ATOM 10499 N N . VAL B 1 545 ? 141.13967 134.27140 123.44106 1.000 64.71608 545 VAL B N 1
ATOM 10500 C CA . VAL B 1 545 ? 142.52786 134.71528 123.35751 1.000 61.99968 545 VAL B CA 1
ATOM 10501 C C . VAL B 1 545 ? 142.84049 135.27209 121.97417 1.000 57.40033 545 VAL B C 1
ATOM 10502 O O . VAL B 1 545 ? 143.58401 136.25174 121.84439 1.000 60.20235 545 VAL B O 1
ATOM 10506 N N . LEU B 1 546 ? 142.26831 134.68536 120.92751 1.000 53.92015 546 LEU B N 1
ATOM 10507 C CA . LEU B 1 546 ? 142.55485 135.09176 119.55794 1.000 57.46355 546 LEU B CA 1
ATOM 10508 C C . LEU B 1 546 ? 141.92862 136.42790 119.17584 1.000 62.50309 546 LEU B C 1
ATOM 10509 O O . LEU B 1 546 ? 142.20230 136.92541 118.07905 1.000 61.71423 546 LEU B O 1
ATOM 10514 N N . ARG B 1 547 ? 141.09764 137.01741 120.03292 1.000 66.24858 547 ARG B N 1
ATOM 10515 C CA . ARG B 1 547 ? 140.37489 138.23304 119.68150 1.000 67.49191 547 ARG B CA 1
ATOM 10516 C C . ARG B 1 547 ? 141.11904 139.51336 120.03888 1.000 69.16131 547 ARG B C 1
ATOM 10517 O O . ARG B 1 547 ? 140.65887 140.59781 119.66778 1.000 76.37747 547 ARG B O 1
ATOM 10525 N N . ARG B 1 548 ? 142.24012 139.42378 120.74766 1.000 70.23261 548 ARG B N 1
ATOM 10526 C CA . ARG B 1 548 ? 143.05485 140.60396 120.99856 1.000 75.46715 548 ARG B CA 1
ATOM 10527 C C . ARG B 1 548 ? 143.74669 141.03803 119.71151 1.000 84.26072 548 ARG B C 1
ATOM 10528 O O . ARG B 1 548 ? 144.22043 140.20574 118.93292 1.000 87.96235 548 ARG B O 1
ATOM 10536 N N . GLU B 1 549 ? 143.81154 142.34978 119.48683 1.000 80.50795 549 GLU B N 1
ATOM 10537 C CA . GLU B 1 549 ? 144.23877 142.84510 118.18285 1.000 90.16299 549 GLU B CA 1
ATOM 10538 C C . GLU B 1 549 ? 145.42230 143.80077 118.26319 1.000 90.69807 549 GLU B C 1
ATOM 10539 O O . GLU B 1 549 ? 145.45637 144.81106 117.55326 1.000 93.06294 549 GLU B O 1
ATOM 10545 N N . ASN B 1 550 ? 146.40071 143.49039 119.10719 1.000 80.98917 550 ASN B N 1
ATOM 10546 C CA . ASN B 1 550 ? 147.62387 144.27767 119.21066 1.000 77.08734 550 ASN B CA 1
ATOM 10547 C C . ASN B 1 550 ? 148.84532 143.37215 119.18067 1.000 82.68966 550 ASN B C 1
ATOM 10548 O O . ASN B 1 550 ? 149.80199 143.56135 119.93655 1.000 83.10370 550 ASN B O 1
ATOM 10553 N N . GLY B 1 551 ? 148.83125 142.37721 118.29905 1.000 82.91655 551 GLY B N 1
ATOM 10554 C CA . GLY B 1 551 ? 149.91396 141.40699 118.24035 1.000 70.03600 551 GLY B CA 1
ATOM 10555 C C . GLY B 1 551 ? 150.00943 140.52728 119.46755 1.000 65.97803 551 GLY B C 1
ATOM 10556 O O . GLY B 1 551 ? 151.11593 140.17175 119.89113 1.000 67.63040 551 GLY B O 1
ATOM 10557 N N . ILE B 1 552 ? 148.86922 140.15982 120.04622 1.000 66.51581 552 ILE B N 1
ATOM 10558 C CA . ILE B 1 552 ? 148.81453 139.35029 121.25617 1.000 66.39764 552 ILE B CA 1
ATOM 10559 C C . ILE B 1 552 ? 147.87283 138.17833 121.01750 1.000 64.92814 552 ILE B C 1
ATOM 10560 O O . ILE B 1 552 ? 146.77838 138.35177 120.47051 1.000 67.76622 552 ILE B O 1
ATOM 10565 N N . GLY B 1 553 ? 148.30329 136.98356 121.41902 1.000 62.24740 553 GLY B N 1
ATOM 10566 C CA . GLY B 1 553 ? 147.46196 135.80526 121.33376 1.000 60.92358 553 GLY B CA 1
ATOM 10567 C C . GLY B 1 553 ? 147.94835 134.76306 120.34894 1.000 64.63338 553 GLY B C 1
ATOM 10568 O O . GLY B 1 553 ? 147.84077 134.94903 119.13372 1.000 67.02290 553 GLY B O 1
ATOM 10569 N N . GLN B 1 554 ? 148.47910 133.65532 120.86232 1.000 64.26688 554 GLN B N 1
ATOM 10570 C CA . GLN B 1 554 ? 148.99907 132.57532 120.03672 1.000 62.95246 554 GLN B CA 1
ATOM 10571 C C . GLN B 1 554 ? 148.50732 131.23934 120.57405 1.000 62.96723 554 GLN B C 1
ATOM 10572 O O . GLN B 1 554 ? 148.45076 131.03403 121.78978 1.000 65.42825 554 GLN B O 1
ATOM 10578 N N . ILE B 1 555 ? 148.15411 130.33304 119.66321 1.000 61.83171 555 ILE B N 1
ATOM 10579 C CA . ILE B 1 555 ? 147.63294 129.01570 120.01086 1.000 66.16568 555 ILE B CA 1
ATOM 10580 C C . ILE B 1 555 ? 148.49577 127.95430 119.33985 1.000 65.23255 555 ILE B C 1
ATOM 10581 O O . ILE B 1 555 ? 148.79935 128.05866 118.14648 1.000 57.44954 555 ILE B O 1
ATOM 10586 N N . PHE B 1 556 ? 148.88556 126.93680 120.10618 1.000 68.29753 556 PHE B N 1
ATOM 10587 C CA . PHE B 1 556 ? 149.68192 125.81754 119.61558 1.000 58.41240 556 PHE B CA 1
ATOM 10588 C C . PHE B 1 556 ? 148.84905 124.54247 119.66050 1.000 60.49002 556 PHE B C 1
ATOM 10589 O O . PHE B 1 556 ? 148.22997 124.23809 120.68511 1.000 65.47074 556 PHE B O 1
ATOM 10597 N N . LEU B 1 557 ? 148.84778 123.79327 118.55696 1.000 62.14559 557 LEU B N 1
ATOM 10598 C CA . LEU B 1 557 ? 148.04833 122.57401 118.41489 1.000 57.92798 557 LEU B CA 1
ATOM 10599 C C . LEU B 1 557 ? 148.95488 121.42876 117.98082 1.000 63.04455 557 LEU B C 1
ATOM 10600 O O . LEU B 1 557 ? 149.00944 121.07940 116.79424 1.000 62.86245 557 LEU B O 1
ATOM 10605 N N . PRO B 1 558 ? 149.67220 120.81310 118.91951 1.000 63.02025 558 PRO B N 1
ATOM 10606 C CA . PRO B 1 558 ? 150.64149 119.77520 118.54940 1.000 55.44732 558 PRO B CA 1
ATOM 10607 C C . PRO B 1 558 ? 149.96813 118.50842 118.04553 1.000 55.31300 558 PRO B C 1
ATOM 10608 O O . PRO B 1 558 ? 148.81165 118.21973 118.35875 1.000 63.50227 558 PRO B O 1
ATOM 10612 N N . ALA B 1 559 ? 150.71994 117.74303 117.25574 1.000 56.40139 559 ALA B N 1
ATOM 10613 C CA . ALA B 1 559 ? 150.24014 116.47994 116.71079 1.000 53.20445 559 ALA B CA 1
ATOM 10614 C C . ALA B 1 559 ? 150.63848 115.26919 117.54217 1.000 62.34098 559 ALA B C 1
ATOM 10615 O O . ALA B 1 559 ? 149.87623 114.29999 117.59993 1.000 72.01362 559 ALA B O 1
ATOM 10617 N N . ASP B 1 560 ? 151.80450 115.29360 118.18207 1.000 58.46439 560 ASP B N 1
ATOM 10618 C CA . ASP B 1 560 ? 152.26120 114.18139 119.00776 1.000 55.44686 560 ASP B CA 1
ATOM 10619 C C . ASP B 1 560 ? 153.19149 114.72932 120.08499 1.000 63.33222 560 ASP B C 1
ATOM 10620 O O . ASP B 1 560 ? 153.27892 115.94242 120.29375 1.000 66.63090 560 ASP B O 1
ATOM 10625 N N . ASP B 1 561 ? 153.89088 113.82608 120.77759 1.000 63.82418 561 ASP B N 1
ATOM 10626 C CA . ASP B 1 561 ? 154.75150 114.24772 121.88004 1.000 63.52402 561 ASP B CA 1
ATOM 10627 C C . ASP B 1 561 ? 155.98874 114.98491 121.37805 1.000 64.93762 561 ASP B C 1
ATOM 10628 O O . ASP B 1 561 ? 156.48730 115.89425 122.05046 1.000 67.85591 561 ASP B O 1
ATOM 10633 N N . ASN B 1 562 ? 156.50707 114.60178 120.20821 1.000 67.41470 562 ASN B N 1
ATOM 10634 C CA . ASN B 1 562 ? 157.65212 115.31145 119.64466 1.000 67.45693 562 ASN B CA 1
ATOM 10635 C C . ASN B 1 562 ? 157.30222 116.76062 119.33136 1.000 67.87415 562 ASN B C 1
ATOM 10636 O O . ASN B 1 562 ? 158.10132 117.66947 119.58337 1.000 70.63995 562 ASN B O 1
ATOM 10641 N N . SER B 1 563 ? 156.11323 116.99506 118.77313 1.000 66.51724 563 SER B N 1
ATOM 10642 C CA . SER B 1 563 ? 155.68607 118.36060 118.48981 1.000 68.25029 563 SER B CA 1
ATOM 10643 C C . SER B 1 563 ? 155.39800 119.12788 119.77380 1.000 67.27655 563 SER B C 1
ATOM 10644 O O . SER B 1 563 ? 155.50955 120.35816 119.80946 1.000 68.01481 563 SER B O 1
ATOM 10647 N N . ALA B 1 564 ? 155.02196 118.41886 120.83838 1.000 63.45894 564 ALA B N 1
ATOM 10648 C CA . ALA B 1 564 ? 154.62932 119.09165 122.07041 1.000 61.34853 564 ALA B CA 1
ATOM 10649 C C . ALA B 1 564 ? 155.82927 119.69784 122.78861 1.000 70.47078 564 ALA B C 1
ATOM 10650 O O . ALA B 1 564 ? 155.75298 120.82433 123.29202 1.000 76.21407 564 ALA B O 1
ATOM 10652 N N . VAL B 1 565 ? 156.94394 118.96532 122.85575 1.000 66.45712 565 VAL B N 1
ATOM 10653 C CA . VAL B 1 565 ? 158.08194 119.42126 123.65093 1.000 64.73979 565 VAL B CA 1
ATOM 10654 C C . VAL B 1 565 ? 158.73719 120.64490 123.01991 1.000 68.14451 565 VAL B C 1
ATOM 10655 O O . VAL B 1 565 ? 159.21663 121.53796 123.72677 1.000 74.66162 565 VAL B O 1
ATOM 10659 N N . ALA B 1 566 ? 158.79255 120.70534 121.68965 1.000 64.86524 566 ALA B N 1
ATOM 10660 C CA . ALA B 1 566 ? 159.37997 121.88059 121.05534 1.000 70.29886 566 ALA B CA 1
ATOM 10661 C C . ALA B 1 566 ? 158.39624 123.04281 121.02583 1.000 66.96250 566 ALA B C 1
ATOM 10662 O O . ALA B 1 566 ? 158.79356 124.19657 120.82799 1.000 66.41139 566 ALA B O 1
ATOM 10664 N N . ALA B 1 567 ? 157.10487 122.75963 121.20751 1.000 72.77150 567 ALA B N 1
ATOM 10665 C CA . ALA B 1 567 ? 156.13351 123.83888 121.34635 1.000 65.79091 567 ALA B CA 1
ATOM 10666 C C . ALA B 1 567 ? 156.28264 124.53967 122.68899 1.000 59.94382 567 ALA B C 1
ATOM 10667 O O . ALA B 1 567 ? 156.31928 125.77256 122.75098 1.000 62.20381 567 ALA B O 1
ATOM 10669 N N . ILE B 1 568 ? 156.38109 123.77006 123.77535 1.000 61.47509 568 ILE B N 1
ATOM 10670 C CA . ILE B 1 568 ? 156.54880 124.37110 125.09485 1.000 66.73637 568 ILE B CA 1
ATOM 10671 C C . ILE B 1 568 ? 157.91578 125.03522 125.20686 1.000 63.55621 568 ILE B C 1
ATOM 10672 O O . ILE B 1 568 ? 158.08712 126.01378 125.94294 1.000 65.00248 568 ILE B O 1
ATOM 10677 N N . SER B 1 569 ? 158.90929 124.52007 124.47939 1.000 63.18500 569 SER B N 1
ATOM 10678 C CA . SER B 1 569 ? 160.21656 125.16695 124.45806 1.000 68.38458 569 SER B CA 1
ATOM 10679 C C . SER B 1 569 ? 160.14395 126.53261 123.78658 1.000 69.63409 569 SER B C 1
ATOM 10680 O O . SER B 1 569 ? 160.77587 127.49072 124.24562 1.000 68.19826 569 SER B O 1
ATOM 10683 N N . LYS B 1 570 ? 159.38122 126.63958 122.69589 1.000 68.63532 570 LYS B N 1
ATOM 10684 C CA . LYS B 1 570 ? 159.23137 127.92236 122.01719 1.000 61.72098 570 LYS B CA 1
ATOM 10685 C C . LYS B 1 570 ? 158.43873 128.91075 122.86516 1.000 63.16432 570 LYS B C 1
ATOM 10686 O O . LYS B 1 570 ? 158.74168 130.10896 122.87351 1.000 65.53018 570 LYS B O 1
ATOM 10692 N N . MET B 1 571 ? 157.41832 128.42949 123.58188 1.000 65.31152 571 MET B N 1
ATOM 10693 C CA . MET B 1 571 ? 156.63627 129.30980 124.44539 1.000 58.93845 571 MET B CA 1
ATOM 10694 C C . MET B 1 571 ? 157.50128 129.92324 125.53550 1.000 61.24688 571 MET B C 1
ATOM 10695 O O . MET B 1 571 ? 157.35755 131.10642 125.86086 1.000 72.69658 571 MET B O 1
ATOM 10700 N N . LEU B 1 572 ? 158.40753 129.13525 126.11020 1.000 57.53099 572 LEU B N 1
ATOM 10701 C CA . LEU B 1 572 ? 159.25997 129.61897 127.18700 1.000 60.08396 572 LEU B CA 1
ATOM 10702 C C . LEU B 1 572 ? 160.28340 130.64647 126.71966 1.000 66.40199 572 LEU B C 1
ATOM 10703 O O . LEU B 1 572 ? 160.91214 131.29281 127.56376 1.000 68.40280 572 LEU B O 1
ATOM 10708 N N . LYS B 1 573 ? 160.46155 130.81709 125.41110 1.000 68.44249 573 LYS B N 1
ATOM 10709 C CA . LYS B 1 573 ? 161.42475 131.76264 124.86482 1.000 66.58232 573 LYS B CA 1
ATOM 10710 C C . LYS B 1 573 ? 160.78333 133.04077 124.33862 1.000 71.43035 573 LYS B C 1
ATOM 10711 O O . LYS B 1 573 ? 161.50592 133.95736 123.93774 1.000 77.48833 573 LYS B O 1
ATOM 10717 N N . THR B 1 574 ? 159.45731 133.12567 124.32178 1.000 70.75841 574 THR B N 1
ATOM 10718 C CA . THR B 1 574 ? 158.76733 134.30163 123.81308 1.000 74.55847 574 THR B CA 1
ATOM 10719 C C . THR B 1 574 ? 158.48972 135.28023 124.94924 1.000 79.84632 574 THR B C 1
ATOM 10720 O O . THR B 1 574 ? 158.29792 134.88552 126.10233 1.000 74.70284 574 THR B O 1
ATOM 10724 N N . ARG B 1 575 ? 158.47619 136.56897 124.61159 1.000 78.73761 575 ARG B N 1
ATOM 10725 C CA . ARG B 1 575 ? 158.35679 137.63557 125.59455 1.000 73.65578 575 ARG B CA 1
ATOM 10726 C C . ARG B 1 575 ? 157.20632 138.56466 125.23204 1.000 76.49860 575 ARG B C 1
ATOM 10727 O O . ARG B 1 575 ? 156.96520 138.83706 124.05196 1.000 73.30623 575 ARG B O 1
ATOM 10735 N N . ASN B 1 576 ? 156.49933 139.04290 126.25956 1.000 75.84796 576 ASN B N 1
ATOM 10736 C CA . ASN B 1 576 ? 155.43796 140.04349 126.12277 1.000 69.81982 576 ASN B CA 1
ATOM 10737 C C . ASN B 1 576 ? 154.30729 139.54814 125.21542 1.000 70.89302 576 ASN B C 1
ATOM 10738 O O . ASN B 1 576 ? 153.97930 140.16010 124.19754 1.000 72.12180 576 ASN B O 1
ATOM 10743 N N . ASN B 1 577 ? 153.69974 138.43083 125.60981 1.000 66.95679 577 ASN B N 1
ATOM 10744 C CA . ASN B 1 577 ? 152.61069 137.84737 124.83474 1.000 64.66740 577 ASN B CA 1
ATOM 10745 C C . ASN B 1 577 ? 151.80087 136.92022 125.73347 1.000 63.73658 577 ASN B C 1
ATOM 10746 O O . ASN B 1 577 ? 152.04530 136.81821 126.93820 1.000 67.96696 577 ASN B O 1
ATOM 10751 N N . ILE B 1 578 ? 150.81653 136.25262 125.13103 1.000 60.87677 578 ILE B N 1
ATOM 10752 C CA . ILE B 1 578 ? 149.97916 135.26515 125.80440 1.000 63.36597 578 ILE B CA 1
ATOM 10753 C C . ILE B 1 578 ? 149.90368 134.02813 124.91998 1.000 62.09312 578 ILE B C 1
ATOM 10754 O O . ILE B 1 578 ? 149.59292 134.13363 123.72892 1.000 62.64301 578 ILE B O 1
ATOM 10759 N N . ASN B 1 579 ? 150.18168 132.85910 125.49911 1.000 63.20982 579 ASN B N 1
ATOM 10760 C CA . ASN B 1 579 ? 150.26544 131.61468 124.74500 1.000 66.00333 579 ASN B CA 1
ATOM 10761 C C . ASN B 1 579 ? 149.40810 130.53737 125.39292 1.000 66.56285 579 ASN B C 1
ATOM 10762 O O . ASN B 1 579 ? 149.26558 130.49642 126.61861 1.000 64.05368 579 ASN B O 1
ATOM 10767 N N . VAL B 1 580 ? 148.84871 129.66115 124.55855 1.000 67.08497 580 VAL B N 1
ATOM 10768 C CA . VAL B 1 580 ? 148.00757 128.55483 125.00369 1.000 66.13504 580 VAL B CA 1
ATOM 10769 C C . VAL B 1 580 ? 148.42700 127.29174 124.26066 1.000 67.02975 580 VAL B C 1
ATOM 10770 O O . VAL B 1 580 ? 148.63292 127.31504 123.04273 1.000 59.88847 580 VAL B O 1
ATOM 10774 N N . LEU B 1 581 ? 148.55839 126.18938 124.99916 1.000 73.88639 581 LEU B N 1
ATOM 10775 C CA . LEU B 1 581 ? 148.88009 124.88066 124.44150 1.000 69.76520 581 LEU B CA 1
ATOM 10776 C C . LEU B 1 581 ? 147.74238 123.91213 124.73676 1.000 70.75471 581 LEU B C 1
ATOM 10777 O O . LEU B 1 581 ? 147.32232 123.77961 125.89073 1.000 67.91349 581 LEU B O 1
ATOM 10782 N N . VAL B 1 582 ? 147.24963 123.23558 123.69884 1.000 69.96192 582 VAL B N 1
ATOM 10783 C CA . VAL B 1 582 ? 146.14597 122.28790 123.82184 1.000 69.93140 582 VAL B CA 1
ATOM 10784 C C . VAL B 1 582 ? 146.56009 120.95721 123.20729 1.000 72.34516 582 VAL B C 1
ATOM 10785 O O . VAL B 1 582 ? 146.90415 120.89733 122.02215 1.000 75.91792 582 VAL B O 1
ATOM 10789 N N . ALA B 1 583 ? 146.50979 119.89189 124.00619 1.000 66.92206 583 ALA B N 1
ATOM 10790 C CA . ALA B 1 583 ? 146.82930 118.55384 123.52439 1.000 70.38042 583 ALA B CA 1
ATOM 10791 C C . ALA B 1 583 ? 146.22677 117.52536 124.47099 1.000 74.61936 583 ALA B C 1
ATOM 10792 O O . ALA B 1 583 ? 145.91104 117.82722 125.62396 1.000 74.79383 583 ALA B O 1
ATOM 10794 N N . GLY B 1 584 ? 146.08285 116.29331 123.96638 1.000 77.37617 584 GLY B N 1
ATOM 10795 C CA . GLY B 1 584 ? 145.51106 115.21919 124.75193 1.000 74.67362 584 GLY B CA 1
ATOM 10796 C C . GLY B 1 584 ? 146.51506 114.55212 125.67840 1.000 76.14307 584 GLY B C 1
ATOM 10797 O O . GLY B 1 584 ? 147.70024 114.87879 125.70350 1.000 82.74776 584 GLY B O 1
ATOM 10798 N N . LYS B 1 585 ? 146.01425 113.58633 126.45813 1.000 73.64268 585 LYS B N 1
ATOM 10799 C CA . LYS B 1 585 ? 146.83454 112.87138 127.43099 1.000 72.74593 585 LYS B CA 1
ATOM 10800 C C . LYS B 1 585 ? 146.71432 111.35574 127.29263 1.000 73.42924 585 LYS B C 1
ATOM 10801 O O . LYS B 1 585 ? 147.19782 110.62055 128.15885 1.000 77.89685 585 LYS B O 1
ATOM 10807 N N . THR B 1 586 ? 146.10042 110.87134 126.22118 1.000 74.74710 586 THR B N 1
ATOM 10808 C CA . THR B 1 586 ? 145.89171 109.45239 125.98838 1.000 70.26516 586 THR B CA 1
ATOM 10809 C C . THR B 1 586 ? 146.89218 108.93478 124.96206 1.000 73.47871 586 THR B C 1
ATOM 10810 O O . THR B 1 586 ? 147.40615 109.70557 124.14328 1.000 78.07932 586 THR B O 1
ATOM 10814 N N . PRO B 1 587 ? 147.21042 107.63887 124.99105 1.000 72.29870 587 PRO B N 1
ATOM 10815 C CA . PRO B 1 587 ? 148.14389 107.08321 123.99723 1.000 68.79582 587 PRO B CA 1
ATOM 10816 C C . PRO B 1 587 ? 147.63888 107.30626 122.58127 1.000 71.41494 587 PRO B C 1
ATOM 10817 O O . PRO B 1 587 ? 146.47781 107.03977 122.26660 1.000 77.54452 587 PRO B O 1
ATOM 10821 N N . GLU B 1 588 ? 148.52918 107.79051 121.72265 1.000 73.08506 588 GLU B N 1
ATOM 10822 C CA . GLU B 1 588 ? 148.15582 108.23244 120.38634 1.000 71.50966 588 GLU B CA 1
ATOM 10823 C C . GLU B 1 588 ? 149.25395 107.84059 119.40250 1.000 74.62227 588 GLU B C 1
ATOM 10824 O O . GLU B 1 588 ? 150.40757 107.65773 119.80983 1.000 75.57934 588 GLU B O 1
ATOM 10830 N N . PRO B 1 589 ? 148.94574 107.68284 118.11783 1.000 72.28761 589 PRO B N 1
ATOM 10831 C CA . PRO B 1 589 ? 150.00289 107.42645 117.13445 1.000 70.39700 589 PRO B CA 1
ATOM 10832 C C . PRO B 1 589 ? 150.97672 108.59043 117.03335 1.000 69.50751 589 PRO B C 1
ATOM 10833 O O . PRO B 1 589 ? 150.65097 109.74354 117.32157 1.000 71.55504 589 PRO B O 1
ATOM 10837 N N . ARG B 1 590 ? 152.19880 108.26388 116.62257 1.000 65.14344 590 ARG B N 1
ATOM 10838 C CA . ARG B 1 590 ? 153.25553 109.24372 116.41238 1.000 64.27977 590 ARG B CA 1
ATOM 10839 C C . ARG B 1 590 ? 153.55293 109.33253 114.92283 1.000 64.79278 590 ARG B C 1
ATOM 10840 O O . ARG B 1 590 ? 153.76364 108.30690 114.26812 1.000 68.81979 590 ARG B O 1
ATOM 10848 N N . TYR B 1 591 ? 153.56436 110.55451 114.38993 1.000 61.03314 591 TYR B N 1
ATOM 10849 C CA . TYR B 1 591 ? 153.70885 110.77126 112.95581 1.000 62.00565 591 TYR B CA 1
ATOM 10850 C C . TYR B 1 591 ? 155.02851 111.40340 112.54893 1.000 68.15914 591 TYR B C 1
ATOM 10851 O O . TYR B 1 591 ? 155.54983 111.07057 111.48352 1.000 74.14306 591 TYR B O 1
ATOM 10860 N N . PHE B 1 592 ? 155.57814 112.30460 113.35692 1.000 66.28073 592 PHE B N 1
ATOM 10861 C CA . PHE B 1 592 ? 156.71639 113.11551 112.95586 1.000 67.61457 592 PHE B CA 1
ATOM 10862 C C . PHE B 1 592 ? 157.91293 112.85030 113.85771 1.000 73.08136 592 PHE B C 1
ATOM 10863 O O . PHE B 1 592 ? 157.76424 112.52930 115.04057 1.000 73.47015 592 PHE B O 1
ATOM 10871 N N . SER B 1 593 ? 159.10373 112.98969 113.28062 1.000 77.92438 593 SER B N 1
ATOM 10872 C CA . SER B 1 593 ? 160.34740 112.89141 114.02932 1.000 79.72878 593 SER B CA 1
ATOM 10873 C C . SER B 1 593 ? 160.74564 114.26394 114.55163 1.000 83.81486 593 SER B C 1
ATOM 10874 O O . SER B 1 593 ? 160.58365 115.27553 113.86406 1.000 90.49908 593 SER B O 1
ATOM 10877 N N . LEU B 1 594 ? 161.26127 114.29362 115.77927 1.000 79.71356 594 LEU B N 1
ATOM 10878 C CA . LEU B 1 594 ? 161.66647 115.55773 116.37834 1.000 83.58954 594 LEU B CA 1
ATOM 10879 C C . LEU B 1 594 ? 162.98514 116.07138 115.81816 1.000 87.70019 594 LEU B C 1
ATOM 10880 O O . LEU B 1 594 ? 163.20264 117.28782 115.80841 1.000 80.88111 594 LEU B O 1
ATOM 10885 N N . GLU B 1 595 ? 163.85105 115.17435 115.33679 1.000 97.35084 595 GLU B N 1
ATOM 10886 C CA . GLU B 1 595 ? 165.22845 115.53150 115.00658 1.000 100.27113 595 GLU B CA 1
ATOM 10887 C C . GLU B 1 595 ? 165.29691 116.73167 114.06767 1.000 104.07949 595 GLU B C 1
ATOM 10888 O O . GLU B 1 595 ? 165.87760 117.76933 114.40441 1.000 109.15083 595 GLU B O 1
ATOM 10894 N N . SER B 1 596 ? 164.71218 116.61082 112.89815 1.000 100.03460 596 SER B N 1
ATOM 10895 C CA . SER B 1 596 ? 164.74554 117.70955 111.94183 1.000 103.12631 596 SER B CA 1
ATOM 10896 C C . SER B 1 596 ? 163.36943 118.08587 111.42045 1.000 95.36719 596 SER B C 1
ATOM 10897 O O . SER B 1 596 ? 163.10963 119.26964 111.19584 1.000 95.29925 596 SER B O 1
ATOM 10900 N N . ALA B 1 597 ? 162.48114 117.10936 111.22989 1.000 86.44939 597 ALA B N 1
ATOM 10901 C CA . ALA B 1 597 ? 161.21743 117.37402 110.55285 1.000 80.17052 597 ALA B CA 1
ATOM 10902 C C . ALA B 1 597 ? 160.34231 118.32745 111.35364 1.000 80.86687 597 ALA B C 1
ATOM 10903 O O . ALA B 1 597 ? 159.85716 119.33340 110.82510 1.000 87.85187 597 ALA B O 1
ATOM 10905 N N . GLN B 1 598 ? 160.13517 118.03466 112.63655 1.000 74.79475 598 GLN B N 1
ATOM 10906 C CA . GLN B 1 598 ? 159.08663 118.72850 113.37479 1.000 75.00473 598 GLN B CA 1
ATOM 10907 C C . GLN B 1 598 ? 159.52193 120.14198 113.75088 1.000 80.18502 598 GLN B C 1
ATOM 10908 O O . GLN B 1 598 ? 158.71141 121.07515 113.73724 1.000 77.60249 598 GLN B O 1
ATOM 10914 N N . LYS B 1 599 ? 160.79877 120.31897 114.10335 1.000 84.32693 599 LYS B N 1
ATOM 10915 C CA . LYS B 1 599 ? 161.30372 121.65712 114.40074 1.000 73.92102 599 LYS B CA 1
ATOM 10916 C C . LYS B 1 599 ? 161.29706 122.53847 113.15960 1.000 71.25113 599 LYS B C 1
ATOM 10917 O O . LYS B 1 599 ? 161.02567 123.74102 113.24590 1.000 73.85468 599 LYS B O 1
ATOM 10923 N N . GLN B 1 600 ? 161.61060 121.96148 111.99692 1.000 75.73503 600 GLN B N 1
ATOM 10924 C CA . GLN B 1 600 ? 161.52770 122.71762 110.75169 1.000 79.25291 600 GLN B CA 1
ATOM 10925 C C . GLN B 1 600 ? 160.10176 123.17972 110.48310 1.000 79.55980 600 GLN B C 1
ATOM 10926 O O . GLN B 1 600 ? 159.88763 124.22516 109.85949 1.000 81.16454 600 GLN B O 1
ATOM 10932 N N . LEU B 1 601 ? 159.11239 122.40696 110.93844 1.000 72.70027 601 LEU B N 1
ATOM 10933 C CA . LEU B 1 601 ? 157.71983 122.80206 110.75673 1.000 69.15151 601 LEU B CA 1
ATOM 10934 C C . LEU B 1 601 ? 157.41305 124.09310 111.50283 1.000 72.72272 601 LEU B C 1
ATOM 10935 O O . LEU B 1 601 ? 156.63268 124.92293 111.02390 1.000 77.65272 601 LEU B O 1
ATOM 10940 N N . GLU B 1 602 ? 158.03181 124.28844 112.66998 1.000 71.04218 602 GLU B N 1
ATOM 10941 C CA . GLU B 1 602 ? 157.73717 125.44607 113.50688 1.000 72.68626 602 GLU B CA 1
ATOM 10942 C C . GLU B 1 602 ? 158.05858 126.76977 112.82585 1.000 79.00899 602 GLU B C 1
ATOM 10943 O O . GLU B 1 602 ? 157.56652 127.81062 113.27438 1.000 78.76733 602 GLU B O 1
ATOM 10949 N N . ASN B 1 603 ? 158.87024 126.76215 111.77122 1.000 75.72407 603 ASN B N 1
ATOM 10950 C CA . ASN B 1 603 ? 159.11816 127.95040 110.95661 1.000 69.43874 603 ASN B CA 1
ATOM 10951 C C . ASN B 1 603 ? 157.99993 128.02451 109.92051 1.000 74.95674 603 ASN B C 1
ATOM 10952 O O . ASN B 1 603 ? 158.19907 127.74677 108.73702 1.000 64.28083 603 ASN B O 1
ATOM 10957 N N . GLY B 1 604 ? 156.80677 128.40798 110.38180 1.000 73.51835 604 GLY B N 1
ATOM 10958 C CA . GLY B 1 604 ? 155.60060 128.42523 109.57152 1.000 66.07077 604 GLY B CA 1
ATOM 10959 C C . GLY B 1 604 ? 154.44577 127.66527 110.19577 1.000 71.88475 604 GLY B C 1
ATOM 10960 O O . GLY B 1 604 ? 153.28875 128.06856 110.04026 1.000 71.85384 604 GLY B O 1
ATOM 10961 N N . GLY B 1 605 ? 154.74026 126.57605 110.90247 1.000 72.31619 605 GLY B N 1
ATOM 10962 C CA . GLY B 1 605 ? 153.71451 125.81168 111.58867 1.000 63.00827 605 GLY B CA 1
ATOM 10963 C C . GLY B 1 605 ? 152.73551 125.08658 110.69381 1.000 59.40784 605 GLY B C 1
ATOM 10964 O O . GLY B 1 605 ? 151.53726 125.07815 110.98636 1.000 64.64003 605 GLY B O 1
ATOM 10965 N N . ILE B 1 606 ? 153.20599 124.47218 109.61101 1.000 54.50731 606 ILE B N 1
ATOM 10966 C CA . ILE B 1 606 ? 152.32934 123.75630 108.69143 1.000 61.72480 606 ILE B CA 1
ATOM 10967 C C . ILE B 1 606 ? 153.12121 122.67307 107.96805 1.000 59.79677 606 ILE B C 1
ATOM 10968 O O . ILE B 1 606 ? 154.25040 122.90230 107.52245 1.000 59.55316 606 ILE B O 1
ATOM 10973 N N . PHE B 1 607 ? 152.51950 121.48894 107.85559 1.000 55.00259 607 PHE B N 1
ATOM 10974 C CA . PHE B 1 607 ? 153.09726 120.34754 107.16165 1.000 52.15350 607 PHE B CA 1
ATOM 10975 C C . PHE B 1 607 ? 152.22628 119.99205 105.96612 1.000 49.95375 607 PHE B C 1
ATOM 10976 O O . PHE B 1 607 ? 150.99719 119.98724 106.06486 1.000 54.69574 607 PHE B O 1
ATOM 10984 N N . VAL B 1 608 ? 152.86362 119.69742 104.83703 1.000 49.63275 608 VAL B N 1
ATOM 10985 C CA . VAL B 1 608 ? 152.16676 119.38264 103.59616 1.000 55.64004 608 VAL B CA 1
ATOM 10986 C C . VAL B 1 608 ? 152.70255 118.06701 103.05023 1.000 52.96636 608 VAL B C 1
ATOM 10987 O O . VAL B 1 608 ? 153.91922 117.87445 102.95789 1.000 58.01159 608 VAL B O 1
ATOM 10991 N N . PHE B 1 609 ? 151.79400 117.16419 102.68129 1.000 51.89661 609 PHE B N 1
ATOM 10992 C CA . PHE B 1 609 ? 152.16453 115.86722 102.12371 1.000 54.88925 609 PHE B CA 1
ATOM 10993 C C . PHE B 1 609 ? 151.40305 115.65246 100.82589 1.000 54.43299 609 PHE B C 1
ATOM 10994 O O . PHE B 1 609 ? 150.18653 115.85145 100.78029 1.000 53.08322 609 PHE B O 1
ATOM 11002 N N . ASP B 1 610 ? 152.11424 115.23993 99.78006 1.000 54.78112 610 ASP B N 1
ATOM 11003 C CA . ASP B 1 610 ? 151.52332 114.98586 98.47123 1.000 53.83166 610 ASP B CA 1
ATOM 11004 C C . ASP B 1 610 ? 151.42305 113.47407 98.28527 1.000 55.98450 610 ASP B C 1
ATOM 11005 O O . ASP B 1 610 ? 152.41172 112.81905 97.94242 1.000 64.55825 610 ASP B O 1
ATOM 11010 N N . SER B 1 611 ? 150.22147 112.92695 98.49006 1.000 57.32171 611 SER B N 1
ATOM 11011 C CA . SER B 1 611 ? 150.05902 111.48622 98.67414 1.000 55.42968 611 SER B CA 1
ATOM 11012 C C . SER B 1 611 ? 150.29461 110.68874 97.39541 1.000 59.14111 611 SER B C 1
ATOM 11013 O O . SER B 1 611 ? 150.81632 109.57079 97.45442 1.000 61.42978 611 SER B O 1
ATOM 11016 N N . TRP B 1 612 ? 149.91286 111.22337 96.23504 1.000 61.71039 612 TRP B N 1
ATOM 11017 C CA . TRP B 1 612 ? 150.01824 110.43122 95.01358 1.000 57.08047 612 TRP B CA 1
ATOM 11018 C C . TRP B 1 612 ? 151.45510 110.26606 94.53612 1.000 62.51246 612 TRP B C 1
ATOM 11019 O O . TRP B 1 612 ? 151.69085 109.49990 93.59629 1.000 68.99652 612 TRP B O 1
ATOM 11030 N N . LYS B 1 613 ? 152.41249 110.96588 95.14481 1.000 60.88973 613 LYS B N 1
ATOM 11031 C CA . LYS B 1 613 ? 153.81720 110.79380 94.81461 1.000 60.47723 613 LYS B CA 1
ATOM 11032 C C . LYS B 1 613 ? 154.68756 110.52243 96.03254 1.000 66.23084 613 LYS B C 1
ATOM 11033 O O . LYS B 1 613 ? 155.90748 110.39966 95.88063 1.000 71.83154 613 LYS B O 1
ATOM 11039 N N . ASN B 1 614 ? 154.09997 110.42196 97.22651 1.000 65.39281 614 ASN B N 1
ATOM 11040 C CA . ASN B 1 614 ? 154.83663 110.15478 98.46300 1.000 62.11835 614 ASN B CA 1
ATOM 11041 C C . ASN B 1 614 ? 155.92605 111.20102 98.69466 1.000 64.22334 614 ASN B C 1
ATOM 11042 O O . ASN B 1 614 ? 157.03595 110.89201 99.13044 1.000 67.12016 614 ASN B O 1
ATOM 11047 N N . GLN B 1 615 ? 155.59607 112.45580 98.40162 1.000 63.78848 615 GLN B N 1
ATOM 11048 C CA . GLN B 1 615 ? 156.53993 113.56067 98.48728 1.000 65.98719 615 GLN B CA 1
ATOM 11049 C C . GLN B 1 615 ? 156.10157 114.53461 99.56970 1.000 62.59404 615 GLN B C 1
ATOM 11050 O O . GLN B 1 615 ? 154.97636 115.04230 99.53628 1.000 60.90492 615 GLN B O 1
ATOM 11056 N N . LYS B 1 616 ? 156.99584 114.80029 100.51649 1.000 62.88975 616 LYS B N 1
ATOM 11057 C CA . LYS B 1 616 ? 156.76829 115.77747 101.57254 1.000 62.20685 616 LYS B CA 1
ATOM 11058 C C . LYS B 1 616 ? 157.30613 117.12087 101.10118 1.000 64.80584 616 LYS B C 1
ATOM 11059 O O . LYS B 1 616 ? 158.36044 117.18011 100.45996 1.000 71.67776 616 LYS B O 1
ATOM 11065 N N . ILE B 1 617 ? 156.58256 118.19097 101.41194 1.000 67.49596 617 ILE B N 1
ATOM 11066 C CA . ILE B 1 617 ? 156.91284 119.53009 100.94369 1.000 73.69733 617 ILE B CA 1
ATOM 11067 C C . ILE B 1 617 ? 157.21135 120.42006 102.14067 1.000 76.73485 617 ILE B C 1
ATOM 11068 O O . ILE B 1 617 ? 156.46083 120.43391 103.12343 1.000 73.29646 617 ILE B O 1
ATOM 11073 N N . THR B 1 618 ? 158.32354 121.14973 102.06065 1.000 81.76139 618 THR B N 1
ATOM 11074 C CA . THR B 1 618 ? 158.68000 122.14958 103.05993 1.000 87.43508 618 THR B CA 1
ATOM 11075 C C . THR B 1 618 ? 159.01095 123.51109 102.47181 1.000 90.47190 618 THR B C 1
ATOM 11076 O O . THR B 1 618 ? 159.05155 124.49012 103.22643 1.000 90.66723 618 THR B O 1
ATOM 11080 N N . ASP B 1 619 ? 159.25223 123.60903 101.16786 1.000 92.23696 619 ASP B N 1
ATOM 11081 C CA . ASP B 1 619 ? 159.47621 124.87856 100.49073 1.000 95.76130 619 ASP B CA 1
ATOM 11082 C C . ASP B 1 619 ? 158.21102 125.22906 99.71898 1.000 92.59509 619 ASP B C 1
ATOM 11083 O O . ASP B 1 619 ? 157.79657 124.47981 98.82867 1.000 97.49192 619 ASP B O 1
ATOM 11088 N N . TRP B 1 620 ? 157.60537 126.36667 100.05388 1.000 86.32430 620 TRP B N 1
ATOM 11089 C CA . TRP B 1 620 ? 156.34585 126.74727 99.43218 1.000 87.95175 620 TRP B CA 1
ATOM 11090 C C . TRP B 1 620 ? 156.50568 127.18505 97.98283 1.000 94.74536 620 TRP B C 1
ATOM 11091 O O . TRP B 1 620 ? 155.50661 127.24371 97.25862 1.000 95.75329 620 TRP B O 1
ATOM 11102 N N . ASP B 1 621 ? 157.72490 127.48603 97.54045 1.000 103.39071 621 ASP B N 1
ATOM 11103 C CA . ASP B 1 621 ? 157.94833 127.90961 96.16544 1.000 108.78672 621 ASP B CA 1
ATOM 11104 C C . ASP B 1 621 ? 158.23729 126.75091 95.22247 1.000 107.30538 621 ASP B C 1
ATOM 11105 O O . ASP B 1 621 ? 158.32889 126.96762 94.00897 1.000 108.25688 621 ASP B O 1
ATOM 11110 N N . SER B 1 622 ? 158.38885 125.53247 95.74679 1.000 104.95096 622 SER B N 1
ATOM 11111 C CA . SER B 1 622 ? 158.60537 124.37936 94.87975 1.000 108.63713 622 SER B CA 1
ATOM 11112 C C . SER B 1 622 ? 157.29437 123.83868 94.32148 1.000 109.24353 622 SER B C 1
ATOM 11113 O O . SER B 1 622 ? 157.30786 123.04836 93.37125 1.000 105.48103 622 SER B O 1
ATOM 11116 N N . ILE B 1 623 ? 156.15955 124.24465 94.89669 1.000 104.07544 623 ILE B N 1
ATOM 11117 C CA . ILE B 1 623 ? 154.87096 123.77680 94.40779 1.000 99.16742 623 ILE B CA 1
ATOM 11118 C C . ILE B 1 623 ? 154.61623 124.33378 93.00922 1.000 104.23496 623 ILE B C 1
ATOM 11119 O O . ILE B 1 623 ? 154.78618 125.53121 92.74784 1.000 103.28120 623 ILE B O 1
ATOM 11124 N N . SER B 1 624 ? 154.20255 123.45262 92.10037 1.000 107.28726 624 SER B N 1
ATOM 11125 C CA . SER B 1 624 ? 154.01684 123.79618 90.69824 1.000 107.69819 624 SER B CA 1
ATOM 11126 C C . SER B 1 624 ? 152.53577 123.81317 90.35459 1.000 108.39598 624 SER B C 1
ATOM 11127 O O . SER B 1 624 ? 151.76059 122.99669 90.86018 1.000 107.05963 624 SER B O 1
ATOM 11130 N N . GLU B 1 625 ? 152.15093 124.75255 89.48790 1.000 111.37044 625 GLU B N 1
ATOM 11131 C CA . GLU B 1 625 ? 150.75481 124.86185 89.07922 1.000 115.29290 625 GLU B CA 1
ATOM 11132 C C . GLU B 1 625 ? 150.35570 123.73761 88.13191 1.000 115.30217 625 GLU B C 1
ATOM 11133 O O . GLU B 1 625 ? 149.16771 123.41633 88.01746 1.000 116.30966 625 GLU B O 1
ATOM 11139 N N . ASP B 1 626 ? 151.32675 123.12908 87.44665 1.000 113.87112 626 ASP B N 1
ATOM 11140 C CA . ASP B 1 626 ? 151.01304 122.05497 86.50906 1.000 111.37635 626 ASP B CA 1
ATOM 11141 C C . ASP B 1 626 ? 150.43788 120.83735 87.22204 1.000 109.06158 626 ASP B C 1
ATOM 11142 O O . ASP B 1 626 ? 149.49664 120.20605 86.72873 1.000 111.27774 626 ASP B O 1
ATOM 11147 N N . ASP B 1 627 ? 150.99170 120.48947 88.38039 1.000 105.89139 627 ASP B N 1
ATOM 11148 C CA . ASP B 1 627 ? 150.58547 119.30936 89.14149 1.000 102.21177 627 ASP B CA 1
ATOM 11149 C C . ASP B 1 627 ? 149.97651 119.77206 90.46257 1.000 98.64585 627 ASP B C 1
ATOM 11150 O O . ASP B 1 627 ? 150.69315 120.16500 91.38561 1.000 99.14578 627 ASP B O 1
ATOM 11155 N N . GLU B 1 628 ? 148.64983 119.71203 90.55317 1.000 94.49666 628 GLU B N 1
ATOM 11156 C CA . GLU B 1 628 ? 147.92460 120.15221 91.73249 1.000 87.79280 628 GLU B CA 1
ATOM 11157 C C . GLU B 1 628 ? 146.93544 119.08020 92.17816 1.000 80.41172 628 GLU B C 1
ATOM 11158 O O . GLU B 1 628 ? 146.48723 118.26813 91.36272 1.000 80.85122 628 GLU B O 1
ATOM 11164 N N . PRO B 1 629 ? 146.58376 119.04385 93.46150 1.000 73.04947 629 PRO B N 1
ATOM 11165 C CA . PRO B 1 629 ? 145.63070 118.03573 93.93331 1.000 72.28567 629 PRO B CA 1
ATOM 11166 C C . PRO B 1 629 ? 144.22921 118.29154 93.40115 1.000 74.80630 629 PRO B C 1
ATOM 11167 O O . PRO B 1 629 ? 143.86228 119.40942 93.03510 1.000 80.76172 629 PRO B O 1
ATOM 11171 N N . ASP B 1 630 ? 143.44243 117.21599 93.34699 1.000 76.25774 630 ASP B N 1
ATOM 11172 C CA . ASP B 1 630 ? 142.02078 117.34516 93.05773 1.000 69.04788 630 ASP B CA 1
ATOM 11173 C C . ASP B 1 630 ? 141.20872 117.68269 94.29932 1.000 66.91445 630 ASP B C 1
ATOM 11174 O O . ASP B 1 630 ? 140.04532 118.07960 94.17584 1.000 69.86304 630 ASP B O 1
ATOM 11179 N N . LEU B 1 631 ? 141.80000 117.54695 95.48264 1.000 65.46742 631 LEU B N 1
ATOM 11180 C CA . LEU B 1 631 ? 141.09331 117.75671 96.73586 1.000 62.09446 631 LEU B CA 1
ATOM 11181 C C . LEU B 1 631 ? 142.12196 117.91916 97.84482 1.000 63.43998 631 LEU B C 1
ATOM 11182 O O . LEU B 1 631 ? 143.19222 117.30777 97.81502 1.000 65.64065 631 LEU B O 1
ATOM 11187 N N . ILE B 1 632 ? 141.78814 118.75648 98.82299 1.000 59.52964 632 ILE B N 1
ATOM 11188 C CA . ILE B 1 632 ? 142.66283 119.02870 99.95556 1.000 56.65329 632 ILE B CA 1
ATOM 11189 C C . ILE B 1 632 ? 141.95857 118.57689 101.22556 1.000 56.30547 632 ILE B C 1
ATOM 11190 O O . ILE B 1 632 ? 140.80747 118.95257 101.46902 1.000 56.75468 632 ILE B O 1
ATOM 11195 N N . LEU B 1 633 ? 142.64420 117.76583 102.02440 1.000 58.62560 633 LEU B N 1
ATOM 11196 C CA . LEU B 1 633 ? 142.17507 117.35271 103.34028 1.000 53.57855 633 LEU B CA 1
ATOM 11197 C C . LEU B 1 633 ? 143.04027 118.03951 104.38643 1.000 55.89805 633 LEU B C 1
ATOM 11198 O O . LEU B 1 633 ? 144.27147 117.98910 104.30587 1.000 55.00443 633 LEU B O 1
ATOM 11203 N N . ALA B 1 634 ? 142.40177 118.68133 105.35881 1.000 55.85295 634 ALA B N 1
ATOM 11204 C CA . ALA B 1 634 ? 143.10862 119.46844 106.35458 1.000 51.41143 634 ALA B CA 1
ATOM 11205 C C . ALA B 1 634 ? 142.53599 119.19736 107.73693 1.000 53.40611 634 ALA B C 1
ATOM 11206 O O . ALA B 1 634 ? 141.39194 118.76462 107.88707 1.000 56.04257 634 ALA B O 1
ATOM 11208 N N . ALA B 1 635 ? 143.35565 119.45850 108.75062 1.000 54.26879 635 ALA B N 1
ATOM 11209 C CA . ALA B 1 635 ? 142.94884 119.25967 110.13188 1.000 57.82015 635 ALA B CA 1
ATOM 11210 C C . ALA B 1 635 ? 143.82112 120.11886 111.03217 1.000 57.23131 635 ALA B C 1
ATOM 11211 O O . ALA B 1 635 ? 144.89867 120.57075 110.63871 1.000 54.63792 635 ALA B O 1
ATOM 11213 N N . SER B 1 636 ? 143.33234 120.33954 112.25168 1.000 60.29390 636 SER B N 1
ATOM 11214 C CA . SER B 1 636 ? 144.06917 121.10128 113.25778 1.000 57.26804 636 SER B CA 1
ATOM 11215 C C . SER B 1 636 ? 143.60970 120.59364 114.62095 1.000 63.33742 636 SER B C 1
ATOM 11216 O O . SER B 1 636 ? 142.49436 120.89339 115.05383 1.000 66.21510 636 SER B O 1
ATOM 11219 N N . GLY B 1 637 ? 144.47274 119.83149 115.28415 1.000 63.87639 637 GLY B N 1
ATOM 11220 C CA . GLY B 1 637 ? 144.11147 119.13747 116.50347 1.000 63.54909 637 GLY B CA 1
ATOM 11221 C C . GLY B 1 637 ? 144.43692 117.66268 116.39467 1.000 66.22777 637 GLY B C 1
ATOM 11222 O O . GLY B 1 637 ? 144.21388 117.05570 115.34421 1.000 66.26081 637 GLY B O 1
ATOM 11223 N N . ASP B 1 638 ? 144.96851 117.07431 117.46803 1.000 64.36567 638 ASP B N 1
ATOM 11224 C CA . ASP B 1 638 ? 145.45851 115.70021 117.39497 1.000 65.88158 638 ASP B CA 1
ATOM 11225 C C . ASP B 1 638 ? 144.32695 114.71455 117.12634 1.000 65.57834 638 ASP B C 1
ATOM 11226 O O . ASP B 1 638 ? 144.46289 113.80762 116.29732 1.000 64.67732 638 ASP B O 1
ATOM 11231 N N . TYR B 1 639 ? 143.19888 114.87687 117.82061 1.000 67.58369 639 TYR B N 1
ATOM 11232 C CA . TYR B 1 639 ? 142.10398 113.92118 117.68366 1.000 63.36102 639 TYR B CA 1
ATOM 11233 C C . TYR B 1 639 ? 141.47630 113.98179 116.29687 1.000 60.39779 639 TYR B C 1
ATOM 11234 O O . TYR B 1 639 ? 141.11858 112.94550 115.72643 1.000 65.76044 639 TYR B O 1
ATOM 11243 N N . VAL B 1 640 ? 141.33333 115.18289 115.73487 1.000 57.30676 640 VAL B N 1
ATOM 11244 C CA . VAL B 1 640 ? 140.75606 115.29775 114.40031 1.000 56.04093 640 VAL B CA 1
ATOM 11245 C C . VAL B 1 640 ? 141.77438 115.00488 113.30635 1.000 61.00446 640 VAL B C 1
ATOM 11246 O O . VAL B 1 640 ? 141.38341 114.75189 112.16034 1.000 61.49259 640 VAL B O 1
ATOM 11250 N N . PHE B 1 641 ? 143.07150 115.03786 113.62129 1.000 59.04396 641 PHE B N 1
ATOM 11251 C CA . PHE B 1 641 ? 144.07611 114.65173 112.63512 1.000 56.76672 641 PHE B CA 1
ATOM 11252 C C . PHE B 1 641 ? 144.12507 113.13863 112.46517 1.000 61.66450 641 PHE B C 1
ATOM 11253 O O . PHE B 1 641 ? 144.36530 112.64063 111.35975 1.000 62.13075 641 PHE B O 1
ATOM 11261 N N . LYS B 1 642 ? 143.90590 112.39301 113.55146 1.000 61.36555 642 LYS B N 1
ATOM 11262 C CA . LYS B 1 642 ? 143.88529 110.93657 113.46364 1.000 56.31134 642 LYS B CA 1
ATOM 11263 C C . LYS B 1 642 ? 142.76828 110.45375 112.54884 1.000 58.39434 642 LYS B C 1
ATOM 11264 O O . LYS B 1 642 ? 142.96723 109.53751 111.74303 1.000 64.68406 642 LYS B O 1
ATOM 11270 N N . GLU B 1 643 ? 141.58346 111.05683 112.66206 1.000 56.94238 643 GLU B N 1
ATOM 11271 C CA . GLU B 1 643 ? 140.47844 110.69026 111.78408 1.000 53.36966 643 GLU B CA 1
ATOM 11272 C C . GLU B 1 643 ? 140.77159 111.07193 110.33991 1.000 55.36544 643 GLU B C 1
ATOM 11273 O O . GLU B 1 643 ? 140.30944 110.40453 109.40810 1.000 60.17001 643 GLU B O 1
ATOM 11279 N N . THR B 1 644 ? 141.53303 112.14857 110.13389 1.000 54.12618 644 THR B N 1
ATOM 11280 C CA . THR B 1 644 ? 141.83291 112.59673 108.77747 1.000 56.98612 644 THR B CA 1
ATOM 11281 C C . THR B 1 644 ? 142.85895 111.69186 108.10484 1.000 57.70267 644 THR B C 1
ATOM 11282 O O . THR B 1 644 ? 142.75669 111.41338 106.90490 1.000 57.03647 644 THR B O 1
ATOM 11286 N N . VAL B 1 645 ? 143.86258 111.23581 108.85586 1.000 60.61358 645 VAL B N 1
ATOM 11287 C CA . VAL B 1 645 ? 144.84066 110.30447 108.30197 1.000 57.73088 645 VAL B CA 1
ATOM 11288 C C . VAL B 1 645 ? 144.17435 108.98252 107.94309 1.000 58.67295 645 VAL B C 1
ATOM 11289 O O . VAL B 1 645 ? 144.43055 108.41187 106.87633 1.000 62.68356 645 VAL B O 1
ATOM 11293 N N . ALA B 1 646 ? 143.30485 108.47992 108.82341 1.000 56.84398 646 ALA B N 1
ATOM 11294 C CA . ALA B 1 646 ? 142.60754 107.22689 108.55314 1.000 55.06427 646 ALA B CA 1
ATOM 11295 C C . ALA B 1 646 ? 141.70504 107.34470 107.33100 1.000 55.84170 646 ALA B C 1
ATOM 11296 O O . ALA B 1 646 ? 141.59541 106.40235 106.53843 1.000 61.39019 646 ALA B O 1
ATOM 11298 N N . ALA B 1 647 ? 141.04313 108.49145 107.16615 1.000 53.59089 647 ALA B N 1
ATOM 11299 C CA . ALA B 1 647 ? 140.17933 108.68776 106.00681 1.000 52.93275 647 ALA B CA 1
ATOM 11300 C C . ALA B 1 647 ? 140.98153 108.70216 104.71250 1.000 55.93710 647 ALA B C 1
ATOM 11301 O O . ALA B 1 647 ? 140.51103 108.21606 103.67819 1.000 62.54796 647 ALA B O 1
ATOM 11303 N N . LEU B 1 648 ? 142.18836 109.27278 104.74412 1.000 53.95061 648 LEU B N 1
ATOM 11304 C CA . LEU B 1 648 ? 143.03998 109.26999 103.55810 1.000 52.68638 648 LEU B CA 1
ATOM 11305 C C . LEU B 1 648 ? 143.45350 107.85378 103.17829 1.000 55.59017 648 LEU B C 1
ATOM 11306 O O . LEU B 1 648 ? 143.53396 107.52026 101.99082 1.000 58.35203 648 LEU B O 1
ATOM 11311 N N . GLN B 1 649 ? 143.72678 107.00835 104.17573 1.000 57.75202 649 GLN B N 1
ATOM 11312 C CA . GLN B 1 649 ? 144.09174 105.62277 103.89893 1.000 53.05897 649 GLN B CA 1
ATOM 11313 C C . GLN B 1 649 ? 142.95755 104.88111 103.20434 1.000 60.37241 649 GLN B C 1
ATOM 11314 O O . GLN B 1 649 ? 143.19325 104.09602 102.27895 1.000 66.90805 649 GLN B O 1
ATOM 11320 N N . VAL B 1 650 ? 141.71909 105.11101 103.64472 1.000 62.30377 650 VAL B N 1
ATOM 11321 C CA . VAL B 1 650 ? 140.56744 104.47822 103.00871 1.000 60.54566 650 VAL B CA 1
ATOM 11322 C C . VAL B 1 650 ? 140.42756 104.95046 101.56761 1.000 60.89806 650 VAL B C 1
ATOM 11323 O O . VAL B 1 650 ? 140.16991 104.15254 100.65890 1.000 64.56650 650 VAL B O 1
ATOM 11327 N N . LEU B 1 651 ? 140.60097 106.25312 101.33381 1.000 59.01355 651 LEU B N 1
ATOM 11328 C CA . LEU B 1 651 ? 140.42666 106.79419 99.99043 1.000 62.28348 651 LEU B CA 1
ATOM 11329 C C . LEU B 1 651 ? 141.56672 106.39594 99.06306 1.000 67.73805 651 LEU B C 1
ATOM 11330 O O . LEU B 1 651 ? 141.35695 106.25931 97.85367 1.000 72.35846 651 LEU B O 1
ATOM 11335 N N . LEU B 1 652 ? 142.77572 106.22062 99.59982 1.000 67.87878 652 LEU B N 1
ATOM 11336 C CA . LEU B 1 652 ? 143.88991 105.76283 98.77478 1.000 63.69812 652 LEU B CA 1
ATOM 11337 C C . LEU B 1 652 ? 143.64842 104.34819 98.26596 1.000 68.49893 652 LEU B C 1
ATOM 11338 O O . LEU B 1 652 ? 144.01277 104.01507 97.13267 1.000 72.40510 652 LEU B O 1
ATOM 11343 N N . HIS B 1 653 ? 143.03977 103.50105 99.09737 1.000 70.31504 653 HIS B N 1
ATOM 11344 C CA . HIS B 1 653 ? 142.76765 102.12174 98.70738 1.000 74.34250 653 HIS B CA 1
ATOM 11345 C C . HIS B 1 653 ? 141.70162 102.04942 97.61911 1.000 74.15246 653 HIS B C 1
ATOM 11346 O O . HIS B 1 653 ? 141.88080 101.36613 96.60474 1.000 74.74452 653 HIS B O 1
ATOM 11353 N N . ASP B 1 654 ? 140.58601 102.75449 97.80833 1.000 73.99115 654 ASP B N 1
ATOM 11354 C CA . ASP B 1 654 ? 139.42861 102.56670 96.93933 1.000 72.43215 654 ASP B CA 1
ATOM 11355 C C . ASP B 1 654 ? 139.56883 103.33383 95.62882 1.000 76.22373 654 ASP B C 1
ATOM 11356 O O . ASP B 1 654 ? 139.59674 102.73507 94.54924 1.000 81.66037 654 ASP B O 1
ATOM 11361 N N . VAL B 1 655 ? 139.65704 104.65784 95.70026 1.000 74.53932 655 VAL B N 1
ATOM 11362 C CA . VAL B 1 655 ? 139.72909 105.50759 94.51606 1.000 76.47078 655 VAL B CA 1
ATOM 11363 C C . VAL B 1 655 ? 141.17214 105.96507 94.35360 1.000 83.71763 655 VAL B C 1
ATOM 11364 O O . VAL B 1 655 ? 141.69356 106.72542 95.17839 1.000 84.63228 655 VAL B O 1
ATOM 11368 N N . ALA B 1 656 ? 141.81922 105.51038 93.28290 1.000 82.58412 656 ALA B N 1
ATOM 11369 C CA . ALA B 1 656 ? 143.21699 105.83436 93.03387 1.000 77.01489 656 ALA B CA 1
ATOM 11370 C C . ALA B 1 656 ? 143.40432 107.03641 92.12384 1.000 81.38552 656 ALA B C 1
ATOM 11371 O O . ALA B 1 656 ? 144.47961 107.64290 92.13394 1.000 86.88998 656 ALA B O 1
ATOM 11373 N N . GLN B 1 657 ? 142.38849 107.39547 91.33921 1.000 78.96928 657 GLN B N 1
ATOM 11374 C CA . GLN B 1 657 ? 142.50501 108.51062 90.40924 1.000 78.01489 657 GLN B CA 1
ATOM 11375 C C . GLN B 1 657 ? 142.43460 109.8692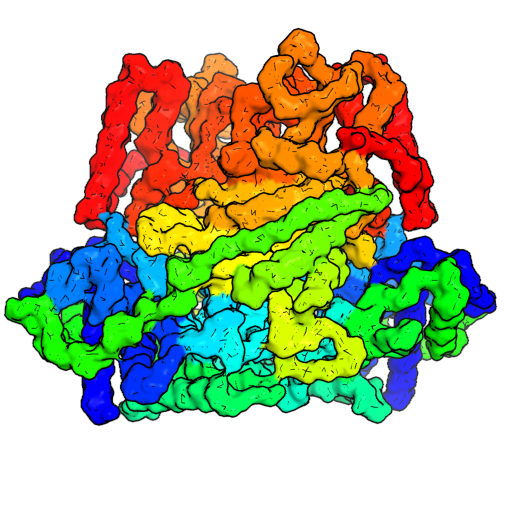1 91.09350 1.000 83.49013 657 GLN B C 1
ATOM 11376 O O . GLN B 1 657 ? 142.85111 110.86424 90.49318 1.000 90.08290 657 GLN B O 1
ATOM 11382 N N . VAL B 1 658 ? 141.93263 109.93718 92.32163 1.000 77.10321 658 VAL B N 1
ATOM 11383 C CA . VAL B 1 658 ? 141.75140 111.20140 93.02625 1.000 73.03385 658 VAL B CA 1
ATOM 11384 C C . VAL B 1 658 ? 143.04588 111.53076 93.76162 1.000 77.30325 658 VAL B C 1
ATOM 11385 O O . VAL B 1 658 ? 143.41343 110.85055 94.72256 1.000 80.09257 658 VAL B O 1
ATOM 11389 N N . LYS B 1 659 ? 143.73695 112.57844 93.31464 1.000 69.83889 659 LYS B N 1
ATOM 11390 C CA . LYS B 1 659 ? 144.93760 113.04267 93.99738 1.000 61.47095 659 LYS B CA 1
ATOM 11391 C C . LYS B 1 659 ? 144.55149 113.88664 95.20453 1.000 62.80687 659 LYS B C 1
ATOM 11392 O O . LYS B 1 659 ? 143.75501 114.82225 95.08857 1.000 63.86023 659 LYS B O 1
ATOM 11398 N N . ILE B 1 660 ? 145.12362 113.56065 96.36027 1.000 63.74554 660 ILE B N 1
ATOM 11399 C CA . ILE B 1 660 ? 144.78729 114.20797 97.62117 1.000 60.81708 660 ILE B CA 1
ATOM 11400 C C . ILE B 1 660 ? 146.05040 114.80409 98.22382 1.000 58.40922 660 ILE B C 1
ATOM 11401 O O . ILE B 1 660 ? 147.10633 114.16277 98.23608 1.000 62.82872 660 ILE B O 1
ATOM 11406 N N . ARG B 1 661 ? 145.94258 116.03439 98.71667 1.000 57.51571 661 ARG B N 1
ATOM 11407 C CA . ARG B 1 661 ? 147.01727 116.69646 99.44199 1.000 56.42112 661 ARG B CA 1
ATOM 11408 C C . ARG B 1 661 ? 146.62288 116.80079 100.90805 1.000 52.78590 661 ARG B C 1
ATOM 11409 O O . ARG B 1 661 ? 145.48751 117.16588 101.22466 1.000 52.89839 661 ARG B O 1
ATOM 11417 N N . LEU B 1 662 ? 147.55375 116.46945 101.79447 1.000 50.04399 662 LEU B N 1
ATOM 11418 C CA . LEU B 1 662 ? 147.30406 116.42466 103.22756 1.000 52.65214 662 LEU B CA 1
ATOM 11419 C C . LEU B 1 662 ? 147.98060 117.61921 103.88592 1.000 54.84165 662 LEU B C 1
ATOM 11420 O O . LEU B 1 662 ? 149.14795 117.90749 103.60555 1.000 57.03575 662 LEU B O 1
ATOM 11425 N N . VAL B 1 663 ? 147.24611 118.31355 104.75220 1.000 53.36601 663 VAL B N 1
ATOM 11426 C CA . VAL B 1 663 ? 147.73030 119.51610 105.41894 1.000 52.26851 663 VAL B CA 1
ATOM 11427 C C . VAL B 1 663 ? 147.38693 119.43235 106.89916 1.000 55.55833 663 VAL B C 1
ATOM 11428 O O . VAL B 1 663 ? 146.27484 119.03995 107.26634 1.000 58.71920 663 VAL B O 1
ATOM 11432 N N . TYR B 1 664 ? 148.34768 119.78720 107.74874 1.000 50.87249 664 TYR B N 1
ATOM 11433 C CA . TYR B 1 664 ? 148.12283 119.91954 109.17994 1.000 51.59257 664 TYR B CA 1
ATOM 11434 C C . TYR B 1 664 ? 148.64808 121.26934 109.64312 1.000 53.42256 664 TYR B C 1
ATOM 11435 O O . TYR B 1 664 ? 149.71452 121.71066 109.20768 1.000 54.13347 664 TYR B O 1
ATOM 11444 N N . ILE B 1 665 ? 147.89676 121.92080 110.52640 1.000 50.59552 665 ILE B N 1
ATOM 11445 C CA . ILE B 1 665 ? 148.22945 123.24958 111.02874 1.000 49.37659 665 ILE B CA 1
ATOM 11446 C C . ILE B 1 665 ? 148.58130 123.12049 112.50294 1.000 56.01285 665 ILE B C 1
ATOM 11447 O O . ILE B 1 665 ? 147.77690 122.62224 113.29863 1.000 64.28215 665 ILE B O 1
ATOM 11452 N N . GLN B 1 666 ? 149.77670 123.57967 112.87159 1.000 57.52511 666 GLN B N 1
ATOM 11453 C CA . GLN B 1 666 ? 150.26043 123.43341 114.23697 1.000 54.74172 666 GLN B CA 1
ATOM 11454 C C . GLN B 1 666 ? 150.08587 124.68209 115.09084 1.000 62.87584 666 GLN B C 1
ATOM 11455 O O . GLN B 1 666 ? 150.15766 124.57973 116.31987 1.000 66.22211 666 GLN B O 1
ATOM 11461 N N . ALA B 1 667 ? 149.86061 125.84828 114.48739 1.000 63.87908 667 ALA B N 1
ATOM 11462 C CA . ALA B 1 667 ? 149.76567 127.08008 115.25715 1.000 60.05286 667 ALA B CA 1
ATOM 11463 C C . ALA B 1 667 ? 148.88863 128.09033 114.53051 1.000 66.10076 667 ALA B C 1
ATOM 11464 O O . ALA B 1 667 ? 148.84092 128.12580 113.29815 1.000 63.89904 667 ALA B O 1
ATOM 11466 N N . LEU B 1 668 ? 148.19890 128.91611 115.31726 1.000 66.78278 668 LEU B N 1
ATOM 11467 C CA . LEU B 1 668 ? 147.34321 129.97939 114.81049 1.000 64.01748 668 LEU B CA 1
ATOM 11468 C C . LEU B 1 668 ? 147.56937 131.23266 115.64119 1.000 65.06455 668 LEU B C 1
ATOM 11469 O O . LEU B 1 668 ? 147.71813 131.15391 116.86301 1.000 70.45365 668 LEU B O 1
ATOM 11474 N N . CYS B 1 669 ? 147.59093 132.38326 114.98110 1.000 60.52693 669 CYS B N 1
ATOM 11475 C CA . CYS B 1 669 ? 147.79390 133.66393 115.64462 1.000 63.22802 669 CYS B CA 1
ATOM 11476 C C . CYS B 1 669 ? 146.68707 134.63464 115.24521 1.000 69.57519 669 CYS B C 1
ATOM 11477 O O . CYS B 1 669 ? 145.91279 134.38720 114.31873 1.000 70.12837 669 CYS B O 1
ATOM 11480 N N . GLY B 1 670 ? 146.62705 135.75888 115.95875 1.000 67.91937 670 GLY B N 1
ATOM 11481 C CA . GLY B 1 670 ? 145.62650 136.77613 115.69565 1.000 63.69749 670 GLY B CA 1
ATOM 11482 C C . GLY B 1 670 ? 145.78449 137.48955 114.37036 1.000 64.06243 670 GLY B C 1
ATOM 11483 O O . GLY B 1 670 ? 144.88274 138.23972 113.98237 1.000 67.27969 670 GLY B O 1
ATOM 11484 N N . LYS B 1 671 ? 146.89916 137.28035 113.67260 1.000 68.87035 671 LYS B N 1
ATOM 11485 C CA . LYS B 1 671 ? 147.12918 137.89772 112.37523 1.000 67.50006 671 LYS B CA 1
ATOM 11486 C C . LYS B 1 671 ? 146.87963 136.95397 111.20778 1.000 69.10753 671 LYS B C 1
ATOM 11487 O O . LYS B 1 671 ? 146.83816 137.41376 110.06277 1.000 74.84673 671 LYS B O 1
ATOM 11493 N N . GLY B 1 672 ? 146.71504 135.66982 111.45872 1.000 67.27251 672 GLY B N 1
ATOM 11494 C CA . GLY B 1 672 ? 146.46173 134.71746 110.39976 1.000 64.24979 672 GLY B CA 1
ATOM 11495 C C . GLY B 1 672 ? 146.95655 133.33280 110.79907 1.000 65.92252 672 GLY B C 1
ATOM 11496 O O . GLY B 1 672 ? 146.86804 132.94627 111.96613 1.000 67.48263 672 GLY B O 1
ATOM 11497 N N . ILE B 1 673 ? 147.47698 132.60922 109.81226 1.000 64.93507 673 ILE B N 1
ATOM 11498 C CA . ILE B 1 673 ? 147.96030 131.24736 110.00820 1.000 62.98286 673 ILE B CA 1
ATOM 11499 C C . ILE B 1 673 ? 149.44884 131.28534 110.32149 1.000 69.25935 673 ILE B C 1
ATOM 11500 O O . ILE B 1 673 ? 150.23697 131.87254 109.57137 1.000 71.79572 673 ILE B O 1
ATOM 11505 N N . GLY B 1 674 ? 149.83660 130.65111 111.42948 1.000 68.03019 674 GLY B N 1
ATOM 11506 C CA . GLY B 1 674 ? 151.22525 130.56011 111.82799 1.000 61.83227 674 GLY B CA 1
ATOM 11507 C C . GLY B 1 674 ? 151.47575 131.26775 113.14813 1.000 66.74789 674 GLY B C 1
ATOM 11508 O O . GLY B 1 674 ? 150.58341 131.36537 113.99889 1.000 68.73972 674 GLY B O 1
ATOM 11509 N N . THR B 1 675 ? 152.70092 131.75378 113.30813 1.000 70.93099 675 THR B N 1
ATOM 11510 C CA . THR B 1 675 ? 153.11072 132.51419 114.47884 1.000 72.74252 675 THR B CA 1
ATOM 11511 C C . THR B 1 675 ? 153.24694 133.98735 114.11671 1.000 73.44439 675 THR B C 1
ATOM 11512 O O . THR B 1 675 ? 153.20878 134.37205 112.94623 1.000 75.43920 675 THR B O 1
ATOM 11516 N N . PHE B 1 676 ? 153.39237 134.82087 115.14816 1.000 72.16089 676 PHE B N 1
ATOM 11517 C CA . PHE B 1 676 ? 153.61715 136.24239 114.91002 1.000 66.01085 676 PHE B CA 1
ATOM 11518 C C . PHE B 1 676 ? 154.95057 136.47598 114.21344 1.000 72.54228 676 PHE B C 1
ATOM 11519 O O . PHE B 1 676 ? 155.05225 137.31999 113.31557 1.000 73.91827 676 PHE B O 1
ATOM 11527 N N . GLU B 1 677 ? 155.98492 135.73416 114.61414 1.000 77.17986 677 GLU B N 1
ATOM 11528 C CA . GLU B 1 677 ? 157.28618 135.86091 113.96716 1.000 84.61801 677 GLU B CA 1
ATOM 11529 C C . GLU B 1 677 ? 157.21756 135.44683 112.50350 1.000 78.95541 677 GLU B C 1
ATOM 11530 O O . GLU B 1 677 ? 157.82614 136.08868 111.64031 1.000 81.77135 677 GLU B O 1
ATOM 11536 N N . ASN B 1 678 ? 156.48342 134.37768 112.20373 1.000 72.90255 678 ASN B N 1
ATOM 11537 C CA . ASN B 1 678 ? 156.35590 133.86221 110.84152 1.000 75.13044 678 ASN B CA 1
ATOM 11538 C C . ASN B 1 678 ? 154.88457 133.55419 110.57993 1.000 75.26358 678 ASN B C 1
ATOM 11539 O O . ASN B 1 678 ? 154.39220 132.48439 110.94951 1.000 75.08367 678 ASN B O 1
ATOM 11544 N N . THR B 1 679 ? 154.18844 134.48983 109.94081 1.000 81.63589 679 THR B N 1
ATOM 11545 C CA . THR B 1 679 ? 152.76506 134.36982 109.65598 1.000 80.74301 679 THR B CA 1
ATOM 11546 C C . THR B 1 679 ? 152.57319 134.13040 108.16565 1.000 78.55685 679 THR B C 1
ATOM 11547 O O . THR B 1 679 ? 153.15908 134.83749 107.34015 1.000 80.76135 679 THR B O 1
ATOM 11551 N N . LEU B 1 680 ? 151.76348 133.12799 107.82969 1.000 76.33060 680 LEU B N 1
ATOM 11552 C CA . LEU B 1 680 ? 151.55720 132.75858 106.43623 1.000 72.83703 680 LEU B CA 1
ATOM 11553 C C . LEU B 1 680 ? 150.92147 133.90751 105.66461 1.000 73.45316 680 LEU B C 1
ATOM 11554 O O . LEU B 1 680 ? 149.97954 134.54702 106.13925 1.000 77.52118 680 LEU B O 1
ATOM 11559 N N . SER B 1 681 ? 151.44350 134.16678 104.47247 1.000 71.29073 681 SER B N 1
ATOM 11560 C CA . SER B 1 681 ? 150.98334 135.26700 103.64235 1.000 71.91840 681 SER B CA 1
ATOM 11561 C C . SER B 1 681 ? 149.83808 134.82320 102.73656 1.000 70.70979 681 SER B C 1
ATOM 11562 O O . SER B 1 681 ? 149.51582 133.63835 102.63187 1.000 66.96594 681 SER B O 1
ATOM 11565 N N . LYS B 1 682 ? 149.21451 135.80638 102.08375 1.000 68.93862 682 LYS B N 1
ATOM 11566 C CA . LYS B 1 682 ? 148.10189 135.51175 101.18738 1.000 62.03802 682 LYS B CA 1
ATOM 11567 C C . LYS B 1 682 ? 148.57974 134.81132 99.92306 1.000 67.18703 682 LYS B C 1
ATOM 11568 O O . LYS B 1 682 ? 147.88861 133.93459 99.39231 1.000 71.54169 682 LYS B O 1
ATOM 11574 N N . SER B 1 683 ? 149.75259 135.19665 99.41513 1.000 64.38735 683 SER B N 1
ATOM 11575 C CA . SER B 1 683 ? 150.28668 134.55766 98.21642 1.000 63.38794 683 SER B CA 1
ATOM 11576 C C . SER B 1 683 ? 150.61475 133.09194 98.46837 1.000 64.60358 683 SER B C 1
ATOM 11577 O O . SER B 1 683 ? 150.36370 132.23628 97.61269 1.000 65.90273 683 SER B O 1
ATOM 11580 N N . ASP B 1 684 ? 151.18542 132.78531 99.63584 1.000 68.97093 684 ASP B N 1
ATOM 11581 C CA . ASP B 1 684 ? 151.53495 131.40474 99.95464 1.000 66.60409 684 ASP B CA 1
ATOM 11582 C C . ASP B 1 684 ? 150.29137 130.54535 100.14551 1.000 66.10043 684 ASP B C 1
ATOM 11583 O O . ASP B 1 684 ? 150.28426 129.36422 99.78062 1.000 67.28867 684 ASP B O 1
ATOM 11588 N N . PHE B 1 685 ? 149.23328 131.11890 100.72641 1.000 64.32362 685 PHE B N 1
ATOM 11589 C CA . PHE B 1 685 ? 147.99219 130.37587 100.92770 1.000 55.13912 685 PHE B CA 1
ATOM 11590 C C . PHE B 1 685 ? 147.44397 129.85790 99.60463 1.000 54.10017 685 PHE B C 1
ATOM 11591 O O . PHE B 1 685 ? 146.93108 128.73616 99.53159 1.000 57.82783 685 PHE B O 1
ATOM 11599 N N . VAL B 1 686 ? 147.54268 130.66446 98.54717 1.000 57.27787 686 VAL B N 1
ATOM 11600 C CA . VAL B 1 686 ? 147.10668 130.22955 97.22445 1.000 59.21625 686 VAL B CA 1
ATOM 11601 C C . VAL B 1 686 ? 148.00046 129.11193 96.70031 1.000 62.91872 686 VAL B C 1
ATOM 11602 O O . VAL B 1 686 ? 147.53819 128.21910 95.97956 1.000 67.35100 686 VAL B O 1
ATOM 11606 N N . LYS B 1 687 ? 149.28886 129.13921 97.04288 1.000 64.55475 687 LYS B N 1
ATOM 11607 C CA . LYS B 1 687 ? 150.18816 128.08064 96.59585 1.000 66.24141 687 LYS B CA 1
ATOM 11608 C C . LYS B 1 687 ? 149.84945 126.74760 97.25281 1.000 66.51542 687 LYS B C 1
ATOM 11609 O O . LYS B 1 687 ? 149.86465 125.70270 96.59271 1.000 69.71601 687 LYS B O 1
ATOM 11615 N N . ILE B 1 688 ? 149.53544 126.76295 98.54684 1.000 64.44210 688 ILE B N 1
ATOM 11616 C CA . ILE B 1 688 ? 149.23147 125.52542 99.25637 1.000 57.01222 688 ILE B CA 1
ATOM 11617 C C . ILE B 1 688 ? 147.83115 125.03422 98.91200 1.000 58.49777 688 ILE B C 1
ATOM 11618 O O . ILE B 1 688 ? 147.65613 123.92716 98.39151 1.000 62.44440 688 ILE B O 1
ATOM 11623 N N . PHE B 1 689 ? 146.81573 125.84504 99.19683 1.000 56.92261 689 PHE B N 1
ATOM 11624 C CA . PHE B 1 689 ? 145.43744 125.55237 98.82059 1.000 57.82762 689 PHE B CA 1
ATOM 11625 C C . PHE B 1 689 ? 145.20495 126.14632 97.43760 1.000 65.10601 689 PHE B C 1
ATOM 11626 O O . PHE B 1 689 ? 145.32121 127.36087 97.25380 1.000 74.24868 689 PHE B O 1
ATOM 11634 N N . THR B 1 690 ? 144.86893 125.29586 96.47097 1.000 62.93672 690 THR B N 1
ATOM 11635 C CA . THR B 1 690 ? 144.66658 125.75621 95.10348 1.000 67.59249 690 THR B CA 1
ATOM 11636 C C . THR B 1 690 ? 143.53510 126.78058 95.06686 1.000 75.84806 690 THR B C 1
ATOM 11637 O O . THR B 1 690 ? 142.64536 126.77570 95.92131 1.000 80.68973 690 THR B O 1
ATOM 11641 N N . LYS B 1 691 ? 143.59421 127.68708 94.08395 1.000 76.64221 691 LYS B N 1
ATOM 11642 C CA . LYS B 1 691 ? 142.65469 128.80504 94.01105 1.000 74.73205 691 LYS B CA 1
ATOM 11643 C C . LYS B 1 691 ? 141.20277 128.34882 94.11182 1.000 78.94277 691 LYS B C 1
ATOM 11644 O O . LYS B 1 691 ? 140.42323 128.90112 94.89537 1.000 82.74321 691 LYS B O 1
ATOM 11650 N N . ASP B 1 692 ? 140.81111 127.35080 93.31527 1.000 79.94070 692 ASP B N 1
ATOM 11651 C CA . ASP B 1 692 ? 139.44237 126.83170 93.33374 1.000 74.98947 692 ASP B CA 1
ATOM 11652 C C . ASP B 1 692 ? 139.46930 125.29995 93.39241 1.000 76.80405 692 ASP B C 1
ATOM 11653 O O . ASP B 1 692 ? 139.38618 124.62115 92.36859 1.000 87.30223 692 ASP B O 1
ATOM 11658 N N . LYS B 1 693 ? 139.56181 124.75911 94.60335 1.000 71.62925 693 LYS B N 1
ATOM 11659 C CA . LYS B 1 693 ? 139.46548 123.32749 94.84851 1.000 66.85694 693 LYS B CA 1
ATOM 11660 C C . LYS B 1 693 ? 138.81476 123.10226 96.20307 1.000 65.86451 693 LYS B C 1
ATOM 11661 O O . LYS B 1 693 ? 139.00047 123.90704 97.12334 1.000 71.09337 693 LYS B O 1
ATOM 11667 N N . PRO B 1 694 ? 138.04797 122.02311 96.35487 1.000 59.62766 694 PRO B N 1
ATOM 11668 C CA . PRO B 1 694 ? 137.38330 121.76997 97.63770 1.000 58.94839 694 PRO B CA 1
ATOM 11669 C C . PRO B 1 694 ? 138.38987 121.56572 98.75936 1.000 62.03060 694 PRO B C 1
ATOM 11670 O O . PRO B 1 694 ? 139.45078 120.96871 98.56849 1.000 62.93035 694 PRO B O 1
ATOM 11674 N N . VAL B 1 695 ? 138.04603 122.07299 99.93913 1.000 58.82680 695 VAL B N 1
ATOM 11675 C CA . VAL B 1 695 ? 138.85989 121.91999 101.13751 1.000 57.55231 695 VAL B CA 1
ATOM 11676 C C . VAL B 1 695 ? 137.94756 121.40790 102.24112 1.000 60.71914 695 VAL B C 1
ATOM 11677 O O . VAL B 1 695 ? 136.99341 122.09225 102.62826 1.000 66.00291 695 VAL B O 1
ATOM 11681 N N . ILE B 1 696 ? 138.23235 120.21445 102.74726 1.000 58.51827 696 ILE B N 1
ATOM 11682 C CA . ILE B 1 696 ? 137.51443 119.65145 103.88368 1.000 58.50210 696 ILE B CA 1
ATOM 11683 C C . ILE B 1 696 ? 138.40135 119.83429 105.10558 1.000 55.80935 696 ILE B C 1
ATOM 11684 O O . ILE B 1 696 ? 139.50993 119.29386 105.16949 1.000 58.16093 696 ILE B O 1
ATOM 11689 N N . PHE B 1 697 ? 137.91812 120.60529 106.07329 1.000 56.24129 697 PHE B N 1
ATOM 11690 C CA . PHE B 1 697 ? 138.70606 121.02261 107.22190 1.000 55.11410 697 PHE B CA 1
ATOM 11691 C C . PHE B 1 697 ? 137.99143 120.59220 108.49358 1.000 54.26657 697 PHE B C 1
ATOM 11692 O O . PHE B 1 697 ? 136.83410 120.95996 108.71462 1.000 58.41093 697 PHE B O 1
ATOM 11700 N N . ALA B 1 698 ? 138.68133 119.81506 109.32177 1.000 53.67654 698 ALA B N 1
ATOM 11701 C CA . ALA B 1 698 ? 138.18453 119.39957 110.62378 1.000 53.94559 698 ALA B CA 1
ATOM 11702 C C . ALA B 1 698 ? 138.95781 120.14080 111.70221 1.000 59.06715 698 ALA B C 1
ATOM 11703 O O . ALA B 1 698 ? 140.18458 120.24970 111.63231 1.000 59.27952 698 ALA B O 1
ATOM 11705 N N . PHE B 1 699 ? 138.24030 120.65395 112.69587 1.000 59.27618 699 PHE B N 1
ATOM 11706 C CA . PHE B 1 699 ? 138.82276 121.53367 113.69514 1.000 58.36995 699 PHE B CA 1
ATOM 11707 C C . PHE B 1 699 ? 138.54127 121.00979 115.09646 1.000 58.94847 699 PHE B C 1
ATOM 11708 O O . PHE B 1 699 ? 137.53247 120.34305 115.33991 1.000 65.99304 699 PHE B O 1
ATOM 11716 N N . HIS B 1 700 ? 139.45665 121.31964 116.01695 1.000 58.88840 700 HIS B N 1
ATOM 11717 C CA . HIS B 1 700 ? 139.33097 120.84786 117.39099 1.000 62.28465 700 HIS B CA 1
ATOM 11718 C C . HIS B 1 700 ? 138.26172 121.61299 118.15831 1.000 63.77910 700 HIS B C 1
ATOM 11719 O O . HIS B 1 700 ? 137.60605 121.04302 119.03703 1.000 66.16319 700 HIS B O 1
ATOM 11726 N N . GLY B 1 701 ? 138.07353 122.89313 117.84947 1.000 59.67556 701 GLY B N 1
ATOM 11727 C CA . GLY B 1 701 ? 137.10618 123.70900 118.55653 1.000 56.91782 701 GLY B CA 1
ATOM 11728 C C . GLY B 1 701 ? 135.89534 124.09193 117.73052 1.000 63.36506 701 GLY B C 1
ATOM 11729 O O . GLY B 1 701 ? 135.51433 123.37584 116.80019 1.000 67.79441 701 GLY B O 1
ATOM 11730 N N . TYR B 1 702 ? 135.28244 125.22492 118.06881 1.000 63.32427 702 TYR B N 1
ATOM 11731 C CA . TYR B 1 702 ? 134.08566 125.67362 117.37101 1.000 57.27197 702 TYR B CA 1
ATOM 11732 C C . TYR B 1 702 ? 134.40014 126.01124 115.92011 1.000 54.19167 702 TYR B C 1
ATOM 11733 O O . TYR B 1 702 ? 135.48012 126.51318 115.60075 1.000 63.21578 702 TYR B O 1
ATOM 11742 N N . ALA B 1 703 ? 133.44014 125.73526 115.03664 1.000 54.30800 703 ALA B N 1
ATOM 11743 C CA . ALA B 1 703 ? 133.62418 126.01373 113.61804 1.000 55.70255 703 ALA B CA 1
ATOM 11744 C C . ALA B 1 703 ? 133.69429 127.50489 113.31710 1.000 61.19297 703 ALA B C 1
ATOM 11745 O O . ALA B 1 703 ? 134.32874 127.89497 112.33165 1.000 60.97498 703 ALA B O 1
ATOM 11747 N N . LYS B 1 704 ? 133.05883 128.34432 114.13707 1.000 62.05594 704 LYS B N 1
ATOM 11748 C CA . LYS B 1 704 ? 133.05378 129.77798 113.86702 1.000 58.80870 704 LYS B CA 1
ATOM 11749 C C . LYS B 1 704 ? 134.38217 130.42883 114.22904 1.000 56.62123 704 LYS B C 1
ATOM 11750 O O . LYS B 1 704 ? 134.72037 131.48330 113.68132 1.000 60.89530 704 LYS B O 1
ATOM 11756 N N . THR B 1 705 ? 135.14122 129.82509 115.14664 1.000 54.08735 705 THR B N 1
ATOM 11757 C CA . THR B 1 705 ? 136.45393 130.36196 115.49163 1.000 54.50358 705 THR B CA 1
ATOM 11758 C C . THR B 1 705 ? 137.39277 130.33549 114.29263 1.000 61.25323 705 THR B C 1
ATOM 11759 O O . THR B 1 705 ? 138.13234 131.29598 114.05159 1.000 68.10825 705 THR B O 1
ATOM 11763 N N . LEU B 1 706 ? 137.38006 129.24192 113.53063 1.000 62.49891 706 LEU B N 1
ATOM 11764 C CA . LEU B 1 706 ? 138.21026 129.15472 112.33606 1.000 61.91496 706 LEU B CA 1
ATOM 11765 C C . LEU B 1 706 ? 137.64377 129.97204 111.18192 1.000 65.67516 706 LEU B C 1
ATOM 11766 O O . LEU B 1 706 ? 138.40726 130.44605 110.33384 1.000 69.11469 706 LEU B O 1
ATOM 11771 N N . LYS B 1 707 ? 136.32011 130.14500 111.12976 1.000 61.06871 707 LYS B N 1
ATOM 11772 C CA . LYS B 1 707 ? 135.71306 130.91409 110.04679 1.000 61.15660 707 LYS B CA 1
ATOM 11773 C C . LYS B 1 707 ? 136.17164 132.36640 110.07405 1.000 66.61737 707 LYS B C 1
ATOM 11774 O O . LYS B 1 707 ? 136.38983 132.97577 109.02102 1.000 73.20713 707 LYS B O 1
ATOM 11780 N N . SER B 1 708 ? 136.30824 132.94275 111.27003 1.000 65.20347 708 SER B N 1
ATOM 11781 C CA . SER B 1 708 ? 136.74930 134.32939 111.37588 1.000 64.95079 708 SER B CA 1
ATOM 11782 C C . SER B 1 708 ? 138.17494 134.49715 110.86440 1.000 67.78338 708 SER B C 1
ATOM 11783 O O . SER B 1 708 ? 138.50510 135.51686 110.24847 1.000 69.98202 708 SER B O 1
ATOM 11786 N N . ILE B 1 709 ? 139.03655 133.50988 111.11628 1.000 65.81106 709 ILE B N 1
ATOM 11787 C CA . ILE B 1 709 ? 140.41130 133.58234 110.63297 1.000 63.00823 709 ILE B CA 1
ATOM 11788 C C . ILE B 1 709 ? 140.45679 133.42602 109.11884 1.000 59.80800 709 ILE B C 1
ATOM 11789 O O . ILE B 1 709 ? 141.16085 134.16850 108.42537 1.000 65.85739 709 ILE B O 1
ATOM 11794 N N . LEU B 1 710 ? 139.70113 132.47304 108.58029 1.000 58.52220 710 LEU B N 1
ATOM 11795 C CA . LEU B 1 710 ? 139.72838 132.18198 107.15285 1.000 57.53292 710 LEU B CA 1
ATOM 11796 C C . LEU B 1 710 ? 138.92035 133.17037 106.32374 1.000 64.14135 710 LEU B C 1
ATOM 11797 O O . LEU B 1 710 ? 138.85267 133.01368 105.10033 1.000 64.10407 710 LEU B O 1
ATOM 11802 N N . PHE B 1 711 ? 138.30693 134.17446 106.95374 1.000 68.68991 711 PHE B N 1
ATOM 11803 C CA . PHE B 1 711 ? 137.54331 135.16712 106.20576 1.000 64.13557 711 PHE B CA 1
ATOM 11804 C C . PHE B 1 711 ? 138.43418 135.97842 105.27343 1.000 67.09789 711 PHE B C 1
ATOM 11805 O O . PHE B 1 711 ? 138.01863 136.31990 104.16055 1.000 65.73473 711 PHE B O 1
ATOM 11813 N N . ASP B 1 712 ? 139.65577 136.28949 105.70036 1.000 63.34694 712 ASP B N 1
ATOM 11814 C CA . ASP B 1 712 ? 140.55200 137.15906 104.95142 1.000 65.21309 712 ASP B CA 1
ATOM 11815 C C . ASP B 1 712 ? 141.40049 136.41217 103.93017 1.000 68.69348 712 ASP B C 1
ATOM 11816 O O . ASP B 1 712 ? 142.23654 137.03405 103.26838 1.000 68.11266 712 ASP B O 1
ATOM 11821 N N . TYR B 1 713 ? 141.21122 135.10752 103.78459 1.000 68.00083 713 TYR B N 1
ATOM 11822 C CA . TYR B 1 713 ? 141.99315 134.31715 102.85227 1.000 56.92385 713 TYR B CA 1
ATOM 11823 C C . TYR B 1 713 ? 141.20802 134.12471 101.55643 1.000 60.02840 713 TYR B C 1
ATOM 11824 O O . TYR B 1 713 ? 140.08930 134.62098 101.40094 1.000 65.25761 713 TYR B O 1
ATOM 11833 N N . GLU B 1 714 ? 141.79464 133.39803 100.61124 1.000 56.40220 714 GLU B N 1
ATOM 11834 C CA . GLU B 1 714 ? 141.26905 133.35918 99.25427 1.000 63.40068 714 GLU B CA 1
ATOM 11835 C C . GLU B 1 714 ? 140.13301 132.35250 99.11485 1.000 65.94950 714 GLU B C 1
ATOM 11836 O O . GLU B 1 714 ? 140.22633 131.21639 99.58767 1.000 67.18507 714 GLU B O 1
ATOM 11842 N N . ASN B 1 715 ? 139.05865 132.78451 98.44483 1.000 61.39246 715 ASN B N 1
ATOM 11843 C CA . ASN B 1 715 ? 137.88253 131.98978 98.10098 1.000 59.55495 715 ASN B CA 1
ATOM 11844 C C . ASN B 1 715 ? 137.33319 131.19545 99.28095 1.000 62.29730 715 ASN B C 1
ATOM 11845 O O . ASN B 1 715 ? 137.37849 129.96005 99.26569 1.000 68.47957 715 ASN B O 1
ATOM 11850 N N . PRO B 1 716 ? 136.79000 131.85352 100.30954 1.000 63.23530 716 PRO B N 1
ATOM 11851 C CA . PRO B 1 716 ? 136.25626 131.10540 101.45799 1.000 66.50445 716 PRO B CA 1
ATOM 11852 C C . PRO B 1 716 ? 134.94738 130.38106 101.17597 1.000 66.68870 716 PRO B C 1
ATOM 11853 O O . PRO B 1 716 ? 134.43846 129.69946 102.07451 1.000 70.88305 716 PRO B O 1
ATOM 11857 N N . ALA B 1 717 ? 134.38506 130.50300 99.97281 1.000 66.56580 717 ALA B N 1
ATOM 11858 C CA . ALA B 1 717 ? 133.11647 129.84847 99.67274 1.000 61.87939 717 ALA B CA 1
ATOM 11859 C C . ALA B 1 717 ? 133.27094 128.34793 99.46028 1.000 65.03016 717 ALA B C 1
ATOM 11860 O O . ALA B 1 717 ? 132.31624 127.59518 99.68016 1.000 68.31755 717 ALA B O 1
ATOM 11862 N N . ARG B 1 718 ? 134.44895 127.89697 99.03331 1.000 66.35130 718 ARG B N 1
ATOM 11863 C CA . ARG B 1 718 ? 134.67763 126.49032 98.72404 1.000 62.22883 718 ARG B CA 1
ATOM 11864 C C . ARG B 1 718 ? 135.22499 125.69635 99.90174 1.000 64.87862 718 ARG B C 1
ATOM 11865 O O . ARG B 1 718 ? 135.57000 124.52479 99.71928 1.000 67.94331 718 ARG B O 1
ATOM 11873 N N . ILE B 1 719 ? 135.32006 126.28547 101.08796 1.000 61.33696 719 ILE B N 1
ATOM 11874 C CA . ILE B 1 719 ? 135.92525 125.63502 102.24304 1.000 59.03480 719 ILE B CA 1
ATOM 11875 C C . ILE B 1 719 ? 134.81728 125.13788 103.15946 1.000 60.57924 719 ILE B C 1
ATOM 11876 O O . ILE B 1 719 ? 133.97461 125.92141 103.61133 1.000 65.24165 719 ILE B O 1
ATOM 11881 N N . GLN B 1 720 ? 134.82083 123.83815 103.43926 1.000 61.55293 720 GLN B N 1
ATOM 11882 C CA . GLN B 1 720 ? 133.86946 123.22449 104.35522 1.000 58.07856 720 GLN B CA 1
ATOM 11883 C C . GLN B 1 720 ? 134.55614 122.97706 105.69026 1.000 58.96284 720 GLN B C 1
ATOM 11884 O O . GLN B 1 720 ? 135.61090 122.33750 105.74022 1.000 61.83947 720 GLN B O 1
ATOM 11890 N N . ILE B 1 721 ? 133.95865 123.48159 106.76548 1.000 54.74595 721 ILE B N 1
ATOM 11891 C CA . ILE B 1 721 ? 134.55600 123.44486 108.09389 1.000 57.35661 721 ILE B CA 1
ATOM 11892 C C . ILE B 1 721 ? 133.61020 122.71542 109.03380 1.000 57.22647 721 ILE B C 1
ATOM 11893 O O . ILE B 1 721 ? 132.40788 123.00019 109.05870 1.000 59.32263 721 ILE B O 1
ATOM 11898 N N . ASN B 1 722 ? 134.15372 121.77087 109.79591 1.000 59.18274 722 ASN B N 1
ATOM 11899 C CA . ASN B 1 722 ? 133.40573 121.02931 110.79825 1.000 58.88926 722 ASN B CA 1
ATOM 11900 C C . ASN B 1 722 ? 134.22239 120.96013 112.07822 1.000 58.36392 722 ASN B C 1
ATOM 11901 O O . ASN B 1 722 ? 135.45137 120.86302 112.03490 1.000 56.42871 722 ASN B O 1
ATOM 11906 N N . GLY B 1 723 ? 133.54188 121.01093 113.20520 1.000 60.65252 723 GLY B N 1
ATOM 11907 C CA . GLY B 1 723 ? 134.19848 120.95958 114.49617 1.000 54.55905 723 GLY B CA 1
ATOM 11908 C C . GLY B 1 723 ? 133.22754 120.53376 115.56655 1.000 61.11981 723 GLY B C 1
ATOM 11909 O O . GLY B 1 723 ? 132.23489 119.85591 115.29281 1.000 66.40985 723 GLY B O 1
ATOM 11910 N N . TYR B 1 724 ? 133.51688 120.93288 116.80088 1.000 63.54362 724 TYR B N 1
ATOM 11911 C CA . TYR B 1 724 ? 132.62820 120.62817 117.91241 1.000 66.42592 724 TYR B CA 1
ATOM 11912 C C . TYR B 1 724 ? 131.31991 121.39704 117.76634 1.000 69.06528 724 TYR B C 1
ATOM 11913 O O . TYR B 1 724 ? 131.31200 122.57583 117.40188 1.000 71.30859 724 TYR B O 1
ATOM 11922 N N . GLU B 1 725 ? 130.20332 120.72094 118.05208 1.000 66.46873 725 GLU B N 1
ATOM 11923 C CA . GLU B 1 725 ? 128.87745 121.28051 117.81086 1.000 67.45564 725 GLU B CA 1
ATOM 11924 C C . GLU B 1 725 ? 127.95547 121.10496 119.01161 1.000 72.15889 725 GLU B C 1
ATOM 11925 O O . GLU B 1 725 ? 126.73499 121.03128 118.85106 1.000 79.95440 725 GLU B O 1
ATOM 11931 N N . GLU B 1 726 ? 128.52131 121.03973 120.21679 1.000 72.49208 726 GLU B N 1
ATOM 11932 C CA . GLU B 1 726 ? 127.74081 120.95985 121.45386 1.000 76.31824 726 GLU B CA 1
ATOM 11933 C C . GLU B 1 726 ? 126.78629 119.76688 121.44639 1.000 74.75590 726 GLU B C 1
ATOM 11934 O O . GLU B 1 726 ? 125.61656 119.88205 121.81617 1.000 75.96353 726 GLU B O 1
ATOM 11940 N N . LYS B 1 727 ? 127.28557 118.61147 121.01335 1.000 70.00399 727 LYS B N 1
ATOM 11941 C CA . LYS B 1 727 ? 126.51533 117.37312 121.00374 1.000 70.50475 727 LYS B CA 1
ATOM 11942 C C . LYS B 1 727 ? 127.38775 116.25354 121.54750 1.000 78.32326 727 LYS B C 1
ATOM 11943 O O . LYS B 1 727 ? 128.44283 115.95741 120.97789 1.000 86.26578 727 LYS B O 1
ATOM 11949 N N . GLY B 1 728 ? 126.95586 115.63718 122.63988 1.000 85.28913 728 GLY B N 1
ATOM 11950 C CA . GLY B 1 728 ? 127.70737 114.53308 123.20304 1.000 90.02405 728 GLY B CA 1
ATOM 11951 C C . GLY B 1 728 ? 127.16333 114.13018 124.55226 1.000 87.65390 728 GLY B C 1
ATOM 11952 O O . GLY B 1 728 ? 126.31482 114.80449 125.14201 1.000 90.82693 728 GLY B O 1
ATOM 11953 N N . SER B 1 729 ? 127.68075 113.00917 125.03616 1.000 86.79492 729 SER B N 1
ATOM 11954 C CA . SER B 1 729 ? 127.30480 112.42867 126.32319 1.000 84.65941 729 SER B CA 1
ATOM 11955 C C . SER B 1 729 ? 128.36873 111.39771 126.68775 1.000 88.77987 729 SER B C 1
ATOM 11956 O O . SER B 1 729 ? 129.41377 111.30568 126.03295 1.000 91.76035 729 SER B O 1
ATOM 11959 N N . THR B 1 730 ? 128.10692 110.62018 127.73554 1.000 90.05166 730 THR B N 1
ATOM 11960 C CA . THR B 1 730 ? 129.02920 109.56745 128.14512 1.000 84.60199 730 THR B CA 1
ATOM 11961 C C . THR B 1 730 ? 128.92477 108.38647 127.18732 1.000 80.82749 730 THR B C 1
ATOM 11962 O O . THR B 1 730 ? 127.93070 107.65356 127.20481 1.000 80.89986 730 THR B O 1
ATOM 11966 N N . THR B 1 731 ? 129.94542 108.19430 126.36166 1.000 77.37202 731 THR B N 1
ATOM 11967 C CA . THR B 1 731 ? 129.93850 107.13647 125.35322 1.000 77.33610 731 THR B CA 1
ATOM 11968 C C . THR B 1 731 ? 131.38046 106.86853 124.92905 1.000 75.77933 731 THR B C 1
ATOM 11969 O O . THR B 1 731 ? 132.32602 107.43648 125.48847 1.000 80.51713 731 THR B O 1
ATOM 11973 N N . THR B 1 732 ? 131.54656 105.99789 123.93634 1.000 74.28242 732 THR B N 1
ATOM 11974 C CA . THR B 1 732 ? 132.85706 105.61509 123.43825 1.000 71.03761 732 THR B CA 1
ATOM 11975 C C . THR B 1 732 ? 133.47289 106.73569 122.60575 1.000 71.21939 732 THR B C 1
ATOM 11976 O O . THR B 1 732 ? 132.75981 107.58032 122.05922 1.000 78.43759 732 THR B O 1
ATOM 11980 N N . PRO B 1 733 ? 134.80651 106.76756 122.50020 1.000 69.96612 733 PRO B N 1
ATOM 11981 C CA . PRO B 1 733 ? 135.45063 107.85830 121.74733 1.000 71.44951 733 PRO B CA 1
ATOM 11982 C C . PRO B 1 733 ? 135.01035 107.95713 120.29711 1.000 70.21783 733 PRO B C 1
ATOM 11983 O O . PRO B 1 733 ? 134.91092 109.06890 119.76548 1.000 72.30789 733 PRO B O 1
ATOM 11987 N N . PHE B 1 734 ? 134.74629 106.82969 119.63529 1.000 72.31295 734 PHE B N 1
ATOM 11988 C CA . PHE B 1 734 ? 134.31521 106.88544 118.24147 1.000 71.02812 734 PHE B CA 1
ATOM 11989 C C . PHE B 1 734 ? 132.92022 107.48497 118.11526 1.000 72.03710 734 PHE B C 1
ATOM 11990 O O . PHE B 1 734 ? 132.62142 108.17530 117.13400 1.000 73.78715 734 PHE B O 1
ATOM 11998 N N . ASP B 1 735 ? 132.05087 107.22152 119.09298 1.000 73.91993 735 ASP B N 1
ATOM 11999 C CA . ASP B 1 735 ? 130.69658 107.76288 119.05254 1.000 72.17109 735 ASP B CA 1
ATOM 12000 C C . ASP B 1 735 ? 130.70474 109.28361 119.14443 1.000 73.72403 735 ASP B C 1
ATOM 12001 O O . ASP B 1 735 ? 129.91850 109.95799 118.46893 1.000 74.29400 735 ASP B O 1
ATOM 12006 N N . MET B 1 736 ? 131.58625 109.84082 119.97833 1.000 74.93081 736 MET B N 1
ATOM 12007 C CA . MET B 1 736 ? 131.68564 111.29212 120.09345 1.000 70.97215 736 MET B CA 1
ATOM 12008 C C . MET B 1 736 ? 132.11174 111.92441 118.77491 1.000 66.80693 736 MET B C 1
ATOM 12009 O O . MET B 1 736 ? 131.59549 112.97889 118.38832 1.000 69.64601 736 MET B O 1
ATOM 12014 N N . LEU B 1 737 ? 133.06286 111.30136 118.07680 1.000 63.09117 737 LEU B N 1
ATOM 12015 C CA . LEU B 1 737 ? 133.48727 111.81806 116.77987 1.000 64.91853 737 LEU B CA 1
ATOM 12016 C C . LEU B 1 737 ? 132.35498 111.74691 115.76199 1.000 70.09162 737 LEU B C 1
ATOM 12017 O O . LEU B 1 737 ? 132.16620 112.67290 114.96510 1.000 68.16836 737 LEU B O 1
ATOM 12022 N N . ALA B 1 738 ? 131.59209 110.65109 115.77091 1.000 69.74291 738 ALA B N 1
ATOM 12023 C CA . ALA B 1 738 ? 130.51416 110.48873 114.80036 1.000 63.91077 738 ALA B CA 1
ATOM 12024 C C . ALA B 1 738 ? 129.33402 111.39722 115.11978 1.000 66.28527 738 ALA B C 1
ATOM 12025 O O . ALA B 1 738 ? 128.63992 111.86251 114.20863 1.000 68.65752 738 ALA B O 1
ATOM 12027 N N . ARG B 1 739 ? 129.08690 111.65443 116.40722 1.000 64.78648 739 ARG B N 1
ATOM 12028 C CA . ARG B 1 739 ? 127.98083 112.52544 116.79222 1.000 63.36393 739 ARG B CA 1
ATOM 12029 C C . ARG B 1 739 ? 128.16066 113.92862 116.22903 1.000 68.44881 739 ARG B C 1
ATOM 12030 O O . ARG B 1 739 ? 127.20300 114.53749 115.73855 1.000 75.32225 739 ARG B O 1
ATOM 12038 N N . ASN B 1 740 ? 129.37863 114.45650 116.28975 1.000 66.47737 740 ASN B N 1
ATOM 12039 C CA . ASN B 1 740 ? 129.68716 115.77717 115.76446 1.000 63.53091 740 ASN B CA 1
ATOM 12040 C C . ASN B 1 740 ? 130.11034 115.74356 114.30358 1.000 66.37645 740 ASN B C 1
ATOM 12041 O O . ASN B 1 740 ? 130.55374 116.77028 113.78011 1.000 73.97733 740 ASN B O 1
ATOM 12046 N N . LYS B 1 741 ? 130.00150 114.58594 113.64793 1.000 67.03335 741 LYS B N 1
ATOM 12047 C CA . LYS B 1 741 ? 130.25120 114.44368 112.21268 1.000 71.61377 741 LYS B CA 1
ATOM 12048 C C . LYS B 1 741 ? 131.70723 114.73767 111.85526 1.000 68.48224 741 LYS B C 1
ATOM 12049 O O . LYS B 1 741 ? 131.99353 115.37090 110.83937 1.000 67.16229 741 LYS B O 1
ATOM 12055 N N . VAL B 1 742 ? 132.63381 114.26975 112.68828 1.000 70.36615 742 VAL B N 1
ATOM 12056 C CA . VAL B 1 742 ? 134.05640 114.42221 112.40542 1.000 64.39427 742 VAL B CA 1
ATOM 12057 C C . VAL B 1 742 ? 134.75688 113.07248 112.49188 1.000 66.02499 742 VAL B C 1
ATOM 12058 O O . VAL B 1 742 ? 135.95783 113.00476 112.77275 1.000 78.39046 742 VAL B O 1
ATOM 12062 N N . SER B 1 743 ? 134.01796 111.99244 112.25155 1.000 64.25508 743 SER B N 1
ATOM 12063 C CA . SER B 1 743 ? 134.61062 110.66510 112.22025 1.000 61.94061 743 SER B CA 1
ATOM 12064 C C . SER B 1 743 ? 135.25933 110.40970 110.86028 1.000 60.31246 743 SER B C 1
ATOM 12065 O O . SER B 1 743 ? 135.10165 111.18168 109.91248 1.000 64.24364 743 SER B O 1
ATOM 12068 N N . ARG B 1 744 ? 136.00611 109.30605 110.77136 1.000 55.90640 744 ARG B N 1
ATOM 12069 C CA . ARG B 1 744 ? 136.73536 109.00967 109.54112 1.000 57.47642 744 ARG B CA 1
ATOM 12070 C C . ARG B 1 744 ? 135.78694 108.73575 108.38146 1.000 62.69445 744 ARG B C 1
ATOM 12071 O O . ARG B 1 744 ? 136.07235 109.10514 107.23694 1.000 63.57930 744 ARG B O 1
ATOM 12079 N N . TYR B 1 745 ? 134.65873 108.08031 108.65186 1.000 65.51299 745 TYR B N 1
ATOM 12080 C CA . TYR B 1 745 ? 133.69312 107.81402 107.59326 1.000 63.82412 745 TYR B CA 1
ATOM 12081 C C . TYR B 1 745 ? 132.86181 109.04480 107.25371 1.000 63.22631 745 TYR B C 1
ATOM 12082 O O . TYR B 1 745 ? 132.40550 109.18058 106.11440 1.000 62.81363 745 TYR B O 1
ATOM 12091 N N . ASP B 1 746 ? 132.65630 109.94662 108.21629 1.000 64.49240 746 ASP B N 1
ATOM 12092 C CA . ASP B 1 746 ? 132.02982 111.22629 107.90244 1.000 62.70447 746 ASP B CA 1
ATOM 12093 C C . ASP B 1 746 ? 132.88865 112.03087 106.93725 1.000 64.67301 746 ASP B C 1
ATOM 12094 O O . ASP B 1 746 ? 132.37341 112.64274 105.99455 1.000 66.54946 746 ASP B O 1
ATOM 12099 N N . ILE B 1 747 ? 134.20449 112.03713 107.15738 1.000 63.65672 747 ILE B N 1
ATOM 12100 C CA . ILE B 1 747 ? 135.10535 112.82077 106.31956 1.000 60.78871 747 ILE B CA 1
ATOM 12101 C C . ILE B 1 747 ? 135.17978 112.24089 104.91244 1.000 60.26313 747 ILE B C 1
ATOM 12102 O O . ILE B 1 747 ? 135.21736 112.98297 103.92434 1.000 61.14428 747 ILE B O 1
ATOM 12107 N N . THR B 1 748 ? 135.19802 110.91124 104.79271 1.000 58.21392 748 THR B N 1
ATOM 12108 C CA . THR B 1 748 ? 135.36632 110.30269 103.47646 1.000 63.52928 748 THR B CA 1
ATOM 12109 C C . THR B 1 748 ? 134.09918 110.40705 102.63429 1.000 69.77949 748 THR B C 1
ATOM 12110 O O . THR B 1 748 ? 134.17766 110.40081 101.40119 1.000 71.10705 748 THR B O 1
ATOM 12114 N N . VAL B 1 749 ? 132.92903 110.49389 103.27040 1.000 71.58849 749 VAL B N 1
ATOM 12115 C CA . VAL B 1 749 ? 131.69919 110.73731 102.52253 1.000 70.12286 749 VAL B CA 1
ATOM 12116 C C . VAL B 1 749 ? 131.67215 112.16783 101.99847 1.000 70.19482 749 VAL B C 1
ATOM 12117 O O . VAL B 1 749 ? 131.29785 112.41515 100.84594 1.000 70.85228 749 VAL B O 1
ATOM 12121 N N . ARG B 1 750 ? 132.08053 113.12907 102.83186 1.000 65.50168 750 ARG B N 1
ATOM 12122 C CA . ARG B 1 750 ? 132.12064 114.52460 102.40591 1.000 60.41644 750 ARG B CA 1
ATOM 12123 C C . ARG B 1 750 ? 133.08196 114.72333 101.24285 1.000 63.68759 750 ARG B C 1
ATOM 12124 O O . ARG B 1 750 ? 132.78693 115.47337 100.30570 1.000 70.04618 750 ARG B O 1
ATOM 12132 N N . ALA B 1 751 ? 134.24245 114.06736 101.29040 1.000 62.64393 751 ALA B N 1
ATOM 12133 C CA . ALA B 1 751 ? 135.22322 114.21696 100.22109 1.000 63.51880 751 ALA B CA 1
ATOM 12134 C C . ALA B 1 751 ? 134.69352 113.67660 98.89961 1.000 66.67178 751 ALA B C 1
ATOM 12135 O O . ALA B 1 751 ? 134.93229 114.26622 97.84028 1.000 72.77876 751 ALA B O 1
ATOM 12137 N N . LEU B 1 752 ? 133.98234 112.54851 98.93907 1.000 68.44871 752 LEU B N 1
ATOM 12138 C CA . LEU B 1 752 ? 133.44001 111.97371 97.71185 1.000 76.41213 752 LEU B CA 1
ATOM 12139 C C . LEU B 1 752 ? 132.35192 112.85828 97.11454 1.000 80.60132 752 LEU B C 1
ATOM 12140 O O . LEU B 1 752 ? 132.25157 112.98479 95.88902 1.000 81.11353 752 LEU B O 1
ATOM 12145 N N . LYS B 1 753 ? 131.52113 113.46831 97.96347 1.000 82.24061 753 LYS B N 1
ATOM 12146 C CA . LYS B 1 753 ? 130.47908 114.36247 97.46860 1.000 78.54646 753 LYS B CA 1
ATOM 12147 C C . LYS B 1 753 ? 131.07821 115.56426 96.74994 1.000 81.72769 753 LYS B C 1
ATOM 12148 O O . LYS B 1 753 ? 130.59666 115.96399 95.68347 1.000 85.96470 753 LYS B O 1
ATOM 12154 N N . SER B 1 754 ? 132.12958 116.15507 97.32184 1.000 80.06923 754 SER B N 1
ATOM 12155 C CA . SER B 1 754 ? 132.76335 117.32769 96.73331 1.000 73.92140 754 SER B CA 1
ATOM 12156 C C . SER B 1 754 ? 133.43990 117.03286 95.40339 1.000 80.25806 754 SER B C 1
ATOM 12157 O O . SER B 1 754 ? 133.38351 117.86967 94.49718 1.000 85.09431 754 SER B O 1
ATOM 12160 N N . VAL B 1 755 ? 134.07660 115.87649 95.26633 1.000 86.32131 755 VAL B N 1
ATOM 12161 C CA . VAL B 1 755 ? 134.80887 115.54612 94.04951 1.000 88.83179 755 VAL B CA 1
ATOM 12162 C C . VAL B 1 755 ? 133.82113 115.12415 92.97247 1.000 97.87127 755 VAL B C 1
ATOM 12163 O O . VAL B 1 755 ? 132.96637 114.26063 93.20191 1.000 101.68110 755 VAL B O 1
ATOM 12167 N N . SER B 1 756 ? 133.94198 115.73441 91.79279 1.000 105.53729 756 SER B N 1
ATOM 12168 C CA . SER B 1 756 ? 133.06425 115.46596 90.65911 1.000 117.04336 756 SER B CA 1
ATOM 12169 C C . SER B 1 756 ? 131.59792 115.61966 91.03966 1.000 119.60292 756 SER B C 1
ATOM 12170 O O . SER B 1 756 ? 131.23478 116.53506 91.78503 1.000 118.45686 756 SER B O 1
ATOM 12173 N N . GLU B 1 757 ? 130.74839 114.72690 90.52925 1.000 125.26261 757 GLU B N 1
ATOM 12174 C CA . GLU B 1 757 ? 129.33240 114.77811 90.87422 1.000 129.53066 757 GLU B CA 1
ATOM 12175 C C . GLU B 1 757 ? 129.08167 114.20968 92.26530 1.000 125.83176 757 GLU B C 1
ATOM 12176 O O . GLU B 1 757 ? 128.18252 114.67104 92.97763 1.000 123.19492 757 GLU B O 1
ATOM 12182 N N . GLY B 1 758 ? 129.86668 113.21398 92.67102 1.000 118.93881 758 GLY B N 1
ATOM 12183 C CA . GLY B 1 758 ? 129.68506 112.56613 93.95124 1.000 114.05997 758 GLY B CA 1
ATOM 12184 C C . GLY B 1 758 ? 128.74983 111.37777 93.94270 1.000 123.39341 758 GLY B C 1
ATOM 12185 O O . GLY B 1 758 ? 128.57951 110.73730 94.98810 1.000 116.56095 758 GLY B O 1
ATOM 12186 N N . ASP B 1 759 ? 128.13708 111.06245 92.80187 1.000 130.64588 759 ASP B N 1
ATOM 12187 C CA . ASP B 1 759 ? 127.21495 109.93742 92.70862 1.000 127.96210 759 ASP B CA 1
ATOM 12188 C C . ASP B 1 759 ? 127.40855 109.07667 91.47010 1.000 126.75916 759 ASP B C 1
ATOM 12189 O O . ASP B 1 759 ? 126.64116 108.12679 91.28796 1.000 123.24912 759 ASP B O 1
ATOM 12194 N N . LYS B 1 760 ? 128.38787 109.37112 90.61182 1.000 126.97182 760 LYS B N 1
ATOM 12195 C CA . LYS B 1 760 ? 128.56858 108.59293 89.39032 1.000 127.88924 760 LYS B CA 1
ATOM 12196 C C . LYS B 1 760 ? 128.95154 107.15047 89.70218 1.000 131.99323 760 LYS B C 1
ATOM 12197 O O . LYS B 1 760 ? 128.31794 106.20771 89.21372 1.000 134.30729 760 LYS B O 1
ATOM 12203 N N . VAL B 1 761 ? 129.98795 106.95901 90.51681 1.000 127.11842 761 VAL B N 1
ATOM 12204 C CA . VAL B 1 761 ? 130.44572 105.62851 90.90044 1.000 126.73669 761 VAL B CA 1
ATOM 12205 C C . VAL B 1 761 ? 130.52482 105.58102 92.41908 1.000 116.42402 761 VAL B C 1
ATOM 12206 O O . VAL B 1 761 ? 130.44620 104.50859 93.02938 1.000 109.40518 761 VAL B O 1
ATOM 12210 N N . PHE B 1 762 ? 130.65315 106.75412 93.04035 1.000 108.99936 762 PHE B N 1
ATOM 12211 C CA . PHE B 1 762 ? 130.83314 106.80945 94.48473 1.000 101.06596 762 PHE B CA 1
ATOM 12212 C C . PHE B 1 762 ? 129.52311 106.62425 95.23492 1.000 98.76689 762 PHE B C 1
ATOM 12213 O O . PHE B 1 762 ? 129.53533 106.56171 96.46857 1.000 95.44994 762 PHE B O 1
ATOM 12221 N N . GLY B 1 763 ? 128.40016 106.53937 94.52426 1.000 96.50957 763 GLY B N 1
ATOM 12222 C CA . GLY B 1 763 ? 127.11793 106.30058 95.15560 1.000 88.69827 763 GLY B CA 1
ATOM 12223 C C . GLY B 1 763 ? 127.09109 105.00139 95.93179 1.000 86.05823 763 GLY B C 1
ATOM 12224 O O . GLY B 1 763 ? 126.59637 104.95411 97.06193 1.000 84.92269 763 GLY B O 1
ATOM 12225 N N . SER B 1 764 ? 127.62709 103.93619 95.33276 1.000 87.73424 764 SER B N 1
ATOM 12226 C CA . SER B 1 764 ? 127.74092 102.67003 96.04813 1.000 86.92762 764 SER B CA 1
ATOM 12227 C C . SER B 1 764 ? 128.77128 102.76092 97.16692 1.000 84.12801 764 SER B C 1
ATOM 12228 O O . SER B 1 764 ? 128.59493 102.15818 98.23196 1.000 81.10735 764 SER B O 1
ATOM 12231 N N . LEU B 1 765 ? 129.85575 103.50640 96.94055 1.000 81.45257 765 LEU B N 1
ATOM 12232 C CA . LEU B 1 765 ? 130.87696 103.66763 97.97106 1.000 76.98657 765 LEU B CA 1
ATOM 12233 C C . LEU B 1 765 ? 130.34016 104.44321 99.16757 1.000 74.78053 765 LEU B C 1
ATOM 12234 O O . LEU B 1 765 ? 130.67317 104.13194 100.31647 1.000 75.89019 765 LEU B O 1
ATOM 12239 N N . VAL B 1 766 ? 129.51604 105.46368 98.91876 1.000 76.70971 766 VAL B N 1
ATOM 12240 C CA . VAL B 1 766 ? 128.90746 106.21211 100.01591 1.000 76.54436 766 VAL B CA 1
ATOM 12241 C C . VAL B 1 766 ? 128.02646 105.29694 100.85572 1.000 77.61544 766 VAL B C 1
ATOM 12242 O O . VAL B 1 766 ? 128.00045 105.39283 102.08932 1.000 78.63752 766 VAL B O 1
ATOM 12246 N N . LYS B 1 767 ? 127.29503 104.39174 100.20098 1.000 79.81555 767 LYS B N 1
ATOM 12247 C CA . LYS B 1 767 ? 126.45988 103.44240 100.92871 1.000 79.06851 767 LYS B CA 1
ATOM 12248 C C . LYS B 1 767 ? 127.29846 102.52798 101.81228 1.000 81.44649 767 LYS B C 1
ATOM 12249 O O . LYS B 1 767 ? 126.93643 102.26444 102.96487 1.000 82.90983 767 LYS B O 1
ATOM 12255 N N . GLU B 1 768 ? 128.41993 102.02923 101.28735 1.000 77.17521 768 GLU B N 1
ATOM 12256 C CA . GLU B 1 768 ? 129.25390 101.10843 102.05354 1.000 74.81122 768 GLU B CA 1
ATOM 12257 C C . GLU B 1 768 ? 129.86688 101.79511 103.26796 1.000 73.82953 768 GLU B C 1
ATOM 12258 O O . GLU B 1 768 ? 129.87469 101.23774 104.37151 1.000 74.47404 768 GLU B O 1
ATOM 12264 N N . TYR B 1 769 ? 130.38649 103.01166 103.08423 1.000 73.00757 769 TYR B N 1
ATOM 12265 C CA . TYR B 1 769 ? 131.00610 103.72154 104.19927 1.000 70.79812 769 TYR B CA 1
ATOM 12266 C C . TYR B 1 769 ? 129.97958 104.07662 105.26572 1.000 69.78314 769 TYR B C 1
ATOM 12267 O O . TYR B 1 769 ? 130.27900 104.03271 106.46449 1.000 71.22284 769 TYR B O 1
ATOM 12276 N N . ARG B 1 770 ? 128.76590 104.44361 104.84911 1.000 71.46728 770 ARG B N 1
ATOM 12277 C CA . ARG B 1 770 ? 127.69862 104.68461 105.81408 1.000 72.92991 770 ARG B CA 1
ATOM 12278 C C . ARG B 1 770 ? 127.35516 103.41218 106.57610 1.000 71.95178 770 ARG B C 1
ATOM 12279 O O . ARG B 1 770 ? 127.05692 103.45789 107.77496 1.000 73.93580 770 ARG B O 1
ATOM 12287 N N . LYS B 1 771 ? 127.38410 102.26647 105.89137 1.000 72.02318 771 LYS B N 1
ATOM 12288 C CA . LYS B 1 771 ? 127.11860 100.99453 106.55437 1.000 72.42371 771 LYS B CA 1
ATOM 12289 C C . LYS B 1 771 ? 128.19267 100.67109 107.58632 1.000 76.50860 771 LYS B C 1
ATOM 12290 O O . LYS B 1 771 ? 127.88621 100.16645 108.67278 1.000 79.14555 771 LYS B O 1
ATOM 12296 N N . ARG B 1 772 ? 129.45932 100.94822 107.26231 1.000 75.77608 772 ARG B N 1
ATOM 12297 C CA . ARG B 1 772 ? 130.54022 100.69207 108.21011 1.000 68.18757 772 ARG B CA 1
ATOM 12298 C C . ARG B 1 772 ? 130.36631 101.51105 109.48112 1.000 69.06631 772 ARG B C 1
ATOM 12299 O O . ARG B 1 772 ? 130.57498 101.00374 110.58894 1.000 76.21535 772 ARG B O 1
ATOM 12307 N N . GLN B 1 773 ? 129.99064 102.78330 109.34167 1.000 68.22487 773 GLN B N 1
ATOM 12308 C CA . GLN B 1 773 ? 129.75076 103.61271 110.51681 1.000 72.44421 773 GLN B CA 1
ATOM 12309 C C . GLN B 1 773 ? 128.58720 103.07564 111.33950 1.000 77.29391 773 GLN B C 1
ATOM 12310 O O . GLN B 1 773 ? 128.62749 103.10064 112.57494 1.000 76.48308 773 GLN B O 1
ATOM 12316 N N . ASP B 1 774 ? 127.53854 102.58877 110.67016 1.000 79.06622 774 ASP B N 1
ATOM 12317 C CA . ASP B 1 774 ? 126.39761 102.02508 111.38495 1.000 77.55260 774 ASP B CA 1
ATOM 12318 C C . ASP B 1 774 ? 126.79975 100.80006 112.19544 1.000 81.78766 774 ASP B C 1
ATOM 12319 O O . ASP B 1 774 ? 126.37379 100.64126 113.34529 1.000 86.72616 774 ASP B O 1
ATOM 12324 N N . ASP B 1 775 ? 127.61675 99.92038 111.61073 1.000 79.26957 775 ASP B N 1
ATOM 12325 C CA . ASP B 1 775 ? 128.03184 98.71174 112.31536 1.000 79.22269 775 ASP B CA 1
ATOM 12326 C C . ASP B 1 775 ? 128.84767 99.04550 113.55733 1.000 78.68015 775 ASP B C 1
ATOM 12327 O O . ASP B 1 775 ? 128.65028 98.44437 114.61978 1.000 77.33792 775 ASP B O 1
ATOM 12332 N N . ALA B 1 776 ? 129.77011 100.00330 113.44094 1.000 79.98616 776 ALA B N 1
ATOM 12333 C CA . ALA B 1 776 ? 130.63883 100.34224 114.56242 1.000 73.58151 776 ALA B CA 1
ATOM 12334 C C . ALA B 1 776 ? 129.84760 100.92093 115.72801 1.000 78.00512 776 ALA B C 1
ATOM 12335 O O . ALA B 1 776 ? 130.12258 100.60456 116.89092 1.000 82.88323 776 ALA B O 1
ATOM 12337 N N . LEU B 1 777 ? 128.86801 101.78019 115.43993 1.000 77.07256 777 LEU B N 1
ATOM 12338 C CA . LEU B 1 777 ? 128.06129 102.35932 116.50970 1.000 76.36296 777 LEU B CA 1
ATOM 12339 C C . LEU B 1 777 ? 127.19192 101.30218 117.17738 1.000 78.29288 777 LEU B C 1
ATOM 12340 O O . LEU B 1 777 ? 126.92733 101.37489 118.38278 1.000 80.26618 777 LEU B O 1
ATOM 12345 N N . ARG B 1 778 ? 126.72961 100.31686 116.40550 1.000 79.02306 778 ARG B N 1
ATOM 12346 C CA . ARG B 1 778 ? 125.94555 99.22872 116.97881 1.000 79.22143 778 ARG B CA 1
ATOM 12347 C C . ARG B 1 778 ? 126.78723 98.37852 117.92154 1.000 78.54039 778 ARG B C 1
ATOM 12348 O O . ARG B 1 778 ? 126.30306 97.93650 118.96983 1.000 79.33015 778 ARG B O 1
ATOM 12356 N N . PHE B 1 779 ? 128.04897 98.13136 117.55954 1.000 77.41089 779 PHE B N 1
ATOM 12357 C CA . PHE B 1 779 ? 128.92540 97.33427 118.41199 1.000 77.54366 779 PHE B CA 1
ATOM 12358 C C . PHE B 1 779 ? 129.13391 98.00004 119.76564 1.000 77.17828 779 PHE B C 1
ATOM 12359 O O . PHE B 1 779 ? 129.09997 97.33256 120.80562 1.000 77.09296 779 PHE B O 1
ATOM 12367 N N . ALA B 1 780 ? 129.35048 99.31670 119.77164 1.000 76.70704 780 ALA B N 1
ATOM 12368 C CA . ALA B 1 780 ? 129.58221 100.02561 121.02516 1.000 76.65498 780 ALA B CA 1
ATOM 12369 C C . ALA B 1 780 ? 128.36228 99.96030 121.93456 1.000 78.69936 780 ALA B C 1
ATOM 12370 O O . ALA B 1 780 ? 128.49710 99.84115 123.15760 1.000 78.05798 780 ALA B O 1
ATOM 12372 N N . GLN B 1 781 ? 127.16215 100.04897 121.35644 1.000 79.69384 781 GLN B N 1
ATOM 12373 C CA . GLN B 1 781 ? 125.94586 100.01160 122.16243 1.000 77.03301 781 GLN B CA 1
ATOM 12374 C C . GLN B 1 781 ? 125.79203 98.67667 122.87993 1.000 81.38887 781 GLN B C 1
ATOM 12375 O O . GLN B 1 781 ? 125.41490 98.63587 124.05671 1.000 83.86216 781 GLN B O 1
ATOM 12381 N N . GLU B 1 782 ? 126.07654 97.57312 122.18799 1.000 82.55453 782 GLU B N 1
ATOM 12382 C CA . GLU B 1 782 ? 125.88405 96.25527 122.78181 1.000 82.03636 782 GLU B CA 1
ATOM 12383 C C . GLU B 1 782 ? 126.98701 95.90565 123.77460 1.000 80.28072 782 GLU B C 1
ATOM 12384 O O . GLU B 1 782 ? 126.71973 95.27207 124.80159 1.000 78.79690 782 GLU B O 1
ATOM 12390 N N . ASN B 1 783 ? 128.22818 96.30949 123.49319 1.000 81.25414 783 ASN B N 1
ATOM 12391 C CA . ASN B 1 783 ? 129.37849 95.82154 124.24041 1.000 78.12985 783 ASN B CA 1
ATOM 12392 C C . ASN B 1 783 ? 130.05017 96.86139 125.12396 1.000 77.69402 783 ASN B C 1
ATOM 12393 O O . ASN B 1 783 ? 130.88351 96.48462 125.95293 1.000 78.62227 783 ASN B O 1
ATOM 12398 N N . SER B 1 784 ? 129.71973 98.14543 124.96879 1.000 79.36509 784 SER B N 1
ATOM 12399 C CA . SER B 1 784 ? 130.34763 99.23241 125.72165 1.000 78.97697 784 SER B CA 1
ATOM 12400 C C . SER B 1 784 ? 131.85020 99.31435 125.46622 1.000 80.81048 784 SER B C 1
ATOM 12401 O O . SER B 1 784 ? 132.60617 99.78761 126.31651 1.000 81.99867 784 SER B O 1
ATOM 12404 N N . VAL B 1 785 ? 132.28673 98.86477 124.29033 1.000 84.59447 785 VAL B N 1
ATOM 12405 C CA . VAL B 1 785 ? 133.69629 98.84322 123.92024 1.000 88.48213 785 VAL B CA 1
ATOM 12406 C C . VAL B 1 785 ? 133.78631 99.05585 122.41645 1.000 86.21964 785 VAL B C 1
ATOM 12407 O O . VAL B 1 785 ? 132.94777 98.56908 121.65438 1.000 89.54223 785 VAL B O 1
ATOM 12411 N N . ASP B 1 786 ? 134.80613 99.79742 121.99139 1.000 83.12252 786 ASP B N 1
ATOM 12412 C CA . ASP B 1 786 ? 134.97747 100.10300 120.57871 1.000 84.12976 786 ASP B CA 1
ATOM 12413 C C . ASP B 1 786 ? 135.24201 98.83621 119.77073 1.000 82.23035 786 ASP B C 1
ATOM 12414 O O . ASP B 1 786 ? 135.80373 97.85790 120.26863 1.000 83.33274 786 ASP B O 1
ATOM 12419 N N . ALA B 1 787 ? 134.82587 98.86705 118.50657 1.000 78.31548 787 ALA B N 1
ATOM 12420 C CA . ALA B 1 787 ? 134.94133 97.70207 117.64474 1.000 78.30471 787 ALA B CA 1
ATOM 12421 C C . ALA B 1 787 ? 136.41033 97.36550 117.38565 1.000 82.34296 787 ALA B C 1
ATOM 12422 O O . ALA B 1 787 ? 137.26649 98.25466 117.36671 1.000 83.96409 787 ALA B O 1
ATOM 12424 N N . PRO B 1 788 ? 136.73111 96.08228 117.19400 1.000 80.59952 788 PRO B N 1
ATOM 12425 C CA . PRO B 1 788 ? 138.13407 95.70748 116.94971 1.000 75.02690 788 PRO B CA 1
ATOM 12426 C C . PRO B 1 788 ? 138.71129 96.28466 115.66940 1.000 74.32798 788 PRO B C 1
ATOM 12427 O O . PRO B 1 788 ? 139.93156 96.46674 115.58234 1.000 75.82672 788 PRO B O 1
ATOM 12431 N N . GLU B 1 789 ? 137.87716 96.56742 114.66693 1.000 75.25564 789 GLU B N 1
ATOM 12432 C CA . GLU B 1 789 ? 138.38826 97.12142 113.41695 1.000 76.61528 789 GLU B CA 1
ATOM 12433 C C . GLU B 1 789 ? 139.01927 98.49060 113.63766 1.000 79.94646 789 GLU B C 1
ATOM 12434 O O . GLU B 1 789 ? 140.05942 98.80681 113.04887 1.000 80.58111 789 GLU B O 1
ATOM 12440 N N . ILE B 1 790 ? 138.40636 99.31463 114.48717 1.000 80.07361 790 ILE B N 1
ATOM 12441 C CA . ILE B 1 790 ? 138.93840 100.64687 114.74644 1.000 78.47742 790 ILE B CA 1
ATOM 12442 C C . ILE B 1 790 ? 140.00610 100.61192 115.83533 1.000 79.89991 790 ILE B C 1
ATOM 12443 O O . ILE B 1 790 ? 140.95390 101.40517 115.80408 1.000 82.10847 790 ILE B O 1
ATOM 12448 N N . GLU B 1 791 ? 139.87835 99.70222 116.80438 1.000 77.23615 791 GLU B N 1
ATOM 12449 C CA . GLU B 1 791 ? 140.82712 99.65255 117.91327 1.000 76.76009 791 GLU B CA 1
ATOM 12450 C C . GLU B 1 791 ? 142.23119 99.29406 117.43979 1.000 75.10580 791 GLU B C 1
ATOM 12451 O O . GLU B 1 791 ? 143.21815 99.86717 117.91433 1.000 79.66023 791 GLU B O 1
ATOM 12457 N N . ASN B 1 792 ? 142.34389 98.34604 116.50981 1.000 73.97682 792 ASN B N 1
ATOM 12458 C CA . ASN B 1 792 ? 143.63314 97.86002 116.03425 1.000 71.87650 792 ASN B CA 1
ATOM 12459 C C . ASN B 1 792 ? 144.00898 98.44023 114.67490 1.000 74.08077 792 ASN B C 1
ATOM 12460 O O . ASN B 1 792 ? 144.65544 97.76302 113.86890 1.000 75.72216 792 ASN B O 1
ATOM 12465 N N . TRP B 1 793 ? 143.61684 99.68232 114.40644 1.000 70.60859 793 TRP B N 1
ATOM 12466 C CA . TRP B 1 793 ? 143.90023 100.30400 113.12052 1.000 66.18676 793 TRP B CA 1
ATOM 12467 C C . TRP B 1 793 ? 145.39702 100.54871 112.95909 1.000 70.62029 793 TRP B C 1
ATOM 12468 O O . TRP B 1 793 ? 146.11095 100.80351 113.93252 1.000 71.42675 793 TRP B O 1
ATOM 12479 N N . ASP B 1 794 ? 145.87133 100.45904 111.71785 1.000 72.55683 794 ASP B N 1
ATOM 12480 C CA . ASP B 1 794 ? 147.27274 100.68855 111.37956 1.000 66.38541 794 ASP B CA 1
ATOM 12481 C C . ASP B 1 794 ? 147.34182 102.03438 110.66108 1.000 69.70346 794 ASP B C 1
ATOM 12482 O O . ASP B 1 794 ? 146.80384 102.18522 109.55945 1.000 73.93838 794 ASP B O 1
ATOM 12487 N N . TYR B 1 795 ? 148.01288 103.00337 111.27699 1.000 62.31871 795 TYR B N 1
ATOM 12488 C CA . TYR B 1 795 ? 148.03957 104.36605 110.76854 1.000 54.68580 795 TYR B CA 1
ATOM 12489 C C . TYR B 1 795 ? 149.30198 104.63269 109.95140 1.000 53.48416 795 TYR B C 1
ATOM 12490 O O . TYR B 1 795 ? 150.21139 103.80637 109.86492 1.000 60.26551 795 TYR B O 1
ATOM 12499 N N . LEU B 1 796 ? 149.33974 105.81272 109.33869 1.000 56.30291 796 LEU B N 1
ATOM 12500 C CA . LEU B 1 796 ? 150.49539 106.25882 108.57894 1.000 58.71405 796 LEU B CA 1
ATOM 12501 C C . LEU B 1 796 ? 151.50168 106.95618 109.48933 1.000 69.57234 796 LEU B C 1
ATOM 12502 O O . LEU B 1 796 ? 151.17402 107.43081 110.58063 1.000 71.47403 796 LEU B O 1
ATOM 12507 N N . ARG B 1 797 ? 152.74489 107.01646 109.01972 1.000 71.06453 797 ARG B N 1
ATOM 12508 C CA . ARG B 1 797 ? 153.80931 107.69208 109.74465 1.000 70.40162 797 ARG B CA 1
ATOM 12509 C C . ARG B 1 797 ? 154.74080 108.35006 108.74043 1.000 69.68412 797 ARG B C 1
ATOM 12510 O O . ARG B 1 797 ? 154.95406 107.82520 107.64511 1.000 70.73615 797 ARG B O 1
ATOM 12518 N N . PHE B 1 798 ? 155.28560 109.50594 109.11906 1.000 71.35750 798 PHE B N 1
ATOM 12519 C CA . PHE B 1 798 ? 156.20637 110.25210 108.26961 1.000 77.54225 798 PHE B CA 1
ATOM 12520 C C . PHE B 1 798 ? 157.57485 110.41078 108.92147 1.000 79.20033 798 PHE B C 1
ATOM 12521 O O . PHE B 1 798 ? 158.23222 111.43919 108.73640 1.000 81.81407 798 PHE B O 1
ATOM 12529 N N . PHE B 1 799 ? 158.01231 109.41182 109.68060 1.000 79.56810 799 PHE B N 1
ATOM 12530 C CA . PHE B 1 799 ? 159.30210 109.44689 110.35778 1.000 89.25188 799 PHE B CA 1
ATOM 12531 C C . PHE B 1 799 ? 160.45210 109.52610 109.36470 1.000 106.41235 799 PHE B C 1
ATOM 12532 O O . PHE B 1 799 ? 161.52062 110.05183 109.67381 1.000 114.51449 799 PHE B O 1
#

Solvent-accessible surface area: 55035 Å² total; per-residue (Å²): 126,56,128,42,32,82,10,1,76,60,1,12,71,0,0,8,7,0,0,0,0,1,1,0,0,42,67,16,16,31,18,122,108,101,14,59,68,138,2,0,11,53,69,30,13,1,13,2,3,9,0,6,1,0,1,25,0,3,0,3,0,0,21,17,3,74,86,26,57,157,63,191,43,41,2,48,0,5,26,5,12,1,8,2,44,0,3,0,0,8,6,0,0,5,2,0,2,48,5,14,26,138,61,48,179,131,2,63,38,40,30,134,0,4,87,45,0,0,60,38,4,8,22,8,75,30,41,28,4,22,4,4,0,91,5,14,44,15,16,20,12,9,14,15,54,1,21,0,0,4,1,0,5,0,2,1,1,44,17,56,51,2,1,2,1,0,2,0,11,4,7,7,3,9,16,6,19,0,19,5,0,8,16,0,7,1,4,12,18,12,33,140,15,3,0,1,0,0,1,0,5,1,14,16,26,23,64,20,10,24,0,5,5,26,36,6,57,69,136,24,0,83,30,20,1,48,0,4,0,0,66,11,114,41,17,37,39,130,91,28,174,56,25,20,76,61,0,23,78,14,0,52,73,8,4,138,60,2,36,141,54,19,130,62,140,53,65,141,36,22,77,7,20,2,3,0,0,46,4,60,8,2,9,62,14,14,136,95,24,133,75,100,65,8,25,11,10,18,90,2,26,70,8,10,0,132,127,0,69,90,45,138,115,16,23,98,76,0,38,98,12,0,96,70,14,120,8,91,95,3,1,26,63,155,198,12,94,19,79,182,24,0,69,87,4,9,4,112,83,100,5,24,7,12,39,9,146,26,16,59,16,89,127,44,47,102,109,14,115,55,13,148,47,90,18,45,166,66,147,101,2,69,12,1,61,25,0,0,52,15,2,27,83,0,11,110,96,1,89,64,9,0,13,2,1,0,3,5,11,0,59,26,0,86,1,60,32,0,25,135,44,21,29,13,11,17,12,41,120,72,77,122,97,29,144,36,26,25,77,109,5,40,0,1,18,2,39,0,27,30,1,0,0,0,0,0,15,0,0,0,13,3,1,14,14,2,0,6,0,3,31,4,7,22,6,4,30,7,6,9,4,0,1,26,10,8,4,8,8,15,25,18,128,124,18,199,93,52,54,57,20,3,2,0,7,2,2,2,0,12,6,16,10,82,22,44,42,30,13,9,3,24,2,9,9,3,3,2,11,7,0,4,2,9,55,34,24,3,0,9,1,7,3,5,1,5,11,7,6,0,10,4,4,1,17,38,1,9,139,33,106,53,15,0,4,0,0,9,4,9,52,27,85,12,14,23,0,2,28,101,109,40,2,76,109,9,16,124,42,2,0,4,11,0,10,5,15,68,86,113,94,112,19,74,84,23,88,107,30,61,168,140,48,55,0,51,6,0,0,1,0,0,5,18,17,2,0,41,10,1,0,0,0,1,41,12,5,73,157,65,14,81,130,30,66,5,4,1,0,0,3,11,0,6,0,17,107,6,8,0,2,49,124,71,48,10,51,103,78,38,2,41,89,0,5,22,101,101,44,35,1,4,10,2,2,12,0,11,27,31,3,4,25,8,16,6,12,81,13,60,59,5,87,36,14,70,19,24,5,10,58,1,80,12,30,7,10,0,38,11,19,7,10,12,93,0,104,1,0,4,2,21,1,0,14,35,1,4,60,35,63,26,102,49,91,165,70,42,29,81,55,13,123,84,2,117,102,85,26,71,77,9,41,124,73,5,103,122,56,6,48,26,14,78,91,13,116,123,54,115,42,56,146,41,117,94,58,122,49,35,68,5,1,72,47,0,5,67,0,0,9,5,0,0,0,0,0,3,1,0,51,69,15,16,31,21,124,106,103,14,58,76,138,3,0,10,50,64,30,16,1,13,3,3,6,0,6,1,0,1,17,13,2,0,7,17,0,12,25,2,16,92,26,32,170,61,92,62,30,11,31,8,4,23,6,10,1,7,2,43,0,3,0,0,8,5,0,0,5,3,0,0,48,4,13,30,149,62,46,178,130,1,61,34,43,33,135,0,2,97,43,0,0,65,38,4,7,22,8,74,29,42,28,3,17,1,4,0,90,5,15,43,14,18,24,18,9,14,15,54,1,20,0,0,5,1,0,7,0,0,1,4,36,10,64,64,0,20,3,5,0,2,0,12,3,8,8,3,10,24,1,12,0,21,4,0,4,16,0,2,0,4,14,29,5,47,151,11,3,5,1,15,0,5,0,5,2,14,18,26,20,68,21,7,22,1,3,4,29,33,4,58,70,136,21,0,82,31,18,0,48,0,0,0,0,60,12,119,44,17,49,34,140,52,105,99,25,42,52,88,11,31,58,20,17,110,35,15,21,98,126,9,25,40,39,30,109,102,50,199,66,92,150,37,23,84,7,20,2,15,0,6,53,8,64,7,2,10,66,15,13,138,93,24,134,74,103,72,9,25,14,9,17,90,1,26,73,10,10,0,134,132,0,78,113,56,145,92,13,21,95,69,0,43,103,12,0,100,69,17,110,5,90,94,1,2,21,62,148,198,8,93,20,80,198,22,0,51,86,8,4,84,62,80,101,20,13,5,10,59,11,130,27,10,66,14,80,113,46,47,110,106,14,124,57,12,153,45,83,95,29,178,58,146,94,2,64,12,1,63,20,0,0,54,16,0,27,86,0,9,108,104,3,94,84,12,0,15,1,0,0,5,5,11,1,62,28,0,82,0,59,30,0,25,134,42,21,27,16,11,17,12,43,121,73,77,124,100,30,146,35,26,26,89,121,4,38,0,5,20,3,31,3,26,32,2,1,0,0,1,0,15,0,0,0,12,0,1,15,14,2,0,8,0,4,32,4,9,23,7,3,33,6,5,6,3,0,6,28,9,0,1,9,11,11,27,19,136,124,17,194,98,50,53,56,23,3,2,0,6,3,0,2,0,12,5,14,10,80,18,45,44,32,4,15,8,22,3,10,10,2,2,2,12,12,1,3,7,6,52,25,27,6,0,9,1,8,2,6,1,4,6,5,3,0,8,4,4,0,15,63,1,8,149,36,104,51,15,1,4,0,0,8,4,9,47,27,81,12,13,25,0,3,7,12,125,59,33,3,75,100,10,20,105,10,0,3,10,0,10,2,15,65,84,110,93,119,12,91,80,40,112,74,26,55,150,131,59,58,0,57,1,0,0,1,0,0,5,18,20,1,0,41,10,1,1,0,0,1,41,14,4,79,161,73,14,92,138,21,68,5,3,0,0,0,2,12,0,5,0,17,104,7,6,0,3,48,133,77,47,14,52,106,79,36,2,48,77,0,6,24,114,96,47,32,1,4,10,3,1,10,0,5,22,31,4,3,26,9,16,5,13,79,12,56,61,5,86,36,12,69,19,24,0,11,40,12,90,12,29,8,9,1,45,12,22,5,9,11,93,0,102,0,0,5,3,28,1,0,18,34,1,4,96,31,21,66,126,2,99,112,99,5,23,72,42,8,150,71,3,133,114,85,29,75,61,10,41,126,73,6,103,117,61,6,53,22,12,81,91,13,109,122,55,116,42,55,159,31,120

B-factor: mean 72.3, std 14.42, range [44.0, 154.65]

Foldseek 3Di:
DVLQLVLLLLQLLQLLLLLLLQQWFLDCSVVPDPDDLVGGDPAGWAWFFCLSVLSLVQSLVQQVLQVCVVVPHLAAEAEAEQQQRNVSSVVSSCLLFCNVCVAPVQCHFFPSNSSQNRNQECNVVGDDRGDALVAFRYQDRNPDGALRLLLQLLQQAQDLRYEYEYEHEQQSCPDPRNVVSLQVLQFADNLRGHYYEYEYEPQQDDLAGGGPVNPDDPVVVQVVSVVHQAHEDEQEPPPDPDSSVVVSVVVNVLVVVSVCVNPPDDDARHRHYYYYYYYKTSPLADQDDPNPGCISHSNNTIPNQRQCSPDPVSVVRSVCSSVVSVCCVQAPPVVRHGDPSSVVRGHDPCRHRSDDLQQAQVNPADAQDADDQDLDDDFFFFQLQLVLLRVLVSCVRCVRFEAEEEAPCCVVSNNCSNLVRFAGGGRHDDDPPDDRYDNSGRYYHHNPPSSRVSSQSSSFSSHGYYEYEYEQQCVCVCLVVVVSVLSNLLRCVPPPPRDWTAEHEYEHEPEQLDVAVWWLNSHHNCSLLSQLPDDRQAHKEFAAQGNLLSSLVVVVNRRDISYYYYYYAYRDGHDAADDNVVNNLCQVQFQKWKAWPLVRDTDRDLPPLDPVDDFQEEEEEGHNVLVQQRQVLVVVCCVPVVPGIYMYMYAGMAHSQAGGHSVHHDDQVSVCSRPPQDHAYEYEYAADQVSVVVRCVPHHDPVRYDYFYQCSDITNFESQVSCVRSQRGSLSSNLVRVCRSPVVCPPCVVVNVVSVVVSVVQVVCCVVPVYTDPCVVVDDGHHHD/DVLLLVLLVLQLLQLLLLLLLQQFFQDCSVVPDPDALVGGDPAGWAWQQCLSVLSLVQSLVLLLQVVQVVPVHQAFEAEAEQQQRNVSSVVSSCLLFCNVCVAPVQCHFFQSNSNQNRNQECNVVGDDSGAALVAFRYQDGNPPGQLFLLLQLQLFAQALRYEYEYEHELQSCPDPNNVVSLQVLQFADNQSTPHYEYEYSALQADLAGGGPVVPDDPVVVQVVSVVSQAHEDEQEPPDDDRSVVVNVVVNVLVVVRVVPNPVVPDQARDHHYYYYYYYKTSPLADQDDPNPGCISHSNSTIPNLRVCSPDPVSVVRSVVSSVVSVVCVQAPVVVGHGDPSSCVSNVDRPRDRSNHQQQAPVNPADAQDFDDQDFDDDQWFFQLQLQLQRVLVSCVRCVRFEAEEEAPCCVVSNNCSNLVRFAGGGRHDDDPPDDRYDNPGRYYHHNDPSSRLSSQSSSFSSHGYYEYEYEQQPVCVCLVVVVSVLVNLLSCVPRPPRDWTAEYEYEYEPEQLDVAVFWLSRHHNCSLLSQLPDDRQAHKEFADQGNLLNNVVVVVSRRDISYYYYYYAYRDTAGAFDDNPPPNVLCLLQQKWKAWPLVRDTDSDLVVQDPVDDFQEEEEEGHNVLVQLRQVLVVVCVVPPVVGTYMYMYGGMAHSQAGHHSVHHDDQVSVCSRPPQDHAYEYEYAHDQVSVVVRCVPHHDPVRYHYFYDDSDITNADSQVNCVRSQSGNLSRNLVRLVRRDPSCPPCVVVNVVSVVVSVVQVVVCVVPVDGDPPVVPDDGHHDD

Radius of gyration: 33.65 Å; Cα contacts (8 Å, |Δi|>4): 3151; chains: 2; bounding box: 68×104×83 Å

Secondary structure (DSSP, 8-state):
-HHHHHHHHHHHHHHHHHHHHHHHBSS-TT--SPP-GGGB-SS---B-TTHHHHHHHHHHHHHHHHHHHHTT---EEEEEES-GGGHHHHHHHHHHTTHHHHH-GGG-SSHHHHHHHHHTBT-TTSB-SS--TTSTT-----SSS--HHHHHHHHSSS-TTEEEEEEEETTGGGSHHHHHHTTGGGT--STTT-EEEEEEEE-SB-SSSB-HHHHS-HHHHHHHHHHTTEEEEEEESSS-S-HHHHHHHHHHHHHHHHHHHHHH---S--PEEEEEEE--TTTTS---SSSS--TTSGGGSB-S-TTTTT-HHHHHHHHHHHHTT-GGGTEETTTTEE-TTGGGTS--STT-TT--TTT-STTT--PPPPPP------SSB-HHHHHHHHHHHHHHH-SSS--EEESS-TTTTT-GGGGGT--EE--S---TT--SEETT-SEEE-S-HHHHHHHHHHHHHHT---EEEEETTTGGGGHHHHHHHHHHHHHHTT-TT----B-EEEEEES-GGG-SSS-SSS----HHHHHTT--SS--EEE--SSHHHHHHHHHHHTT-BSSEEEEE---S-B-----HHHHHHHHTTTSEEEEETTTTEEE--STT--SSS--SEEEEEESHHHHHHHHHHHHHHHHHT-SS-EEEEEE-EEETTEEB-SSSB--HHHHHHHS-TTS-EEEEESS-HHHHHHHHTTSS-GGGEEEE--TT---S--HHHHHHHTT-SHHHHHHHHHHHH-TTSSSSHHHHHHHHHHHHHHHHHHHHHSS--HHHHT-------/-HHHHHHHHHHHHHHHHHHHHHHHBSS-TT--S---GGGB-SS---B-TTHHHHHHHHHHHHHHHHHHHHSS---EEEEEES-GGGHHHHHHHHHHSTTGGGT-GGG-SSHHHHHHHHHTBT-TTSB-SS--TTSTT-----SSTT-SHHHHHHHTTT-TTEEEEEEE-TTGGGSHHHHHHTTGGGT--TTTS-EEEEEE---SB-SSSB-HHHHS-HHHHHHHHHHTTEEEEEEESSSS-HHHHHHHHHHHHHHHHHHHHTT----S---EEEEEEE--TTTTS---SSSS--TTSGGGSB-S-TTTTT-HHHHHHHHHHHHTS-GGGTEETTTTEE-THHHHHS---TT-GGG-TTTSSSSS----PPPPP----SSSB-HHHHHHHHHHHHHHH-SSS--EEESS-TTTTT-GGGGGT--EE--S---TT--SEETT-SEEE-S-HHHHHHHHHHHHHHT---EEEEESTTGGGGHHHHHHHHHHHHHHTT-TT----BPEEEEEES-GGG-SS--GGG----HHHHHTT--SS--EEE--SSHHHHHHHHHHHTT-BSSEEEEE---S-B-----IIIIIHHHTTTTEEEEETTTTEEE--TTS--SSS--SEEEEEESHHHHHHHHHHHHHHHHH-SSS-EEEEEE-EEETTEEB-SSSB--HHHHHHHS-TT--EEEEEEEEHHHHHHHHTTSS-GGGEEEEEE-S---S--HHHHHHHTT-SHHHHHHHHHHHSSSSSSSHHHHHHHHHHHHHHHHHHHHHHSS--HHHHT-------

Sequence (1570 aa):
SGQNLENIKKFIRAANYLTVSQIFLQDNFLLERPLTFEDIKPRLLGHWGSCPGVNWVYAHLLNIQKQLEFAKSGLKAAFMLGPGHAFPALQANLFMEETLSKVDKKATRNAQGIEYISKNFSWPGGFPSSASPFTPGVILEGGELGYSLSTAFGAILDNPNLVMTTLIGDGEAETGSIAAAWHLSKLIDPVKNGVVLPVLHLNGYKISGPTIFGSMSDFELIQFFHGAGWEPKIVDEYSAEDFDLELSNAFSNAFRDISRIKFGRNSKFIRLPMIIMRSKKGSSGVKENNGQKIEGNSLAHQVPLLKAKTDKNELEKLENWMKSYKFDELFDYERGEFKWWINDFLPENSSRIGRNRFVDANLNFKELKLPEITEGFGEKSLAMNAVGSLLEKVFEKNPDNFRFFSPDETYSNKLDAIFEATSRSWQREIKPWEKDLAKNGRVTEILSENCLQGLLQGYILTGRYGVLTSYEAFAPVISSMMDQYAKFLAQSKEVKWRGDLASLNYILTSTGWRQDHNGFNHQNPSFIDEVLRRENGIGQIFLPADDNSAVAAISKMLKTRNNINVLVAGKTPEPRYFSLESAQKQLENGGIFVFDSWKNQKITDWDSISEDDEPDLILAASGDYVFKETVAALQVLLHDVAQVKIRLVYIQALCGKGIGTFENTLSKSDFVKIFTKDKPVIFAFHGYAKTLKSILFDYENPARIQINGYEEKGSTTTPFDMLARNKVSRYDITVRALKSVSEGDKVFGSLVKEYRKRQDDALRFAQENSVDAPEIENWDYLRFFSGQNLENIKKFIRAANYLTVSQIFLQDNFLLERPLTFEDIKPRLLGHWGSCPGVNWVYAHLLNIQKQLEFAKSGLKAAFMLGPGHAFPALQANLFMEETLSKVDKKATRNAQGIEYISKNFSWPGGFPSSASPFTPGVILEGGELGYSLSTAFGAILDNPNLVMTTLIGDGEAETGSIAAAWHLSKLIDPVKNGVVLPVLHLNGYKISGPTIFGSMSDFELIQFFHGAGWEPKIVDEYSAEDFDLELSNAFSNAFRDISRIKFGRNSKFIRLPMIIMRSKKGSSGVKENNGQKIEGNSLAHQVPLLKAKTDKNELEKLENWMKSYKFDELFDYERGEFKWWINDFLPENSSRIGRNRFVDANLNFKELKLPEITEGFGEKSLAMNAVGSLLEKVFEKNPDNFRFFSPDETYSNKLDAIFEATSRSWQREIKPWEKDLAKNGRVTEILSENCLQGLLQGYILTGRYGVLTSYEAFAPVISSMMDQYAKFLAQSKEVKWRGDLASLNYILTSTGWRQDHNGFNHQNPSFIDEVLRRENGIGQIFLPADDNSAVAAISKMLKTRNNINVLVAGKTPEPRYFSLESAQKQLENGGIFVFDSWKNQKITDWDSISEDDEPDLILAASGDYVFKETVAALQVLLHDVAQVKIRLVYIQALCGKGIGTFENTLSKSDFVKIFTKDKPVIFAFHGYAKTLKSILFDYENPARIQINGYEEKGSTTTPFDMLARNKVSRYDITVRALKSVSEGDKVFGSLVKEYRKRQDDALRFAQENSVDAPEIENWDYLRFF

Nearest PDB structures (foldseek):
  8io8-assembly1_B  TM=9.277E-01  e=3.715E-79  unclassified
  8ioe-assembly1_A  TM=9.312E-01  e=6.317E-75  Synechococcus elongatus PCC 7942 = FACHB-805
  7c8h-assembly1_E  TM=9.115E-01  e=2.044E-77  Bifidobacterium longum
  8ioe-assembly1_G  TM=9.283E-01  e=8.822E-75  Synechococcus elongatus PCC 7942 = FACHB-805
  6gua-assembly4_H  TM=9.004E-01  e=1.809E-71  Lactococcus lactis subsp. lactis Il1403